Protein 7DN8 (pdb70)

Radius of gyration: 42.55 Å; Cα contacts (8 Å, |Δi|>4): 3584; chains: 8; bounding box: 114×62×106 Å

Sequence (1820 aa):
PSNEERKKVYGRLFGKQVLAHIHSRCQRDADIIREKALRRISRECIDCALLLNKMVDILQNARLTINFNAAKIDFVSLLKNKEYLNSYAPAYNVGRDSVETKAFELEKLADSPYAPYGQTGGFSVAYTPNSRTFSTTSRPIYAALDFLNGENGGASAYGKSFFELNDNVKTNCTFSPFDIYGHRFGLDTSKLSTFWHMENLIASCQNDFFGYNCFKSLVKMAKDEKFLAHSNYGKGYEGNYIEAHIHGDVCLFRDIKHVYLSLQENSYSKSQLYDYAKQINQALNRDCIILYRPEMRILMVGLDAAGKTTILYKLKLGEIVTTIPTIGFNVETVEYKNISFTVWDVGGLDKIRPLWRHYFQNTQGLIFVVDSNDRERVNEAREELMRMLAEDELRDAVLLVFANKQDLPNAMNAAEITDKLGLHSLRHRNWYIQATCATSGDGLYEGLDWLSNQLPSNEERKKVYGRLFGKQVLAHIHSRCQRDADIIREKALRRISRECIDCALLLNKMVDILQNARLTINFNAAKIDFVSLLKNKEYLNSYAPAYNVGRDSVETKAFELEKLADSPYAPYGQTGGFSVAYTPNSRTFSTTSRPIYAALDFLNGENGGASAYGKSFFELNDNVKTNCTFSPFDIYGHRFGLDTSKLSTFWHMENLIASCQNDFFGYNCFKSLVKMAKDEKFLAHSNYGKGYEGNYIEAHIHGDVCLFRDIKHVYLSLQENSYSKSQLYDYAKQINQALNRDCIILYRPEMRILMVGLDAAGKTTILYKLKLGEIVTTIPTIGFNVETVEYKNISFTVWDVGGLDKIRPLWRHYFQNTQGLIFVVDSNDRERVNEAREELMRMLAEDELRDAVLLVFANKQDLPNAMNAAEITDKLGLHSLRHRNWYIQATCATSGDGLYEGLDWLSNQLPSNEERKKVYGRLFGKQVLAHIHSRCQRDADIIREKALRRISRECIDCALLLNKMVDILQNARLTINFNAAKIDFVSLLKNKEYLNSYAPAYNVGRDSVETKAFELEKLADSPYAPYGQTGGFSVAYTPNSRTFSTTSRPIYAALDFLNGENGGASAYGKSFFELNDNVKTNCTFSPFDIYGHRFGLDTSKLSTFWHMENLIASCQNDFFGYNCFKSLVKMAKDEKFLAHSNYGKGYEGNYIEAHIHGDVCLFRDIKHVYLSLQENSYSKSQLYDYAKQINQALNRDCIILYRPEMRILMVGLDAAGKTTILYKLKLGEIVTTIPTIGFNVETVEYKNISFTVWDVGGLDKIRPLWRHYFQNTQGLIFVVDSNDRERVNEAREELMRMLAEDELRDAVLLVFANKQDLPNAMNAAEITDKLGLHSLRHRNWYIQATCATSGDGLYEGLDWLSNQLPSNEERKKVYGRLFGKQVLAHIHSRCQRDADIIREKALRRISRECIDCALLLNKMVDILQNARLTINFNAAKIDFVSLLKNKEYLNSYAPAYNVGRDSVETKAFELEKLADSPYAPYGQTGGFSVAYTPNSRTFSTTSRPIYAALDFLNGENGGASAYGKSFFELNDNVKTNCTFSPFDIYGHRFGLDTSKLSTFWHMENLIASCQNDFFGYNCFKSLVKMAKDEKFLAHSNYGKGYEGNYIEAHIHGDVCLFRDIKHVYLSLQENSYSKSQLYDYAKQINQALNRDCIILYRPEMRILMVGLDAAGKTTILYKLKLGEIVTTIPTIGFNVETVEYKNISFTVWDVGGLDKIRPLWRHYFQNTQGLIFVVDSNDRERVNEAREELMRMLAEDELRDAVLLVFANKQDLPNAMNAAEITDKLGLHSLRHRNWYIQATCATSGDGLYEGLDWLSNQL

Organism: Salmonella typhimurium (strain LT2 / SGSC1412 / ATCC 700720) (NCBI:txid99287)

B-factor: mean 47.01, std 14.09, range [18.87, 121.17]

Nearest PDB structures (foldseek):
  1o3y-assembly1_A  TM=9.569E-01  e=4.507E-31  Mus musculus
  3vhx-assembly1_C  TM=9.544E-01  e=8.644E-28  Mus musculus
  2j5x-assembly1_A  TM=9.531E-01  e=1.449E-27  Homo sapiens
  2a5g-assembly1_A  TM=9.519E-01  e=3.357E-27  Homo sapiens
  1upt-assembly1_A  TM=9.424E-01  e=9.888E-25  Homo sapiens

Solvent-accessible surface area: 78509 Å² total; per-residue (Å²): 107,73,121,99,53,66,48,76,0,22,0,21,2,0,2,15,28,4,1,14,36,1,26,61,44,3,104,162,39,42,117,119,21,108,108,109,0,40,164,49,0,75,183,57,79,144,95,26,52,105,12,0,72,93,0,16,72,31,1,35,101,8,33,1,1,5,12,13,28,0,53,177,76,62,1,17,61,29,11,152,94,151,41,43,80,19,58,33,77,108,37,103,10,26,17,20,18,46,20,0,35,118,0,2,36,9,140,137,23,56,145,17,82,14,2,22,39,0,68,5,54,37,19,48,125,65,52,65,51,87,15,148,9,15,4,33,20,2,9,4,8,50,9,2,2,0,3,22,92,8,152,33,3,1,9,10,46,109,2,70,0,2,1,14,1,1,33,0,5,0,1,6,0,0,0,0,3,12,10,1,88,20,63,33,0,52,70,51,12,60,48,3,0,0,4,43,15,0,35,10,1,0,6,22,4,6,56,15,98,5,9,2,21,4,1,86,14,2,4,100,61,8,109,129,75,203,80,171,26,68,56,8,17,0,102,8,104,24,4,6,11,4,9,0,0,3,2,12,27,1,23,14,37,51,3,0,48,43,0,44,0,8,31,156,40,22,75,48,58,100,78,88,0,130,94,62,10,130,122,32,25,123,86,56,141,70,109,0,6,54,32,90,161,73,119,2,46,0,3,0,4,11,21,89,72,1,14,12,19,35,0,0,2,38,12,32,6,47,52,97,13,68,130,15,75,37,26,4,10,8,12,6,51,10,116,38,132,113,11,14,0,16,2,1,0,3,15,28,8,87,154,9,32,94,20,2,84,84,0,2,117,95,9,69,0,2,2,0,0,5,22,0,53,38,98,176,65,7,88,86,1,74,74,18,4,88,138,1,26,84,25,99,63,1,135,125,5,17,1,0,0,0,0,2,53,42,59,35,42,92,21,3,88,27,70,61,0,7,108,85,6,11,0,132,82,47,166,189,36,74,62,92,28,32,36,1,10,6,71,62,13,96,5,0,97,89,0,2,46,33,0,21,121,55,90,104,72,121,98,52,68,46,75,0,21,0,21,2,0,2,16,26,4,1,14,34,2,27,65,47,4,104,168,38,39,104,122,22,59,109,109,0,39,184,48,0,74,207,65,64,144,90,24,23,107,12,0,75,94,0,17,75,32,1,30,98,9,37,0,0,5,12,12,25,0,52,171,75,62,1,17,60,31,12,158,92,154,40,42,79,18,55,31,73,123,52,85,13,62,24,17,19,50,20,0,34,120,0,2,34,8,137,136,25,56,146,17,80,13,2,24,38,0,66,4,54,38,38,55,142,68,102,65,44,91,15,147,8,13,4,33,18,2,11,4,8,49,9,1,2,0,4,22,93,7,154,29,2,1,8,7,40,110,2,74,0,2,1,14,0,1,32,0,5,0,1,6,0,0,0,0,3,13,10,1,88,21,160,90,0,53,71,53,14,61,48,4,0,0,5,44,16,0,34,9,2,0,4,21,4,7,60,34,188,145,41,6,19,3,2,85,14,1,4,99,64,7,98,130,79,206,80,168,28,77,83,69,16,0,111,22,115,57,4,27,10,4,9,0,0,2,3,13,27,1,24,13,37,52,2,0,45,44,0,43,0,8,31,156,37,23,75,46,58,102,80,90,0,132,96,61,10,131,123,30,25,124,87,57,139,68,110,0,6,54,34,90,179,81,102,3,49,1,1,0,7,10,21,89,73,1,14,11,20,35,0,0,1,39,12,27,5,46,52,100,15,67,128,14,77,37,26,2,9,9,12,5,47,8,109,36,132,123,16,9,0,7,2,1,0,2,15,29,8,101,146,6,30,92,17,0,84,90,1,2,114,98,8,70,0,2,1,0,0,5,23,0,54,41,107,102,62,9,55,38,1,73,17,24,4,82,74,2,29,85,23,102,62,1,133,122,5,20,1,0,0,0,0,2,53,40,60,36,43,92,21,4,89,25,72,57,0,7,106,87,6,10,0,136,82,47,167,186,38,73,58,94,27,33,38,2,11,6,72,62,13,95,4,0,96,89,0,2,43,33,0,18,123,57,105,98,73,120,101,52,66,45,72,0,22,0,20,2,1,2,17,30,3,1,13,34,1,27,63,42,4,111,167,37,41,118,122,23,106,108,112,0,40,185,50,0,72,206,64,63,140,92,28,52,104,12,0,73,93,0,16,75,32,0,37,102,8,34,1,0,4,12,11,22,0,56,174,77,44,0,2,20,25,3,12,26,120,29,45,53,16,58,30,74,112,53,98,14,61,26,18,20,50,19,0,34,120,0,2,31,10,141,136,24,55,145,18,78,14,2,25,34,1,70,5,54,38,38,52,44,7,62,59,45,92,15,146,9,15,4,34,19,2,10,3,7,48,9,1,3,0,4,23,94,8,153,30,3,1,9,6,42,109,2,69,0,3,1,13,0,1,32,0,5,0,1,6,0,0,0,0,3,14,11,0,86,20,158,93,0,51,70,53,13,63,46,4,0,0,4,66,15,0,33,9,1,0,4,21,4,7,60,35,188,146,41,6,21,4,2,84,13,2,4,95,65,8,93,132,79,208,80,169,29,77,82,70,17,0,109,23,118,56,5,26,10,4,9,0,0,3,3,12,26,1,25,14,16,49,3,0,46,44,0,44,0,6,46,175,34,23,79,27,59,114,87,58,1,136,92,11,10,134,69,0,26,132,60,48,141,63,108,0,6,52,33,89,152,74,96,3,33,0,2,0,9,12,21,90,73,1,14,14,23,36,0,0,3,35,13,27,4,47,50,100,13,60,136,14,75,42,27,4,10,9,13,5,52,9,117,38,131,100,14,17,0,13,2,1,1,2,18,31,11,102,174,10,28,92,16,1,86,79,0,2,116,93,9,69,0,2,1,0,0,4,22,0,52,40,109,174,65,8,90,86,1,71,77,29,4,86,142,2,30,85,23,105,63,1,141,123,6,17,1,0,0,0,0,2,52,43,59,35,42,90,22,2,85,28,72,59,0,7,109,93,6,10,0,134,82,46,168,188,37,75,60,91,29,31,37,2,11,7,71,63,12,96,4,0,91,89,0,2,44,32,0,18,121,54,103,101,73,122,101,54,64,46,77,0,23,0,22,2,0,2,16,28,3,1,13,32,2,26,59,44,5,103,166,36,40,118,120,22,108,110,111,0,40,180,46,0,64,201,73,47,161,96,26,54,105,14,0,74,94,0,18,75,31,0,37,99,8,37,0,0,4,12,14,23,0,52,163,77,60,1,16,61,29,11,156,92,151,43,41,82,19,63,30,80,121,49,111,16,59,27,21,19,48,19,0,34,120,0,2,34,10,140,138,25,56,148,17,80,14,2,24,36,0,70,4,53,38,38,54,142,66,104,68,50,92,14,144,9,16,5,34,22,2,10,3,8,50,9,1,3,0,3,23,92,7,155,30,3,1,8,11,42,107,3,68,0,2,1,14,0,1,30,0,4,0,1,5,0,0,0,0,3,14,10,0,79,18,159,91,0,51,70,52,12,60,45,3,0,0,4,59,15,0,34,10,2,0,4,20,4,7,58,37,187,146,39,6,21,4,2,87,14,2,4,103,60,6,111,136,76,208,79,167,19,78,80,71,15,0,105,23,118,56,4,30,10,4,6,0,0,2,3,12,26,1,24,13,36,48,2,0,46,44,0,44,0,9,31,154,38,21,78,48,57,93,77,90,0,128,86,61,10,133,128,30,23,136,89,56,140,68,111,0,6,54,30,92,171,83,97,3,36,1,1,0,6,11,22,90,74,1,13,13,23,36,0,0,1,38,12,29,5,45,52,99,15,71,129,14,74,41,26,4,9,8,11,6,49,10,113,41,130,113,16,20,0,11,3,1,0,2,16,29,8,92,164,12,28,93,18,1,86,80,0,2,116,94,9,71,0,2,1,0,0,5,22,0,54,43,102,172,68,7,88,81,1,76,71,20,4,86,138,2,29,83,24,99,61,1,135,123,6,19,1,0,0,0,0,2,52,42,58,35,43,95,21,4,63,27,32,58,0,8,63,87,6,10,0,39,60,41,89,187,38,75,59,90,28,32,36,1,10,6,72,62,12,95,5,0,93,90,0,3,46,32,0,17,75,57,69

Structure (mmCIF, N/CA/C/O backbone):
data_7DN8
#
_entry.id   7DN8
#
_cell.length_a   104.737
_cell.length_b   104.902
_cell.length_c   105.603
_cell.angle_alpha   90.00
_cell.angle_beta   104.88
_cell.angle_gamma   90.00
#
_symmetry.space_group_name_H-M   'P 1 21 1'
#
loop_
_entity.id
_entity.type
_entity.pdbx_description
1 polymer 'Putative cytoplasmic protein'
2 polymer 'ADP-ribosylation factor 1'
3 non-polymer 'MAGNESIUM ION'
4 non-polymer "GUANOSINE-5'-DIPHOSPHATE"
5 water water
#
loop_
_atom_site.group_PDB
_atom_site.id
_atom_site.type_symbol
_atom_site.label_atom_id
_atom_site.label_alt_id
_atom_site.label_comp_id
_atom_site.label_asym_id
_atom_site.label_entity_id
_atom_site.label_seq_id
_atom_site.pdbx_PDB_ins_code
_atom_site.Cartn_x
_atom_site.Cartn_y
_atom_site.Cartn_z
_atom_site.occupancy
_atom_site.B_iso_or_equiv
_atom_site.auth_seq_id
_atom_site.auth_comp_id
_atom_site.auth_asym_id
_atom_site.auth_atom_id
_atom_site.pdbx_PDB_model_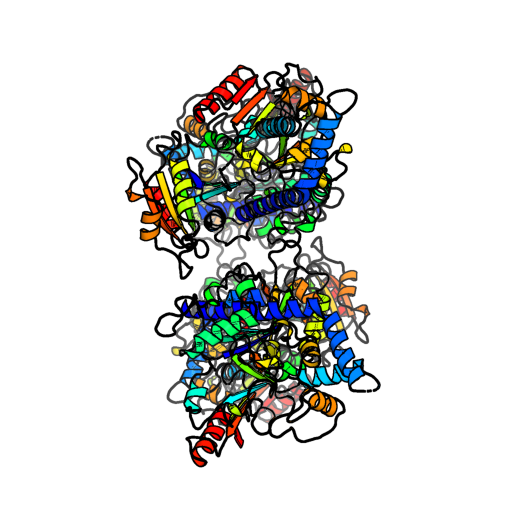num
ATOM 1 N N . PRO A 1 3 ? 48.291 16.267 41.739 1.00 71.83 0 PRO C N 1
ATOM 2 C CA . PRO A 1 3 ? 47.313 16.195 40.648 1.00 77.51 0 PRO C CA 1
ATOM 3 C C . PRO A 1 3 ? 46.249 17.287 40.742 1.00 75.32 0 PRO C C 1
ATOM 4 O O . PRO A 1 3 ? 45.831 17.643 41.845 1.00 70.39 0 PRO C O 1
ATOM 8 N N . SER A 1 4 ? 45.828 17.816 39.594 1.00 62.49 73 SER C N 1
ATOM 9 C CA . SER A 1 4 ? 44.796 18.844 39.581 1.00 65.28 73 SER C CA 1
ATOM 10 C C . SER A 1 4 ? 43.492 18.296 40.147 1.00 66.27 73 SER C C 1
ATOM 11 O O . SER A 1 4 ? 43.148 17.129 39.943 1.00 67.46 73 SER C O 1
ATOM 14 N N . ASN A 1 5 ? 42.755 19.157 40.854 1.00 64.26 74 ASN C N 1
ATOM 15 C CA . ASN A 1 5 ? 41.523 18.719 41.503 1.00 64.41 74 ASN C CA 1
ATOM 16 C C . ASN A 1 5 ? 40.471 18.308 40.479 1.00 64.25 74 ASN C C 1
ATOM 17 O O . ASN A 1 5 ? 39.742 17.330 40.686 1.00 61.05 74 ASN C O 1
ATOM 22 N N . GLU A 1 6 ? 40.384 19.037 39.364 1.00 60.30 75 GLU C N 1
ATOM 23 C CA . GLU A 1 6 ? 39.489 18.633 38.285 1.00 61.20 75 GLU C CA 1
ATOM 24 C C . GLU A 1 6 ? 39.941 17.317 37.665 1.00 60.80 75 GLU C C 1
ATOM 25 O O . GLU A 1 6 ? 39.109 16.481 37.285 1.00 55.00 75 GLU C O 1
ATOM 31 N N . GLU A 1 7 ? 41.257 17.115 37.560 1.00 59.79 76 GLU C N 1
ATOM 32 C CA . GLU A 1 7 ? 41.776 15.846 37.063 1.00 57.01 76 GLU C CA 1
ATOM 33 C C . GLU A 1 7 ? 41.403 14.700 37.995 1.00 52.95 76 GLU C C 1
ATOM 34 O O . GLU A 1 7 ? 40.978 13.631 37.539 1.00 49.61 76 GLU C O 1
ATOM 40 N N . ARG A 1 8 ? 41.556 14.905 39.308 1.00 51.23 77 ARG C N 1
ATOM 41 C CA . ARG A 1 8 ? 41.099 13.909 40.272 1.00 50.59 77 ARG C CA 1
ATOM 42 C C . ARG A 1 8 ? 39.609 13.644 40.117 1.00 48.47 77 ARG C C 1
ATOM 43 O O . ARG A 1 8 ? 39.154 12.503 40.258 1.00 48.25 77 ARG C O 1
ATOM 51 N N . LYS A 1 9 ? 38.833 14.690 39.829 1.00 51.84 78 LYS C N 1
ATOM 52 C CA . LYS A 1 9 ? 37.400 14.522 39.609 1.00 45.80 78 LYS C CA 1
ATOM 53 C C . LYS A 1 9 ? 37.135 13.605 38.419 1.00 44.01 78 LYS C C 1
ATOM 54 O O . LYS A 1 9 ? 36.327 12.669 38.504 1.00 46.06 78 LYS C O 1
ATOM 60 N N . LYS A 1 10 ? 37.826 13.850 37.301 1.00 40.56 79 LYS C N 1
ATOM 61 C CA . LYS A 1 10 ? 37.660 13.001 36.124 1.00 40.08 79 LYS C CA 1
ATOM 62 C C . LYS A 1 10 ? 38.065 11.559 36.412 1.00 42.31 79 LYS C C 1
ATOM 63 O O . LYS A 1 10 ? 37.359 10.619 36.026 1.00 41.68 79 LYS C O 1
ATOM 69 N N . VAL A 1 11 ? 39.199 11.365 37.091 1.00 39.15 80 VAL C N 1
ATOM 70 C CA . VAL A 1 11 ? 39.687 10.012 37.354 1.00 37.51 80 VAL C CA 1
ATOM 71 C C . VAL A 1 11 ? 38.720 9.263 38.263 1.00 39.42 80 VAL C C 1
ATOM 72 O O . VAL A 1 11 ? 38.378 8.101 38.010 1.00 37.00 80 VAL C O 1
ATOM 76 N N . TYR A 1 12 ? 38.272 9.914 39.341 1.00 39.19 81 TYR C N 1
ATOM 77 C CA . TYR A 1 12 ? 37.281 9.298 40.218 1.00 36.97 81 TYR C CA 1
ATOM 78 C C . TYR A 1 12 ? 36.017 8.936 39.449 1.00 35.15 81 TYR C C 1
ATOM 79 O O . TYR A 1 12 ? 35.426 7.871 39.673 1.00 30.17 81 TYR C O 1
ATOM 88 N N . GLY A 1 13 ? 35.590 9.810 38.532 1.00 35.66 82 GLY C N 1
ATOM 89 C CA . GLY A 1 13 ? 34.455 9.476 37.686 1.00 35.22 82 GLY C CA 1
ATOM 90 C C . GLY A 1 13 ? 34.687 8.212 36.880 1.00 34.37 82 GLY C C 1
ATOM 91 O O . GLY A 1 13 ? 33.834 7.319 36.836 1.00 34.02 82 GLY C O 1
ATOM 92 N N . ARG A 1 14 ? 35.855 8.113 36.238 1.00 36.40 83 ARG C N 1
ATOM 93 C CA . ARG A 1 14 ? 36.167 6.920 35.457 1.00 33.11 83 ARG C CA 1
ATOM 94 C C . ARG A 1 14 ? 36.178 5.670 36.331 1.00 36.65 83 ARG C C 1
ATOM 95 O O . ARG A 1 14 ? 35.719 4.603 35.904 1.00 36.44 83 ARG C O 1
ATOM 103 N N . LEU A 1 15 ? 36.706 5.777 37.553 1.00 33.75 84 LEU C N 1
ATOM 104 C CA . LEU A 1 15 ? 36.690 4.634 38.462 1.00 32.73 84 LEU C CA 1
ATOM 105 C C . LEU A 1 15 ? 35.263 4.223 38.804 1.00 32.16 84 LEU C C 1
ATOM 106 O O . LEU A 1 15 ? 34.951 3.026 38.871 1.00 33.55 84 LEU C O 1
ATOM 111 N N . PHE A 1 16 ? 34.380 5.202 39.023 1.00 32.28 85 PHE C N 1
ATOM 112 C CA . PHE A 1 16 ? 32.971 4.888 39.239 1.00 31.10 85 PHE C CA 1
ATOM 113 C C . PHE A 1 16 ? 32.388 4.143 38.043 1.00 28.66 85 PHE C C 1
ATOM 114 O O . PHE A 1 16 ? 31.686 3.137 38.206 1.00 29.05 85 PHE C O 1
ATOM 122 N N . GLY A 1 17 ? 32.660 4.632 36.830 1.00 29.40 86 GLY C N 1
ATOM 123 C CA . GLY A 1 17 ? 32.177 3.944 35.641 1.00 29.08 86 GLY C CA 1
ATOM 124 C C . GLY A 1 17 ? 32.674 2.513 35.549 1.00 29.31 86 GLY C C 1
ATOM 125 O O . GLY A 1 17 ? 31.918 1.600 35.200 1.00 34.27 86 GLY C O 1
ATOM 126 N N . LYS A 1 18 ? 33.954 2.296 35.866 1.00 35.82 87 LYS C N 1
ATOM 127 C CA . LYS A 1 18 ? 34.489 0.939 35.876 1.00 36.11 87 LYS C CA 1
ATOM 128 C C . LYS A 1 18 ? 33.813 0.084 36.937 1.00 32.99 87 LYS C C 1
ATOM 129 O O . LYS A 1 18 ? 33.695 -1.135 36.769 1.00 33.12 87 LYS C O 1
ATOM 135 N N . GLN A 1 19 ? 33.365 0.699 38.035 1.00 34.38 88 GLN C N 1
ATOM 136 C CA . GLN A 1 19 ? 32.583 -0.047 39.015 1.00 32.38 88 GLN C CA 1
ATOM 137 C C . GLN A 1 19 ? 31.193 -0.382 38.485 1.00 34.73 88 GLN C C 1
ATOM 138 O O . GLN A 1 19 ? 30.632 -1.425 38.841 1.00 33.93 88 GLN C O 1
ATOM 144 N N . VAL A 1 20 ? 30.618 0.485 37.647 1.00 33.44 89 VAL C N 1
ATOM 145 C CA . VAL A 1 20 ? 29.360 0.151 36.979 1.00 32.18 89 VAL C CA 1
ATOM 146 C C . VAL A 1 20 ? 29.552 -1.070 36.087 1.00 31.83 89 VAL C C 1
ATOM 147 O O . VAL A 1 20 ? 28.787 -2.045 36.152 1.00 33.07 89 VAL C O 1
ATOM 151 N N . LEU A 1 21 ? 30.588 -1.031 35.241 1.00 32.55 90 LEU C N 1
ATOM 152 C CA . LEU A 1 21 ? 30.892 -2.170 34.380 1.00 36.16 90 LEU C CA 1
ATOM 153 C C . LEU A 1 21 ? 31.116 -3.437 35.196 1.00 37.72 90 LEU C C 1
ATOM 154 O O . LEU A 1 21 ? 30.628 -4.513 34.832 1.00 34.61 90 LEU C O 1
ATOM 159 N N . ALA A 1 22 ? 31.859 -3.330 36.301 1.00 37.87 91 ALA C N 1
ATOM 160 C CA . ALA A 1 22 ? 32.093 -4.493 37.151 1.00 39.15 91 ALA C CA 1
ATOM 161 C C . ALA A 1 22 ? 30.803 -4.999 37.782 1.00 35.68 91 ALA C C 1
ATOM 162 O O . ALA A 1 22 ? 30.667 -6.202 38.033 1.00 34.78 91 ALA C O 1
ATOM 164 N N . HIS A 1 23 ? 29.848 -4.105 38.048 1.00 36.53 92 HIS C N 1
ATOM 165 C CA . HIS A 1 23 ? 28.570 -4.537 38.605 1.00 36.86 92 HIS C CA 1
ATOM 166 C C . HIS A 1 23 ? 27.770 -5.329 37.577 1.00 37.17 92 HIS C C 1
ATOM 167 O O . HIS A 1 23 ? 27.248 -6.410 37.880 1.00 43.75 92 HIS C O 1
ATOM 174 N N . ILE A 1 24 ? 27.662 -4.802 36.353 1.00 38.43 93 ILE C N 1
ATOM 175 C CA . ILE A 1 24 ? 26.955 -5.530 35.300 1.00 38.35 93 ILE C CA 1
ATOM 176 C C . ILE A 1 24 ? 27.628 -6.873 35.036 1.00 38.20 93 ILE C C 1
ATOM 177 O O . ILE A 1 24 ? 26.959 -7.909 34.904 1.00 40.23 93 ILE C O 1
ATOM 182 N N . HIS A 1 25 ? 28.962 -6.879 34.973 1.00 38.27 94 HIS C N 1
ATOM 183 C CA . HIS A 1 25 ? 29.690 -8.126 34.759 1.00 41.49 94 HIS C CA 1
ATOM 184 C C . HIS A 1 25 ? 29.444 -9.111 35.894 1.00 42.94 94 HIS C C 1
ATOM 185 O O . HIS A 1 25 ? 29.351 -10.321 35.663 1.00 45.53 94 HIS C O 1
ATOM 192 N N . SER A 1 26 ? 29.340 -8.613 37.129 1.00 41.49 95 SER C N 1
ATOM 193 C CA . SER A 1 26 ? 29.033 -9.494 38.252 1.00 46.00 95 SER C CA 1
ATOM 194 C C . SER A 1 26 ? 27.644 -10.101 38.102 1.00 47.17 95 SER C C 1
ATOM 195 O O . SER A 1 26 ? 27.454 -11.304 38.331 1.00 45.96 95 SER C O 1
ATOM 198 N N . ARG A 1 27 ? 26.660 -9.281 37.717 1.00 44.68 96 ARG C N 1
ATOM 199 C CA . ARG A 1 27 ? 25.322 -9.800 37.447 1.00 47.19 96 ARG C CA 1
ATOM 200 C C . ARG A 1 27 ? 25.357 -10.902 36.395 1.00 50.47 96 ARG C C 1
ATOM 201 O O . ARG A 1 27 ? 24.691 -11.933 36.544 1.00 49.63 96 ARG C O 1
ATOM 209 N N . CYS A 1 28 ? 26.133 -10.706 35.327 1.00 50.51 97 CYS C N 1
ATOM 210 C CA . CYS A 1 28 ? 26.172 -11.702 34.260 1.00 49.15 97 CYS C CA 1
ATOM 211 C C . CYS A 1 28 ? 26.899 -12.971 34.698 1.00 52.08 97 CYS C C 1
ATOM 212 O O . CYS A 1 28 ? 26.514 -14.078 34.303 1.00 52.79 97 CYS C O 1
ATOM 215 N N . GLN A 1 29 ? 27.954 -12.833 35.507 1.00 52.83 98 GLN C N 1
ATOM 216 C CA . GLN A 1 29 ? 28.634 -14.011 36.039 1.00 50.91 98 GLN C CA 1
ATOM 217 C C . GLN A 1 29 ? 27.716 -14.809 36.955 1.00 53.71 98 GLN C C 1
ATOM 218 O O . GLN A 1 29 ? 27.779 -16.043 36.989 1.00 55.23 98 GLN C O 1
ATOM 224 N N . ARG A 1 30 ? 26.863 -14.118 37.716 1.00 53.45 99 ARG C N 1
ATOM 225 C CA . ARG A 1 30 ? 25.943 -14.814 38.611 1.00 53.14 99 ARG C CA 1
ATOM 226 C C . ARG A 1 30 ? 24.933 -15.655 37.836 1.00 55.84 99 ARG C C 1
ATOM 227 O O . ARG A 1 30 ? 24.588 -16.766 38.256 1.00 52.91 99 ARG C O 1
ATOM 235 N N . ASP A 1 31 ? 24.452 -15.146 36.700 1.00 54.04 100 ASP C N 1
ATOM 236 C CA . ASP A 1 31 ? 23.374 -15.775 35.946 1.00 53.48 100 ASP C CA 1
ATOM 237 C C . ASP A 1 31 ? 23.863 -16.435 34.659 1.00 57.10 100 ASP C C 1
ATOM 238 O O . ASP A 1 31 ? 23.113 -16.529 33.685 1.00 56.56 100 ASP C O 1
ATOM 243 N N . ALA A 1 32 ? 25.116 -16.896 34.637 1.00 57.34 101 ALA C N 1
ATOM 244 C CA . ALA A 1 32 ? 25.677 -17.461 33.412 1.00 55.31 101 ALA C CA 1
ATOM 245 C C . ALA A 1 32 ? 24.905 -18.695 32.956 1.00 60.80 101 ALA C C 1
ATOM 246 O O . ALA A 1 32 ? 24.664 -18.877 31.755 1.00 64.65 101 ALA C O 1
ATOM 248 N N . ASP A 1 33 ? 24.505 -19.553 33.897 1.00 63.93 102 ASP C N 1
ATOM 249 C CA . ASP A 1 33 ? 23.864 -20.812 33.529 1.00 62.47 102 ASP C CA 1
ATOM 250 C C . ASP A 1 33 ? 22.467 -20.582 32.963 1.00 63.32 102 ASP C C 1
ATOM 251 O O . ASP A 1 33 ? 22.116 -21.131 31.912 1.00 64.71 102 ASP C O 1
ATOM 256 N N . ILE A 1 34 ? 21.651 -19.777 33.648 1.00 59.14 103 ILE C N 1
ATOM 257 C CA . ILE A 1 34 ? 20.300 -19.516 33.161 1.00 62.24 103 ILE C CA 1
ATOM 258 C C . ILE A 1 34 ? 20.338 -18.725 31.857 1.00 63.70 103 ILE C C 1
ATOM 259 O O . ILE A 1 34 ? 19.484 -18.915 30.980 1.00 66.43 103 ILE C O 1
ATOM 264 N N . ILE A 1 35 ? 21.331 -17.847 31.695 1.00 63.70 104 ILE C N 1
ATOM 265 C CA . ILE A 1 35 ? 21.470 -17.099 30.449 1.00 65.07 104 ILE C CA 1
ATOM 266 C C . ILE A 1 35 ? 21.821 -18.037 29.300 1.00 62.77 104 ILE C C 1
ATOM 267 O O . ILE A 1 35 ? 21.219 -17.976 28.221 1.00 60.13 104 ILE C O 1
ATOM 272 N N . ARG A 1 36 ? 22.800 -18.921 29.515 1.00 61.22 105 ARG C N 1
ATOM 273 C CA . ARG A 1 36 ? 23.160 -19.884 28.479 1.00 64.60 105 ARG C CA 1
ATOM 274 C C . ARG A 1 36 ? 21.990 -20.801 28.140 1.00 66.58 105 ARG C C 1
ATOM 275 O O . ARG A 1 36 ? 21.763 -21.121 26.968 1.00 68.18 105 ARG C O 1
ATOM 283 N N . GLU A 1 37 ? 21.227 -21.225 29.150 1.00 66.40 106 GLU C N 1
ATOM 284 C CA . GLU A 1 37 ? 20.100 -22.116 28.893 1.00 66.67 106 GLU C CA 1
ATOM 285 C C . GLU A 1 37 ? 18.992 -21.406 28.126 1.00 67.65 106 GLU C C 1
ATOM 286 O O . GLU A 1 37 ? 18.347 -22.010 27.261 1.00 71.54 106 GLU C O 1
ATOM 292 N N . LYS A 1 38 ? 18.747 -20.130 28.430 1.00 67.50 107 LYS C N 1
ATOM 293 C CA . LYS A 1 38 ? 17.749 -19.380 27.674 1.00 62.97 107 LYS C CA 1
ATOM 294 C C . LYS A 1 38 ? 18.206 -19.155 26.236 1.00 67.13 107 LYS C C 1
ATOM 295 O O . LYS A 1 38 ? 17.407 -19.270 25.296 1.00 66.64 107 LYS C O 1
ATOM 301 N N . ALA A 1 39 ? 19.490 -18.842 26.047 1.00 68.79 108 ALA C N 1
ATOM 302 C CA . ALA A 1 39 ? 20.013 -18.629 24.701 1.00 68.11 108 ALA C CA 1
ATOM 303 C C . ALA A 1 39 ? 19.921 -19.904 23.871 1.00 70.07 108 ALA C C 1
ATOM 304 O O . ALA A 1 39 ? 19.433 -19.884 22.736 1.00 72.39 108 ALA C O 1
ATOM 306 N N . LEU A 1 40 ? 20.390 -21.027 24.424 1.00 72.27 109 LEU C N 1
ATOM 307 C CA . LEU A 1 40 ? 20.259 -22.308 23.734 1.00 72.14 109 LEU C CA 1
ATOM 308 C C . LEU A 1 40 ? 18.798 -22.667 23.498 1.00 74.57 109 LEU C C 1
ATOM 309 O O . LEU A 1 40 ? 18.469 -23.313 22.497 1.00 77.63 109 LEU C O 1
ATOM 314 N N . ARG A 1 41 ? 17.912 -22.261 24.411 1.00 72.22 110 ARG C N 1
ATOM 315 C CA . ARG A 1 41 ? 16.482 -22.462 24.209 1.00 72.85 110 ARG C CA 1
ATOM 316 C C . ARG A 1 41 ? 15.997 -21.723 22.968 1.00 77.69 110 ARG C C 1
ATOM 317 O O . ARG A 1 41 ? 15.244 -22.278 22.158 1.00 82.69 110 ARG C O 1
ATOM 325 N N . ARG A 1 42 ? 16.432 -20.472 22.795 1.00 77.37 111 ARG C N 1
ATOM 326 C CA . ARG A 1 42 ? 16.060 -19.725 21.597 1.00 75.51 111 ARG C CA 1
ATOM 327 C C . ARG A 1 42 ? 16.679 -20.335 20.344 1.00 74.10 111 ARG C C 1
ATOM 328 O O . ARG A 1 42 ? 16.032 -20.390 19.291 1.00 78.02 111 ARG C O 1
ATOM 336 N N . ILE A 1 43 ? 17.930 -20.793 20.436 1.00 73.40 112 ILE C N 1
ATOM 337 C CA . ILE A 1 43 ? 18.611 -21.351 19.269 1.00 73.44 112 ILE C CA 1
ATOM 338 C C . ILE A 1 43 ? 17.908 -22.619 18.800 1.00 80.46 112 ILE C C 1
ATOM 339 O O . ILE A 1 43 ? 17.652 -22.803 17.604 1.00 78.63 112 ILE C O 1
ATOM 344 N N . SER A 1 44 ? 17.582 -23.512 19.737 1.00 82.88 113 SER C N 1
ATOM 345 C CA . SER A 1 44 ? 16.856 -24.723 19.369 1.00 84.44 113 SER C CA 1
ATOM 346 C C . SER A 1 44 ? 15.426 -24.410 18.947 1.00 80.19 113 SER C C 1
ATOM 347 O O . SER A 1 44 ? 14.829 -25.170 18.176 1.00 83.60 113 SER C O 1
ATOM 350 N N . ARG A 1 45 ? 14.861 -23.306 19.442 1.00 80.68 114 ARG C N 1
ATOM 351 C CA . ARG A 1 45 ? 13.529 -22.900 19.002 1.00 85.85 114 ARG C CA 1
ATOM 352 C C . ARG A 1 45 ? 13.536 -22.444 17.547 1.00 88.47 114 ARG C C 1
ATOM 353 O O . ARG A 1 45 ? 12.625 -22.780 16.782 1.00 89.07 114 ARG C O 1
ATOM 361 N N . GLU A 1 46 ? 14.483 -21.581 17.184 1.00 87.65 115 GLU C N 1
ATOM 362 C CA . GLU A 1 46 ? 14.529 -21.046 15.800 1.00 89.18 115 GLU C CA 1
ATOM 363 C C . GLU A 1 46 ? 14.973 -22.064 14.750 1.00 89.00 115 GLU C C 1
ATOM 364 O O . GLU A 1 46 ? 14.313 -22.141 13.721 1.00 94.08 115 GLU C O 1
ATOM 370 N N . CYS A 1 47 ? 16.031 -22.827 14.993 1.00 86.74 116 CYS C N 1
ATOM 371 C CA . CYS A 1 47 ? 16.512 -23.627 13.841 1.00 94.13 116 CYS C CA 1
ATOM 372 C C . CYS A 1 47 ? 15.506 -24.692 13.383 1.00 108.31 116 CYS C C 1
ATOM 373 O O . CYS A 1 47 ? 15.204 -24.729 12.167 1.00 103.44 116 CYS C O 1
ATOM 376 N N . ILE A 1 51 ? 20.221 -29.299 14.979 1.00 103.45 120 ILE C N 1
ATOM 377 C CA . ILE A 1 51 ? 21.589 -28.810 14.632 1.00 94.99 120 ILE C CA 1
ATOM 378 C C . ILE A 1 51 ? 22.406 -28.668 15.914 1.00 93.94 120 ILE C C 1
ATOM 379 O O . ILE A 1 51 ? 21.814 -28.758 16.996 1.00 99.37 120 ILE C O 1
ATOM 384 N N . ASP A 1 52 ? 23.715 -28.431 15.805 1.00 89.91 121 ASP C N 1
ATOM 385 C CA . ASP A 1 52 ? 24.506 -28.287 17.055 1.00 82.32 121 ASP C CA 1
ATOM 386 C C . ASP A 1 52 ? 24.350 -26.854 17.542 1.00 78.55 121 ASP C C 1
ATOM 387 O O . ASP A 1 52 ? 24.939 -25.961 16.958 1.00 77.06 121 ASP C O 1
ATOM 392 N N . CYS A 1 53 ? 23.606 -26.680 18.619 1.00 79.38 122 CYS C N 1
ATOM 393 C CA . CYS A 1 53 ? 23.306 -25.327 19.119 1.00 77.56 122 CYS C CA 1
ATOM 394 C C . CYS A 1 53 ? 24.533 -24.714 19.788 1.00 77.40 122 CYS C C 1
ATOM 395 O O . CYS A 1 53 ? 24.784 -23.547 19.560 1.00 81.10 122 CYS C O 1
ATOM 398 N N . ALA A 1 54 ? 25.298 -25.488 20.535 1.00 69.72 123 ALA C N 1
ATOM 399 C CA . ALA A 1 54 ? 26.457 -24.907 21.204 1.00 72.57 123 ALA C CA 1
ATOM 400 C C . ALA A 1 54 ? 27.389 -24.235 20.204 1.00 75.90 123 ALA C C 1
ATOM 401 O O . ALA A 1 54 ? 27.868 -23.118 20.440 1.00 77.93 123 ALA C O 1
ATOM 403 N N . LEU A 1 55 ? 27.650 -24.898 19.074 1.00 73.16 124 LEU C N 1
ATOM 404 C CA . LEU A 1 55 ? 28.543 -24.328 18.071 1.00 75.44 124 LEU C CA 1
ATOM 405 C C . LEU A 1 55 ? 27.932 -23.089 17.429 1.00 70.22 124 LEU C C 1
ATOM 406 O O . LEU A 1 55 ? 28.637 -22.105 17.172 1.00 74.92 124 LEU C O 1
ATOM 411 N N . LEU A 1 56 ? 26.625 -23.119 17.158 1.00 66.53 125 LEU C N 1
ATOM 412 C CA . LEU A 1 56 ? 25.960 -21.944 16.603 1.00 69.08 125 LEU C CA 1
ATOM 413 C C . LEU A 1 56 ? 25.983 -20.785 17.591 1.00 67.11 125 LEU C C 1
ATOM 414 O O . LEU A 1 56 ? 26.214 -19.632 17.205 1.00 62.48 125 LEU C O 1
ATOM 419 N N . LEU A 1 57 ? 25.742 -21.074 18.873 1.00 66.15 126 LEU C N 1
ATOM 420 C CA . LEU A 1 57 ? 25.820 -20.039 19.898 1.00 62.60 126 LEU C CA 1
ATOM 421 C C . LEU A 1 57 ? 27.219 -19.442 19.971 1.00 60.78 126 LEU C C 1
ATOM 422 O O . LEU A 1 57 ? 27.375 -18.226 20.132 1.00 59.62 126 LEU C O 1
ATOM 427 N N . ASN A 1 58 ? 28.251 -20.280 19.848 1.00 61.39 127 ASN C N 1
ATOM 428 C CA . ASN A 1 58 ? 29.617 -19.765 19.863 1.00 60.48 127 ASN C CA 1
ATOM 429 C C . ASN A 1 58 ? 29.907 -18.927 18.624 1.00 61.67 127 ASN C C 1
ATOM 430 O O . ASN A 1 58 ? 30.648 -17.939 18.697 1.00 64.78 127 ASN C O 1
ATOM 435 N N . LYS A 1 59 ? 29.336 -19.303 17.476 1.00 60.33 128 LYS C N 1
ATOM 436 C CA . LYS A 1 59 ? 29.505 -18.494 16.272 1.00 60.25 128 LYS C CA 1
ATOM 437 C C . LYS A 1 59 ? 28.853 -17.126 16.433 1.00 55.80 128 LYS C C 1
ATOM 438 O O . LYS A 1 59 ? 29.444 -16.101 16.069 1.00 56.76 128 LYS C O 1
ATOM 444 N N . MET A 1 60 ? 27.635 -17.091 16.979 1.00 52.85 129 MET C N 1
ATOM 445 C CA . MET A 1 60 ? 26.961 -15.816 17.203 1.00 51.58 129 MET C CA 1
ATOM 446 C C . MET A 1 60 ? 27.719 -14.962 18.213 1.00 50.97 129 MET C C 1
ATOM 447 O O . MET A 1 60 ? 27.842 -13.742 18.040 1.00 50.32 129 MET C O 1
ATOM 452 N N . VAL A 1 61 ? 28.239 -15.589 19.272 1.00 53.50 130 VAL C N 1
ATOM 453 C CA . VAL A 1 61 ? 29.030 -14.859 20.260 1.00 53.48 130 VAL C CA 1
ATOM 454 C C . VAL A 1 61 ? 30.281 -14.275 19.615 1.00 50.22 130 VAL C C 1
ATOM 455 O O . VAL A 1 61 ? 30.652 -13.125 19.879 1.00 53.54 130 VAL C O 1
ATOM 459 N N . ASP A 1 62 ? 30.946 -15.051 18.755 1.00 48.73 131 ASP C N 1
ATOM 460 C CA . ASP A 1 62 ? 32.140 -14.544 18.085 1.00 53.49 131 ASP C CA 1
ATOM 461 C C . ASP A 1 62 ? 31.808 -13.418 17.115 1.00 51.06 131 ASP C C 1
ATOM 462 O O . ASP A 1 62 ? 32.615 -12.498 16.938 1.00 49.38 131 ASP C O 1
ATOM 467 N N . ILE A 1 63 ? 30.635 -13.468 16.483 1.00 48.17 132 ILE C N 1
ATOM 468 C CA . ILE A 1 63 ? 30.239 -12.391 15.580 1.00 48.16 132 ILE C CA 1
ATOM 469 C C . ILE A 1 63 ? 29.966 -11.113 16.362 1.00 47.45 132 ILE C C 1
ATOM 470 O O . ILE A 1 63 ? 30.412 -10.025 15.978 1.00 42.95 132 ILE C O 1
ATOM 475 N N . LEU A 1 64 ? 29.228 -11.222 17.471 1.00 44.83 133 LEU C N 1
ATOM 476 C CA . LEU A 1 64 ? 28.978 -10.043 18.295 1.00 39.98 133 LEU C CA 1
ATOM 477 C C . LEU A 1 64 ? 30.266 -9.492 18.894 1.00 42.26 133 LEU C C 1
ATOM 478 O O . LEU A 1 64 ? 30.404 -8.274 19.056 1.00 40.98 133 LEU C O 1
ATOM 483 N N . GLN A 1 65 ? 31.217 -10.367 19.230 1.00 42.80 134 GLN C N 1
ATOM 484 C CA . GLN A 1 65 ? 32.459 -9.910 19.845 1.00 38.53 134 GLN C CA 1
ATOM 485 C C . GLN A 1 65 ? 33.377 -9.249 18.823 1.00 46.24 134 GLN C C 1
ATOM 486 O O . GLN A 1 65 ? 34.042 -8.253 19.133 1.00 50.34 134 GLN C O 1
ATOM 492 N N . ASN A 1 66 ? 33.432 -9.785 17.605 1.00 44.94 135 ASN C N 1
ATOM 493 C CA . ASN A 1 66 ? 34.280 -9.234 16.556 1.00 42.22 135 ASN C CA 1
ATOM 494 C C . ASN A 1 66 ? 33.604 -8.116 15.774 1.00 44.83 135 ASN C C 1
ATOM 495 O O . ASN A 1 66 ? 34.195 -7.601 14.818 1.00 44.59 135 ASN C O 1
ATOM 500 N N . ALA A 1 67 ? 32.389 -7.732 16.154 1.00 43.02 136 ALA C N 1
ATOM 501 C CA . ALA A 1 67 ? 31.686 -6.655 15.475 1.00 34.65 136 ALA C CA 1
ATOM 502 C C . ALA A 1 67 ? 32.373 -5.319 15.722 1.00 42.43 136 ALA C C 1
ATOM 503 O O . ALA A 1 67 ? 33.063 -5.124 16.726 1.00 46.74 136 ALA C O 1
ATOM 505 N N . ARG A 1 68 ? 32.181 -4.389 14.789 1.00 41.89 137 ARG C N 1
ATOM 506 C CA . ARG A 1 68 ? 32.785 -3.073 14.919 1.00 39.21 137 ARG C CA 1
ATOM 507 C C . ARG A 1 68 ? 31.914 -2.178 15.792 1.00 38.27 137 ARG C C 1
ATOM 508 O O . ARG A 1 68 ? 30.683 -2.253 15.756 1.00 37.77 137 ARG C O 1
ATOM 516 N N . LEU A 1 69 ? 32.567 -1.338 16.589 1.00 34.42 138 LEU C N 1
ATOM 517 C CA . LEU A 1 69 ? 31.893 -0.415 17.493 1.00 30.90 138 LEU C CA 1
ATOM 518 C C . LEU A 1 69 ? 31.866 0.961 16.840 1.00 32.99 138 LEU C C 1
ATOM 519 O O . LEU A 1 69 ? 32.916 1.489 16.460 1.00 35.35 138 LEU C O 1
ATOM 524 N N . THR A 1 70 ? 30.675 1.540 16.703 1.00 29.42 139 THR C N 1
ATOM 525 C CA . THR A 1 70 ? 30.519 2.782 15.957 1.00 32.53 139 THR C CA 1
ATOM 526 C C . THR A 1 70 ? 29.853 3.853 16.810 1.00 31.50 139 THR C C 1
ATOM 527 O O . THR A 1 70 ? 29.050 3.556 17.698 1.00 33.97 139 THR C O 1
ATOM 531 N N . ILE A 1 71 ? 30.194 5.108 16.523 1.00 27.58 140 ILE C N 1
ATOM 532 C CA . ILE A 1 71 ? 29.550 6.270 17.128 1.00 30.30 140 ILE C CA 1
ATOM 533 C C . ILE A 1 71 ? 29.173 7.212 15.993 1.00 30.70 140 ILE C C 1
ATOM 534 O O . ILE A 1 71 ? 30.047 7.850 15.397 1.00 30.74 140 ILE C O 1
ATOM 539 N N . ASN A 1 72 ? 27.881 7.318 15.708 1.00 36.86 141 ASN C N 1
ATOM 540 C CA . ASN A 1 72 ? 27.430 8.122 14.583 1.00 35.61 141 ASN C CA 1
ATOM 541 C C . ASN A 1 72 ? 27.333 9.597 14.955 1.00 38.44 141 ASN C C 1
ATOM 542 O O . ASN A 1 72 ? 26.986 9.959 16.083 1.00 37.54 141 ASN C O 1
ATOM 547 N N . PHE A 1 73 ? 27.652 10.449 13.982 1.00 36.44 142 PHE C N 1
ATOM 548 C CA . PHE A 1 73 ? 27.452 11.883 14.100 1.00 40.46 142 PHE C CA 1
ATOM 549 C C . PHE A 1 73 ? 27.053 12.441 12.740 1.00 41.32 142 PHE C C 1
ATOM 550 O O . PHE A 1 73 ? 27.235 11.802 11.696 1.00 41.94 142 PHE C O 1
ATOM 558 N N . ASN A 1 74 ? 26.504 13.653 12.774 1.00 46.67 143 ASN C N 1
ATOM 559 C CA . ASN A 1 74 ? 25.944 14.331 11.608 1.00 48.11 143 ASN C CA 1
ATOM 560 C C . ASN A 1 74 ? 26.862 15.501 11.269 1.00 51.66 143 ASN C C 1
ATOM 561 O O . ASN A 1 74 ? 26.826 16.542 11.931 1.00 55.51 143 ASN C O 1
ATOM 566 N N . ALA A 1 75 ? 27.684 15.326 10.233 1.00 48.90 144 ALA C N 1
ATOM 567 C CA . ALA A 1 75 ? 28.651 16.345 9.841 1.00 49.45 144 ALA C CA 1
ATOM 568 C C . ALA A 1 75 ? 28.009 17.580 9.224 1.00 53.62 144 ALA C C 1
ATOM 569 O O . ALA A 1 75 ? 28.728 18.544 8.936 1.00 53.63 144 ALA C O 1
ATOM 571 N N . ALA A 1 76 ? 26.693 17.584 9.009 1.00 50.05 145 ALA C N 1
ATOM 572 C CA . ALA A 1 76 ? 26.013 18.766 8.499 1.00 51.71 145 ALA C CA 1
ATOM 573 C C . ALA A 1 76 ? 25.491 19.676 9.602 1.00 60.08 145 ALA C C 1
ATOM 574 O O . ALA A 1 76 ? 25.267 20.865 9.348 1.00 61.35 145 ALA C O 1
ATOM 576 N N . LYS A 1 77 ? 25.294 19.153 10.813 1.00 55.30 146 LYS C N 1
ATOM 577 C CA . LYS A 1 77 ? 24.833 19.962 11.934 1.00 53.87 146 LYS C CA 1
ATOM 578 C C . LYS A 1 77 ? 25.939 20.332 12.911 1.00 62.82 146 LYS C C 1
ATOM 579 O O . LYS A 1 77 ? 25.790 21.318 13.641 1.00 66.14 146 LYS C O 1
ATOM 585 N N . ILE A 1 78 ? 27.035 19.576 12.949 1.00 62.01 147 ILE C N 1
ATOM 586 C CA . ILE A 1 78 ? 28.164 19.893 13.812 1.00 54.83 147 ILE C CA 1
ATOM 587 C C . ILE A 1 78 ? 29.429 19.946 12.970 1.00 53.94 147 ILE C C 1
ATOM 588 O O . ILE A 1 78 ? 29.569 19.233 11.971 1.00 54.61 147 ILE C O 1
ATOM 593 N N . ASP A 1 79 ? 30.353 20.811 13.379 1.00 61.32 148 ASP C N 1
ATOM 594 C CA . ASP A 1 79 ? 31.636 20.958 12.702 1.00 56.42 148 ASP C CA 1
ATOM 595 C C . ASP A 1 79 ? 32.516 19.771 13.075 1.00 62.97 148 ASP C C 1
ATOM 596 O O . ASP A 1 79 ? 32.980 19.669 14.215 1.00 63.68 148 ASP C O 1
ATOM 601 N N . PHE A 1 80 ? 32.739 18.865 12.118 1.00 62.61 149 PHE C N 1
ATOM 602 C CA . PHE A 1 80 ? 33.559 17.692 12.402 1.00 58.43 149 PHE C CA 1
ATOM 603 C C . PHE A 1 80 ? 35.000 18.079 12.706 1.00 57.88 149 PHE C C 1
ATOM 604 O O . PHE A 1 80 ? 35.697 17.357 13.427 1.00 59.84 149 PHE C O 1
ATOM 612 N N . VAL A 1 81 ? 35.464 19.207 12.166 1.00 58.06 150 VAL C N 1
ATOM 613 C CA . VAL A 1 81 ? 36.815 19.671 12.465 1.00 60.97 150 VAL C CA 1
ATOM 614 C C . VAL A 1 81 ? 36.923 20.063 13.933 1.00 57.38 150 VAL C C 1
ATOM 615 O O . VAL A 1 81 ? 37.870 19.678 14.628 1.00 55.53 150 VAL C O 1
ATOM 619 N N . SER A 1 82 ? 35.948 20.830 14.428 1.00 60.77 151 SER C N 1
ATOM 620 C CA . SER A 1 82 ? 35.916 21.159 15.849 1.00 62.38 151 SER C CA 1
ATOM 621 C C . SER A 1 82 ? 35.725 19.912 16.701 1.00 59.65 151 SER C C 1
ATOM 622 O O . SER A 1 82 ? 36.188 19.863 17.846 1.00 60.89 151 SER C O 1
ATOM 625 N N . LEU A 1 83 ? 35.046 18.898 16.160 1.00 55.34 152 LEU C N 1
ATOM 626 C CA . LEU A 1 83 ? 34.869 17.645 16.886 1.00 56.03 152 LEU C CA 1
ATOM 627 C C . LEU A 1 83 ? 36.192 16.906 17.043 1.00 54.94 152 LEU C C 1
ATOM 628 O O . LEU A 1 83 ? 36.501 16.397 18.126 1.00 52.61 152 LEU C O 1
ATOM 633 N N . LEU A 1 84 ? 36.986 16.837 15.972 1.00 52.74 153 LEU C N 1
ATOM 634 C CA . LEU A 1 84 ? 38.260 16.130 16.038 1.00 50.48 153 LEU C CA 1
ATOM 635 C C . LEU A 1 84 ? 39.312 16.922 16.807 1.00 50.03 153 LEU C C 1
ATOM 636 O O . LEU A 1 84 ? 40.177 16.327 17.459 1.00 47.64 153 LEU C O 1
ATOM 641 N N . LYS A 1 85 ? 39.261 18.255 16.744 1.00 49.75 154 LYS C N 1
ATOM 642 C CA . LYS A 1 85 ? 40.262 19.066 17.428 1.00 51.60 154 LYS C CA 1
ATOM 643 C C . LYS A 1 85 ? 40.079 19.071 18.940 1.00 52.22 154 LYS C C 1
ATOM 644 O O . LYS A 1 85 ? 41.000 19.470 19.659 1.00 52.17 154 LYS C O 1
ATOM 650 N N . ASN A 1 86 ? 38.917 18.644 19.437 1.00 51.21 155 ASN C N 1
ATOM 651 C CA . ASN A 1 86 ? 38.715 18.525 20.876 1.00 50.00 155 ASN C CA 1
ATOM 652 C C . ASN A 1 86 ? 39.559 17.423 21.502 1.00 49.97 155 ASN C C 1
ATOM 653 O O . ASN A 1 86 ? 39.655 17.370 22.733 1.00 46.37 155 ASN C O 1
ATOM 658 N N . LYS A 1 87 ? 40.152 16.544 20.694 1.00 51.59 156 LYS C N 1
ATOM 659 C CA . LYS A 1 87 ? 40.981 15.423 21.133 1.00 50.92 156 LYS C CA 1
ATOM 660 C C . LYS A 1 87 ? 40.216 14.414 21.980 1.00 46.27 156 LYS C C 1
ATOM 661 O O . LYS A 1 87 ? 40.829 13.502 22.547 1.00 48.07 156 LYS C O 1
ATOM 667 N N . GLU A 1 88 ? 38.894 14.544 22.079 1.00 45.31 157 GLU C N 1
ATOM 668 C CA . GLU A 1 88 ? 38.107 13.670 22.937 1.00 45.17 157 GLU C CA 1
ATOM 669 C C . GLU A 1 88 ? 36.637 13.788 22.565 1.00 49.23 157 GLU C C 1
ATOM 670 O O . GLU A 1 88 ? 36.157 14.881 22.253 1.00 53.63 157 GLU C O 1
ATOM 676 N N . TYR A 1 89 ? 35.935 12.660 22.601 1.00 39.67 158 TYR C N 1
ATOM 677 C CA . TYR A 1 89 ? 34.495 12.619 22.388 1.00 43.40 158 TYR C CA 1
ATOM 678 C C . TYR A 1 89 ? 33.804 12.630 23.745 1.00 45.37 158 TYR C C 1
ATOM 679 O O . TYR A 1 89 ? 34.188 11.878 24.648 1.00 43.43 158 TYR C O 1
ATOM 688 N N . LEU A 1 90 ? 32.793 13.481 23.887 1.00 46.81 159 LEU C N 1
ATOM 689 C CA . LEU A 1 90 ? 32.142 13.722 25.166 1.00 48.62 159 LEU C CA 1
ATOM 690 C C . LEU A 1 90 ? 30.673 13.327 25.098 1.00 43.52 159 LEU C C 1
ATOM 691 O O . LEU A 1 90 ? 30.033 13.430 24.048 1.00 39.91 159 LEU C O 1
ATOM 696 N N . ASN A 1 91 ? 30.145 12.870 26.232 1.00 42.57 160 ASN C N 1
ATOM 697 C CA . ASN A 1 91 ? 28.738 12.504 26.323 1.00 46.40 160 ASN C CA 1
ATOM 698 C C . ASN A 1 91 ? 27.902 13.768 26.541 1.00 46.75 160 ASN C C 1
ATOM 699 O O . ASN A 1 91 ? 28.411 14.892 26.512 1.00 45.68 160 ASN C O 1
ATOM 704 N N . SER A 1 92 ? 26.599 13.594 26.768 1.00 49.22 161 SER C N 1
ATOM 705 C CA . SER A 1 92 ? 25.681 14.725 26.843 1.00 46.38 161 SER C CA 1
ATOM 706 C C . SER A 1 92 ? 25.849 15.566 28.104 1.00 48.78 161 SER C C 1
ATOM 707 O O . SER A 1 92 ? 25.331 16.687 28.146 1.00 55.89 161 SER C O 1
ATOM 710 N N . TYR A 1 93 ? 26.549 15.067 29.124 1.00 46.97 162 TYR C N 1
ATOM 711 C CA . TYR A 1 93 ? 26.720 15.836 30.352 1.00 47.69 162 TYR C CA 1
ATOM 712 C C . TYR A 1 93 ? 27.775 16.929 30.231 1.00 50.78 162 TYR C C 1
ATOM 713 O O . TYR A 1 93 ? 27.766 17.867 31.035 1.00 53.79 162 TYR C O 1
ATOM 722 N N . ALA A 1 94 ? 28.674 16.834 29.258 1.00 50.28 163 ALA C N 1
ATOM 723 C CA . ALA A 1 94 ? 29.729 17.829 29.096 1.00 52.60 163 ALA C CA 1
ATOM 724 C C . ALA A 1 94 ? 29.340 18.886 28.068 1.00 56.88 163 ALA C C 1
ATOM 725 O O . ALA A 1 94 ? 28.301 18.782 27.417 1.00 60.80 163 ALA C O 1
ATOM 727 N N . PRO A 1 103 ? 19.997 22.044 29.084 1.00 80.52 172 PRO C N 1
ATOM 728 C CA . PRO A 1 103 ? 19.976 20.623 28.723 1.00 83.20 172 PRO C CA 1
ATOM 729 C C . PRO A 1 103 ? 19.027 19.809 29.597 1.00 82.27 172 PRO C C 1
ATOM 730 O O . PRO A 1 103 ? 19.481 19.004 30.411 1.00 79.23 172 PRO C O 1
ATOM 734 N N . ALA A 1 104 ? 17.720 20.017 29.425 1.00 79.97 173 ALA C N 1
ATOM 735 C CA . ALA A 1 104 ? 16.730 19.261 30.182 1.00 72.85 173 ALA C CA 1
ATOM 736 C C . ALA A 1 104 ? 16.693 17.790 29.792 1.00 70.06 173 ALA C C 1
ATOM 737 O O . ALA A 1 104 ? 16.005 17.007 30.458 1.00 65.77 173 ALA C O 1
ATOM 739 N N . TYR A 1 105 ? 17.409 17.399 28.735 1.00 71.55 174 TYR C N 1
ATOM 740 C CA . TYR A 1 105 ? 17.512 15.989 28.378 1.00 71.86 174 TYR C CA 1
ATOM 741 C C . TYR A 1 105 ? 18.340 15.211 29.392 1.00 64.05 174 TYR C C 1
ATOM 742 O O . TYR A 1 105 ? 18.145 14.001 29.551 1.00 59.92 174 TYR C O 1
ATOM 751 N N . ASN A 1 106 ? 19.263 15.884 30.086 1.00 60.91 175 ASN C N 1
ATOM 752 C CA . ASN A 1 106 ? 20.200 15.191 30.963 1.00 63.35 175 ASN C CA 1
ATOM 753 C C . ASN A 1 106 ? 19.536 14.627 32.213 1.00 56.41 175 ASN C C 1
ATOM 754 O O . ASN A 1 106 ? 20.063 13.676 32.799 1.00 53.73 175 ASN C O 1
ATOM 759 N N . VAL A 1 107 ? 18.406 15.190 32.643 1.00 50.59 176 VAL C N 1
ATOM 760 C CA . VAL A 1 107 ? 17.739 14.675 33.835 1.00 53.54 176 VAL C CA 1
ATOM 761 C C . VAL A 1 107 ? 17.142 13.302 33.553 1.00 53.06 176 VAL C C 1
ATOM 762 O O . VAL A 1 107 ? 17.341 12.348 34.317 1.00 55.21 176 VAL C O 1
ATOM 766 N N . GLY A 1 108 ? 16.396 13.183 32.451 1.00 50.03 177 GLY C N 1
ATOM 767 C CA . GLY A 1 108 ? 15.883 11.885 32.054 1.00 46.51 177 GLY C CA 1
ATOM 768 C C . GLY A 1 108 ? 16.982 10.889 31.746 1.00 50.05 177 GLY C C 1
ATOM 769 O O . GLY A 1 108 ? 16.810 9.685 31.953 1.00 47.88 177 GLY C O 1
ATOM 770 N N . ARG A 1 109 ? 18.125 11.372 31.251 1.00 50.24 178 ARG C N 1
ATOM 771 C CA . ARG A 1 109 ? 19.271 10.493 31.046 1.00 49.65 178 ARG C CA 1
ATOM 772 C C . ARG A 1 109 ? 19.826 9.997 32.376 1.00 43.52 178 ARG C C 1
ATOM 773 O O . ARG A 1 109 ? 20.251 8.841 32.485 1.00 40.66 178 ARG C O 1
ATOM 781 N N . ASP A 1 110 ? 19.829 10.856 33.398 1.00 39.88 179 ASP C N 1
ATOM 782 C CA . ASP A 1 110 ? 20.315 10.438 34.709 1.00 41.97 179 ASP C CA 1
ATOM 783 C C . ASP A 1 110 ? 19.363 9.445 35.362 1.00 40.20 179 ASP C C 1
ATOM 784 O O . ASP A 1 110 ? 19.804 8.495 36.018 1.00 41.88 179 ASP C O 1
ATOM 789 N N . SER A 1 111 ? 18.054 9.653 35.205 1.00 39.41 180 SER C N 1
ATOM 790 C CA . SER A 1 111 ? 17.089 8.699 35.744 1.00 38.34 180 SER C CA 1
ATOM 791 C C . SER A 1 111 ? 17.185 7.359 35.022 1.00 40.91 180 SER C C 1
ATOM 792 O O . SER A 1 111 ? 17.243 6.298 35.658 1.00 43.30 180 SER C O 1
ATOM 795 N N . VAL A 1 112 ? 17.211 7.395 33.687 1.00 41.25 181 VAL C N 1
ATOM 796 C CA . VAL A 1 112 ? 17.304 6.170 32.895 1.00 38.86 181 VAL C CA 1
ATOM 797 C C . VAL A 1 112 ? 18.588 5.415 33.215 1.00 36.76 181 VAL C C 1
ATOM 798 O O . VAL A 1 112 ? 18.586 4.185 33.344 1.00 37.04 181 VAL C O 1
ATOM 802 N N . GLU A 1 113 ? 19.705 6.135 33.352 1.00 38.68 182 GLU C N 1
ATOM 803 C CA . GLU A 1 113 ? 20.971 5.473 33.654 1.00 39.12 182 GLU C CA 1
ATOM 804 C C . GLU A 1 113 ? 20.987 4.931 35.077 1.00 36.48 182 GLU C C 1
ATOM 805 O O . GLU A 1 113 ? 21.541 3.855 35.331 1.00 41.00 182 GLU C O 1
ATOM 811 N N . THR A 1 114 ? 20.393 5.666 36.020 1.00 36.39 183 THR C N 1
ATOM 812 C CA . THR A 1 114 ? 20.354 5.205 37.404 1.00 34.91 183 THR C CA 1
ATOM 813 C C . THR A 1 114 ? 19.531 3.930 37.536 1.00 41.40 183 THR C C 1
ATOM 814 O O . THR A 1 114 ? 19.945 2.981 38.213 1.00 38.26 183 THR C O 1
ATOM 818 N N . LYS A 1 115 ? 18.365 3.884 36.890 1.00 37.44 184 LYS C N 1
ATOM 819 C CA . LYS A 1 115 ? 17.521 2.699 36.990 1.00 43.48 184 LYS C CA 1
ATOM 820 C C . LYS A 1 115 ? 18.045 1.544 36.143 1.00 47.49 184 LYS C C 1
ATOM 821 O O . LYS A 1 115 ? 17.860 0.378 36.512 1.00 47.82 184 LYS C O 1
ATOM 827 N N . ALA A 1 116 ? 18.695 1.841 35.017 1.00 46.59 185 ALA C N 1
ATOM 828 C CA . ALA A 1 116 ? 19.147 0.790 34.111 1.00 42.13 185 ALA C CA 1
ATOM 829 C C . ALA A 1 116 ? 20.417 0.111 34.611 1.00 44.20 185 ALA C C 1
ATOM 830 O O . ALA A 1 116 ? 20.543 -1.115 34.517 1.00 44.15 185 ALA C O 1
ATOM 832 N N . PHE A 1 117 ? 21.366 0.881 35.138 1.00 38.68 186 PHE C N 1
ATOM 833 C CA . PHE A 1 117 ? 22.630 0.335 35.612 1.00 40.15 186 PHE C CA 1
ATOM 834 C C . PHE A 1 117 ? 22.635 0.046 37.107 1.00 38.45 186 PHE C C 1
ATOM 835 O O . PHE A 1 117 ? 23.670 -0.372 37.636 1.00 33.04 186 PHE C O 1
ATOM 843 N N . GLU A 1 118 ? 21.511 0.261 37.796 1.00 41.17 187 GLU C N 1
ATOM 844 C CA . GLU A 1 118 ? 21.406 0.033 39.239 1.00 42.86 187 GLU C CA 1
ATOM 845 C C . GLU A 1 118 ? 22.462 0.836 40.000 1.00 44.04 187 GLU C C 1
ATOM 846 O O . GLU A 1 118 ? 23.162 0.318 40.873 1.00 37.85 187 GLU C O 1
ATOM 852 N N . LEU A 1 119 ? 22.578 2.121 39.649 1.00 40.59 188 LEU C N 1
ATOM 853 C CA . LEU A 1 119 ? 23.610 2.967 40.242 1.00 35.94 188 LEU C CA 1
ATOM 854 C C . LEU A 1 119 ? 23.434 3.114 41.748 1.00 40.10 188 LEU C C 1
ATOM 855 O O . LEU A 1 119 ? 24.411 3.368 42.462 1.00 37.86 188 LEU C O 1
ATOM 860 N N . GLU A 1 120 ? 22.206 2.956 42.252 1.00 40.39 189 GLU C N 1
ATOM 861 C CA . GLU A 1 120 ? 21.978 3.051 43.689 1.00 43.26 189 GLU C CA 1
ATOM 862 C C . GLU A 1 120 ? 22.698 1.952 44.457 1.00 43.72 189 GLU C C 1
ATOM 863 O O . GLU A 1 120 ? 22.966 2.118 45.652 1.00 39.85 189 GLU C O 1
ATOM 869 N N . LYS A 1 121 ? 23.018 0.834 43.801 1.00 45.24 190 LYS C N 1
ATOM 870 C CA . LYS A 1 121 ? 23.801 -0.218 44.436 1.00 41.55 190 LYS C CA 1
ATOM 871 C C . LYS A 1 121 ? 25.257 0.181 44.634 1.00 39.15 190 LYS C C 1
ATOM 872 O O . LYS A 1 121 ? 26.006 -0.568 45.272 1.00 42.46 190 LYS C O 1
ATOM 878 N N . LEU A 1 122 ? 25.672 1.333 44.109 1.00 38.52 191 LEU C N 1
ATOM 879 C CA . LEU A 1 122 ? 27.028 1.839 44.270 1.00 39.53 191 LEU C CA 1
ATOM 880 C C . LEU A 1 122 ? 27.100 3.032 45.215 1.00 39.81 191 LEU C C 1
ATOM 881 O O . LEU A 1 122 ? 28.143 3.691 45.284 1.00 42.22 191 LEU C O 1
ATOM 886 N N . ALA A 1 123 ? 26.015 3.331 45.934 1.00 32.99 192 ALA C N 1
ATOM 887 C CA . ALA A 1 123 ? 25.991 4.510 46.795 1.00 40.07 192 ALA C CA 1
ATOM 888 C C . ALA A 1 123 ? 27.036 4.435 47.902 1.00 38.56 192 ALA C C 1
ATOM 889 O O . ALA A 1 123 ? 27.476 5.474 48.409 1.00 37.13 192 ALA C O 1
ATOM 891 N N . ASP A 1 124 ? 27.448 3.230 48.288 1.00 39.13 193 ASP C N 1
ATOM 892 C CA . ASP A 1 124 ? 28.440 3.051 49.339 1.00 45.02 193 ASP C CA 1
ATOM 893 C C . ASP A 1 124 ? 29.871 3.122 48.822 1.00 44.87 193 ASP C C 1
ATOM 894 O O . ASP A 1 124 ? 30.808 3.055 49.624 1.00 42.14 193 ASP C O 1
ATOM 899 N N . SER A 1 125 ? 30.060 3.251 47.514 1.00 41.61 194 SER C N 1
ATOM 900 C CA . SER A 1 125 ? 31.402 3.332 46.963 1.00 39.16 194 SER C CA 1
ATOM 901 C C . SER A 1 125 ? 32.045 4.668 47.332 1.00 33.89 194 SER C C 1
ATOM 902 O O . SER A 1 125 ? 31.357 5.691 47.404 1.00 37.30 194 SER C O 1
ATOM 905 N N . PRO A 1 126 ? 33.359 4.693 47.576 1.00 34.78 195 PRO C N 1
ATOM 906 C CA . PRO A 1 126 ? 34.043 5.976 47.805 1.00 37.16 195 PRO C CA 1
ATOM 907 C C . PRO A 1 126 ? 34.084 6.873 46.578 1.00 35.85 195 PRO C C 1
ATOM 908 O O . PRO A 1 126 ? 34.495 8.035 46.697 1.00 31.09 195 PRO C O 1
ATOM 912 N N . TYR A 1 127 ? 33.677 6.374 45.413 1.00 37.54 196 TYR C N 1
ATOM 913 C CA . TYR A 1 127 ? 33.599 7.166 44.195 1.00 37.49 196 TYR C CA 1
ATOM 914 C C . TYR A 1 127 ? 32.167 7.526 43.828 1.00 34.75 196 TYR C C 1
ATOM 915 O O . TYR A 1 127 ? 31.943 8.150 42.786 1.00 36.93 196 TYR C O 1
ATOM 924 N N . ALA A 1 128 ? 31.197 7.136 44.655 1.00 38.33 197 ALA C N 1
ATOM 925 C CA . ALA A 1 128 ? 29.812 7.531 44.419 1.00 38.03 197 ALA C CA 1
ATOM 926 C C . ALA A 1 128 ? 29.600 9.043 44.376 1.00 37.81 197 ALA C C 1
ATOM 927 O O . ALA A 1 128 ? 28.779 9.491 43.557 1.00 39.46 197 ALA C O 1
ATOM 929 N N . PRO A 1 129 ? 30.259 9.869 45.201 1.00 34.43 198 PRO C N 1
ATOM 930 C CA . PRO A 1 129 ? 30.062 11.324 45.069 1.00 39.29 198 PRO C CA 1
ATOM 931 C C . PRO A 1 129 ? 30.404 11.867 43.694 1.00 40.23 198 PRO C C 1
ATOM 932 O O . PRO A 1 129 ? 29.871 12.914 43.308 1.00 38.38 198 PRO C O 1
ATOM 936 N N . TYR A 1 130 ? 31.273 11.193 42.944 1.00 38.39 199 TYR C N 1
ATOM 937 C CA . TYR A 1 130 ? 31.675 11.638 41.619 1.00 40.46 199 TYR C CA 1
ATOM 938 C C . TYR A 1 130 ? 30.865 10.985 40.507 1.00 35.60 199 TYR C C 1
ATOM 939 O O . TYR A 1 130 ? 31.086 11.294 39.332 1.00 37.74 199 TYR C O 1
ATOM 948 N N . GLY A 1 131 ? 29.935 10.096 40.848 1.00 34.69 200 GLY C N 1
ATOM 949 C CA . GLY A 1 131 ? 29.079 9.471 39.861 1.00 34.31 200 GLY C CA 1
ATOM 950 C C . GLY A 1 131 ? 27.612 9.742 40.114 1.00 32.38 200 GLY C C 1
ATOM 951 O O . GLY A 1 131 ? 26.741 9.211 39.418 1.00 30.15 200 GLY C O 1
ATOM 952 N N . GLN A 1 132 ? 27.328 10.570 41.114 1.00 37.90 201 GLN C N 1
ATOM 953 C CA . GLN A 1 132 ? 25.968 10.938 41.479 1.00 35.73 201 GLN C CA 1
ATOM 954 C C . GLN A 1 132 ? 25.769 12.425 41.226 1.00 36.01 201 GLN C C 1
ATOM 955 O O . GLN A 1 132 ? 26.578 13.247 41.666 1.00 37.39 201 GLN C O 1
ATOM 961 N N . THR A 1 133 ? 24.691 12.765 40.518 1.00 33.52 202 THR C N 1
ATOM 962 C CA . THR A 1 133 ? 24.418 14.164 40.217 1.00 34.45 202 THR C CA 1
ATOM 963 C C . THR A 1 133 ? 23.866 14.910 41.424 1.00 38.95 202 THR C C 1
ATOM 964 O O . THR A 1 133 ? 24.026 16.132 41.517 1.00 40.75 202 THR C O 1
ATOM 968 N N . GLY A 1 134 ? 23.220 14.202 42.347 1.00 35.78 203 GLY C N 1
ATOM 969 C CA . GLY A 1 134 ? 22.549 14.862 43.450 1.00 37.54 203 GLY C CA 1
ATOM 970 C C . GLY A 1 134 ? 21.304 15.603 43.026 1.00 40.62 203 GLY C C 1
ATOM 971 O O . GLY A 1 134 ? 20.918 16.581 43.674 1.00 42.32 203 GLY C O 1
ATOM 972 N N . GLY A 1 135 ? 20.664 15.161 41.947 1.00 37.11 204 GLY C N 1
ATOM 973 C CA . GLY A 1 135 ? 19.558 15.885 41.364 1.00 43.80 204 GLY C CA 1
ATOM 974 C C . GLY A 1 135 ? 20.029 17.058 40.527 1.00 42.11 204 GLY C C 1
ATOM 975 O O . GLY A 1 135 ? 21.198 17.450 40.533 1.00 43.08 204 GLY C O 1
ATOM 976 N N . PHE A 1 136 ? 19.088 17.631 39.787 1.00 37.38 205 PHE C N 1
ATOM 977 C CA . PHE A 1 136 ? 19.369 18.739 38.889 1.00 46.82 205 PHE C CA 1
ATOM 978 C C . PHE A 1 136 ? 18.692 19.997 39.413 1.00 53.00 205 PHE C C 1
ATOM 979 O O . PHE A 1 136 ? 17.584 19.938 39.956 1.00 58.85 205 PHE C O 1
ATOM 987 N N . SER A 1 137 ? 19.362 21.132 39.244 1.00 57.81 206 SER C N 1
ATOM 988 C CA . SER A 1 137 ? 18.832 22.405 39.708 1.00 67.20 206 SER C CA 1
ATOM 989 C C . SER A 1 137 ? 17.835 22.937 38.682 1.00 69.78 206 SER C C 1
ATOM 990 O O . SER A 1 137 ? 17.455 22.248 37.731 1.00 60.45 206 SER C O 1
ATOM 993 N N . VAL A 1 138 ? 17.406 24.187 38.864 1.00 72.63 207 VAL C N 1
ATOM 994 C CA . VAL A 1 138 ? 16.388 24.756 37.993 1.00 72.45 207 VAL C CA 1
ATOM 995 C C . VAL A 1 138 ? 16.908 24.948 36.574 1.00 74.58 207 VAL C C 1
ATOM 996 O O . VAL A 1 138 ? 16.118 24.971 35.623 1.00 75.33 207 VAL C O 1
ATOM 1000 N N . ALA A 1 139 ? 18.223 25.074 36.405 1.00 73.26 208 ALA C N 1
ATOM 1001 C CA . ALA A 1 139 ? 18.845 25.241 35.100 1.00 67.33 208 ALA C CA 1
ATOM 1002 C C . ALA A 1 139 ? 19.209 23.916 34.439 1.00 73.63 208 ALA C C 1
ATOM 1003 O O . ALA A 1 139 ? 20.008 23.909 33.494 1.00 76.72 208 ALA C O 1
ATOM 1005 N N . TYR A 1 140 ? 18.651 22.802 34.917 1.00 75.81 209 TYR C N 1
ATOM 1006 C CA . TYR A 1 140 ? 18.992 21.465 34.426 1.00 73.38 209 TYR C CA 1
ATOM 1007 C C . TYR A 1 140 ? 20.486 21.181 34.575 1.00 69.64 209 TYR C C 1
ATOM 1008 O O . TYR A 1 140 ? 21.102 20.526 33.732 1.00 69.13 209 TYR C O 1
ATOM 1017 N N . THR A 1 141 ? 21.074 21.684 35.660 1.00 61.33 210 THR C N 1
ATOM 1018 C CA . THR A 1 141 ? 22.470 21.456 35.986 1.00 62.76 210 THR C CA 1
ATOM 1019 C C . THR A 1 141 ? 22.576 20.670 37.288 1.00 56.99 210 THR C C 1
ATOM 1020 O O . THR A 1 141 ? 21.807 20.922 38.222 1.00 57.09 210 THR C O 1
ATOM 1024 N N . PRO A 1 142 ? 23.501 19.714 37.379 1.00 50.82 211 PRO C N 1
ATOM 1025 C CA . PRO A 1 142 ? 23.577 18.883 38.587 1.00 47.26 211 PRO C CA 1
ATOM 1026 C C . PRO A 1 142 ? 23.920 19.712 39.816 1.00 45.25 211 PRO C C 1
ATOM 1027 O O . PRO A 1 142 ? 24.739 20.632 39.763 1.00 49.35 211 PRO C O 1
ATOM 1031 N N . ASN A 1 143 ? 23.276 19.372 40.936 1.00 43.45 212 ASN C N 1
ATOM 1032 C CA . ASN A 1 143 ? 23.522 20.084 42.186 1.00 46.51 212 ASN C CA 1
ATOM 1033 C C . ASN A 1 143 ? 24.906 19.791 42.754 1.00 45.01 212 ASN C C 1
ATOM 1034 O O . ASN A 1 143 ? 25.502 20.658 43.403 1.00 53.79 212 ASN C O 1
ATOM 1039 N N . SER A 1 144 ? 25.430 18.590 42.526 1.00 47.07 213 SER C N 1
ATOM 1040 C CA . SER A 1 144 ? 26.693 18.183 43.130 1.00 39.98 213 SER C CA 1
ATOM 1041 C C . SER A 1 144 ? 27.870 18.823 42.404 1.00 44.72 213 SER C C 1
ATOM 1042 O O . SER A 1 144 ? 28.001 18.700 41.182 1.00 38.59 213 SER C O 1
ATOM 1045 N N . ARG A 1 145 ? 28.728 19.510 43.164 1.00 46.34 214 ARG C N 1
ATOM 1046 C CA . ARG A 1 145 ? 29.935 20.093 42.591 1.00 39.18 214 ARG C CA 1
ATOM 1047 C C . ARG A 1 145 ? 30.986 19.044 42.251 1.00 40.21 214 ARG C C 1
ATOM 1048 O O . ARG A 1 145 ? 31.925 19.346 41.508 1.00 45.57 214 ARG C O 1
ATOM 1056 N N . THR A 1 146 ? 30.854 17.824 42.774 1.00 35.87 215 THR C N 1
ATOM 1057 C CA . THR A 1 146 ? 31.838 16.775 42.546 1.00 38.82 215 THR C CA 1
ATOM 1058 C C . THR A 1 146 ? 31.434 15.794 41.455 1.00 37.69 215 THR C C 1
ATOM 1059 O O . THR A 1 146 ? 32.266 14.977 41.045 1.00 41.66 215 THR C O 1
ATOM 1063 N N . PHE A 1 147 ? 30.183 15.831 40.997 1.00 33.88 216 PHE C N 1
ATOM 1064 C CA . PHE A 1 147 ? 29.760 14.949 39.919 1.00 31.65 216 PHE C CA 1
ATOM 1065 C C . PHE A 1 147 ? 30.606 15.187 38.675 1.00 35.79 216 PHE C C 1
ATOM 1066 O O . PHE A 1 147 ? 30.843 16.329 38.273 1.00 34.51 216 PHE C O 1
ATOM 1074 N N . SER A 1 148 ? 31.043 14.097 38.052 1.00 35.65 217 SER C N 1
ATOM 1075 C CA . SER A 1 148 ? 31.932 14.158 36.904 1.00 35.21 217 SER C CA 1
ATOM 1076 C C . SER A 1 148 ? 31.259 13.549 35.684 1.00 31.72 217 SER C C 1
ATOM 1077 O O . SER A 1 148 ? 30.585 12.518 35.779 1.00 36.64 217 SER C O 1
ATOM 1080 N N . THR A 1 149 ? 31.440 14.211 34.540 1.00 38.14 218 THR C N 1
ATOM 1081 C CA . THR A 1 149 ? 30.987 13.665 33.264 1.00 37.87 218 THR C CA 1
ATOM 1082 C C . THR A 1 149 ? 31.566 12.277 33.015 1.00 39.22 218 THR C C 1
ATOM 1083 O O . THR A 1 149 ? 30.881 11.395 32.482 1.00 41.99 218 THR C O 1
ATOM 1087 N N . THR A 1 150 ? 32.818 12.057 33.422 1.00 39.47 219 THR C N 1
ATOM 1088 C CA . THR A 1 150 ? 33.523 10.810 33.149 1.00 36.03 219 THR C CA 1
ATOM 1089 C C . THR A 1 150 ? 32.904 9.598 33.835 1.00 33.41 219 THR C C 1
ATOM 1090 O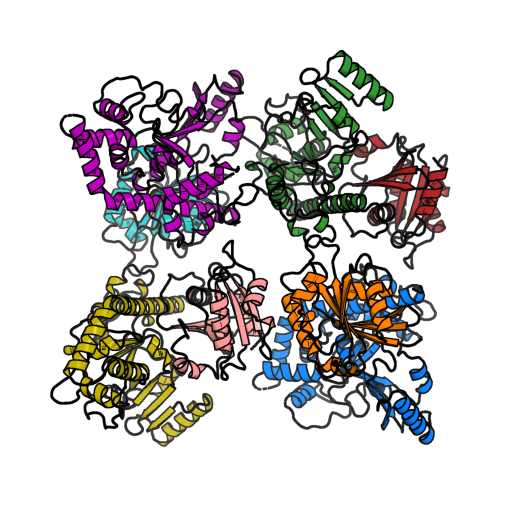 O . THR A 1 150 ? 33.314 8.470 33.540 1.00 33.61 219 THR C O 1
ATOM 1094 N N . SER A 1 151 ? 31.938 9.791 34.732 1.00 34.74 220 SER C N 1
ATOM 1095 C CA . SER A 1 151 ? 31.316 8.668 35.423 1.00 33.66 220 SER C CA 1
ATOM 1096 C C . SER A 1 151 ? 30.201 8.017 34.618 1.00 34.93 220 SER C C 1
ATOM 1097 O O . SER A 1 151 ? 29.767 6.915 34.973 1.00 30.63 220 SER C O 1
ATOM 1100 N N . ARG A 1 152 ? 29.731 8.660 33.554 1.00 34.21 221 ARG C N 1
ATOM 1101 C CA . ARG A 1 152 ? 28.660 8.121 32.737 1.00 38.37 221 ARG C CA 1
ATOM 1102 C C . ARG A 1 152 ? 29.186 7.721 31.361 1.00 36.23 221 ARG C C 1
ATOM 1103 O O . ARG A 1 152 ? 30.125 8.336 30.846 1.00 37.60 221 ARG C O 1
ATOM 1111 N N . PRO A 1 153 ? 28.608 6.697 30.740 1.00 34.30 222 PRO C N 1
ATOM 1112 C CA . PRO A 1 153 ? 29.212 6.123 29.536 1.00 32.51 222 PRO C CA 1
ATOM 1113 C C . PRO A 1 153 ? 28.990 6.984 28.301 1.00 33.82 222 PRO C C 1
ATOM 1114 O O . PRO A 1 153 ? 28.134 7.870 28.261 1.00 42.04 222 PRO C O 1
ATOM 1118 N N . ILE A 1 154 ? 29.796 6.701 27.282 1.00 35.88 223 ILE C N 1
ATOM 1119 C CA . ILE A 1 154 ? 29.635 7.277 25.952 1.00 39.81 223 ILE C CA 1
ATOM 1120 C C . ILE A 1 154 ? 28.839 6.290 25.113 1.00 36.49 223 ILE C C 1
ATOM 1121 O O . ILE A 1 154 ? 29.166 5.099 25.069 1.00 35.60 223 ILE C O 1
ATOM 1126 N N . TYR A 1 155 ? 27.802 6.779 24.440 1.00 34.52 224 TYR C N 1
ATOM 1127 C CA . TYR A 1 155 ? 26.851 5.904 23.771 1.00 35.24 224 TYR C CA 1
ATOM 1128 C C . TYR A 1 155 ? 27.328 5.567 22.364 1.00 35.99 224 TYR C C 1
ATOM 1129 O O . TYR A 1 155 ? 27.708 6.455 21.595 1.00 38.07 224 TYR C O 1
ATOM 1138 N N . ALA A 1 156 ? 27.302 4.277 22.040 1.00 29.53 225 ALA C N 1
ATOM 1139 C CA . ALA A 1 156 ? 27.790 3.756 20.773 1.00 31.72 225 ALA C CA 1
ATOM 1140 C C . ALA A 1 156 ? 26.849 2.642 20.327 1.00 36.13 225 ALA C C 1
ATOM 1141 O O . ALA A 1 156 ? 25.799 2.407 20.935 1.00 36.90 225 ALA C O 1
ATOM 1143 N N . ALA A 1 157 ? 27.230 1.945 19.260 1.00 34.40 226 ALA C N 1
ATOM 1144 C CA . ALA A 1 157 ? 26.432 0.852 18.727 1.00 31.28 226 ALA C CA 1
ATOM 1145 C C . ALA A 1 157 ? 27.346 -0.284 18.295 1.00 32.64 226 ALA C C 1
ATOM 1146 O O . ALA A 1 157 ? 28.453 -0.049 17.797 1.00 31.73 226 ALA C O 1
ATOM 1148 N N . LEU A 1 158 ? 26.870 -1.513 18.486 1.00 34.76 227 LEU C N 1
ATOM 1149 C CA . LEU A 1 158 ? 27.583 -2.713 18.054 1.00 33.75 227 LEU C CA 1
ATOM 1150 C C . LEU A 1 158 ? 27.080 -3.062 16.659 1.00 34.10 227 LEU C C 1
ATOM 1151 O O . LEU A 1 158 ? 26.054 -3.728 16.501 1.00 35.47 227 LEU C O 1
ATOM 1156 N N . ASP A 1 159 ? 27.810 -2.604 15.642 1.00 33.04 228 ASP C N 1
ATOM 1157 C CA . ASP A 1 159 ? 27.369 -2.694 14.249 1.00 39.14 228 ASP C CA 1
ATOM 1158 C C . ASP A 1 159 ? 27.827 -4.030 13.669 1.00 40.86 228 ASP C C 1
ATOM 1159 O O . ASP A 1 159 ? 28.782 -4.120 12.895 1.00 38.18 228 ASP C O 1
ATOM 1164 N N . PHE A 1 160 ? 27.120 -5.094 14.059 1.00 41.28 229 PHE C N 1
ATOM 1165 C CA . PHE A 1 160 ? 27.533 -6.440 13.679 1.00 40.04 229 PHE C CA 1
ATOM 1166 C C . PHE A 1 160 ? 27.136 -6.814 12.257 1.00 43.70 229 PHE C C 1
ATOM 1167 O O . PHE A 1 160 ? 27.660 -7.800 11.729 1.00 44.56 229 PHE C O 1
ATOM 1175 N N . LEU A 1 161 ? 26.236 -6.064 11.625 1.00 45.93 230 LEU C N 1
ATOM 1176 C CA . LEU A 1 161 ? 25.895 -6.280 10.226 1.00 42.30 230 LEU C CA 1
ATOM 1177 C C . LEU A 1 161 ? 26.650 -5.345 9.291 1.00 43.43 230 LEU C C 1
ATOM 1178 O O . LEU A 1 161 ? 26.389 -5.354 8.084 1.00 48.29 230 LEU C O 1
ATOM 1183 N N . ASN A 1 162 ? 27.586 -4.557 9.820 1.00 42.98 231 ASN C N 1
ATOM 1184 C CA . ASN A 1 162 ? 28.350 -3.578 9.048 1.00 43.93 231 ASN C CA 1
ATOM 1185 C C . ASN A 1 162 ? 27.416 -2.685 8.227 1.00 44.91 231 ASN C C 1
ATOM 1186 O O . ASN A 1 162 ? 27.384 -2.718 6.997 1.00 50.99 231 ASN C O 1
ATOM 1191 N N . GLY A 1 163 ? 26.639 -1.892 8.963 1.00 45.82 232 GLY C N 1
ATOM 1192 C CA . GLY A 1 163 ? 25.678 -0.991 8.360 1.00 41.93 232 GLY C CA 1
ATOM 1193 C C . GLY A 1 163 ? 26.289 -0.062 7.334 1.00 48.35 232 GLY C C 1
ATOM 1194 O O . GLY A 1 163 ? 27.462 0.311 7.441 1.00 53.26 232 GLY C O 1
ATOM 1195 N N . GLU A 1 164 ? 25.498 0.309 6.325 1.00 54.04 233 GLU C N 1
ATOM 1196 C CA . GLU A 1 164 ? 25.995 1.195 5.278 1.00 50.62 233 GLU C CA 1
ATOM 1197 C C . GLU A 1 164 ? 26.433 2.537 5.852 1.00 47.28 233 GLU C C 1
ATOM 1198 O O . GLU A 1 164 ? 27.447 3.102 5.426 1.00 49.61 233 GLU C O 1
ATOM 1204 N N . ASN A 1 165 ? 25.685 3.060 6.823 1.00 43.52 234 ASN C N 1
ATOM 1205 C CA . ASN A 1 165 ? 25.975 4.350 7.436 1.00 43.60 234 ASN C CA 1
ATOM 1206 C C . ASN A 1 165 ? 26.275 4.209 8.926 1.00 42.95 234 ASN C C 1
ATOM 1207 O O . ASN A 1 165 ? 25.975 5.108 9.714 1.00 43.53 234 ASN C O 1
ATOM 1212 N N . GLY A 1 166 ? 26.864 3.089 9.324 1.00 43.37 235 GLY C N 1
ATOM 1213 C CA . GLY A 1 166 ? 27.181 2.849 10.717 1.00 41.95 235 GLY C CA 1
ATOM 1214 C C . GLY A 1 166 ? 26.110 2.048 11.429 1.00 43.95 235 GLY C C 1
ATOM 1215 O O . GLY A 1 166 ? 25.219 1.445 10.824 1.00 48.28 235 GLY C O 1
ATOM 1216 N N . GLY A 1 167 ? 26.212 2.049 12.755 1.00 39.66 236 GLY C N 1
ATOM 1217 C CA . GLY A 1 167 ? 25.313 1.264 13.578 1.00 38.34 236 GLY C CA 1
ATOM 1218 C C . GLY A 1 167 ? 24.073 2.002 14.041 1.00 39.82 236 GLY C C 1
ATOM 1219 O O . GLY A 1 167 ? 23.102 1.375 14.473 1.00 40.05 236 GLY C O 1
ATOM 1220 N N . ALA A 1 168 ? 24.088 3.336 13.959 1.00 41.17 237 ALA C N 1
ATOM 1221 C CA . ALA A 1 168 ? 22.973 4.160 14.419 1.00 41.41 237 ALA C CA 1
ATOM 1222 C C . ALA A 1 168 ? 22.893 5.404 13.530 1.00 41.29 237 ALA C C 1
ATOM 1223 O O . ALA A 1 168 ? 23.140 6.532 13.952 1.00 38.11 237 ALA C O 1
ATOM 1225 N N . SER A 1 169 ? 22.518 5.194 12.265 1.00 42.22 238 SER C N 1
ATOM 1226 C CA . SER A 1 169 ? 22.495 6.276 11.285 1.00 43.91 238 SER C CA 1
ATOM 1227 C C . SER A 1 169 ? 21.482 7.367 11.611 1.00 40.73 238 SER C C 1
ATOM 1228 O O . SER A 1 169 ? 21.509 8.419 10.963 1.00 45.76 238 SER C O 1
ATOM 1231 N N . ALA A 1 170 ? 20.589 7.148 12.581 1.00 44.68 239 ALA C N 1
ATOM 1232 C CA . ALA A 1 170 ? 19.660 8.202 12.981 1.00 40.87 239 ALA C CA 1
ATOM 1233 C C . ALA A 1 170 ? 20.392 9.429 13.506 1.00 44.32 239 ALA C C 1
ATOM 1234 O O . ALA A 1 170 ? 19.903 10.554 13.358 1.00 50.30 239 ALA C O 1
ATOM 1236 N N . TYR A 1 171 ? 21.555 9.235 14.122 1.00 43.19 240 TYR C N 1
ATOM 1237 C CA . TYR A 1 171 ? 22.340 10.330 14.675 1.00 42.57 240 TYR C CA 1
ATOM 1238 C C . TYR A 1 171 ? 23.273 10.971 13.656 1.00 41.35 240 TYR C C 1
ATOM 1239 O O . TYR A 1 171 ? 24.056 11.853 14.026 1.00 40.07 240 TYR C O 1
ATOM 1248 N N . GLY A 1 172 ? 23.214 10.560 12.401 1.00 42.61 241 GLY C N 1
ATOM 1249 C CA . GLY A 1 172 ? 24.021 11.153 11.351 1.00 45.04 241 GLY C CA 1
ATOM 1250 C C . GLY A 1 172 ? 24.566 10.102 10.404 1.00 43.57 241 GLY C C 1
ATOM 1251 O O . GLY A 1 172 ? 24.613 8.909 10.705 1.00 42.96 241 GLY C O 1
ATOM 1252 N N . LYS A 1 173 ? 24.992 10.562 9.227 1.00 43.53 242 LYS C N 1
ATOM 1253 C CA . LYS A 1 173 ? 25.547 9.665 8.223 1.00 41.74 242 LYS C CA 1
ATOM 1254 C C . LYS A 1 173 ? 27.028 9.384 8.436 1.00 44.55 242 LYS C C 1
ATOM 1255 O O . LYS A 1 173 ? 27.556 8.442 7.837 1.00 43.09 242 LYS C O 1
ATOM 1261 N N . SER A 1 174 ? 27.708 10.171 9.264 1.00 40.13 243 SER C N 1
ATOM 1262 C CA . SER A 1 174 ? 29.096 9.887 9.590 1.00 38.76 243 SER C CA 1
ATOM 1263 C C . SER A 1 174 ? 29.162 9.056 10.866 1.00 40.66 243 SER C C 1
ATOM 1264 O O . SER A 1 174 ? 28.181 8.941 11.604 1.00 40.91 243 SER C O 1
ATOM 1267 N N . PHE A 1 175 ? 30.327 8.459 11.114 1.00 37.90 244 PHE C N 1
ATOM 1268 C CA . PHE A 1 175 ? 30.494 7.679 12.334 1.00 41.39 244 PHE C CA 1
ATOM 1269 C C . PHE A 1 175 ? 31.961 7.341 12.544 1.00 41.18 244 PHE C C 1
ATOM 1270 O O . PHE A 1 175 ? 32.686 7.065 11.585 1.00 38.27 244 PHE C O 1
ATOM 1278 N N . PHE A 1 176 ? 32.384 7.373 13.805 1.00 36.69 245 PHE C N 1
ATOM 1279 C CA . PHE A 1 176 ? 33.645 6.775 14.209 1.00 33.10 245 PHE C CA 1
ATOM 1280 C C . PHE A 1 176 ? 33.499 5.263 14.277 1.00 31.20 245 PHE C C 1
ATOM 1281 O O . PHE A 1 176 ? 32.467 4.743 14.717 1.00 31.61 245 PHE C O 1
ATOM 1289 N N . GLU A 1 177 ? 34.538 4.557 13.848 1.00 31.74 246 GLU C N 1
ATOM 1290 C CA . GLU A 1 177 ? 34.721 3.151 14.178 1.00 33.87 246 GLU C CA 1
ATOM 1291 C C . GLU A 1 177 ? 35.866 3.070 15.176 1.00 37.75 246 GLU C C 1
ATOM 1292 O O . GLU A 1 177 ? 37.008 3.395 14.839 1.00 42.01 246 GLU C O 1
ATOM 1298 N N . LEU A 1 178 ? 35.559 2.644 16.395 1.00 35.67 247 LEU C N 1
ATOM 1299 C CA . LEU A 1 178 ? 36.544 2.631 17.461 1.00 37.91 247 LEU C CA 1
ATOM 1300 C C . LEU A 1 178 ? 37.427 1.392 17.369 1.00 35.80 247 LEU C C 1
ATOM 1301 O O . LEU A 1 178 ? 37.079 0.389 16.741 1.00 38.78 247 LEU C O 1
ATOM 1306 N N . ASN A 1 179 ? 38.597 1.482 17.997 1.00 39.90 248 ASN C N 1
ATOM 1307 C CA . ASN A 1 179 ? 39.448 0.312 18.153 1.00 41.45 248 ASN C CA 1
ATOM 1308 C C . ASN A 1 179 ? 38.703 -0.769 18.928 1.00 37.87 248 ASN C C 1
ATOM 1309 O O . ASN A 1 179 ? 37.893 -0.483 19.814 1.00 40.77 248 ASN C O 1
ATOM 1314 N N . ASP A 1 180 ? 38.980 -2.027 18.580 1.00 33.63 249 ASP C N 1
ATOM 1315 C CA . ASP A 1 180 ? 38.166 -3.127 19.088 1.00 35.85 249 ASP C CA 1
ATOM 1316 C C . ASP A 1 180 ? 38.331 -3.325 20.592 1.00 44.04 249 ASP C C 1
ATOM 1317 O O . ASP A 1 180 ? 37.392 -3.781 21.257 1.00 49.48 249 ASP C O 1
ATOM 1322 N N . ASN A 1 181 ? 39.499 -2.983 21.147 1.00 32.80 250 ASN C N 1
ATOM 1323 C CA . ASN A 1 181 ? 39.712 -3.149 22.583 1.00 40.81 250 ASN C CA 1
ATOM 1324 C C . ASN A 1 181 ? 38.686 -2.369 23.397 1.00 39.56 250 ASN C C 1
ATOM 1325 O O . ASN A 1 181 ? 38.346 -2.771 24.517 1.00 38.66 250 ASN C O 1
ATOM 1330 N N . VAL A 1 182 ? 38.175 -1.264 22.845 1.00 38.21 251 VAL C N 1
ATOM 1331 C CA . VAL A 1 182 ? 37.177 -0.458 23.543 1.00 35.92 251 VAL C CA 1
ATOM 1332 C C . VAL A 1 182 ? 35.953 -1.292 23.893 1.00 36.59 251 VAL C C 1
ATOM 1333 O O . VAL A 1 182 ? 35.301 -1.054 24.918 1.00 38.11 251 VAL C O 1
ATOM 1337 N N . LYS A 1 183 ? 35.636 -2.298 23.070 1.00 34.07 252 LYS C N 1
ATOM 1338 C CA . LYS A 1 183 ? 34.484 -3.149 23.345 1.00 33.10 252 LYS C CA 1
ATOM 1339 C C . LYS A 1 183 ? 34.593 -3.865 24.684 1.00 37.42 252 LYS C C 1
ATOM 1340 O O . LYS A 1 183 ? 33.564 -4.242 25.255 1.00 34.75 252 LYS C O 1
ATOM 1346 N N . THR A 1 184 ? 35.809 -4.062 25.200 1.00 36.43 253 THR C N 1
ATOM 1347 C CA . THR A 1 184 ? 35.965 -4.717 26.492 1.00 36.42 253 THR C CA 1
ATOM 1348 C C . THR A 1 184 ? 35.542 -3.833 27.658 1.00 36.06 253 THR C C 1
ATOM 1349 O O . THR A 1 184 ? 35.383 -4.345 28.772 1.00 36.39 253 THR C O 1
ATOM 1353 N N . ASN A 1 185 ? 35.355 -2.530 27.437 1.00 31.23 254 ASN C N 1
ATOM 1354 C CA . ASN A 1 185 ? 34.904 -1.615 28.479 1.00 33.65 254 ASN C CA 1
ATOM 1355 C C . ASN A 1 185 ? 33.447 -1.201 28.298 1.00 31.83 254 ASN C C 1
ATOM 1356 O O . ASN A 1 185 ? 33.040 -0.149 28.802 1.00 39.10 254 ASN C O 1
ATOM 1361 N N . CYS A 1 186 ? 32.653 -2.003 27.595 1.00 33.83 255 CYS C N 1
ATOM 1362 C CA . CYS A 1 186 ? 31.294 -1.632 27.237 1.00 37.68 255 CYS C CA 1
ATOM 1363 C C . CYS A 1 186 ? 30.285 -2.559 27.898 1.00 35.75 255 CYS C C 1
ATOM 1364 O O . CYS A 1 186 ? 30.568 -3.732 28.157 1.00 36.81 255 CYS C O 1
ATOM 1367 N N . THR A 1 187 ? 29.103 -2.016 28.168 1.00 33.59 256 THR C N 1
ATOM 1368 C CA . THR A 1 187 ? 27.914 -2.824 28.387 1.00 34.83 256 THR C CA 1
ATOM 1369 C C . THR A 1 187 ? 27.062 -2.797 27.123 1.00 33.96 256 THR C C 1
ATOM 1370 O O . THR A 1 187 ? 27.171 -1.891 26.296 1.00 35.68 256 THR C O 1
ATOM 1374 N N . PHE A 1 188 ? 26.222 -3.812 26.964 1.00 33.91 257 PHE C N 1
ATOM 1375 C CA . PHE A 1 188 ? 25.454 -3.971 25.740 1.00 35.81 257 PHE C CA 1
ATOM 1376 C C . PHE A 1 188 ? 23.992 -4.230 26.064 1.00 37.02 257 PHE C C 1
ATOM 1377 O O . PHE A 1 188 ? 23.671 -4.936 27.027 1.00 32.39 257 PHE C O 1
ATOM 1385 N N . SER A 1 189 ? 23.113 -3.649 25.244 1.00 38.91 258 SER C N 1
ATOM 1386 C CA . SER A 1 189 ? 21.673 -3.767 25.385 1.00 40.07 258 SER C CA 1
ATOM 1387 C C . SER A 1 189 ? 21.044 -3.992 24.017 1.00 42.52 258 SER C C 1
ATOM 1388 O O . SER A 1 189 ? 21.463 -3.369 23.029 1.00 38.55 258 SER C O 1
ATOM 1391 N N . PRO A 1 190 ? 20.041 -4.871 23.927 1.00 44.59 259 PRO C N 1
ATOM 1392 C CA . PRO A 1 190 ? 19.347 -5.069 22.646 1.00 38.69 259 PRO C CA 1
ATOM 1393 C C . PRO A 1 190 ? 18.409 -3.933 22.282 1.00 37.91 259 PRO C C 1
ATOM 1394 O O . PRO A 1 190 ? 17.977 -3.857 21.124 1.00 43.33 259 PRO C O 1
ATOM 1398 N N . PHE A 1 191 ? 18.079 -3.059 23.228 1.00 37.90 260 PHE C N 1
ATOM 1399 C CA . PHE A 1 191 ? 17.281 -1.871 22.971 1.00 38.81 260 PHE C CA 1
ATOM 1400 C C . PHE A 1 191 ? 17.969 -0.679 23.617 1.00 37.09 260 PHE C C 1
ATOM 1401 O O . PHE A 1 191 ? 18.659 -0.822 24.630 1.00 42.69 260 PHE C O 1
ATOM 1409 N N . ASP A 1 192 ? 17.788 0.499 23.025 1.00 34.45 261 ASP C N 1
ATOM 1410 C CA . ASP A 1 192 ? 18.319 1.705 23.644 1.00 42.27 261 ASP C CA 1
ATOM 1411 C C . ASP A 1 192 ? 17.632 1.922 24.988 1.00 43.44 261 ASP C C 1
ATOM 1412 O O . ASP A 1 192 ? 16.402 1.887 25.087 1.00 42.81 261 ASP C O 1
ATOM 1417 N N . ILE A 1 193 ? 18.438 2.108 26.036 1.00 44.79 262 ILE C N 1
ATOM 1418 C CA . ILE A 1 193 ? 17.914 2.105 27.397 1.00 45.31 262 ILE C CA 1
ATOM 1419 C C . ILE A 1 193 ? 16.978 3.269 27.679 1.00 41.00 262 ILE C C 1
ATOM 1420 O O . ILE A 1 193 ? 16.267 3.246 28.690 1.00 45.77 262 ILE C O 1
ATOM 1425 N N . TYR A 1 194 ? 16.946 4.275 26.808 1.00 46.00 263 TYR C N 1
ATOM 1426 C CA . TYR A 1 194 ? 16.033 5.401 26.948 1.00 44.59 263 TYR C CA 1
ATOM 1427 C C . TYR A 1 194 ? 14.657 5.126 26.352 1.00 46.34 263 TYR C C 1
ATOM 1428 O O . TYR A 1 194 ? 13.752 5.952 26.515 1.00 49.30 263 TYR C O 1
ATOM 1437 N N . GLY A 1 195 ? 14.469 3.984 25.687 1.00 41.42 264 GLY C N 1
ATOM 1438 C CA . GLY A 1 195 ? 13.242 3.694 24.982 1.00 44.91 264 GLY C CA 1
ATOM 1439 C C . GLY A 1 195 ? 12.282 2.819 25.778 1.00 48.12 264 GLY C C 1
ATOM 1440 O O . GLY A 1 195 ? 12.537 2.416 26.911 1.00 45.31 264 GLY C O 1
ATOM 1441 N N . HIS A 1 196 ? 11.146 2.526 25.141 1.00 46.10 265 HIS C N 1
ATOM 1442 C CA . HIS A 1 196 ? 10.080 1.781 25.803 1.00 44.38 265 HIS C CA 1
ATOM 1443 C C . HIS A 1 196 ? 10.376 0.286 25.873 1.00 47.01 265 HIS C C 1
ATOM 1444 O O . HIS A 1 196 ? 10.034 -0.367 26.865 1.00 46.82 265 HIS C O 1
ATOM 1451 N N . ARG A 1 197 ? 11.005 -0.274 24.837 1.00 41.05 266 ARG C N 1
ATOM 1452 C CA . ARG A 1 197 ? 11.162 -1.724 24.780 1.00 34.33 266 ARG C CA 1
ATOM 1453 C C . ARG A 1 197 ? 12.194 -2.226 25.781 1.00 38.17 266 ARG C C 1
ATOM 1454 O O . ARG A 1 197 ? 12.103 -3.372 26.236 1.00 41.44 266 ARG C O 1
ATOM 1462 N N . PHE A 1 198 ? 13.180 -1.398 26.131 1.00 40.14 267 PHE C N 1
ATOM 1463 C CA . PHE A 1 198 ? 14.131 -1.791 27.164 1.00 38.62 267 PHE C CA 1
ATOM 1464 C C . PHE A 1 198 ? 13.444 -1.921 28.519 1.00 38.66 267 PHE C C 1
ATOM 1465 O O . PHE A 1 198 ? 13.764 -2.825 29.300 1.00 41.25 267 PHE C O 1
ATOM 1473 N N . GLY A 1 199 ? 12.496 -1.033 28.809 1.00 36.75 268 GLY C N 1
ATOM 1474 C CA . GLY A 1 199 ? 11.715 -1.126 30.028 1.00 39.35 268 GLY C CA 1
ATOM 1475 C C . GLY A 1 199 ? 12.504 -0.984 31.308 1.00 45.01 268 GLY C C 1
ATOM 1476 O O . GLY A 1 199 ? 12.060 -1.469 32.352 1.00 43.57 268 GLY C O 1
ATOM 1477 N N . LEU A 1 200 ? 13.663 -0.323 31.258 1.00 44.54 269 LEU C N 1
ATOM 1478 C CA . LEU A 1 200 ? 14.517 -0.131 32.432 1.00 38.74 269 LEU C CA 1
ATOM 1479 C C . LEU A 1 200 ? 14.857 -1.468 33.089 1.00 43.58 269 LEU C C 1
ATOM 1480 O O . LEU A 1 200 ? 14.919 -1.587 34.314 1.00 50.58 269 LEU C O 1
ATOM 1485 N N . ASP A 1 201 ? 15.078 -2.485 32.260 1.00 37.79 270 ASP C N 1
ATOM 1486 C CA . ASP A 1 201 ? 15.325 -3.850 32.722 1.00 41.25 270 ASP C CA 1
ATOM 1487 C C . ASP A 1 201 ? 16.833 -4.081 32.743 1.00 45.69 270 ASP C C 1
ATOM 1488 O O . ASP A 1 201 ? 17.458 -4.273 31.697 1.00 45.61 270 ASP C O 1
ATOM 1493 N N . THR A 1 202 ? 17.416 -4.061 33.945 1.00 47.08 271 THR C N 1
ATOM 1494 C CA . THR A 1 202 ? 18.854 -4.274 34.082 1.00 41.84 271 THR C CA 1
ATOM 1495 C C . THR A 1 202 ? 19.266 -5.663 33.605 1.00 45.23 271 THR C C 1
ATOM 1496 O O . THR A 1 202 ? 20.397 -5.850 33.139 1.00 42.91 271 THR C O 1
ATOM 1500 N N . SER A 1 203 ? 18.361 -6.641 33.690 1.00 44.12 272 SER C N 1
ATOM 1501 C CA . SER A 1 203 ? 18.677 -8.001 33.269 1.00 46.78 272 SER C CA 1
ATOM 1502 C C . SER A 1 203 ? 18.880 -8.127 31.764 1.00 43.91 272 SER C C 1
ATOM 1503 O O . SER A 1 203 ? 19.303 -9.193 31.305 1.00 48.28 272 SER C O 1
ATOM 1506 N N . LYS A 1 204 ? 18.592 -7.081 30.993 1.00 44.46 273 LYS C N 1
ATOM 1507 C CA . LYS A 1 204 ? 18.831 -7.084 29.556 1.00 45.19 273 LYS C CA 1
ATOM 1508 C C . LYS A 1 204 ? 20.207 -6.546 29.187 1.00 46.24 273 LYS C C 1
ATOM 1509 O O . LYS A 1 204 ? 20.535 -6.485 27.997 1.00 42.95 273 LYS C O 1
ATOM 1515 N N . LEU A 1 205 ? 21.015 -6.158 30.169 1.00 41.02 274 LEU C N 1
ATOM 1516 C CA . LEU A 1 205 ? 22.361 -5.667 29.923 1.00 38.24 274 LEU C CA 1
ATOM 1517 C C . LEU A 1 205 ? 23.365 -6.807 30.036 1.00 41.59 274 LEU C C 1
ATOM 1518 O O . LEU A 1 205 ? 23.187 -7.741 30.823 1.00 48.47 274 LEU C O 1
ATOM 1523 N N . SER A 1 206 ? 24.428 -6.722 29.241 1.00 42.61 275 SER C N 1
ATOM 1524 C CA . SER A 1 206 ? 25.500 -7.706 29.295 1.00 39.55 275 SER C CA 1
ATOM 1525 C C . SER A 1 206 ? 26.837 -6.994 29.145 1.00 39.19 275 SER C C 1
ATOM 1526 O O . SER A 1 206 ? 26.900 -5.786 28.915 1.00 35.38 275 SER C O 1
ATOM 1529 N N . THR A 1 207 ? 27.914 -7.748 29.313 1.00 39.68 276 THR C N 1
ATOM 1530 C CA . THR A 1 207 ? 29.259 -7.239 29.099 1.00 38.04 276 THR C CA 1
ATOM 1531 C C . THR A 1 207 ? 29.863 -7.906 27.868 1.00 40.27 276 THR C C 1
ATOM 1532 O O . THR A 1 207 ? 29.242 -8.757 27.224 1.00 43.77 276 THR C O 1
ATOM 1536 N N . PHE A 1 208 ? 31.092 -7.499 27.539 1.00 40.07 277 PHE C N 1
ATOM 1537 C CA . PHE A 1 208 ? 31.769 -8.060 26.374 1.00 39.90 277 PHE C CA 1
ATOM 1538 C C . PHE A 1 208 ? 31.949 -9.566 26.497 1.00 43.55 277 PHE C C 1
ATOM 1539 O O . PHE A 1 208 ? 32.036 -10.266 25.479 1.00 46.28 277 PHE C O 1
ATOM 1547 N N . TRP A 1 209 ? 31.997 -10.083 27.725 1.00 40.15 278 TRP C N 1
ATOM 1548 C CA . TRP A 1 209 ? 32.244 -11.496 27.970 1.00 44.10 278 TRP C CA 1
ATOM 1549 C C . TRP A 1 209 ? 30.963 -12.293 28.192 1.00 43.35 278 TRP C C 1
ATOM 1550 O O . TRP A 1 209 ? 31.031 -13.447 28.628 1.00 45.45 278 TRP C O 1
ATOM 1561 N N . HIS A 1 210 ? 29.800 -11.713 27.902 1.00 42.48 279 HIS C N 1
ATOM 1562 C CA . HIS A 1 210 ? 28.525 -12.390 28.122 1.00 40.38 279 HIS C CA 1
ATOM 1563 C C . HIS A 1 210 ? 27.544 -12.059 27.008 1.00 39.86 279 HIS C C 1
ATOM 1564 O O . HIS A 1 210 ? 26.350 -11.842 27.249 1.00 46.28 279 HIS C O 1
ATOM 1571 N N . MET A 1 211 ? 28.035 -12.044 25.765 1.00 39.78 280 MET C N 1
ATOM 1572 C CA . MET A 1 211 ? 27.176 -11.808 24.610 1.00 43.15 280 MET C CA 1
ATOM 1573 C C . MET A 1 211 ? 26.012 -12.786 24.541 1.00 46.87 280 MET C C 1
ATOM 1574 O O . MET A 1 211 ? 24.994 -12.474 23.911 1.00 49.87 280 MET C O 1
ATOM 1579 N N . GLU A 1 212 ? 26.143 -13.961 25.169 1.00 44.29 281 GLU C N 1
ATOM 1580 C CA . GLU A 1 212 ? 25.031 -14.903 25.235 1.00 48.05 281 GLU C CA 1
ATOM 1581 C C . GLU A 1 212 ? 23.765 -14.225 25.741 1.00 45.60 281 GLU C C 1
ATOM 1582 O O . GLU A 1 212 ? 22.679 -14.424 25.181 1.00 42.54 281 GLU C O 1
ATOM 1588 N N . ASN A 1 213 ? 23.893 -13.392 26.780 1.00 46.83 282 ASN C N 1
ATOM 1589 C CA . ASN A 1 213 ? 22.729 -12.680 27.298 1.00 47.59 282 ASN C CA 1
ATOM 1590 C C . ASN A 1 213 ? 22.076 -11.844 26.208 1.00 48.74 282 ASN C C 1
ATOM 1591 O O . ASN A 1 213 ? 20.848 -11.862 26.051 1.00 46.88 282 ASN C O 1
ATOM 1596 N N . LEU A 1 214 ? 22.888 -11.126 25.429 1.00 47.65 283 LEU C N 1
ATOM 1597 C CA . LEU A 1 214 ? 22.366 -10.382 24.289 1.00 45.97 283 LEU C CA 1
ATOM 1598 C C . LEU A 1 214 ? 21.585 -11.299 23.355 1.00 46.55 283 LEU C C 1
ATOM 1599 O O . LEU A 1 214 ? 20.468 -10.973 22.935 1.00 45.21 283 LEU C O 1
ATOM 1604 N N . ILE A 1 215 ? 22.153 -12.468 23.041 1.00 43.80 284 ILE C N 1
ATOM 1605 C CA . ILE A 1 215 ? 21.470 -13.419 22.168 1.00 44.92 284 ILE C CA 1
ATOM 1606 C C . ILE A 1 215 ? 20.159 -13.872 22.794 1.00 52.74 284 ILE C C 1
ATOM 1607 O O . ILE A 1 215 ? 19.176 -14.126 22.086 1.00 55.44 284 ILE C O 1
ATOM 1612 N N . ALA A 1 216 ? 20.109 -13.955 24.123 1.00 50.68 285 ALA C N 1
ATOM 1613 C CA . ALA A 1 216 ? 18.884 -14.339 24.807 1.00 49.42 285 ALA C CA 1
ATOM 1614 C C . ALA A 1 216 ? 17.887 -13.195 24.915 1.00 48.55 285 ALA C C 1
ATOM 1615 O O . ALA A 1 216 ? 16.719 -13.443 25.232 1.00 49.07 285 ALA C O 1
ATOM 1617 N N . SER A 1 217 ? 18.313 -11.956 24.659 1.00 47.52 286 SER C N 1
ATOM 1618 C CA . SER A 1 217 ? 17.483 -10.793 24.925 1.00 47.92 286 SER C CA 1
ATOM 1619 C C . SER A 1 217 ? 17.146 -9.969 23.690 1.00 47.13 286 SER C C 1
ATOM 1620 O O . SER A 1 217 ? 16.254 -9.116 23.770 1.00 42.83 286 SER C O 1
ATOM 1623 N N . CYS A 1 218 ? 17.821 -10.185 22.563 1.00 47.26 287 CYS C N 1
ATOM 1624 C CA . CYS A 1 218 ? 17.585 -9.357 21.391 1.00 43.73 287 CYS C CA 1
ATOM 1625 C C . CYS A 1 218 ? 16.204 -9.632 20.800 1.00 45.73 287 CYS C C 1
ATOM 1626 O O . CYS A 1 218 ? 15.582 -10.668 21.049 1.00 48.65 287 CYS C O 1
ATOM 1629 N N . GLN A 1 219 ? 15.727 -8.677 20.006 1.00 45.12 288 GLN C N 1
ATOM 1630 C CA . GLN A 1 219 ? 14.388 -8.770 19.448 1.00 41.06 288 GLN C CA 1
ATOM 1631 C C . GLN A 1 219 ? 14.331 -9.803 18.329 1.00 44.63 288 GLN C C 1
ATOM 1632 O O . GLN A 1 219 ? 15.314 -10.053 17.626 1.00 46.92 288 GLN C O 1
ATOM 1638 N N . ASN A 1 220 ? 13.156 -10.406 18.173 1.00 49.97 289 ASN C N 1
ATOM 1639 C CA . ASN A 1 220 ? 12.854 -11.361 17.111 1.00 43.73 289 ASN C CA 1
ATOM 1640 C C . ASN A 1 220 ? 11.522 -10.997 16.469 1.00 46.64 289 ASN C C 1
ATOM 1641 O O . ASN A 1 220 ? 10.605 -11.813 16.353 1.00 48.99 289 ASN C O 1
ATOM 1646 N N . ASP A 1 221 ? 11.407 -9.737 16.054 1.00 42.40 290 ASP C N 1
ATOM 1647 C CA . ASP A 1 221 ? 10.133 -9.200 15.600 1.00 45.55 290 ASP C CA 1
ATOM 1648 C C . ASP A 1 221 ? 9.664 -9.901 14.330 1.00 48.36 290 ASP C C 1
ATOM 1649 O O . ASP A 1 221 ? 10.464 -10.316 13.487 1.00 48.25 290 ASP C O 1
ATOM 1654 N N . PHE A 1 222 ? 8.346 -10.025 14.201 1.00 45.38 291 PHE C N 1
ATOM 1655 C CA . PHE A 1 222 ? 7.727 -10.702 13.070 1.00 44.47 291 PHE C CA 1
ATOM 1656 C C . PHE A 1 222 ? 7.519 -9.788 11.869 1.00 46.74 291 PHE C C 1
ATOM 1657 O O . PHE A 1 222 ? 6.984 -10.240 10.851 1.00 49.56 291 PHE C O 1
ATOM 1665 N N . PHE A 1 223 ? 7.924 -8.523 11.961 1.00 44.24 292 PHE C N 1
ATOM 1666 C CA . PHE A 1 223 ? 7.898 -7.626 10.815 1.00 45.57 292 PHE C CA 1
ATOM 1667 C C . PHE A 1 223 ? 9.029 -6.620 10.962 1.00 47.84 292 PHE C C 1
ATOM 1668 O O . PHE A 1 223 ? 9.503 -6.346 12.067 1.00 43.73 292 PHE C O 1
ATOM 1676 N N . GLY A 1 224 ? 9.463 -6.076 9.827 1.00 46.86 293 GLY C N 1
ATOM 1677 C CA . GLY A 1 224 ? 10.586 -5.163 9.847 1.00 43.04 293 GLY C CA 1
ATOM 1678 C C . GLY A 1 224 ? 11.903 -5.888 10.088 1.00 41.90 293 GLY C C 1
ATOM 1679 O O . GLY A 1 224 ? 12.052 -7.087 9.835 1.00 45.87 293 GLY C O 1
ATOM 1680 N N . TYR A 1 225 ? 12.875 -5.126 10.586 1.00 34.01 294 TYR C N 1
ATOM 1681 C CA . TYR A 1 225 ? 14.187 -5.682 10.887 1.00 36.20 294 TYR C CA 1
ATOM 1682 C C . TYR A 1 225 ? 14.092 -6.691 12.026 1.00 34.79 294 TYR C C 1
ATOM 1683 O O . TYR A 1 225 ? 13.453 -6.431 13.050 1.00 39.50 294 TYR C O 1
ATOM 1692 N N . ASN A 1 226 ? 14.732 -7.844 11.844 1.00 43.54 295 ASN C N 1
ATOM 1693 C CA . ASN A 1 226 ? 14.761 -8.912 12.838 1.00 39.11 295 ASN C CA 1
ATOM 1694 C C . ASN A 1 226 ? 16.213 -9.141 13.234 1.00 45.16 295 ASN C C 1
ATOM 1695 O O . ASN A 1 226 ? 17.016 -9.611 12.421 1.00 42.64 295 ASN C O 1
ATOM 1700 N N . CYS A 1 227 ? 16.547 -8.810 14.483 1.00 44.36 296 CYS C N 1
ATOM 1701 C CA . CYS A 1 227 ? 17.929 -8.927 14.936 1.00 41.22 296 CYS C CA 1
ATOM 1702 C C . CYS A 1 227 ? 18.337 -10.384 15.115 1.00 46.50 296 CYS C C 1
ATOM 1703 O O . CYS A 1 227 ? 19.433 -10.784 14.699 1.00 44.28 296 CYS C O 1
ATOM 1706 N N . PHE A 1 228 ? 17.468 -11.190 15.729 1.00 46.05 297 PHE C N 1
ATOM 1707 C CA . PHE A 1 228 ? 17.812 -12.580 16.013 1.00 50.05 297 PHE C CA 1
ATOM 1708 C C . PHE A 1 228 ? 18.061 -13.359 14.727 1.00 48.10 297 PHE C C 1
ATOM 1709 O O . PHE A 1 228 ? 19.096 -14.020 14.579 1.00 47.65 297 PHE C O 1
ATOM 1717 N N . LYS A 1 229 ? 17.118 -13.293 13.781 1.00 43.88 298 LYS C N 1
ATOM 1718 C CA . LYS A 1 229 ? 17.283 -14.018 12.524 1.00 49.79 298 LYS C CA 1
ATOM 1719 C C . LYS A 1 229 ? 18.485 -13.512 11.736 1.00 50.87 298 LYS C C 1
ATOM 1720 O O . LYS A 1 229 ? 19.158 -14.299 11.060 1.00 49.51 298 LYS C O 1
ATOM 1726 N N . SER A 1 230 ? 18.768 -12.209 11.802 1.00 46.20 299 SER C N 1
ATOM 1727 C CA . SER A 1 230 ? 19.954 -11.680 11.137 1.00 48.02 299 SER C CA 1
ATOM 1728 C C . SER A 1 230 ? 21.226 -12.263 11.739 1.00 47.73 299 SER C C 1
ATOM 1729 O O . SER A 1 230 ? 22.155 -12.635 11.011 1.00 49.78 299 SER C O 1
ATOM 1732 N N . LEU A 1 231 ? 21.281 -12.366 13.070 1.00 47.26 300 LEU C N 1
ATOM 1733 C CA . LEU A 1 231 ? 22.472 -12.913 13.712 1.00 49.06 300 LEU C CA 1
ATOM 1734 C C . LEU A 1 231 ? 22.612 -14.405 13.435 1.00 50.91 300 LEU C C 1
ATOM 1735 O O . LEU A 1 231 ? 23.731 -14.910 13.277 1.00 54.35 300 LEU C O 1
ATOM 1740 N N . VAL A 1 232 ? 21.491 -15.126 13.365 1.00 49.48 301 VAL C N 1
ATOM 1741 C CA . VAL A 1 232 ? 21.544 -16.554 13.064 1.00 52.88 301 VAL C CA 1
ATOM 1742 C C . VAL A 1 232 ? 22.011 -16.781 11.631 1.00 55.51 301 VAL C C 1
ATOM 1743 O O . VAL A 1 232 ? 22.859 -17.642 11.367 1.00 58.28 301 VAL C O 1
ATOM 1747 N N . LYS A 1 233 ? 21.465 -16.014 10.683 1.00 53.98 302 LYS C N 1
ATOM 1748 C CA . LYS A 1 233 ? 21.870 -16.174 9.289 1.00 59.83 302 LYS C CA 1
ATOM 1749 C C . LYS A 1 233 ? 23.325 -15.772 9.084 1.00 60.61 302 LYS C C 1
ATOM 1750 O O . LYS A 1 233 ? 24.044 -16.407 8.303 1.00 59.83 302 LYS C O 1
ATOM 1756 N N . MET A 1 234 ? 23.780 -14.723 9.773 1.00 57.38 303 MET C N 1
ATOM 1757 C CA . MET A 1 234 ? 25.188 -14.355 9.679 1.00 57.48 303 MET C CA 1
ATOM 1758 C C . MET A 1 234 ? 26.082 -15.407 10.326 1.00 59.02 303 MET C C 1
ATOM 1759 O O . MET A 1 234 ? 27.217 -15.611 9.880 1.00 61.94 303 MET C O 1
ATOM 1764 N N . ALA A 1 235 ? 25.592 -16.086 11.367 1.00 60.14 304 ALA C N 1
ATOM 1765 C CA . ALA A 1 235 ? 26.385 -17.135 11.998 1.00 60.77 304 ALA C CA 1
ATOM 1766 C C . ALA A 1 235 ? 26.571 -18.334 11.079 1.00 63.90 304 ALA C C 1
ATOM 1767 O O . ALA A 1 235 ? 27.628 -18.976 11.107 1.00 68.20 304 ALA C O 1
ATOM 1769 N N . LYS A 1 236 ? 25.569 -18.651 10.263 1.00 62.75 305 LYS C N 1
ATOM 1770 C CA . LYS A 1 236 ? 25.666 -19.737 9.297 1.00 67.64 305 LYS C CA 1
ATOM 1771 C C . LYS A 1 236 ? 26.400 -19.334 8.022 1.00 65.93 305 LYS C C 1
ATOM 1772 O O . LYS A 1 236 ? 26.316 -20.059 7.025 1.00 71.25 305 LYS C O 1
ATOM 1778 N N . ASP A 1 237 ? 27.107 -18.201 8.039 1.00 65.57 306 ASP C N 1
ATOM 1779 C CA . ASP A 1 237 ? 27.903 -17.729 6.905 1.00 72.54 306 ASP C CA 1
ATOM 1780 C C . ASP A 1 237 ? 27.060 -17.560 5.642 1.00 72.06 306 ASP C C 1
ATOM 1781 O O . ASP A 1 237 ? 27.551 -17.736 4.524 1.00 71.57 306 ASP C O 1
ATOM 1786 N N . GLU A 1 238 ? 25.784 -17.223 5.806 1.00 69.85 307 GLU C N 1
ATOM 1787 C CA . GLU A 1 238 ? 24.908 -16.952 4.675 1.00 64.40 307 GLU C CA 1
ATOM 1788 C C . GLU A 1 238 ? 25.052 -15.492 4.264 1.00 73.05 307 GLU C C 1
ATOM 1789 O O . GLU A 1 238 ? 24.947 -14.591 5.102 1.00 71.04 307 GLU C O 1
ATOM 1795 N N . LYS A 1 239 ? 25.299 -15.266 2.977 1.00 74.15 308 LYS C N 1
ATOM 1796 C CA . LYS A 1 239 ? 25.506 -13.919 2.459 1.00 68.62 308 LYS C CA 1
ATOM 1797 C C . LYS A 1 239 ? 24.158 -13.256 2.204 1.00 67.44 308 LYS C C 1
ATOM 1798 O O . LYS A 1 239 ? 23.343 -13.770 1.430 1.00 74.55 308 LYS C O 1
ATOM 1804 N N . PHE A 1 240 ? 23.922 -12.117 2.852 1.00 68.37 309 PHE C N 1
ATOM 1805 C CA . PHE A 1 240 ? 22.660 -11.407 2.705 1.00 64.62 309 PHE C CA 1
ATOM 1806 C C . PHE A 1 240 ? 22.881 -9.927 2.976 1.00 56.98 309 PHE C C 1
ATOM 1807 O O . PHE A 1 240 ? 23.851 -9.531 3.629 1.00 61.05 309 PHE C O 1
ATOM 1815 N N . LEU A 1 241 ? 21.965 -9.110 2.464 1.00 58.38 310 LEU C N 1
ATOM 1816 C CA . LEU A 1 241 ? 21.974 -7.679 2.724 1.00 62.54 310 LEU C CA 1
ATOM 1817 C C . LEU A 1 241 ? 21.117 -7.370 3.946 1.00 64.20 310 LEU C C 1
ATOM 1818 O O . LEU A 1 241 ? 20.027 -7.926 4.112 1.00 57.89 310 LEU C O 1
ATOM 1823 N N . ALA A 1 242 ? 21.620 -6.482 4.800 1.00 61.29 311 ALA C N 1
ATOM 1824 C CA . ALA A 1 242 ? 20.905 -6.114 6.014 1.00 52.77 311 ALA C CA 1
ATOM 1825 C C . ALA A 1 242 ? 19.597 -5.402 5.689 1.00 51.09 311 ALA C C 1
ATOM 1826 O O . ALA A 1 242 ? 19.460 -4.742 4.655 1.00 55.71 311 ALA C O 1
ATOM 1828 N N . HIS A 1 243 ? 18.624 -5.558 6.586 1.00 45.92 312 HIS C N 1
ATOM 1829 C CA . HIS A 1 243 ? 17.341 -4.883 6.445 1.00 41.34 312 HIS C CA 1
ATOM 1830 C C . HIS A 1 243 ? 17.540 -3.373 6.377 1.00 41.81 312 HIS C C 1
ATOM 1831 O O . HIS A 1 243 ? 18.451 -2.815 6.995 1.00 48.35 312 HIS C O 1
ATOM 1838 N N . SER A 1 244 ? 16.675 -2.707 5.609 1.00 41.80 313 SER C N 1
ATOM 1839 C CA . SER A 1 244 ? 16.829 -1.273 5.393 1.00 43.42 313 SER C CA 1
ATOM 1840 C C . SER A 1 244 ? 16.589 -0.458 6.657 1.00 44.60 313 SER C C 1
ATOM 1841 O O . SER A 1 244 ? 16.989 0.709 6.707 1.00 46.97 313 SER C O 1
ATOM 1844 N N . ASN A 1 245 ? 15.961 -1.039 7.676 1.00 45.75 314 ASN C N 1
ATOM 1845 C CA . ASN A 1 245 ? 15.728 -0.350 8.938 1.00 48.28 314 ASN C CA 1
ATOM 1846 C C . ASN A 1 245 ? 16.789 -0.660 9.984 1.00 49.12 314 ASN C C 1
ATOM 1847 O O . ASN A 1 245 ? 16.705 -0.142 11.103 1.00 46.88 314 ASN C O 1
ATOM 1852 N N . TYR A 1 246 ? 17.772 -1.492 9.652 1.00 47.79 315 TYR C N 1
ATOM 1853 C CA . TYR A 1 246 ? 18.853 -1.801 10.579 1.00 44.21 315 TYR C CA 1
ATOM 1854 C C . TYR A 1 246 ? 19.647 -0.543 10.905 1.00 48.09 315 TYR C C 1
ATOM 1855 O O . TYR A 1 246 ? 20.280 0.048 10.024 1.00 44.20 315 TYR C O 1
ATOM 1864 N N . GLY A 1 247 ? 19.610 -0.133 12.172 1.00 49.27 316 GLY C N 1
ATOM 1865 C CA . GLY A 1 247 ? 20.344 1.028 12.622 1.00 40.75 316 GLY C CA 1
ATOM 1866 C C . GLY A 1 247 ? 19.737 2.367 12.263 1.00 51.14 316 GLY C C 1
ATOM 1867 O O . GLY A 1 247 ? 20.347 3.401 12.563 1.00 54.14 316 GLY C O 1
ATOM 1868 N N . LYS A 1 248 ? 18.565 2.391 11.626 1.00 57.31 317 LYS C N 1
ATOM 1869 C CA . LYS A 1 248 ? 17.981 3.652 11.184 1.00 57.22 317 LYS C CA 1
ATOM 1870 C C . LYS A 1 248 ? 17.118 4.307 12.253 1.00 58.06 317 LYS C C 1
ATOM 1871 O O . LYS A 1 248 ? 17.089 5.537 12.353 1.00 67.22 317 LYS C O 1
ATOM 1877 N N . GLY A 1 249 ? 16.399 3.516 13.042 1.00 56.61 318 GLY C N 1
ATOM 1878 C CA . GLY A 1 249 ? 15.559 4.028 14.099 1.00 63.49 318 GLY C CA 1
ATOM 1879 C C . GLY A 1 249 ? 16.198 3.902 15.466 1.00 70.71 318 GLY C C 1
ATOM 1880 O O . GLY A 1 249 ? 17.419 3.765 15.608 1.00 75.39 318 GLY C O 1
ATOM 1881 N N . TYR A 1 250 ? 15.352 3.955 16.492 1.00 68.39 319 TYR C N 1
ATOM 1882 C CA . TYR A 1 250 ? 15.721 3.707 17.871 1.00 62.23 319 TYR C CA 1
ATOM 1883 C C . TYR A 1 250 ? 15.159 2.342 18.281 1.00 60.20 319 TYR C C 1
ATOM 1884 O O . TYR A 1 250 ? 14.926 1.484 17.412 1.00 63.16 319 TYR C O 1
ATOM 1893 N N . GLU A 1 251 ? 14.937 2.146 19.582 1.00 55.25 320 GLU C N 1
ATOM 1894 C CA . GLU A 1 251 ? 14.320 0.931 20.124 1.00 50.72 320 GLU C CA 1
ATOM 1895 C C . GLU A 1 251 ? 15.182 -0.261 19.722 1.00 53.61 320 GLU C C 1
ATOM 1896 O O . GLU A 1 251 ? 16.375 -0.279 20.070 1.00 57.35 320 GLU C O 1
ATOM 1902 N N . GLY A 1 252 ? 14.652 -1.255 19.016 1.00 46.78 321 GLY C N 1
ATOM 1903 C CA . GLY A 1 252 ? 15.366 -2.476 18.710 1.00 43.70 321 GLY C CA 1
ATOM 1904 C C . GLY A 1 252 ? 16.091 -2.515 17.383 1.00 42.92 321 GLY C C 1
ATOM 1905 O O . GLY A 1 252 ? 16.520 -3.595 16.965 1.00 45.24 321 GLY C O 1
ATOM 1906 N N . ASN A 1 253 ? 16.242 -1.380 16.697 1.00 47.18 322 ASN C N 1
ATOM 1907 C CA . ASN A 1 253 ? 16.882 -1.395 15.387 1.00 49.39 322 ASN C CA 1
ATOM 1908 C C . ASN A 1 253 ? 18.392 -1.578 15.467 1.00 46.23 322 ASN C C 1
ATOM 1909 O O . ASN A 1 253 ? 19.007 -1.980 14.473 1.00 46.20 322 ASN C O 1
ATOM 1914 N N . TYR A 1 254 ? 19.006 -1.296 16.614 1.00 45.63 323 TYR C N 1
ATOM 1915 C CA . TYR A 1 254 ? 20.441 -1.476 16.769 1.00 43.66 323 TYR C CA 1
ATOM 1916 C C . TYR A 1 254 ? 20.740 -2.006 18.163 1.00 44.57 323 TYR C C 1
ATOM 1917 O O . TYR A 1 254 ? 19.936 -1.872 19.089 1.00 45.37 323 TYR C O 1
ATOM 1926 N N . ILE A 1 255 ? 21.915 -2.612 18.301 1.00 37.58 324 ILE C N 1
ATOM 1927 C CA . ILE A 1 255 ? 22.418 -3.056 19.595 1.00 38.47 324 ILE C CA 1
ATOM 1928 C C . ILE A 1 255 ? 23.164 -1.885 20.221 1.00 34.21 324 ILE C C 1
ATOM 1929 O O . ILE A 1 255 ? 24.226 -1.485 19.738 1.00 34.51 324 ILE C O 1
ATOM 1934 N N . GLU A 1 256 ? 22.610 -1.331 21.296 1.00 36.01 325 GLU C N 1
ATOM 1935 C CA . GLU A 1 256 ? 23.223 -0.178 21.939 1.00 33.78 325 GLU C CA 1
ATOM 1936 C C . GLU A 1 256 ? 24.395 -0.616 22.807 1.00 34.87 325 GLU C C 1
ATOM 1937 O O . GLU A 1 256 ? 24.313 -1.608 23.539 1.00 34.00 325 GLU C O 1
ATOM 1943 N N . ALA A 1 257 ? 25.487 0.137 22.722 1.00 33.33 326 ALA C N 1
ATOM 1944 C CA . ALA A 1 257 ? 26.672 -0.100 23.527 1.00 36.39 326 ALA C CA 1
ATOM 1945 C C . ALA A 1 257 ? 26.949 1.117 24.396 1.00 40.39 326 ALA C C 1
ATOM 1946 O O . ALA A 1 257 ? 26.695 2.257 23.999 1.00 38.70 326 ALA C O 1
ATOM 1948 N N . HIS A 1 258 ? 27.460 0.862 25.596 1.00 34.85 327 HIS C N 1
ATOM 1949 C CA . HIS A 1 258 ? 27.784 1.902 26.564 1.00 32.41 327 HIS C CA 1
ATOM 1950 C C . HIS A 1 258 ? 29.261 1.771 26.911 1.00 36.11 327 HIS C C 1
ATOM 1951 O O . HIS A 1 258 ? 29.665 0.813 27.582 1.00 37.83 327 HIS C O 1
ATOM 1958 N N . ILE A 1 259 ? 30.057 2.722 26.429 1.00 33.74 328 ILE C N 1
ATOM 1959 C CA . ILE A 1 259 ? 31.499 2.739 26.651 1.00 35.03 328 ILE C CA 1
ATOM 1960 C C . ILE A 1 259 ? 31.755 3.367 28.016 1.00 36.72 328 ILE C C 1
ATOM 1961 O O . ILE A 1 259 ? 31.504 4.557 28.220 1.00 37.54 328 ILE C O 1
ATOM 1966 N N . HIS A 1 260 ? 32.260 2.571 28.954 1.00 31.24 329 HIS C N 1
ATOM 1967 C CA . HIS A 1 260 ? 32.573 3.062 30.293 1.00 34.44 329 HIS C CA 1
ATOM 1968 C C . HIS A 1 260 ? 34.040 3.472 30.306 1.00 33.44 329 HIS C C 1
ATOM 1969 O O . HIS A 1 260 ? 34.935 2.635 30.440 1.00 31.96 329 HIS C O 1
ATOM 1976 N N . GLY A 1 261 ? 34.280 4.773 30.163 1.00 32.97 330 GLY C N 1
ATOM 1977 C CA . GLY A 1 261 ? 35.615 5.308 29.992 1.00 32.43 330 GLY C CA 1
ATOM 1978 C C . GLY A 1 261 ? 35.623 6.406 28.949 1.00 36.87 330 GLY C C 1
ATOM 1979 O O . GLY A 1 261 ? 34.589 6.682 28.334 1.00 43.10 330 GLY C O 1
ATOM 1980 N N . ASP A 1 262 ? 36.771 7.038 28.735 1.00 40.10 331 ASP C N 1
ATOM 1981 C CA . ASP A 1 262 ? 36.872 8.125 27.774 1.00 41.37 331 ASP C CA 1
ATOM 1982 C C . ASP A 1 262 ? 37.166 7.593 26.376 1.00 44.74 331 ASP C C 1
ATOM 1983 O O . ASP A 1 262 ? 37.734 6.510 26.206 1.00 49.47 331 ASP C O 1
ATOM 1988 N N . VAL A 1 263 ? 36.768 8.370 25.372 1.00 44.44 332 VAL C N 1
ATOM 1989 C CA . VAL A 1 263 ? 37.077 8.094 23.974 1.00 41.45 332 VAL C CA 1
ATOM 1990 C C . VAL A 1 263 ? 37.945 9.240 23.475 1.00 43.17 332 VAL C C 1
ATOM 1991 O O . VAL A 1 263 ? 37.463 10.368 23.310 1.00 47.16 332 VAL C O 1
ATOM 1995 N N . CYS A 1 264 ? 39.223 8.958 23.240 1.00 39.48 333 CYS C N 1
ATOM 1996 C CA . CYS A 1 264 ? 40.184 9.970 22.827 1.00 39.30 333 CYS C CA 1
ATOM 1997 C C . CYS A 1 264 ? 40.450 9.882 21.329 1.00 37.31 333 CYS C C 1
ATOM 1998 O O . CYS A 1 264 ? 40.599 8.789 20.774 1.00 35.95 333 CYS C O 1
ATOM 2001 N N . LEU A 1 265 ? 40.507 11.042 20.683 1.00 42.88 334 LEU C N 1
ATOM 2002 C CA . LEU A 1 265 ? 40.795 11.130 19.257 1.00 42.82 334 LEU C CA 1
ATOM 2003 C C . LEU A 1 265 ? 42.237 11.592 19.057 1.00 43.25 334 LEU C C 1
ATOM 2004 O O . LEU A 1 265 ? 42.635 12.623 19.599 1.00 44.25 334 LEU C O 1
ATOM 2009 N N . PHE A 1 266 ? 43.021 10.841 18.287 1.00 42.64 335 PHE C N 1
ATOM 2010 C CA . PHE A 1 266 ? 42.543 9.669 17.560 1.00 41.45 335 PHE C CA 1
ATOM 2011 C C . PHE A 1 266 ? 43.084 8.389 18.185 1.00 39.27 335 PHE C C 1
ATOM 2012 O O . PHE A 1 266 ? 43.208 7.365 17.512 1.00 43.14 335 PHE C O 1
ATOM 2020 N N . ARG A 1 267 ? 43.415 8.465 19.476 1.00 40.01 336 ARG C N 1
ATOM 2021 C CA . ARG A 1 267 ? 44.037 7.335 20.161 1.00 35.08 336 ARG C CA 1
ATOM 2022 C C . ARG A 1 267 ? 43.149 6.095 20.124 1.00 38.14 336 ARG C C 1
ATOM 2023 O O . ARG A 1 267 ? 43.630 4.987 19.856 1.00 37.97 336 ARG C O 1
ATOM 2031 N N . ASP A 1 268 ? 41.853 6.259 20.389 1.00 43.24 337 ASP C N 1
ATOM 2032 C CA . ASP A 1 268 ? 40.915 5.145 20.450 1.00 41.85 337 ASP C CA 1
ATOM 2033 C C . ASP A 1 268 ? 40.112 4.980 19.165 1.00 39.06 337 ASP C C 1
ATOM 2034 O O . ASP A 1 268 ? 39.091 4.284 19.167 1.00 41.02 337 ASP C O 1
ATOM 2039 N N . ILE A 1 269 ? 40.546 5.601 18.072 1.00 36.94 338 ILE C N 1
ATOM 2040 C CA . ILE A 1 269 ? 39.779 5.644 16.833 1.00 37.20 338 ILE C CA 1
ATOM 2041 C C . ILE A 1 269 ? 40.506 4.826 15.776 1.00 38.83 338 ILE C C 1
ATOM 2042 O O . ILE A 1 269 ? 41.668 5.104 15.451 1.00 45.70 338 ILE C O 1
ATOM 2047 N N . LYS A 1 270 ? 39.819 3.817 15.241 1.00 36.04 339 LYS C N 1
ATOM 2048 C CA . LYS A 1 270 ? 40.334 3.067 14.101 1.00 39.87 339 LYS C CA 1
ATOM 2049 C C . LYS A 1 270 ? 40.103 3.827 12.799 1.00 43.34 339 LYS C C 1
ATOM 2050 O O . LYS A 1 270 ? 41.050 4.123 12.062 1.00 45.60 339 LYS C O 1
ATOM 2056 N N . HIS A 1 271 ? 38.845 4.152 12.502 1.00 39.53 340 HIS C N 1
ATOM 2057 C CA . HIS A 1 271 ? 38.502 4.904 11.304 1.00 41.40 340 HIS C CA 1
ATOM 2058 C C . HIS A 1 271 ? 37.464 5.965 11.640 1.00 38.75 340 HIS C C 1
ATOM 2059 O O . HIS A 1 271 ? 36.712 5.847 12.610 1.00 41.65 340 HIS C O 1
ATOM 2066 N N . VAL A 1 272 ? 37.435 7.009 10.816 1.00 36.15 341 VAL C N 1
ATOM 2067 C CA . VAL A 1 272 ? 36.378 8.014 10.829 1.00 36.96 341 VAL C CA 1
ATOM 2068 C C . VAL A 1 272 ? 35.765 8.032 9.437 1.00 38.20 341 VAL C C 1
ATOM 2069 O O . VAL A 1 272 ? 36.386 8.521 8.484 1.00 41.73 341 VAL C O 1
ATOM 2073 N N . TYR A 1 273 ? 34.551 7.501 9.313 1.00 40.52 342 TYR C N 1
ATOM 2074 C CA . TYR A 1 273 ? 33.835 7.483 8.040 1.00 40.02 342 TYR C CA 1
ATOM 2075 C C . TYR A 1 273 ? 33.080 8.799 7.898 1.00 37.95 342 TYR C C 1
ATOM 2076 O O . TYR A 1 273 ? 32.036 9.001 8.520 1.00 41.88 342 TYR C O 1
ATOM 2085 N N . LEU A 1 274 ? 33.612 9.700 7.075 1.00 39.77 343 LEU C N 1
ATOM 2086 C CA . LEU A 1 274 ? 32.986 10.991 6.824 1.00 40.06 343 LEU C CA 1
ATOM 2087 C C . LEU A 1 274 ? 32.064 10.901 5.615 1.00 42.05 343 LEU C C 1
ATOM 2088 O O . LEU A 1 274 ? 32.467 10.417 4.553 1.00 47.47 343 LEU C O 1
ATOM 2093 N N . SER A 1 275 ? 30.830 11.369 5.781 1.00 45.57 344 SER C N 1
ATOM 2094 C CA . SER A 1 275 ? 29.877 11.404 4.681 1.00 48.73 344 SER C CA 1
ATOM 2095 C C . SER A 1 275 ? 30.199 12.567 3.750 1.00 54.47 344 SER C C 1
ATOM 2096 O O . SER A 1 275 ? 30.367 13.705 4.199 1.00 56.13 344 SER C O 1
ATOM 2099 N N . LEU A 1 276 ? 30.290 12.275 2.451 1.00 55.00 345 LEU C N 1
ATOM 2100 C CA . LEU A 1 276 ? 30.510 13.331 1.468 1.00 51.00 345 LEU C CA 1
ATOM 2101 C C . LEU A 1 276 ? 29.239 14.130 1.205 1.00 56.29 345 LEU C C 1
ATOM 2102 O O . LEU A 1 276 ? 29.297 15.350 1.016 1.00 61.89 345 LEU C O 1
ATOM 2107 N N . GLN A 1 277 ? 28.085 13.460 1.188 1.00 53.39 346 GLN C N 1
ATOM 2108 C CA . GLN A 1 277 ? 26.827 14.148 0.912 1.00 58.63 346 GLN C CA 1
ATOM 2109 C C . GLN A 1 277 ? 26.381 14.988 2.102 1.00 57.28 346 GLN C C 1
ATOM 2110 O O . GLN A 1 277 ? 26.076 16.177 1.958 1.00 60.59 346 GLN C O 1
ATOM 2116 N N . GLU A 1 278 ? 26.336 14.384 3.289 1.00 59.71 347 GLU C N 1
ATOM 2117 C CA . GLU A 1 278 ? 25.865 15.062 4.497 1.00 50.92 347 GLU C CA 1
ATOM 2118 C C . GLU A 1 278 ? 27.071 15.662 5.206 1.00 55.62 347 GLU C C 1
ATOM 2119 O O . GLU A 1 278 ? 27.656 15.061 6.108 1.00 59.93 347 GLU C O 1
ATOM 2125 N N . ASN A 1 279 ? 27.448 16.870 4.792 1.00 53.23 348 ASN C N 1
ATOM 2126 C CA . ASN A 1 279 ? 28.623 17.527 5.343 1.00 56.18 348 ASN C CA 1
ATOM 2127 C C . ASN A 1 279 ? 28.524 19.021 5.076 1.00 54.91 348 ASN C C 1
ATOM 2128 O O . ASN A 1 279 ? 27.996 19.448 4.046 1.00 54.21 348 ASN C O 1
ATOM 2133 N N . SER A 1 280 ? 29.039 19.809 6.018 1.00 54.77 349 SER C N 1
ATOM 2134 C CA . SER A 1 280 ? 29.093 21.256 5.873 1.00 53.63 349 SER C CA 1
ATOM 2135 C C . SER A 1 280 ? 30.344 21.727 5.144 1.00 59.34 349 SER C C 1
ATOM 2136 O O . SER A 1 280 ? 30.519 22.936 4.958 1.00 59.93 349 SER C O 1
ATOM 2139 N N . TYR A 1 281 ? 31.213 20.809 4.735 1.00 58.05 350 TYR C N 1
ATOM 2140 C CA . TYR A 1 281 ? 32.417 21.125 3.986 1.00 62.40 350 TYR C CA 1
ATOM 2141 C C . TYR A 1 281 ? 32.292 20.607 2.558 1.00 62.43 350 TYR C C 1
ATOM 2142 O O . TYR A 1 281 ? 31.508 19.699 2.268 1.00 58.78 350 TYR C O 1
ATOM 2151 N N . SER A 1 282 ? 33.084 21.195 1.666 1.00 64.41 351 SER C N 1
ATOM 2152 C CA . SER A 1 282 ? 33.032 20.833 0.260 1.00 66.72 351 SER C CA 1
ATOM 2153 C C . SER A 1 282 ? 33.863 19.578 -0.002 1.00 67.52 351 SER C C 1
ATOM 2154 O O . SER A 1 282 ? 34.590 19.085 0.864 1.00 64.49 351 SER C O 1
ATOM 2157 N N . LYS A 1 283 ? 33.745 19.059 -1.227 1.00 70.21 352 LYS C N 1
ATOM 2158 C CA . LYS A 1 283 ? 34.485 17.857 -1.601 1.00 68.63 352 LYS C CA 1
ATOM 2159 C C . LYS A 1 283 ? 35.989 18.100 -1.540 1.00 69.51 352 LYS C C 1
ATOM 2160 O O . LYS A 1 283 ? 36.738 17.297 -0.970 1.00 66.86 352 LYS C O 1
ATOM 2166 N N . SER A 1 284 ? 36.445 19.213 -2.120 1.00 73.15 353 SER C N 1
ATOM 2167 C CA . SER A 1 284 ? 37.865 19.550 -2.087 1.00 71.60 353 SER C CA 1
ATOM 2168 C C . SER A 1 284 ? 38.366 19.660 -0.652 1.00 64.98 353 SER C C 1
ATOM 2169 O O . SER A 1 284 ? 39.418 19.109 -0.303 1.00 66.10 353 SER C O 1
ATOM 2172 N N . GLN A 1 285 ? 37.613 20.362 0.198 1.00 64.49 354 GLN C N 1
ATOM 2173 C CA . GLN A 1 285 ? 38.031 20.536 1.585 1.00 65.17 354 GLN C CA 1
ATOM 2174 C C . GLN A 1 285 ? 38.064 19.203 2.322 1.00 62.06 354 GLN C C 1
ATOM 2175 O O . GLN A 1 285 ? 38.978 18.951 3.114 1.00 62.01 354 GLN C O 1
ATOM 2181 N N . LEU A 1 286 ? 37.082 18.334 2.071 1.00 58.57 355 LEU C N 1
ATOM 2182 C CA . LEU A 1 286 ? 37.064 17.035 2.738 1.00 59.51 355 LEU C CA 1
ATOM 2183 C C . LEU A 1 286 ? 38.250 16.177 2.314 1.00 60.95 355 LEU C C 1
ATOM 2184 O O . LEU A 1 286 ? 38.885 15.530 3.155 1.00 60.14 355 LEU C O 1
ATOM 2189 N N . TYR A 1 287 ? 38.562 16.154 1.015 1.00 64.29 356 TYR C N 1
ATOM 2190 C CA . TYR A 1 287 ? 39.731 15.409 0.557 1.00 62.28 356 TYR C CA 1
ATOM 2191 C C . TYR A 1 287 ? 41.016 15.977 1.149 1.00 63.80 356 TYR C C 1
ATOM 2192 O O . TYR A 1 287 ? 41.924 15.223 1.518 1.00 61.72 356 TYR C O 1
ATOM 2201 N N . ASP A 1 288 ? 41.110 17.307 1.250 1.00 66.53 357 ASP C N 1
ATOM 2202 C CA . ASP A 1 288 ? 42.297 17.916 1.845 1.00 63.04 357 ASP C CA 1
ATOM 2203 C C . ASP A 1 288 ? 42.427 17.555 3.321 1.00 66.12 357 ASP C C 1
ATOM 2204 O O . ASP A 1 288 ? 43.535 17.290 3.803 1.00 63.14 357 ASP C O 1
ATOM 2209 N N . TYR A 1 289 ? 41.310 17.544 4.055 1.00 65.31 358 TYR C N 1
ATOM 2210 C CA . TYR A 1 289 ? 41.354 17.158 5.463 1.00 57.79 358 TYR C CA 1
ATOM 2211 C C . TYR A 1 289 ? 41.746 15.695 5.624 1.00 53.80 358 TYR C C 1
ATOM 2212 O O . TYR A 1 289 ? 42.551 15.356 6.498 1.00 51.85 358 TYR C O 1
ATOM 2221 N N . ALA A 1 290 ? 41.176 14.812 4.799 1.00 51.66 359 ALA C N 1
ATOM 2222 C CA . ALA A 1 290 ? 41.526 13.397 4.879 1.00 51.44 359 ALA C CA 1
ATOM 2223 C C . ALA A 1 290 ? 43.004 13.181 4.579 1.00 58.31 359 ALA C C 1
ATOM 2224 O O . ALA A 1 290 ? 43.684 12.419 5.277 1.00 57.48 359 ALA C O 1
ATOM 2226 N N . LYS A 1 291 ? 43.518 13.847 3.542 1.00 62.80 360 LYS C N 1
ATOM 2227 C CA . LYS A 1 291 ? 44.931 13.718 3.200 1.00 62.35 360 LYS C CA 1
ATOM 2228 C C . LYS A 1 291 ? 45.820 14.251 4.318 1.00 62.73 360 LYS C C 1
ATOM 2229 O O . LYS A 1 291 ? 46.817 13.618 4.687 1.00 61.85 360 LYS C O 1
ATOM 2235 N N . GLN A 1 292 ? 45.466 15.411 4.876 1.00 61.38 361 GLN C N 1
ATOM 2236 C CA . GLN A 1 292 ? 46.280 16.031 5.917 1.00 57.56 361 GLN C CA 1
ATOM 2237 C C . GLN A 1 292 ? 46.306 15.181 7.183 1.00 62.44 361 GLN C C 1
ATOM 2238 O O . GLN A 1 292 ? 47.380 14.839 7.693 1.00 65.39 361 GLN C O 1
ATOM 2244 N N . ILE A 1 293 ? 45.126 14.834 7.705 1.00 58.19 362 ILE C N 1
ATOM 2245 C CA . ILE A 1 293 ? 45.048 14.045 8.932 1.00 51.84 362 ILE C CA 1
ATOM 2246 C C . ILE A 1 293 ? 45.690 12.678 8.730 1.00 53.61 362 ILE C C 1
ATOM 2247 O O . ILE A 1 293 ? 46.466 12.207 9.570 1.00 57.74 362 ILE C O 1
ATOM 2252 N N . ASN A 1 294 ? 45.369 12.017 7.615 1.00 56.01 363 ASN C N 1
ATOM 2253 C CA . ASN A 1 294 ? 45.888 10.672 7.385 1.00 58.73 363 ASN C CA 1
ATOM 2254 C C . ASN A 1 294 ? 47.404 10.676 7.228 1.00 59.66 363 ASN C C 1
ATOM 2255 O O . ASN A 1 294 ? 48.085 9.768 7.719 1.00 57.70 363 ASN C O 1
ATOM 2260 N N . GLN A 1 295 ? 47.953 11.686 6.547 1.00 61.01 364 GLN C N 1
ATOM 2261 C CA . GLN A 1 295 ? 49.404 11.783 6.431 1.00 65.67 364 GLN C CA 1
ATOM 2262 C C . GLN A 1 295 ? 50.047 12.106 7.775 1.00 64.38 364 GLN C C 1
ATOM 2263 O O . GLN A 1 295 ? 51.151 11.634 8.070 1.00 60.11 364 GLN C O 1
ATOM 2269 N N . ALA A 1 296 ? 49.375 12.913 8.600 1.00 58.16 365 ALA C N 1
ATOM 2270 C CA . ALA A 1 296 ? 49.924 13.246 9.910 1.00 53.13 365 ALA C CA 1
ATOM 2271 C C . ALA A 1 296 ? 49.928 12.036 10.838 1.00 56.64 365 ALA C C 1
ATOM 2272 O O . ALA A 1 296 ? 50.850 11.869 11.644 1.00 59.40 365 ALA C O 1
ATOM 2274 N N . LEU A 1 297 ? 48.910 11.182 10.739 1.00 54.48 366 LEU C N 1
ATOM 2275 C CA . LEU A 1 297 ? 48.812 9.996 11.580 1.00 50.93 366 LEU C CA 1
ATOM 2276 C C . LEU A 1 297 ? 49.525 8.787 10.993 1.00 56.20 366 LEU C C 1
ATOM 2277 O O . LEU A 1 297 ? 49.706 7.792 11.705 1.00 53.72 366 LEU C O 1
ATOM 2282 N N . ASN A 1 298 ? 49.928 8.850 9.722 1.00 59.07 367 ASN C N 1
ATOM 2283 C CA . ASN A 1 298 ? 50.511 7.714 9.007 1.00 56.02 367 ASN C CA 1
ATOM 2284 C C . ASN A 1 298 ? 49.581 6.503 9.026 1.00 54.87 367 ASN C C 1
ATOM 2285 O O . ASN A 1 298 ? 50.032 5.355 9.059 1.00 56.71 367 ASN C O 1
ATOM 2290 N N . ARG A 1 299 ? 48.273 6.755 9.009 1.00 54.13 368 ARG C N 1
ATOM 2291 C CA . ARG A 1 299 ? 47.266 5.708 8.942 1.00 51.71 368 ARG C CA 1
ATOM 2292 C C . ARG A 1 299 ? 46.172 6.151 7.984 1.00 51.66 368 ARG C C 1
ATOM 2293 O O . ARG A 1 299 ? 46.035 7.336 7.673 1.00 56.13 368 ARG C O 1
ATOM 2301 N N . ASP A 1 300 ? 45.388 5.183 7.516 1.00 49.31 369 ASP C N 1
ATOM 2302 C CA . ASP A 1 300 ? 44.191 5.480 6.730 1.00 57.06 369 ASP C CA 1
ATOM 2303 C C . ASP A 1 300 ? 42.973 5.581 7.650 1.00 51.47 369 ASP C C 1
ATOM 2304 O O . ASP A 1 300 ? 42.014 4.815 7.566 1.00 49.33 369 ASP C O 1
ATOM 2309 N N . CYS A 1 301 ? 43.034 6.566 8.548 1.00 48.99 370 CYS C N 1
ATOM 2310 C CA . CYS A 1 301 ? 41.984 6.745 9.544 1.00 45.84 370 CYS C CA 1
ATOM 2311 C C . CYS A 1 301 ? 40.748 7.402 8.938 1.00 42.74 370 CYS C C 1
ATOM 2312 O O . CYS A 1 301 ? 39.644 6.851 9.002 1.00 44.20 370 CYS C O 1
ATOM 2315 N N . ILE A 1 302 ? 40.916 8.577 8.341 1.00 45.36 371 ILE C N 1
ATOM 2316 C CA . ILE A 1 302 ? 39.800 9.288 7.726 1.00 42.74 371 ILE C CA 1
ATOM 2317 C C . ILE A 1 302 ? 39.467 8.620 6.399 1.00 44.85 371 ILE C C 1
ATOM 2318 O O . ILE A 1 302 ? 40.320 8.524 5.509 1.00 48.50 371 ILE C O 1
ATOM 2323 N N . ILE A 1 303 ? 38.229 8.155 6.263 1.00 45.71 372 ILE C N 1
ATOM 2324 C CA . ILE A 1 303 ? 37.750 7.514 5.044 1.00 39.75 372 ILE C CA 1
ATOM 2325 C C . ILE A 1 303 ? 36.507 8.258 4.578 1.00 45.69 372 ILE C C 1
ATOM 2326 O O . ILE A 1 303 ? 35.498 8.302 5.294 1.00 50.57 372 ILE C O 1
ATOM 2331 N N . LEU A 1 304 ? 36.579 8.840 3.385 1.00 43.26 373 LEU C N 1
ATOM 2332 C CA . LEU A 1 304 ? 35.436 9.512 2.787 1.00 43.60 373 LEU C CA 1
ATOM 2333 C C . LEU A 1 304 ? 34.596 8.505 2.014 1.00 45.30 373 LEU C C 1
ATOM 2334 O O . LEU A 1 304 ? 35.130 7.595 1.373 1.00 47.22 373 LEU C O 1
ATOM 2339 N N . TYR A 1 305 ? 33.279 8.673 2.076 1.00 40.25 374 TYR C N 1
ATOM 2340 C CA . TYR A 1 305 ? 32.367 7.760 1.396 1.00 41.04 374 TYR C CA 1
ATOM 2341 C C . TYR A 1 305 ? 31.009 8.414 1.161 1.00 47.10 374 TYR C C 1
ATOM 2342 O O . TYR A 1 305 ? 30.723 9.495 1.677 1.00 46.88 374 TYR C O 1
ATOM 2352 N N . ARG B 2 3 ? 54.639 18.087 24.283 1.00 72.38 -1 ARG D N 1
ATOM 2353 C CA . ARG B 2 3 ? 55.405 17.156 25.105 1.00 68.78 -1 ARG D CA 1
ATOM 2354 C C . ARG B 2 3 ? 55.614 15.840 24.357 1.00 70.22 -1 ARG D C 1
ATOM 2355 O O . ARG B 2 3 ? 54.785 15.457 23.529 1.00 69.39 -1 ARG D O 1
ATOM 2363 N N . PRO B 2 4 ? 56.712 15.142 24.648 1.00 70.09 0 PRO D N 1
ATOM 2364 C CA . PRO B 2 4 ? 56.910 13.811 24.062 1.00 66.08 0 PRO D CA 1
ATOM 2365 C C . PRO B 2 4 ? 56.090 12.756 24.787 1.00 67.00 0 PRO D C 1
ATOM 2366 O O . PRO B 2 4 ? 55.959 12.768 26.014 1.00 63.59 0 PRO D O 1
ATOM 2370 N N . GLU B 2 5 ? 55.530 11.840 24.005 1.00 71.64 17 GLU D N 1
ATOM 2371 C CA . GLU B 2 5 ? 54.644 10.801 24.505 1.00 62.84 17 GLU D CA 1
ATOM 2372 C C . GLU B 2 5 ? 55.316 9.438 24.394 1.00 54.99 17 GLU D C 1
ATOM 2373 O O . GLU B 2 5 ? 56.048 9.174 23.435 1.00 51.01 17 GLU D O 1
ATOM 2379 N N . MET B 2 6 ? 55.068 8.572 25.375 1.00 54.43 18 MET D N 1
ATOM 2380 C CA . MET B 2 6 ? 55.543 7.195 25.329 1.00 52.74 18 MET D CA 1
ATOM 2381 C C . MET B 2 6 ? 54.376 6.264 25.622 1.00 49.43 18 MET D C 1
ATOM 2382 O O . MET B 2 6 ? 53.714 6.404 26.655 1.00 50.75 18 MET D O 1
ATOM 2387 N N . ARG B 2 7 ? 54.129 5.314 24.724 1.0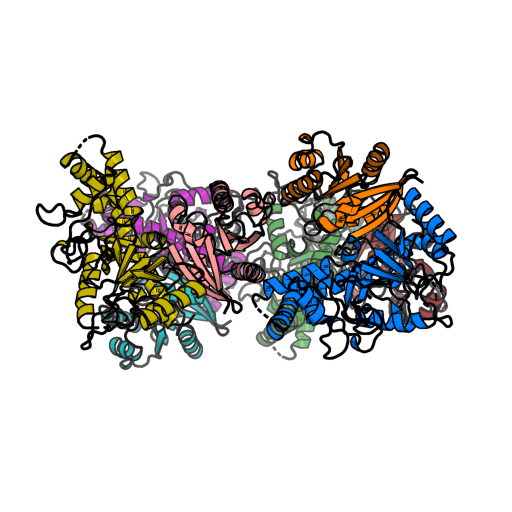0 49.12 19 ARG D N 1
ATOM 2388 C CA . ARG B 2 7 ? 53.010 4.394 24.879 1.00 51.31 19 ARG D CA 1
ATOM 2389 C C . ARG B 2 7 ? 53.461 3.131 25.604 1.00 42.51 19 ARG D C 1
ATOM 2390 O O . ARG B 2 7 ? 54.440 2.488 25.207 1.00 42.66 19 ARG D O 1
ATOM 2398 N N . ILE B 2 8 ? 52.741 2.785 26.668 1.00 43.05 20 ILE D N 1
ATOM 2399 C CA . ILE B 2 8 ? 53.113 1.702 27.569 1.00 41.65 20 ILE D CA 1
ATOM 2400 C C . ILE B 2 8 ? 51.929 0.758 27.714 1.00 38.34 20 ILE D C 1
ATOM 2401 O O . ILE B 2 8 ? 50.820 1.194 28.043 1.00 35.38 20 ILE D O 1
ATOM 2406 N N . LEU B 2 9 ? 52.160 -0.528 27.468 1.00 38.83 21 LEU D N 1
ATOM 2407 C CA . LEU B 2 9 ? 51.200 -1.573 27.799 1.00 36.45 21 LEU D CA 1
ATOM 2408 C C . LEU B 2 9 ? 51.657 -2.259 29.081 1.00 35.80 21 LEU D C 1
ATOM 2409 O O . LEU B 2 9 ? 52.734 -2.865 29.115 1.00 35.45 21 LEU D O 1
ATOM 2414 N N . MET B 2 10 ? 50.844 -2.159 30.129 1.00 34.24 22 MET D N 1
ATOM 2415 C CA . MET B 2 10 ? 51.127 -2.807 31.405 1.00 31.77 22 MET D CA 1
ATOM 2416 C C . MET B 2 10 ? 50.305 -4.088 31.480 1.00 35.33 22 MET D C 1
ATOM 2417 O O . MET B 2 10 ? 49.073 -4.042 31.553 1.00 38.22 22 MET D O 1
ATOM 2422 N N . VAL B 2 11 ? 50.990 -5.228 31.463 1.00 37.12 23 VAL D N 1
ATOM 2423 C CA . VAL B 2 11 ? 50.368 -6.539 31.460 1.00 33.20 23 VAL D CA 1
ATOM 2424 C C . VAL B 2 11 ? 50.922 -7.351 32.627 1.00 37.22 23 VAL D C 1
ATOM 2425 O O . VAL B 2 11 ? 51.768 -6.888 33.395 1.00 36.06 23 VAL D O 1
ATOM 2429 N N . GLY B 2 12 ? 50.437 -8.584 32.739 1.00 38.27 24 GLY D N 1
ATOM 2430 C CA . GLY B 2 12 ? 50.799 -9.456 33.836 1.00 32.37 24 GLY D CA 1
ATOM 2431 C C . GLY B 2 12 ? 49.595 -10.197 34.378 1.00 31.72 24 GLY D C 1
ATOM 2432 O O . GLY B 2 12 ? 48.455 -9.878 34.024 1.00 34.12 24 GLY D O 1
ATOM 2433 N N . LEU B 2 13 ? 49.834 -11.203 35.215 1.00 35.98 25 LEU D N 1
ATOM 2434 C CA . LEU B 2 13 ? 48.745 -11.972 35.799 1.00 31.65 25 LEU D CA 1
ATOM 2435 C C . LEU B 2 13 ? 47.848 -11.074 36.647 1.00 33.79 25 LEU D C 1
ATOM 2436 O O . LEU B 2 13 ? 48.263 -10.023 37.143 1.00 37.77 25 LEU D O 1
ATOM 2441 N N . ASP B 2 14 ? 46.595 -11.496 36.799 1.00 31.31 26 ASP D N 1
ATOM 2442 C CA . ASP B 2 14 ? 45.679 -10.785 37.678 1.00 30.04 26 ASP D CA 1
ATOM 2443 C C . ASP B 2 14 ? 46.186 -10.830 39.115 1.00 32.11 26 ASP D C 1
ATOM 2444 O O . ASP B 2 14 ? 46.904 -11.751 39.514 1.00 35.02 26 ASP D O 1
ATOM 2449 N N . ALA B 2 15 ? 45.823 -9.803 39.885 1.00 29.01 27 ALA D N 1
ATOM 2450 C CA . ALA B 2 15 ? 46.217 -9.607 41.279 1.00 31.06 27 ALA D CA 1
ATOM 2451 C C . ALA B 2 15 ? 47.702 -9.309 41.442 1.00 37.41 27 ALA D C 1
ATOM 2452 O O . ALA B 2 15 ? 48.198 -9.275 42.576 1.00 38.43 27 ALA D O 1
ATOM 2454 N N . ALA B 2 16 ? 48.433 -9.097 40.345 1.00 30.90 28 ALA D N 1
ATOM 2455 C CA . ALA B 2 16 ? 49.839 -8.728 40.453 1.00 29.49 28 ALA D CA 1
ATOM 2456 C C . ALA B 2 16 ? 50.022 -7.310 40.975 1.00 29.58 28 ALA D C 1
ATOM 2457 O O . ALA B 2 16 ? 51.077 -7.000 41.538 1.00 27.18 28 ALA D O 1
ATOM 2459 N N . GLY B 2 17 ? 49.029 -6.450 40.798 1.00 32.34 29 GLY D N 1
ATOM 2460 C CA . GLY B 2 17 ? 49.088 -5.079 41.250 1.00 26.42 29 GLY D CA 1
ATOM 2461 C C . GLY B 2 17 ? 49.106 -4.028 40.155 1.00 27.69 29 GLY D C 1
ATOM 2462 O O . GLY B 2 17 ? 49.563 -2.909 40.412 1.00 30.69 29 GLY D O 1
ATOM 2463 N N . LYS B 2 18 ? 48.616 -4.346 38.955 1.00 31.69 30 LYS D N 1
ATOM 2464 C CA . LYS B 2 18 ? 48.712 -3.418 37.831 1.00 26.91 30 LYS D CA 1
ATOM 2465 C C . LYS B 2 18 ? 47.883 -2.159 38.067 1.00 30.92 30 LYS D C 1
ATOM 2466 O O . LYS B 2 18 ? 48.394 -1.038 37.952 1.00 33.51 30 LYS D O 1
ATOM 2472 N N . THR B 2 19 ? 46.596 -2.322 38.385 1.00 34.29 31 THR D N 1
ATOM 2473 C CA . THR B 2 19 ? 45.727 -1.163 38.576 1.00 32.56 31 THR D CA 1
ATOM 2474 C C . THR B 2 19 ? 46.217 -0.288 39.724 1.00 32.58 31 THR D C 1
ATOM 2475 O O . THR B 2 19 ? 46.225 0.947 39.618 1.00 34.28 31 THR D O 1
ATOM 2479 N N . THR B 2 20 ? 46.643 -0.915 40.825 1.00 34.67 32 THR D N 1
ATOM 2480 C CA . THR B 2 20 ? 47.186 -0.168 41.956 1.00 33.05 32 THR D CA 1
ATOM 2481 C C . THR B 2 20 ? 48.400 0.657 41.543 1.00 30.68 32 THR D C 1
ATOM 2482 O O . THR B 2 20 ? 48.569 1.794 41.996 1.00 37.19 32 THR D O 1
ATOM 2486 N N . ILE B 2 21 ? 49.259 0.098 40.687 1.00 29.36 33 ILE D N 1
ATOM 2487 C CA . ILE B 2 21 ? 50.424 0.838 40.210 1.00 36.25 33 ILE D CA 1
ATOM 2488 C C . ILE B 2 21 ? 49.991 2.012 39.342 1.00 35.49 33 ILE D C 1
ATOM 2489 O O . ILE B 2 21 ? 50.469 3.142 39.511 1.00 36.00 33 ILE D O 1
ATOM 2494 N N . LEU B 2 22 ? 49.076 1.761 38.400 1.00 32.60 34 LEU D N 1
ATOM 2495 C CA . LEU B 2 22 ? 48.625 2.814 37.495 1.00 33.28 34 LEU D CA 1
ATOM 2496 C C . LEU B 2 22 ? 48.048 3.995 38.264 1.00 39.35 34 LEU D C 1
ATOM 2497 O O . LEU B 2 22 ? 48.415 5.150 38.017 1.00 37.54 34 LEU D O 1
ATOM 2502 N N . TYR B 2 23 ? 47.142 3.729 39.204 1.00 35.21 35 TYR D N 1
ATOM 2503 C CA . TYR B 2 23 ? 46.492 4.832 39.899 1.00 35.39 35 TYR D CA 1
ATOM 2504 C C . TYR B 2 23 ? 47.297 5.349 41.084 1.00 38.08 35 TYR D C 1
ATOM 2505 O O . TYR B 2 23 ? 46.973 6.418 41.611 1.00 36.88 35 TYR D O 1
ATOM 2514 N N . LYS B 2 24 ? 48.340 4.631 41.504 1.00 40.27 36 LYS D N 1
ATOM 2515 C CA . LYS B 2 24 ? 49.314 5.225 42.413 1.00 36.75 36 LYS D CA 1
ATOM 2516 C C . LYS B 2 24 ? 50.190 6.232 41.679 1.00 40.09 36 LYS D C 1
ATOM 2517 O O . LYS B 2 24 ? 50.527 7.288 42.228 1.00 42.04 36 LYS D O 1
ATOM 2523 N N . LEU B 2 25 ? 50.570 5.922 40.435 1.00 36.68 37 LEU D N 1
ATOM 2524 C CA . LEU B 2 25 ? 51.304 6.889 39.625 1.00 38.45 37 LEU D CA 1
ATOM 2525 C C . LEU B 2 25 ? 50.420 8.066 39.223 1.00 38.41 37 LEU D C 1
ATOM 2526 O O . LEU B 2 25 ? 50.888 9.209 39.165 1.00 36.47 37 LEU D O 1
ATOM 2531 N N . LYS B 2 26 ? 49.140 7.808 38.946 1.00 41.39 38 LYS D N 1
ATOM 2532 C CA . LYS B 2 26 ? 48.265 8.853 38.424 1.00 41.41 38 LYS D CA 1
ATOM 2533 C C . LYS B 2 26 ? 47.702 9.738 39.532 1.00 40.40 38 LYS D C 1
ATOM 2534 O O . LYS B 2 26 ? 47.646 10.963 39.380 1.00 41.66 38 LYS D O 1
ATOM 2540 N N . LEU B 2 27 ? 47.288 9.144 40.651 1.00 37.39 39 LEU D N 1
ATOM 2541 C CA . LEU B 2 27 ? 46.648 9.887 41.729 1.00 41.31 39 LEU D CA 1
ATOM 2542 C C . LEU B 2 27 ? 47.519 10.068 42.960 1.00 44.42 39 LEU D C 1
ATOM 2543 O O . LEU B 2 27 ? 47.317 11.031 43.703 1.00 50.97 39 LEU D O 1
ATOM 2548 N N . GLY B 2 28 ? 48.479 9.178 43.194 1.00 45.87 40 GLY D N 1
ATOM 2549 C CA . GLY B 2 28 ? 49.180 9.164 44.459 1.00 43.38 40 GLY D CA 1
ATOM 2550 C C . GLY B 2 28 ? 48.430 8.479 45.575 1.00 44.10 40 GLY D C 1
ATOM 2551 O O . GLY B 2 28 ? 48.832 8.598 46.738 1.00 46.81 40 GLY D O 1
ATOM 2552 N N . GLU B 2 29 ? 47.352 7.768 45.258 1.00 40.76 41 GLU D N 1
ATOM 2553 C CA . GLU B 2 29 ? 46.523 7.080 46.233 1.00 43.32 41 GLU D CA 1
ATOM 2554 C C . GLU B 2 29 ? 46.528 5.583 45.956 1.00 42.21 41 GLU D C 1
ATOM 2555 O O . GLU B 2 29 ? 47.021 5.114 44.928 1.00 42.94 41 GLU D O 1
ATOM 2561 N N . ILE B 2 30 ? 45.965 4.836 46.898 1.00 39.16 42 ILE D N 1
ATOM 2562 C CA . ILE B 2 30 ? 45.751 3.402 46.760 1.00 38.35 42 ILE D CA 1
ATOM 2563 C C . ILE B 2 30 ? 44.255 3.212 46.544 1.00 49.06 42 ILE D C 1
ATOM 2564 O O . ILE B 2 30 ? 43.467 3.258 47.495 1.00 49.20 42 ILE D O 1
ATOM 2569 N N . VAL B 2 31 ? 43.856 3.002 45.289 1.00 44.61 43 VAL D N 1
ATOM 2570 C CA . VAL B 2 31 ? 42.435 2.942 44.973 1.00 39.36 43 VAL D CA 1
ATOM 2571 C C . VAL B 2 31 ? 41.844 1.622 45.457 1.00 46.52 43 VAL D C 1
ATOM 2572 O O . VAL B 2 31 ? 42.540 0.615 45.633 1.00 45.70 43 VAL D O 1
ATOM 2576 N N . THR B 2 32 ? 40.533 1.637 45.688 1.00 53.66 44 THR D N 1
ATOM 2577 C CA . THR B 2 32 ? 39.825 0.411 46.027 1.00 55.45 44 THR D CA 1
ATOM 2578 C C . THR B 2 32 ? 39.928 -0.599 44.893 1.00 52.73 44 THR D C 1
ATOM 2579 O O . THR B 2 32 ? 39.987 -0.244 43.712 1.00 57.89 44 THR D O 1
ATOM 2583 N N . THR B 2 33 ? 39.962 -1.876 45.271 1.00 49.17 45 THR D N 1
ATOM 2584 C CA . THR B 2 33 ? 40.073 -2.950 44.296 1.00 48.60 45 THR D CA 1
ATOM 2585 C C . THR B 2 33 ? 38.860 -2.953 43.377 1.00 55.29 45 THR D C 1
ATOM 2586 O O . THR B 2 33 ? 37.756 -3.320 43.792 1.00 57.85 45 THR D O 1
ATOM 2590 N N . ILE B 2 34 ? 39.058 -2.545 42.132 1.00 51.49 46 ILE D N 1
ATOM 2591 C CA . ILE B 2 34 ? 38.019 -2.551 41.110 1.00 51.29 46 ILE D CA 1
ATOM 2592 C C . ILE B 2 34 ? 38.388 -3.625 40.090 1.00 50.73 46 ILE D C 1
ATOM 2593 O O . ILE B 2 34 ? 39.454 -3.532 39.468 1.00 46.23 46 ILE D O 1
ATOM 2598 N N . PRO B 2 35 ? 37.573 -4.664 39.921 1.00 47.75 47 PRO D N 1
ATOM 2599 C CA . PRO B 2 35 ? 37.858 -5.665 38.885 1.00 45.92 47 PRO D CA 1
ATOM 2600 C C . PRO B 2 35 ? 38.052 -5.008 37.527 1.00 45.47 47 PRO D C 1
ATOM 2601 O O . PRO B 2 35 ? 37.231 -4.203 37.080 1.00 49.12 47 PRO D O 1
ATOM 2605 N N . THR B 2 36 ? 39.155 -5.354 36.868 1.00 44.08 48 THR D N 1
ATOM 2606 C CA . THR B 2 36 ? 39.460 -4.816 35.544 1.00 41.31 48 THR D CA 1
ATOM 2607 C C . THR B 2 36 ? 38.785 -5.716 34.517 1.00 41.71 48 THR D C 1
ATOM 2608 O O . THR B 2 36 ? 39.384 -6.652 33.986 1.00 47.35 48 THR D O 1
ATOM 2612 N N . ILE B 2 37 ? 37.512 -5.427 34.241 1.00 40.26 49 ILE D N 1
ATOM 2613 C CA . ILE B 2 37 ? 36.756 -6.232 33.287 1.00 39.97 49 ILE D CA 1
ATOM 2614 C C . ILE B 2 37 ? 37.328 -6.068 31.887 1.00 38.61 49 ILE D C 1
ATOM 2615 O O . ILE B 2 37 ? 37.466 -7.041 31.136 1.00 42.48 49 ILE D O 1
ATOM 2620 N N . GLY B 2 38 ? 37.677 -4.841 31.515 1.00 35.68 50 GLY D N 1
ATOM 2621 C CA . GLY B 2 38 ? 38.324 -4.595 30.246 1.00 36.29 50 GLY D CA 1
ATOM 2622 C C . GLY B 2 38 ? 39.728 -4.067 30.437 1.00 33.91 50 GLY D C 1
ATOM 2623 O O . GLY B 2 38 ? 40.697 -4.832 30.391 1.00 34.60 50 GLY D O 1
ATOM 2624 N N . PHE B 2 39 ? 39.852 -2.765 30.668 1.00 32.86 51 PHE D N 1
ATOM 2625 C CA . PHE B 2 39 ? 41.157 -2.145 30.847 1.00 33.94 51 PHE D CA 1
ATOM 2626 C C . PHE B 2 39 ? 40.962 -0.759 31.442 1.00 31.86 51 PHE D C 1
ATOM 2627 O O . PHE B 2 39 ? 39.857 -0.211 31.451 1.00 34.21 51 PHE D O 1
ATOM 2635 N N . ASN B 2 40 ? 42.058 -0.204 31.939 1.00 32.17 52 ASN D N 1
ATOM 2636 C CA . ASN B 2 40 ? 42.155 1.203 32.282 1.00 26.39 52 ASN D CA 1
ATOM 2637 C C . ASN B 2 40 ? 43.213 1.826 31.384 1.00 31.46 52 ASN D C 1
ATOM 2638 O O . ASN B 2 40 ? 43.992 1.124 30.737 1.00 38.76 52 ASN D O 1
ATOM 2643 N N . VAL B 2 41 ? 43.216 3.151 31.312 1.00 28.68 53 VAL D N 1
ATOM 2644 C CA . VAL B 2 41 ? 44.236 3.862 30.548 1.00 29.00 53 VAL D CA 1
ATOM 2645 C C . VAL B 2 41 ? 44.372 5.259 31.128 1.00 33.17 53 VAL D C 1
ATOM 2646 O O . VAL B 2 41 ? 43.380 5.980 31.274 1.00 41.70 53 VAL D O 1
ATOM 2650 N N . GLU B 2 42 ? 45.598 5.640 31.474 1.00 35.41 54 GLU D N 1
ATOM 2651 C CA . GLU B 2 42 ? 45.826 6.939 32.090 1.00 36.48 54 GLU D CA 1
ATOM 2652 C C . GLU B 2 42 ? 47.114 7.547 31.559 1.00 41.45 54 GLU D C 1
ATOM 2653 O O . GLU B 2 42 ? 48.045 6.836 31.172 1.00 40.10 54 GLU D O 1
ATOM 2659 N N . THR B 2 43 ? 47.152 8.875 31.548 1.00 43.53 55 THR D N 1
ATOM 2660 C CA . THR B 2 43 ? 48.337 9.628 31.167 1.00 41.41 55 THR D CA 1
ATOM 2661 C C . THR B 2 43 ? 49.017 10.144 32.427 1.00 43.08 55 THR D C 1
ATOM 2662 O O . THR B 2 43 ? 48.375 10.779 33.270 1.00 48.34 55 THR D O 1
ATOM 2666 N N . VAL B 2 44 ? 50.311 9.868 32.552 1.00 40.43 56 VAL D N 1
ATOM 2667 C CA . VAL B 2 44 ? 51.107 10.281 33.699 1.00 47.08 56 VAL D CA 1
ATOM 2668 C C . VAL B 2 44 ? 52.214 11.191 33.191 1.00 48.12 56 VAL D C 1
ATOM 2669 O O . VAL B 2 44 ? 53.021 10.784 32.346 1.00 45.59 56 VAL D O 1
ATOM 2673 N N . GLU B 2 45 ? 52.249 12.419 33.699 1.00 49.40 57 GLU D N 1
ATOM 2674 C CA . GLU B 2 45 ? 53.280 13.378 33.329 1.00 51.70 57 GLU D CA 1
ATOM 2675 C C . GLU B 2 45 ? 54.452 13.230 34.290 1.00 51.02 57 GLU D C 1
ATOM 2676 O O . GLU B 2 45 ? 54.305 13.446 35.498 1.00 50.27 57 GLU D O 1
ATOM 2682 N N . TYR B 2 46 ? 55.611 12.859 33.752 1.00 52.74 58 TYR D N 1
ATOM 2683 C CA . TYR B 2 46 ? 56.800 12.619 34.562 1.00 53.66 58 TYR D CA 1
ATOM 2684 C C . TYR B 2 46 ? 58.032 12.977 33.748 1.00 50.30 58 TYR D C 1
ATOM 2685 O O . TYR B 2 46 ? 58.217 12.452 32.645 1.00 49.35 58 TYR D O 1
ATOM 2694 N N . LYS B 2 47 ? 58.864 13.864 34.295 1.00 51.97 59 LYS D N 1
ATOM 2695 C CA . LYS B 2 47 ? 60.127 14.266 33.676 1.00 63.11 59 LYS D CA 1
ATOM 2696 C C . LYS B 2 47 ? 59.926 14.699 32.225 1.00 66.55 59 LYS D C 1
ATOM 2697 O O . LYS B 2 47 ? 60.605 14.230 31.308 1.00 66.77 59 LYS D O 1
ATOM 2703 N N . ASN B 2 48 ? 58.967 15.603 32.024 1.00 59.25 60 ASN D N 1
ATOM 2704 C CA . ASN B 2 48 ? 58.636 16.161 30.714 1.00 70.24 60 ASN D CA 1
ATOM 2705 C C . ASN B 2 48 ? 58.202 15.094 29.712 1.00 64.63 60 ASN D C 1
ATOM 2706 O O . ASN B 2 48 ? 58.294 15.308 28.501 1.00 63.42 60 ASN D O 1
ATOM 2711 N N . ILE B 2 49 ? 57.740 13.939 30.188 1.00 60.97 61 ILE D N 1
ATOM 2712 C CA . ILE B 2 49 ? 57.236 12.876 29.327 1.00 59.09 61 ILE D CA 1
ATOM 2713 C C . ILE B 2 49 ? 55.789 12.588 29.702 1.00 57.56 61 ILE D C 1
ATOM 2714 O O . ILE B 2 49 ? 55.438 12.564 30.886 1.00 52.08 61 ILE D O 1
ATOM 2719 N N . SER B 2 50 ? 54.951 12.371 28.692 1.00 60.59 62 SER D N 1
ATOM 2720 C CA . SER B 2 50 ? 53.533 12.074 28.881 1.00 54.85 62 SER D CA 1
ATOM 2721 C C . SER B 2 50 ? 53.335 10.586 28.599 1.00 51.72 62 SER D C 1
ATOM 2722 O O . SER B 2 50 ? 53.108 10.178 27.458 1.00 56.36 62 SER D O 1
ATOM 2725 N N . PHE B 2 51 ? 53.423 9.777 29.651 1.00 47.75 63 PHE D N 1
ATOM 2726 C CA . PHE B 2 51 ? 53.226 8.341 29.511 1.00 46.23 63 PHE D CA 1
ATOM 2727 C C . PHE B 2 51 ? 51.749 8.022 29.323 1.00 43.38 63 PHE D C 1
ATOM 2728 O O . PHE B 2 51 ? 50.905 8.448 30.117 1.00 43.82 63 PHE D O 1
ATOM 2736 N N . THR B 2 52 ? 51.435 7.273 28.271 1.00 43.82 64 THR D N 1
ATOM 2737 C CA . THR B 2 52 ? 50.095 6.734 28.068 1.00 43.51 64 THR D CA 1
ATOM 2738 C C . THR B 2 52 ? 50.139 5.260 28.450 1.00 40.90 64 THR D C 1
ATOM 2739 O O . THR B 2 52 ? 50.681 4.434 27.707 1.00 40.93 64 THR D O 1
ATOM 2743 N N . VAL B 2 53 ? 49.565 4.931 29.603 1.00 38.78 65 VAL D N 1
ATOM 2744 C CA . VAL B 2 53 ? 49.695 3.609 30.201 1.00 35.96 65 VAL D CA 1
ATOM 2745 C C . VAL B 2 53 ? 48.351 2.903 30.102 1.00 32.74 65 VAL D C 1
ATOM 2746 O O . VAL B 2 53 ? 47.334 3.405 30.603 1.00 36.25 65 VAL D O 1
ATOM 2750 N N . TRP B 2 54 ? 48.348 1.751 29.434 1.00 31.92 66 TRP D N 1
ATOM 2751 C CA . TRP B 2 54 ? 47.190 0.873 29.355 1.00 31.48 66 TRP D CA 1
ATOM 2752 C C . TRP B 2 54 ? 47.337 -0.234 30.392 1.00 37.46 66 TRP D C 1
ATOM 2753 O O . TRP B 2 54 ? 48.281 -1.029 30.330 1.00 36.20 66 TRP D O 1
ATOM 2764 N N . ASP B 2 55 ? 46.405 -0.281 31.339 1.00 38.08 67 ASP D N 1
ATOM 2765 C CA . ASP B 2 55 ? 46.321 -1.363 32.317 1.00 31.24 67 ASP D CA 1
ATOM 2766 C C . ASP B 2 55 ? 45.335 -2.392 31.779 1.00 34.29 67 ASP D C 1
ATOM 2767 O O . ASP B 2 55 ? 44.121 -2.255 31.945 1.00 33.94 67 ASP D O 1
ATOM 2772 N N . VAL B 2 56 ? 45.860 -3.423 31.126 1.00 33.75 68 VAL D N 1
ATOM 2773 C CA . VAL B 2 56 ? 45.037 -4.440 30.482 1.00 35.39 68 VAL D CA 1
ATOM 2774 C C . VAL B 2 56 ? 44.721 -5.519 31.509 1.00 42.55 68 VAL D C 1
ATOM 2775 O O . VAL B 2 56 ? 45.633 -6.107 32.102 1.00 44.39 68 VAL D O 1
ATOM 2779 N N . GLY B 2 57 ? 43.428 -5.775 31.726 1.00 40.20 69 GLY D N 1
ATOM 2780 C CA . GLY B 2 57 ? 43.041 -6.762 32.723 1.00 47.10 69 GLY D CA 1
ATOM 2781 C C . GLY B 2 57 ? 43.534 -8.152 32.373 1.00 51.22 69 GLY D C 1
ATOM 2782 O O . GLY B 2 57 ? 44.099 -8.857 33.212 1.00 55.79 69 GLY D O 1
ATOM 2783 N N . GLY B 2 58 ? 43.320 -8.565 31.128 1.00 49.82 70 GLY D N 1
ATOM 2784 C CA . GLY B 2 58 ? 43.795 -9.853 30.671 1.00 55.46 70 GLY D CA 1
ATOM 2785 C C . GLY B 2 58 ? 43.610 -10.040 29.182 1.00 69.16 70 GLY D C 1
ATOM 2786 O O . GLY B 2 58 ? 42.499 -10.308 28.716 1.00 72.04 70 GLY D O 1
ATOM 2787 N N . LEU B 2 59 ? 44.694 -9.902 28.422 1.00 73.66 71 LEU D N 1
ATOM 2788 C CA . LEU B 2 59 ? 44.657 -10.113 26.982 1.00 83.20 71 LEU D CA 1
ATOM 2789 C C . LEU B 2 59 ? 44.763 -11.583 26.609 1.00 81.31 71 LEU D C 1
ATOM 2790 O O . LEU B 2 59 ? 45.082 -11.901 25.459 1.00 80.94 71 LEU D O 1
ATOM 2795 N N . ASP B 2 60 ? 44.490 -12.476 27.562 1.00 86.71 72 ASP D N 1
ATOM 2796 C CA . ASP B 2 60 ? 44.675 -13.906 27.340 1.00 92.32 72 ASP D CA 1
ATOM 2797 C C . ASP B 2 60 ? 43.761 -14.403 26.231 1.00 91.09 72 ASP D C 1
ATOM 2798 O O . ASP B 2 60 ? 44.191 -15.127 25.326 1.00 93.14 72 ASP D O 1
ATOM 2803 N N . LYS B 2 61 ? 42.487 -14.042 26.300 1.00 86.93 73 LYS D N 1
ATOM 2804 C CA . LYS B 2 61 ? 41.491 -14.511 25.352 1.00 93.07 73 LYS D CA 1
ATOM 2805 C C . LYS B 2 61 ? 41.118 -13.446 24.324 1.00 92.24 73 LYS D C 1
ATOM 2806 O O . LYS B 2 61 ? 40.142 -13.627 23.591 1.00 91.01 73 LYS D O 1
ATOM 2812 N N . ILE B 2 62 ? 41.852 -12.327 24.279 1.00 83.58 74 ILE D N 1
ATOM 2813 C CA . ILE B 2 62 ? 41.580 -11.230 23.352 1.00 80.09 74 ILE D CA 1
ATOM 2814 C C . ILE B 2 62 ? 42.876 -10.672 22.771 1.00 78.22 74 ILE D C 1
ATOM 2815 O O . ILE B 2 62 ? 43.017 -9.455 22.607 1.00 76.07 74 ILE D O 1
ATOM 2820 N N . ARG B 2 63 ? 43.832 -11.547 22.455 1.00 81.42 75 ARG D N 1
ATOM 2821 C CA . ARG B 2 63 ? 45.070 -11.079 21.833 1.00 79.14 75 ARG D CA 1
ATOM 2822 C C . ARG B 2 63 ? 44.861 -10.347 20.509 1.00 72.95 75 ARG D C 1
ATOM 2823 O O . ARG B 2 63 ? 45.538 -9.325 20.295 1.00 65.64 75 ARG D O 1
ATOM 2831 N N . PRO B 2 64 ? 43.987 -10.787 19.593 1.00 72.44 76 PRO D N 1
ATOM 2832 C CA . PRO B 2 64 ? 43.777 -9.993 18.367 1.00 70.88 76 PRO D CA 1
ATOM 2833 C C . PRO B 2 64 ? 43.281 -8.579 18.624 1.00 70.44 76 PRO D C 1
ATOM 2834 O O . PRO B 2 64 ? 43.558 -7.682 17.818 1.00 68.33 76 PRO D O 1
ATOM 2838 N N . LEU B 2 65 ? 42.552 -8.350 19.721 1.00 66.42 77 LEU D N 1
ATOM 2839 C CA . LEU B 2 65 ? 41.954 -7.041 19.960 1.00 59.81 77 LEU D CA 1
ATOM 2840 C C . LEU B 2 65 ? 42.982 -5.963 20.286 1.00 59.17 77 LEU D C 1
ATOM 2841 O O . LEU B 2 65 ? 42.678 -4.775 20.135 1.00 59.57 77 LEU D O 1
ATOM 2846 N N . TRP B 2 66 ? 44.181 -6.339 20.726 1.00 58.18 78 TRP D N 1
ATOM 2847 C CA . TRP B 2 66 ? 45.195 -5.374 21.129 1.00 55.53 78 TRP D CA 1
ATOM 2848 C C . TRP B 2 66 ? 46.366 -5.273 20.161 1.00 59.83 78 TRP D C 1
ATOM 2849 O O . TRP B 2 66 ? 47.283 -4.482 20.407 1.00 62.32 78 TRP D O 1
ATOM 2860 N N . ARG B 2 67 ? 46.367 -6.047 19.074 1.00 61.07 79 ARG D N 1
ATOM 2861 C CA . ARG B 2 67 ? 47.491 -6.000 18.144 1.00 62.87 79 ARG D CA 1
ATOM 2862 C C . ARG B 2 67 ? 47.587 -4.653 17.436 1.00 63.94 79 ARG D C 1
ATOM 2863 O O . ARG B 2 67 ? 48.684 -4.247 17.033 1.00 70.51 79 ARG D O 1
ATOM 2871 N N . HIS B 2 68 ? 46.459 -3.950 17.286 1.00 64.69 80 HIS D N 1
ATOM 2872 C CA . HIS B 2 68 ? 46.463 -2.639 16.641 1.00 59.43 80 HIS D CA 1
ATOM 2873 C C . HIS B 2 68 ? 47.470 -1.697 17.290 1.00 63.78 80 HIS D C 1
ATOM 2874 O O . HIS B 2 68 ? 48.146 -0.925 16.600 1.00 63.96 80 HIS D O 1
ATOM 2881 N N . TYR B 2 69 ? 47.581 -1.744 18.618 1.00 62.94 81 TYR D N 1
ATOM 2882 C CA . TYR B 2 69 ? 48.507 -0.873 19.330 1.00 62.21 81 TYR D CA 1
ATOM 2883 C C . TYR B 2 69 ? 49.935 -1.406 19.334 1.00 57.38 81 TYR D C 1
ATOM 2884 O O . TYR B 2 69 ? 50.868 -0.628 19.564 1.00 55.62 81 TYR D O 1
ATOM 2893 N N . PHE B 2 70 ? 50.122 -2.702 19.057 1.00 58.53 82 PHE D N 1
ATOM 2894 C CA . PHE B 2 70 ? 51.425 -3.335 19.253 1.00 56.41 82 PHE D CA 1
ATOM 2895 C C . PHE B 2 70 ? 52.518 -2.646 18.445 1.00 59.87 82 PHE D C 1
ATOM 2896 O O . PHE B 2 70 ? 53.657 -2.523 18.911 1.00 58.82 82 PHE D O 1
ATOM 2904 N N . GLN B 2 71 ? 52.196 -2.199 17.229 1.00 62.80 83 GLN D N 1
ATOM 2905 C CA . GLN B 2 71 ? 53.205 -1.568 16.384 1.00 61.70 83 GLN D CA 1
ATOM 2906 C C . GLN B 2 71 ? 53.755 -0.293 17.010 1.00 63.08 83 GLN D C 1
ATOM 2907 O O . GLN B 2 71 ? 54.929 0.037 16.808 1.00 64.40 83 GLN D O 1
ATOM 2913 N N . ASN B 2 72 ? 52.935 0.433 17.769 1.00 64.79 84 ASN D N 1
ATOM 2914 C CA . ASN B 2 72 ? 53.362 1.689 18.371 1.00 63.87 84 ASN D CA 1
ATOM 2915 C C . ASN B 2 72 ? 53.563 1.581 19.876 1.00 56.26 84 ASN D C 1
ATOM 2916 O O . ASN B 2 72 ? 53.720 2.607 20.547 1.00 56.75 84 ASN D O 1
ATOM 2921 N N . THR B 2 73 ? 53.566 0.368 20.424 1.00 56.10 85 THR D N 1
ATOM 2922 C CA . THR B 2 73 ? 53.853 0.171 21.840 1.00 51.83 85 THR D CA 1
ATOM 2923 C C . THR B 2 73 ? 55.353 0.326 22.052 1.00 51.54 85 THR D C 1
ATOM 2924 O O . THR B 2 73 ? 56.141 -0.526 21.629 1.00 46.22 85 THR D O 1
ATOM 2928 N N . GLN B 2 74 ? 55.750 1.418 22.704 1.00 50.13 86 GLN D N 1
ATOM 2929 C CA . GLN B 2 74 ? 57.165 1.663 22.943 1.00 48.75 86 GLN D CA 1
ATOM 2930 C C . GLN B 2 74 ? 57.665 0.937 24.184 1.00 47.12 86 GLN D C 1
ATOM 2931 O O . GLN B 2 74 ? 58.835 0.543 24.234 1.00 46.80 86 GLN D O 1
ATOM 2937 N N . GLY B 2 75 ? 56.807 0.751 25.185 1.00 44.71 87 GLY D N 1
ATOM 2938 C CA . GLY B 2 75 ? 57.227 0.063 26.389 1.00 43.23 87 GLY D CA 1
ATOM 2939 C C . GLY B 2 75 ? 56.218 -0.928 26.934 1.00 45.56 87 GLY D C 1
ATOM 2940 O O . GLY B 2 75 ? 55.025 -0.626 27.036 1.00 44.57 87 GLY D O 1
ATOM 2941 N N . LEU B 2 76 ? 56.693 -2.120 27.283 1.00 39.12 88 LEU D N 1
ATOM 2942 C CA . LEU B 2 76 ? 55.898 -3.122 27.979 1.00 41.08 88 LEU D CA 1
ATOM 2943 C C . LEU B 2 76 ? 56.324 -3.166 29.439 1.00 36.54 88 LEU D C 1
ATOM 2944 O O . LEU B 2 76 ? 57.513 -3.312 29.735 1.00 34.53 88 LEU D O 1
ATOM 2949 N N . ILE B 2 77 ? 55.362 -3.038 30.346 1.00 35.88 89 ILE D N 1
ATOM 2950 C CA . ILE B 2 77 ? 55.606 -3.211 31.774 1.00 32.30 89 ILE D CA 1
ATOM 2951 C C . ILE B 2 77 ? 54.922 -4.500 32.200 1.00 33.46 89 ILE D C 1
ATOM 2952 O O . ILE B 2 77 ? 53.690 -4.594 32.177 1.00 37.28 89 ILE D O 1
ATOM 2957 N N . PHE B 2 78 ? 55.711 -5.492 32.600 1.00 31.42 90 PHE D N 1
ATOM 2958 C CA . PHE B 2 78 ? 55.181 -6.765 33.071 1.00 29.50 90 PHE D CA 1
ATOM 2959 C C . PHE B 2 78 ? 55.237 -6.781 34.593 1.00 33.79 90 PHE D C 1
ATOM 2960 O O . PHE B 2 78 ? 56.325 -6.759 35.178 1.00 29.18 90 PHE D O 1
ATOM 2968 N N . VAL B 2 79 ? 54.069 -6.824 35.230 1.00 29.74 91 VAL D N 1
ATOM 2969 C CA . VAL B 2 79 ? 53.968 -6.776 36.685 1.00 34.90 91 VAL D CA 1
ATOM 2970 C C . VAL B 2 79 ? 53.782 -8.192 37.210 1.00 30.38 91 VAL D C 1
ATOM 2971 O O . VAL B 2 79 ? 52.930 -8.940 36.713 1.00 30.98 91 VAL D O 1
ATOM 2975 N N . VAL B 2 80 ? 54.581 -8.566 38.208 1.00 30.16 92 VAL D N 1
ATOM 2976 C CA . VAL B 2 80 ? 54.533 -9.902 38.790 1.00 33.52 92 VAL D CA 1
ATOM 2977 C C . VAL B 2 80 ? 54.345 -9.785 40.297 1.00 28.98 92 VAL D C 1
ATOM 2978 O O . VAL B 2 80 ? 54.887 -8.875 40.935 1.00 27.73 92 VAL D O 1
ATOM 2982 N N . ASP B 2 81 ? 53.555 -10.698 40.861 1.00 32.01 93 ASP D N 1
ATOM 2983 C CA . ASP B 2 81 ? 53.386 -10.813 42.308 1.00 31.43 93 ASP D CA 1
ATOM 2984 C C . ASP B 2 81 ? 54.578 -11.588 42.857 1.00 30.54 93 ASP D C 1
ATOM 2985 O O . ASP B 2 81 ? 54.649 -12.813 42.731 1.00 36.36 93 ASP D O 1
ATOM 2990 N N . SER B 2 82 ? 55.526 -10.873 43.468 1.00 27.02 94 SER D N 1
ATOM 2991 C CA . SER B 2 82 ? 56.728 -11.523 43.982 1.00 33.78 94 SER D CA 1
ATOM 2992 C C . SER B 2 82 ? 56.433 -12.448 45.154 1.00 40.53 94 SER D C 1
ATOM 2993 O O . SER B 2 82 ? 57.273 -13.287 45.491 1.00 40.06 94 SER D O 1
ATOM 2996 N N . ASN B 2 83 ? 55.265 -12.320 45.780 1.00 38.64 95 ASN D N 1
ATOM 2997 C CA . ASN B 2 83 ? 54.879 -13.196 46.877 1.00 37.68 95 ASN D CA 1
ATOM 2998 C C . ASN B 2 83 ? 54.158 -14.451 46.401 1.00 34.21 95 ASN D C 1
ATOM 2999 O O . ASN B 2 83 ? 53.987 -15.387 47.189 1.00 35.78 95 ASN D O 1
ATOM 3004 N N . ASP B 2 84 ? 53.759 -14.504 45.130 1.00 33.40 96 ASP D N 1
ATOM 3005 C CA . ASP B 2 84 ? 52.965 -15.611 44.601 1.00 36.22 96 ASP D CA 1
ATOM 3006 C C . ASP B 2 84 ? 53.912 -16.601 43.928 1.00 38.46 96 ASP D C 1
ATOM 3007 O O . ASP B 2 84 ? 54.100 -16.605 42.711 1.00 38.24 96 ASP D O 1
ATOM 3012 N N . ARG B 2 85 ? 54.524 -17.455 44.754 1.00 38.12 97 ARG D N 1
ATOM 3013 C CA . ARG B 2 85 ? 55.447 -18.458 44.232 1.00 39.52 97 ARG D CA 1
ATOM 3014 C C . ARG B 2 85 ? 54.721 -19.546 43.449 1.00 35.99 97 ARG D C 1
ATOM 3015 O O . ARG B 2 85 ? 55.316 -20.170 42.564 1.00 33.53 97 ARG D O 1
ATOM 3023 N N . GLU B 2 86 ? 53.444 -19.788 43.755 1.00 37.71 98 GLU D N 1
ATOM 3024 C CA . GLU B 2 86 ? 52.687 -20.815 43.048 1.00 37.88 98 GLU D CA 1
ATOM 3025 C C . GLU B 2 86 ? 52.364 -20.426 41.611 1.00 36.44 98 GLU D C 1
ATOM 3026 O O . GLU B 2 86 ? 52.042 -21.305 40.805 1.00 33.37 98 GLU D O 1
ATOM 3032 N N . ARG B 2 87 ? 52.442 -19.138 41.270 1.00 39.43 99 ARG D N 1
ATOM 3033 C CA . ARG B 2 87 ? 52.034 -18.657 39.955 1.00 36.65 99 ARG D CA 1
ATOM 3034 C C . ARG B 2 87 ? 53.147 -17.938 39.202 1.00 31.78 99 ARG D C 1
ATOM 3035 O O . ARG B 2 87 ? 52.874 -17.320 38.165 1.00 34.44 99 ARG D O 1
ATOM 3043 N N . VAL B 2 88 ? 54.389 -17.993 39.688 1.00 31.57 100 VAL D N 1
ATOM 3044 C CA . VAL B 2 88 ? 55.456 -17.237 39.039 1.00 31.30 100 VAL D CA 1
ATOM 3045 C C . VAL B 2 88 ? 55.834 -17.860 37.699 1.00 33.15 100 VAL D C 1
ATOM 3046 O O . VAL B 2 88 ? 56.207 -17.147 36.760 1.00 35.26 100 VAL D O 1
ATOM 3050 N N . ASN B 2 89 ? 55.732 -19.186 37.574 1.00 35.47 101 ASN D N 1
ATOM 3051 C CA . ASN B 2 89 ? 56.023 -19.823 36.293 1.00 40.38 101 ASN D CA 1
ATOM 3052 C C . ASN B 2 89 ? 54.894 -19.607 35.294 1.00 38.32 101 ASN D C 1
ATOM 3053 O O . ASN B 2 89 ? 55.147 -19.514 34.086 1.00 38.84 101 ASN D O 1
ATOM 3058 N N . GLU B 2 90 ? 53.648 -19.538 35.772 1.00 35.13 102 GLU D N 1
ATOM 3059 C CA . GLU B 2 90 ? 52.555 -19.084 34.919 1.00 34.84 102 GLU D CA 1
ATOM 3060 C C . GLU B 2 90 ? 52.844 -17.695 34.366 1.00 37.74 102 GLU D C 1
ATOM 3061 O O . GLU B 2 90 ? 52.639 -17.432 33.172 1.00 39.22 102 GLU D O 1
ATOM 3067 N N . ALA B 2 91 ? 53.337 -16.794 35.222 1.00 35.65 103 ALA D N 1
ATOM 3068 C CA . ALA B 2 91 ? 53.755 -15.476 34.761 1.00 36.30 103 ALA D CA 1
ATOM 3069 C C . ALA B 2 91 ? 54.906 -15.570 33.769 1.00 36.34 103 ALA D C 1
ATOM 3070 O O . ALA B 2 91 ? 54.989 -14.759 32.839 1.00 38.17 103 ALA D O 1
ATOM 3072 N N . ARG B 2 92 ? 55.806 -16.540 33.951 1.00 36.18 104 ARG D N 1
ATOM 3073 C CA . ARG B 2 92 ? 56.880 -16.743 32.983 1.00 38.70 104 ARG D CA 1
ATOM 3074 C C . ARG B 2 92 ? 56.320 -17.114 31.615 1.00 42.99 104 ARG D C 1
ATOM 3075 O O . ARG B 2 92 ? 56.737 -16.563 30.589 1.00 34.76 104 ARG D O 1
ATOM 3083 N N . GLU B 2 93 ? 55.365 -18.049 31.582 1.00 40.63 105 GLU D N 1
ATOM 3084 C CA . GLU B 2 93 ? 54.762 -18.441 30.312 1.00 40.75 105 GLU D CA 1
ATOM 3085 C C . GLU B 2 93 ? 54.023 -17.275 29.668 1.00 41.38 105 GLU D C 1
ATOM 3086 O O . GLU B 2 93 ? 54.103 -17.077 28.448 1.00 39.05 105 GLU D O 1
ATOM 3092 N N . GLU B 2 94 ? 53.305 -16.486 30.472 1.00 42.05 106 GLU D N 1
ATOM 3093 C CA . GLU B 2 94 ? 52.599 -15.332 29.923 1.00 43.20 106 GLU D CA 1
ATOM 3094 C C . GLU B 2 94 ? 53.576 -14.315 29.343 1.00 43.99 106 GLU D C 1
ATOM 3095 O O . GLU B 2 94 ? 53.344 -13.764 28.258 1.00 42.56 106 GLU D O 1
ATOM 3101 N N . LEU B 2 95 ? 54.682 -14.063 30.049 1.00 42.67 107 LEU D N 1
ATOM 3102 C CA . LEU B 2 95 ? 55.692 -13.140 29.544 1.00 37.24 107 LEU D CA 1
ATOM 3103 C C . LEU B 2 95 ? 56.318 -13.655 28.255 1.00 40.24 107 LEU D C 1
ATOM 3104 O O . LEU B 2 95 ? 56.593 -12.874 27.337 1.00 43.01 107 LEU D O 1
ATOM 3109 N N . MET B 2 96 ? 56.555 -14.966 28.167 1.00 39.49 108 MET D N 1
ATOM 3110 C CA . MET B 2 96 ? 57.069 -15.536 26.926 1.00 35.98 108 MET D CA 1
ATOM 3111 C C . MET B 2 96 ? 56.080 -15.346 25.784 1.00 41.96 108 MET D C 1
ATOM 3112 O O . MET B 2 96 ? 56.476 -15.036 24.653 1.00 46.76 108 MET D O 1
ATOM 3117 N N . ARG B 2 97 ? 54.785 -15.527 26.061 1.00 45.15 109 ARG D N 1
ATOM 3118 C CA . ARG B 2 97 ? 53.774 -15.303 25.032 1.00 44.91 109 ARG D CA 1
ATOM 3119 C C . ARG B 2 97 ? 53.768 -13.850 24.574 1.00 46.83 109 ARG D C 1
ATOM 3120 O O . ARG B 2 97 ? 53.618 -13.569 23.379 1.00 49.01 109 ARG D O 1
ATOM 3128 N N . MET B 2 98 ? 53.924 -12.910 25.512 1.00 47.76 110 MET D N 1
ATOM 3129 C CA . MET B 2 98 ? 53.990 -11.501 25.134 1.00 44.75 110 MET D CA 1
ATOM 3130 C C . MET B 2 98 ? 55.228 -11.211 24.292 1.00 47.05 110 MET D C 1
ATOM 3131 O O . MET B 2 98 ? 55.151 -10.496 23.286 1.00 43.92 110 MET D O 1
ATOM 3136 N N . LEU B 2 99 ? 56.377 -11.761 24.685 1.00 50.08 111 LEU D N 1
ATOM 3137 C CA . LEU B 2 99 ? 57.632 -11.501 23.992 1.00 43.45 111 LEU D CA 1
ATOM 3138 C C . LEU B 2 99 ? 57.766 -12.269 22.684 1.00 46.74 111 LEU D C 1
ATOM 3139 O O . LEU B 2 99 ? 58.697 -11.995 21.919 1.00 49.56 111 LEU D O 1
ATOM 3144 N N . ALA B 2 100 ? 56.871 -13.215 22.406 1.00 47.42 112 ALA D N 1
ATOM 3145 C CA . ALA B 2 100 ? 56.870 -13.921 21.133 1.00 45.29 112 ALA D CA 1
ATOM 3146 C C . ALA B 2 100 ? 56.083 -13.192 20.052 1.00 54.08 112 ALA D C 1
ATOM 3147 O O . ALA B 2 100 ? 56.062 -13.650 18.905 1.00 56.72 112 ALA D O 1
ATOM 3149 N N . GLU B 2 101 ? 55.442 -12.074 20.386 1.00 53.02 113 GLU D N 1
ATOM 3150 C CA . GLU B 2 101 ? 54.688 -11.299 19.409 1.00 50.79 113 GLU D CA 1
ATOM 3151 C C . GLU B 2 101 ? 55.658 -10.505 18.541 1.00 49.90 113 GLU D C 1
ATOM 3152 O O . GLU B 2 101 ? 56.429 -9.685 19.053 1.00 52.82 113 GLU D O 1
ATOM 3158 N N . ASP B 2 102 ? 55.622 -10.752 17.228 1.00 50.95 114 ASP D N 1
ATOM 3159 C CA . ASP B 2 102 ? 56.561 -10.098 16.322 1.00 52.32 114 ASP D CA 1
ATOM 3160 C C . ASP B 2 102 ? 56.351 -8.590 16.276 1.00 55.43 114 ASP D C 1
ATOM 3161 O O . ASP B 2 102 ? 57.305 -7.839 16.039 1.00 55.29 114 ASP D O 1
ATOM 3166 N N . GLU B 2 103 ? 55.122 -8.126 16.499 1.00 53.66 115 GLU D N 1
ATOM 3167 C CA . GLU B 2 103 ? 54.833 -6.699 16.452 1.00 54.95 115 GLU D CA 1
ATOM 3168 C C . GLU B 2 103 ? 55.301 -5.956 17.697 1.00 50.98 115 GLU D C 1
ATOM 3169 O O . GLU B 2 103 ? 55.200 -4.725 17.738 1.00 45.93 115 GLU D O 1
ATOM 3175 N N . LEU B 2 104 ? 55.805 -6.667 18.707 1.00 49.05 116 LEU D N 1
ATOM 3176 C CA . LEU B 2 104 ? 56.377 -6.059 19.902 1.00 52.24 116 LEU D CA 1
ATOM 3177 C C . LEU B 2 104 ? 57.888 -6.259 19.982 1.00 53.71 116 LEU D C 1
ATOM 3178 O O . LEU B 2 104 ? 58.477 -6.081 21.053 1.00 54.33 116 LEU D O 1
ATOM 3183 N N . ARG B 2 105 ? 58.525 -6.630 18.868 1.00 50.11 117 ARG D N 1
ATOM 3184 C CA . ARG B 2 105 ? 59.938 -6.995 18.896 1.00 52.31 117 ARG D CA 1
ATOM 3185 C C . ARG B 2 105 ? 60.847 -5.826 19.258 1.00 52.29 117 ARG D C 1
ATOM 3186 O O . ARG B 2 105 ? 61.955 -6.053 19.757 1.00 53.56 117 ARG D O 1
ATOM 3194 N N . ASP B 2 106 ? 60.416 -4.588 19.022 1.00 52.91 118 ASP D N 1
ATOM 3195 C CA . ASP B 2 106 ? 61.244 -3.419 19.284 1.00 53.12 118 ASP D CA 1
ATOM 3196 C C . ASP B 2 106 ? 60.894 -2.715 20.587 1.00 50.16 118 ASP D C 1
ATOM 3197 O O . ASP B 2 106 ? 61.568 -1.747 20.951 1.00 46.46 118 ASP D O 1
ATOM 3202 N N . ALA B 2 107 ? 59.865 -3.171 21.295 1.00 49.78 119 ALA D N 1
ATOM 3203 C CA . ALA B 2 107 ? 59.484 -2.552 22.556 1.00 49.08 119 ALA D CA 1
ATOM 3204 C C . ALA B 2 107 ? 60.451 -2.955 23.662 1.00 44.09 119 ALA D C 1
ATOM 3205 O O . ALA B 2 107 ? 60.947 -4.084 23.694 1.00 44.72 119 ALA D O 1
ATOM 3207 N N . VAL B 2 108 ? 60.717 -2.021 24.570 1.00 38.85 120 VAL D N 1
ATOM 3208 C CA . VAL B 2 108 ? 61.560 -2.298 25.726 1.00 44.22 120 VAL D CA 1
ATOM 3209 C C . VAL B 2 108 ? 60.714 -2.944 26.815 1.00 41.63 120 VAL D C 1
ATOM 3210 O O . VAL B 2 108 ? 59.502 -2.723 26.905 1.00 44.77 120 VAL D O 1
ATOM 3214 N N . LEU B 2 109 ? 61.354 -3.760 27.648 1.00 39.04 121 LEU D N 1
ATOM 3215 C CA . LEU B 2 109 ? 60.670 -4.510 28.693 1.00 37.49 121 LEU D CA 1
ATOM 3216 C C . LEU B 2 109 ? 61.101 -4.012 30.066 1.00 40.26 121 LEU D C 1
ATOM 3217 O O . LEU B 2 109 ? 62.297 -3.960 30.367 1.00 41.10 121 LEU D O 1
ATOM 3222 N N . LEU B 2 110 ? 60.123 -3.642 30.887 1.00 41.23 122 LEU D N 1
ATOM 3223 C CA . LEU B 2 110 ? 60.339 -3.271 32.279 1.00 36.60 122 LEU D CA 1
ATOM 3224 C C . LEU B 2 110 ? 59.516 -4.205 33.153 1.00 34.73 122 LEU D C 1
ATOM 3225 O O . LEU B 2 110 ? 58.284 -4.224 33.055 1.00 38.15 122 LEU D O 1
ATOM 3230 N N . VAL B 2 111 ? 60.192 -4.976 33.998 1.00 31.52 123 VAL D N 1
ATOM 3231 C CA . VAL B 2 111 ? 59.540 -5.925 34.891 1.00 32.43 123 VAL D CA 1
ATOM 3232 C C . VAL B 2 111 ? 59.419 -5.297 36.271 1.00 38.50 123 VAL D C 1
ATOM 3233 O O . VAL B 2 111 ? 60.417 -4.844 36.848 1.00 35.51 123 VAL D O 1
ATOM 3237 N N . PHE B 2 112 ? 58.198 -5.266 36.799 1.00 35.44 124 PHE D N 1
ATOM 3238 C CA . PHE B 2 112 ? 57.935 -4.819 38.161 1.00 26.41 124 PHE D CA 1
ATOM 3239 C C . PHE B 2 112 ? 57.765 -6.047 39.050 1.00 31.49 124 PHE D C 1
ATOM 3240 O O . PHE B 2 112 ? 56.755 -6.755 38.958 1.00 36.00 124 PHE D O 1
ATOM 3248 N N . ALA B 2 113 ? 58.759 -6.303 39.900 1.00 26.93 125 ALA D N 1
ATOM 3249 C CA . ALA B 2 113 ? 58.665 -7.338 40.929 1.00 28.03 125 ALA D CA 1
ATOM 3250 C C . ALA B 2 113 ? 57.917 -6.734 42.109 1.00 29.88 125 ALA D C 1
ATOM 3251 O O . ALA B 2 113 ? 58.511 -6.217 43.057 1.00 32.59 125 ALA D O 1
ATOM 3253 N N . ASN B 2 114 ? 56.591 -6.806 42.049 1.00 28.51 126 ASN D N 1
ATOM 3254 C CA . ASN B 2 114 ? 55.733 -6.059 42.953 1.00 31.33 126 ASN D CA 1
ATOM 3255 C C . ASN B 2 114 ? 55.548 -6.802 44.278 1.00 29.12 126 ASN D C 1
ATOM 3256 O O . ASN B 2 114 ? 55.896 -7.976 44.422 1.00 30.08 126 ASN D O 1
ATOM 3261 N N . LYS B 2 115 ? 54.998 -6.081 45.260 1.00 28.61 127 LYS D N 1
ATOM 3262 C CA . LYS B 2 115 ? 54.653 -6.623 46.577 1.00 31.82 127 LYS D CA 1
ATOM 3263 C C . LYS B 2 115 ? 55.893 -7.047 47.365 1.00 29.03 127 LYS D C 1
ATOM 3264 O O . LYS B 2 115 ? 55.892 -8.075 48.042 1.00 32.75 127 LYS D O 1
ATOM 3270 N N . GLN B 2 116 ? 56.959 -6.249 47.277 1.00 32.59 128 GLN D N 1
ATOM 3271 C CA . GLN B 2 116 ? 58.156 -6.504 48.070 1.00 30.48 128 GLN D CA 1
ATOM 3272 C C . GLN B 2 116 ? 57.948 -6.242 49.556 1.00 35.63 128 GLN D C 1
ATOM 3273 O O . GLN B 2 116 ? 58.801 -6.634 50.361 1.00 34.59 128 GLN D O 1
ATOM 3279 N N . ASP B 2 117 ? 56.846 -5.595 49.940 1.00 34.33 129 ASP D N 1
ATOM 3280 C CA . ASP B 2 117 ? 56.552 -5.357 51.348 1.00 34.97 129 ASP D CA 1
ATOM 3281 C C . ASP B 2 117 ? 56.118 -6.617 52.082 1.00 35.53 129 ASP D C 1
ATOM 3282 O O . ASP B 2 117 ? 56.088 -6.613 53.317 1.00 41.72 129 ASP D O 1
ATOM 3287 N N . LEU B 2 118 ? 55.784 -7.685 51.363 1.00 35.95 130 LEU D N 1
ATOM 3288 C CA . LEU B 2 118 ? 55.334 -8.914 51.999 1.00 38.64 130 LEU D CA 1
ATOM 3289 C C . LEU B 2 118 ? 56.534 -9.736 52.467 1.00 48.02 130 LEU D C 1
ATOM 3290 O O . LEU B 2 118 ? 57.575 -9.751 51.803 1.00 41.56 130 LEU D O 1
ATOM 3295 N N . PRO B 2 119 ? 56.416 -10.421 53.609 1.00 47.30 131 PRO D N 1
ATOM 3296 C CA . PRO B 2 119 ? 57.604 -11.045 54.217 1.00 43.22 131 PRO D CA 1
ATOM 3297 C C . PRO B 2 119 ? 58.221 -12.152 53.382 1.00 43.93 131 PRO D C 1
ATOM 3298 O O . PRO B 2 119 ? 59.447 -12.317 53.404 1.00 43.37 131 PRO D O 1
ATOM 3302 N N . ASN B 2 120 ? 57.416 -12.917 52.646 1.00 45.05 132 ASN D N 1
ATOM 3303 C CA . ASN B 2 120 ? 57.903 -14.078 51.914 1.00 45.52 132 ASN D CA 1
ATOM 3304 C C . ASN B 2 120 ? 58.137 -13.782 50.436 1.00 44.67 132 ASN D C 1
ATOM 3305 O O . ASN B 2 120 ? 58.258 -14.715 49.634 1.00 49.08 132 ASN D O 1
ATOM 3310 N N . ALA B 2 121 ? 58.209 -12.508 50.060 1.00 42.56 133 ALA D N 1
ATOM 3311 C CA . ALA B 2 121 ? 58.397 -12.146 48.664 1.00 40.10 133 ALA D CA 1
ATOM 3312 C C . ALA B 2 121 ? 59.842 -12.375 48.240 1.00 44.84 133 ALA D C 1
ATOM 3313 O O . ALA B 2 121 ? 60.780 -12.018 48.959 1.00 42.67 133 ALA D O 1
ATOM 3315 N N . MET B 2 122 ? 60.016 -12.978 47.068 1.00 37.01 134 MET D N 1
ATOM 3316 C CA . MET B 2 122 ? 61.343 -13.147 46.499 1.00 36.86 134 MET D CA 1
ATOM 3317 C C . MET B 2 122 ? 61.846 -11.828 45.926 1.00 35.99 134 MET D C 1
ATOM 3318 O O . MET B 2 122 ? 61.073 -11.014 45.412 1.00 34.72 134 MET D O 1
ATOM 3323 N N . ASN B 2 123 ? 63.157 -11.624 46.018 1.00 33.65 135 ASN D N 1
ATOM 3324 C CA . ASN B 2 123 ? 63.758 -10.369 45.598 1.00 36.73 135 ASN D CA 1
ATOM 3325 C C . ASN B 2 123 ? 63.807 -10.277 44.073 1.00 38.58 135 ASN D C 1
ATOM 3326 O O . ASN B 2 123 ? 63.360 -11.173 43.350 1.00 34.04 135 ASN D O 1
ATOM 3331 N N . ALA B 2 124 ? 64.357 -9.164 43.580 1.00 31.47 136 ALA D N 1
ATOM 3332 C CA . ALA B 2 124 ? 64.415 -8.932 42.140 1.00 34.16 136 ALA D CA 1
ATOM 3333 C C . ALA B 2 124 ? 65.280 -9.967 41.432 1.00 40.11 136 ALA D C 1
ATOM 3334 O O . ALA B 2 124 ? 65.003 -10.317 40.280 1.00 37.21 136 ALA D O 1
ATOM 3336 N N . ALA B 2 125 ? 66.339 -10.448 42.087 1.00 41.68 137 ALA D N 1
ATOM 3337 C CA . ALA B 2 125 ? 67.222 -11.424 41.453 1.00 42.69 137 ALA D CA 1
ATOM 3338 C C . ALA B 2 125 ? 66.516 -12.760 41.248 1.00 37.93 137 ALA D C 1
ATOM 3339 O O . ALA B 2 125 ? 66.593 -13.357 40.167 1.00 38.09 137 ALA D O 1
ATOM 3341 N N . GLU B 2 126 ? 65.819 -13.246 42.280 1.00 33.18 138 GLU D N 1
ATOM 3342 C CA . GLU B 2 126 ? 65.111 -14.517 42.161 1.00 39.57 138 GLU D CA 1
ATOM 3343 C C . GLU B 2 126 ? 64.011 -14.441 41.109 1.00 43.51 138 GLU D C 1
ATOM 3344 O O . GLU B 2 126 ? 63.822 -15.383 40.329 1.00 44.72 138 GLU D O 1
ATOM 3350 N N . ILE B 2 127 ? 63.269 -13.331 41.077 1.00 38.67 139 ILE D N 1
ATOM 3351 C CA . ILE B 2 127 ? 62.282 -13.125 40.020 1.00 36.98 139 ILE D CA 1
ATOM 3352 C C . ILE B 2 127 ? 62.961 -13.113 38.657 1.00 37.68 139 ILE D C 1
ATOM 3353 O O . ILE B 2 127 ? 62.452 -13.688 37.686 1.00 39.67 139 ILE D O 1
ATOM 3358 N N . THR B 2 128 ? 64.119 -12.453 38.562 1.00 34.85 140 THR D N 1
ATOM 3359 C CA . THR B 2 128 ? 64.873 -12.434 37.312 1.00 35.59 140 THR D CA 1
ATOM 3360 C C . THR B 2 128 ? 65.219 -13.846 36.857 1.00 39.94 140 THR D C 1
ATOM 3361 O O . THR B 2 128 ? 65.191 -14.145 35.658 1.00 37.27 140 THR D O 1
ATOM 3365 N N . ASP B 2 129 ? 65.535 -14.733 37.803 1.00 42.63 141 ASP D N 1
ATOM 3366 C CA . ASP B 2 129 ? 65.863 -16.106 37.434 1.00 41.55 141 ASP D CA 1
ATOM 3367 C C . ASP B 2 129 ? 64.619 -16.893 37.035 1.00 41.63 141 ASP D C 1
ATOM 3368 O O . ASP B 2 129 ? 64.636 -17.628 36.040 1.00 42.86 141 ASP D O 1
ATOM 3373 N N . LYS B 2 130 ? 63.528 -16.753 37.793 1.00 37.19 142 LYS D N 1
ATOM 3374 C CA . LYS B 2 130 ? 62.338 -17.558 37.534 1.00 37.97 142 LYS D CA 1
ATOM 3375 C C . LYS B 2 130 ? 61.571 -17.096 36.301 1.00 42.33 142 LYS D C 1
ATOM 3376 O O . LYS B 2 130 ? 60.822 -17.890 35.723 1.00 41.52 142 LYS D O 1
ATOM 3382 N N . LEU B 2 131 ? 61.734 -15.841 35.884 1.00 39.83 143 LEU D N 1
ATOM 3383 C CA . LEU B 2 131 ? 61.156 -15.381 34.629 1.00 37.95 143 LEU D CA 1
ATOM 3384 C C . LEU B 2 131 ? 62.049 -15.667 33.430 1.00 42.77 143 LEU D C 1
ATOM 3385 O O . LEU B 2 131 ? 61.580 -15.572 32.291 1.00 42.43 143 LEU D O 1
ATOM 3390 N N . GLY B 2 132 ? 63.314 -16.016 33.656 1.00 41.85 144 GLY D N 1
ATOM 3391 C CA . GLY B 2 132 ? 64.215 -16.307 32.559 1.00 40.54 144 GLY D CA 1
ATOM 3392 C C . GLY B 2 132 ? 64.722 -15.092 31.819 1.00 40.20 144 GLY D C 1
ATOM 3393 O O . GLY B 2 132 ? 65.040 -15.190 30.629 1.00 43.22 144 GLY D O 1
ATOM 3394 N N . LEU B 2 133 ? 64.801 -13.939 32.489 1.00 39.22 145 LEU D N 1
ATOM 3395 C CA . LEU B 2 133 ? 65.164 -12.702 31.804 1.00 39.38 145 LEU D CA 1
ATOM 3396 C C . LEU B 2 133 ? 66.577 -12.755 31.236 1.00 41.34 145 LEU D C 1
ATOM 3397 O O . LEU B 2 133 ? 66.836 -12.182 30.171 1.00 45.75 145 LEU D O 1
ATOM 3402 N N . HIS B 2 134 ? 67.502 -13.426 31.926 1.00 38.17 146 HIS D N 1
ATOM 3403 C CA . HIS B 2 134 ? 68.882 -13.479 31.456 1.00 41.78 146 HIS D CA 1
ATOM 3404 C C . HIS B 2 134 ? 69.042 -14.341 30.211 1.00 39.64 146 HIS D C 1
ATOM 3405 O O . HIS B 2 134 ? 70.070 -14.240 29.533 1.00 40.01 146 HIS D O 1
ATOM 3412 N N . SER B 2 135 ? 68.061 -15.184 29.898 1.00 41.23 147 SER D N 1
ATOM 3413 C CA . SER B 2 135 ? 68.088 -15.984 28.681 1.00 45.11 147 SER D CA 1
ATOM 3414 C C . SER B 2 135 ? 67.526 -15.243 27.475 1.00 44.59 147 SER D C 1
ATOM 3415 O O . SER B 2 135 ? 67.436 -15.831 26.392 1.00 52.99 147 SER D O 1
ATOM 3418 N N . LEU B 2 136 ? 67.152 -13.976 27.631 1.00 42.12 148 LEU D N 1
ATOM 3419 C CA . LEU B 2 136 ? 66.620 -13.196 26.524 1.00 46.54 148 LEU D CA 1
ATOM 3420 C C . LEU B 2 136 ? 67.747 -12.652 25.656 1.00 49.84 148 LEU D C 1
ATOM 3421 O O . LEU B 2 136 ? 68.857 -12.393 26.128 1.00 54.12 148 LEU D O 1
ATOM 3426 N N . ARG B 2 137 ? 67.447 -12.477 24.371 1.00 51.07 149 ARG D N 1
ATOM 3427 C CA . ARG B 2 137 ? 68.392 -11.935 23.408 1.00 50.88 149 ARG D CA 1
ATOM 3428 C C . ARG B 2 137 ? 67.705 -10.867 22.570 1.00 51.22 149 ARG D C 1
ATOM 3429 O O . ARG B 2 137 ? 66.506 -10.952 22.290 1.00 53.09 149 ARG D O 1
ATOM 3437 N N . HIS B 2 138 ? 68.485 -9.859 22.173 1.00 55.57 150 HIS D N 1
ATOM 3438 C CA . HIS B 2 138 ? 68.003 -8.759 21.335 1.00 56.17 150 HIS D CA 1
ATOM 3439 C C . HIS B 2 138 ? 66.806 -8.049 21.962 1.00 52.04 150 HIS D C 1
ATOM 3440 O O . HIS B 2 138 ? 65.913 -7.572 21.259 1.00 55.84 150 HIS D O 1
ATOM 3447 N N . ARG B 2 139 ? 66.778 -7.977 23.292 1.00 45.23 151 ARG D N 1
ATOM 3448 C CA . ARG B 2 139 ? 65.694 -7.335 24.026 1.00 44.30 151 ARG D CA 1
ATOM 3449 C C . ARG B 2 139 ? 66.292 -6.439 25.099 1.00 39.07 151 ARG D C 1
ATOM 3450 O O . ARG B 2 139 ? 67.029 -6.917 25.968 1.00 40.21 151 ARG D O 1
ATOM 3458 N N . ASN B 2 140 ? 65.977 -5.148 25.038 1.00 35.49 152 ASN D N 1
ATOM 3459 C CA . ASN B 2 140 ? 66.404 -4.199 26.060 1.00 39.29 152 ASN D CA 1
ATOM 3460 C C . ASN B 2 140 ? 65.447 -4.303 27.242 1.00 41.56 152 ASN D C 1
ATOM 3461 O O . ASN B 2 140 ? 64.295 -3.867 27.154 1.00 44.73 152 ASN D O 1
ATOM 3466 N N . TRP B 2 141 ? 65.914 -4.880 28.348 1.00 41.85 153 TRP D N 1
ATOM 3467 C CA . TRP B 2 141 ? 65.054 -5.146 29.491 1.00 40.45 153 TRP D CA 1
ATOM 3468 C C . TRP B 2 141 ? 65.710 -4.684 30.785 1.00 43.20 153 TRP D C 1
ATOM 3469 O O . TRP B 2 141 ? 66.919 -4.448 30.853 1.00 47.17 153 TRP D O 1
ATOM 3480 N N . TYR B 2 142 ? 64.876 -4.555 31.816 1.00 44.07 154 TYR D N 1
ATOM 3481 C CA . TYR B 2 142 ? 65.286 -4.097 33.136 1.00 41.74 154 TYR D CA 1
ATOM 3482 C C . TYR B 2 142 ? 64.217 -4.528 34.129 1.00 42.13 154 TYR D C 1
ATOM 3483 O O . TYR B 2 142 ? 63.028 -4.549 33.802 1.00 44.31 154 TYR D O 1
ATOM 3492 N N . ILE B 2 143 ? 64.646 -4.871 35.341 1.00 38.41 155 ILE D N 1
ATOM 3493 C CA . ILE B 2 143 ? 63.741 -5.308 36.396 1.00 37.44 155 ILE D CA 1
ATOM 3494 C C . ILE B 2 143 ? 63.901 -4.382 37.594 1.00 40.40 155 ILE D C 1
ATOM 3495 O O . ILE B 2 143 ? 65.013 -3.945 37.912 1.00 41.45 155 ILE D O 1
ATOM 3500 N N . GLN B 2 144 ? 62.782 -4.068 38.246 1.00 38.90 156 GLN D N 1
ATOM 3501 C CA . GLN B 2 144 ? 62.763 -3.132 39.365 1.00 33.96 156 GLN D CA 1
ATOM 3502 C C . GLN B 2 144 ? 61.864 -3.681 40.461 1.00 35.73 156 GLN D C 1
ATOM 3503 O O . GLN B 2 144 ? 60.684 -3.953 40.217 1.00 37.65 156 GLN D O 1
ATOM 3509 N N . ALA B 2 145 ? 62.419 -3.848 41.660 1.00 32.52 157 ALA D N 1
ATOM 3510 C CA . ALA B 2 145 ? 61.613 -4.232 42.811 1.00 32.19 157 ALA D CA 1
ATOM 3511 C C . ALA B 2 145 ? 60.742 -3.060 43.245 1.00 29.98 157 ALA D C 1
ATOM 3512 O O . ALA B 2 145 ? 61.233 -1.939 43.410 1.00 35.52 157 ALA D O 1
ATOM 3514 N N . THR B 2 146 ? 59.447 -3.313 43.428 1.00 26.86 158 THR D N 1
ATOM 3515 C CA . THR B 2 146 ? 58.503 -2.249 43.738 1.00 31.13 158 THR D CA 1
ATOM 3516 C C . THR B 2 146 ? 57.567 -2.672 44.860 1.00 31.47 158 THR D C 1
ATOM 3517 O O . THR B 2 146 ? 57.409 -3.858 45.161 1.00 31.62 158 THR D O 1
ATOM 3521 N N . CYS B 2 147 ? 56.952 -1.666 45.480 1.00 35.51 159 CYS D N 1
ATOM 3522 C CA . CYS B 2 147 ? 55.813 -1.844 46.374 1.00 34.39 159 CYS D CA 1
ATOM 3523 C C . CYS B 2 147 ? 54.757 -0.828 45.962 1.00 37.91 159 CYS D C 1
ATOM 3524 O O . CYS B 2 147 ? 54.908 0.370 46.226 1.00 39.89 159 CYS D O 1
ATOM 3527 N N . ALA B 2 148 ? 53.696 -1.303 45.303 1.00 37.31 160 ALA D N 1
ATOM 3528 C CA . ALA B 2 148 ? 52.683 -0.399 44.766 1.00 36.76 160 ALA D CA 1
ATOM 3529 C C . ALA B 2 148 ? 52.000 0.405 45.865 1.00 36.80 160 ALA D C 1
ATOM 3530 O O . ALA B 2 148 ? 51.630 1.564 45.646 1.00 36.62 160 ALA D O 1
ATOM 3532 N N . THR B 2 149 ? 51.815 -0.194 47.042 1.00 38.53 161 THR D N 1
ATOM 3533 C CA . THR B 2 149 ? 51.139 0.496 48.137 1.00 37.30 161 THR D CA 1
ATOM 3534 C C . THR B 2 149 ? 51.895 1.754 48.548 1.00 38.04 161 THR D C 1
ATOM 3535 O O . THR B 2 149 ? 51.320 2.846 48.610 1.00 40.31 161 THR D O 1
ATOM 3539 N N . SER B 2 150 ? 53.192 1.619 48.830 1.00 41.78 162 SER D N 1
ATOM 3540 C CA . SER B 2 150 ? 53.972 2.761 49.291 1.00 36.58 162 SER D CA 1
ATOM 3541 C C . SER B 2 150 ? 54.484 3.613 48.137 1.00 37.93 162 SER D C 1
ATOM 3542 O O . SER B 2 150 ? 54.644 4.828 48.295 1.00 38.01 162 SER D O 1
ATOM 3545 N N . GLY B 2 151 ? 54.743 3.007 46.980 1.00 40.57 163 GLY D N 1
ATOM 3546 C CA . GLY B 2 151 ? 55.257 3.721 45.829 1.00 37.68 163 GLY D CA 1
ATOM 3547 C C . GLY B 2 151 ? 56.718 3.468 45.530 1.00 40.12 163 GLY D C 1
ATOM 3548 O O . GLY B 2 151 ? 57.214 3.953 44.504 1.00 38.98 163 GLY D O 1
ATOM 3549 N N . ASP B 2 152 ? 57.425 2.743 46.395 1.00 36.51 164 ASP D N 1
ATOM 3550 C CA . ASP B 2 152 ? 58.837 2.465 46.172 1.00 38.86 164 ASP D CA 1
ATOM 3551 C C . ASP B 2 152 ? 59.045 1.739 44.847 1.00 40.52 164 ASP D C 1
ATOM 3552 O O . ASP B 2 152 ? 58.304 0.816 44.502 1.00 41.49 164 ASP D O 1
ATOM 3557 N N . GLY B 2 153 ? 60.058 2.174 44.096 1.00 35.50 165 GLY D N 1
ATOM 3558 C CA . GLY B 2 153 ? 60.451 1.518 42.869 1.00 37.38 165 GLY D CA 1
ATOM 3559 C C . GLY B 2 153 ? 59.726 1.975 41.618 1.00 38.75 165 GLY D C 1
ATOM 3560 O O . GLY B 2 153 ? 60.259 1.800 40.517 1.00 40.07 165 GLY D O 1
ATOM 3561 N N . LEU B 2 154 ? 58.530 2.551 41.750 1.00 38.65 166 LEU D N 1
ATOM 3562 C CA . LEU B 2 154 ? 57.738 2.912 40.578 1.00 39.97 166 LEU D CA 1
ATOM 3563 C C . LEU B 2 154 ? 58.443 3.972 39.735 1.00 37.62 166 LEU D C 1
ATOM 3564 O O . LEU B 2 154 ? 58.680 3.781 38.534 1.00 42.29 166 LEU D O 1
ATOM 3569 N N . TYR B 2 155 ? 58.792 5.100 40.355 1.00 39.28 167 TYR D N 1
ATOM 3570 C CA . TYR B 2 155 ? 59.423 6.189 39.621 1.00 40.33 167 TYR D CA 1
ATOM 3571 C C . TYR B 2 155 ? 60.827 5.836 39.146 1.00 42.20 167 TYR D C 1
ATOM 3572 O O . TYR B 2 155 ? 61.342 6.494 38.238 1.00 42.78 167 TYR D O 1
ATOM 3581 N N . GLU B 2 156 ? 61.460 4.826 39.745 1.00 37.51 168 GLU D N 1
ATOM 3582 C CA . GLU B 2 156 ? 62.723 4.325 39.211 1.00 42.29 168 GLU D CA 1
ATOM 3583 C C . GLU B 2 156 ? 62.504 3.622 37.875 1.00 44.22 168 GLU D C 1
ATOM 3584 O O . GLU B 2 156 ? 63.247 3.846 36.909 1.00 44.45 168 GLU D O 1
ATOM 3590 N N . GLY B 2 157 ? 61.482 2.765 37.804 1.00 37.59 169 GLY D N 1
ATOM 3591 C CA . GLY B 2 157 ? 61.121 2.166 36.530 1.00 40.23 169 GLY D CA 1
ATOM 3592 C C . GLY B 2 157 ? 60.727 3.206 35.501 1.00 44.76 169 GLY D C 1
ATOM 3593 O O . GLY B 2 157 ? 61.081 3.095 34.322 1.00 44.06 169 GLY D O 1
ATOM 3594 N N . LEU B 2 158 ? 59.995 4.236 35.933 1.00 37.54 170 LEU D N 1
ATOM 3595 C CA . LEU B 2 158 ? 59.688 5.339 35.029 1.00 44.19 170 LEU D CA 1
ATOM 3596 C C . LEU B 2 158 ? 60.952 6.065 34.588 1.00 44.43 170 LEU D C 1
ATOM 3597 O O . LEU B 2 158 ? 61.002 6.601 33.475 1.00 42.35 170 LEU D O 1
ATOM 3602 N N . ASP B 2 159 ? 61.974 6.108 35.445 1.00 43.89 171 ASP D N 1
ATOM 3603 C CA . ASP B 2 159 ? 63.251 6.690 35.045 1.00 43.07 171 ASP D CA 1
ATOM 3604 C C . ASP B 2 159 ? 63.904 5.865 33.944 1.00 46.77 171 ASP D C 1
ATOM 3605 O O . ASP B 2 159 ? 64.356 6.411 32.929 1.00 47.07 171 ASP D O 1
ATOM 3610 N N . TRP B 2 160 ? 63.968 4.542 34.129 1.00 44.01 172 TRP D N 1
ATOM 3611 C CA . TRP B 2 160 ? 64.564 3.688 33.105 1.00 42.77 172 TRP D CA 1
ATOM 3612 C C . TRP B 2 160 ? 63.813 3.802 31.783 1.00 48.25 172 TRP D C 1
ATOM 3613 O O . TRP B 2 160 ? 64.425 3.982 30.723 1.00 49.87 172 TRP D O 1
ATOM 3624 N N . LEU B 2 161 ? 62.480 3.704 31.827 1.00 43.60 173 LEU D N 1
ATOM 3625 C CA . LEU B 2 161 ? 61.692 3.875 30.609 1.00 43.16 173 LEU D CA 1
ATOM 3626 C C . LEU B 2 161 ? 61.942 5.239 29.979 1.00 46.01 173 LEU D C 1
ATOM 3627 O O . LEU B 2 161 ? 62.014 5.361 28.751 1.00 45.90 173 LEU D O 1
ATOM 3632 N N . SER B 2 162 ? 62.066 6.278 30.809 1.00 47.83 174 SER D N 1
ATOM 3633 C CA . SER B 2 162 ? 62.390 7.605 30.298 1.00 48.49 174 SER D CA 1
ATOM 3634 C C . SER B 2 162 ? 63.713 7.599 29.543 1.00 52.14 174 SER D C 1
ATOM 3635 O O . SER B 2 162 ? 63.836 8.230 28.486 1.00 52.10 174 SER D O 1
ATOM 3638 N N . ASN B 2 163 ? 64.716 6.893 30.070 1.00 55.13 175 ASN D N 1
ATOM 3639 C CA . ASN B 2 163 ? 66.001 6.827 29.381 1.00 50.77 175 ASN D CA 1
ATOM 3640 C C . ASN B 2 163 ? 65.922 5.989 28.112 1.00 52.87 175 ASN D C 1
ATOM 3641 O O . ASN B 2 163 ? 66.705 6.209 27.180 1.00 53.25 175 ASN D O 1
ATOM 3646 N N . GLN B 2 164 ? 64.992 5.035 28.046 1.00 54.58 176 GLN D N 1
ATOM 3647 C CA . GLN B 2 164 ? 64.871 4.213 26.848 1.00 49.90 176 GLN D CA 1
ATOM 3648 C C . GLN B 2 164 ? 64.105 4.906 25.727 1.00 54.70 176 GLN D C 1
ATOM 3649 O O . GLN B 2 164 ? 64.036 4.360 24.620 1.00 53.81 176 GLN D O 1
ATOM 3655 N N . LEU B 2 165 ? 63.536 6.080 25.982 1.00 56.42 177 LEU D N 1
ATOM 3656 C CA . LEU B 2 165 ? 62.775 6.811 24.973 1.00 56.54 177 LEU D CA 1
ATOM 3657 C C . LEU B 2 165 ? 63.671 7.278 23.829 1.00 60.60 177 LEU D C 1
ATOM 3658 O O . LEU B 2 165 ? 63.226 7.403 22.687 1.00 61.81 177 LEU D O 1
ATOM 3663 N N . PRO C 1 3 ? 56.004 8.200 60.925 1.00 68.90 0 PRO A N 1
ATOM 3664 C CA . PRO C 1 3 ? 55.999 7.168 61.967 1.00 72.54 0 PRO A CA 1
ATOM 3665 C C . PRO C 1 3 ? 57.093 6.118 61.769 1.00 67.03 0 PRO A C 1
ATOM 3666 O O . PRO C 1 3 ? 57.403 5.752 60.634 1.00 62.65 0 PRO A O 1
ATOM 3670 N N . SER C 1 4 ? 57.674 5.654 62.874 1.00 59.44 73 SER A N 1
ATOM 3671 C CA . SER C 1 4 ? 58.713 4.635 62.812 1.00 55.84 73 SER A CA 1
ATOM 3672 C C . SER C 1 4 ? 58.170 3.342 62.214 1.00 62.33 73 SER A C 1
ATOM 3673 O O . SER C 1 4 ? 57.007 2.981 62.408 1.00 65.22 73 SER A O 1
ATOM 3676 N N . ASN C 1 5 ? 59.035 2.637 61.479 1.00 62.73 74 ASN A N 1
ATOM 3677 C CA . ASN C 1 5 ? 58.610 1.413 60.806 1.00 62.93 74 ASN A CA 1
ATOM 3678 C C . ASN C 1 5 ? 58.209 0.341 61.812 1.00 62.83 74 ASN A C 1
ATOM 3679 O O . ASN C 1 5 ? 57.240 -0.398 61.592 1.00 63.67 74 ASN A O 1
ATOM 3684 N N . GLU C 1 6 ? 58.936 0.246 62.927 1.00 56.41 75 GLU A N 1
ATOM 3685 C CA . GLU C 1 6 ? 58.529 -0.661 63.994 1.00 55.64 75 GLU A CA 1
ATOM 3686 C C . GLU C 1 6 ? 57.206 -0.218 64.607 1.00 56.31 75 GLU A C 1
ATOM 3687 O O . GLU C 1 6 ? 56.370 -1.054 64.973 1.00 54.58 75 GLU A O 1
ATOM 3693 N N . GLU C 1 7 ? 57.000 1.097 64.718 1.00 55.22 76 GLU A N 1
ATOM 3694 C CA . GLU C 1 7 ? 55.723 1.611 65.199 1.00 55.96 76 GLU A CA 1
ATOM 3695 C C . GLU C 1 7 ? 54.592 1.237 64.251 1.00 51.99 76 GLU A C 1
ATOM 3696 O O . GLU C 1 7 ? 53.519 0.809 64.692 1.00 52.90 76 GLU A O 1
ATOM 3702 N N . ARG C 1 8 ? 54.814 1.390 62.942 1.00 53.28 77 ARG A N 1
ATOM 3703 C CA . ARG C 1 8 ? 53.826 0.939 61.966 1.00 54.07 77 ARG A CA 1
ATOM 3704 C C . ARG C 1 8 ? 53.554 -0.552 62.113 1.00 45.06 77 ARG A C 1
ATOM 3705 O O . ARG C 1 8 ? 52.410 -0.997 61.975 1.00 47.08 77 ARG A O 1
ATOM 3713 N N . LYS C 1 9 ? 54.594 -1.338 62.395 1.00 48.90 78 LYS A N 1
ATOM 3714 C CA . LYS C 1 9 ? 54.412 -2.773 62.597 1.00 45.89 78 LYS A CA 1
ATOM 3715 C C . LYS C 1 9 ? 53.500 -3.050 63.788 1.00 43.47 78 LYS A C 1
ATOM 3716 O O . LYS C 1 9 ? 52.556 -3.847 63.694 1.00 42.28 78 LYS A O 1
ATOM 3722 N N . LYS C 1 10 ? 53.758 -2.382 64.917 1.00 40.30 79 LYS A N 1
ATOM 3723 C CA . LYS C 1 10 ? 52.917 -2.564 66.097 1.00 40.69 79 LYS A CA 1
ATOM 3724 C C . LYS C 1 10 ? 51.476 -2.145 65.824 1.00 39.44 79 LYS A C 1
ATOM 3725 O O . LYS C 1 10 ? 50.532 -2.854 66.199 1.00 37.77 79 LYS A O 1
ATOM 3731 N N . VAL C 1 11 ? 51.287 -0.999 65.164 1.00 40.71 80 VAL A N 1
ATOM 3732 C CA . VAL C 1 11 ? 49.938 -0.497 64.908 1.00 38.86 80 VAL A CA 1
ATOM 3733 C C . VAL C 1 11 ? 49.181 -1.448 63.988 1.00 39.11 80 VAL A C 1
ATOM 3734 O O . VAL C 1 11 ? 48.015 -1.781 64.235 1.00 41.40 80 VAL A O 1
ATOM 3738 N N . TYR C 1 12 ? 49.830 -1.891 62.906 1.00 37.62 81 TYR A N 1
ATOM 3739 C CA . TYR C 1 12 ? 49.207 -2.868 62.018 1.00 37.59 81 TYR A CA 1
ATOM 3740 C C . TYR C 1 12 ? 48.829 -4.135 62.775 1.00 35.15 81 TYR A C 1
ATOM 3741 O O . TYR C 1 12 ? 47.756 -4.710 62.546 1.00 33.92 81 TYR A O 1
ATOM 3750 N N . GLY C 1 13 ? 49.696 -4.580 63.689 1.00 35.79 82 GLY A N 1
ATOM 3751 C CA . GLY C 1 13 ? 49.349 -5.721 64.521 1.00 34.11 82 GLY A CA 1
ATOM 3752 C C . GLY C 1 13 ? 48.084 -5.487 65.324 1.00 34.47 82 GLY A C 1
ATOM 3753 O O . GLY C 1 13 ? 47.181 -6.332 65.350 1.00 34.92 82 GLY A O 1
ATOM 3754 N N . ARG C 1 14 ? 47.993 -4.326 65.981 1.00 40.03 83 ARG A N 1
ATOM 3755 C CA . ARG C 1 14 ? 46.797 -4.016 66.760 1.00 40.89 83 ARG A CA 1
ATOM 3756 C C . ARG C 1 14 ? 45.552 -3.980 65.880 1.00 39.55 83 ARG A C 1
ATOM 3757 O O . ARG C 1 14 ? 44.479 -4.432 66.297 1.00 33.22 83 ARG A O 1
ATOM 3765 N N . LEU C 1 15 ? 45.670 -3.440 64.663 1.00 35.97 84 LEU A N 1
ATOM 3766 C CA . LEU C 1 15 ? 44.530 -3.437 63.751 1.00 34.15 84 LEU A CA 1
ATOM 3767 C C . LEU C 1 15 ? 44.105 -4.857 63.398 1.00 37.78 84 LEU A C 1
ATOM 3768 O O . LEU C 1 15 ? 42.905 -5.157 63.329 1.00 40.64 84 LEU A O 1
ATOM 3773 N N . PHE C 1 16 ? 45.076 -5.749 63.180 1.00 31.39 85 PHE A N 1
ATOM 3774 C CA . PHE C 1 16 ? 44.751 -7.156 62.961 1.00 31.67 85 PHE A CA 1
ATOM 3775 C C . PHE C 1 16 ? 43.988 -7.733 64.149 1.00 33.72 85 PHE A C 1
ATOM 3776 O O . PHE C 1 16 ? 42.974 -8.421 63.977 1.00 32.39 85 PHE A O 1
ATOM 3784 N N . GLY C 1 17 ? 44.471 -7.467 65.367 1.00 34.08 86 GLY A N 1
ATOM 3785 C CA . GLY C 1 17 ? 43.769 -7.945 66.550 1.00 33.84 86 GLY A CA 1
ATOM 3786 C C . GLY C 1 17 ? 42.343 -7.431 66.635 1.00 35.16 86 GLY A C 1
ATOM 3787 O O . GLY C 1 17 ? 41.420 -8.179 66.976 1.00 37.80 86 GLY A O 1
ATOM 3788 N N . LYS C 1 18 ? 42.143 -6.148 66.321 1.00 40.27 87 LYS A N 1
ATOM 3789 C CA . LYS C 1 18 ? 40.794 -5.594 66.312 1.00 38.54 87 LYS A CA 1
ATOM 3790 C C . LYS C 1 18 ? 39.930 -6.256 65.248 1.00 38.56 87 LYS A C 1
ATOM 3791 O O . LYS C 1 18 ? 38.710 -6.368 65.421 1.00 41.03 87 LYS A O 1
ATOM 3797 N N . GLN C 1 19 ? 40.538 -6.706 64.147 1.00 37.98 88 GLN A N 1
ATOM 3798 C CA . GLN C 1 19 ? 39.778 -7.478 63.169 1.00 35.20 88 GLN A CA 1
ATOM 3799 C C . GLN C 1 19 ? 39.426 -8.865 63.697 1.00 38.82 88 GLN A C 1
ATOM 3800 O O . GLN C 1 19 ? 38.374 -9.409 63.344 1.00 39.90 88 GLN A O 1
ATOM 3806 N N . VAL C 1 20 ? 40.290 -9.456 64.527 1.00 37.83 89 VAL A N 1
ATOM 3807 C CA . VAL C 1 20 ? 39.947 -10.718 65.183 1.00 38.33 89 VAL A CA 1
ATOM 3808 C C . VAL C 1 20 ? 38.734 -10.527 66.086 1.00 38.11 89 VAL A C 1
ATOM 3809 O O . VAL C 1 20 ? 37.748 -11.279 66.013 1.00 42.06 89 VAL A O 1
ATOM 3813 N N . LEU C 1 21 ? 38.790 -9.508 66.950 1.00 38.35 90 LEU A N 1
ATOM 3814 C CA . LEU C 1 21 ? 37.661 -9.204 67.824 1.00 40.64 90 LEU A CA 1
ATOM 3815 C C . LEU C 1 21 ? 36.394 -8.951 67.018 1.00 37.59 90 LEU A C 1
ATOM 3816 O O . LEU C 1 21 ? 35.312 -9.430 67.379 1.00 35.60 90 LEU A O 1
ATOM 3821 N N . ALA C 1 22 ? 36.510 -8.197 65.921 1.00 43.45 91 ALA A N 1
ATOM 3822 C CA . ALA C 1 22 ? 35.352 -7.941 65.072 1.00 44.56 91 ALA A CA 1
ATOM 3823 C C . ALA C 1 22 ? 34.828 -9.222 64.433 1.00 41.19 91 ALA A C 1
ATOM 3824 O O . ALA C 1 22 ? 33.626 -9.336 64.171 1.00 43.78 91 ALA A O 1
ATOM 3826 N N . HIS C 1 23 ? 35.709 -10.191 64.171 1.00 39.57 92 HIS A N 1
ATOM 3827 C CA . HIS C 1 23 ? 35.261 -11.462 63.608 1.00 39.09 92 HIS A CA 1
ATOM 3828 C C . HIS C 1 23 ? 34.453 -12.259 64.624 1.00 42.10 92 HIS A C 1
ATOM 3829 O O . HIS C 1 23 ? 33.356 -12.746 64.316 1.00 45.61 92 HIS A O 1
ATOM 3836 N N . ILE C 1 24 ? 34.978 -12.401 65.845 1.00 43.07 93 ILE A N 1
ATOM 3837 C CA . ILE C 1 24 ? 34.229 -13.112 66.880 1.00 42.02 93 ILE A CA 1
ATOM 3838 C C . ILE C 1 24 ? 32.902 -12.414 67.150 1.00 43.11 93 ILE A C 1
ATOM 3839 O O . ILE C 1 24 ? 31.852 -13.061 67.277 1.00 45.56 93 ILE A O 1
ATOM 3844 N N . HIS C 1 25 ? 32.923 -11.080 67.226 1.00 44.16 94 HIS A N 1
ATOM 3845 C CA . HIS C 1 25 ? 31.689 -10.332 67.439 1.00 46.69 94 HIS A CA 1
ATOM 3846 C C . HIS C 1 25 ? 30.709 -10.553 66.295 1.00 43.71 94 HIS A C 1
ATOM 3847 O O . HIS C 1 25 ? 29.495 -10.622 66.514 1.00 44.49 94 HIS A O 1
ATOM 3854 N N . SER C 1 26 ? 31.216 -10.664 65.065 1.00 45.59 95 SER A N 1
ATOM 3855 C CA . SER C 1 26 ? 30.342 -10.929 63.927 1.00 49.56 95 SER A CA 1
ATOM 3856 C C . SER C 1 26 ? 29.682 -12.298 64.050 1.00 47.49 95 SER A C 1
ATOM 3857 O O . SER C 1 26 ? 28.472 -12.440 63.828 1.00 46.27 95 SER A O 1
ATOM 3860 N N . ARG C 1 27 ? 30.466 -13.321 64.408 1.00 47.70 96 ARG A N 1
ATOM 3861 C CA . ARG C 1 27 ? 29.883 -14.639 64.645 1.00 50.66 96 ARG A CA 1
ATOM 3862 C C . ARG C 1 27 ? 28.809 -14.591 65.724 1.00 51.33 96 ARG A C 1
ATOM 3863 O O . ARG C 1 27 ? 27.751 -15.215 65.584 1.00 51.88 96 ARG A O 1
ATOM 3871 N N . CYS C 1 28 ? 29.061 -13.855 66.810 1.00 51.92 97 CYS A N 1
ATOM 3872 C CA . CYS C 1 28 ? 28.090 -13.816 67.899 1.00 53.52 97 CYS A CA 1
ATOM 3873 C C . CYS C 1 28 ? 26.828 -13.063 67.494 1.00 51.34 97 CYS A C 1
ATOM 3874 O O . CYS C 1 28 ? 25.722 -13.427 67.910 1.00 51.11 97 CYS A O 1
ATOM 3877 N N . GLN C 1 29 ? 26.972 -12.006 66.690 1.00 50.44 98 GLN A N 1
ATOM 3878 C CA . GLN C 1 29 ? 25.798 -11.309 66.173 1.00 49.88 98 GLN A CA 1
ATOM 3879 C C . GLN C 1 29 ? 24.989 -12.213 65.253 1.00 54.11 98 GLN A C 1
ATOM 3880 O O . GLN C 1 29 ? 23.754 -12.151 65.236 1.00 53.09 98 GLN A O 1
ATOM 3886 N N . ARG C 1 30 ? 25.670 -13.055 64.471 1.00 57.49 99 ARG A N 1
ATOM 3887 C CA . ARG C 1 30 ? 24.965 -13.961 63.570 1.00 57.90 99 ARG A CA 1
ATOM 3888 C C . ARG C 1 30 ? 24.140 -14.988 64.339 1.00 58.02 99 ARG A C 1
ATOM 3889 O O . ARG C 1 30 ? 23.025 -15.330 63.927 1.00 61.49 99 ARG A O 1
ATOM 3897 N N . ASP C 1 31 ? 24.665 -15.487 65.459 1.00 56.57 100 ASP A N 1
ATOM 3898 C CA . ASP C 1 31 ? 24.045 -16.571 66.212 1.00 54.64 100 ASP A CA 1
ATOM 3899 C C . ASP C 1 31 ? 23.415 -16.090 67.517 1.00 58.03 100 ASP A C 1
ATOM 3900 O O . ASP C 1 31 ? 23.333 -16.849 68.485 1.00 58.38 100 ASP A O 1
ATOM 3905 N N . ALA C 1 32 ? 22.971 -14.831 67.560 1.00 58.27 101 ALA A N 1
ATOM 3906 C CA . ALA C 1 32 ? 22.435 -14.276 68.800 1.00 56.22 101 ALA A CA 1
ATOM 3907 C C . ALA C 1 32 ? 21.192 -15.028 69.264 1.00 63.58 101 ALA A C 1
ATOM 3908 O O . ALA C 1 32 ? 21.024 -15.286 70.463 1.00 67.55 101 ALA A O 1
ATOM 3910 N N . ASP C 1 33 ? 20.312 -15.395 68.329 1.00 66.73 102 ASP A N 1
ATOM 3911 C CA . ASP C 1 33 ? 19.041 -16.007 68.704 1.00 62.83 102 ASP A CA 1
ATOM 3912 C C . ASP C 1 33 ? 19.241 -17.414 69.256 1.00 63.70 102 ASP A C 1
ATOM 3913 O O . ASP C 1 33 ? 18.691 -17.761 70.308 1.00 71.56 102 ASP A O 1
ATOM 3918 N N . ILE C 1 34 ? 20.020 -18.244 68.557 1.00 61.86 103 ILE A N 1
ATOM 3919 C CA . ILE C 1 34 ? 20.248 -19.607 69.029 1.00 68.46 103 ILE A CA 1
ATOM 3920 C C . ILE C 1 34 ? 21.045 -19.604 70.330 1.00 67.33 103 ILE A C 1
ATOM 3921 O O . ILE C 1 34 ? 20.836 -20.463 71.197 1.00 68.79 103 ILE A O 1
ATOM 3926 N N . ILE C 1 35 ? 21.949 -18.637 70.501 1.00 62.41 104 ILE A N 1
ATOM 3927 C CA . ILE C 1 35 ? 22.700 -18.529 71.748 1.00 65.69 104 ILE A CA 1
ATOM 3928 C C . ILE C 1 35 ? 21.768 -18.169 72.898 1.00 68.24 104 ILE A C 1
ATOM 3929 O O . ILE C 1 35 ? 21.819 -18.778 73.975 1.00 61.29 104 ILE A O 1
ATOM 3934 N N . ARG C 1 36 ? 20.898 -17.177 72.686 1.00 67.43 105 ARG A N 1
ATOM 3935 C CA . ARG C 1 36 ? 19.933 -16.810 73.719 1.00 69.15 105 ARG A CA 1
ATOM 3936 C C . ARG C 1 36 ? 19.015 -17.978 74.056 1.00 71.07 105 ARG A C 1
ATOM 3937 O O . ARG C 1 36 ? 18.691 -18.206 75.228 1.00 71.73 105 ARG A O 1
ATOM 3945 N N . GLU C 1 37 ? 18.597 -18.741 73.043 1.00 70.30 106 GLU A N 1
ATOM 3946 C CA . GLU C 1 37 ? 17.707 -19.870 73.291 1.00 71.42 106 GLU A CA 1
ATOM 3947 C C . GLU C 1 37 ? 18.412 -20.977 74.064 1.00 68.77 106 GLU A C 1
ATOM 3948 O O . GLU C 1 37 ? 17.800 -21.627 74.919 1.00 74.69 106 GLU A O 1
ATOM 3954 N N . LYS C 1 38 ? 19.694 -21.217 73.775 1.00 67.63 107 LYS A N 1
ATOM 3955 C CA . LYS C 1 38 ? 20.434 -22.214 74.542 1.00 68.79 107 LYS A CA 1
ATOM 3956 C C . LYS C 1 38 ? 20.640 -21.760 75.982 1.00 71.16 107 LYS A C 1
ATOM 3957 O O . LYS C 1 38 ? 20.512 -22.560 76.918 1.00 69.09 107 LYS A O 1
ATOM 3963 N N . ALA C 1 39 ? 20.954 -20.477 76.180 1.00 71.97 108 ALA A N 1
ATOM 3964 C CA . ALA C 1 39 ? 21.156 -19.961 77.530 1.00 68.97 108 ALA A CA 1
ATOM 3965 C C . ALA C 1 39 ? 19.873 -20.052 78.349 1.00 72.61 108 ALA A C 1
ATOM 3966 O O . ALA C 1 39 ? 19.879 -20.553 79.479 1.00 71.49 108 ALA A O 1
ATOM 3968 N N . LEU C 1 40 ? 18.759 -19.570 77.790 1.00 76.18 109 LEU A N 1
ATOM 3969 C CA . LEU C 1 40 ? 17.474 -19.699 78.471 1.00 72.39 109 LEU A CA 1
ATOM 3970 C C . LEU C 1 40 ? 17.101 -21.160 78.687 1.00 74.15 109 LEU A C 1
ATOM 3971 O O . LEU C 1 40 ? 16.444 -21.493 79.680 1.00 80.82 109 LEU A O 1
ATOM 3976 N N . ARG C 1 41 ? 17.504 -22.039 77.767 1.00 71.47 110 ARG A N 1
ATOM 3977 C CA . ARG C 1 41 ? 17.284 -23.469 77.955 1.00 73.37 110 ARG A CA 1
ATOM 3978 C C . ARG C 1 41 ? 18.018 -23.978 79.189 1.00 76.06 110 ARG A C 1
ATOM 3979 O O . ARG C 1 41 ? 17.462 -24.753 79.977 1.00 81.36 110 ARG A O 1
ATOM 3987 N N . ARG C 1 42 ? 19.270 -23.550 79.377 1.00 70.79 111 ARG A N 1
ATOM 3988 C CA . ARG C 1 42 ? 20.009 -23.942 80.574 1.00 71.84 111 ARG A CA 1
ATOM 3989 C C . ARG C 1 42 ? 19.386 -23.347 81.831 1.00 75.55 111 ARG A C 1
ATOM 3990 O O . ARG C 1 42 ? 19.314 -24.016 82.870 1.00 73.91 111 ARG A O 1
ATOM 3998 N N . ILE C 1 43 ? 18.933 -22.093 81.756 1.00 80.28 112 ILE A N 1
ATOM 3999 C CA . ILE C 1 43 ? 18.359 -21.435 82.928 1.00 76.98 112 ILE A CA 1
ATOM 4000 C C . ILE C 1 43 ? 17.084 -22.146 83.365 1.00 82.05 112 ILE A C 1
ATOM 4001 O O . ILE C 1 43 ? 16.883 -22.427 84.553 1.00 79.67 112 ILE A O 1
ATOM 4006 N N . SER C 1 44 ? 16.203 -22.451 82.409 1.00 85.56 113 SER A N 1
ATOM 4007 C CA . SER C 1 44 ? 14.983 -23.178 82.741 1.00 88.79 113 SER A CA 1
ATOM 4008 C C . SER C 1 44 ? 15.279 -24.618 83.139 1.00 89.40 113 SER A C 1
ATOM 4009 O O . SER C 1 44 ? 14.507 -25.223 83.891 1.00 92.92 113 SER A O 1
ATOM 4012 N N . ARG C 1 45 ? 16.385 -25.183 82.648 1.00 87.02 114 ARG A N 1
ATOM 4013 C CA . ARG C 1 45 ? 16.770 -26.526 83.067 1.00 92.29 114 ARG A CA 1
ATOM 4014 C C . ARG C 1 45 ? 17.197 -26.546 84.530 1.00 95.72 114 ARG A C 1
ATOM 4015 O O . ARG C 1 45 ? 16.832 -27.462 85.277 1.00 91.61 114 ARG A O 1
ATOM 4023 N N . GLU C 1 46 ? 18.133 -25.673 84.899 1.00 95.89 115 GLU A N 1
ATOM 4024 C CA . GLU C 1 46 ? 18.594 -25.651 86.309 1.00 93.59 115 GLU A CA 1
ATOM 4025 C C . GLU C 1 46 ? 17.557 -25.044 87.246 1.00 94.56 115 GLU A C 1
ATOM 4026 O O . GLU C 1 46 ? 17.254 -25.687 88.238 1.00 101.08 115 GLU A O 1
ATOM 4032 N N . CYS C 1 47 ? 16.999 -23.881 86.919 1.00 90.02 116 CYS A N 1
ATOM 4033 C CA . CYS C 1 47 ? 16.129 -23.273 87.949 1.00 93.22 116 CYS A CA 1
ATOM 4034 C C . CYS C 1 47 ? 14.797 -23.999 88.070 1.00 109.16 116 CYS A C 1
ATOM 4035 O O . CYS C 1 47 ? 14.465 -24.380 89.198 1.00 106.03 116 CYS A O 1
ATOM 4038 N N . ILE C 1 51 ? 10.896 -19.673 87.634 1.00 106.12 120 ILE A N 1
ATOM 4039 C CA . ILE C 1 51 ? 11.271 -18.236 87.808 1.00 97.34 120 ILE A CA 1
ATOM 4040 C C . ILE C 1 51 ? 11.325 -17.561 86.443 1.00 93.21 120 ILE A C 1
ATOM 4041 O O . ILE C 1 51 ? 11.326 -18.279 85.444 1.00 92.58 120 ILE A O 1
ATOM 4046 N N . ASP C 1 52 ? 11.403 -16.229 86.414 1.00 90.17 121 ASP A N 1
ATOM 4047 C CA . ASP C 1 52 ? 11.492 -15.554 85.096 1.00 83.51 121 ASP A CA 1
ATOM 4048 C C . ASP C 1 52 ? 12.945 -15.603 84.643 1.00 81.97 121 ASP A C 1
ATOM 4049 O O . ASP C 1 52 ? 13.763 -14.828 85.144 1.00 77.27 121 ASP A O 1
ATOM 4054 N N . CYS C 1 53 ? 13.216 -16.464 83.680 1.00 79.64 122 CYS A N 1
ATOM 4055 C CA . CYS C 1 53 ? 14.592 -16.655 83.193 1.00 75.53 122 CYS A CA 1
ATOM 4056 C C . CYS C 1 53 ? 15.137 -15.359 82.599 1.00 74.47 122 CYS A C 1
ATOM 4057 O O . CYS C 1 53 ? 16.140 -14.856 83.094 1.00 81.06 122 CYS A O 1
ATOM 4060 N N . ALA C 1 54 ? 14.440 -14.781 81.644 1.00 70.50 123 ALA A N 1
ATOM 4061 C CA . ALA C 1 54 ? 15.038 -13.616 80.968 1.00 75.12 123 ALA A CA 1
ATOM 4062 C C . ALA C 1 54 ? 15.575 -12.635 82.010 1.00 76.22 123 ALA A C 1
ATOM 4063 O O . ALA C 1 54 ? 16.632 -12.067 81.748 1.00 81.52 123 ALA A O 1
ATOM 4065 N N . LEU C 1 55 ? 14.867 -12.414 83.119 1.00 76.80 124 LEU A N 1
ATOM 4066 C CA . LEU C 1 55 ? 15.393 -11.486 84.153 1.00 78.41 124 LEU A CA 1
ATOM 4067 C C . LEU C 1 55 ? 16.674 -12.044 84.768 1.00 72.65 124 LEU A C 1
ATOM 4068 O O . LEU C 1 55 ? 17.588 -11.259 85.005 1.00 76.13 124 LEU A O 1
ATOM 4073 N N . LEU C 1 56 ? 16.706 -13.346 85.026 1.00 67.26 125 LEU A N 1
ATOM 4074 C CA . LEU C 1 56 ? 17.864 -14.025 85.599 1.00 71.01 125 LEU A CA 1
ATOM 4075 C C . LEU C 1 56 ? 19.038 -14.012 84.627 1.00 72.37 125 LEU A C 1
ATOM 4076 O O . LEU C 1 56 ? 20.188 -13.787 85.028 1.00 65.53 125 LEU A O 1
ATOM 4081 N N . LEU C 1 57 ? 18.763 -14.247 83.341 1.00 65.16 126 LEU A N 1
ATOM 4082 C CA . LEU C 1 57 ? 19.808 -14.169 82.327 1.00 63.79 126 LEU A CA 1
ATOM 4083 C C . LEU C 1 57 ? 20.412 -12.773 82.268 1.00 64.22 126 LEU A C 1
ATOM 4084 O O . LEU C 1 57 ? 21.628 -12.621 82.109 1.00 68.00 126 LEU A O 1
ATOM 4089 N N . ASN C 1 58 ? 19.578 -11.738 82.398 1.00 65.89 127 ASN A N 1
ATOM 4090 C CA . ASN C 1 58 ? 20.095 -10.373 82.396 1.00 67.90 127 ASN A CA 1
ATOM 4091 C C . ASN C 1 58 ? 20.937 -10.100 83.637 1.00 67.36 127 ASN A C 1
ATOM 4092 O O . ASN C 1 58 ? 21.929 -9.364 83.571 1.00 67.26 127 ASN A O 1
ATOM 4097 N N . LYS C 1 59 ? 20.558 -10.683 84.778 1.00 67.54 128 LYS A N 1
ATOM 4098 C CA . LYS C 1 59 ? 21.364 -10.533 85.985 1.00 68.23 128 LYS A CA 1
ATOM 4099 C C . LYS C 1 59 ? 22.728 -11.189 85.819 1.00 63.28 128 LYS A C 1
ATOM 4100 O O . LYS C 1 59 ? 23.757 -10.607 86.185 1.00 63.59 128 LYS A O 1
ATOM 4106 N N . MET C 1 60 ? 22.758 -12.403 85.260 1.00 64.06 129 MET A N 1
ATOM 4107 C CA . MET C 1 60 ? 24.030 -13.081 85.034 1.00 61.47 129 MET A CA 1
ATOM 4108 C C . MET C 1 60 ? 24.889 -12.321 84.030 1.00 57.25 129 MET A C 1
ATOM 4109 O O . MET C 1 60 ? 26.109 -12.206 84.205 1.00 57.29 129 MET A O 1
ATOM 4114 N N . VAL C 1 61 ? 24.268 -11.791 82.973 1.00 57.01 130 VAL A N 1
ATOM 4115 C CA . VAL C 1 61 ? 25.004 -10.999 81.990 1.00 57.47 130 VAL A CA 1
ATOM 4116 C C . VAL C 1 61 ? 25.594 -9.754 82.640 1.00 59.04 130 VAL A C 1
ATOM 4117 O O . VAL C 1 61 ? 26.747 -9.389 82.380 1.00 59.91 130 VAL A O 1
ATOM 4121 N N . ASP C 1 62 ? 24.821 -9.086 83.499 1.00 58.82 131 ASP A N 1
ATOM 4122 C CA . ASP C 1 62 ? 25.335 -7.899 84.174 1.00 61.89 131 ASP A CA 1
ATOM 4123 C C . ASP C 1 62 ? 26.455 -8.243 85.147 1.00 57.62 131 ASP A C 1
ATOM 4124 O O . ASP C 1 62 ? 27.383 -7.445 85.329 1.00 52.72 131 ASP A O 1
ATOM 4129 N N . ILE C 1 63 ? 26.393 -9.419 85.774 1.00 51.97 132 ILE A N 1
ATOM 4130 C CA . ILE C 1 63 ? 27.457 -9.828 86.685 1.00 50.78 132 ILE A CA 1
ATOM 4131 C C . ILE C 1 63 ? 28.741 -10.114 85.914 1.00 54.68 132 ILE A C 1
ATOM 4132 O O . ILE C 1 63 ? 29.829 -9.674 86.306 1.00 50.33 132 ILE A O 1
ATOM 4137 N N . LEU C 1 64 ? 28.635 -10.854 84.808 1.00 51.52 133 LEU A N 1
ATOM 4138 C CA . LEU C 1 64 ? 29.817 -11.130 83.996 1.00 47.31 133 LEU A CA 1
ATOM 4139 C C . LEU C 1 64 ? 30.386 -9.853 83.385 1.00 51.34 133 LEU A C 1
ATOM 4140 O O . LEU C 1 64 ? 31.606 -9.716 83.239 1.00 48.78 133 LEU A O 1
ATOM 4145 N N . GLN C 1 65 ? 29.517 -8.906 83.023 1.00 51.40 134 GLN A N 1
ATOM 4146 C CA . GLN C 1 65 ? 29.986 -7.679 82.386 1.00 49.03 134 GLN A CA 1
ATOM 4147 C C . GLN C 1 65 ? 30.641 -6.741 83.393 1.00 51.54 134 GLN A C 1
ATOM 4148 O O . GLN C 1 65 ? 31.648 -6.094 83.080 1.00 54.56 134 GLN A O 1
ATOM 4154 N N . ASN C 1 66 ? 30.090 -6.652 84.601 1.00 51.28 135 ASN A N 1
ATOM 4155 C CA . ASN C 1 66 ? 30.637 -5.784 85.634 1.00 50.60 135 ASN A CA 1
ATOM 4156 C C . ASN C 1 66 ? 31.738 -6.453 86.445 1.00 48.48 135 ASN A C 1
ATOM 4157 O O . ASN C 1 66 ? 32.247 -5.846 87.394 1.00 46.61 135 ASN A O 1
ATOM 4162 N N . ALA C 1 67 ? 32.111 -7.681 86.100 1.00 49.51 136 ALA A N 1
ATOM 4163 C CA . ALA C 1 67 ? 33.184 -8.373 86.796 1.00 43.45 136 ALA A CA 1
ATOM 4164 C C . ALA C 1 67 ? 34.524 -7.704 86.516 1.00 46.01 136 ALA A C 1
ATOM 4165 O O . ALA C 1 67 ? 34.714 -7.048 85.489 1.00 49.91 136 ALA A O 1
ATOM 4167 N N . ARG C 1 68 ? 35.462 -7.873 87.444 1.00 45.39 137 ARG A N 1
ATOM 4168 C CA . ARG C 1 68 ? 36.782 -7.284 87.281 1.00 40.80 137 ARG A CA 1
ATOM 4169 C C . ARG C 1 68 ? 37.670 -8.187 86.432 1.00 45.36 137 ARG A C 1
ATOM 4170 O O . ARG C 1 68 ? 37.589 -9.417 86.505 1.00 46.46 137 ARG A O 1
ATOM 4178 N N . LEU C 1 69 ? 38.514 -7.561 85.615 1.00 40.45 138 LEU A N 1
ATOM 4179 C CA . LEU C 1 69 ? 39.429 -8.257 84.721 1.00 38.87 138 LEU A CA 1
ATOM 4180 C C . LEU C 1 69 ? 40.808 -8.291 85.368 1.00 36.21 138 LEU A C 1
ATOM 4181 O O . LEU C 1 69 ? 41.347 -7.242 85.736 1.00 38.58 138 LEU A O 1
ATOM 4186 N N . THR C 1 70 ? 41.377 -9.487 85.511 1.00 34.87 139 THR A N 1
ATOM 4187 C CA . THR C 1 70 ? 42.621 -9.655 86.249 1.00 43.30 139 THR A CA 1
ATOM 4188 C C . THR C 1 70 ? 43.680 -10.340 85.395 1.00 40.05 139 THR A C 1
ATOM 4189 O O . THR C 1 70 ? 43.368 -11.146 84.514 1.00 40.25 139 THR A O 1
ATOM 4193 N N . ILE C 1 71 ? 44.942 -10.014 85.674 1.00 34.06 140 ILE A N 1
ATOM 4194 C CA . ILE C 1 71 ? 46.095 -10.676 85.069 1.00 33.04 140 ILE A CA 1
ATOM 4195 C C . ILE C 1 71 ? 47.036 -11.060 86.202 1.00 38.12 140 ILE A C 1
ATOM 4196 O O . ILE C 1 71 ? 47.691 -10.191 86.789 1.00 36.74 140 ILE A O 1
ATOM 4201 N N . ASN C 1 72 ? 47.126 -12.353 86.495 1.00 39.83 141 ASN A N 1
ATOM 4202 C CA . ASN C 1 72 ? 47.926 -12.810 87.622 1.00 40.47 141 ASN A CA 1
ATOM 4203 C C . ASN C 1 72 ? 49.398 -12.930 87.246 1.00 44.42 141 ASN A C 1
ATOM 4204 O O . ASN C 1 72 ? 49.741 -13.292 86.117 1.00 41.59 141 ASN A O 1
ATOM 4209 N N . PHE C 1 73 ? 50.265 -12.617 88.207 1.00 39.56 142 PHE A N 1
ATOM 4210 C CA . PHE C 1 73 ? 51.697 -12.829 88.073 1.00 44.32 142 PHE A CA 1
ATOM 4211 C C . PHE C 1 73 ? 52.275 -13.229 89.424 1.00 48.93 142 PHE A C 1
ATOM 4212 O O . PHE C 1 73 ? 51.654 -13.042 90.478 1.00 50.96 142 PHE A O 1
ATOM 4220 N N . ASN C 1 74 ? 53.483 -13.787 89.372 1.00 49.69 143 ASN A N 1
ATOM 4221 C CA . ASN C 1 74 ? 54.181 -14.336 90.533 1.00 52.39 143 ASN A CA 1
ATOM 4222 C C . ASN C 1 74 ? 55.371 -13.426 90.825 1.00 53.33 143 ASN A C 1
ATOM 4223 O O . ASN C 1 74 ? 56.397 -13.495 90.144 1.00 57.44 143 ASN A O 1
ATOM 4228 N N . ALA C 1 75 ? 55.231 -12.576 91.845 1.00 52.74 144 ALA A N 1
ATOM 4229 C CA . ALA C 1 75 ? 56.280 -11.620 92.183 1.00 53.10 144 ALA A CA 1
ATOM 4230 C C . ALA C 1 75 ? 57.514 -12.274 92.792 1.00 55.38 144 ALA A C 1
ATOM 4231 O O . ALA C 1 75 ? 58.510 -11.579 93.020 1.00 55.12 144 ALA A O 1
ATOM 4233 N N . ALA C 1 76 ? 57.478 -13.579 93.058 1.00 51.34 145 ALA A N 1
ATOM 4234 C CA . ALA C 1 76 ? 58.648 -14.289 93.556 1.00 53.51 145 ALA A CA 1
ATOM 4235 C C . ALA C 1 76 ? 59.494 -14.882 92.439 1.00 61.28 145 ALA A C 1
ATOM 4236 O O . ALA C 1 76 ? 60.677 -15.165 92.658 1.00 60.73 145 ALA A O 1
ATOM 4238 N N . LYS C 1 77 ? 58.916 -15.075 91.252 1.00 58.26 146 LYS A N 1
ATOM 4239 C CA . LYS C 1 77 ? 59.648 -15.605 90.111 1.00 52.08 146 LYS A CA 1
ATOM 4240 C C . LYS C 1 77 ? 60.053 -14.534 89.109 1.00 55.77 146 LYS A C 1
ATOM 4241 O O . LYS C 1 77 ? 61.013 -14.744 88.360 1.00 63.17 146 LYS A O 1
ATOM 4247 N N . ILE C 1 78 ? 59.353 -13.402 89.075 1.00 54.81 147 ILE A N 1
ATOM 4248 C CA . ILE C 1 78 ? 59.695 -12.293 88.196 1.00 53.78 147 ILE A CA 1
ATOM 4249 C C . ILE C 1 78 ? 59.799 -11.021 89.024 1.00 53.60 147 ILE A C 1
ATOM 4250 O O . ILE C 1 78 ? 59.115 -10.857 90.040 1.00 54.56 147 ILE A O 1
ATOM 4255 N N . ASP C 1 79 ? 60.675 -10.121 88.586 1.00 59.83 148 ASP A N 1
ATOM 4256 C CA . ASP C 1 79 ? 60.860 -8.832 89.242 1.00 57.14 148 ASP A CA 1
ATOM 4257 C C . ASP C 1 79 ? 59.681 -7.936 88.883 1.00 60.99 148 ASP A C 1
ATOM 4258 O O . ASP C 1 79 ? 59.565 -7.482 87.740 1.00 62.18 148 ASP A O 1
ATOM 4263 N N . PHE C 1 80 ? 58.795 -7.687 89.853 1.00 55.95 149 PHE A N 1
ATOM 4264 C CA . PHE C 1 80 ? 57.632 -6.850 89.576 1.00 55.04 149 PHE A CA 1
ATOM 4265 C C . PHE C 1 80 ? 58.039 -5.417 89.258 1.00 52.88 149 PHE A C 1
ATOM 4266 O O . PHE C 1 80 ? 57.328 -4.721 88.523 1.00 55.65 149 PHE A O 1
ATOM 4274 N N . VAL C 1 81 ? 59.174 -4.963 89.793 1.00 52.34 150 VAL A N 1
ATOM 4275 C CA . VAL C 1 81 ? 59.653 -3.619 89.489 1.00 55.16 150 VAL A CA 1
ATOM 4276 C C . VAL C 1 81 ? 60.049 -3.518 88.021 1.00 52.43 150 VAL A C 1
ATOM 4277 O O . VAL C 1 81 ? 59.679 -2.566 87.325 1.00 51.24 150 VAL A O 1
ATOM 4281 N N . SER C 1 82 ? 60.806 -4.502 87.528 1.00 56.83 151 SER A N 1
ATOM 4282 C CA . SER C 1 82 ? 61.149 -4.529 86.110 1.00 59.03 151 SER A CA 1
ATOM 4283 C C . SER C 1 82 ? 59.911 -4.700 85.240 1.00 55.50 151 SER A C 1
ATOM 4284 O O . SER C 1 82 ? 59.881 -4.221 84.101 1.00 53.79 151 SER A O 1
ATOM 4287 N N . LEU C 1 83 ? 58.885 -5.381 85.755 1.00 49.29 152 LEU A N 1
ATOM 4288 C CA . LEU C 1 83 ? 57.642 -5.530 85.006 1.00 44.99 152 LEU A CA 1
ATOM 4289 C C . LEU C 1 83 ? 56.913 -4.198 84.876 1.00 51.51 152 LEU A C 1
ATOM 4290 O O . LEU C 1 83 ? 56.410 -3.862 83.797 1.00 53.66 152 LEU A O 1
ATOM 4295 N N . LEU C 1 84 ? 56.844 -3.427 85.965 1.00 50.39 153 LEU A N 1
ATOM 4296 C CA . LEU C 1 84 ? 56.146 -2.147 85.920 1.00 47.11 153 LEU A CA 1
ATOM 4297 C C . LEU C 1 84 ? 56.944 -1.089 85.167 1.00 44.20 153 LEU A C 1
ATOM 4298 O O . LEU C 1 84 ? 56.353 -0.212 84.526 1.00 45.36 153 LEU A O 1
ATOM 4303 N N . LYS C 1 85 ? 58.276 -1.149 85.230 1.00 47.98 154 LYS A N 1
ATOM 4304 C CA . LYS C 1 85 ? 59.096 -0.147 84.558 1.00 47.85 154 LYS A CA 1
ATOM 4305 C C . LYS C 1 85 ? 59.098 -0.314 83.045 1.00 48.45 154 LYS A C 1
ATOM 4306 O O . LYS C 1 85 ? 59.496 0.615 82.333 1.00 47.94 154 LYS A O 1
ATOM 4312 N N . ASN C 1 86 ? 58.668 -1.470 82.537 1.00 48.43 155 ASN A N 1
ATOM 4313 C CA . ASN C 1 86 ? 58.540 -1.659 81.098 1.00 49.41 155 ASN A CA 1
ATOM 4314 C C . ASN C 1 86 ? 57.434 -0.807 80.492 1.00 50.33 155 ASN A C 1
ATOM 4315 O O . ASN C 1 86 ? 57.371 -0.694 79.262 1.00 44.69 155 ASN A O 1
ATOM 4320 N N . LYS C 1 87 ? 56.564 -0.224 81.317 1.00 52.54 156 LYS A N 1
ATOM 4321 C CA . LYS C 1 87 ? 55.447 0.620 80.902 1.00 49.83 156 LYS A CA 1
ATOM 4322 C C . LYS C 1 87 ? 54.426 -0.121 80.049 1.00 49.21 156 LYS A C 1
ATOM 4323 O O . LYS C 1 87 ? 53.527 0.511 79.482 1.00 52.68 156 LYS A O 1
ATOM 4329 N N . GLU C 1 88 ? 54.533 -1.444 79.944 1.00 46.27 157 GLU A N 1
ATOM 4330 C CA . GLU C 1 88 ? 53.650 -2.211 79.078 1.00 47.94 157 GLU A CA 1
ATOM 4331 C C . GLU C 1 88 ? 53.732 -3.682 79.458 1.00 46.84 157 GLU A C 1
ATOM 4332 O O . GLU C 1 88 ? 54.810 -4.185 79.786 1.00 51.31 157 GLU A O 1
ATOM 4338 N N . TYR C 1 89 ? 52.589 -4.360 79.412 1.00 40.28 158 TYR A N 1
ATOM 4339 C CA . TYR C 1 89 ? 52.512 -5.795 79.651 1.00 44.02 158 TYR A CA 1
ATOM 4340 C C . TYR C 1 89 ? 52.539 -6.517 78.310 1.00 46.25 158 TYR A C 1
ATOM 4341 O O . TYR C 1 89 ? 51.821 -6.135 77.380 1.00 42.80 158 TYR A O 1
ATOM 4350 N N . LEU C 1 90 ? 53.363 -7.557 78.215 1.00 47.38 159 LEU A N 1
ATOM 4351 C CA . LEU C 1 90 ? 53.629 -8.238 76.958 1.00 49.41 159 LEU A CA 1
ATOM 4352 C C . LEU C 1 90 ? 53.169 -9.688 77.028 1.00 46.27 159 LEU A C 1
ATOM 4353 O O . LEU C 1 90 ? 53.215 -10.323 78.087 1.00 43.23 159 LEU A O 1
ATOM 4358 N N . ASN C 1 91 ? 52.722 -10.206 75.886 1.00 42.37 160 ASN A N 1
ATOM 4359 C CA . ASN C 1 91 ? 52.310 -11.599 75.785 1.00 44.60 160 ASN A CA 1
ATOM 4360 C C . ASN C 1 91 ? 53.549 -12.472 75.578 1.00 44.52 160 ASN A C 1
ATOM 4361 O O . ASN C 1 91 ? 54.687 -11.998 75.618 1.00 47.44 160 ASN A O 1
ATOM 4366 N N . SER C 1 92 ? 53.338 -13.769 75.346 1.00 49.68 161 SER A N 1
ATOM 4367 C CA . SER C 1 92 ? 54.452 -14.706 75.256 1.00 46.71 161 SER A CA 1
ATOM 4368 C C . SER C 1 92 ? 55.273 -14.538 73.982 1.00 54.42 161 SER A C 1
ATOM 4369 O O . SER C 1 92 ? 56.387 -15.068 73.914 1.00 59.74 161 SER A O 1
ATOM 4372 N N . TYR C 1 93 ? 54.759 -13.826 72.978 1.00 48.75 162 TYR A N 1
ATOM 4373 C CA . TYR C 1 93 ? 55.504 -13.631 71.739 1.00 48.05 162 TYR A CA 1
ATOM 4374 C C . TYR C 1 93 ? 56.587 -12.568 71.860 1.00 50.84 162 TYR A C 1
ATOM 4375 O O . TYR C 1 93 ? 57.512 -12.552 71.040 1.00 59.36 162 TYR A O 1
ATOM 4384 N N . ALA C 1 94 ? 56.498 -11.687 72.851 1.00 51.12 163 ALA A N 1
ATOM 4385 C CA . ALA C 1 94 ? 57.480 -10.622 73.019 1.00 52.07 163 ALA A CA 1
ATOM 4386 C C . ALA C 1 94 ? 58.555 -11.019 74.023 1.00 52.06 163 ALA A C 1
ATOM 4387 O O . ALA C 1 94 ? 58.278 -11.713 75.001 1.00 62.64 163 ALA A O 1
ATOM 4389 N N . PRO C 1 103 ? 59.318 -19.505 74.997 1.00 82.73 172 PRO A N 1
ATOM 4390 C CA . PRO C 1 103 ? 60.208 -20.152 74.026 1.00 86.88 172 PRO A CA 1
ATOM 4391 C C . PRO C 1 103 ? 59.453 -21.072 73.066 1.00 87.27 172 PRO A C 1
ATOM 4392 O O . PRO C 1 103 ? 58.707 -20.591 72.212 1.00 79.17 172 PRO A O 1
ATOM 4396 N N . ALA C 1 104 ? 59.644 -22.385 73.217 1.00 90.48 173 ALA A N 1
ATOM 4397 C CA . ALA C 1 104 ? 58.949 -23.367 72.391 1.00 81.21 173 ALA A CA 1
ATOM 4398 C C . ALA C 1 104 ? 57.452 -23.415 72.668 1.00 74.36 173 ALA A C 1
ATOM 4399 O O . ALA C 1 104 ? 56.725 -24.114 71.954 1.00 66.89 173 ALA A O 1
ATOM 4401 N N . TYR C 1 105 ? 56.983 -22.690 73.686 1.00 72.12 174 TYR A N 1
ATOM 4402 C CA . TYR C 1 105 ? 55.556 -22.595 73.968 1.00 69.74 174 TYR A CA 1
ATOM 4403 C C . TYR C 1 105 ? 54.807 -21.822 72.889 1.00 65.15 174 TYR A C 1
ATOM 4404 O O . TYR C 1 105 ? 53.605 -22.038 72.699 1.00 65.55 174 TYR A O 1
ATOM 4413 N N . ASN C 1 106 ? 55.493 -20.926 72.174 1.00 62.79 175 ASN A N 1
ATOM 4414 C CA . ASN C 1 106 ? 54.813 -20.017 71.256 1.00 63.43 175 ASN A CA 1
ATOM 4415 C C . ASN C 1 106 ? 54.250 -20.710 70.021 1.00 59.60 175 ASN A C 1
ATOM 4416 O O . ASN C 1 106 ? 53.309 -20.187 69.416 1.00 59.27 175 ASN A O 1
ATOM 4421 N N . VAL C 1 107 ? 54.799 -21.857 69.618 1.00 56.00 176 VAL A N 1
ATOM 4422 C CA . VAL C 1 107 ? 54.286 -22.531 68.428 1.00 53.14 176 VAL A CA 1
ATOM 4423 C C . VAL C 1 107 ? 52.904 -23.114 68.697 1.00 55.99 176 VAL A C 1
ATOM 4424 O O . VAL C 1 107 ? 51.961 -22.902 67.924 1.00 52.98 176 VAL A O 1
ATOM 4428 N N . GLY C 1 108 ? 52.765 -23.862 69.795 1.00 53.34 177 GLY A N 1
ATOM 4429 C CA . GLY C 1 108 ? 51.456 -24.365 70.170 1.00 49.85 177 GLY A CA 1
ATOM 4430 C C . GLY C 1 108 ? 50.467 -23.254 70.460 1.00 51.50 177 GLY A C 1
ATOM 4431 O O . GLY C 1 108 ? 49.265 -23.411 70.231 1.00 50.17 177 GLY A O 1
ATOM 4432 N N . ARG C 1 109 ? 50.957 -22.117 70.960 1.00 51.52 178 ARG A N 1
ATOM 4433 C CA . ARG C 1 109 ? 50.094 -20.957 71.149 1.00 52.25 178 ARG A CA 1
ATOM 4434 C C . ARG C 1 109 ? 49.625 -20.399 69.810 1.00 45.36 178 ARG A C 1
ATOM 4435 O O . ARG C 1 109 ? 48.480 -19.951 69.685 1.00 41.00 178 ARG A O 1
ATOM 4443 N N . ASP C 1 110 ? 50.497 -20.416 68.799 1.00 43.39 179 ASP A N 1
ATOM 4444 C CA . ASP C 1 110 ? 50.108 -19.924 67.481 1.00 43.33 179 ASP A CA 1
ATOM 4445 C C . ASP C 1 110 ? 49.108 -20.860 66.812 1.00 45.02 179 ASP A C 1
ATOM 4446 O O . ASP C 1 110 ? 48.176 -20.402 66.142 1.00 43.99 179 ASP A O 1
ATOM 4451 N N . SER C 1 111 ? 49.291 -22.172 66.969 1.00 41.77 180 SER A N 1
ATOM 4452 C CA . SER C 1 111 ? 48.326 -23.119 66.417 1.00 39.21 180 SER A CA 1
ATOM 4453 C C . SER C 1 111 ? 46.981 -23.001 67.124 1.00 45.57 180 SER A C 1
ATOM 4454 O O . SER C 1 111 ? 45.928 -22.922 66.475 1.00 47.11 180 SER A O 1
ATOM 4457 N N . VAL C 1 112 ? 47.002 -22.980 68.459 1.00 41.19 181 VAL A N 1
ATOM 4458 C CA . VAL C 1 112 ? 45.772 -22.865 69.238 1.00 37.90 181 VAL A CA 1
ATOM 4459 C C . VAL C 1 112 ? 45.046 -21.566 68.910 1.00 41.21 181 VAL A C 1
ATOM 4460 O O . VAL C 1 112 ? 43.817 -21.541 68.780 1.00 39.72 181 VAL A O 1
ATOM 4464 N N . GLU C 1 113 ? 45.790 -20.467 68.774 1.00 40.67 182 GLU A N 1
ATOM 4465 C CA . GLU C 1 113 ? 45.160 -19.186 68.468 1.00 42.15 182 GLU A CA 1
ATOM 4466 C C . GLU C 1 113 ? 44.632 -19.154 67.039 1.00 43.16 182 GLU A C 1
ATOM 4467 O O . GLU C 1 113 ? 43.571 -18.574 66.777 1.00 45.73 182 GLU A O 1
ATOM 4473 N N . THR C 1 114 ? 45.361 -19.761 66.100 1.00 41.51 183 THR A N 1
ATOM 4474 C CA . THR C 1 114 ? 44.915 -19.781 64.710 1.00 43.04 183 THR A CA 1
ATOM 4475 C C . THR C 1 114 ? 43.626 -20.578 64.558 1.00 44.23 183 THR A C 1
ATOM 4476 O O . THR C 1 114 ? 42.688 -20.139 63.881 1.00 41.62 183 THR A O 1
ATOM 4480 N N . LYS C 1 115 ? 43.557 -21.754 65.186 1.00 40.69 184 LYS A N 1
ATOM 4481 C CA . LYS C 1 115 ? 42.357 -22.574 65.069 1.00 46.01 184 LYS A CA 1
ATOM 4482 C C . LYS C 1 115 ? 41.211 -22.047 65.925 1.00 45.75 184 LYS A C 1
ATOM 4483 O O . LYS C 1 115 ? 40.042 -22.200 65.552 1.00 48.09 184 LYS A O 1
ATOM 4489 N N . ALA C 1 116 ? 41.520 -21.430 67.066 1.00 47.49 185 ALA A N 1
ATOM 4490 C CA . ALA C 1 116 ? 40.480 -20.979 67.985 1.00 41.53 185 ALA A CA 1
ATOM 4491 C C . ALA C 1 116 ? 39.826 -19.687 67.512 1.00 44.63 185 ALA A C 1
ATOM 4492 O O . ALA C 1 116 ? 38.605 -19.533 67.624 1.00 47.74 185 ALA A O 1
ATOM 4494 N N . PHE C 1 117 ? 40.614 -18.746 66.996 1.00 44.45 186 PHE A N 1
ATOM 4495 C CA . PHE C 1 117 ? 40.093 -17.467 66.534 1.00 46.04 186 PHE A CA 1
ATOM 4496 C C . PHE C 1 117 ? 39.811 -17.446 65.039 1.00 40.71 186 PHE A C 1
ATOM 4497 O O . PHE C 1 117 ? 39.398 -16.406 64.517 1.00 38.05 186 PHE A O 1
ATOM 4505 N N . GLU C 1 118 ? 40.020 -18.566 64.343 1.00 43.55 187 GLU A N 1
ATOM 4506 C CA . GLU C 1 118 ? 39.807 -18.656 62.897 1.00 42.06 187 GLU A CA 1
ATOM 4507 C C . GLU C 1 118 ? 40.624 -17.598 62.157 1.00 42.55 187 GLU A C 1
ATOM 4508 O O . GLU C 1 118 ? 40.123 -16.893 61.278 1.00 44.03 187 GLU A O 1
ATOM 4514 N N . LEU C 1 119 ? 41.902 -17.487 62.532 1.00 41.50 188 LEU A N 1
ATOM 4515 C CA . LEU C 1 119 ? 42.762 -16.458 61.954 1.00 38.04 188 LEU A CA 1
ATOM 4516 C C . LEU C 1 119 ? 42.939 -16.642 60.453 1.00 42.30 188 LEU A C 1
ATOM 4517 O O . LEU C 1 119 ? 43.197 -15.668 59.735 1.00 41.44 188 LEU A O 1
ATOM 4522 N N . GLU C 1 120 ? 42.795 -17.874 59.957 1.00 44.50 189 GLU A N 1
ATOM 4523 C CA . GLU C 1 120 ? 42.929 -18.120 58.526 1.00 47.45 189 GLU A CA 1
ATOM 4524 C C . GLU C 1 120 ? 41.851 -17.413 57.716 1.00 44.81 189 GLU A C 1
ATOM 4525 O O . GLU C 1 120 ? 42.060 -17.146 56.528 1.00 46.69 189 GLU A O 1
ATOM 4531 N N . LYS C 1 121 ? 40.705 -17.104 58.328 1.00 45.15 190 LYS A N 1
ATOM 4532 C CA . LYS C 1 121 ? 39.671 -16.330 57.651 1.00 46.86 190 LYS A CA 1
ATOM 4533 C C . LYS C 1 121 ? 40.043 -14.862 57.489 1.00 42.06 190 LYS A C 1
ATOM 4534 O O . LYS C 1 121 ? 39.294 -14.120 56.845 1.00 45.42 190 LYS A O 1
ATOM 4540 N N . LEU C 1 122 ? 41.168 -14.426 58.055 1.00 46.63 191 LEU A N 1
ATOM 4541 C CA . LEU C 1 122 ? 41.648 -13.060 57.901 1.00 43.95 191 LEU A CA 1
ATOM 4542 C C . LEU C 1 122 ? 42.855 -12.973 56.976 1.00 40.59 191 LEU A C 1
ATOM 4543 O O . LEU C 1 122 ? 43.508 -11.926 56.921 1.00 42.20 191 LEU A O 1
ATOM 4548 N N . ALA C 1 123 ? 43.170 -14.053 56.255 1.00 35.51 192 ALA A N 1
ATOM 4549 C CA . ALA C 1 123 ? 44.353 -14.073 55.401 1.00 43.91 192 ALA A CA 1
ATOM 4550 C C . ALA C 1 123 ? 44.292 -13.025 54.296 1.00 41.16 192 ALA A C 1
ATOM 4551 O O . ALA C 1 123 ? 45.343 -12.602 53.801 1.00 37.56 192 ALA A O 1
ATOM 4553 N N . ASP C 1 124 ? 43.096 -12.597 53.899 1.00 37.67 193 ASP A N 1
ATOM 4554 C CA . ASP C 1 124 ? 42.937 -11.593 52.855 1.00 47.19 193 ASP A CA 1
ATOM 4555 C C . ASP C 1 124 ? 43.013 -10.169 53.386 1.00 43.92 193 ASP A C 1
ATOM 4556 O O . ASP C 1 124 ? 42.962 -9.223 52.593 1.00 43.44 193 ASP A O 1
ATOM 4561 N N . SER C 1 125 ? 43.131 -9.993 54.699 1.00 43.08 194 SER A N 1
ATOM 4562 C CA . SER C 1 125 ? 43.223 -8.661 55.269 1.00 39.12 194 SER A CA 1
ATOM 4563 C C . SER C 1 125 ? 44.566 -8.023 54.916 1.00 36.31 194 SER A C 1
ATOM 4564 O O . SER C 1 125 ? 45.588 -8.710 54.835 1.00 36.92 194 SER A O 1
ATOM 4567 N N . PRO C 1 126 ? 44.592 -6.704 54.698 1.00 38.99 195 PRO A N 1
ATOM 4568 C CA . PRO C 1 126 ? 45.877 -6.020 54.477 1.00 35.29 195 PRO A CA 1
ATOM 4569 C C . PRO C 1 126 ? 46.779 -6.009 55.700 1.00 36.77 195 PRO A C 1
ATOM 4570 O O . PRO C 1 126 ? 47.944 -5.606 55.583 1.00 36.31 195 PRO A O 1
ATOM 4574 N N . TYR C 1 127 ? 46.283 -6.432 56.861 1.00 35.43 196 TYR A N 1
ATOM 4575 C CA . TYR C 1 127 ? 47.081 -6.535 58.074 1.00 40.74 196 TYR A CA 1
ATOM 4576 C C . TYR C 1 127 ? 47.420 -7.974 58.434 1.00 37.19 196 TYR A C 1
ATOM 4577 O O . TYR C 1 127 ? 48.044 -8.209 59.474 1.00 40.87 196 TYR A O 1
ATOM 4586 N N . ALA C 1 128 ? 47.013 -8.938 57.609 1.00 39.13 197 ALA A N 1
ATOM 4587 C CA . ALA C 1 128 ? 47.379 -10.331 57.848 1.00 39.71 197 ALA A CA 1
ATOM 4588 C C . ALA C 1 128 ? 48.885 -10.578 57.894 1.00 40.84 197 ALA A C 1
ATOM 4589 O O . ALA C 1 128 ? 49.313 -11.408 58.715 1.00 37.05 197 ALA A O 1
ATOM 4591 N N . PRO C 1 129 ? 49.729 -9.942 57.067 1.00 36.87 198 PRO A N 1
ATOM 4592 C CA . PRO C 1 129 ? 51.178 -10.176 57.203 1.00 38.95 198 PRO A CA 1
ATOM 4593 C C . PRO C 1 129 ? 51.727 -9.839 58.578 1.00 39.72 198 PRO A C 1
ATOM 4594 O O . PRO C 1 129 ? 52.760 -10.393 58.976 1.00 37.88 198 PRO A O 1
ATOM 4598 N N . TYR C 1 130 ? 51.070 -8.950 59.317 1.00 38.66 199 TYR A N 1
ATOM 4599 C CA . TYR C 1 130 ? 51.525 -8.548 60.640 1.00 40.60 199 TYR A CA 1
ATOM 4600 C C . TYR C 1 130 ? 50.867 -9.346 61.758 1.00 36.04 199 TYR A C 1
ATOM 4601 O O . TYR C 1 130 ? 51.176 -9.113 62.931 1.00 37.00 199 TYR A O 1
ATOM 4610 N N . GLY C 1 131 ? 49.972 -10.274 61.424 1.00 33.52 200 GLY A N 1
ATOM 4611 C CA . GLY C 1 131 ? 49.345 -11.126 62.414 1.00 33.57 200 GLY A CA 1
ATOM 4612 C C . GLY C 1 131 ? 49.601 -12.599 62.170 1.00 33.57 200 GLY A C 1
ATOM 4613 O O . GLY C 1 131 ? 49.060 -13.458 62.873 1.00 33.46 200 GLY A O 1
ATOM 4614 N N . GLN C 1 132 ? 50.426 -12.901 61.172 1.00 36.80 201 GLN A N 1
ATOM 4615 C CA . GLN C 1 132 ? 50.772 -14.269 60.811 1.00 36.24 201 GLN A CA 1
ATOM 4616 C C . GLN C 1 132 ? 52.257 -14.492 61.055 1.00 39.24 201 GLN A C 1
ATOM 4617 O O . GLN C 1 132 ? 53.089 -13.691 60.616 1.00 36.78 201 GLN A O 1
ATOM 4623 N N . THR C 1 133 ? 52.586 -15.580 61.756 1.00 37.63 202 THR A N 1
ATOM 4624 C CA . THR C 1 133 ? 53.982 -15.869 62.065 1.00 35.64 202 THR A CA 1
ATOM 4625 C C . THR C 1 133 ? 54.741 -16.420 60.865 1.00 41.17 202 THR A C 1
ATOM 4626 O O . THR C 1 133 ? 55.961 -16.242 60.779 1.00 39.54 202 THR A O 1
ATOM 4630 N N . GLY C 1 134 ? 54.052 -17.082 59.938 1.00 43.73 203 GLY A N 1
ATOM 4631 C CA . GLY C 1 134 ? 54.742 -17.730 58.838 1.00 44.49 203 GLY A CA 1
ATOM 4632 C C . GLY C 1 134 ? 55.527 -18.956 59.245 1.00 41.34 203 GLY A C 1
ATOM 4633 O O . GLY C 1 134 ? 56.528 -19.284 58.602 1.00 48.26 203 GLY A O 1
ATOM 4634 N N . GLY C 1 135 ? 55.099 -19.643 60.300 1.00 35.12 204 GLY A N 1
ATOM 4635 C CA . GLY C 1 135 ? 55.868 -20.725 60.873 1.00 42.94 204 GLY A CA 1
ATOM 4636 C C . GLY C 1 135 ? 56.982 -20.211 61.766 1.00 46.40 204 GLY A C 1
ATOM 4637 O O . GLY C 1 135 ? 57.305 -19.023 61.800 1.00 48.52 204 GLY A O 1
ATOM 4638 N N . PHE C 1 136 ? 57.581 -21.134 62.511 1.00 45.63 205 PHE A N 1
ATOM 4639 C CA . PHE C 1 136 ? 58.611 -20.794 63.482 1.00 51.09 205 PHE A CA 1
ATOM 4640 C C . PHE C 1 136 ? 59.962 -21.366 63.074 1.00 55.74 205 PHE A C 1
ATOM 4641 O O . PHE C 1 136 ? 60.044 -22.470 62.526 1.00 55.04 205 PHE A O 1
ATOM 4649 N N . SER C 1 137 ? 61.015 -20.600 63.351 1.00 57.22 206 SER A N 1
ATOM 4650 C CA . SER C 1 137 ? 62.383 -21.000 63.049 1.00 63.50 206 SER A CA 1
ATOM 4651 C C . SER C 1 137 ? 62.910 -21.899 64.167 1.00 64.44 206 SER A C 1
ATOM 4652 O O . SER C 1 137 ? 62.163 -22.353 65.038 1.00 61.12 206 SER A O 1
ATOM 4655 N N . VAL C 1 138 ? 64.219 -22.168 64.149 1.00 70.07 207 VAL A N 1
ATOM 4656 C CA . VAL C 1 138 ? 64.805 -23.092 65.116 1.00 67.65 207 VAL A CA 1
ATOM 4657 C C . VAL C 1 138 ? 64.770 -22.525 66.530 1.00 70.18 207 VAL A C 1
ATOM 4658 O O . VAL C 1 138 ? 64.755 -23.283 67.508 1.00 73.96 207 VAL A O 1
ATOM 4662 N N . ALA C 1 139 ? 64.740 -21.202 66.673 1.00 65.68 208 ALA A N 1
ATOM 4663 C CA . ALA C 1 139 ? 64.689 -20.568 67.982 1.00 73.86 208 ALA A CA 1
ATOM 4664 C C . ALA C 1 139 ? 63.266 -20.366 68.479 1.00 78.94 208 ALA A C 1
ATOM 4665 O O . ALA C 1 139 ? 63.054 -19.587 69.415 1.00 71.74 208 ALA A O 1
ATOM 4667 N N . TYR C 1 140 ? 62.293 -21.048 67.872 1.00 79.67 209 TYR A N 1
ATOM 4668 C CA . TYR C 1 140 ? 60.879 -20.850 68.188 1.00 72.29 209 TYR A CA 1
ATOM 4669 C C . TYR C 1 140 ? 60.492 -19.389 67.983 1.00 68.19 209 TYR A C 1
ATOM 4670 O O . TYR C 1 140 ? 59.686 -18.824 68.725 1.00 68.76 209 TYR A O 1
ATOM 4679 N N . THR C 1 141 ? 61.085 -18.774 66.957 1.00 62.62 210 THR A N 1
ATOM 4680 C CA . THR C 1 141 ? 60.872 -17.406 66.528 1.00 64.90 210 THR A CA 1
ATOM 4681 C C . THR C 1 141 ? 60.238 -17.388 65.144 1.00 57.85 210 THR A C 1
ATOM 4682 O O . THR C 1 141 ? 60.606 -18.196 64.284 1.00 55.07 210 THR A O 1
ATOM 4686 N N . PRO C 1 142 ? 59.281 -16.493 64.907 1.00 53.22 211 PRO A N 1
ATOM 4687 C CA . PRO C 1 142 ? 58.567 -16.498 63.624 1.00 49.06 211 PRO A CA 1
ATOM 4688 C C . PRO C 1 142 ? 59.491 -16.197 62.453 1.00 44.20 211 PRO A C 1
ATOM 4689 O O . PRO C 1 142 ? 60.405 -15.375 62.549 1.00 47.50 211 PRO A O 1
ATOM 4693 N N . ASN C 1 143 ? 59.240 -16.883 61.335 1.00 46.67 212 ASN A N 1
ATOM 4694 C CA . ASN C 1 143 ? 60.022 -16.645 60.127 1.00 45.66 212 ASN A CA 1
ATOM 4695 C C . ASN C 1 143 ? 59.737 -15.269 59.541 1.00 40.29 212 ASN A C 1
ATOM 4696 O O . ASN C 1 143 ? 60.619 -14.666 58.920 1.00 50.11 212 ASN A O 1
ATOM 4701 N N . SER C 1 144 ? 58.522 -14.763 59.725 1.00 42.47 213 SER A N 1
ATOM 4702 C CA . SER C 1 144 ? 58.115 -13.503 59.119 1.00 37.95 213 SER A CA 1
ATOM 4703 C C . SER C 1 144 ? 58.716 -12.325 59.876 1.00 41.94 213 SER A C 1
ATOM 4704 O O . SER C 1 144 ? 58.557 -12.209 61.095 1.00 40.55 213 SER A O 1
ATOM 4707 N N . ARG C 1 145 ? 59.412 -11.452 59.146 1.00 47.06 214 ARG A N 1
ATOM 4708 C CA . ARG C 1 145 ? 59.959 -10.235 59.731 1.00 41.61 214 ARG A CA 1
ATOM 4709 C C . ARG C 1 145 ? 58.889 -9.200 60.052 1.00 40.73 214 ARG A C 1
ATOM 4710 O O . ARG C 1 145 ? 59.175 -8.249 60.787 1.00 49.61 214 ARG A O 1
ATOM 4718 N N . THR C 1 146 ? 57.675 -9.356 59.523 1.00 37.73 215 THR A N 1
ATOM 4719 C CA . THR C 1 146 ? 56.608 -8.389 59.743 1.00 42.18 215 THR A CA 1
ATOM 4720 C C . THR C 1 146 ? 55.629 -8.806 60.832 1.00 42.64 215 THR A C 1
ATOM 4721 O O . THR C 1 146 ? 54.805 -7.982 61.243 1.00 44.35 215 THR A O 1
ATOM 4725 N N . PHE C 1 147 ? 55.675 -10.058 61.288 1.00 40.21 216 PHE A N 1
ATOM 4726 C CA . PHE C 1 147 ? 54.792 -10.485 62.365 1.00 36.13 216 PHE A CA 1
ATOM 4727 C C . PHE C 1 147 ? 55.038 -9.648 63.613 1.00 38.23 216 PHE A C 1
ATOM 4728 O O . PHE C 1 147 ? 56.182 -9.428 64.019 1.00 37.51 216 PHE A O 1
ATOM 4736 N N . SER C 1 148 ? 53.953 -9.202 64.238 1.00 39.04 217 SER A N 1
ATOM 4737 C CA . SER C 1 148 ? 54.021 -8.319 65.392 1.00 38.66 217 SER A CA 1
ATOM 4738 C C . SER C 1 148 ? 53.395 -8.983 66.608 1.00 37.56 217 SER A C 1
ATOM 4739 O O . SER C 1 148 ? 52.357 -9.644 66.506 1.00 37.98 217 SER A O 1
ATOM 4742 N N . THR C 1 149 ? 54.050 -8.808 67.758 1.00 44.71 218 THR A N 1
ATOM 4743 C CA . THR C 1 149 ? 53.483 -9.248 69.029 1.00 39.45 218 THR A CA 1
ATOM 4744 C C . THR C 1 149 ? 52.101 -8.647 69.261 1.00 40.18 218 THR A C 1
ATOM 4745 O O . THR C 1 149 ? 51.202 -9.318 69.784 1.00 42.80 218 THR A O 1
ATOM 4749 N N . THR C 1 150 ? 51.905 -7.392 68.852 1.00 40.32 219 THR A N 1
ATOM 4750 C CA . THR C 1 150 ? 50.664 -6.671 69.115 1.00 34.90 219 THR A CA 1
ATOM 4751 C C . THR C 1 150 ? 49.451 -7.271 68.414 1.00 33.36 219 THR A C 1
ATOM 4752 O O . THR C 1 150 ? 48.326 -6.853 68.708 1.00 35.60 219 THR A O 1
ATOM 4756 N N . SER C 1 151 ? 49.641 -8.228 67.507 1.00 35.17 220 SER A N 1
ATOM 4757 C CA . SER C 1 151 ? 48.517 -8.829 66.800 1.00 35.82 220 SER A CA 1
ATOM 4758 C C . SER C 1 151 ? 47.851 -9.955 67.578 1.00 34.13 220 SER A C 1
ATOM 4759 O O . SER C 1 151 ? 46.748 -10.371 67.207 1.00 31.26 220 SER A O 1
ATOM 4762 N N . ARG C 1 152 ? 48.483 -10.454 68.635 1.00 34.86 221 ARG A N 1
ATOM 4763 C CA . ARG C 1 152 ? 47.920 -11.536 69.421 1.00 36.73 221 ARG A CA 1
ATOM 4764 C C . ARG C 1 152 ? 47.519 -11.033 70.806 1.00 34.29 221 ARG A C 1
ATOM 4765 O O . ARG C 1 152 ? 48.147 -10.116 71.345 1.00 38.78 221 ARG A O 1
ATOM 4773 N N . PRO C 1 153 ? 46.482 -11.606 71.410 1.00 34.16 222 PRO A N 1
ATOM 4774 C CA . PRO C 1 153 ? 45.907 -11.010 72.618 1.00 34.69 222 PRO A CA 1
ATOM 4775 C C . PRO C 1 153 ? 46.759 -11.251 73.856 1.00 38.99 222 PRO A C 1
ATOM 4776 O O . PRO C 1 153 ? 47.633 -12.119 73.895 1.00 41.20 222 PRO A O 1
ATOM 4780 N N . ILE C 1 154 ? 46.481 -10.447 74.879 1.00 36.42 223 ILE A N 1
ATOM 4781 C CA . ILE C 1 154 ? 47.057 -10.614 76.208 1.00 36.09 223 ILE A CA 1
ATOM 4782 C C . ILE C 1 154 ? 46.068 -11.398 77.057 1.00 35.30 223 ILE A C 1
ATOM 4783 O O . ILE C 1 154 ? 44.884 -11.051 77.122 1.00 41.62 223 ILE A O 1
ATOM 4788 N N . TYR C 1 155 ? 46.550 -12.442 77.723 1.00 36.33 224 TYR A N 1
ATOM 4789 C CA . TYR C 1 155 ? 45.670 -13.384 78.399 1.00 37.98 224 TYR A CA 1
ATOM 4790 C C . TYR C 1 155 ? 45.357 -12.918 79.816 1.00 39.84 224 TYR A C 1
ATOM 4791 O O . TYR C 1 155 ? 46.260 -12.554 80.577 1.00 37.68 224 TYR A O 1
ATOM 4800 N N . ALA C 1 156 ? 44.071 -12.932 80.156 1.00 35.70 225 ALA A N 1
ATOM 4801 C CA . ALA C 1 156 ? 43.569 -12.446 81.432 1.00 39.67 225 ALA A CA 1
ATOM 4802 C C . ALA C 1 156 ? 42.451 -13.376 81.888 1.00 40.13 225 ALA A C 1
ATOM 4803 O O . ALA C 1 156 ? 42.197 -14.422 81.281 1.00 38.84 225 ALA A O 1
ATOM 4805 N N . ALA C 1 157 ? 41.769 -12.987 82.962 1.00 34.24 226 ALA A N 1
ATOM 4806 C CA . ALA C 1 157 ? 40.673 -13.768 83.512 1.00 38.10 226 ALA A CA 1
ATOM 4807 C C . ALA C 1 157 ? 39.552 -12.839 83.950 1.00 38.30 226 ALA A C 1
ATOM 4808 O O . ALA C 1 157 ? 39.805 -11.730 84.435 1.00 37.43 226 ALA A O 1
ATOM 4810 N N . LEU C 1 158 ? 38.316 -13.304 83.777 1.00 39.99 227 LEU A N 1
ATOM 4811 C CA . LEU C 1 158 ? 37.124 -12.577 84.209 1.00 41.71 227 LEU A CA 1
ATOM 4812 C C . LEU C 1 158 ? 36.782 -13.052 85.615 1.00 41.85 227 LEU A C 1
ATOM 4813 O O . LEU C 1 158 ? 36.113 -14.073 85.795 1.00 40.45 227 LEU A O 1
ATOM 4818 N N . ASP C 1 159 ? 37.247 -12.307 86.618 1.00 44.50 228 ASP A N 1
ATOM 4819 C CA . ASP C 1 159 ? 37.161 -12.735 88.014 1.00 47.58 228 ASP A CA 1
ATOM 4820 C C . ASP C 1 159 ? 35.825 -12.274 88.591 1.00 48.63 228 ASP A C 1
ATOM 4821 O O . ASP C 1 159 ? 35.735 -11.313 89.359 1.00 44.61 228 ASP A O 1
ATOM 4826 N N . PHE C 1 160 ? 34.760 -12.982 88.204 1.00 47.99 229 PHE A N 1
ATOM 4827 C CA . PHE C 1 160 ? 33.412 -12.567 88.578 1.00 46.22 229 PHE A CA 1
ATOM 4828 C C . PHE C 1 160 ? 33.035 -12.969 89.999 1.00 50.58 229 PHE A C 1
ATOM 4829 O O . PHE C 1 160 ? 32.051 -12.446 90.531 1.00 55.25 229 PHE A O 1
ATOM 4837 N N . LEU C 1 161 ? 33.785 -13.875 90.623 1.00 45.84 230 LEU A N 1
ATOM 4838 C CA . LEU C 1 161 ? 33.577 -14.221 92.022 1.00 49.36 230 LEU A CA 1
ATOM 4839 C C . LEU C 1 161 ? 34.523 -13.475 92.951 1.00 51.41 230 LEU A C 1
ATOM 4840 O O . LEU C 1 161 ? 34.518 -13.734 94.159 1.00 58.14 230 LEU A O 1
ATOM 4845 N N . ASN C 1 162 ? 35.315 -12.546 92.417 1.00 50.08 231 ASN A N 1
ATOM 4846 C CA . ASN C 1 162 ? 36.307 -11.793 93.183 1.00 51.20 231 ASN A CA 1
ATOM 4847 C C . ASN C 1 162 ? 37.193 -12.741 93.996 1.00 53.30 231 ASN A C 1
ATOM 4848 O O . ASN C 1 162 ? 37.169 -12.775 95.226 1.00 60.12 231 ASN A O 1
ATOM 4853 N N . GLY C 1 163 ? 37.972 -13.524 93.252 1.00 52.49 232 GLY A N 1
ATOM 4854 C CA . GLY C 1 163 ? 38.863 -14.505 93.837 1.00 52.55 232 GLY A CA 1
ATOM 4855 C C . GLY C 1 163 ? 39.810 -13.932 94.869 1.00 49.22 232 GLY A C 1
ATOM 4856 O O . GLY C 1 163 ? 40.193 -12.761 94.790 1.00 50.36 232 GLY A O 1
ATOM 4857 N N . GLU C 1 164 ? 40.183 -14.755 95.851 1.00 57.34 233 GLU A N 1
ATOM 4858 C CA . GLU C 1 164 ? 41.084 -14.298 96.905 1.00 55.58 233 GLU A CA 1
ATOM 4859 C C . GLU C 1 164 ? 42.421 -13.845 96.332 1.00 54.61 233 GLU A C 1
ATOM 4860 O O . GLU C 1 164 ? 42.989 -12.842 96.780 1.00 55.30 233 GLU A O 1
ATOM 4866 N N . ASN C 1 165 ? 42.936 -14.568 95.339 1.00 53.47 234 ASN A N 1
ATOM 4867 C CA . ASN C 1 165 ? 44.220 -14.262 94.720 1.00 50.36 234 ASN A CA 1
ATOM 4868 C C . ASN C 1 165 ? 44.061 -13.942 93.237 1.00 51.18 234 ASN A C 1
ATOM 4869 O O . ASN C 1 165 ? 44.953 -14.223 92.433 1.00 51.14 234 ASN A O 1
ATOM 4874 N N . GLY C 1 166 ? 42.931 -13.354 92.865 1.00 47.24 235 GLY A N 1
ATOM 4875 C CA . GLY C 1 166 ? 42.673 -13.031 91.478 1.00 45.30 235 GLY A CA 1
ATOM 4876 C C . GLY C 1 166 ? 41.865 -14.097 90.769 1.00 49.43 235 GLY A C 1
ATOM 4877 O O . GLY C 1 166 ? 41.273 -14.997 91.373 1.00 47.55 235 GLY A O 1
ATOM 4878 N N . GLY C 1 167 ? 41.848 -13.987 89.444 1.00 42.67 236 GLY A N 1
ATOM 4879 C CA . GLY C 1 167 ? 41.054 -14.882 88.627 1.00 46.13 236 GLY A CA 1
ATOM 4880 C C . GLY C 1 167 ? 41.791 -16.117 88.150 1.00 49.34 236 GLY A C 1
ATOM 4881 O O . GLY C 1 167 ? 41.162 -17.089 87.721 1.00 47.15 236 GLY A O 1
ATOM 4882 N N . ALA C 1 168 ? 43.125 -16.101 88.223 1.00 44.39 237 ALA A N 1
ATOM 4883 C CA . ALA C 1 168 ? 43.944 -17.207 87.739 1.00 44.97 237 ALA A CA 1
ATOM 4884 C C . ALA C 1 168 ? 45.187 -17.307 88.626 1.00 52.11 237 ALA A C 1
ATOM 4885 O O . ALA C 1 168 ? 46.316 -17.058 88.207 1.00 45.93 237 ALA A O 1
ATOM 4887 N N . SER C 1 169 ? 44.973 -17.703 89.883 1.00 50.72 238 SER A N 1
ATOM 4888 C CA . SER C 1 169 ? 46.054 -17.756 90.863 1.00 51.83 238 SER A CA 1
ATOM 4889 C C . SER C 1 169 ? 47.131 -18.775 90.512 1.00 51.88 238 SER A C 1
ATOM 4890 O O . SER C 1 169 ? 48.183 -18.781 91.160 1.00 51.97 238 SER A O 1
ATOM 4893 N N . ALA C 1 170 ? 46.895 -19.640 89.521 1.00 54.03 239 ALA A N 1
ATOM 4894 C CA . ALA C 1 170 ? 47.928 -20.578 89.093 1.00 53.67 239 ALA A CA 1
ATOM 4895 C C . ALA C 1 170 ? 49.170 -19.858 88.584 1.00 52.46 239 ALA A C 1
ATOM 4896 O O . ALA C 1 170 ? 50.286 -20.369 88.726 1.00 53.29 239 ALA A O 1
ATOM 4898 N N . TYR C 1 171 ? 48.999 -18.679 87.992 1.00 52.49 240 TYR A N 1
ATOM 4899 C CA . TYR C 1 171 ? 50.110 -17.904 87.459 1.00 49.01 240 TYR A CA 1
ATOM 4900 C C . TYR C 1 171 ? 50.760 -16.996 88.494 1.00 46.05 240 TYR A C 1
ATOM 4901 O O . TYR C 1 171 ? 51.658 -16.224 88.141 1.00 45.88 240 TYR A O 1
ATOM 4910 N N . GLY C 1 172 ? 50.339 -17.061 89.745 1.00 45.86 241 GLY A N 1
ATOM 4911 C CA . GLY C 1 172 ? 50.943 -16.277 90.806 1.00 50.25 241 GLY A CA 1
ATOM 4912 C C . GLY C 1 172 ? 49.901 -15.713 91.754 1.00 47.70 241 GLY A C 1
ATOM 4913 O O . GLY C 1 172 ? 48.710 -15.639 91.450 1.00 50.66 241 GLY A O 1
ATOM 4914 N N . LYS C 1 173 ? 50.368 -15.304 92.934 1.00 50.16 242 LYS A N 1
ATOM 4915 C CA . LYS C 1 173 ? 49.495 -14.728 93.948 1.00 47.01 242 LYS A CA 1
ATOM 4916 C C . LYS C 1 173 ? 49.247 -13.240 93.745 1.00 47.50 242 LYS A C 1
ATOM 4917 O O . LYS C 1 173 ? 48.327 -12.695 94.364 1.00 49.06 242 LYS A O 1
ATOM 4923 N N . SER C 1 174 ? 50.034 -12.573 92.906 1.00 45.27 243 SER A N 1
ATOM 4924 C CA . SER C 1 174 ? 49.772 -11.180 92.582 1.00 43.13 243 SER A CA 1
ATOM 4925 C C . SER C 1 174 ? 48.921 -11.102 91.318 1.00 42.44 243 SER A C 1
ATOM 4926 O O . SER C 1 174 ? 48.765 -12.083 90.589 1.00 41.58 243 SER A O 1
ATOM 4929 N N . PHE C 1 175 ? 48.347 -9.924 91.070 1.00 39.22 244 PHE A N 1
ATOM 4930 C CA . PHE C 1 175 ? 47.555 -9.744 89.860 1.00 44.32 244 PHE A CA 1
ATOM 4931 C C . PHE C 1 175 ? 47.245 -8.271 89.649 1.00 43.21 244 PHE A C 1
ATOM 4932 O O . PHE C 1 175 ? 46.987 -7.539 90.608 1.00 41.33 244 PHE A O 1
ATOM 4940 N N . PHE C 1 176 ? 47.277 -7.850 88.385 1.00 35.95 245 PHE A N 1
ATOM 4941 C CA . PHE C 1 176 ? 46.696 -6.580 87.982 1.00 31.54 245 PHE A CA 1
ATOM 4942 C C . PHE C 1 176 ? 45.181 -6.703 87.917 1.00 36.94 245 PHE A C 1
ATOM 4943 O O . PHE C 1 176 ? 44.643 -7.726 87.479 1.00 38.07 245 PHE A O 1
ATOM 4951 N N . GLU C 1 177 ? 44.495 -5.651 88.346 1.00 40.34 246 GLU A N 1
ATOM 4952 C CA . GLU C 1 177 ? 43.089 -5.448 88.028 1.00 41.29 246 GLU A CA 1
ATOM 4953 C C . GLU C 1 177 ? 43.010 -4.312 87.021 1.00 38.43 246 GLU A C 1
ATOM 4954 O O . GLU C 1 177 ? 43.350 -3.170 87.344 1.00 41.82 246 GLU A O 1
ATOM 4960 N N . LEU C 1 178 ? 42.569 -4.625 85.809 1.00 37.07 247 LEU A N 1
ATOM 4961 C CA . LEU C 1 178 ? 42.549 -3.633 84.750 1.00 39.64 247 LEU A CA 1
ATOM 4962 C C . LEU C 1 178 ? 41.314 -2.748 84.868 1.00 42.82 247 LEU A C 1
ATOM 4963 O O . LEU C 1 178 ? 40.315 -3.106 85.499 1.00 43.59 247 LEU A O 1
ATOM 4968 N N . ASN C 1 179 ? 41.401 -1.568 84.260 1.00 46.62 248 ASN A N 1
ATOM 4969 C CA . ASN C 1 179 ? 40.231 -0.713 84.136 1.00 40.10 248 ASN A CA 1
ATOM 4970 C C . ASN C 1 179 ? 39.142 -1.443 83.358 1.00 44.21 248 ASN A C 1
ATOM 4971 O O . ASN C 1 179 ? 39.419 -2.233 82.452 1.00 47.88 248 ASN A O 1
ATOM 4976 N N . ASP C 1 180 ? 37.888 -1.176 83.728 1.00 47.66 249 ASP A N 1
ATOM 4977 C CA . ASP C 1 180 ? 36.785 -1.989 83.226 1.00 50.22 249 ASP A CA 1
ATOM 4978 C C . ASP C 1 180 ? 36.566 -1.812 81.727 1.00 47.66 249 ASP A C 1
ATOM 4979 O O . ASP C 1 180 ? 36.110 -2.749 81.060 1.00 52.29 249 ASP A O 1
ATOM 4984 N N . ASN C 1 181 ? 36.893 -0.637 81.178 1.00 44.75 250 ASN A N 1
ATOM 4985 C CA . ASN C 1 181 ? 36.700 -0.413 79.747 1.00 47.49 250 ASN A CA 1
ATOM 4986 C C . ASN C 1 181 ? 37.470 -1.426 78.909 1.00 46.22 250 ASN A C 1
ATOM 4987 O O . ASN C 1 181 ? 37.042 -1.766 77.799 1.00 46.05 250 ASN A O 1
ATOM 4992 N N . VAL C 1 182 ? 38.593 -1.932 79.430 1.00 45.36 251 VAL A N 1
ATOM 4993 C CA . VAL C 1 182 ? 39.392 -2.916 78.704 1.00 40.90 251 VAL A CA 1
ATOM 4994 C C . VAL C 1 182 ? 38.563 -4.148 78.365 1.00 40.70 251 VAL A C 1
ATOM 4995 O O . VAL C 1 182 ? 38.786 -4.791 77.331 1.00 44.47 251 VAL A O 1
ATOM 4999 N N . LYS C 1 183 ? 37.580 -4.482 79.207 1.00 41.46 252 LYS A N 1
ATOM 5000 C CA . LYS C 1 183 ? 36.739 -5.643 78.941 1.00 36.48 252 LYS A CA 1
ATOM 5001 C C . LYS C 1 183 ? 36.004 -5.537 77.612 1.00 43.42 252 LYS A C 1
ATOM 5002 O O . LYS C 1 183 ? 35.626 -6.567 77.043 1.00 43.42 252 LYS A O 1
ATOM 5008 N N . THR C 1 184 ? 35.791 -4.321 77.104 1.00 44.14 253 THR A N 1
ATOM 5009 C CA . THR C 1 184 ? 35.111 -4.163 75.824 1.00 42.37 253 THR A CA 1
ATOM 5010 C C . THR C 1 184 ? 35.972 -4.578 74.638 1.00 40.83 253 THR A C 1
ATOM 5011 O O . THR C 1 184 ? 35.437 -4.735 73.535 1.00 42.99 253 THR A O 1
ATOM 5015 N N . ASN C 1 185 ? 37.281 -4.760 74.829 1.00 37.76 254 ASN A N 1
ATOM 5016 C CA . ASN C 1 185 ? 38.175 -5.202 73.765 1.00 38.27 254 ASN A CA 1
ATOM 5017 C C . ASN C 1 185 ? 38.597 -6.658 73.926 1.00 38.12 254 ASN A C 1
ATOM 5018 O O . ASN C 1 185 ? 39.638 -7.060 73.397 1.00 42.23 254 ASN A O 1
ATOM 5023 N N . CYS C 1 186 ? 37.811 -7.457 74.640 1.00 40.36 255 CYS A N 1
ATOM 5024 C CA . CYS C 1 186 ? 38.187 -8.819 74.984 1.00 40.47 255 CYS A CA 1
ATOM 5025 C C . CYS C 1 186 ? 37.246 -9.821 74.334 1.00 37.65 255 CYS A C 1
ATOM 5026 O O . CYS C 1 186 ? 36.072 -9.530 74.085 1.00 40.62 255 CYS A O 1
ATOM 5029 N N . THR C 1 187 ? 37.777 -11.006 74.056 1.00 32.97 256 THR A N 1
ATOM 5030 C CA . THR C 1 187 ? 36.958 -12.189 73.844 1.00 38.82 256 THR A CA 1
ATOM 5031 C C . THR C 1 187 ? 36.982 -13.035 75.111 1.00 36.17 256 THR A C 1
ATOM 5032 O O . THR C 1 187 ? 37.881 -12.918 75.942 1.00 38.84 256 THR A O 1
ATOM 5036 N N . PHE C 1 188 ? 35.966 -13.873 75.271 1.00 36.64 257 PHE A N 1
ATOM 5037 C CA . PHE C 1 188 ? 35.807 -14.644 76.493 1.00 34.73 257 PHE A CA 1
ATOM 5038 C C . PHE C 1 188 ? 35.546 -16.103 76.158 1.00 37.87 257 PHE A C 1
ATOM 5039 O O . PHE C 1 188 ? 34.837 -16.415 75.195 1.00 44.86 257 PHE A O 1
ATOM 5047 N N . SER C 1 189 ? 36.128 -16.991 76.967 1.00 40.41 258 SER A N 1
ATOM 5048 C CA . SER C 1 189 ? 36.010 -18.430 76.812 1.00 45.02 258 SER A CA 1
ATOM 5049 C C . SER C 1 189 ? 35.785 -19.070 78.176 1.00 44.83 258 SER A C 1
ATOM 5050 O O . SER C 1 189 ? 36.411 -18.660 79.167 1.00 41.44 258 SER A O 1
ATOM 5053 N N . PRO C 1 190 ? 34.906 -20.074 78.257 1.00 46.24 259 PRO A N 1
ATOM 5054 C CA . PRO C 1 190 ? 34.697 -20.770 79.536 1.00 44.29 259 PRO A CA 1
ATOM 5055 C C . PRO C 1 190 ? 35.830 -21.709 79.911 1.00 46.09 259 PRO A C 1
ATOM 5056 O O . PRO C 1 190 ? 35.900 -22.131 81.073 1.00 50.82 259 PRO A O 1
ATOM 5060 N N . PHE C 1 191 ? 36.711 -22.047 78.974 1.00 46.30 260 PHE A N 1
ATOM 5061 C CA . PHE C 1 191 ? 37.894 -22.847 79.243 1.00 50.73 260 PHE A CA 1
ATOM 5062 C C . PHE C 1 191 ? 39.092 -22.165 78.601 1.00 47.97 260 PHE A C 1
ATOM 5063 O O . PHE C 1 191 ? 38.954 -21.468 77.591 1.00 44.65 260 PHE A O 1
ATOM 5071 N N . ASP C 1 192 ? 40.268 -22.355 79.195 1.00 45.85 261 ASP A N 1
ATOM 5072 C CA . ASP C 1 192 ? 41.479 -21.831 78.577 1.00 47.50 261 ASP A CA 1
ATOM 5073 C C . ASP C 1 192 ? 41.689 -22.514 77.231 1.00 48.75 261 ASP A C 1
ATOM 5074 O O . ASP C 1 192 ? 41.647 -23.744 77.128 1.00 52.25 261 ASP A O 1
ATOM 5079 N N . ILE C 1 193 ? 41.875 -21.705 76.185 1.00 48.32 262 ILE A N 1
ATOM 5080 C CA . ILE C 1 193 ? 41.867 -22.224 74.821 1.00 45.04 262 ILE A CA 1
ATOM 5081 C C . ILE C 1 193 ? 43.028 -23.159 74.529 1.00 45.30 262 ILE A C 1
ATOM 5082 O O . ILE C 1 193 ? 42.991 -23.882 73.527 1.00 49.82 262 ILE A O 1
ATOM 5087 N N . TYR C 1 194 ? 44.045 -23.185 75.389 1.00 48.03 263 TYR A N 1
ATOM 5088 C CA . TYR C 1 194 ? 45.173 -24.093 75.230 1.00 46.83 263 TYR A CA 1
ATOM 5089 C C . TYR C 1 194 ? 44.904 -25.473 75.819 1.00 51.89 263 TYR A C 1
ATOM 5090 O O . TYR C 1 194 ? 45.729 -26.376 75.643 1.00 52.42 263 TYR A O 1
ATOM 5099 N N . GLY C 1 195 ? 43.767 -25.666 76.490 1.00 49.08 264 GLY A N 1
ATOM 5100 C CA . GLY C 1 195 ? 43.484 -26.894 77.196 1.00 47.90 264 GLY A CA 1
ATOM 5101 C C . GLY C 1 195 ? 42.610 -27.860 76.407 1.00 50.90 264 GLY A C 1
ATOM 5102 O O . GLY C 1 195 ? 42.205 -27.614 75.273 1.00 44.72 264 GLY A O 1
ATOM 5103 N N . HIS C 1 196 ? 42.322 -28.992 77.053 1.00 53.32 265 HIS A N 1
ATOM 5104 C CA . HIS C 1 196 ? 41.583 -30.073 76.410 1.00 50.40 265 HIS A CA 1
ATOM 5105 C C . HIS C 1 196 ? 40.087 -29.786 76.333 1.00 50.82 265 HIS A C 1
ATOM 5106 O O . HIS C 1 196 ? 39.435 -30.149 75.347 1.00 51.24 265 HIS A O 1
ATOM 5113 N N . ARG C 1 197 ? 39.525 -29.140 77.358 1.00 46.37 266 ARG A N 1
ATOM 5114 C CA . ARG C 1 197 ? 38.075 -28.985 77.419 1.00 43.53 266 ARG A CA 1
ATOM 5115 C C . ARG C 1 197 ? 37.564 -27.964 76.409 1.00 46.29 266 ARG A C 1
ATOM 5116 O O . ARG C 1 197 ? 36.418 -28.067 75.956 1.00 49.50 266 ARG A O 1
ATOM 5124 N N . PHE C 1 198 ? 38.386 -26.977 76.048 1.00 44.57 267 PHE A N 1
ATOM 5125 C CA . PHE C 1 198 ? 37.982 -26.027 75.017 1.00 43.51 267 PHE A CA 1
ATOM 5126 C C . PHE C 1 198 ? 37.846 -26.714 73.663 1.00 49.80 267 PHE A C 1
ATOM 5127 O O . PHE C 1 198 ? 36.937 -26.395 72.887 1.00 50.43 267 PHE A O 1
ATOM 5135 N N . GLY C 1 199 ? 38.736 -27.660 73.367 1.00 43.87 268 GLY A N 1
ATOM 5136 C CA . GLY C 1 199 ? 38.638 -28.442 72.149 1.00 44.67 268 GLY A CA 1
ATOM 5137 C C . GLY C 1 199 ? 38.768 -27.651 70.870 1.00 48.94 268 GLY A C 1
ATOM 5138 O O . GLY C 1 199 ? 38.278 -28.094 69.828 1.00 51.49 268 GLY A O 1
ATOM 5139 N N . LEU C 1 200 ? 39.425 -26.489 70.918 1.00 50.00 269 LEU A N 1
ATOM 5140 C CA . LEU C 1 200 ? 39.600 -25.629 69.746 1.00 47.18 269 LEU A CA 1
ATOM 5141 C C . LEU C 1 200 ? 38.254 -25.295 69.106 1.00 49.92 269 LEU A C 1
ATOM 5142 O O . LEU C 1 200 ? 38.119 -25.227 67.883 1.00 54.38 269 LEU A O 1
ATOM 5147 N N . ASP C 1 201 ? 37.245 -25.084 69.949 1.00 44.34 270 ASP A N 1
ATOM 5148 C CA . ASP C 1 201 ? 35.873 -24.842 69.508 1.00 51.74 270 ASP A CA 1
ATOM 5149 C C . ASP C 1 201 ? 35.641 -23.334 69.498 1.00 49.94 270 ASP A C 1
ATOM 5150 O O . ASP C 1 201 ? 35.454 -22.716 70.548 1.00 49.27 270 ASP A O 1
ATOM 5155 N N . THR C 1 202 ? 35.654 -22.743 68.299 1.00 50.97 271 THR A N 1
ATOM 5156 C CA . THR C 1 202 ? 35.445 -21.304 68.175 1.00 50.18 271 THR A CA 1
ATOM 5157 C C . THR C 1 202 ? 34.057 -20.891 68.652 1.00 51.16 271 THR A C 1
ATOM 5158 O O . THR C 1 202 ? 33.872 -19.761 69.120 1.00 54.09 271 THR A O 1
ATOM 5162 N N . SER C 1 203 ? 33.075 -21.793 68.565 1.00 47.95 272 SER A N 1
ATOM 5163 C CA . SER C 1 203 ? 31.717 -21.468 68.985 1.00 53.59 272 SER A CA 1
ATOM 5164 C C . SER C 1 203 ? 31.595 -21.253 70.488 1.00 51.30 272 SER A C 1
ATOM 5165 O O . SER C 1 203 ? 30.533 -20.820 70.947 1.00 53.14 272 SER A O 1
ATOM 5168 N N . LYS C 1 204 ? 32.643 -21.538 71.257 1.00 45.51 273 LYS A N 1
ATOM 5169 C CA . LYS C 1 204 ? 32.650 -21.290 72.691 1.00 52.65 273 LYS A CA 1
ATOM 5170 C C . LYS C 1 204 ? 33.194 -19.912 73.049 1.00 50.26 273 LYS A C 1
ATOM 5171 O O . LYS C 1 204 ? 33.265 -19.579 74.236 1.00 51.55 273 LYS A O 1
ATOM 5177 N N . LEU C 1 205 ? 33.572 -19.108 72.061 1.00 45.28 274 LEU A N 1
ATOM 5178 C CA . LEU C 1 205 ? 34.065 -17.762 72.302 1.00 44.23 274 LEU A CA 1
ATOM 5179 C C . LEU C 1 205 ? 32.923 -16.759 72.207 1.00 48.69 274 LEU A C 1
ATOM 5180 O O . LEU C 1 205 ? 31.976 -16.935 71.436 1.00 53.32 274 LEU A O 1
ATOM 5185 N N . SER C 1 206 ? 33.021 -15.698 73.005 1.00 46.71 275 SER A N 1
ATOM 5186 C CA . SER C 1 206 ? 32.039 -14.624 72.974 1.00 44.89 275 SER A CA 1
ATOM 5187 C C . SER C 1 206 ? 32.758 -13.291 73.116 1.00 42.94 275 SER A C 1
ATOM 5188 O O . SER C 1 206 ? 33.970 -13.235 73.327 1.00 40.83 275 SER A O 1
ATOM 5191 N N . THR C 1 207 ? 32.006 -12.211 72.965 1.00 42.93 276 THR A N 1
ATOM 5192 C CA . THR C 1 207 ? 32.522 -10.868 73.178 1.00 42.85 276 THR A CA 1
ATOM 5193 C C . THR C 1 207 ? 31.871 -10.269 74.419 1.00 40.82 276 THR A C 1
ATOM 5194 O O . THR C 1 207 ? 31.023 -10.890 75.066 1.00 44.65 276 THR A O 1
ATOM 5198 N N . PHE C 1 208 ? 32.288 -9.045 74.754 1.00 40.89 277 PHE A N 1
ATOM 5199 C CA . PHE C 1 208 ? 31.734 -8.373 75.925 1.00 45.47 277 PHE A CA 1
ATOM 5200 C C . PHE C 1 208 ? 30.229 -8.180 75.802 1.00 49.70 277 PHE A C 1
ATOM 5201 O O . PHE C 1 208 ? 29.529 -8.090 76.818 1.00 50.70 277 PHE A O 1
ATOM 5209 N N . TRP C 1 209 ? 29.714 -8.123 74.574 1.00 50.60 278 TRP A N 1
ATOM 5210 C CA . TRP C 1 209 ? 28.304 -7.862 74.331 1.00 51.71 278 TRP A CA 1
ATOM 5211 C C . TRP C 1 209 ? 27.501 -9.139 74.111 1.00 49.28 278 TRP A C 1
ATOM 5212 O O . TRP C 1 209 ? 26.345 -9.064 73.683 1.00 50.25 278 TRP A O 1
ATOM 5223 N N . HIS C 1 210 ? 28.081 -10.305 74.391 1.00 44.91 279 HIS A N 1
ATOM 5224 C CA . HIS C 1 210 ? 27.404 -11.581 74.178 1.00 49.01 279 HIS A CA 1
ATOM 5225 C C . HIS C 1 210 ? 27.751 -12.560 75.290 1.00 47.93 279 HIS A C 1
ATOM 5226 O O . HIS C 1 210 ? 27.968 -13.754 75.049 1.00 51.38 279 HIS A O 1
ATOM 5233 N N . MET C 1 211 ? 27.783 -12.064 76.530 1.00 51.19 280 MET A N 1
ATOM 5234 C CA . MET C 1 211 ? 28.030 -12.919 77.685 1.00 50.63 280 MET A CA 1
ATOM 5235 C C . MET C 1 211 ? 27.044 -14.077 77.770 1.00 51.63 280 MET A C 1
ATOM 5236 O O . MET C 1 211 ? 27.355 -15.091 78.405 1.00 53.44 280 MET A O 1
ATOM 5241 N N . GLU C 1 212 ? 25.866 -13.942 77.150 1.00 51.26 281 GLU A N 1
ATOM 5242 C CA . GLU C 1 212 ? 24.915 -15.048 77.096 1.00 54.33 281 GLU A CA 1
ATOM 5243 C C . GLU C 1 212 ? 25.583 -16.323 76.599 1.00 52.31 281 GLU A C 1
ATOM 5244 O O . GLU C 1 212 ? 25.353 -17.408 77.148 1.00 49.63 281 GLU A O 1
ATOM 5250 N N . ASN C 1 213 ? 26.431 -16.207 75.570 1.00 53.89 282 ASN A N 1
ATOM 5251 C CA . ASN C 1 213 ? 27.131 -17.382 75.061 1.00 53.26 282 ASN A CA 1
ATOM 5252 C C . ASN C 1 213 ? 27.938 -18.056 76.162 1.00 49.04 282 ASN A C 1
ATOM 5253 O O . ASN C 1 213 ? 27.889 -19.283 76.316 1.00 45.60 282 ASN A O 1
ATOM 5258 N N . LEU C 1 214 ? 28.664 -17.264 76.956 1.00 50.93 283 LEU A N 1
ATOM 5259 C CA . LEU C 1 214 ? 29.373 -17.808 78.109 1.00 46.65 283 LEU A CA 1
ATOM 5260 C C . LEU C 1 214 ? 28.418 -18.565 79.022 1.00 50.73 283 LEU A C 1
ATOM 5261 O O . LEU C 1 214 ? 28.704 -19.690 79.449 1.00 53.43 283 LEU A O 1
ATOM 5266 N N . ILE C 1 215 ? 27.259 -17.965 79.310 1.00 50.96 284 ILE A N 1
ATOM 5267 C CA . ILE C 1 215 ? 26.271 -18.617 80.163 1.00 48.94 284 ILE A CA 1
ATOM 5268 C C . ILE C 1 215 ? 25.804 -19.922 79.536 1.00 52.17 284 ILE A C 1
ATOM 5269 O O . ILE C 1 215 ? 25.513 -20.895 80.244 1.00 56.83 284 ILE A O 1
ATOM 5274 N N . ALA C 1 216 ? 25.745 -19.978 78.204 1.00 51.17 285 ALA A N 1
ATOM 5275 C CA . ALA C 1 216 ? 25.349 -21.204 77.526 1.00 54.82 285 ALA A CA 1
ATOM 5276 C C . ALA C 1 216 ? 26.484 -22.214 77.424 1.00 51.27 285 ALA A C 1
ATOM 5277 O O . ALA C 1 216 ? 26.225 -23.385 77.127 1.00 48.88 285 ALA A O 1
ATOM 5279 N N . SER C 1 217 ? 27.728 -21.795 77.665 1.00 52.38 286 SER A N 1
ATOM 5280 C CA . SER C 1 217 ? 28.881 -22.637 77.389 1.00 52.52 286 SER A CA 1
ATOM 5281 C C . SER C 1 217 ? 29.724 -22.977 78.610 1.00 52.44 286 SER A C 1
ATOM 5282 O O . SER C 1 217 ? 30.565 -23.879 78.519 1.00 56.88 286 SER A O 1
ATOM 5285 N N . CYS C 1 218 ? 29.536 -22.296 79.738 1.00 52.33 287 CYS A N 1
ATOM 5286 C CA . CYS C 1 218 ? 30.387 -22.540 80.893 1.00 58.84 287 CYS A CA 1
ATOM 5287 C C . CYS C 1 218 ? 30.113 -23.921 81.484 1.00 57.79 287 CYS A C 1
ATOM 5288 O O . CYS C 1 218 ? 29.069 -24.536 81.249 1.00 58.70 287 CYS A O 1
ATOM 5291 N N . GLN C 1 219 ? 31.075 -24.406 82.263 1.00 56.07 288 GLN A N 1
ATOM 5292 C CA . GLN C 1 219 ? 30.986 -25.751 82.811 1.00 53.93 288 GLN A CA 1
ATOM 5293 C C . GLN C 1 219 ? 29.950 -25.822 83.927 1.00 57.79 288 GLN A C 1
ATOM 5294 O O . GLN C 1 219 ? 29.688 -24.843 84.632 1.00 60.49 288 GLN A O 1
ATOM 5300 N N . ASN C 1 220 ? 29.360 -27.004 84.078 1.00 58.88 289 ASN A N 1
ATOM 5301 C CA . ASN C 1 220 ? 28.398 -27.316 85.130 1.00 55.78 289 ASN A CA 1
ATOM 5302 C C . ASN C 1 220 ? 28.774 -28.639 85.785 1.00 60.53 289 ASN A C 1
ATOM 5303 O O . ASN C 1 220 ? 27.970 -29.567 85.897 1.00 63.82 289 ASN A O 1
ATOM 5308 N N . ASP C 1 221 ? 30.030 -28.733 86.215 1.00 58.57 290 ASP A N 1
ATOM 5309 C CA . ASP C 1 221 ? 30.586 -29.991 86.692 1.00 56.94 290 ASP A CA 1
ATOM 5310 C C . ASP C 1 221 ? 29.886 -30.457 87.964 1.00 57.80 290 ASP A C 1
ATOM 5311 O O . ASP C 1 221 ? 29.446 -29.654 88.791 1.00 60.28 290 ASP A O 1
ATOM 5316 N N . PHE C 1 222 ? 29.786 -31.776 88.113 1.00 59.09 291 PHE A N 1
ATOM 5317 C CA . PHE C 1 222 ? 29.110 -32.381 89.253 1.00 60.71 291 PHE A CA 1
ATOM 5318 C C . PHE C 1 222 ? 30.023 -32.559 90.460 1.00 61.97 291 PHE A C 1
ATOM 5319 O O . PHE C 1 222 ? 29.568 -33.068 91.490 1.00 61.73 291 PHE A O 1
ATOM 5327 N N . PHE C 1 223 ? 31.288 -32.157 90.362 1.00 57.58 292 PHE A N 1
ATOM 5328 C CA . PHE C 1 223 ? 32.185 -32.171 91.508 1.00 58.19 292 PHE A CA 1
ATOM 5329 C C . PHE C 1 223 ? 33.197 -31.046 91.351 1.00 55.73 292 PHE A C 1
ATOM 5330 O O . PHE C 1 223 ? 33.474 -30.584 90.242 1.00 51.96 292 PHE A O 1
ATOM 5338 N N . GLY C 1 224 ? 33.744 -30.608 92.482 1.00 53.47 293 GLY A N 1
ATOM 5339 C CA . GLY C 1 224 ? 34.665 -29.492 92.463 1.00 48.50 293 GLY A CA 1
ATOM 5340 C C . GLY C 1 224 ? 33.948 -28.174 92.213 1.00 49.27 293 GLY A C 1
ATOM 5341 O O . GLY C 1 224 ? 32.747 -28.021 92.456 1.00 49.10 293 GLY A O 1
ATOM 5342 N N . TYR C 1 225 ? 34.716 -27.205 91.720 1.00 47.76 294 TYR A N 1
ATOM 5343 C CA . TYR C 1 225 ? 34.163 -25.892 91.415 1.00 45.86 294 TYR A CA 1
ATOM 5344 C C . TYR C 1 225 ? 33.166 -25.989 90.267 1.00 45.47 294 TYR A C 1
ATOM 5345 O O . TYR C 1 225 ? 33.439 -26.624 89.244 1.00 51.95 294 TYR A O 1
ATOM 5354 N N . ASN C 1 226 ? 32.008 -25.355 90.438 1.00 50.87 295 ASN A N 1
ATOM 5355 C CA . ASN C 1 226 ? 30.952 -25.330 89.430 1.00 46.34 295 ASN A CA 1
ATOM 5356 C C . ASN C 1 226 ? 30.721 -23.878 89.036 1.00 50.61 295 ASN A C 1
ATOM 5357 O O . ASN C 1 226 ? 30.237 -23.080 89.846 1.00 50.88 295 ASN A O 1
ATOM 5362 N N . CYS C 1 227 ? 31.065 -23.538 87.792 1.00 56.00 296 CYS A N 1
ATOM 5363 C CA . CYS C 1 227 ? 30.944 -22.155 87.341 1.00 53.76 296 CYS A CA 1
ATOM 5364 C C . CYS C 1 227 ? 29.485 -21.758 87.152 1.00 54.40 296 CYS A C 1
ATOM 5365 O O . CYS C 1 227 ? 29.075 -20.664 87.560 1.00 53.57 296 CYS A O 1
ATOM 5368 N N . PHE C 1 228 ? 28.690 -22.635 86.534 1.00 55.73 297 PHE A N 1
ATOM 5369 C CA . PHE C 1 228 ? 27.297 -22.311 86.245 1.00 61.74 297 PHE A CA 1
ATOM 5370 C C . PHE C 1 228 ? 26.505 -22.073 87.525 1.00 56.79 297 PHE A C 1
ATOM 5371 O O . PHE C 1 228 ? 25.838 -21.042 87.673 1.00 51.63 297 PHE A O 1
ATOM 5379 N N . LYS C 1 229 ? 26.568 -23.019 88.466 1.00 52.54 298 LYS A N 1
ATOM 5380 C CA . LYS C 1 229 ? 25.821 -22.873 89.713 1.00 56.86 298 LYS A CA 1
ATOM 5381 C C . LYS C 1 229 ? 26.306 -21.673 90.518 1.00 58.35 298 LYS A C 1
ATOM 5382 O O . LYS C 1 229 ? 25.508 -21.004 91.186 1.00 58.22 298 LYS A O 1
ATOM 5388 N N . SER C 1 230 ? 27.609 -21.388 90.474 1.00 60.29 299 SER A N 1
ATOM 5389 C CA . SER C 1 230 ? 28.125 -20.206 91.158 1.00 59.26 299 SER A CA 1
ATOM 5390 C C . SER C 1 230 ? 27.555 -18.928 90.555 1.00 58.70 299 SER A C 1
ATOM 5391 O O . SER C 1 230 ? 27.169 -18.005 91.283 1.00 58.08 299 SER A O 1
ATOM 5394 N N . LEU C 1 231 ? 27.478 -18.863 89.223 1.00 55.67 300 LEU A N 1
ATOM 5395 C CA . LEU C 1 231 ? 26.945 -17.668 88.578 1.00 54.75 300 LEU A CA 1
ATOM 5396 C C . LEU C 1 231 ? 25.449 -17.525 88.836 1.00 60.64 300 LEU A C 1
ATOM 5397 O O . LEU C 1 231 ? 24.944 -16.406 88.992 1.00 64.47 300 LEU A O 1
ATOM 5402 N N . VAL C 1 232 ? 24.726 -18.646 88.890 1.00 59.17 301 VAL A N 1
ATOM 5403 C CA . VAL C 1 232 ? 23.296 -18.591 89.178 1.00 60.19 301 VAL A CA 1
ATOM 5404 C C . VAL C 1 232 ? 23.056 -18.132 90.611 1.00 60.52 301 VAL A C 1
ATOM 5405 O O . VAL C 1 232 ? 22.193 -17.283 90.868 1.00 62.32 301 VAL A O 1
ATOM 5409 N N . LYS C 1 233 ? 23.813 -18.679 91.566 1.00 61.73 302 LYS A N 1
ATOM 5410 C CA . LYS C 1 233 ? 23.637 -18.283 92.960 1.00 66.86 302 LYS A CA 1
ATOM 5411 C C . LYS C 1 233 ? 24.028 -16.826 93.176 1.00 67.83 302 LYS A C 1
ATOM 5412 O O . LYS C 1 233 ? 23.387 -16.118 93.961 1.00 69.56 302 LYS A O 1
ATOM 5418 N N . MET C 1 234 ? 25.077 -16.359 92.494 1.00 64.09 303 MET A N 1
ATOM 5419 C CA . MET C 1 234 ? 25.425 -14.946 92.586 1.00 65.04 303 MET A CA 1
ATOM 5420 C C . MET C 1 234 ? 24.366 -14.068 91.930 1.00 70.83 303 MET A C 1
ATOM 5421 O O . MET C 1 234 ? 24.139 -12.936 92.373 1.00 70.20 303 MET A O 1
ATOM 5426 N N . ALA C 1 235 ? 23.703 -14.572 90.885 1.00 72.43 304 ALA A N 1
ATOM 5427 C CA . ALA C 1 235 ? 22.648 -13.797 90.241 1.00 70.40 304 ALA A CA 1
ATOM 5428 C C . ALA C 1 235 ? 21.439 -13.623 91.149 1.00 74.57 304 ALA A C 1
ATOM 5429 O O . ALA C 1 235 ? 20.779 -12.578 91.105 1.00 76.59 304 ALA A O 1
ATOM 5431 N N . LYS C 1 236 ? 21.131 -14.624 91.972 1.00 75.18 305 LYS A N 1
ATOM 5432 C CA . LYS C 1 236 ? 20.034 -14.523 92.925 1.00 77.42 305 LYS A CA 1
ATOM 5433 C C . LYS C 1 236 ? 20.419 -13.761 94.188 1.00 81.56 305 LYS A C 1
ATOM 5434 O O . LYS C 1 236 ? 19.678 -13.820 95.176 1.00 77.57 305 LYS A O 1
ATOM 5440 N N . ASP C 1 237 ? 21.553 -13.057 94.171 1.00 85.15 306 ASP A N 1
ATOM 5441 C CA . ASP C 1 237 ? 22.010 -12.235 95.293 1.00 84.18 306 ASP A CA 1
ATOM 5442 C C . ASP C 1 237 ? 22.141 -13.049 96.579 1.00 80.76 306 ASP A C 1
ATOM 5443 O O . ASP C 1 237 ? 21.957 -12.526 97.681 1.00 84.56 306 ASP A O 1
ATOM 5448 N N . GLU C 1 238 ? 22.460 -14.333 96.451 1.00 76.70 307 GLU A N 1
ATOM 5449 C CA . GLU C 1 238 ? 22.673 -15.191 97.607 1.00 75.13 307 GLU A CA 1
ATOM 5450 C C . GLU C 1 238 ? 24.113 -15.090 98.094 1.00 81.78 307 GLU A C 1
ATOM 5451 O O . GLU C 1 238 ? 25.048 -14.919 97.307 1.00 81.04 307 GLU A O 1
ATOM 5457 N N . LYS C 1 239 ? 24.280 -15.199 99.409 1.00 85.29 308 LYS A N 1
ATOM 5458 C CA . LYS C 1 239 ? 25.590 -15.112 100.039 1.00 82.12 308 LYS A CA 1
ATOM 5459 C C . LYS C 1 239 ? 26.232 -16.492 100.082 1.00 78.71 308 LYS A C 1
ATOM 5460 O O . LYS C 1 239 ? 25.611 -17.457 100.540 1.00 75.25 308 LYS A O 1
ATOM 5466 N N . PHE C 1 240 ? 27.472 -16.582 99.607 1.00 76.96 309 PHE A N 1
ATOM 5467 C CA . PHE C 1 240 ? 28.220 -17.830 99.666 1.00 70.66 309 PHE A CA 1
ATOM 5468 C C . PHE C 1 240 ? 29.691 -17.535 99.422 1.00 66.09 309 PHE A C 1
ATOM 5469 O O . PHE C 1 240 ? 30.051 -16.513 98.830 1.00 65.80 309 PHE A O 1
ATOM 5477 N N . LEU C 1 241 ? 30.538 -18.449 99.888 1.00 68.69 310 LEU A N 1
ATOM 5478 C CA . LEU C 1 241 ? 31.969 -18.376 99.639 1.00 66.13 310 LEU A CA 1
ATOM 5479 C C . LEU C 1 241 ? 32.313 -19.165 98.383 1.00 64.66 310 LEU A C 1
ATOM 5480 O O . LEU C 1 241 ? 31.789 -20.261 98.162 1.00 59.36 310 LEU A O 1
ATOM 5485 N N . ALA C 1 242 ? 33.191 -18.598 97.559 1.00 66.07 311 ALA A N 1
ATOM 5486 C CA . ALA C 1 242 ? 33.593 -19.263 96.328 1.00 58.17 311 ALA A CA 1
ATOM 5487 C C . ALA C 1 242 ? 34.339 -20.556 96.634 1.00 55.87 311 ALA A C 1
ATOM 5488 O O . ALA C 1 242 ? 34.997 -20.691 97.670 1.00 56.81 311 ALA A O 1
ATOM 5490 N N . HIS C 1 243 ? 34.215 -21.520 95.723 1.00 49.59 312 HIS A N 1
ATOM 5491 C CA . HIS C 1 243 ? 34.915 -22.789 95.866 1.00 46.38 312 HIS A CA 1
ATOM 5492 C C . HIS C 1 243 ? 36.421 -22.558 95.948 1.00 49.30 312 HIS A C 1
ATOM 5493 O O . HIS C 1 243 ? 36.966 -21.640 95.329 1.00 51.40 312 HIS A O 1
ATOM 5500 N N . SER C 1 244 ? 37.096 -23.406 96.726 1.00 52.25 313 SER A N 1
ATOM 5501 C CA . SER C 1 244 ? 38.526 -23.229 96.957 1.00 52.50 313 SER A CA 1
ATOM 5502 C C . SER C 1 244 ? 39.360 -23.469 95.704 1.00 53.44 313 SER A C 1
ATOM 5503 O O . SER C 1 244 ? 40.528 -23.069 95.670 1.00 56.89 313 SER A O 1
ATOM 5506 N N . ASN C 1 245 ? 38.795 -24.105 94.679 1.00 54.40 314 ASN A N 1
ATOM 5507 C CA . ASN C 1 245 ? 39.494 -24.344 93.423 1.00 57.22 314 ASN A CA 1
ATOM 5508 C C . ASN C 1 245 ? 39.190 -23.296 92.363 1.00 54.35 314 ASN A C 1
ATOM 5509 O O . ASN C 1 245 ? 39.708 -23.397 91.246 1.00 60.08 314 ASN A O 1
ATOM 5514 N N . TYR C 1 246 ? 38.362 -22.303 92.678 1.00 51.62 315 TYR A N 1
ATOM 5515 C CA . TYR C 1 246 ? 38.053 -21.243 91.729 1.00 52.30 315 TYR A CA 1
ATOM 5516 C C . TYR C 1 246 ? 39.311 -20.466 91.359 1.00 56.17 315 TYR A C 1
ATOM 5517 O O . TYR C 1 246 ? 39.922 -19.813 92.210 1.00 53.52 315 TYR A O 1
ATOM 5526 N N . GLY C 1 247 ? 39.695 -20.542 90.085 1.00 56.10 316 GLY A N 1
ATOM 5527 C CA . GLY C 1 247 ? 40.849 -19.829 89.580 1.00 50.92 316 GLY A CA 1
ATOM 5528 C C . GLY C 1 247 ? 42.193 -20.430 89.926 1.00 61.90 316 GLY A C 1
ATOM 5529 O O . GLY C 1 247 ? 43.222 -19.840 89.572 1.00 62.59 316 GLY A O 1
ATOM 5530 N N . LYS C 1 248 ? 42.228 -21.580 90.600 1.00 67.37 317 LYS A N 1
ATOM 5531 C CA . LYS C 1 248 ? 43.494 -22.151 91.045 1.00 61.13 317 LYS A CA 1
ATOM 5532 C C . LYS C 1 248 ? 44.136 -23.051 89.997 1.00 70.72 317 LYS A C 1
ATOM 5533 O O . LYS C 1 248 ? 45.366 -23.089 89.887 1.00 80.56 317 LYS A O 1
ATOM 5539 N N . GLY C 1 249 ? 43.337 -23.789 89.233 1.00 68.53 318 GLY A N 1
ATOM 5540 C CA . GLY C 1 249 ? 43.839 -24.662 88.197 1.00 77.01 318 GLY A CA 1
ATOM 5541 C C . GLY C 1 249 ? 43.715 -24.057 86.815 1.00 80.21 318 GLY A C 1
ATOM 5542 O O . GLY C 1 249 ? 43.579 -22.840 86.644 1.00 81.15 318 GLY A O 1
ATOM 5543 N N . TYR C 1 250 ? 43.763 -24.928 85.809 1.00 75.73 319 TYR A N 1
ATOM 5544 C CA . TYR C 1 250 ? 43.517 -24.559 84.428 1.00 69.03 319 TYR A CA 1
ATOM 5545 C C . TYR C 1 250 ? 42.149 -25.098 84.003 1.00 71.97 319 TYR A C 1
ATOM 5546 O O . TYR C 1 250 ? 41.274 -25.338 84.850 1.00 74.77 319 TYR A O 1
ATOM 5555 N N . GLU C 1 251 ? 41.969 -25.296 82.696 1.00 62.00 320 GLU A N 1
ATOM 5556 C CA . GLU C 1 251 ? 40.753 -25.882 82.123 1.00 57.16 320 GLU A CA 1
ATOM 5557 C C . GLU C 1 251 ? 39.570 -25.008 82.526 1.00 58.67 320 GLU A C 1
ATOM 5558 O O . GLU C 1 251 ? 39.573 -23.810 82.193 1.00 62.41 320 GLU A O 1
ATOM 5564 N N . GLY C 1 252 ? 38.563 -25.531 83.218 1.00 55.34 321 GLY A N 1
ATOM 5565 C CA . GLY C 1 252 ? 37.350 -24.800 83.514 1.00 53.10 321 GLY A CA 1
ATOM 5566 C C . GLY C 1 252 ? 37.307 -24.069 84.838 1.00 51.21 321 GLY A C 1
ATOM 5567 O O . GLY C 1 252 ? 36.228 -23.626 85.244 1.00 50.28 321 GLY A O 1
ATOM 5568 N N . ASN C 1 253 ? 38.438 -23.923 85.531 1.00 53.40 322 ASN A N 1
ATOM 5569 C CA . ASN C 1 253 ? 38.416 -23.275 86.838 1.00 50.42 322 ASN A CA 1
ATOM 5570 C C . ASN C 1 253 ? 38.240 -21.764 86.745 1.00 50.28 322 ASN A C 1
ATOM 5571 O O . ASN C 1 253 ? 37.844 -21.140 87.736 1.00 57.97 322 ASN A O 1
ATOM 5576 N N . TYR C 1 254 ? 38.521 -21.159 85.593 1.00 49.58 323 TYR A N 1
ATOM 5577 C CA . TYR C 1 254 ? 38.347 -19.723 85.428 1.00 41.88 323 TYR A CA 1
ATOM 5578 C C . TYR C 1 254 ? 37.801 -19.431 84.039 1.00 42.75 323 TYR A C 1
ATOM 5579 O O . TYR C 1 254 ? 37.923 -20.239 83.115 1.00 50.09 323 TYR A O 1
ATOM 5588 N N . ILE C 1 255 ? 37.194 -18.256 83.905 1.00 41.77 324 ILE A N 1
ATOM 5589 C CA . ILE C 1 255 ? 36.741 -17.751 82.614 1.00 44.21 324 ILE A CA 1
ATOM 5590 C C . ILE C 1 255 ? 37.907 -16.995 81.989 1.00 40.89 324 ILE A C 1
ATOM 5591 O O . ILE C 1 255 ? 38.297 -15.930 82.474 1.00 39.48 324 ILE A O 1
ATOM 5596 N N . GLU C 1 256 ? 38.466 -17.543 80.914 1.00 41.21 325 GLU A N 1
ATOM 5597 C CA . GLU C 1 256 ? 39.617 -16.922 80.278 1.00 39.61 325 GLU A CA 1
ATOM 5598 C C . GLU C 1 256 ? 39.178 -15.756 79.402 1.00 35.67 325 GLU A C 1
ATOM 5599 O O . GLU C 1 256 ? 38.188 -15.846 78.670 1.00 37.69 325 GLU A O 1
ATOM 5605 N N . ALA C 1 257 ? 39.924 -14.659 79.484 1.00 38.40 326 ALA A N 1
ATOM 5606 C CA . ALA C 1 257 ? 39.682 -13.475 78.678 1.00 37.53 326 ALA A CA 1
ATOM 5607 C C . ALA C 1 257 ? 40.897 -13.197 77.805 1.00 43.15 326 ALA A C 1
ATOM 5608 O O . ALA C 1 257 ? 42.037 -13.459 78.195 1.00 40.65 326 ALA A O 1
ATOM 5610 N N . HIS C 1 258 ? 40.639 -12.678 76.610 1.00 40.88 327 HIS A N 1
ATOM 5611 C CA . HIS C 1 258 ? 41.675 -12.363 75.635 1.00 36.92 327 HIS A CA 1
ATOM 5612 C C . HIS C 1 258 ? 41.567 -10.882 75.301 1.00 35.19 327 HIS A C 1
ATOM 5613 O O . HIS C 1 258 ? 40.610 -10.455 74.642 1.00 40.36 327 HIS A O 1
ATOM 5620 N N . ILE C 1 259 ? 42.538 -10.108 75.776 1.00 34.51 328 ILE A N 1
ATOM 5621 C CA . ILE C 1 259 ? 42.579 -8.665 75.569 1.00 36.90 328 ILE A CA 1
ATOM 5622 C C . ILE C 1 259 ? 43.185 -8.408 74.194 1.00 37.32 328 ILE A C 1
ATOM 5623 O O . ILE C 1 259 ? 44.368 -8.674 73.968 1.00 41.80 328 ILE A O 1
ATOM 5628 N N . HIS C 1 260 ? 42.376 -7.892 73.274 1.00 32.27 329 HIS A N 1
ATOM 5629 C CA . HIS C 1 260 ? 42.840 -7.572 71.926 1.00 37.52 329 HIS A CA 1
ATOM 5630 C C . HIS C 1 260 ? 43.246 -6.104 71.907 1.00 38.73 329 HIS A C 1
ATOM 5631 O O . HIS C 1 260 ? 42.402 -5.211 71.803 1.00 39.64 329 HIS A O 1
ATOM 5638 N N . GLY C 1 261 ? 44.548 -5.862 72.016 1.00 30.56 330 GLY A N 1
ATOM 5639 C CA . GLY C 1 261 ? 45.085 -4.527 72.179 1.00 33.16 330 GLY A CA 1
ATOM 5640 C C . GLY C 1 261 ? 46.205 -4.542 73.196 1.00 41.46 330 GLY A C 1
ATOM 5641 O O . GLY C 1 261 ? 46.490 -5.589 73.785 1.00 46.84 330 GLY A O 1
ATOM 5642 N N . ASP C 1 262 ? 46.849 -3.403 73.418 1.00 40.07 331 ASP A N 1
ATOM 5643 C CA . ASP C 1 262 ? 47.951 -3.337 74.364 1.00 47.75 331 ASP A CA 1
ATOM 5644 C C . ASP C 1 262 ? 47.434 -3.073 75.773 1.00 49.47 331 ASP A C 1
ATOM 5645 O O . ASP C 1 262 ? 46.360 -2.497 75.968 1.00 48.39 331 ASP A O 1
ATOM 5650 N N . VAL C 1 263 ? 48.213 -3.508 76.758 1.00 46.51 332 VAL A N 1
ATOM 5651 C CA . VAL C 1 263 ? 47.953 -3.225 78.164 1.00 42.00 332 VAL A CA 1
ATOM 5652 C C . VAL C 1 263 ? 49.115 -2.378 78.658 1.00 45.76 332 VAL A C 1
ATOM 5653 O O . VAL C 1 263 ? 50.238 -2.877 78.809 1.00 42.62 332 VAL A O 1
ATOM 5657 N N . CYS C 1 264 ? 48.852 -1.100 78.905 1.00 43.75 333 CYS A N 1
ATOM 5658 C CA . CYS C 1 264 ? 49.882 -0.156 79.308 1.00 43.41 333 CYS A CA 1
ATOM 5659 C C . CYS C 1 264 ? 49.817 0.098 80.807 1.00 40.96 333 CYS A C 1
ATOM 5660 O O . CYS C 1 264 ? 48.734 0.270 81.376 1.00 40.70 333 CYS A O 1
ATOM 5663 N N . LEU C 1 265 ? 50.985 0.123 81.439 1.00 42.45 334 LEU A N 1
ATOM 5664 C CA . LEU C 1 265 ? 51.093 0.399 82.865 1.00 43.43 334 LEU A CA 1
ATOM 5665 C C . LEU C 1 265 ? 51.604 1.826 83.058 1.00 43.45 334 LEU A C 1
ATOM 5666 O O . LEU C 1 265 ? 52.648 2.186 82.515 1.00 48.01 334 LEU A O 1
ATOM 5671 N N . PHE C 1 266 ? 50.880 2.639 83.824 1.00 43.22 335 PHE A N 1
ATOM 5672 C CA . PHE C 1 266 ? 49.691 2.208 84.551 1.00 44.23 335 PHE A CA 1
ATOM 5673 C C . PHE C 1 266 ? 48.423 2.785 83.929 1.00 43.55 335 PHE A C 1
ATOM 5674 O O . PHE C 1 266 ? 47.412 2.949 84.611 1.00 46.53 335 PHE A O 1
ATOM 5682 N N . ARG C 1 267 ? 48.494 3.106 82.634 1.00 42.95 336 ARG A N 1
ATOM 5683 C CA . ARG C 1 267 ? 47.372 3.756 81.961 1.00 38.14 336 ARG A CA 1
ATOM 5684 C C . ARG C 1 267 ? 46.109 2.905 82.027 1.00 40.51 336 ARG A C 1
ATOM 5685 O O . ARG C 1 267 ? 45.018 3.418 82.304 1.00 41.50 336 ARG A O 1
ATOM 5693 N N . ASP C 1 268 ? 46.235 1.602 81.775 1.00 43.71 337 ASP A N 1
ATOM 5694 C CA . ASP C 1 268 ? 45.101 0.689 81.741 1.00 38.74 337 ASP A CA 1
ATOM 5695 C C . ASP C 1 268 ? 44.937 -0.097 83.038 1.00 38.74 337 ASP A C 1
ATOM 5696 O O . ASP C 1 268 ? 44.225 -1.107 83.055 1.00 43.33 337 ASP A O 1
ATOM 5701 N N . ILE C 1 269 ? 45.577 0.340 84.119 1.00 38.30 338 ILE A N 1
ATOM 5702 C CA . ILE C 1 269 ? 45.624 -0.419 85.365 1.00 40.66 338 ILE A CA 1
ATOM 5703 C C . ILE C 1 269 ? 44.822 0.322 86.426 1.00 38.75 338 ILE A C 1
ATOM 5704 O O . ILE C 1 269 ? 45.113 1.482 86.743 1.00 47.30 338 ILE A O 1
ATOM 5709 N N . LYS C 1 270 ? 43.812 -0.354 86.973 1.00 41.13 339 LYS A N 1
ATOM 5710 C CA . LYS C 1 270 ? 43.070 0.168 88.115 1.00 46.31 339 LYS A CA 1
ATOM 5711 C C . LYS C 1 270 ? 43.830 -0.069 89.416 1.00 44.54 339 LYS A C 1
ATOM 5712 O O . LYS C 1 270 ? 44.126 0.874 90.158 1.00 48.19 339 LYS A O 1
ATOM 5718 N N . HIS C 1 271 ? 44.154 -1.329 89.707 1.00 42.60 340 HIS A N 1
ATOM 5719 C CA . HIS C 1 271 ? 44.909 -1.686 90.899 1.00 47.26 340 HIS A CA 1
ATOM 5720 C C . HIS C 1 271 ? 45.976 -2.712 90.545 1.00 43.87 340 HIS A C 1
ATOM 5721 O O . HIS C 1 271 ? 45.859 -3.452 89.565 1.00 44.29 340 HIS A O 1
ATOM 5728 N N . VAL C 1 272 ? 47.024 -2.745 91.363 1.00 43.33 341 VAL A N 1
ATOM 5729 C CA . VAL C 1 272 ? 48.032 -3.799 91.334 1.00 42.38 341 VAL A CA 1
ATOM 5730 C C . VAL C 1 272 ? 48.061 -4.420 92.722 1.00 41.25 341 VAL A C 1
ATOM 5731 O O . VAL C 1 272 ? 48.564 -3.807 93.673 1.00 39.20 341 VAL A O 1
ATOM 5735 N N . TYR C 1 273 ? 47.526 -5.631 92.845 1.00 41.40 342 TYR A N 1
ATOM 5736 C CA . TYR C 1 273 ? 47.522 -6.354 94.115 1.00 43.45 342 TYR A CA 1
ATOM 5737 C C . TYR C 1 273 ? 48.833 -7.120 94.241 1.00 42.26 342 TYR A C 1
ATOM 5738 O O . TYR C 1 273 ? 49.019 -8.164 93.612 1.00 43.48 342 TYR A O 1
ATOM 5747 N N . LEU C 1 274 ? 49.746 -6.598 95.055 1.00 44.78 343 LEU A N 1
ATOM 5748 C CA . LEU C 1 274 ? 51.026 -7.244 95.304 1.00 45.20 343 LEU A CA 1
ATOM 5749 C C . LEU C 1 274 ? 50.913 -8.152 96.521 1.00 43.82 343 LEU A C 1
ATOM 5750 O O . LEU C 1 274 ? 50.454 -7.722 97.584 1.00 52.93 343 LEU A O 1
ATOM 5755 N N . SER C 1 275 ? 51.331 -9.404 96.363 1.00 43.94 344 SER A N 1
ATOM 5756 C CA . SER C 1 275 ? 51.337 -10.348 97.471 1.00 52.81 344 SER A CA 1
ATOM 5757 C C . SER C 1 275 ? 52.528 -10.078 98.383 1.00 53.65 344 SER A C 1
ATOM 5758 O O . SER C 1 275 ? 53.666 -9.968 97.916 1.00 55.79 344 SER A O 1
ATOM 5761 N N . LEU C 1 276 ? 52.263 -9.971 99.687 1.00 56.37 345 LEU A N 1
ATOM 5762 C CA . LEU C 1 276 ? 53.345 -9.812 100.653 1.00 54.86 345 LEU A CA 1
ATOM 5763 C C . LEU C 1 276 ? 54.080 -11.126 100.892 1.00 55.04 345 LEU A C 1
ATOM 5764 O O . LEU C 1 276 ? 55.301 -11.131 101.084 1.00 58.57 345 LEU A O 1
ATOM 5769 N N . GLN C 1 277 ? 53.354 -12.246 100.885 1.00 55.20 346 GLN A N 1
ATOM 5770 C CA . GLN C 1 277 ? 53.978 -13.540 101.144 1.00 58.34 346 GLN A CA 1
ATOM 5771 C C . GLN C 1 277 ? 54.822 -13.995 99.958 1.00 60.25 346 GLN A C 1
ATOM 5772 O O . GLN C 1 277 ? 55.996 -14.350 100.117 1.00 66.04 346 GLN A O 1
ATOM 5778 N N . GLU C 1 278 ? 54.238 -13.991 98.761 1.00 58.59 347 GLU A N 1
ATOM 5779 C CA . GLU C 1 278 ? 54.905 -14.467 97.549 1.00 53.21 347 GLU A CA 1
ATOM 5780 C C . GLU C 1 278 ? 55.552 -13.278 96.850 1.00 53.82 347 GLU A C 1
ATOM 5781 O O . GLU C 1 278 ? 54.965 -12.656 95.963 1.00 54.71 347 GLU A O 1
ATOM 5787 N N . ASN C 1 279 ? 56.780 -12.957 97.251 1.00 49.41 348 ASN A N 1
ATOM 5788 C CA . ASN C 1 279 ? 57.466 -11.798 96.699 1.00 51.86 348 ASN A CA 1
ATOM 5789 C C . ASN C 1 279 ? 58.965 -11.946 96.915 1.00 54.85 348 ASN A C 1
ATOM 5790 O O . ASN C 1 279 ? 59.409 -12.497 97.925 1.00 57.76 348 ASN A O 1
ATOM 5795 N N . SER C 1 280 ? 59.735 -11.447 95.949 1.00 53.83 349 SER A N 1
ATOM 5796 C CA . SER C 1 280 ? 61.189 -11.425 96.039 1.00 54.53 349 SER A CA 1
ATOM 5797 C C . SER C 1 280 ? 61.716 -10.179 96.738 1.00 62.24 349 SER A C 1
ATOM 5798 O O . SER C 1 280 ? 62.934 -10.035 96.884 1.00 61.94 349 SER A O 1
ATOM 5801 N N . TYR C 1 281 ? 60.833 -9.286 97.171 1.00 61.58 350 TYR A N 1
ATOM 5802 C CA . TYR C 1 281 ? 61.197 -8.078 97.893 1.00 58.67 350 TYR A CA 1
ATOM 5803 C C . TYR C 1 281 ? 60.743 -8.184 99.342 1.00 62.01 350 TYR A C 1
ATOM 5804 O O . TYR C 1 281 ? 59.847 -8.961 99.682 1.00 54.16 350 TYR A O 1
ATOM 5813 N N . SER C 1 282 ? 61.377 -7.389 100.196 1.00 69.79 351 SER A N 1
ATOM 5814 C CA . SER C 1 282 ? 61.059 -7.431 101.611 1.00 73.47 351 SER A CA 1
ATOM 5815 C C . SER C 1 282 ? 59.820 -6.590 101.902 1.00 71.25 351 SER A C 1
ATOM 5816 O O . SER C 1 282 ? 59.318 -5.855 101.049 1.00 66.50 351 SER A O 1
ATOM 5819 N N . LYS C 1 283 ? 59.327 -6.707 103.135 1.00 70.98 352 LYS A N 1
ATOM 5820 C CA . LYS C 1 283 ? 58.145 -5.952 103.535 1.00 68.24 352 LYS A CA 1
ATOM 5821 C C . LYS C 1 283 ? 58.420 -4.454 103.483 1.00 68.04 352 LYS A C 1
ATOM 5822 O O . LYS C 1 283 ? 57.611 -3.676 102.965 1.00 62.34 352 LYS A O 1
ATOM 5828 N N . SER C 1 284 ? 59.567 -4.036 104.017 1.00 69.93 353 SER A N 1
ATOM 5829 C CA . SER C 1 284 ? 59.938 -2.625 103.988 1.00 70.66 353 SER A CA 1
ATOM 5830 C C . SER C 1 284 ? 59.963 -2.102 102.562 1.00 65.93 353 SER A C 1
ATOM 5831 O O . SER C 1 284 ? 59.377 -1.053 102.256 1.00 61.71 353 SER A O 1
ATOM 5834 N N . GLN C 1 285 ? 60.619 -2.844 101.666 1.00 67.12 354 GLN A N 1
ATOM 5835 C CA . GLN C 1 285 ? 60.734 -2.407 100.282 1.00 67.16 354 GLN A CA 1
ATOM 5836 C C . GLN C 1 285 ? 59.370 -2.363 99.610 1.00 60.54 354 GLN A C 1
ATOM 5837 O O . GLN C 1 285 ? 59.084 -1.444 98.837 1.00 58.15 354 GLN A O 1
ATOM 5843 N N . LEU C 1 286 ? 58.511 -3.344 99.896 1.00 57.47 355 LEU A N 1
ATOM 5844 C CA . LEU C 1 286 ? 57.189 -3.353 99.277 1.00 58.04 355 LEU A CA 1
ATOM 5845 C C . LEU C 1 286 ? 56.361 -2.156 99.726 1.00 58.78 355 LEU A C 1
ATOM 5846 O O . LEU C 1 286 ? 55.706 -1.505 98.903 1.00 59.14 355 LEU A O 1
ATOM 5851 N N . TYR C 1 287 ? 56.382 -1.841 101.024 1.00 62.95 356 TYR A N 1
ATOM 5852 C CA . TYR C 1 287 ? 55.666 -0.659 101.498 1.00 58.88 356 TYR A CA 1
ATOM 5853 C C . TYR C 1 287 ? 56.234 0.617 100.885 1.00 57.13 356 TYR A C 1
ATOM 5854 O O . TYR C 1 287 ? 55.480 1.520 100.502 1.00 56.46 356 TYR A O 1
ATOM 5863 N N . ASP C 1 288 ? 57.560 0.697 100.749 1.00 61.24 357 ASP A N 1
ATOM 5864 C CA . ASP C 1 288 ? 58.166 1.878 100.141 1.00 61.37 357 ASP A CA 1
ATOM 5865 C C . ASP C 1 288 ? 57.759 2.022 98.677 1.00 58.15 357 ASP A C 1
ATOM 5866 O O . ASP C 1 288 ? 57.466 3.131 98.216 1.00 53.16 357 ASP A O 1
ATOM 5871 N N . TYR C 1 289 ? 57.717 0.911 97.935 1.00 59.43 358 TYR A N 1
ATOM 5872 C CA . TYR C 1 289 ? 57.288 0.968 96.541 1.00 55.06 358 TYR A CA 1
ATOM 5873 C C . TYR C 1 289 ? 55.825 1.373 96.425 1.00 54.16 358 TYR A C 1
ATOM 5874 O O . TYR C 1 289 ? 55.469 2.186 95.564 1.00 49.13 358 TYR A O 1
ATOM 5883 N N . ALA C 1 290 ? 54.958 0.812 97.274 1.00 55.36 359 ALA A N 1
ATOM 5884 C CA . ALA C 1 290 ? 53.547 1.181 97.219 1.00 54.75 359 ALA A CA 1
ATOM 5885 C C . ALA C 1 290 ? 53.356 2.665 97.507 1.00 57.07 359 ALA A C 1
ATOM 5886 O O . ALA C 1 290 ? 52.606 3.352 96.801 1.00 55.49 359 ALA A O 1
ATOM 5888 N N . LYS C 1 291 ? 54.041 3.182 98.532 1.00 57.04 360 LYS A N 1
ATOM 5889 C CA . LYS C 1 291 ? 53.926 4.601 98.853 1.00 59.90 360 LYS A CA 1
ATOM 5890 C C . LYS C 1 291 ? 54.460 5.471 97.719 1.00 61.25 360 LYS A C 1
ATOM 5891 O O . LYS C 1 291 ? 53.836 6.473 97.347 1.00 56.58 360 LYS A O 1
ATOM 5897 N N . GLN C 1 292 ? 55.609 5.096 97.151 1.00 60.43 361 GLN A N 1
ATOM 5898 C CA . GLN C 1 292 ? 56.226 5.898 96.098 1.00 53.80 361 GLN A CA 1
ATOM 5899 C C . GLN C 1 292 ? 55.353 5.941 94.849 1.00 56.13 361 GLN A C 1
ATOM 5900 O O . GLN C 1 292 ? 55.018 7.022 94.346 1.00 60.61 361 GLN A O 1
ATOM 5906 N N . ILE C 1 293 ? 54.975 4.769 94.334 1.00 55.52 362 ILE A N 1
ATOM 5907 C CA . ILE C 1 293 ? 54.163 4.705 93.121 1.00 52.90 362 ILE A CA 1
ATOM 5908 C C . ILE C 1 293 ? 52.815 5.377 93.344 1.00 51.38 362 ILE A C 1
ATOM 5909 O O . ILE C 1 293 ? 52.345 6.159 92.508 1.00 52.99 362 ILE A O 1
ATOM 5914 N N . ASN C 1 294 ? 52.169 5.079 94.475 1.00 54.46 363 ASN A N 1
ATOM 5915 C CA . ASN C 1 294 ? 50.840 5.627 94.724 1.00 56.33 363 ASN A CA 1
ATOM 5916 C C . ASN C 1 294 ? 50.879 7.145 94.859 1.00 57.46 363 ASN A C 1
ATOM 5917 O O . ASN C 1 294 ? 49.976 7.840 94.377 1.00 53.47 363 ASN A O 1
ATOM 5922 N N . GLN C 1 295 ? 51.915 7.681 95.511 1.00 60.42 364 GLN A N 1
ATOM 5923 C CA . GLN C 1 295 ? 52.044 9.132 95.592 1.00 62.19 364 GLN A CA 1
ATOM 5924 C C . GLN C 1 295 ? 52.352 9.746 94.233 1.00 61.36 364 GLN A C 1
ATOM 5925 O O . GLN C 1 295 ? 51.893 10.855 93.937 1.00 59.46 364 GLN A O 1
ATOM 5931 N N . ALA C 1 296 ? 53.128 9.049 93.399 1.00 58.43 365 ALA A N 1
ATOM 5932 C CA . ALA C 1 296 ? 53.444 9.579 92.077 1.00 51.15 365 ALA A CA 1
ATOM 5933 C C . ALA C 1 296 ? 52.216 9.601 91.174 1.00 52.89 365 ALA A C 1
ATOM 5934 O O . ALA C 1 296 ? 52.050 10.522 90.365 1.00 53.87 365 ALA A O 1
ATOM 5936 N N . LEU C 1 297 ? 51.345 8.600 91.295 1.00 54.86 366 LEU A N 1
ATOM 5937 C CA . LEU C 1 297 ? 50.141 8.520 90.478 1.00 51.98 366 LEU A CA 1
ATOM 5938 C C . LEU C 1 297 ? 48.951 9.249 91.086 1.00 52.92 366 LEU A C 1
ATOM 5939 O O . LEU C 1 297 ? 47.946 9.438 90.392 1.00 50.21 366 LEU A O 1
ATOM 5944 N N . ASN C 1 298 ? 49.041 9.657 92.354 1.00 59.48 367 ASN A N 1
ATOM 5945 C CA . ASN C 1 298 ? 47.923 10.256 93.084 1.00 58.25 367 ASN A CA 1
ATOM 5946 C C . ASN C 1 298 ? 46.703 9.337 93.097 1.00 57.81 367 ASN A C 1
ATOM 5947 O O . ASN C 1 298 ? 45.559 9.800 93.076 1.00 56.62 367 ASN A O 1
ATOM 5952 N N . ARG C 1 299 ? 46.942 8.027 93.129 1.00 54.45 368 ARG A N 1
ATOM 5953 C CA . ARG C 1 299 ? 45.884 7.032 93.223 1.00 48.08 368 ARG A CA 1
ATOM 5954 C C . ARG C 1 299 ? 46.321 5.940 94.186 1.00 53.69 368 ARG A C 1
ATOM 5955 O O . ARG C 1 299 ? 47.507 5.792 94.492 1.00 54.00 368 ARG A O 1
ATOM 5963 N N . ASP C 1 300 ? 45.346 5.170 94.663 1.00 55.00 369 ASP A N 1
ATOM 5964 C CA . ASP C 1 300 ? 45.628 3.970 95.449 1.00 54.80 369 ASP A CA 1
ATOM 5965 C C . ASP C 1 300 ? 45.710 2.751 94.528 1.00 54.21 369 ASP A C 1
ATOM 5966 O O . ASP C 1 300 ? 44.929 1.803 94.611 1.00 54.33 369 ASP A O 1
ATOM 5971 N N . CYS C 1 301 ? 46.694 2.798 93.630 1.00 46.55 370 CYS A N 1
ATOM 5972 C CA . CYS C 1 301 ? 46.856 1.745 92.633 1.00 46.06 370 CYS A CA 1
ATOM 5973 C C . CYS C 1 301 ? 47.485 0.499 93.245 1.00 41.72 370 CYS A C 1
ATOM 5974 O O . CYS C 1 301 ? 46.919 -0.597 93.172 1.00 44.32 370 CYS A O 1
ATOM 5977 N N . ILE C 1 302 ? 48.655 0.648 93.855 1.00 41.80 371 ILE A N 1
ATOM 5978 C CA . ILE C 1 302 ? 49.341 -0.476 94.481 1.00 44.09 371 ILE A CA 1
ATOM 5979 C C . ILE C 1 302 ? 48.659 -0.788 95.807 1.00 41.39 371 ILE A C 1
ATOM 5980 O O . ILE C 1 302 ? 48.572 0.072 96.690 1.00 41.61 371 ILE A O 1
ATOM 5985 N N . ILE C 1 303 ? 48.172 -2.017 95.950 1.00 43.43 372 ILE A N 1
ATOM 5986 C CA . ILE C 1 303 ? 47.533 -2.480 97.177 1.00 43.26 372 ILE A CA 1
ATOM 5987 C C . ILE C 1 303 ? 48.266 -3.731 97.637 1.00 47.27 372 ILE A C 1
ATOM 5988 O O . ILE C 1 303 ? 48.283 -4.745 96.927 1.00 51.00 372 ILE A O 1
ATOM 5993 N N . LEU C 1 304 ? 48.872 -3.661 98.819 1.00 50.47 373 LEU A N 1
ATOM 5994 C CA . LEU C 1 304 ? 49.550 -4.807 99.405 1.00 46.40 373 LEU A CA 1
ATOM 5995 C C . LEU C 1 304 ? 48.562 -5.643 100.207 1.00 48.36 373 LEU A C 1
ATOM 5996 O O . LEU C 1 304 ? 47.674 -5.107 100.876 1.00 52.64 373 LEU A O 1
ATOM 6001 N N . TYR C 1 305 ? 48.724 -6.961 100.137 1.00 48.76 374 TYR A N 1
ATOM 6002 C CA . TYR C 1 305 ? 47.834 -7.876 100.841 1.00 48.50 374 TYR A CA 1
ATOM 6003 C C . TYR C 1 305 ? 48.490 -9.238 101.038 1.00 53.34 374 TYR A C 1
ATOM 6004 O O . TYR C 1 305 ? 49.551 -9.517 100.480 1.00 55.11 374 TYR A O 1
ATOM 6014 N N . ARG D 2 3 ? 58.204 14.375 76.942 1.00 75.48 -1 ARG B N 1
ATOM 6015 C CA . ARG D 2 3 ? 57.119 15.265 76.540 1.00 69.71 -1 ARG B CA 1
ATOM 6016 C C . ARG D 2 3 ? 55.899 15.204 77.458 1.00 67.70 -1 ARG B C 1
ATOM 6017 O O . ARG D 2 3 ? 55.633 14.180 78.089 1.00 71.15 -1 ARG B O 1
ATOM 6025 N N . PRO D 2 4 ? 55.166 16.314 77.531 1.00 66.66 0 PRO B N 1
ATOM 6026 C CA . PRO D 2 4 ? 53.899 16.326 78.272 1.00 66.05 0 PRO B CA 1
ATOM 6027 C C . PRO D 2 4 ? 52.775 15.709 77.455 1.00 64.14 0 PRO B C 1
ATOM 6028 O O . PRO D 2 4 ? 52.701 15.876 76.235 1.00 61.15 0 PRO B O 1
ATOM 6032 N N . GLU D 2 5 ? 51.895 14.984 78.138 1.00 62.73 17 GLU B N 1
ATOM 6033 C CA . GLU D 2 5 ? 50.789 14.301 77.486 1.00 65.50 17 GLU B CA 1
ATOM 6034 C C . GLU D 2 5 ? 49.458 14.971 77.799 1.00 56.42 17 GLU B C 1
ATOM 6035 O O . GLU D 2 5 ? 49.260 15.547 78.873 1.00 53.27 17 GLU B O 1
ATOM 6041 N N . MET D 2 6 ? 48.549 14.883 76.832 1.00 52.38 18 MET B N 1
ATOM 6042 C CA . MET D 2 6 ? 47.178 15.354 76.964 1.00 54.46 18 MET B CA 1
ATOM 6043 C C . MET D 2 6 ? 46.245 14.196 76.653 1.00 46.24 18 MET B C 1
ATOM 6044 O O . MET D 2 6 ? 46.369 13.561 75.600 1.00 46.17 18 MET B O 1
ATOM 6049 N N . ARG D 2 7 ? 45.316 13.921 77.563 1.00 47.23 19 ARG B N 1
ATOM 6050 C CA . ARG D 2 7 ? 44.396 12.804 77.402 1.00 49.23 19 ARG B CA 1
ATOM 6051 C C . ARG D 2 7 ? 43.141 13.264 76.671 1.00 44.94 19 ARG B C 1
ATOM 6052 O O . ARG D 2 7 ? 42.505 14.249 77.063 1.00 42.81 19 ARG B O 1
ATOM 6060 N N . ILE D 2 8 ? 42.797 12.546 75.605 1.00 41.56 20 ILE B N 1
ATOM 6061 C CA . ILE D 2 8 ? 41.723 12.926 74.697 1.00 38.36 20 ILE B CA 1
ATOM 6062 C C . ILE D 2 8 ? 40.771 11.748 74.549 1.00 37.56 20 ILE B C 1
ATOM 6063 O O . ILE D 2 8 ? 41.200 10.635 74.227 1.00 39.84 20 ILE B O 1
ATOM 6068 N N . LEU D 2 9 ? 39.486 11.991 74.785 1.00 39.55 21 LEU B N 1
ATOM 6069 C CA . LEU D 2 9 ? 38.433 11.045 74.445 1.00 36.76 21 LEU B CA 1
ATOM 6070 C C . LEU D 2 9 ? 37.771 11.515 73.156 1.00 38.31 21 LEU B C 1
ATOM 6071 O O . LEU D 2 9 ? 37.181 12.600 73.117 1.00 38.43 21 LEU B O 1
ATOM 6076 N N . MET D 2 10 ? 37.876 10.706 72.105 1.00 38.65 22 MET B N 1
ATOM 6077 C CA . MET D 2 10 ? 37.245 11.004 70.825 1.00 35.88 22 MET B CA 1
ATOM 6078 C C . MET D 2 10 ? 35.956 10.196 70.737 1.00 33.29 22 MET B C 1
ATOM 6079 O O . MET D 2 10 ? 35.990 8.964 70.654 1.00 38.45 22 MET B O 1
ATOM 6084 N N . VAL D 2 11 ? 34.824 10.894 70.755 1.00 34.15 23 VAL B N 1
ATOM 6085 C CA . VAL D 2 11 ? 33.505 10.290 70.755 1.00 35.74 23 VAL B CA 1
ATOM 6086 C C . VAL D 2 11 ? 32.700 10.861 69.591 1.00 35.52 23 VAL B C 1
ATOM 6087 O O . VAL D 2 11 ? 33.176 11.698 68.821 1.00 38.15 23 VAL B O 1
ATOM 6091 N N . GLY D 2 12 ? 31.459 10.397 69.481 1.00 34.68 24 GLY B N 1
ATOM 6092 C CA . GLY D 2 12 ? 30.590 10.778 68.389 1.00 32.38 24 GLY B CA 1
ATOM 6093 C C . GLY D 2 12 ? 29.834 9.584 67.846 1.00 31.86 24 GLY B C 1
ATOM 6094 O O . GLY D 2 12 ? 30.143 8.441 68.196 1.00 34.56 24 GLY B O 1
ATOM 6095 N N . LEU D 2 13 ? 28.827 9.836 67.013 1.00 33.45 25 LEU B N 1
ATOM 6096 C CA . LEU D 2 13 ? 28.050 8.751 66.431 1.00 30.70 25 LEU B CA 1
ATOM 6097 C C . LEU D 2 13 ? 28.942 7.855 65.580 1.00 32.12 25 LEU B C 1
ATOM 6098 O O . LEU D 2 13 ? 29.985 8.277 65.074 1.00 38.02 25 LEU B O 1
ATOM 6103 N N . ASP D 2 14 ? 28.526 6.600 65.432 1.00 29.54 26 ASP B N 1
ATOM 6104 C CA . ASP D 2 14 ? 29.240 5.687 64.552 1.00 32.25 26 ASP B CA 1
ATOM 6105 C C . ASP D 2 14 ? 29.182 6.190 63.113 1.00 32.39 26 ASP B C 1
ATOM 6106 O O . ASP D 2 14 ? 28.257 6.907 62.720 1.00 31.80 26 ASP B O 1
ATOM 6111 N N . ALA D 2 15 ? 30.204 5.824 62.337 1.00 27.66 27 ALA B N 1
ATOM 6112 C CA . ALA D 2 15 ? 30.393 6.207 60.938 1.00 28.45 27 ALA B CA 1
ATOM 6113 C C . ALA D 2 15 ? 30.701 7.687 60.759 1.00 33.40 27 ALA B C 1
ATOM 6114 O O . ALA D 2 15 ? 30.727 8.172 59.620 1.00 31.67 27 ALA B O 1
ATOM 6116 N N . ALA D 2 16 ? 30.926 8.427 61.846 1.00 31.43 28 ALA B N 1
ATOM 6117 C CA . ALA D 2 16 ? 31.308 9.829 61.722 1.00 29.14 28 ALA B CA 1
ATOM 6118 C C . ALA D 2 16 ? 32.730 9.994 61.201 1.00 29.63 28 ALA B C 1
ATOM 6119 O O . ALA D 2 16 ? 33.048 11.037 60.618 1.00 24.96 28 ALA B O 1
ATOM 6121 N N . GLY D 2 17 ? 33.583 8.998 61.394 1.00 33.73 29 GLY B N 1
ATOM 6122 C CA . GLY D 2 17 ? 34.956 9.042 60.948 1.00 27.79 29 GLY B CA 1
ATOM 6123 C C . GLY D 2 17 ? 36.004 9.061 62.046 1.00 28.69 29 GLY B C 1
ATOM 6124 O O . GLY D 2 17 ? 37.126 9.514 61.791 1.00 30.97 29 GLY B O 1
ATOM 6125 N N . LYS D 2 18 ? 35.678 8.579 63.248 1.00 30.33 30 LYS B N 1
ATOM 6126 C CA . LYS D 2 18 ? 36.603 8.671 64.375 1.00 30.54 30 LYS B CA 1
ATOM 6127 C C . LYS D 2 18 ? 37.858 7.835 64.143 1.00 33.72 30 LYS B C 1
ATOM 6128 O O . LYS D 2 18 ? 38.982 8.336 64.265 1.00 34.05 30 LYS B O 1
ATOM 6134 N N . THR D 2 19 ? 37.684 6.549 63.820 1.00 33.35 31 THR B N 1
ATOM 6135 C CA . THR D 2 19 ? 38.834 5.665 63.640 1.00 35.51 31 THR B CA 1
ATOM 6136 C C . THR D 2 19 ? 39.733 6.147 62.506 1.00 34.77 31 THR B C 1
ATOM 6137 O O . THR D 2 19 ? 40.967 6.142 62.633 1.00 40.18 31 THR B O 1
ATOM 6141 N N . THR D 2 20 ? 39.130 6.582 61.395 1.00 34.41 32 THR B N 1
ATOM 6142 C CA . THR D 2 20 ? 39.904 7.114 60.277 1.00 34.57 32 THR B CA 1
ATOM 6143 C C . THR D 2 20 ? 40.737 8.316 60.705 1.00 35.07 32 THR B C 1
ATOM 6144 O O . THR D 2 20 ? 41.879 8.477 60.262 1.00 37.29 32 THR B O 1
ATOM 6148 N N . ILE D 2 21 ? 40.178 9.178 61.557 1.00 32.85 33 ILE B N 1
ATOM 6149 C CA . ILE D 2 21 ? 40.931 10.328 62.049 1.00 35.92 33 ILE B CA 1
ATOM 6150 C C . ILE D 2 21 ? 42.085 9.868 62.931 1.00 38.49 33 ILE B C 1
ATOM 6151 O O . ILE D 2 21 ? 43.224 10.331 62.786 1.00 38.12 33 ILE B O 1
ATOM 6156 N N . LEU D 2 22 ? 41.805 8.944 63.857 1.00 32.77 34 LEU B N 1
ATOM 6157 C CA . LEU D 2 22 ? 42.837 8.467 64.774 1.00 32.32 34 LEU B CA 1
ATOM 6158 C C . LEU D 2 22 ? 44.025 7.885 64.020 1.00 38.10 34 LEU B C 1
ATOM 6159 O O . LEU D 2 22 ? 45.179 8.249 64.279 1.00 39.77 34 LEU B O 1
ATOM 6164 N N . TYR D 2 23 ? 43.767 6.984 63.074 1.00 36.25 35 TYR B N 1
ATOM 6165 C CA . TYR D 2 23 ? 44.862 6.317 62.383 1.00 37.88 35 TYR B CA 1
ATOM 6166 C C . TYR D 2 23 ? 45.392 7.108 61.195 1.00 41.02 35 TYR B C 1
ATOM 6167 O O . TYR D 2 23 ? 46.447 6.754 60.657 1.00 40.04 35 TYR B O 1
ATOM 6176 N N . LYS D 2 24 ? 44.693 8.162 60.774 1.00 37.88 36 LYS B N 1
ATOM 6177 C CA . LYS D 2 24 ? 45.299 9.133 59.870 1.00 39.18 36 LYS B CA 1
ATOM 6178 C C . LYS D 2 24 ? 46.314 9.993 60.612 1.00 43.55 36 LYS B C 1
ATOM 6179 O O . LYS D 2 24 ? 47.377 10.319 60.070 1.00 39.30 36 LYS B O 1
ATOM 6185 N N . LEU D 2 25 ? 46.001 10.370 61.854 1.00 43.03 37 LEU B N 1
ATOM 6186 C CA . LEU D 2 25 ? 46.972 11.083 62.677 1.00 43.35 37 LEU B CA 1
ATOM 6187 C C . LEU D 2 25 ? 48.130 10.175 63.076 1.00 42.67 37 LEU B C 1
ATOM 6188 O O . LEU D 2 25 ? 49.278 10.626 63.163 1.00 41.41 37 LEU B O 1
ATOM 6193 N N . LYS D 2 26 ? 47.849 8.894 63.325 1.00 45.00 38 LYS B N 1
ATOM 6194 C CA . LYS D 2 26 ? 48.876 7.993 63.839 1.00 43.88 38 LYS B CA 1
ATOM 6195 C C . LYS D 2 26 ? 49.764 7.443 62.728 1.00 43.12 38 LYS B C 1
ATOM 6196 O O . LYS D 2 26 ? 50.988 7.372 62.888 1.00 41.56 38 LYS B O 1
ATOM 6202 N N . LEU D 2 27 ? 49.174 7.055 61.597 1.00 44.49 39 LEU B N 1
ATOM 6203 C CA . LEU D 2 27 ? 49.915 6.425 60.512 1.00 43.85 39 LEU B CA 1
ATOM 6204 C C . LEU D 2 27 ? 50.102 7.308 59.290 1.00 46.59 39 LEU B C 1
ATOM 6205 O O . LEU D 2 27 ? 51.066 7.112 58.548 1.00 52.58 39 LEU B O 1
ATOM 6210 N N . GLY D 2 28 ? 49.213 8.271 59.062 1.00 48.69 40 GLY B N 1
ATOM 6211 C CA . GLY D 2 28 ? 49.204 8.989 57.805 1.00 43.44 40 GLY B CA 1
ATOM 6212 C C . GLY D 2 28 ? 48.522 8.260 56.672 1.00 46.09 40 GLY B C 1
ATOM 6213 O O . GLY D 2 28 ? 48.650 8.682 55.517 1.00 52.22 40 GLY B O 1
ATOM 6214 N N . GLU D 2 29 ? 47.803 7.179 56.963 1.00 43.97 41 GLU B N 1
ATOM 6215 C CA . GLU D 2 29 ? 47.119 6.372 55.965 1.00 46.03 41 GLU B CA 1
ATOM 6216 C C . GLU D 2 29 ? 45.618 6.380 56.223 1.00 42.90 41 GLU B C 1
ATOM 6217 O O . GLU D 2 29 ? 45.138 6.865 57.251 1.00 42.07 41 GLU B O 1
ATOM 6223 N N . ILE D 2 30 ? 44.880 5.831 55.266 1.00 40.96 42 ILE B N 1
ATOM 6224 C CA . ILE D 2 30 ? 43.439 5.637 55.374 1.00 40.40 42 ILE B CA 1
ATOM 6225 C C . ILE D 2 30 ? 43.219 4.145 55.592 1.00 48.38 42 ILE B C 1
ATOM 6226 O O . ILE D 2 30 ? 43.268 3.351 54.646 1.00 50.15 42 ILE B O 1
ATOM 6231 N N . VAL D 2 31 ? 42.976 3.758 56.843 1.00 39.16 43 VAL B N 1
ATOM 6232 C CA . VAL D 2 31 ? 42.886 2.346 57.190 1.00 43.21 43 VAL B CA 1
ATOM 6233 C C . VAL D 2 31 ? 41.561 1.766 56.705 1.00 51.86 43 VAL B C 1
ATOM 6234 O O . VAL D 2 31 ? 40.571 2.474 56.503 1.00 51.02 43 VAL B O 1
ATOM 6238 N N . THR D 2 32 ? 41.558 0.449 56.505 1.00 48.02 44 THR B N 1
ATOM 6239 C CA . THR D 2 32 ? 40.338 -0.260 56.147 1.00 56.84 44 THR B CA 1
ATOM 6240 C C . THR D 2 32 ? 39.310 -0.140 57.267 1.00 56.62 44 THR B C 1
ATOM 6241 O O . THR D 2 32 ? 39.654 -0.067 58.450 1.00 63.40 44 THR B O 1
ATOM 6245 N N . THR D 2 33 ? 38.035 -0.107 56.882 1.00 54.89 45 THR B N 1
ATOM 6246 C CA . THR D 2 33 ? 36.954 0.007 57.853 1.00 54.89 45 THR B CA 1
ATOM 6247 C C . THR D 2 33 ? 36.934 -1.202 58.781 1.00 60.23 45 THR B C 1
ATOM 6248 O O . THR D 2 33 ? 36.566 -2.306 58.367 1.00 61.67 45 THR B O 1
ATOM 6252 N N . ILE D 2 34 ? 37.331 -1.004 60.030 1.00 54.15 46 ILE B N 1
ATOM 6253 C CA . ILE D 2 34 ? 37.309 -2.043 61.054 1.00 52.18 46 ILE B CA 1
ATOM 6254 C C . ILE D 2 34 ? 36.244 -1.665 62.076 1.00 52.28 46 ILE B C 1
ATOM 6255 O O . ILE D 2 34 ? 36.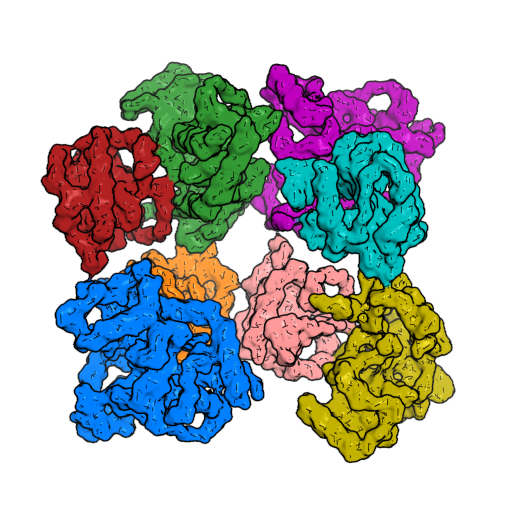348 -0.600 62.701 1.00 48.60 46 ILE B O 1
ATOM 6260 N N . PRO D 2 35 ? 35.197 -2.471 62.253 1.00 46.57 47 PRO B N 1
ATOM 6261 C CA . PRO D 2 35 ? 34.204 -2.181 63.294 1.00 44.35 47 PRO B CA 1
ATOM 6262 C C . PRO D 2 35 ? 34.863 -1.992 64.652 1.00 47.64 47 PRO B C 1
ATOM 6263 O O . PRO D 2 35 ? 35.664 -2.819 65.096 1.00 47.60 47 PRO B O 1
ATOM 6267 N N . THR D 2 36 ? 34.522 -0.890 65.317 1.00 43.10 48 THR B N 1
ATOM 6268 C CA . THR D 2 36 ? 35.060 -0.593 66.643 1.00 44.21 48 THR B CA 1
ATOM 6269 C C . THR D 2 36 ? 34.157 -1.270 67.665 1.00 43.96 48 THR B C 1
ATOM 6270 O O . THR D 2 36 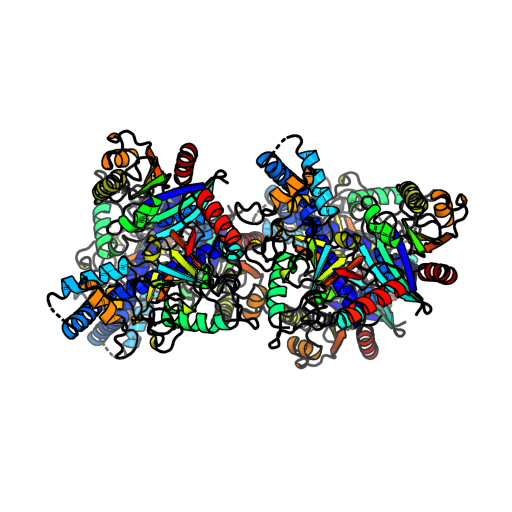? 33.220 -0.672 68.196 1.00 46.99 48 THR B O 1
ATOM 6274 N N . ILE D 2 37 ? 34.444 -2.545 67.937 1.00 42.38 49 ILE B N 1
ATOM 6275 C CA . ILE D 2 37 ? 33.629 -3.308 68.877 1.00 43.19 49 ILE B CA 1
ATOM 6276 C C . ILE D 2 37 ? 33.777 -2.750 70.286 1.00 43.31 49 ILE B C 1
ATOM 6277 O O . ILE D 2 37 ? 32.793 -2.614 71.023 1.00 55.00 49 ILE B O 1
ATOM 6282 N N . GLY D 2 38 ? 35.001 -2.414 70.681 1.00 42.48 50 GLY B N 1
ATOM 6283 C CA . GLY D 2 38 ? 35.235 -1.787 71.965 1.00 40.21 50 GLY B CA 1
ATOM 6284 C C . GLY D 2 38 ? 35.785 -0.386 71.818 1.00 39.48 50 GLY B C 1
ATOM 6285 O O . GLY D 2 38 ? 35.034 0.592 71.882 1.00 40.03 50 GLY B O 1
ATOM 6286 N N . PHE D 2 39 ? 37.094 -0.275 71.608 1.00 33.34 51 PHE B N 1
ATOM 6287 C CA . PHE D 2 39 ? 37.731 1.027 71.472 1.00 35.21 51 PHE B CA 1
ATOM 6288 C C . PHE D 2 39 ? 39.118 0.847 70.876 1.00 35.28 51 PHE B C 1
ATOM 6289 O O . PHE D 2 39 ? 39.668 -0.257 70.848 1.00 39.33 51 PHE B O 1
ATOM 6297 N N . ASN D 2 40 ? 39.671 1.957 70.401 1.00 36.20 52 ASN B N 1
ATOM 6298 C CA . ASN D 2 40 ? 41.072 2.058 70.035 1.00 33.70 52 ASN B CA 1
ATOM 6299 C C . ASN D 2 40 ? 41.732 3.096 70.931 1.00 35.56 52 ASN B C 1
ATOM 6300 O O . ASN D 2 40 ? 41.059 3.884 71.599 1.00 37.79 52 ASN B O 1
ATOM 6305 N N . VAL D 2 41 ? 43.061 3.075 70.966 1.00 35.87 53 VAL B N 1
ATOM 6306 C CA . VAL D 2 41 ? 43.813 4.072 71.721 1.00 37.75 53 VAL B CA 1
ATOM 6307 C C . VAL D 2 41 ? 45.204 4.195 71.120 1.00 35.46 53 VAL B C 1
ATOM 6308 O O . VAL D 2 41 ? 45.913 3.195 70.955 1.00 42.64 53 VAL B O 1
ATOM 6312 N N . GLU D 2 42 ? 45.606 5.416 70.776 1.00 38.30 54 GLU B N 1
ATOM 6313 C CA . GLU D 2 42 ? 46.903 5.625 70.149 1.00 38.71 54 GLU B CA 1
ATOM 6314 C C . GLU D 2 42 ? 47.535 6.904 70.674 1.00 43.31 54 GLU B C 1
ATOM 6315 O O . GLU D 2 42 ? 46.843 7.840 71.080 1.00 44.51 54 GLU B O 1
ATOM 6321 N N . THR D 2 43 ? 48.864 6.926 70.659 1.00 44.50 55 THR B N 1
ATOM 6322 C CA . THR D 2 43 ? 49.641 8.097 71.038 1.00 42.18 55 THR B CA 1
ATOM 6323 C C . THR D 2 43 ? 50.138 8.797 69.780 1.00 46.76 55 THR B C 1
ATOM 6324 O O . THR D 2 43 ? 50.761 8.168 68.919 1.00 52.26 55 THR B O 1
ATOM 6328 N N . VAL D 2 44 ? 49.864 10.095 69.682 1.00 44.35 56 VAL B N 1
ATOM 6329 C CA . VAL D 2 44 ? 50.260 10.912 68.541 1.00 51.82 56 VAL B CA 1
ATOM 6330 C C . VAL D 2 44 ? 51.165 12.024 69.052 1.00 56.61 56 VAL B C 1
ATOM 6331 O O . VAL D 2 44 ? 50.752 12.827 69.898 1.00 51.44 56 VAL B O 1
ATOM 6335 N N . GLU D 2 45 ? 52.390 12.076 68.537 1.00 56.80 57 GLU B N 1
ATOM 6336 C CA . GLU D 2 45 ? 53.348 13.108 68.914 1.00 58.98 57 GLU B CA 1
ATOM 6337 C C . GLU D 2 45 ? 53.208 14.296 67.970 1.00 54.97 57 GLU B C 1
ATOM 6338 O O . GLU D 2 45 ? 53.414 14.163 66.759 1.00 56.03 57 GLU B O 1
ATOM 6344 N N . TYR D 2 46 ? 52.856 15.454 68.526 1.00 54.99 58 TYR B N 1
ATOM 6345 C CA . TYR D 2 46 ? 52.628 16.657 67.737 1.00 51.34 58 TYR B CA 1
ATOM 6346 C C . TYR D 2 46 ? 53.002 17.882 68.559 1.00 52.17 58 TYR B C 1
ATOM 6347 O O . TYR D 2 46 ? 52.492 18.062 69.669 1.00 51.94 58 TYR B O 1
ATOM 6356 N N . LYS D 2 47 ? 53.889 18.714 68.008 1.00 51.35 59 LYS B N 1
ATOM 6357 C CA . LYS D 2 47 ? 54.317 19.968 68.634 1.00 62.16 59 LYS B CA 1
ATOM 6358 C C . LYS D 2 47 ? 54.780 19.753 70.074 1.00 62.95 59 LYS B C 1
ATOM 6359 O O . LYS D 2 47 ? 54.340 20.434 71.004 1.00 66.86 59 LYS B O 1
ATOM 6365 N N . ASN D 2 48 ? 55.678 18.784 70.252 1.00 58.87 60 ASN B N 1
ATOM 6366 C CA . ASN D 2 48 ? 56.256 18.444 71.551 1.00 66.95 60 ASN B CA 1
ATOM 6367 C C . ASN D 2 48 ? 55.198 18.040 72.572 1.00 66.75 60 ASN B C 1
ATOM 6368 O O . ASN D 2 48 ? 55.443 18.105 73.781 1.00 70.06 60 ASN B O 1
ATOM 6373 N N . ILE D 2 49 ? 54.020 17.627 72.111 1.00 64.44 61 ILE B N 1
ATOM 6374 C CA . ILE D 2 49 ? 52.951 17.148 72.976 1.00 57.75 61 ILE B CA 1
ATOM 6375 C C . ILE D 2 49 ? 52.624 15.717 72.575 1.00 60.81 61 ILE B C 1
ATOM 6376 O O . ILE D 2 49 ? 52.574 15.394 71.385 1.00 59.88 61 ILE B O 1
ATOM 6381 N N . SER D 2 50 ? 52.402 14.863 73.567 1.00 60.79 62 SER B N 1
ATOM 6382 C CA . SER D 2 50 ? 52.098 13.452 73.343 1.00 57.82 62 SER B CA 1
ATOM 6383 C C . SER D 2 50 ? 50.612 13.229 73.623 1.00 55.95 62 SER B C 1
ATOM 6384 O O . SER D 2 50 ? 50.211 12.950 74.752 1.00 61.18 62 SER B O 1
ATOM 6387 N N . PHE D 2 51 ? 49.799 13.334 72.577 1.00 49.85 63 PHE B N 1
ATOM 6388 C CA . PHE D 2 51 ? 48.365 13.129 72.721 1.00 48.37 63 PHE B CA 1
ATOM 6389 C C . PHE D 2 51 ? 48.053 11.649 72.906 1.00 44.97 63 PHE B C 1
ATOM 6390 O O . PHE D 2 51 ? 48.483 10.809 72.111 1.00 48.47 63 PHE B O 1
ATOM 6398 N N . THR D 2 52 ? 47.307 11.330 73.959 1.00 38.31 64 THR B N 1
ATOM 6399 C CA . THR D 2 52 ? 46.777 9.988 74.170 1.00 39.96 64 THR B CA 1
ATOM 6400 C C . THR D 2 52 ? 45.304 10.017 73.785 1.00 41.89 64 THR B C 1
ATOM 6401 O O . THR D 2 52 ? 44.475 10.567 74.517 1.00 41.22 64 THR B O 1
ATOM 6405 N N . VAL D 2 53 ? 44.979 9.423 72.640 1.00 38.67 65 VAL B N 1
ATOM 6406 C CA . VAL D 2 53 ? 43.661 9.554 72.030 1.00 33.98 65 VAL B CA 1
ATOM 6407 C C . VAL D 2 53 ? 42.929 8.224 72.147 1.00 35.48 65 VAL B C 1
ATOM 6408 O O . VAL D 2 53 ? 43.419 7.188 71.675 1.00 41.20 65 VAL B O 1
ATOM 6412 N N . TRP D 2 54 ? 41.766 8.259 72.796 1.00 37.62 66 TRP B N 1
ATOM 6413 C CA . TRP D 2 54 ? 40.856 7.125 72.883 1.00 37.99 66 TRP B CA 1
ATOM 6414 C C . TRP D 2 54 ? 39.769 7.275 71.825 1.00 38.27 66 TRP B C 1
ATOM 6415 O O . TRP D 2 54 ? 38.998 8.241 71.853 1.00 37.42 66 TRP B O 1
ATOM 6426 N N . ASP D 2 55 ? 39.711 6.322 70.900 1.00 38.89 67 ASP B N 1
ATOM 6427 C CA . ASP D 2 55 ? 38.644 6.239 69.904 1.00 32.86 67 ASP B CA 1
ATOM 6428 C C . ASP D 2 55 ? 37.580 5.292 70.449 1.00 34.97 67 ASP B C 1
ATOM 6429 O O . ASP D 2 55 ? 37.692 4.071 70.320 1.00 33.30 67 ASP B O 1
ATOM 6434 N N . VAL D 2 56 ? 36.544 5.857 71.060 1.00 38.04 68 VAL B N 1
ATOM 6435 C CA . VAL D 2 56 ? 35.509 5.074 71.727 1.00 40.59 68 VAL B CA 1
ATOM 6436 C C . VAL D 2 56 ? 34.443 4.695 70.707 1.00 43.57 68 VAL B C 1
ATOM 6437 O O . VAL D 2 56 ? 33.863 5.565 70.048 1.00 41.67 68 VAL B O 1
ATOM 6441 N N . GLY D 2 57 ? 34.189 3.391 70.577 1.00 44.24 69 GLY B N 1
ATOM 6442 C CA . GLY D 2 57 ? 33.220 2.925 69.596 1.00 50.64 69 GLY B CA 1
ATOM 6443 C C . GLY D 2 57 ? 31.813 3.416 69.878 1.00 57.05 69 GLY B C 1
ATOM 6444 O O . GLY D 2 57 ? 31.111 3.882 68.977 1.00 57.27 69 GLY B O 1
ATOM 6445 N N . GLY D 2 58 ? 31.381 3.311 71.131 1.00 58.25 70 GLY B N 1
ATOM 6446 C CA . GLY D 2 58 ? 30.048 3.741 71.504 1.00 63.11 70 GLY B CA 1
ATOM 6447 C C . GLY D 2 58 ? 29.813 3.757 73.001 1.00 72.42 70 GLY B C 1
ATOM 6448 O O . GLY D 2 58 ? 29.680 2.702 73.630 1.00 77.01 70 GLY B O 1
ATOM 6449 N N . LEU D 2 59 ? 29.761 4.958 73.581 1.00 75.07 71 LEU B N 1
ATOM 6450 C CA . LEU D 2 59 ? 29.514 5.145 75.004 1.00 77.84 71 LEU B CA 1
ATOM 6451 C C . LEU D 2 59 ? 28.039 5.037 75.368 1.00 83.41 71 LEU B C 1
ATOM 6452 O O . LEU D 2 59 ? 27.655 5.489 76.454 1.00 86.69 71 LEU B O 1
ATOM 6457 N N . ASP D 2 60 ? 27.209 4.466 74.494 1.00 89.12 72 ASP B N 1
ATOM 6458 C CA . ASP D 2 60 ? 25.771 4.460 74.738 1.00 98.55 72 ASP B CA 1
ATOM 6459 C C . ASP D 2 60 ? 25.413 3.614 75.959 1.00 96.12 72 ASP B C 1
ATOM 6460 O O . ASP D 2 60 ? 24.769 4.099 76.898 1.00 95.95 72 ASP B O 1
ATOM 6465 N N . LYS D 2 61 ? 25.848 2.352 75.978 1.00 92.59 73 LYS B N 1
ATOM 6466 C CA . LYS D 2 61 ? 25.488 1.398 77.022 1.00 92.65 73 LYS B CA 1
ATOM 6467 C C . LYS D 2 61 ? 26.612 1.119 78.015 1.00 87.92 73 LYS B C 1
ATOM 6468 O O . LYS D 2 61 ? 26.477 0.212 78.847 1.00 82.08 73 LYS B O 1
ATOM 6474 N N . ILE D 2 62 ? 27.711 1.871 77.959 1.00 77.94 74 ILE B N 1
ATOM 6475 C CA . ILE D 2 62 ? 28.857 1.606 78.825 1.00 77.24 74 ILE B CA 1
ATOM 6476 C C . ILE D 2 62 ? 29.400 2.893 79.433 1.00 76.05 74 ILE B C 1
ATOM 6477 O O . ILE D 2 62 ? 30.618 3.057 79.565 1.00 77.64 74 ILE B O 1
ATOM 6482 N N . ARG D 2 63 ? 28.512 3.816 79.800 1.00 75.89 75 ARG B N 1
ATOM 6483 C CA . ARG D 2 63 ? 28.965 5.038 80.462 1.00 74.22 75 ARG B CA 1
ATOM 6484 C C . ARG D 2 63 ? 29.684 4.788 81.786 1.00 69.08 75 ARG B C 1
ATOM 6485 O O . ARG D 2 63 ? 30.719 5.438 82.019 1.00 62.81 75 ARG B O 1
ATOM 6493 N N . PRO D 2 64 ? 29.225 3.896 82.675 1.00 69.98 76 PRO B N 1
ATOM 6494 C CA . PRO D 2 64 ? 30.001 3.632 83.900 1.00 69.63 76 PRO B CA 1
ATOM 6495 C C . PRO D 2 64 ? 31.403 3.108 83.644 1.00 66.97 76 PRO B C 1
ATOM 6496 O O . PRO D 2 64 ? 32.295 3.336 84.471 1.00 68.04 76 PRO B O 1
ATOM 6500 N N . LEU D 2 65 ? 31.628 2.394 82.537 1.00 66.18 77 LEU B N 1
ATOM 6501 C CA . LEU D 2 65 ? 32.940 1.802 82.298 1.00 56.61 77 LEU B CA 1
ATOM 6502 C C . LEU D 2 65 ? 34.003 2.841 81.962 1.00 62.23 77 LEU B C 1
ATOM 6503 O O . LEU D 2 65 ? 35.196 2.555 82.109 1.00 60.00 77 LEU B O 1
ATOM 6508 N N . TRP D 2 66 ? 33.605 4.032 81.517 1.00 62.34 78 TRP B N 1
ATOM 6509 C CA . TRP D 2 66 ? 34.547 5.060 81.097 1.00 54.21 78 TRP B CA 1
ATOM 6510 C C . TRP D 2 66 ? 34.630 6.240 82.055 1.00 62.53 78 TRP B C 1
ATOM 6511 O O . TRP D 2 66 ? 35.409 7.166 81.803 1.00 65.71 78 TRP B O 1
ATOM 6522 N N . ARG D 2 67 ? 33.849 6.242 83.139 1.00 61.73 79 ARG B N 1
ATOM 6523 C CA . ARG D 2 67 ? 33.878 7.372 84.063 1.00 62.49 79 ARG B CA 1
ATOM 6524 C C . ARG D 2 67 ? 35.215 7.477 84.786 1.00 63.71 79 ARG B C 1
ATOM 6525 O O . ARG D 2 67 ? 35.610 8.576 85.194 1.00 63.33 79 ARG B O 1
ATOM 6533 N N . HIS D 2 68 ? 35.919 6.352 84.945 1.00 67.40 80 HIS B N 1
ATOM 6534 C CA . HIS D 2 68 ? 37.220 6.354 85.608 1.00 62.61 80 HIS B CA 1
ATOM 6535 C C . HIS D 2 68 ? 38.172 7.364 84.979 1.00 64.86 80 HIS B C 1
ATOM 6536 O O . HIS D 2 68 ? 38.929 8.040 85.684 1.00 64.81 80 HIS B O 1
ATOM 6543 N N . TYR D 2 69 ? 38.147 7.482 83.650 1.00 63.42 81 TYR B N 1
ATOM 6544 C CA . TYR D 2 69 ? 39.028 8.414 82.960 1.00 62.61 81 TYR B CA 1
ATOM 6545 C C . TYR D 2 69 ? 38.494 9.840 82.952 1.00 61.33 81 TYR B C 1
ATOM 6546 O O . TYR D 2 69 ? 39.273 10.774 82.723 1.00 60.69 81 TYR B O 1
ATOM 6555 N N . PHE D 2 70 ? 37.195 10.027 83.214 1.00 62.27 82 PHE B N 1
ATOM 6556 C CA . PHE D 2 70 ? 36.566 11.330 83.007 1.00 57.00 82 PHE B CA 1
ATOM 6557 C C . PHE D 2 70 ? 37.247 12.425 83.819 1.00 60.02 82 PHE B C 1
ATOM 6558 O O . PHE D 2 70 ? 37.385 13.560 83.348 1.00 58.64 82 PHE B O 1
ATOM 6566 N N . GLN D 2 71 ? 37.673 12.109 85.044 1.00 66.13 83 GLN B N 1
ATOM 6567 C CA . GLN D 2 71 ? 38.297 13.122 85.889 1.00 68.54 83 GLN B CA 1
ATOM 6568 C C . GLN D 2 71 ? 39.593 13.646 85.285 1.00 63.72 83 GLN B C 1
ATOM 6569 O O . GLN D 2 71 ? 39.936 14.818 85.479 1.00 62.14 83 GLN B O 1
ATOM 6575 N N . ASN D 2 72 ? 40.326 12.806 84.555 1.00 66.37 84 ASN B N 1
ATOM 6576 C CA . ASN D 2 72 ? 41.600 13.208 83.974 1.00 64.02 84 ASN B CA 1
ATOM 6577 C C . ASN D 2 72 ? 41.528 13.387 82.464 1.00 58.63 84 ASN B C 1
ATOM 6578 O O . ASN D 2 72 ? 42.571 13.531 81.816 1.00 59.81 84 ASN B O 1
ATOM 6583 N N . THR D 2 73 ? 40.329 13.387 81.887 1.00 56.26 85 THR B N 1
ATOM 6584 C CA . THR D 2 73 ? 40.165 13.656 80.463 1.00 50.65 85 THR B CA 1
ATOM 6585 C C . THR D 2 73 ? 40.322 15.153 80.231 1.00 50.06 85 THR B C 1
ATOM 6586 O O . THR D 2 73 ? 39.464 15.946 80.632 1.00 53.93 85 THR B O 1
ATOM 6590 N N . GLN D 2 74 ? 41.420 15.541 79.584 1.00 49.00 86 GLN B N 1
ATOM 6591 C CA . GLN D 2 74 ? 41.672 16.955 79.338 1.00 46.34 86 GLN B CA 1
ATOM 6592 C C . GLN D 2 74 ? 40.948 17.458 78.097 1.00 48.15 86 GLN B C 1
ATOM 6593 O O . GLN D 2 74 ? 40.556 18.629 78.049 1.00 42.49 86 GLN B O 1
ATOM 6599 N N . GLY D 2 75 ? 40.758 16.603 77.094 1.00 46.82 87 GLY B N 1
ATOM 6600 C CA . GLY D 2 75 ? 40.075 17.033 75.890 1.00 40.47 87 GLY B CA 1
ATOM 6601 C C . GLY D 2 75 ? 39.077 16.037 75.335 1.00 46.87 87 GLY B C 1
ATOM 6602 O O . GLY D 2 75 ? 39.369 14.843 75.224 1.00 45.98 87 GLY B O 1
ATOM 6603 N N . LEU D 2 76 ? 37.891 16.526 74.984 1.00 43.33 88 LEU B N 1
ATOM 6604 C CA . LEU D 2 76 ? 36.884 15.749 74.275 1.00 40.66 88 LEU B CA 1
ATOM 6605 C C . LEU D 2 76 ? 36.854 16.192 72.820 1.00 35.92 88 LEU B C 1
ATOM 6606 O O . LEU D 2 76 ? 36.721 17.386 72.538 1.00 37.23 88 LEU B O 1
ATOM 6611 N N . ILE D 2 77 ? 36.979 15.241 71.901 1.00 36.30 89 ILE B N 1
ATOM 6612 C CA . ILE D 2 77 ? 36.815 15.504 70.476 1.00 33.20 89 ILE B CA 1
ATOM 6613 C C . ILE D 2 77 ? 35.526 14.828 70.035 1.00 34.81 89 ILE B C 1
ATOM 6614 O O . ILE D 2 77 ? 35.430 13.596 70.043 1.00 36.61 89 ILE B O 1
ATOM 6619 N N . PHE D 2 78 ? 34.537 15.623 69.636 1.00 32.99 90 PHE B N 1
ATOM 6620 C CA . PHE D 2 78 ? 33.261 15.102 69.158 1.00 29.68 90 PHE B CA 1
ATOM 6621 C C . PHE D 2 78 ? 33.264 15.166 67.634 1.00 36.13 90 PHE B C 1
ATOM 6622 O O . PHE D 2 78 ? 33.294 16.256 67.054 1.00 31.08 90 PHE B O 1
ATOM 6630 N N . VAL D 2 79 ? 33.225 14.002 66.989 1.00 30.51 91 VAL B N 1
ATOM 6631 C CA . VAL D 2 79 ? 33.288 13.911 65.533 1.00 31.82 91 VAL B CA 1
ATOM 6632 C C . VAL D 2 79 ? 31.876 13.729 64.996 1.00 31.10 91 VAL B C 1
ATOM 6633 O O . VAL D 2 79 ? 31.128 12.868 65.476 1.00 34.12 91 VAL B O 1
ATOM 6637 N N . VAL D 2 80 ? 31.508 14.536 64.003 1.00 31.23 92 VAL B N 1
ATOM 6638 C CA . VAL D 2 80 ? 30.174 14.492 63.415 1.00 34.10 92 VAL B CA 1
ATOM 6639 C C . VAL D 2 80 ? 30.295 14.319 61.906 1.00 32.78 92 VAL B C 1
ATOM 6640 O O . VAL D 2 80 ? 31.205 14.870 61.276 1.00 29.34 92 VAL B O 1
ATOM 6644 N N . ASP D 2 81 ? 29.385 13.534 61.333 1.00 32.93 93 ASP B N 1
ATOM 6645 C CA . ASP D 2 81 ? 29.276 13.378 59.884 1.00 32.44 93 ASP B CA 1
ATOM 6646 C C . ASP D 2 81 ? 28.504 14.575 59.343 1.00 30.78 93 ASP B C 1
ATOM 6647 O O . ASP D 2 81 ? 27.278 14.643 59.459 1.00 35.49 93 ASP B O 1
ATOM 6652 N N . SER D 2 82 ? 29.223 15.531 58.747 1.00 27.97 94 SER B N 1
ATOM 6653 C CA . SER D 2 82 ? 28.584 16.743 58.246 1.00 32.56 94 SER B CA 1
ATOM 6654 C C . SER D 2 82 ? 27.664 16.470 57.062 1.00 38.58 94 SER B C 1
ATOM 6655 O O . SER D 2 82 ? 26.840 17.324 56.725 1.00 39.60 94 SER B O 1
ATOM 6658 N N . ASN D 2 83 ? 27.786 15.309 56.425 1.00 35.72 95 ASN B N 1
ATOM 6659 C CA . ASN D 2 83 ? 26.917 14.941 55.317 1.00 37.45 95 ASN B CA 1
ATOM 6660 C C . ASN D 2 83 ? 25.653 14.221 55.773 1.00 37.46 95 ASN B C 1
ATOM 6661 O O . ASN D 2 83 ? 24.722 14.067 54.975 1.00 34.29 95 ASN B O 1
ATOM 6666 N N . ASP D 2 84 ? 25.588 13.802 57.038 1.00 31.14 96 ASP B N 1
ATOM 6667 C CA . ASP D 2 84 ? 24.475 13.002 57.547 1.00 36.33 96 ASP B CA 1
ATOM 6668 C C . ASP D 2 84 ? 23.481 13.931 58.239 1.00 38.45 96 ASP B C 1
ATOM 6669 O O . ASP D 2 84 ? 23.474 14.092 59.460 1.00 36.86 96 ASP B O 1
ATOM 6674 N N . ARG D 2 85 ? 22.624 14.557 57.427 1.00 36.35 97 ARG B N 1
ATOM 6675 C CA . ARG D 2 85 ? 21.613 15.459 57.970 1.00 38.49 97 ARG B CA 1
ATOM 6676 C C . ARG D 2 85 ? 20.533 14.705 58.738 1.00 36.85 97 ARG B C 1
ATOM 6677 O O . ARG D 2 85 ? 19.894 15.279 59.627 1.00 36.73 97 ARG B O 1
ATOM 6685 N N . GLU D 2 86 ? 20.311 13.430 58.412 1.00 33.24 98 GLU B N 1
ATOM 6686 C CA . GLU D 2 86 ? 19.288 12.650 59.101 1.00 36.35 98 GLU B CA 1
ATOM 6687 C C . GLU D 2 86 ? 19.667 12.318 60.540 1.00 33.48 98 GLU B C 1
ATOM 6688 O O . GLU D 2 86 ? 18.784 11.976 61.333 1.00 35.56 98 GLU B O 1
ATOM 6694 N N . ARG D 2 87 ? 20.950 12.405 60.895 1.00 40.22 99 ARG B N 1
ATOM 6695 C CA . ARG D 2 87 ? 21.418 12.001 62.216 1.00 34.07 99 ARG B CA 1
ATOM 6696 C C . ARG D 2 87 ? 22.133 13.118 62.967 1.00 31.94 99 ARG B C 1
ATOM 6697 O O . ARG D 2 87 ? 22.745 12.852 64.009 1.00 39.37 99 ARG B O 1
ATOM 6705 N N . VAL D 2 88 ? 22.079 14.358 62.474 1.00 29.29 100 VAL B N 1
ATOM 6706 C CA . VAL D 2 88 ? 22.831 15.429 63.121 1.00 33.35 100 VAL B CA 1
ATOM 6707 C C . VAL D 2 88 ? 22.203 15.812 64.459 1.00 37.33 100 VAL B C 1
ATOM 6708 O O . VAL D 2 88 ? 22.914 16.181 65.403 1.00 41.04 100 VAL B O 1
ATOM 6712 N N . ASN D 2 89 ? 20.876 15.715 64.580 1.00 32.64 101 ASN B N 1
ATOM 6713 C CA . ASN D 2 89 ? 20.237 16.002 65.860 1.00 41.68 101 ASN B CA 1
ATOM 6714 C C . ASN D 2 89 ? 20.444 14.869 66.857 1.00 40.61 101 ASN B C 1
ATOM 6715 O O . ASN D 2 89 ? 20.546 15.121 68.064 1.00 45.95 101 ASN B O 1
ATOM 6720 N N . GLU D 2 90 ? 20.505 13.625 66.374 1.00 38.84 102 GLU B N 1
ATOM 6721 C CA . GLU D 2 90 ? 20.954 12.522 67.218 1.00 37.41 102 GLU B CA 1
ATOM 6722 C C . GLU D 2 90 ? 22.344 12.799 67.774 1.00 42.24 102 GLU B C 1
ATOM 6723 O O . GLU D 2 90 ? 22.604 12.592 68.968 1.00 43.34 102 GLU B O 1
ATOM 6729 N N . ALA D 2 91 ? 23.248 13.290 66.920 1.00 39.24 103 ALA B N 1
ATOM 6730 C CA . ALA D 2 91 ? 24.569 13.693 67.385 1.00 42.58 103 ALA B CA 1
ATOM 6731 C C . ALA D 2 91 ? 24.478 14.829 68.393 1.00 40.16 103 ALA B C 1
ATOM 6732 O O . ALA D 2 91 ? 25.284 14.893 69.329 1.00 42.35 103 ALA B O 1
ATOM 6734 N N . ARG D 2 92 ? 23.510 15.734 68.223 1.00 39.12 104 ARG B N 1
ATOM 6735 C CA . ARG D 2 92 ? 23.309 16.788 69.213 1.00 41.26 104 ARG B CA 1
ATOM 6736 C C . ARG D 2 92 ? 22.940 16.198 70.568 1.00 46.27 104 ARG B C 1
ATOM 6737 O O . ARG D 2 92 ? 23.477 16.610 71.603 1.00 38.58 104 ARG B O 1
ATOM 6745 N N . GLU D 2 93 ? 22.016 15.232 70.583 1.00 44.94 105 GLU B N 1
ATOM 6746 C CA . GLU D 2 93 ? 21.630 14.606 71.845 1.00 44.30 105 GLU B CA 1
ATOM 6747 C C . GLU D 2 93 ? 22.806 13.877 72.485 1.00 46.59 105 GLU B C 1
ATOM 6748 O O . GLU D 2 93 ? 22.997 13.945 73.707 1.00 47.87 105 GLU B O 1
ATOM 6754 N N . GLU D 2 94 ? 23.613 13.183 71.676 1.00 45.01 106 GLU B N 1
ATOM 6755 C CA . GLU D 2 94 ? 24.782 12.501 72.225 1.00 45.91 106 GLU B CA 1
ATOM 6756 C C . GLU D 2 94 ? 25.772 13.495 72.821 1.00 46.95 106 GLU B C 1
ATOM 6757 O O . GLU D 2 94 ? 26.322 13.265 73.907 1.00 45.69 106 GLU B O 1
ATOM 6763 N N . LEU D 2 95 ? 26.005 14.613 72.128 1.00 46.89 107 LEU B N 1
ATOM 6764 C CA . LEU D 2 95 ? 26.903 15.636 72.653 1.00 40.73 107 LEU B CA 1
ATOM 6765 C C . LEU D 2 95 ? 26.361 16.234 73.945 1.00 42.07 107 LEU B C 1
ATOM 6766 O O . LEU D 2 95 ? 27.126 16.530 74.869 1.00 41.45 107 LEU B O 1
ATOM 6771 N N . MET D 2 96 ? 25.042 16.427 74.024 1.00 46.10 108 MET B N 1
ATOM 6772 C CA . MET D 2 96 ? 24.439 16.914 75.261 1.00 43.08 108 MET B CA 1
ATOM 6773 C C . MET D 2 96 ? 24.657 15.928 76.402 1.00 44.94 108 MET B C 1
ATOM 6774 O O . MET D 2 96 ? 24.957 16.331 77.533 1.00 46.01 108 MET B O 1
ATOM 6779 N N . ARG D 2 97 ? 24.514 14.629 76.123 1.00 45.34 109 ARG B N 1
ATOM 6780 C CA . ARG D 2 97 ? 24.769 13.628 77.154 1.00 46.32 109 ARG B CA 1
ATOM 6781 C C . ARG D 2 97 ? 26.224 13.654 77.604 1.00 49.54 109 ARG B C 1
ATOM 6782 O O . ARG D 2 97 ? 26.514 13.505 78.797 1.00 52.55 109 ARG B O 1
ATOM 6790 N N . MET D 2 98 ? 27.158 13.835 76.665 1.00 47.89 110 MET B N 1
ATOM 6791 C CA . MET D 2 98 ? 28.565 13.928 77.047 1.00 46.14 110 MET B CA 1
ATOM 6792 C C . MET D 2 98 ? 28.827 15.162 77.903 1.00 46.55 110 MET B C 1
ATOM 6793 O O . MET D 2 98 ? 29.539 15.087 78.912 1.00 46.53 110 MET B O 1
ATOM 6798 N N . LEU D 2 99 ? 28.259 16.307 77.521 1.00 44.41 111 LEU B N 1
ATOM 6799 C CA . LEU D 2 99 ? 28.491 17.551 78.245 1.00 40.23 111 LEU B CA 1
ATOM 6800 C C . LEU D 2 99 ? 27.700 17.647 79.543 1.00 45.51 111 LEU B C 1
ATOM 6801 O O . LEU D 2 99 ? 27.943 18.572 80.326 1.00 47.55 111 LEU B O 1
ATOM 6806 N N . ALA D 2 100 ? 26.768 16.730 79.791 1.00 46.21 112 ALA B N 1
ATOM 6807 C CA . ALA D 2 100 ? 26.044 16.697 81.054 1.00 47.49 112 ALA B CA 1
ATOM 6808 C C . ALA D 2 100 ? 26.778 15.914 82.136 1.00 53.36 112 ALA B C 1
ATOM 6809 O O . ALA D 2 100 ? 26.304 15.866 83.275 1.00 59.49 112 ALA B O 1
ATOM 6811 N N . GLU D 2 101 ? 27.918 15.308 81.811 1.00 56.13 113 GLU B N 1
ATOM 6812 C CA . GLU D 2 101 ? 28.701 14.563 82.788 1.00 52.62 113 GLU B CA 1
ATOM 6813 C C . GLU D 2 101 ? 29.457 15.539 83.682 1.00 53.45 113 GLU B C 1
ATOM 6814 O O . GLU D 2 101 ? 30.261 16.341 83.195 1.00 51.23 113 GLU B O 1
ATOM 6820 N N . ASP D 2 102 ? 29.194 15.474 84.991 1.00 58.90 114 ASP B N 1
ATOM 6821 C CA . ASP D 2 102 ? 29.817 16.411 85.921 1.00 58.71 114 ASP B CA 1
ATOM 6822 C C . ASP D 2 102 ? 31.328 16.227 85.985 1.00 59.17 114 ASP B C 1
ATOM 6823 O O . ASP D 2 102 ? 32.060 17.192 86.235 1.00 61.64 114 ASP B O 1
ATOM 6828 N N . GLU D 2 103 ? 31.814 15.008 85.760 1.00 58.04 115 GLU B N 1
ATOM 6829 C CA . GLU D 2 103 ? 33.243 14.735 85.825 1.00 55.33 115 GLU B CA 1
ATOM 6830 C C . GLU D 2 103 ? 33.995 15.213 84.590 1.00 56.95 115 GLU B C 1
ATOM 6831 O O . GLU D 2 103 ? 35.228 15.127 84.562 1.00 52.41 115 GLU B O 1
ATOM 6837 N N . LEU D 2 104 ? 33.288 15.714 83.575 1.00 56.03 116 LEU B N 1
ATOM 6838 C CA . LEU D 2 104 ? 33.898 16.292 82.383 1.00 51.92 116 LEU B CA 1
ATOM 6839 C C . LEU D 2 104 ? 33.698 17.803 82.310 1.00 53.40 116 LEU B C 1
ATOM 6840 O O . LEU D 2 104 ? 33.865 18.395 81.239 1.00 53.09 116 LEU B O 1
ATOM 6845 N N . ARG D 2 105 ? 33.335 18.435 83.428 1.00 53.49 117 ARG B N 1
ATOM 6846 C CA . ARG D 2 105 ? 32.977 19.849 83.413 1.00 54.16 117 ARG B CA 1
ATOM 6847 C C . ARG D 2 105 ? 34.146 20.752 83.041 1.00 53.41 117 ARG B C 1
ATOM 6848 O O . ARG D 2 105 ? 33.921 21.862 82.545 1.00 59.49 117 ARG B O 1
ATOM 6856 N N . ASP D 2 106 ? 35.383 20.312 83.265 1.00 57.20 118 ASP B N 1
ATOM 6857 C CA . ASP D 2 106 ? 36.558 21.128 82.994 1.00 58.26 118 ASP B CA 1
ATOM 6858 C C . ASP D 2 106 ? 37.261 20.760 81.695 1.00 54.56 118 ASP B C 1
ATOM 6859 O O . ASP D 2 106 ? 38.237 21.421 81.327 1.00 54.07 118 ASP B O 1
ATOM 6864 N N . ALA D 2 107 ? 36.799 19.727 80.995 1.00 49.92 119 ALA B N 1
ATOM 6865 C CA . ALA D 2 107 ? 37.420 19.329 79.741 1.00 47.88 119 ALA B CA 1
ATOM 6866 C C . ALA D 2 107 ? 37.034 20.290 78.624 1.00 42.88 119 ALA B C 1
ATOM 6867 O O . ALA D 2 107 ? 35.909 20.798 78.582 1.00 44.12 119 ALA B O 1
ATOM 6869 N N . VAL D 2 108 ? 37.975 20.537 77.717 1.00 37.68 120 VAL B N 1
ATOM 6870 C CA . VAL D 2 108 ? 37.712 21.376 76.555 1.00 41.01 120 VAL B CA 1
ATOM 6871 C C . VAL D 2 108 ? 37.060 20.532 75.468 1.00 42.36 120 VAL B C 1
ATOM 6872 O O . VAL D 2 108 ? 37.273 19.318 75.380 1.00 44.04 120 VAL B O 1
ATOM 6876 N N . LEU D 2 109 ? 36.245 21.175 74.636 1.00 43.82 121 LEU B N 1
ATOM 6877 C CA . LEU D 2 109 ? 35.504 20.492 73.585 1.00 37.88 121 LEU B CA 1
ATOM 6878 C C . LEU D 2 109 ? 36.000 20.949 72.221 1.00 37.16 121 LEU B C 1
ATOM 6879 O O . LEU D 2 109 ? 36.030 22.150 71.935 1.00 36.14 121 LEU B O 1
ATOM 6884 N N . LEU D 2 110 ? 36.393 19.991 71.388 1.00 35.74 122 LEU B N 1
ATOM 6885 C CA . LEU D 2 110 ? 36.768 20.241 70.003 1.00 33.62 122 LEU B CA 1
ATOM 6886 C C . LEU D 2 110 ? 35.856 19.412 69.112 1.00 36.41 122 LEU B C 1
ATOM 6887 O O . LEU D 2 110 ? 35.860 18.178 69.192 1.00 37.36 122 LEU B O 1
ATOM 6892 N N . VAL D 2 111 ? 35.074 20.086 68.274 1.00 36.15 123 VAL B N 1
ATOM 6893 C CA . VAL D 2 111 ? 34.138 19.429 67.371 1.00 32.66 123 VAL B CA 1
ATOM 6894 C C . VAL D 2 111 ? 34.772 19.331 65.992 1.00 32.08 123 VAL B C 1
ATOM 6895 O O . VAL D 2 111 ? 35.218 20.339 65.430 1.00 34.04 123 VAL B O 1
ATOM 6899 N N . PHE D 2 112 ? 34.816 18.116 65.450 1.00 33.70 124 PHE B N 1
ATOM 6900 C CA . PHE D 2 112 ? 35.271 17.872 64.087 1.00 29.49 124 PHE B CA 1
ATOM 6901 C C . PHE D 2 112 ? 34.048 17.716 63.191 1.00 31.26 124 PHE B C 1
ATOM 6902 O O . PHE D 2 112 ? 33.334 16.708 63.269 1.00 31.76 124 PHE B O 1
ATOM 6910 N N . ALA D 2 113 ? 33.803 18.718 62.349 1.00 25.49 125 ALA B N 1
ATOM 6911 C CA . ALA D 2 113 ? 32.774 18.636 61.315 1.00 32.40 125 ALA B CA 1
ATOM 6912 C C . ALA D 2 113 ? 33.384 17.884 60.141 1.00 32.34 125 ALA B C 1
ATOM 6913 O O . ALA D 2 113 ? 33.914 18.474 59.198 1.00 32.32 125 ALA B O 1
ATOM 6915 N N . ASN D 2 114 ? 33.306 16.559 60.203 1.00 29.12 126 ASN B N 1
ATOM 6916 C CA . ASN D 2 114 ? 34.055 15.703 59.299 1.00 29.04 126 ASN B CA 1
ATOM 6917 C C . ASN D 2 114 ? 33.313 15.527 57.974 1.00 27.54 126 ASN B C 1
ATOM 6918 O O . ASN D 2 114 ? 32.140 15.881 57.831 1.00 30.81 126 ASN B O 1
ATOM 6923 N N . LYS D 2 115 ? 34.033 14.981 56.991 1.00 30.36 127 LYS B N 1
ATOM 6924 C CA . LYS D 2 115 ? 33.489 14.645 55.673 1.00 30.36 127 LYS B CA 1
ATOM 6925 C C . LYS D 2 115 ? 33.071 15.895 54.899 1.00 33.23 127 LYS B C 1
ATOM 6926 O O . LYS D 2 115 ? 32.045 15.905 54.217 1.00 33.71 127 LYS B O 1
ATOM 6932 N N . GLN D 2 116 ? 33.872 16.957 55.005 1.00 32.54 128 GLN B N 1
ATOM 6933 C CA . GLN D 2 116 ? 33.632 18.166 54.227 1.00 28.70 128 GLN B CA 1
ATOM 6934 C C . GLN D 2 116 ? 33.905 17.970 52.742 1.00 35.19 128 GLN B C 1
ATOM 6935 O O . GLN D 2 116 ? 33.531 18.834 51.941 1.00 37.08 128 GLN B O 1
ATOM 6941 N N . ASP D 2 117 ? 34.545 16.863 52.358 1.00 37.37 129 ASP B N 1
ATOM 6942 C CA . ASP D 2 117 ? 34.795 16.566 50.953 1.00 37.02 129 ASP B CA 1
ATOM 6943 C C . ASP D 2 117 ? 33.537 16.146 50.207 1.00 39.17 129 ASP B C 1
ATOM 6944 O O . ASP D 2 117 ? 33.553 16.115 48.972 1.00 44.69 129 ASP B O 1
ATOM 6949 N N . LEU D 2 118 ? 32.460 15.827 50.917 1.00 40.07 130 LEU B N 1
ATOM 6950 C CA . LEU D 2 118 ? 31.235 15.388 50.266 1.00 39.67 130 LEU B CA 1
ATOM 6951 C C . LEU D 2 118 ? 30.432 16.597 49.783 1.00 42.31 130 LEU B C 1
ATOM 6952 O O . LEU D 2 118 ? 30.419 17.639 50.445 1.00 35.93 130 LEU B O 1
ATOM 6957 N N . PRO D 2 119 ? 29.762 16.483 48.633 1.00 46.65 131 PRO B N 1
ATOM 6958 C CA . PRO D 2 119 ? 29.159 17.677 48.014 1.00 45.76 131 PRO B CA 1
ATOM 6959 C C . PRO D 2 119 ? 28.048 18.305 48.834 1.00 46.68 131 PRO B C 1
ATOM 6960 O O . PRO D 2 119 ? 27.899 19.534 48.813 1.00 46.23 131 PRO B O 1
ATOM 6964 N N . ASN D 2 120 ? 27.259 17.507 49.554 1.00 43.02 132 ASN B N 1
ATOM 6965 C CA . ASN D 2 120 ? 26.097 18.008 50.273 1.00 43.23 132 ASN B CA 1
ATOM 6966 C C . ASN D 2 120 ? 26.373 18.216 51.759 1.00 44.45 132 ASN B C 1
ATOM 6967 O O . ASN D 2 120 ? 25.431 18.353 52.547 1.00 47.28 132 ASN B O 1
ATOM 6972 N N . ALA D 2 121 ? 27.641 18.252 52.156 1.00 44.93 133 ALA B N 1
ATOM 6973 C CA . ALA D 2 121 ? 27.982 18.413 53.561 1.00 44.10 133 ALA B CA 1
ATOM 6974 C C . ALA D 2 121 ? 27.776 19.856 53.998 1.00 43.55 133 ALA B C 1
ATOM 6975 O O . ALA D 2 121 ? 28.167 20.795 53.298 1.00 43.56 133 ALA B O 1
ATOM 6977 N N . MET D 2 122 ? 27.158 20.030 55.162 1.00 35.93 134 MET B N 1
ATOM 6978 C CA . MET D 2 122 ? 27.010 21.358 55.735 1.00 40.26 134 MET B CA 1
ATOM 6979 C C . MET D 2 122 ? 28.333 21.830 56.324 1.00 36.33 134 MET B C 1
ATOM 6980 O O . MET D 2 122 ? 29.119 21.041 56.858 1.00 32.75 134 MET B O 1
ATOM 6985 N N . ASN D 2 123 ? 28.573 23.135 56.224 1.00 37.99 135 ASN B N 1
ATOM 6986 C CA . ASN D 2 123 ? 29.841 23.701 56.657 1.00 39.75 135 ASN B CA 1
ATOM 6987 C C . ASN D 2 123 ? 29.907 23.764 58.184 1.00 34.27 135 ASN B C 1
ATOM 6988 O O . ASN D 2 123 ? 28.990 23.345 58.897 1.00 34.30 135 ASN B O 1
ATOM 6993 N N . ALA D 2 124 ? 31.026 24.293 58.686 1.00 34.59 136 ALA B N 1
ATOM 6994 C CA . ALA D 2 124 ? 31.249 24.346 60.127 1.00 34.76 136 ALA B CA 1
ATOM 6995 C C . ALA D 2 124 ? 30.222 25.221 60.835 1.00 37.84 136 ALA B C 1
ATOM 6996 O O . ALA D 2 124 ? 29.852 24.934 61.979 1.00 36.09 136 ALA B O 1
ATOM 6998 N N . ALA D 2 125 ? 29.760 26.292 60.186 1.00 39.59 137 ALA B N 1
ATOM 6999 C CA . ALA D 2 125 ? 28.795 27.184 60.825 1.00 38.49 137 ALA B CA 1
ATOM 7000 C C . ALA D 2 125 ? 27.451 26.493 61.026 1.00 38.08 137 ALA B C 1
ATOM 7001 O O . ALA D 2 125 ? 26.856 26.571 62.109 1.00 40.51 137 ALA B O 1
ATOM 7003 N N . GLU D 2 126 ? 26.957 25.808 59.991 1.00 36.59 138 GLU B N 1
ATOM 7004 C CA . GLU D 2 126 ? 25.677 25.116 60.107 1.00 42.39 138 GLU B CA 1
ATOM 7005 C C . GLU D 2 126 ? 25.740 24.013 61.157 1.00 42.63 138 GLU B C 1
ATOM 7006 O O . GLU D 2 126 ? 24.793 23.830 61.931 1.00 40.52 138 GLU B O 1
ATOM 7012 N N . ILE D 2 127 ? 26.844 23.261 61.193 1.00 36.92 139 ILE B N 1
ATOM 7013 C CA . ILE D 2 127 ? 27.032 22.264 62.244 1.00 33.55 139 ILE B CA 1
ATOM 7014 C C . ILE D 2 127 ? 27.038 22.933 63.613 1.00 39.80 139 ILE B C 1
ATOM 7015 O O . ILE D 2 127 ? 26.441 22.426 64.572 1.00 39.47 139 ILE B O 1
ATOM 7020 N N . THR D 2 128 ? 27.712 24.082 63.723 1.00 35.22 140 THR B N 1
ATOM 7021 C CA . THR D 2 128 ? 27.720 24.830 64.977 1.00 34.67 140 THR B CA 1
ATOM 7022 C C . THR D 2 128 ? 26.304 25.187 65.408 1.00 38.36 140 THR B C 1
ATOM 7023 O O . THR D 2 128 ? 25.984 25.165 66.603 1.00 34.29 140 THR B O 1
ATOM 7027 N N . ASP D 2 129 ? 25.436 25.503 64.446 1.00 41.13 141 ASP B N 1
ATOM 7028 C CA . ASP D 2 129 ? 24.060 25.845 64.787 1.00 38.82 141 ASP B CA 1
ATOM 7029 C C . ASP D 2 129 ? 23.261 24.611 65.193 1.00 40.20 141 ASP B C 1
ATOM 7030 O O . ASP D 2 129 ? 22.511 24.647 66.176 1.00 45.63 141 ASP B O 1
ATOM 7035 N N . LYS D 2 130 ? 23.409 23.509 64.454 1.00 36.89 142 LYS B N 1
ATOM 7036 C CA . LYS D 2 130 ? 22.596 22.326 64.713 1.00 36.51 142 LYS B CA 1
ATOM 7037 C C . LYS D 2 130 ? 23.035 21.572 65.962 1.00 40.57 142 LYS B C 1
ATOM 7038 O O . LYS D 2 130 ? 22.228 20.835 66.539 1.00 40.81 142 LYS B O 1
ATOM 7044 N N . LEU D 2 131 ? 24.284 21.735 66.394 1.00 41.61 143 LEU B N 1
ATOM 7045 C CA . LEU D 2 131 ? 24.730 21.161 67.656 1.00 35.02 143 LEU B CA 1
ATOM 7046 C C . LEU D 2 131 ? 24.432 22.056 68.850 1.00 40.71 143 LEU B C 1
ATOM 7047 O O . LEU D 2 131 ? 24.523 21.590 69.991 1.00 40.15 143 LEU B O 1
ATOM 7052 N N . GLY D 2 132 ? 24.081 23.320 68.620 1.00 37.72 144 GLY B N 1
ATOM 7053 C CA . GLY D 2 132 ? 23.786 24.225 69.713 1.00 36.44 144 GLY B CA 1
ATOM 7054 C C . GLY D 2 132 ? 25.005 24.730 70.447 1.00 37.83 144 GLY B C 1
ATOM 7055 O O . GLY D 2 132 ? 24.913 25.052 71.636 1.00 40.75 144 GLY B O 1
ATOM 7056 N N . LEU D 2 133 ? 26.155 24.799 69.772 1.00 39.71 145 LEU B N 1
ATOM 7057 C CA . LEU D 2 133 ? 27.399 25.158 70.447 1.00 37.30 145 LEU B CA 1
ATOM 7058 C C . LEU D 2 133 ? 27.360 26.576 71.001 1.00 40.77 145 LEU B C 1
ATOM 7059 O O . LEU D 2 133 ? 27.940 26.841 72.060 1.00 43.49 145 LEU B O 1
ATOM 7064 N N . HIS D 2 134 ? 26.693 27.501 70.307 1.00 39.45 146 HIS B N 1
ATOM 7065 C CA . HIS D 2 134 ? 26.652 28.883 70.770 1.00 37.63 146 HIS B CA 1
ATOM 7066 C C . HIS D 2 134 ? 25.792 29.057 72.015 1.00 40.84 146 HIS B C 1
ATOM 7067 O O . HIS D 2 134 ? 25.906 30.085 72.691 1.00 47.46 146 HIS B O 1
ATOM 7074 N N . SER D 2 135 ? 24.937 28.087 72.331 1.00 41.64 147 SER B N 1
ATOM 7075 C CA . SER D 2 135 ? 24.139 28.121 73.549 1.00 45.01 147 SER B CA 1
ATOM 7076 C C . SER D 2 135 ? 24.874 27.543 74.751 1.00 50.19 147 SER B C 1
ATOM 7077 O O . SER D 2 135 ? 24.285 27.454 75.834 1.00 54.40 147 SER B O 1
ATOM 7080 N N . LEU D 2 136 ? 26.136 27.156 74.591 1.00 48.50 148 LEU B N 1
ATOM 7081 C CA . LEU D 2 136 ? 26.911 26.599 75.689 1.00 48.65 148 LEU B CA 1
ATOM 7082 C C . LEU D 2 136 ? 27.464 27.705 76.579 1.00 53.08 148 LEU B C 1
ATOM 7083 O O . LEU D 2 136 ? 27.728 28.824 76.130 1.00 51.64 148 LEU B O 1
ATOM 7088 N N . ARG D 2 137 ? 27.637 27.377 77.857 1.00 58.32 149 ARG B N 1
ATOM 7089 C CA . ARG D 2 137 ? 28.187 28.296 78.840 1.00 52.98 149 ARG B CA 1
ATOM 7090 C C . ARG D 2 137 ? 29.251 27.581 79.660 1.00 57.13 149 ARG B C 1
ATOM 7091 O O . ARG D 2 137 ? 29.157 26.376 79.911 1.00 58.35 149 ARG B O 1
ATOM 7099 N N . HIS D 2 138 ? 30.265 28.344 80.075 1.00 57.82 150 HIS B N 1
ATOM 7100 C CA . HIS D 2 138 ? 31.356 27.839 80.911 1.00 55.08 150 HIS B CA 1
ATOM 7101 C C . HIS D 2 138 ? 32.058 26.645 80.272 1.00 55.68 150 HIS B C 1
ATOM 7102 O O . HIS D 2 138 ? 32.531 25.743 80.967 1.00 57.13 150 HIS B O 1
ATOM 7109 N N . ARG D 2 139 ? 32.132 26.628 78.943 1.00 50.57 151 ARG B N 1
ATOM 7110 C CA . ARG D 2 139 ? 32.770 25.546 78.205 1.00 43.55 151 ARG B CA 1
ATOM 7111 C C . ARG D 2 139 ? 33.664 26.152 77.135 1.00 37.58 151 ARG B C 1
ATOM 7112 O O . ARG D 2 139 ? 33.184 26.890 76.269 1.00 41.56 151 ARG B O 1
ATOM 7120 N N . ASN D 2 140 ? 34.957 25.844 77.196 1.00 34.60 152 ASN B N 1
ATOM 7121 C CA . ASN D 2 140 ? 35.897 26.284 76.172 1.00 38.70 152 ASN B CA 1
ATOM 7122 C C . ASN D 2 140 ? 35.796 25.328 74.990 1.00 42.33 152 ASN B C 1
ATOM 7123 O O . ASN D 2 140 ? 36.238 24.178 75.075 1.00 43.48 152 ASN B O 1
ATOM 7128 N N . TRP D 2 141 ? 35.215 25.794 73.886 1.00 40.52 153 TRP B N 1
ATOM 7129 C CA . TRP D 2 141 ? 34.950 24.934 72.744 1.00 36.66 153 TRP B CA 1
ATOM 7130 C C . TRP D 2 141 ? 35.419 25.596 71.455 1.00 39.20 153 TRP B C 1
ATOM 7131 O O . TRP D 2 141 ? 35.651 26.806 71.393 1.00 41.71 153 TRP B O 1
ATOM 7142 N N . TYR D 2 142 ? 35.556 24.767 70.422 1.00 42.74 154 TYR B N 1
ATOM 7143 C CA . TYR D 2 142 ? 36.019 25.194 69.111 1.00 39.75 154 TYR B CA 1
ATOM 7144 C C . TYR D 2 142 ? 35.596 24.137 68.101 1.00 40.05 154 TYR B C 1
ATOM 7145 O O . TYR D 2 142 ? 35.582 22.946 68.420 1.00 41.12 154 TYR B O 1
ATOM 7154 N N . ILE D 2 143 ? 35.256 24.574 66.891 1.00 36.95 155 ILE B N 1
ATOM 7155 C CA . ILE D 2 143 ? 34.824 23.676 65.828 1.00 36.98 155 ILE B CA 1
ATOM 7156 C C . ILE D 2 143 ? 35.758 23.842 64.636 1.00 38.45 155 ILE B C 1
ATOM 7157 O O . ILE D 2 143 ? 36.196 24.955 64.326 1.00 38.62 155 ILE B O 1
ATOM 7162 N N . GLN D 2 144 ? 36.072 22.726 63.980 1.00 34.64 156 GLN B N 1
ATOM 7163 C CA . GLN D 2 144 ? 37.016 22.707 62.869 1.00 36.59 156 GLN B CA 1
ATOM 7164 C C . GLN D 2 144 ? 36.461 21.822 61.765 1.00 33.90 156 GLN B C 1
ATOM 7165 O O . GLN D 2 144 ? 36.176 20.644 62.000 1.00 36.08 156 GLN B O 1
ATOM 7171 N N . ALA D 2 145 ? 36.304 22.386 60.569 1.00 33.05 157 ALA B N 1
ATOM 7172 C CA . ALA D 2 145 ? 35.914 21.587 59.415 1.00 34.38 157 ALA B CA 1
ATOM 7173 C C . ALA D 2 145 ? 37.080 20.703 58.989 1.00 36.83 157 ALA B C 1
ATOM 7174 O O . ALA D 2 145 ? 38.207 21.183 58.828 1.00 37.68 157 ALA B O 1
ATOM 7176 N N . THR D 2 146 ? 36.815 19.410 58.808 1.00 34.33 158 THR B N 1
ATOM 7177 C CA . THR D 2 146 ? 37.875 18.456 58.515 1.00 35.65 158 THR B CA 1
ATOM 7178 C C . THR D 2 146 ? 37.462 17.521 57.389 1.00 34.97 158 THR B C 1
ATOM 7179 O O . THR D 2 146 ? 36.280 17.372 57.068 1.00 33.99 158 THR B O 1
ATOM 7183 N N . CYS D 2 147 ? 38.473 16.896 56.788 1.00 36.29 159 CYS B N 1
ATOM 7184 C CA . CYS D 2 147 ? 38.305 15.757 55.892 1.00 32.38 159 CYS B CA 1
ATOM 7185 C C . CYS D 2 147 ? 39.306 14.697 56.329 1.00 37.94 159 CYS B C 1
ATOM 7186 O O . CYS D 2 147 ? 40.511 14.847 56.100 1.00 40.55 159 CYS B O 1
ATOM 7189 N N . ALA D 2 148 ? 38.811 13.637 56.973 1.00 32.53 160 ALA B N 1
ATOM 7190 C CA . ALA D 2 148 ? 39.699 12.624 57.536 1.00 36.59 160 ALA B CA 1
ATOM 7191 C C . ALA D 2 148 ? 40.534 11.948 56.456 1.00 38.09 160 ALA B C 1
ATOM 7192 O O . ALA D 2 148 ? 41.690 11.577 56.696 1.00 42.16 160 ALA B O 1
ATOM 7194 N N . THR D 2 149 ? 39.961 11.769 55.265 1.00 38.23 161 THR B N 1
ATOM 7195 C CA . THR D 2 149 ? 40.674 11.097 54.183 1.00 38.02 161 THR B CA 1
ATOM 7196 C C . THR D 2 149 ? 41.937 11.855 53.792 1.00 43.04 161 THR B C 1
ATOM 7197 O O . THR D 2 149 ? 43.032 11.281 53.750 1.00 42.00 161 THR B O 1
ATOM 7201 N N . SER D 2 150 ? 41.805 13.151 53.504 1.00 41.55 162 SER B N 1
ATOM 7202 C CA . SER D 2 150 ? 42.952 13.928 53.051 1.00 37.43 162 SER B CA 1
ATOM 7203 C C . SER D 2 150 ? 43.801 14.430 54.210 1.00 40.59 162 SER B C 1
ATOM 7204 O O . SER D 2 150 ? 45.018 14.588 54.057 1.00 42.46 162 SER B O 1
ATOM 7207 N N . GLY D 2 151 ? 43.190 14.683 55.364 1.00 40.63 163 GLY B N 1
ATOM 7208 C CA . GLY D 2 151 ? 43.898 15.189 56.521 1.00 36.61 163 GLY B CA 1
ATOM 7209 C C . GLY D 2 151 ? 43.644 16.648 56.820 1.00 42.07 163 GLY B C 1
ATOM 7210 O O . GLY D 2 151 ? 44.119 17.141 57.852 1.00 43.64 163 GLY B O 1
ATOM 7211 N N . ASP D 2 152 ? 42.930 17.358 55.948 1.00 42.40 164 ASP B N 1
ATOM 7212 C CA . ASP D 2 152 ? 42.648 18.769 56.175 1.00 40.47 164 ASP B CA 1
ATOM 7213 C C . ASP D 2 152 ? 41.902 18.967 57.489 1.00 34.07 164 ASP B C 1
ATOM 7214 O O . ASP D 2 152 ? 40.968 18.228 57.810 1.00 38.47 164 ASP B O 1
ATOM 7219 N N . GLY D 2 153 ? 42.327 19.970 58.255 1.00 34.18 165 GLY B N 1
ATOM 7220 C CA . GLY D 2 153 ? 41.663 20.346 59.481 1.00 36.73 165 GLY B CA 1
ATOM 7221 C C . GLY D 2 153 ? 42.112 19.600 60.721 1.00 36.38 165 GLY B C 1
ATOM 7222 O O . GLY D 2 153 ? 41.937 20.116 61.830 1.00 40.62 165 GLY B O 1
ATOM 7223 N N . LEU D 2 154 ? 42.685 18.405 60.569 1.00 37.37 166 LEU B N 1
ATOM 7224 C CA . LEU D 2 154 ? 43.048 17.595 61.730 1.00 42.69 166 LEU B CA 1
ATOM 7225 C C . LEU D 2 154 ? 44.116 18.285 62.573 1.00 39.72 166 LEU B C 1
ATOM 7226 O O . LEU D 2 154 ? 43.931 18.517 63.776 1.00 38.15 166 LEU B O 1
ATOM 7231 N N . TYR D 2 155 ? 45.246 18.630 61.951 1.00 37.51 167 TYR B N 1
ATOM 7232 C CA . TYR D 2 155 ? 46.336 19.256 62.688 1.00 44.00 167 TYR B CA 1
ATOM 7233 C C . TYR D 2 155 ? 45.988 20.662 63.158 1.00 43.70 167 TYR B C 1
ATOM 7234 O O . TYR D 2 155 ? 46.642 21.172 64.072 1.00 44.12 167 TYR B O 1
ATOM 7243 N N . GLU D 2 156 ? 44.988 21.302 62.550 1.00 38.72 168 GLU B N 1
ATOM 7244 C CA . GLU D 2 156 ? 44.494 22.570 63.077 1.00 40.37 168 GLU B CA 1
ATOM 7245 C C . GLU D 2 156 ? 43.776 22.363 64.407 1.00 44.27 168 GLU B C 1
ATOM 7246 O O . GLU D 2 156 ? 44.000 23.106 65.373 1.00 46.80 168 GLU B O 1
ATOM 7252 N N . GLY D 2 157 ? 42.910 21.348 64.475 1.00 35.86 169 GLY B N 1
ATOM 7253 C CA . GLY D 2 157 ? 42.297 20.999 65.746 1.00 39.01 169 GLY B CA 1
ATOM 7254 C C . GLY D 2 157 ? 43.325 20.602 66.787 1.00 41.50 169 GLY B C 1
ATOM 7255 O O . GLY D 2 157 ? 43.210 20.968 67.962 1.00 44.09 169 GLY B O 1
ATOM 7256 N N . LEU D 2 158 ? 44.352 19.857 66.369 1.00 38.09 170 LEU B N 1
ATOM 7257 C CA . LEU D 2 158 ? 45.442 19.543 67.285 1.00 43.04 170 LEU B CA 1
ATOM 7258 C C . LEU D 2 158 ? 46.182 20.802 67.723 1.00 45.56 170 LEU B C 1
ATOM 7259 O O . LEU D 2 158 ? 46.700 20.857 68.844 1.00 41.34 170 LEU B O 1
ATOM 7264 N N . ASP D 2 159 ? 46.247 21.817 66.857 1.00 45.67 171 ASP B N 1
ATOM 7265 C CA . ASP D 2 159 ? 46.848 23.089 67.246 1.00 48.97 171 ASP B CA 1
ATOM 7266 C C . ASP D 2 159 ? 46.031 23.766 68.338 1.00 51.68 171 ASP B C 1
ATOM 7267 O O . ASP D 2 159 ? 46.580 24.214 69.354 1.00 48.48 171 ASP B O 1
ATOM 7272 N N . TRP D 2 160 ? 44.711 23.850 68.144 1.00 45.72 172 TRP B N 1
ATOM 7273 C CA . TRP D 2 160 ? 43.860 24.464 69.159 1.00 42.04 172 TRP B CA 1
ATOM 7274 C C . TRP D 2 160 ? 43.968 23.718 70.484 1.00 45.63 172 TRP B C 1
ATOM 7275 O O . TRP D 2 160 ? 44.126 24.333 71.546 1.00 51.53 172 TRP B O 1
ATOM 7286 N N . LEU D 2 161 ? 43.889 22.383 70.439 1.00 41.91 173 LEU B N 1
ATOM 7287 C CA . LEU D 2 161 ? 44.063 21.597 71.657 1.00 43.09 173 LEU B CA 1
ATOM 7288 C C . LEU D 2 161 ? 45.413 21.879 72.304 1.00 48.14 173 LEU B C 1
ATOM 7289 O O . LEU D 2 161 ? 45.514 21.971 73.533 1.00 48.93 173 LEU B O 1
ATOM 7294 N N . SER D 2 162 ? 46.462 22.019 71.490 1.00 49.35 174 SER B N 1
ATOM 7295 C CA . SER D 2 162 ? 47.775 22.369 72.022 1.00 48.13 174 SER B CA 1
ATOM 7296 C C . SER D 2 162 ? 47.733 23.697 72.766 1.00 54.05 174 SER B C 1
ATOM 7297 O O . SER D 2 162 ? 48.338 23.839 73.835 1.00 56.71 174 SER B O 1
ATOM 7300 N N . ASN D 2 163 ? 47.020 24.684 72.217 1.00 58.66 175 ASN B N 1
ATOM 7301 C CA . ASN D 2 163 ? 46.928 25.980 72.882 1.00 58.13 175 ASN B CA 1
ATOM 7302 C C . ASN D 2 163 ? 46.077 25.919 74.145 1.00 57.95 175 ASN B C 1
ATOM 7303 O O . ASN D 2 163 ? 46.270 26.733 75.055 1.00 61.25 175 ASN B O 1
ATOM 7308 N N . GLN D 2 164 ? 45.138 24.974 74.229 1.00 56.04 176 GLN B N 1
ATOM 7309 C CA . GLN D 2 164 ? 44.301 24.878 75.419 1.00 51.22 176 GLN B CA 1
ATOM 7310 C C . GLN D 2 164 ? 44.980 24.164 76.582 1.00 57.82 176 GLN B C 1
ATOM 7311 O O . GLN D 2 164 ? 44.403 24.117 77.674 1.00 57.70 176 GLN B O 1
ATOM 7317 N N . LEU D 2 165 ? 46.173 23.612 76.385 1.00 64.21 177 LEU B N 1
ATOM 7318 C CA . LEU D 2 165 ? 46.871 22.904 77.455 1.00 67.18 177 LEU B CA 1
ATOM 7319 C C . LEU D 2 165 ? 47.270 23.852 78.583 1.00 68.86 177 LEU B C 1
ATOM 7320 O O . LEU D 2 165 ? 47.225 23.487 79.758 1.00 69.53 177 LEU B O 1
ATOM 7325 N N . PRO E 1 3 ? 3.400 -10.899 41.252 1.00 64.12 0 PRO E N 1
ATOM 7326 C CA . PRO E 1 3 ? 3.491 -9.863 40.217 1.00 61.06 0 PRO E CA 1
ATOM 7327 C C . PRO E 1 3 ? 4.612 -8.858 40.479 1.00 56.25 0 PRO E C 1
ATOM 7328 O O . PRO E 1 3 ? 4.875 -8.510 41.630 1.00 60.29 0 PRO E O 1
ATOM 7332 N N . SER E 1 4 ? 5.266 -8.409 39.409 1.00 52.47 73 SER E N 1
ATOM 7333 C CA . SER E 1 4 ? 6.332 -7.425 39.533 1.00 49.73 73 SER E CA 1
ATOM 7334 C C . SER E 1 4 ? 5.795 -6.121 40.114 1.00 53.21 73 SER E C 1
ATOM 7335 O O . SER E 1 4 ? 4.654 -5.727 39.865 1.00 58.12 73 SER E O 1
ATOM 7338 N N . ASN E 1 5 ? 6.642 -5.443 40.893 1.00 51.25 74 ASN E N 1
ATOM 7339 C CA . ASN E 1 5 ? 6.213 -4.220 41.565 1.00 53.74 74 ASN E CA 1
ATOM 7340 C C . ASN E 1 5 ? 5.855 -3.131 40.560 1.00 57.24 74 ASN E C 1
ATOM 7341 O O . ASN E 1 5 ? 4.894 -2.379 40.764 1.00 55.53 74 ASN E O 1
ATOM 7346 N N . GLU E 1 6 ? 6.612 -3.035 39.464 1.00 51.66 75 GLU E N 1
ATOM 7347 C CA . GLU E 1 6 ? 6.244 -2.108 38.400 1.00 50.34 75 GLU E CA 1
ATOM 7348 C C . GLU E 1 6 ? 4.930 -2.525 37.750 1.00 51.65 75 GLU E C 1
ATOM 7349 O O . GLU E 1 6 ? 4.105 -1.674 37.390 1.00 47.85 75 GLU E O 1
ATOM 7355 N N . GLU E 1 7 ? 4.716 -3.836 37.606 1.00 49.59 76 GLU E N 1
ATOM 7356 C CA . GLU E 1 7 ? 3.446 -4.332 37.088 1.00 49.89 76 GLU E CA 1
ATOM 7357 C C . GLU E 1 7 ? 2.298 -3.982 38.026 1.00 46.57 76 GLU E C 1
ATOM 7358 O O . GLU E 1 7 ? 1.230 -3.549 37.576 1.00 41.39 76 GLU E O 1
ATOM 7364 N N . ARG E 1 8 ? 2.498 -4.166 39.335 1.00 46.83 77 ARG E N 1
ATOM 7365 C CA . ARG E 1 8 ? 1.491 -3.736 40.301 1.00 45.90 77 ARG E CA 1
ATOM 7366 C C . ARG E 1 8 ? 1.219 -2.244 40.172 1.00 37.77 77 ARG E C 1
ATOM 7367 O O . ARG E 1 8 ? 0.075 -1.800 40.309 1.00 42.04 77 ARG E O 1
ATOM 7375 N N . LYS E 1 9 ? 2.263 -1.455 39.908 1.00 40.28 78 LYS E N 1
ATOM 7376 C CA . LYS E 1 9 ? 2.085 -0.020 39.708 1.00 41.90 78 LYS E CA 1
ATOM 7377 C C . LYS E 1 9 ? 1.181 0.257 38.511 1.00 41.66 78 LYS E C 1
ATOM 7378 O O . LYS E 1 9 ? 0.238 1.058 38.596 1.00 38.05 78 LYS E O 1
ATOM 7384 N N . LYS E 1 10 ? 1.443 -0.416 37.386 1.00 37.11 79 LYS E N 1
ATOM 7385 C CA . LYS E 1 10 ? 0.611 -0.236 36.200 1.00 36.31 79 LYS E CA 1
ATOM 7386 C C . LYS E 1 10 ? -0.836 -0.642 36.467 1.00 39.68 79 LYS E C 1
ATOM 7387 O O . LYS E 1 10 ? -1.773 0.076 36.088 1.00 40.08 79 LYS E O 1
ATOM 7393 N N . VAL E 1 11 ? -1.037 -1.783 37.131 1.00 40.02 80 VAL E N 1
ATOM 7394 C CA . VAL E 1 11 ? -2.389 -2.274 37.385 1.00 34.69 80 VAL E CA 1
ATOM 7395 C C . VAL E 1 11 ? -3.142 -1.318 38.304 1.00 32.51 80 VAL E C 1
ATOM 7396 O O . VAL E 1 11 ? -4.304 -0.976 38.051 1.00 34.98 80 VAL E O 1
ATOM 7400 N N . TYR E 1 12 ? -2.494 -0.877 39.387 1.00 34.68 81 TYR E N 1
ATOM 7401 C CA . TYR E 1 12 ? -3.115 0.102 40.274 1.00 34.01 81 TYR E CA 1
ATOM 7402 C C . TYR E 1 12 ? -3.488 1.370 39.516 1.00 29.27 81 TYR E C 1
ATOM 7403 O O . TYR E 1 12 ? -4.556 1.953 39.750 1.00 29.21 81 TYR E O 1
ATOM 7412 N N . GLY E 1 13 ? -2.622 1.809 38.599 1.00 30.55 82 GLY E N 1
ATOM 7413 C CA . GLY E 1 13 ? -2.970 2.946 37.761 1.00 31.03 82 GLY E CA 1
ATOM 7414 C C . GLY E 1 13 ? -4.236 2.707 36.962 1.00 30.13 82 GLY E C 1
ATOM 7415 O O . GLY E 1 13 ? -5.137 3.553 36.928 1.00 31.02 82 GLY E O 1
ATOM 7416 N N . ARG E 1 14 ? -4.329 1.541 36.316 1.00 32.77 83 ARG E N 1
ATOM 7417 C CA . ARG E 1 14 ? -5.527 1.227 35.540 1.00 35.16 83 ARG E CA 1
ATOM 7418 C C . ARG E 1 14 ? -6.773 1.205 36.420 1.00 32.93 83 AR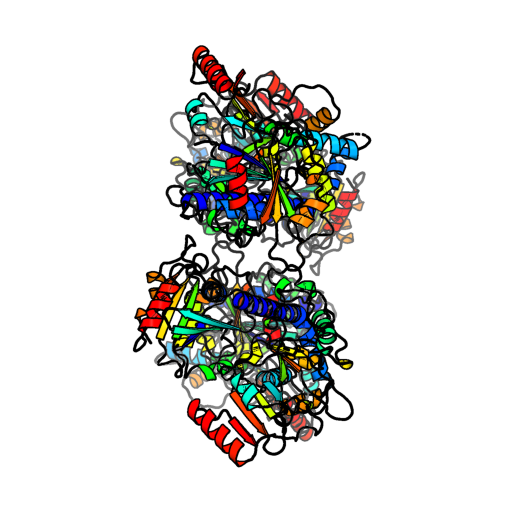G E C 1
ATOM 7419 O O . ARG E 1 14 ? -7.842 1.670 36.005 1.00 32.09 83 ARG E O 1
ATOM 7427 N N . LEU E 1 15 ? -6.659 0.669 37.639 1.00 30.31 84 LEU E N 1
ATOM 7428 C CA . LEU E 1 15 ? -7.797 0.677 38.554 1.00 33.96 84 LEU E CA 1
ATOM 7429 C C . LEU E 1 15 ? -8.210 2.102 38.905 1.00 32.03 84 LEU E C 1
ATOM 7430 O O . LEU E 1 15 ? -9.407 2.410 38.988 1.00 33.31 84 LEU E O 1
ATOM 7435 N N . PHE E 1 16 ? -7.230 2.987 39.112 1.00 26.57 85 PHE E N 1
ATOM 7436 C CA . PHE E 1 16 ? -7.541 4.397 39.329 1.00 29.70 85 PHE E CA 1
ATOM 7437 C C . PHE E 1 16 ? -8.314 4.971 38.146 1.00 32.28 85 PHE E C 1
ATOM 7438 O O . PHE E 1 16 ? -9.322 5.668 38.325 1.00 30.85 85 PHE E O 1
ATOM 7446 N N . GLY E 1 17 ? -7.849 4.692 36.925 1.00 28.20 86 GLY E N 1
ATOM 7447 C CA . GLY E 1 17 ? -8.563 5.165 35.748 1.00 29.26 86 GLY E CA 1
ATOM 7448 C C . GLY E 1 17 ? -9.994 4.663 35.689 1.00 30.52 86 GLY E C 1
ATOM 7449 O O . GLY E 1 17 ? -10.915 5.416 35.354 1.00 32.02 86 GLY E O 1
ATOM 7450 N N . LYS E 1 18 ? -10.202 3.385 36.018 1.00 36.36 87 LYS E N 1
ATOM 7451 C CA . LYS E 1 18 ? -11.559 2.849 36.049 1.00 36.87 87 LYS E CA 1
ATOM 7452 C C . LYS E 1 18 ? -12.402 3.528 37.119 1.00 32.63 87 LYS E C 1
ATOM 7453 O O . LYS E 1 18 ? -13.622 3.656 36.958 1.00 36.93 87 LYS E O 1
ATOM 7459 N N . GLN E 1 19 ? -11.776 3.979 38.210 1.00 32.39 88 GLN E N 1
ATOM 7460 C CA . GLN E 1 19 ? -12.519 4.761 39.194 1.00 32.46 88 GLN E CA 1
ATOM 7461 C C . GLN E 1 19 ? -12.873 6.145 38.661 1.00 35.15 88 GLN E C 1
ATOM 7462 O O . GLN E 1 19 ? -13.931 6.687 39.004 1.00 32.45 88 GLN E O 1
ATOM 7468 N N . VAL E 1 20 ? -12.010 6.730 37.825 1.00 34.65 89 VAL E N 1
ATOM 7469 C CA . VAL E 1 20 ? -12.351 7.990 37.165 1.00 32.48 89 VAL E CA 1
ATOM 7470 C C . VAL E 1 20 ? -13.570 7.802 36.268 1.00 33.86 89 VAL E C 1
ATOM 7471 O O . VAL E 1 20 ? -14.551 8.560 36.342 1.00 38.71 89 VAL E O 1
ATOM 7475 N N . LEU E 1 21 ? -13.526 6.776 35.411 1.00 33.08 90 LEU E N 1
ATOM 7476 C CA . LEU E 1 21 ? -14.659 6.479 34.539 1.00 34.21 90 LEU E CA 1
ATOM 7477 C C . LEU E 1 21 ? -15.931 6.245 35.344 1.00 36.23 90 LEU E C 1
ATOM 7478 O O . LEU E 1 21 ? -17.004 6.745 34.984 1.00 38.51 90 LEU E O 1
ATOM 7483 N N . ALA E 1 22 ? -15.831 5.488 36.440 1.00 38.89 91 ALA E N 1
ATOM 7484 C CA . ALA E 1 22 ? -16.999 5.248 37.280 1.00 40.33 91 ALA E CA 1
ATOM 7485 C C . ALA E 1 22 ? -17.507 6.535 37.915 1.00 35.84 91 ALA E C 1
ATOM 7486 O O . ALA E 1 22 ? -18.712 6.674 38.156 1.00 38.80 91 ALA E O 1
ATOM 7488 N N . HIS E 1 23 ? -16.613 7.488 38.188 1.00 39.77 92 HIS E N 1
ATOM 7489 C CA . HIS E 1 23 ? -17.045 8.763 38.750 1.00 34.95 92 HIS E CA 1
ATOM 7490 C C . HIS E 1 23 ? -17.841 9.568 37.731 1.00 38.59 92 HIS E C 1
ATOM 7491 O O . HIS E 1 23 ? -18.927 10.080 38.039 1.00 44.79 92 HIS E O 1
ATOM 7498 N N . ILE E 1 24 ? -17.318 9.691 36.506 1.00 38.83 93 ILE E N 1
ATOM 7499 C CA . ILE E 1 24 ? -18.055 10.409 35.467 1.00 39.92 93 ILE E CA 1
ATOM 7500 C C . ILE E 1 24 ? -19.396 9.734 35.199 1.00 40.49 93 ILE E C 1
ATOM 7501 O O . ILE E 1 24 ? -20.433 10.402 35.072 1.00 43.37 93 ILE E O 1
ATOM 7506 N N . HIS E 1 25 ? -19.399 8.400 35.122 1.00 37.60 94 HIS E N 1
ATOM 7507 C CA . HIS E 1 25 ? -20.648 7.676 34.902 1.00 39.28 94 HIS E CA 1
ATOM 7508 C C . HIS E 1 25 ? -21.633 7.912 36.038 1.00 41.95 94 HIS E C 1
ATOM 7509 O O . HIS E 1 25 ? -22.843 8.008 35.806 1.00 38.85 94 HIS E O 1
ATOM 7516 N N . SER E 1 26 ? -21.138 8.006 37.275 1.00 42.81 95 SER E N 1
ATOM 7517 C CA . SER E 1 26 ? -22.022 8.311 38.396 1.00 43.96 95 SER E CA 1
ATOM 7518 C C . SER E 1 26 ? -22.624 9.703 38.247 1.00 44.19 95 SER E C 1
ATOM 7519 O O . SER E 1 26 ? -23.827 9.899 38.474 1.00 45.44 95 SER E O 1
ATOM 7522 N N . ARG E 1 27 ? -21.799 10.682 37.861 1.00 41.25 96 ARG E N 1
ATOM 7523 C CA . ARG E 1 27 ? -22.309 12.022 37.589 1.00 43.73 96 ARG E CA 1
ATOM 7524 C C . ARG E 1 27 ? -23.420 11.989 36.546 1.00 46.44 96 ARG E C 1
ATOM 7525 O O . ARG E 1 27 ? -24.443 12.667 36.697 1.00 46.73 96 ARG E O 1
ATOM 7533 N N . CYS E 1 28 ? -23.239 11.202 35.482 1.00 50.10 97 CYS E N 1
ATOM 7534 C CA . CYS E 1 28 ? -24.246 11.156 34.425 1.00 49.93 97 CYS E CA 1
ATOM 7535 C C . CYS E 1 28 ? -25.511 10.438 34.883 1.00 44.47 97 CYS E C 1
ATOM 7536 O O . CYS E 1 28 ? -26.620 10.817 34.490 1.00 46.37 97 CYS E O 1
ATOM 7539 N N . GLN E 1 29 ? -25.368 9.395 35.705 1.00 45.43 98 GLN E N 1
ATOM 7540 C CA . GLN E 1 29 ? -26.543 8.719 36.249 1.00 45.87 98 GLN E CA 1
ATOM 7541 C C . GLN E 1 29 ? -27.343 9.650 37.149 1.00 49.51 98 GLN E C 1
ATOM 7542 O O . GLN E 1 29 ? -28.579 9.595 37.172 1.00 45.96 98 GLN E O 1
ATOM 7548 N N . ARG E 1 30 ? -26.654 10.508 37.906 1.00 48.94 99 ARG E N 1
ATOM 7549 C CA . ARG E 1 30 ? -27.353 11.442 38.783 1.00 48.54 99 ARG E CA 1
ATOM 7550 C C . ARG E 1 30 ? -28.168 12.457 37.986 1.00 50.90 99 ARG E C 1
ATOM 7551 O O . ARG E 1 30 ? -29.278 12.823 38.390 1.00 45.83 99 ARG E O 1
ATOM 7559 N N . ASP E 1 31 ? -27.640 12.918 36.850 1.00 51.78 100 ASP E N 1
ATOM 7560 C CA . ASP E 1 31 ? -28.247 13.993 36.073 1.00 49.40 100 ASP E CA 1
ATOM 7561 C C . ASP E 1 31 ? -28.893 13.494 34.781 1.00 51.13 100 ASP E C 1
ATOM 7562 O O . ASP E 1 31 ? -28.978 14.239 33.803 1.00 55.11 100 ASP E O 1
ATOM 7567 N N . ALA E 1 32 ? -29.352 12.240 34.760 1.00 50.72 101 ALA E N 1
ATOM 7568 C CA . ALA E 1 32 ? -29.900 11.677 33.527 1.00 50.84 101 ALA E CA 1
ATOM 7569 C C . ALA E 1 32 ? -31.141 12.433 33.062 1.00 56.13 101 ALA E C 1
ATOM 7570 O O . ALA E 1 32 ? -31.305 12.693 31.862 1.00 55.83 101 ALA E O 1
ATOM 7572 N N . ASP E 1 33 ? -32.019 12.805 33.996 1.00 56.82 102 ASP E N 1
ATOM 7573 C CA . ASP E 1 33 ? -33.287 13.422 33.620 1.00 51.61 102 ASP E CA 1
ATOM 7574 C C . ASP E 1 33 ? -33.080 14.827 33.067 1.00 54.84 102 ASP E C 1
ATOM 7575 O O . ASP E 1 33 ? -33.628 15.178 32.016 1.00 62.60 102 ASP E O 1
ATOM 7580 N N . ILE E 1 34 ? -32.295 15.651 33.767 1.00 52.19 103 ILE E N 1
ATOM 7581 C CA . ILE E 1 34 ? -32.058 17.013 33.297 1.00 56.87 103 ILE E CA 1
ATOM 7582 C C . ILE E 1 34 ? -31.260 17.007 31.997 1.00 59.58 103 ILE E C 1
ATOM 7583 O O . ILE E 1 34 ? -31.463 17.870 31.132 1.00 61.25 103 ILE E O 1
ATOM 7588 N N . ILE E 1 35 ? -30.362 16.035 31.824 1.00 58.25 104 ILE E N 1
ATOM 7589 C CA . ILE E 1 35 ? -29.608 15.930 30.579 1.00 61.10 104 ILE E CA 1
ATOM 7590 C C . ILE E 1 35 ? -30.537 15.577 29.423 1.00 58.21 104 ILE E C 1
ATOM 7591 O O . ILE E 1 35 ? -30.482 16.194 28.351 1.00 54.38 104 ILE E O 1
ATOM 7596 N N . ARG E 1 36 ? -31.406 14.582 29.623 1.00 57.58 105 ARG E N 1
ATOM 7597 C CA . ARG E 1 36 ? -32.363 14.227 28.579 1.00 60.90 105 ARG E CA 1
ATOM 7598 C C . ARG E 1 36 ? -33.287 15.396 28.258 1.00 62.82 105 ARG E C 1
ATOM 7599 O O . ARG E 1 36 ? -33.618 15.633 27.091 1.00 62.10 105 ARG E O 1
ATOM 7607 N N . GLU E 1 37 ? -33.702 16.148 29.281 1.00 64.99 106 GLU E N 1
ATOM 7608 C CA . GLU E 1 37 ? -34.597 17.277 29.048 1.00 64.57 106 GLU E CA 1
ATOM 7609 C C . GLU E 1 37 ? -33.900 18.390 28.275 1.00 61.10 106 GLU E C 1
ATOM 7610 O O . GLU E 1 37 ? -34.512 19.027 27.409 1.00 68.35 106 GLU E O 1
ATOM 7616 N N . LYS E 1 38 ? -32.621 18.641 28.567 1.00 58.53 107 LYS E N 1
ATOM 7617 C CA . LYS E 1 38 ? -31.888 19.648 27.806 1.00 61.83 107 LYS E CA 1
ATOM 7618 C C . LYS E 1 38 ? -31.671 19.201 26.365 1.00 62.68 107 LYS E C 1
ATOM 7619 O O . LYS E 1 38 ? -31.805 20.003 25.432 1.00 62.71 107 LYS E O 1
ATOM 7625 N N . ALA E 1 39 ? -31.341 17.923 26.165 1.00 60.41 108 ALA E N 1
ATOM 7626 C CA . ALA E 1 39 ? -31.123 17.416 24.814 1.00 60.58 108 ALA E CA 1
ATOM 7627 C C . ALA E 1 39 ? -32.401 17.492 23.985 1.00 66.03 108 ALA E C 1
ATOM 7628 O O . ALA E 1 39 ? -32.393 18.001 22.857 1.00 62.16 108 ALA E O 1
ATOM 7630 N N . LEU E 1 40 ? -33.513 16.991 24.532 1.00 70.60 109 LEU E N 1
ATOM 7631 C CA . LEU E 1 40 ? -34.792 17.099 23.836 1.00 67.98 109 LEU E CA 1
ATOM 7632 C C . LEU E 1 40 ? -35.192 18.552 23.618 1.00 68.24 109 LEU E C 1
ATOM 7633 O O . LEU E 1 40 ? -35.829 18.875 22.609 1.00 72.73 109 LEU E O 1
ATOM 7638 N N . ARG E 1 41 ? -34.834 19.438 24.551 1.00 68.04 110 ARG E N 1
ATOM 7639 C CA . ARG E 1 41 ? -35.092 20.861 24.358 1.00 70.45 110 ARG E CA 1
ATOM 7640 C C . ARG E 1 41 ? -34.333 21.393 23.147 1.00 70.91 110 ARG E C 1
ATOM 7641 O O . ARG E 1 41 ? -34.879 22.171 22.355 1.00 79.31 110 ARG E O 1
ATOM 7649 N N . ARG E 1 42 ? -33.070 20.985 22.987 1.00 68.25 111 ARG E N 1
ATOM 7650 C CA . ARG E 1 42 ? -32.307 21.388 21.809 1.00 66.55 111 ARG E CA 1
ATOM 7651 C C . ARG E 1 42 ? -32.906 20.806 20.534 1.00 67.96 111 ARG E C 1
ATOM 7652 O O . ARG E 1 42 ? -32.973 21.490 19.504 1.00 65.38 111 ARG E O 1
ATOM 7660 N N . ILE E 1 43 ? -33.350 19.548 20.586 1.00 73.99 112 ILE E N 1
ATOM 7661 C CA . ILE E 1 43 ? -33.902 18.899 19.399 1.00 68.68 112 ILE E CA 1
ATOM 7662 C C . ILE E 1 43 ? -35.175 19.607 18.954 1.00 74.54 112 ILE E C 1
ATOM 7663 O O . ILE E 1 43 ? -35.368 19.891 17.766 1.00 76.24 112 ILE E O 1
ATOM 7668 N N . SER E 1 44 ? -36.063 19.908 19.906 1.00 74.82 113 SER E N 1
ATOM 7669 C CA . SER E 1 44 ? -37.280 20.637 19.568 1.00 82.14 113 SER E CA 1
ATOM 7670 C C . SER E 1 44 ? -36.977 22.075 19.168 1.00 83.90 113 SER E C 1
ATOM 7671 O O . SER E 1 44 ? -37.748 22.682 18.416 1.00 91.16 113 SER E O 1
ATOM 7674 N N . ARG E 1 45 ? -35.868 22.636 19.657 1.00 78.56 114 ARG E N 1
ATOM 7675 C CA . ARG E 1 45 ? -35.471 23.972 19.225 1.00 81.07 114 ARG E CA 1
ATOM 7676 C C . ARG E 1 45 ? -35.048 23.972 17.762 1.00 89.05 114 ARG E C 1
ATOM 7677 O O . ARG E 1 45 ? -35.397 24.888 17.008 1.00 87.62 114 ARG E O 1
ATOM 7685 N N . GLU E 1 46 ? -34.294 22.953 17.341 1.00 91.84 115 GLU E N 1
ATOM 7686 C CA . GLU E 1 46 ? -33.846 22.893 15.954 1.00 88.22 115 GLU E CA 1
ATOM 7687 C C . GLU E 1 46 ? -34.988 22.507 15.021 1.00 90.76 115 GLU E C 1
ATOM 7688 O O . GLU E 1 46 ? -35.244 23.189 14.021 1.00 98.96 115 GLU E O 1
ATOM 7694 N N . CYS E 1 47 ? -35.439 21.272 15.163 1.00 85.95 116 CYS E N 1
ATOM 7695 C CA . CYS E 1 47 ? -36.425 20.794 14.176 1.00 94.16 116 CYS E CA 1
ATOM 7696 C C . CYS E 1 47 ? -37.765 21.518 14.312 1.00 107.80 116 CYS E C 1
ATOM 7697 O O . CYS E 1 47 ? -38.277 21.981 13.282 1.00 103.97 116 CYS E O 1
ATOM 7700 N N . ILE E 1 51 ? -41.348 17.268 14.766 1.00 109.82 120 ILE E N 1
ATOM 7701 C CA . ILE E 1 51 ? -40.911 15.866 14.492 1.00 98.91 120 ILE E CA 1
ATOM 7702 C C . ILE E 1 51 ? -40.882 15.095 15.811 1.00 86.50 120 ILE E C 1
ATOM 7703 O O . ILE E 1 51 ? -40.895 15.736 16.856 1.00 89.13 120 ILE E O 1
ATOM 7708 N N . ASP E 1 52 ? -40.827 13.766 15.762 1.00 83.96 121 ASP E N 1
ATOM 7709 C CA . ASP E 1 52 ? -40.766 13.025 17.046 1.00 81.86 121 ASP E CA 1
ATOM 7710 C C . ASP E 1 52 ? -39.347 13.148 17.580 1.00 76.96 121 ASP E C 1
ATOM 7711 O O . ASP E 1 52 ? -38.438 12.567 17.000 1.00 73.25 121 ASP E O 1
ATOM 7716 N N . CYS E 1 53 ? -39.205 13.807 18.714 1.00 74.65 122 CYS E N 1
ATOM 7717 C CA . CYS E 1 53 ? -37.863 14.070 19.267 1.00 70.83 122 CYS E CA 1
ATOM 7718 C C . CYS E 1 53 ? -37.265 12.800 19.856 1.00 70.60 122 CYS E C 1
ATOM 7719 O O . CYS E 1 53 ? -36.167 12.455 19.486 1.00 73.89 122 CYS E O 1
ATOM 7722 N N . ALA E 1 54 ? -38.006 12.093 20.686 1.00 70.06 123 ALA E N 1
ATOM 7723 C CA . ALA E 1 54 ? -37.440 10.910 21.326 1.00 70.79 123 ALA E CA 1
ATOM 7724 C C . ALA E 1 54 ? -36.765 10.004 20.304 1.00 69.36 123 ALA E C 1
ATOM 7725 O O . ALA E 1 54 ? -35.649 9.523 20.532 1.00 71.92 123 ALA E O 1
ATOM 7727 N N . LEU E 1 55 ? -37.424 9.769 19.166 1.00 68.21 124 LEU E N 1
ATOM 7728 C CA . LEU E 1 55 ? -36.853 8.901 18.142 1.00 70.76 124 LEU E CA 1
ATOM 7729 C C . LEU E 1 55 ? -35.622 9.531 17.503 1.00 63.91 124 LEU E C 1
ATOM 7730 O O . LEU E 1 55 ? -34.634 8.839 17.235 1.00 67.25 124 LEU E O 1
ATOM 7735 N N . LEU E 1 56 ? -35.664 10.842 17.249 1.00 57.26 125 LEU E N 1
ATOM 7736 C CA . LEU E 1 56 ? -34.500 11.519 16.689 1.00 62.04 125 LEU E CA 1
ATOM 7737 C C . LEU E 1 56 ? -33.331 11.496 17.667 1.00 63.04 125 LEU E C 1
ATOM 7738 O O . LEU E 1 56 ? -32.182 11.259 17.272 1.00 58.59 125 LEU E O 1
ATOM 7743 N N . LEU E 1 57 ? -33.609 11.735 18.952 1.00 59.97 126 LEU E N 1
ATOM 7744 C CA . LEU E 1 57 ? -32.563 11.653 19.966 1.00 55.41 126 LEU E CA 1
ATOM 7745 C C . LEU E 1 57 ? -31.971 10.251 20.032 1.00 55.03 126 LEU E C 1
ATOM 7746 O O . LEU E 1 57 ? -30.756 10.091 20.193 1.00 59.50 126 LEU E O 1
ATOM 7751 N N . ASN E 1 58 ? -32.813 9.223 19.908 1.00 61.46 127 ASN E N 1
ATOM 7752 C CA . ASN E 1 58 ? -32.305 7.854 19.921 1.00 61.92 127 ASN E CA 1
ATOM 7753 C C . ASN E 1 58 ? -31.461 7.564 18.686 1.00 53.69 127 ASN E C 1
ATOM 7754 O O . ASN E 1 58 ? -30.472 6.826 18.763 1.00 55.74 127 ASN E O 1
ATOM 7759 N N . LYS E 1 59 ? -31.833 8.136 17.538 1.00 55.81 128 LYS E N 1
ATOM 7760 C CA . LYS E 1 59 ? -31.021 7.970 16.336 1.00 56.04 128 LYS E CA 1
ATOM 7761 C C . LYS E 1 59 ? -29.655 8.624 16.502 1.00 52.83 128 LYS E C 1
ATOM 7762 O O . LYS E 1 59 ? -28.628 8.036 16.141 1.00 49.97 128 LYS E O 1
ATOM 7768 N N . MET E 1 60 ? -29.624 9.841 17.051 1.00 55.26 129 MET E N 1
ATOM 7769 C CA . MET E 1 60 ? -28.349 10.516 17.277 1.00 46.18 129 MET E CA 1
ATOM 7770 C C . MET E 1 60 ? -27.494 9.756 18.285 1.00 47.07 129 MET E C 1
ATOM 7771 O O . MET E 1 60 ? -26.275 9.633 18.111 1.00 45.17 129 MET E O 1
ATOM 7776 N N . VAL E 1 61 ? -28.119 9.234 19.345 1.00 47.32 130 VAL E N 1
ATOM 7777 C CA . VAL E 1 61 ? -27.388 8.443 20.332 1.00 45.39 130 VAL E CA 1
ATOM 7778 C C . VAL E 1 61 ? -26.804 7.192 19.688 1.00 45.77 130 VAL E C 1
ATOM 7779 O O . VAL E 1 61 ? -25.654 6.821 19.952 1.00 53.87 130 VAL E O 1
ATOM 7783 N N . ASP E 1 62 ? -27.579 6.525 18.829 1.00 42.28 131 ASP E N 1
ATOM 7784 C CA . ASP E 1 62 ? -27.069 5.334 18.158 1.00 51.03 131 ASP E CA 1
ATOM 7785 C C . ASP E 1 62 ? -25.944 5.672 17.189 1.00 45.92 131 ASP E C 1
ATOM 7786 O O . ASP E 1 62 ? -25.021 4.869 17.007 1.00 44.20 131 ASP E O 1
ATOM 7791 N N . ILE E 1 63 ? -25.997 6.851 16.565 1.00 39.98 132 ILE E N 1
ATOM 7792 C CA . ILE E 1 63 ? -24.925 7.258 15.663 1.00 40.24 132 ILE E CA 1
ATOM 7793 C C . ILE E 1 63 ? -23.644 7.523 16.446 1.00 41.64 132 ILE E C 1
ATOM 7794 O O . ILE E 1 63 ? -22.557 7.081 16.056 1.00 40.88 132 ILE E O 1
ATOM 7799 N N . LEU E 1 64 ? -23.752 8.247 17.564 1.00 39.26 133 LEU E N 1
ATOM 7800 C CA . LEU E 1 64 ? -22.575 8.490 18.393 1.00 38.07 133 LEU E CA 1
ATOM 7801 C C . LEU E 1 64 ? -22.023 7.199 18.986 1.00 39.76 133 LEU E C 1
ATOM 7802 O O . LEU E 1 64 ? -20.805 7.061 19.144 1.00 43.19 133 LEU E O 1
ATOM 7807 N N . GLN E 1 65 ? -22.896 6.247 19.323 1.00 39.28 134 GLN E N 1
ATOM 7808 C CA . GLN E 1 65 ? -22.442 5.004 19.938 1.00 41.86 134 GLN E CA 1
ATOM 7809 C C . GLN E 1 65 ? -21.787 4.075 18.922 1.00 44.02 134 GLN E C 1
ATOM 7810 O O . GLN E 1 65 ? -20.795 3.408 19.238 1.00 48.21 134 GLN E O 1
ATOM 7816 N N . ASN E 1 66 ? -22.323 4.010 17.705 1.00 38.81 135 ASN E N 1
ATOM 7817 C CA . ASN E 1 66 ? -21.767 3.151 16.668 1.00 42.42 135 ASN E CA 1
ATOM 7818 C C . ASN E 1 66 ? -20.648 3.820 15.881 1.00 45.96 135 ASN E C 1
ATOM 7819 O O . ASN E 1 66 ? -20.130 3.218 14.935 1.00 44.71 135 ASN E O 1
ATOM 7824 N N . ALA E 1 67 ? -20.268 5.041 16.246 1.00 45.70 136 ALA E N 1
ATOM 7825 C CA . ALA E 1 67 ? -19.184 5.736 15.569 1.00 38.44 136 ALA E CA 1
ATOM 7826 C C . ALA E 1 67 ? -17.847 5.059 15.850 1.00 39.94 136 ALA E C 1
ATOM 7827 O O . ALA E 1 67 ? -17.667 4.387 16.868 1.00 37.94 136 ALA E O 1
ATOM 7829 N N . ARG E 1 68 ? -16.902 5.242 14.930 1.00 36.77 137 ARG E N 1
ATOM 7830 C CA . ARG E 1 68 ? -15.584 4.645 15.088 1.00 36.70 137 ARG E CA 1
ATOM 7831 C C . ARG E 1 68 ? -14.695 5.525 15.959 1.00 37.40 137 ARG E C 1
ATOM 7832 O O . ARG E 1 68 ? -14.774 6.758 15.914 1.00 35.20 137 ARG E O 1
ATOM 7840 N N . LEU E 1 69 ? -13.855 4.878 16.762 1.00 31.98 138 LEU E N 1
ATOM 7841 C CA . LEU E 1 69 ? -12.934 5.555 17.666 1.00 30.52 138 LEU E CA 1
ATOM 7842 C C . LEU E 1 69 ? -11.554 5.580 17.021 1.00 27.35 138 LEU E C 1
ATOM 7843 O O . LEU E 1 69 ? -11.022 4.527 16.653 1.00 28.71 138 LEU E O 1
ATOM 7848 N N . THR E 1 70 ? -10.974 6.772 16.881 1.00 27.47 139 THR E N 1
ATOM 7849 C CA . THR E 1 70 ? -9.726 6.927 16.143 1.00 32.98 139 THR E CA 1
ATOM 7850 C C . THR E 1 70 ? -8.667 7.609 16.998 1.00 30.18 139 THR E C 1
ATOM 7851 O O . THR E 1 70 ? -8.977 8.418 17.874 1.00 28.59 139 THR E O 1
ATOM 7855 N N . ILE E 1 71 ? -7.405 7.279 16.723 1.00 27.72 140 ILE E N 1
ATOM 7856 C CA . ILE E 1 71 ? -6.251 7.937 17.333 1.00 22.05 140 ILE E CA 1
ATOM 7857 C C . ILE E 1 71 ? -5.308 8.323 16.202 1.00 27.85 140 ILE E C 1
ATOM 7858 O O . ILE E 1 71 ? -4.657 7.455 15.609 1.00 25.39 140 ILE E O 1
ATOM 7863 N N . ASN E 1 72 ? -5.212 9.618 15.917 1.00 25.23 141 ASN E N 1
ATOM 7864 C CA . ASN E 1 72 ? -4.407 10.082 14.797 1.00 29.62 141 ASN E CA 1
ATOM 7865 C C . ASN E 1 72 ? -2.937 10.199 15.177 1.00 33.78 141 ASN E C 1
ATOM 7866 O O . ASN E 1 72 ? -2.595 10.555 16.309 1.00 33.57 141 ASN E O 1
ATOM 7871 N N . PHE E 1 73 ? -2.068 9.892 14.216 1.00 31.62 142 PHE E N 1
ATOM 7872 C CA . PHE E 1 73 ? -0.637 10.111 14.348 1.00 36.79 142 PHE E CA 1
ATOM 7873 C C . PHE E 1 73 ? -0.069 10.511 12.993 1.00 38.95 142 PHE E C 1
ATOM 7874 O O . PHE E 1 73 ? -0.695 10.318 11.944 1.00 42.43 142 PHE E O 1
ATOM 7882 N N . ASN E 1 74 ? 1.137 11.074 13.034 1.00 35.84 143 ASN E N 1
ATOM 7883 C CA . ASN E 1 74 ? 1.816 11.631 11.867 1.00 38.83 143 ASN E CA 1
ATOM 7884 C C . ASN E 1 74 ? 3.000 10.725 11.542 1.00 42.71 143 ASN E C 1
ATOM 7885 O O . ASN E 1 74 ? 4.039 10.784 12.206 1.00 41.20 143 ASN E O 1
ATOM 7890 N N . ALA E 1 75 ? 2.840 9.886 10.516 1.00 41.84 144 ALA E N 1
ATOM 7891 C CA . ALA E 1 75 ? 3.885 8.939 10.144 1.00 39.27 144 ALA E CA 1
ATOM 7892 C C . ALA E 1 75 ? 5.099 9.609 9.513 1.00 43.93 144 ALA E C 1
ATOM 7893 O O . ALA E 1 75 ? 6.094 8.924 9.252 1.00 43.86 144 ALA E O 1
ATOM 7895 N N . ALA E 1 76 ? 5.045 10.916 9.261 1.00 43.72 145 ALA E N 1
ATOM 7896 C CA . ALA E 1 76 ? 6.195 11.646 8.748 1.00 47.40 145 ALA E CA 1
ATOM 7897 C C . ALA E 1 76 ? 7.053 12.246 9.852 1.00 49.92 145 ALA E C 1
ATOM 7898 O O . ALA E 1 76 ? 8.228 12.547 9.611 1.00 49.88 145 ALA E O 1
ATOM 7900 N N . LYS E 1 77 ? 6.498 12.424 11.052 1.00 47.24 146 LYS E N 1
ATOM 7901 C CA . LYS E 1 77 ? 7.250 12.966 12.174 1.00 42.91 146 LYS E CA 1
ATOM 7902 C C . LYS E 1 77 ? 7.704 11.902 13.163 1.00 48.09 146 LYS E C 1
ATOM 7903 O O . LYS E 1 77 ? 8.686 12.126 13.880 1.00 55.12 146 LYS E O 1
ATOM 7909 N N . ILE E 1 78 ? 7.021 10.760 13.221 1.00 45.94 147 ILE E N 1
ATOM 7910 C CA . ILE E 1 78 ? 7.415 9.650 14.078 1.00 44.09 147 ILE E CA 1
ATOM 7911 C C . ILE E 1 78 ? 7.476 8.381 13.239 1.00 45.10 147 ILE E C 1
ATOM 7912 O O . ILE E 1 78 ? 6.740 8.224 12.259 1.00 46.06 147 ILE E O 1
ATOM 7917 N N . ASP E 1 79 ? 8.369 7.476 13.627 1.00 47.13 148 ASP E N 1
ATOM 7918 C CA . ASP E 1 79 ? 8.510 6.194 12.945 1.00 39.72 148 ASP E CA 1
ATOM 7919 C C . ASP E 1 79 ? 7.343 5.296 13.341 1.00 48.25 148 ASP E C 1
ATOM 7920 O O . ASP E 1 79 ? 7.273 4.825 14.481 1.00 47.87 148 ASP E O 1
ATOM 7925 N N . PHE E 1 80 ? 6.419 5.060 12.404 1.00 47.01 149 PHE E N 1
ATOM 7926 C CA . PHE E 1 80 ? 5.256 4.234 12.717 1.00 46.00 149 PHE E CA 1
ATOM 7927 C C . PHE E 1 80 ? 5.652 2.796 13.024 1.00 43.14 149 PHE E C 1
ATOM 7928 O O . PHE E 1 80 ? 4.949 2.106 13.772 1.00 44.43 149 PHE E O 1
ATOM 7936 N N . VAL E 1 81 ? 6.768 2.327 12.461 1.00 42.99 150 VAL E N 1
ATOM 7937 C CA . VAL E 1 81 ? 7.230 0.973 12.750 1.00 47.07 150 VAL E CA 1
ATOM 7938 C C . VAL E 1 81 ? 7.645 0.855 14.211 1.00 45.56 150 VAL E C 1
ATOM 7939 O O . VAL E 1 81 ? 7.277 -0.101 14.903 1.00 43.07 150 VAL E O 1
ATOM 7943 N N . SER E 1 82 ? 8.416 1.829 14.703 1.00 46.97 151 SER E N 1
ATOM 7944 C CA . SER E 1 82 ? 8.772 1.841 16.118 1.00 48.57 151 SER E CA 1
ATOM 7945 C C . SER E 1 82 ? 7.543 2.011 17.000 1.00 48.89 151 SER E C 1
ATOM 7946 O O . SER E 1 82 ? 7.523 1.526 18.138 1.00 48.33 151 SER E O 1
ATOM 7949 N N . LEU E 1 83 ? 6.514 2.667 16.454 1.00 44.24 152 LEU E N 1
ATOM 7950 C CA . LEU E 1 83 ? 5.244 2.906 17.191 1.00 44.67 152 LEU E CA 1
ATOM 7951 C C . LEU E 1 83 ? 4.487 1.582 17.349 1.00 47.01 152 LEU E C 1
ATOM 7952 O O . LEU E 1 83 ? 3.923 1.353 18.437 1.00 47.40 152 LEU E O 1
ATOM 7957 N N . LEU E 1 84 ? 4.479 0.749 16.302 1.00 44.01 153 LEU E N 1
ATOM 7958 C CA . LEU E 1 84 ? 3.783 -0.533 16.344 1.00 42.49 153 LEU E CA 1
ATOM 7959 C C . LEU E 1 84 ? 4.586 -1.594 17.085 1.00 41.35 153 LEU E C 1
ATOM 7960 O O . LEU E 1 84 ? 4.000 -2.479 17.720 1.00 43.43 153 LEU E O 1
ATOM 7965 N N . LYS E 1 85 ? 5.918 -1.531 17.019 1.00 44.51 154 LYS E N 1
ATOM 7966 C CA . LYS E 1 85 ? 6.742 -2.536 17.681 1.00 43.82 154 LYS E CA 1
ATOM 7967 C C . LYS E 1 85 ? 6.755 -2.379 19.196 1.00 40.52 154 LYS E C 1
ATOM 7968 O O . LYS E 1 85 ? 7.167 -3.309 19.897 1.00 41.62 154 LYS E O 1
ATOM 7974 N N . ASN E 1 86 ? 6.321 -1.230 19.717 1.00 42.93 155 ASN E N 1
ATOM 7975 C CA . ASN E 1 86 ? 6.204 -1.058 21.159 1.00 43.77 155 ASN E CA 1
ATOM 7976 C C . ASN E 1 86 ? 5.113 -1.927 21.770 1.00 43.62 155 ASN E C 1
ATOM 7977 O O . ASN E 1 86 ? 5.067 -2.053 22.999 1.00 35.42 155 ASN E O 1
ATOM 7982 N N . LYS E 1 87 ? 4.237 -2.511 20.952 1.00 44.74 156 LYS E N 1
ATOM 7983 C CA . LYS E 1 87 ? 3.133 -3.367 21.378 1.00 43.39 156 LYS E CA 1
ATOM 7984 C C . LYS E 1 87 ? 2.117 -2.639 22.249 1.00 42.13 156 LYS E C 1
ATOM 7985 O O . LYS E 1 87 ? 1.230 -3.281 22.825 1.00 44.18 156 LYS E O 1
ATOM 7991 N N . GLU E 1 88 ? 2.214 -1.315 22.360 1.00 40.17 157 GLU E N 1
ATOM 7992 C CA . GLU E 1 88 ? 1.332 -0.558 23.235 1.00 45.63 157 GLU E CA 1
ATOM 7993 C C . GLU E 1 88 ? 1.404 0.914 22.856 1.00 42.13 157 GLU E C 1
ATOM 7994 O O . GLU E 1 88 ? 2.479 1.424 22.534 1.00 43.45 157 GLU E O 1
ATOM 8000 N N . TYR E 1 89 ? 0.257 1.585 22.899 1.00 32.64 158 TYR E N 1
ATOM 8001 C CA . TYR E 1 89 ? 0.175 3.018 22.656 1.00 35.79 158 TYR E CA 1
ATOM 8002 C C . TYR E 1 89 ? 0.192 3.743 23.995 1.00 36.75 158 TYR E C 1
ATOM 8003 O O . TYR E 1 89 ? -0.534 3.365 24.920 1.00 35.85 158 TYR E O 1
ATOM 8012 N N . LEU E 1 90 ? 1.018 4.781 24.094 1.00 43.38 159 LEU E N 1
ATOM 8013 C CA . LEU E 1 90 ? 1.273 5.463 25.353 1.00 45.97 159 LEU E CA 1
ATOM 8014 C C . LEU E 1 90 ? 0.827 6.917 25.274 1.00 41.79 159 LEU E C 1
ATOM 8015 O O . LEU E 1 90 ? 0.892 7.549 24.215 1.00 39.76 159 LEU E O 1
ATOM 8020 N N . ASN E 1 91 ? 0.373 7.441 26.410 1.00 38.04 160 ASN E N 1
ATOM 8021 C CA . ASN E 1 91 ? -0.032 8.837 26.503 1.00 40.80 160 ASN E CA 1
ATOM 8022 C C . ASN E 1 91 ? 1.208 9.708 26.711 1.00 37.79 160 ASN E C 1
ATOM 8023 O O . ASN E 1 91 ? 2.346 9.231 26.674 1.00 40.07 160 ASN E O 1
ATOM 8028 N N . SER E 1 92 ? 0.998 11.006 26.941 1.00 42.98 161 SER E N 1
ATOM 8029 C CA . SER E 1 92 ? 2.108 11.949 27.031 1.00 38.73 161 SER E CA 1
ATOM 8030 C C . SER E 1 92 ? 2.935 11.783 28.300 1.00 47.51 161 SER E C 1
ATOM 8031 O O . SER E 1 92 ? 4.046 12.320 28.365 1.00 52.23 161 SER E O 1
ATOM 8034 N N . TYR E 1 93 ? 2.433 11.062 29.304 1.00 40.45 162 TYR E N 1
ATOM 8035 C CA . TYR E 1 93 ? 3.184 10.872 30.539 1.00 42.31 162 TYR E CA 1
ATOM 8036 C C . TYR E 1 93 ? 4.284 9.827 30.411 1.00 45.40 162 TYR E C 1
ATOM 8037 O O . TYR E 1 93 ? 5.206 9.816 31.234 1.00 48.66 162 TYR E O 1
ATOM 8046 N N . ALA E 1 94 ? 4.213 8.957 29.409 1.00 41.77 163 ALA E N 1
ATOM 8047 C CA . ALA E 1 94 ? 5.216 7.913 29.233 1.00 45.44 163 ALA E CA 1
ATOM 8048 C C . ALA E 1 94 ? 6.288 8.345 28.239 1.00 48.21 163 ALA E C 1
ATOM 8049 O O . ALA E 1 94 ? 5.981 8.782 27.130 1.00 54.98 163 ALA E O 1
ATOM 8051 N N . PRO E 1 103 ? 8.181 17.781 27.216 1.00 82.06 172 PRO E N 1
ATOM 8052 C CA . PRO E 1 103 ? 7.832 17.254 28.540 1.00 77.06 172 PRO E CA 1
ATOM 8053 C C . PRO E 1 103 ? 7.070 18.260 29.406 1.00 80.06 172 PRO E C 1
ATOM 8054 O O . PRO E 1 103 ? 6.250 17.852 30.228 1.00 77.90 172 PRO E O 1
ATOM 8058 N N . ALA E 1 104 ? 7.328 19.558 29.215 1.00 78.39 173 ALA E N 1
ATOM 8059 C CA . ALA E 1 104 ? 6.635 20.590 29.982 1.00 74.03 173 ALA E CA 1
ATOM 8060 C C . ALA E 1 104 ? 5.149 20.669 29.660 1.00 73.73 173 ALA E C 1
ATOM 8061 O O . ALA E 1 104 ? 4.421 21.400 30.341 1.00 67.30 173 ALA E O 1
ATOM 8063 N N . TYR E 1 105 ? 4.686 19.937 28.645 1.00 70.26 174 TYR E N 1
ATOM 8064 C CA . TYR E 1 105 ? 3.260 19.859 28.353 1.00 66.30 174 TYR E CA 1
ATOM 8065 C C . TYR E 1 105 ? 2.502 19.091 29.430 1.00 62.58 174 TYR E C 1
ATOM 8066 O O . TYR E 1 105 ? 1.301 19.314 29.618 1.00 58.05 174 TYR E O 1
ATOM 8075 N N . ASN E 1 106 ? 3.184 18.192 30.145 1.00 57.90 175 ASN E N 1
ATOM 8076 C CA . ASN E 1 106 ? 2.510 17.285 31.069 1.00 58.13 175 ASN E CA 1
ATOM 8077 C C . ASN E 1 106 ? 1.959 17.979 32.309 1.00 56.98 175 ASN E C 1
ATOM 8078 O O . ASN E 1 106 ? 1.025 17.457 32.925 1.00 56.05 175 ASN E O 1
ATOM 8083 N N . VAL E 1 107 ? 2.513 19.126 32.704 1.00 53.44 176 VAL E N 1
ATOM 8084 C CA . VAL E 1 107 ? 2.014 19.809 33.894 1.00 52.37 176 VAL E CA 1
ATOM 8085 C C . VAL E 1 107 ? 0.631 20.392 33.634 1.00 49.07 176 VAL E C 1
ATOM 8086 O O . VAL E 1 107 ? -0.307 20.185 34.415 1.00 49.81 176 VAL E O 1
ATOM 8090 N N . GLY E 1 108 ? 0.485 21.130 32.531 1.00 47.54 177 GLY E N 1
ATOM 8091 C CA . GLY E 1 108 ? -0.826 21.629 32.158 1.00 44.57 177 GLY E CA 1
ATOM 8092 C C . GLY E 1 108 ? -1.815 20.517 31.878 1.00 42.66 177 GLY E C 1
ATOM 8093 O O . GLY E 1 108 ? -3.017 20.675 32.110 1.00 44.00 177 GLY E O 1
ATOM 8094 N N . ARG E 1 109 ? -1.328 19.378 31.381 1.00 46.12 178 ARG E N 1
ATOM 8095 C CA . ARG E 1 109 ? -2.196 18.220 31.196 1.00 45.66 178 ARG E CA 1
ATOM 8096 C C . ARG E 1 109 ? -2.660 17.663 32.537 1.00 42.80 178 ARG E C 1
ATOM 8097 O O . ARG E 1 109 ? -3.805 17.214 32.665 1.00 40.26 178 ARG E O 1
ATOM 8105 N N . ASP E 1 110 ? -1.786 17.677 33.546 1.00 42.05 179 ASP E N 1
ATOM 8106 C CA . ASP E 1 110 ? -2.175 17.189 34.865 1.00 42.32 179 ASP E CA 1
ATOM 8107 C C . ASP E 1 110 ? -3.170 18.131 35.532 1.00 42.46 179 ASP E C 1
ATOM 8108 O O . ASP E 1 110 ? -4.106 17.679 36.202 1.00 43.48 179 ASP E O 1
ATOM 8113 N N . SER E 1 111 ? -2.982 19.442 35.369 1.00 38.25 180 SER E N 1
ATOM 8114 C CA . SER E 1 111 ? -3.941 20.396 35.920 1.00 38.28 180 SER E CA 1
ATOM 8115 C C . SER E 1 111 ? -5.290 20.278 35.219 1.00 41.63 180 SER E C 1
ATOM 8116 O O . SER E 1 111 ? -6.341 20.201 35.872 1.00 40.55 180 SER E O 1
ATOM 8119 N N . VAL E 1 112 ? -5.272 20.252 33.884 1.00 39.60 181 VAL E N 1
ATOM 8120 C CA . VAL E 1 112 ? -6.503 20.136 33.107 1.00 38.78 181 VAL E CA 1
ATOM 8121 C C . VAL E 1 112 ? -7.232 18.840 33.439 1.00 37.17 181 VAL E C 1
ATOM 8122 O O . VAL E 1 112 ? -8.461 18.818 33.570 1.00 32.16 181 VAL E O 1
ATOM 8126 N N . GLU E 1 113 ? -6.490 17.740 33.580 1.00 37.46 182 GLU E N 1
ATOM 8127 C CA . GLU E 1 113 ? -7.121 16.462 33.891 1.00 37.05 182 GLU E CA 1
ATOM 8128 C C . GLU E 1 113 ? -7.656 16.442 35.318 1.00 35.51 182 GLU E C 1
ATOM 8129 O O . GLU E 1 113 ? -8.718 15.865 35.580 1.00 39.25 182 GLU E O 1
ATOM 8135 N N . THR E 1 114 ? -6.931 17.059 36.253 1.00 33.88 183 THR E N 1
ATOM 8136 C CA . THR E 1 114 ? -7.383 17.092 37.641 1.00 38.18 183 THR E CA 1
ATOM 8137 C C . THR E 1 114 ? -8.676 17.887 37.778 1.00 39.50 183 THR E C 1
ATOM 8138 O O . THR E 1 114 ? -9.616 17.453 38.455 1.00 38.35 183 THR E O 1
ATOM 8142 N N . LYS E 1 115 ? -8.746 19.056 37.138 1.00 35.64 184 LYS E N 1
ATOM 8143 C CA . LYS E 1 115 ? -9.952 19.869 37.244 1.00 38.55 184 LYS E CA 1
ATOM 8144 C C . LYS E 1 115 ? -11.094 19.330 36.390 1.00 42.38 184 LYS E C 1
ATOM 8145 O O . LYS E 1 115 ? -12.264 19.482 36.759 1.00 42.88 184 LYS E O 1
ATOM 8151 N N . ALA E 1 116 ? -10.781 18.703 35.255 1.00 41.16 185 ALA E N 1
ATOM 8152 C CA . ALA E 1 116 ? -11.820 18.243 34.341 1.00 38.71 185 ALA E CA 1
ATOM 8153 C C . ALA E 1 116 ? -12.475 16.956 34.826 1.00 38.73 185 ALA E C 1
ATOM 8154 O O . ALA E 1 116 ? -13.697 16.803 34.719 1.00 39.19 185 ALA E O 1
ATOM 8156 N N . PHE E 1 117 ? -11.688 16.019 35.350 1.00 36.84 186 PHE E N 1
ATOM 8157 C CA . PHE E 1 117 ? -12.211 14.744 35.819 1.00 37.63 186 PHE E CA 1
ATOM 8158 C C . PHE E 1 117 ? -12.499 14.738 37.314 1.00 35.55 186 PHE E C 1
ATOM 8159 O O . PHE E 1 117 ? -12.913 13.701 37.843 1.00 34.48 186 PHE E O 1
ATOM 8167 N N . GLU E 1 118 ? -12.292 15.864 38.001 1.00 42.15 187 GLU E N 1
ATOM 8168 C CA . GLU E 1 118 ? -12.508 15.966 39.446 1.00 38.57 187 GLU E CA 1
ATOM 8169 C C . GLU E 1 118 ? -11.689 14.914 40.194 1.00 37.05 187 GLU E C 1
ATOM 8170 O O . GLU E 1 118 ? -12.187 14.215 41.079 1.00 37.66 187 GLU E O 1
ATOM 8176 N N . LEU E 1 119 ? -10.411 14.803 39.819 1.00 37.66 188 LEU E N 1
ATOM 8177 C CA . LEU E 1 119 ? -9.549 13.774 40.395 1.00 37.17 188 LEU E CA 1
ATOM 8178 C C . LEU E 1 119 ? -9.367 13.954 41.897 1.00 38.29 188 LEU E C 1
ATOM 8179 O O . LEU E 1 119 ? -9.101 12.977 42.608 1.00 34.51 188 LEU E O 1
ATOM 8184 N N . GLU E 1 120 ? -9.511 15.182 42.401 1.00 36.82 189 GLU E N 1
ATOM 8185 C CA . GLU E 1 120 ? -9.368 15.413 43.834 1.00 43.67 189 GLU E CA 1
ATOM 8186 C C . GLU E 1 120 ? -10.441 14.697 44.643 1.00 44.79 189 GLU E C 1
ATOM 8187 O O . GLU E 1 120 ? -10.227 14.423 45.829 1.00 39.63 189 GLU E O 1
ATOM 8193 N N . LYS E 1 121 ? -11.588 14.388 44.033 1.00 39.09 190 LYS E N 1
ATOM 8194 C CA . LYS E 1 121 ? -12.614 13.607 44.714 1.00 39.90 190 LYS E CA 1
ATOM 8195 C C . LYS E 1 121 ? -12.233 12.141 44.873 1.00 39.82 190 LYS E C 1
ATOM 8196 O O . LYS E 1 121 ? -12.969 11.398 45.532 1.00 42.00 190 LYS E O 1
ATOM 8202 N N . LEU E 1 122 ? -11.115 11.708 44.290 1.00 36.83 191 LEU E N 1
ATOM 8203 C CA . LEU E 1 122 ? -10.626 10.342 44.438 1.00 36.90 191 LEU E CA 1
ATOM 8204 C C . LEU E 1 122 ? -9.392 10.258 45.328 1.00 36.13 191 LEU E C 1
ATOM 8205 O O . LEU E 1 122 ? -8.740 9.209 45.370 1.00 36.62 191 LEU E O 1
ATOM 8210 N N . ALA E 1 123 ? -9.052 11.342 46.033 1.00 30.56 192 ALA E N 1
ATOM 8211 C CA . ALA E 1 123 ? -7.835 11.363 46.839 1.00 36.70 192 ALA E CA 1
ATOM 8212 C C . ALA E 1 123 ? -7.856 10.318 47.948 1.00 35.73 192 ALA E C 1
ATOM 8213 O O . ALA E 1 123 ? -6.793 9.886 48.409 1.00 36.92 192 ALA E O 1
ATOM 8215 N N . ASP E 1 124 ? -9.040 9.900 48.391 1.00 28.38 193 ASP E N 1
ATOM 8216 C CA . ASP E 1 124 ? -9.164 8.911 49.454 1.00 39.07 193 ASP E CA 1
ATOM 8217 C C . ASP E 1 124 ? -9.107 7.476 48.948 1.00 39.76 193 ASP E C 1
ATOM 8218 O O . ASP E 1 124 ? -9.142 6.546 49.761 1.00 39.27 193 ASP E O 1
ATOM 8223 N N . SER E 1 125 ? -9.023 7.273 47.637 1.00 38.68 194 SER E N 1
ATOM 8224 C CA . SER E 1 125 ? -8.959 5.929 47.093 1.00 35.15 194 SER E CA 1
ATOM 8225 C C . SER E 1 125 ? -7.617 5.278 47.428 1.00 31.29 194 SER E C 1
ATOM 8226 O O . SER E 1 125 ? -6.585 5.952 47.482 1.00 32.57 194 SER E O 1
ATOM 8229 N N . PRO E 1 126 ? -7.606 3.962 47.666 1.00 33.67 195 PRO E N 1
ATOM 8230 C CA . PRO E 1 126 ? -6.327 3.260 47.863 1.00 36.21 195 PRO E CA 1
ATOM 8231 C C . PRO E 1 126 ? -5.456 3.219 46.619 1.00 36.79 195 PRO E C 1
ATOM 8232 O O . PRO E 1 126 ? -4.300 2.784 46.709 1.00 35.25 195 PRO E O 1
ATOM 8236 N N . TYR E 1 127 ? -5.972 3.645 45.467 1.00 35.46 196 TYR E N 1
ATOM 8237 C CA . TYR E 1 127 ? -5.200 3.734 44.236 1.00 36.82 196 TYR E CA 1
ATOM 8238 C C . TYR E 1 127 ? -4.848 5.169 43.872 1.00 34.75 196 TYR E C 1
ATOM 8239 O O . TYR E 1 127 ? -4.227 5.397 42.828 1.00 38.44 196 TYR E O 1
ATOM 8248 N N . ALA E 1 128 ? -5.235 6.138 44.701 1.00 38.69 197 ALA E N 1
ATOM 8249 C CA . ALA E 1 128 ? -4.855 7.528 44.458 1.00 37.79 197 ALA E CA 1
ATOM 8250 C C . ALA E 1 128 ? -3.347 7.760 44.408 1.00 36.35 197 ALA E C 1
ATOM 8251 O O . ALA E 1 128 ? -2.913 8.582 43.582 1.00 33.03 197 ALA E O 1
ATOM 8253 N N . PRO E 1 129 ? -2.508 7.118 45.233 1.00 31.88 198 PRO E N 1
ATOM 8254 C CA . PRO E 1 129 ? -1.056 7.333 45.098 1.00 32.56 198 PRO E CA 1
ATOM 8255 C C . PRO E 1 129 ? -0.512 6.997 43.721 1.00 35.76 198 PRO E C 1
ATOM 8256 O O . PRO E 1 129 ? 0.531 7.539 43.334 1.00 33.67 198 PRO E O 1
ATOM 8260 N N . TYR E 1 130 ? -1.179 6.124 42.973 1.00 31.95 199 TYR E N 1
ATOM 8261 C CA . TYR E 1 130 ? -0.733 5.723 41.648 1.00 35.76 199 TYR E CA 1
ATOM 8262 C C . TYR E 1 130 ? -1.387 6.535 40.538 1.00 31.93 199 TYR E C 1
ATOM 8263 O O . TYR E 1 130 ? -1.087 6.307 39.362 1.00 32.74 199 TYR E O 1
ATOM 8272 N N . GLY E 1 131 ? -2.268 7.471 40.884 1.00 29.69 200 GLY E N 1
ATOM 8273 C CA . GLY E 1 131 ? -2.898 8.339 39.910 1.00 27.68 200 GLY E CA 1
ATOM 8274 C C . GLY E 1 131 ? -2.620 9.806 40.166 1.00 29.41 200 GLY E C 1
ATOM 8275 O O . GLY E 1 131 ? -3.163 10.678 39.481 1.00 31.24 200 GLY E O 1
ATOM 8276 N N . GLN E 1 132 ? -1.774 10.089 41.151 1.00 35.34 201 GLN E N 1
ATOM 8277 C CA . GLN E 1 132 ? -1.409 11.450 41.520 1.00 34.62 201 GLN E CA 1
ATOM 8278 C C . GLN E 1 132 ? 0.068 11.674 41.234 1.00 34.40 201 GLN E C 1
ATOM 8279 O O . GLN E 1 132 ? 0.913 10.868 41.640 1.00 33.06 201 GLN E O 1
ATOM 8285 N N . THR E 1 133 ? 0.377 12.769 40.538 1.00 32.20 202 THR E N 1
ATOM 8286 C CA . THR E 1 133 ? 1.762 13.062 40.189 1.00 32.62 202 THR E CA 1
ATOM 8287 C C . THR E 1 133 ? 2.558 13.594 41.374 1.00 34.06 202 THR E C 1
ATOM 8288 O O . THR E 1 133 ? 3.781 13.419 41.418 1.00 36.16 202 THR E O 1
ATOM 8292 N N . GLY E 1 134 ? 1.897 14.238 42.333 1.00 33.56 203 GLY E N 1
ATOM 8293 C CA . GLY E 1 134 ? 2.616 14.864 43.426 1.00 36.33 203 GLY E CA 1
ATOM 8294 C C . GLY E 1 134 ? 3.397 16.093 43.020 1.00 37.78 203 GLY E C 1
ATOM 8295 O O . GLY E 1 134 ? 4.413 16.410 43.647 1.00 43.06 203 GLY E O 1
ATOM 8296 N N . GLY E 1 135 ? 2.950 16.796 41.983 1.00 32.20 204 GLY E N 1
ATOM 8297 C CA . GLY E 1 135 ? 3.712 17.884 41.410 1.00 40.96 204 GLY E CA 1
ATOM 8298 C C . GLY E 1 135 ? 4.807 17.378 40.489 1.00 39.43 204 GLY E C 1
ATOM 8299 O O . GLY E 1 135 ? 5.129 16.190 40.437 1.00 40.70 204 GLY E O 1
ATOM 8300 N N . PHE E 1 136 ? 5.394 18.309 39.744 1.00 36.91 205 PHE E N 1
ATOM 8301 C CA . PHE E 1 136 ? 6.406 17.985 38.750 1.00 43.01 205 PHE E CA 1
ATOM 8302 C C . PHE E 1 136 ? 7.763 18.551 39.146 1.00 45.75 205 PHE E C 1
ATOM 8303 O O . PHE E 1 136 ? 7.852 19.644 39.715 1.00 48.11 205 PHE E O 1
ATOM 8311 N N . SER E 1 137 ? 8.815 17.795 38.838 1.00 52.12 206 SER E N 1
ATOM 8312 C CA . SER E 1 137 ? 10.185 18.195 39.131 1.00 62.74 206 SER E CA 1
ATOM 8313 C C . SER E 1 137 ? 10.693 19.124 38.028 1.00 61.10 206 SER E C 1
ATOM 8314 O O . SER E 1 137 ? 9.935 19.587 37.171 1.00 56.53 206 SER E O 1
ATOM 8317 N N . VAL E 1 138 ? 11.998 19.408 38.042 1.00 67.31 207 VAL E N 1
ATOM 8318 C CA . VAL E 1 138 ? 12.562 20.358 37.087 1.00 65.35 207 VAL E CA 1
ATOM 8319 C C . VAL E 1 138 ? 12.532 19.808 35.666 1.00 69.13 207 VAL E C 1
ATOM 8320 O O . VAL E 1 138 ? 12.491 20.577 34.697 1.00 74.43 207 VAL E O 1
ATOM 8324 N N . ALA E 1 139 ? 12.533 18.487 35.508 1.00 63.09 208 ALA E N 1
ATOM 8325 C CA . ALA E 1 139 ? 12.487 17.868 34.192 1.00 73.48 208 ALA E CA 1
ATOM 8326 C C . ALA E 1 139 ? 11.066 17.642 33.704 1.00 73.54 208 ALA E C 1
ATOM 8327 O O . ALA E 1 139 ? 10.864 16.869 32.759 1.00 64.82 208 ALA E O 1
ATOM 8329 N N . TYR E 1 140 ? 10.084 18.298 34.325 1.00 69.46 209 TYR E N 1
ATOM 8330 C CA . TYR E 1 140 ? 8.674 18.080 34.013 1.00 67.75 209 TYR E CA 1
ATOM 8331 C C . TYR E 1 140 ? 8.305 16.612 34.206 1.00 63.41 209 TYR E C 1
ATOM 8332 O O . TYR E 1 140 ? 7.511 16.041 33.456 1.00 62.77 209 TYR E O 1
ATOM 8341 N N . THR E 1 141 ? 8.901 15.999 35.229 1.00 56.02 210 THR E N 1
ATOM 8342 C CA . THR E 1 141 ? 8.679 14.627 35.638 1.00 62.53 210 THR E CA 1
ATOM 8343 C C . THR E 1 141 ? 8.042 14.599 37.022 1.00 52.92 210 THR E C 1
ATOM 8344 O O . THR E 1 141 ? 8.414 15.397 37.890 1.00 49.15 210 THR E O 1
ATOM 8348 N N . PRO E 1 142 ? 7.079 13.709 37.254 1.00 45.27 211 PRO E N 1
ATOM 8349 C CA . PRO E 1 142 ? 6.366 13.710 38.538 1.00 43.57 211 PRO E CA 1
ATOM 8350 C C . PRO E 1 142 ? 7.289 13.397 39.707 1.00 43.34 211 PRO E C 1
ATOM 8351 O O . PRO E 1 142 ? 8.197 12.570 39.607 1.00 43.33 211 PRO E O 1
ATOM 8355 N N . ASN E 1 143 ? 7.043 14.079 40.830 1.00 40.81 212 ASN E N 1
ATOM 8356 C CA . ASN E 1 143 ? 7.826 13.834 42.036 1.00 43.46 212 ASN E CA 1
ATOM 8357 C C . ASN E 1 143 ? 7.534 12.459 42.623 1.00 43.12 212 ASN E C 1
ATOM 8358 O O . ASN E 1 143 ? 8.416 11.848 43.238 1.00 46.87 212 ASN E O 1
ATOM 8363 N N . SER E 1 144 ? 6.313 11.963 42.448 1.00 42.21 213 SER E N 1
ATOM 8364 C CA . SER E 1 144 ? 5.902 10.705 43.057 1.00 37.31 213 SER E CA 1
ATOM 8365 C C . SER E 1 144 ? 6.481 9.523 42.290 1.00 40.36 213 SER E C 1
ATOM 8366 O O . SER E 1 144 ? 6.294 9.405 41.075 1.00 38.36 213 SER E O 1
ATOM 8369 N N . ARG E 1 145 ? 7.186 8.645 43.007 1.00 41.59 214 ARG E N 1
ATOM 8370 C CA . ARG E 1 145 ? 7.723 7.429 42.408 1.00 35.45 214 ARG E CA 1
ATOM 8371 C C . ARG E 1 145 ? 6.651 6.389 42.109 1.00 36.08 214 ARG E C 1
ATOM 8372 O O . ARG E 1 145 ? 6.925 5.444 41.361 1.00 42.69 214 ARG E O 1
ATOM 8380 N N . THR E 1 146 ? 5.449 6.529 42.671 1.00 31.53 215 THR E N 1
ATOM 8381 C CA . THR E 1 146 ? 4.387 5.552 42.473 1.00 37.28 215 THR E CA 1
ATOM 8382 C C . THR E 1 146 ? 3.381 5.967 41.409 1.00 36.01 215 THR E C 1
ATOM 8383 O O . THR E 1 146 ? 2.547 5.143 41.020 1.00 36.43 215 THR E O 1
ATOM 8387 N N . PHE E 1 147 ? 3.418 7.219 40.955 1.00 34.91 216 PHE E N 1
ATOM 8388 C CA . PHE E 1 147 ? 2.515 7.653 39.898 1.00 33.11 216 PHE E CA 1
ATOM 8389 C C . PHE E 1 147 ? 2.728 6.814 38.646 1.00 33.15 216 PHE E C 1
ATOM 8390 O O . PHE E 1 147 ? 3.861 6.573 38.224 1.00 32.34 216 PHE E O 1
ATOM 8398 N N . SER E 1 148 ? 1.627 6.383 38.039 1.00 34.86 217 SER E N 1
ATOM 8399 C CA . SER E 1 148 ? 1.668 5.500 36.885 1.00 31.04 217 SER E CA 1
ATOM 8400 C C . SER E 1 148 ? 1.038 6.176 35.677 1.00 34.36 217 SER E C 1
ATOM 8401 O O . SER E 1 148 ? 0.008 6.849 35.792 1.00 32.12 217 SER E O 1
ATOM 8404 N N . THR E 1 149 ? 1.681 5.999 34.521 1.00 36.02 218 THR E N 1
ATOM 8405 C CA . THR E 1 149 ? 1.109 6.447 33.256 1.00 36.25 218 THR E CA 1
ATOM 8406 C C . THR E 1 149 ? -0.278 5.856 33.031 1.00 38.70 218 THR E C 1
ATOM 8407 O O . THR E 1 149 ? -1.177 6.532 32.515 1.00 42.61 218 THR E O 1
ATOM 8411 N N . THR E 1 150 ? -0.478 4.602 33.442 1.00 38.17 219 THR E N 1
ATOM 8412 C CA . THR E 1 150 ? -1.727 3.892 33.188 1.00 30.22 219 THR E CA 1
ATOM 8413 C C . THR E 1 150 ? -2.927 4.502 33.901 1.00 33.21 219 THR E C 1
ATOM 8414 O O . THR E 1 150 ? -4.060 4.090 33.626 1.00 34.33 219 THR E O 1
ATOM 8418 N N . SER E 1 151 ? -2.719 5.461 34.804 1.00 36.76 220 SER E N 1
ATOM 8419 C CA . SER E 1 151 ? -3.830 6.076 35.518 1.00 31.39 220 SER E CA 1
ATOM 8420 C C . SER E 1 151 ? -4.488 7.206 34.739 1.00 30.57 220 SER E C 1
ATOM 8421 O O . SER E 1 151 ? -5.587 7.632 35.109 1.00 27.98 220 SER E O 1
ATOM 8424 N N . ARG E 1 152 ? -3.852 7.696 33.679 1.00 31.48 221 ARG E N 1
ATOM 8425 C CA . ARG E 1 152 ? -4.400 8.781 32.886 1.00 33.22 221 ARG E CA 1
ATOM 8426 C C . ARG E 1 152 ? -4.807 8.279 31.503 1.00 30.69 221 ARG E C 1
ATOM 8427 O O . ARG E 1 152 ? -4.190 7.353 30.967 1.00 33.71 221 ARG E O 1
ATOM 8435 N N . PRO E 1 153 ? -5.837 8.865 30.899 1.00 28.76 222 PRO E N 1
ATOM 8436 C CA . PRO E 1 153 ? -6.420 8.276 29.691 1.00 30.91 222 PRO E CA 1
ATOM 8437 C C . PRO E 1 153 ? -5.570 8.509 28.451 1.00 33.39 222 PRO E C 1
ATOM 8438 O O . PRO E 1 153 ? -4.686 9.367 28.410 1.00 38.34 222 PRO E O 1
ATOM 8442 N N . ILE E 1 154 ? -5.860 7.710 27.426 1.00 38.68 223 ILE E N 1
ATOM 8443 C CA . ILE E 1 154 ? -5.289 7.875 26.095 1.00 35.46 223 ILE E CA 1
ATOM 8444 C C . ILE E 1 154 ? -6.276 8.670 25.253 1.00 31.38 223 ILE E C 1
ATOM 8445 O O . ILE E 1 154 ? -7.467 8.340 25.204 1.00 36.52 223 ILE E O 1
ATOM 8450 N N . TYR E 1 155 ? -5.788 9.707 24.581 1.00 28.80 224 TYR E N 1
ATOM 8451 C CA . TYR E 1 155 ? -6.659 10.660 23.908 1.00 30.51 224 TYR E CA 1
ATOM 8452 C C . TYR E 1 155 ? -6.987 10.193 22.496 1.00 33.55 224 TYR E C 1
ATOM 8453 O O . TYR E 1 155 ? -6.094 9.815 21.731 1.00 34.78 224 TYR E O 1
ATOM 8462 N N . ALA E 1 156 ? -8.275 10.222 22.163 1.00 28.29 225 ALA E N 1
ATOM 8463 C CA . ALA E 1 156 ? -8.789 9.733 20.893 1.00 29.62 225 ALA E CA 1
ATOM 8464 C C . ALA E 1 156 ? -9.902 10.671 20.436 1.00 30.71 225 ALA E C 1
ATOM 8465 O O . ALA E 1 156 ? -10.144 11.722 21.037 1.00 32.29 225 ALA E O 1
ATOM 8467 N N . ALA E 1 157 ? -10.592 10.281 19.367 1.00 26.34 226 ALA E N 1
ATOM 8468 C CA . ALA E 1 157 ? -11.685 11.066 18.817 1.00 30.67 226 ALA E CA 1
ATOM 8469 C C . ALA E 1 157 ? -12.813 10.141 18.388 1.00 33.58 226 ALA E C 1
ATOM 8470 O O . ALA E 1 157 ? -12.568 9.029 17.904 1.00 29.57 226 ALA E O 1
ATOM 8472 N N . LEU E 1 158 ? -14.047 10.614 18.569 1.00 34.56 227 LEU E N 1
ATOM 8473 C CA . LEU E 1 158 ? -15.245 9.892 18.141 1.00 33.60 227 LEU E CA 1
ATOM 8474 C C . LEU E 1 158 ? -15.591 10.383 16.742 1.00 34.29 227 LEU E C 1
ATOM 8475 O O . LEU E 1 158 ? -16.260 11.403 16.562 1.00 34.93 227 LEU E O 1
ATOM 8480 N N . ASP E 1 159 ? -15.125 9.641 15.735 1.00 32.69 228 ASP E N 1
ATOM 8481 C CA . ASP E 1 159 ? -15.204 10.070 14.340 1.00 37.99 228 ASP E CA 1
ATOM 8482 C C . ASP E 1 159 ? -16.535 9.606 13.750 1.00 38.43 228 ASP E C 1
ATOM 8483 O O . ASP E 1 159 ? -16.615 8.642 12.986 1.00 38.77 228 ASP E O 1
ATOM 8488 N N . PHE E 1 160 ? -17.604 10.316 14.120 1.00 37.71 229 PHE E N 1
ATOM 8489 C CA . PHE E 1 160 ? -18.946 9.895 13.733 1.00 36.46 229 PHE E CA 1
ATOM 8490 C C . PHE E 1 160 ? -19.310 10.272 12.302 1.00 39.90 229 PHE E C 1
ATOM 8491 O O . PHE E 1 160 ? -20.291 9.739 11.773 1.00 41.63 229 PHE E O 1
ATOM 8499 N N . LEU E 1 161 ? -18.559 11.167 11.664 1.00 39.06 230 LEU E N 1
ATOM 8500 C CA . LEU E 1 161 ? -18.763 11.482 10.258 1.00 40.46 230 LEU E CA 1
ATOM 8501 C C . LEU E 1 161 ? -17.812 10.716 9.349 1.00 43.54 230 LEU E C 1
ATOM 8502 O O . LEU E 1 161 ? -17.819 10.941 8.134 1.00 46.91 230 LEU E O 1
ATOM 8507 N N . ASN E 1 162 ? -17.015 9.805 9.907 1.00 40.08 231 ASN E N 1
ATOM 8508 C CA . ASN E 1 162 ? -16.012 9.042 9.165 1.00 39.61 231 ASN E CA 1
ATOM 8509 C C . ASN E 1 162 ? -15.133 9.976 8.328 1.00 40.98 231 ASN E C 1
ATOM 8510 O O . ASN E 1 162 ? -15.148 9.970 7.097 1.00 48.85 231 ASN E O 1
ATOM 8515 N N . GLY E 1 163 ? -14.372 10.794 9.051 1.00 40.05 232 GLY E N 1
ATOM 8516 C CA . GLY E 1 163 ? -13.482 11.760 8.441 1.00 38.86 232 GLY E CA 1
ATOM 8517 C C . GLY E 1 163 ? -12.510 11.147 7.456 1.00 45.35 232 GLY E C 1
ATOM 8518 O O . GLY E 1 163 ? -12.120 9.984 7.599 1.00 51.35 232 GLY E O 1
ATOM 8519 N N . GLU E 1 164 ? -12.125 11.922 6.440 1.00 52.78 233 GLU E N 1
ATOM 8520 C CA . GLU E 1 164 ? -11.195 11.421 5.434 1.00 48.34 233 GLU E CA 1
ATOM 8521 C C . GLU E 1 164 ? -9.865 11.019 6.060 1.00 50.78 233 GLU E C 1
ATOM 8522 O O . GLU E 1 164 ? -9.266 10.009 5.670 1.00 53.69 233 GLU E O 1
ATOM 8528 N N . ASN E 1 165 ? -9.389 11.793 7.035 1.00 41.60 234 ASN E N 1
ATOM 8529 C CA . ASN E 1 165 ? -8.112 11.538 7.690 1.00 41.26 234 ASN E CA 1
ATOM 8530 C C . ASN E 1 165 ? -8.292 11.248 9.177 1.00 45.15 234 ASN E C 1
ATOM 8531 O O . ASN E 1 165 ? -7.421 11.566 9.989 1.00 46.92 234 ASN E O 1
ATOM 8536 N N . GLY E 1 166 ? -9.415 10.645 9.546 1.00 37.75 235 GLY E N 1
ATOM 8537 C CA . GLY E 1 166 ? -9.678 10.338 10.935 1.00 38.54 235 GLY E CA 1
ATOM 8538 C C . GLY E 1 166 ? -10.495 11.409 11.627 1.00 44.70 235 GLY E C 1
ATOM 8539 O O . GLY E 1 166 ? -11.088 12.300 11.011 1.00 39.95 235 GLY E O 1
ATOM 8540 N N . GLY E 1 167 ? -10.518 11.311 12.954 1.00 33.65 236 GLY E N 1
ATOM 8541 C CA . GLY E 1 167 ? -11.313 12.216 13.759 1.00 33.08 236 GLY E CA 1
ATOM 8542 C C . GLY E 1 167 ? -10.565 13.446 14.230 1.00 34.02 236 GLY E C 1
ATOM 8543 O O . GLY E 1 167 ? -11.186 14.428 14.645 1.00 35.36 236 GLY E O 1
ATOM 8544 N N . ALA E 1 168 ? -9.231 13.412 14.169 1.00 33.72 237 ALA E N 1
ATOM 8545 C CA . ALA E 1 168 ? -8.407 14.518 14.644 1.00 37.65 237 ALA E CA 1
ATOM 8546 C C . ALA E 1 168 ? -7.149 14.591 13.775 1.00 42.70 237 ALA E C 1
ATOM 8547 O O . ALA E 1 168 ? -6.028 14.344 14.216 1.00 37.48 237 ALA E O 1
ATOM 8549 N N . SER E 1 169 ? -7.341 14.960 12.506 1.00 43.02 238 SER E N 1
ATOM 8550 C CA . SER E 1 169 ? -6.246 14.990 11.542 1.00 41.38 238 SER E CA 1
ATOM 8551 C C . SER E 1 169 ? -5.177 16.021 11.884 1.00 45.32 238 SER E C 1
ATOM 8552 O O . SER E 1 169 ? -4.114 16.014 11.252 1.00 42.50 238 SER E O 1
ATOM 8555 N N . ALA E 1 170 ? -5.429 16.908 12.853 1.00 47.00 239 ALA E N 1
ATOM 8556 C CA . ALA E 1 170 ? -4.403 17.858 13.270 1.00 42.85 239 ALA E CA 1
ATOM 8557 C C . ALA E 1 170 ? -3.162 17.150 13.792 1.00 43.50 239 ALA E C 1
ATOM 8558 O O . ALA E 1 170 ? -2.047 17.667 13.654 1.00 46.71 239 ALA E O 1
ATOM 8560 N N . TYR E 1 171 ? -3.331 15.975 14.394 1.00 39.05 240 TYR E N 1
ATOM 8561 C CA . TYR E 1 171 ? -2.221 15.203 14.932 1.00 38.15 240 TYR E CA 1
ATOM 8562 C C . TYR E 1 171 ? -1.577 14.288 13.898 1.00 35.64 240 TYR E C 1
ATOM 8563 O O . TYR E 1 171 ? -0.677 13.519 14.252 1.00 34.89 240 TYR E O 1
ATOM 8572 N N . GLY E 1 172 ? -2.007 14.345 12.650 1.00 34.18 241 GLY E N 1
ATOM 8573 C CA . GLY E 1 172 ? -1.409 13.557 11.588 1.00 40.15 241 GLY E CA 1
ATOM 8574 C C . GLY E 1 172 ? -2.455 12.983 10.652 1.00 36.44 241 GLY E C 1
ATOM 8575 O O . GLY E 1 172 ? -3.643 12.902 10.966 1.00 35.83 241 GLY E O 1
ATOM 8576 N N . LYS E 1 173 ? -1.997 12.573 9.469 1.00 38.34 242 LYS E N 1
ATOM 8577 C CA . LYS E 1 173 ? -2.870 11.981 8.465 1.00 37.56 242 LYS E CA 1
ATOM 8578 C C . LYS E 1 173 ? -3.092 10.489 8.669 1.00 39.00 242 LYS E C 1
ATOM 8579 O O . LYS E 1 173 ? -4.005 9.929 8.052 1.00 36.29 242 LYS E O 1
ATOM 8585 N N . SER E 1 174 ? -2.291 9.832 9.502 1.00 33.06 243 SER E N 1
ATOM 8586 C CA . SER E 1 174 ? -2.540 8.436 9.821 1.00 34.44 243 SER E CA 1
ATOM 8587 C C . SER E 1 174 ? -3.389 8.350 11.084 1.00 33.47 243 SER E C 1
ATOM 8588 O O . SER E 1 174 ? -3.535 9.326 11.821 1.00 31.39 243 SER E O 1
ATOM 8591 N N . PHE E 1 175 ? -3.966 7.172 11.322 1.00 31.62 244 PHE E N 1
ATOM 8592 C CA . PHE E 1 175 ? -4.760 6.997 12.532 1.00 34.11 244 PHE E CA 1
ATOM 8593 C C . PHE E 1 175 ? -5.085 5.527 12.747 1.00 33.21 244 PHE E C 1
ATOM 8594 O O . PHE E 1 175 ? -5.344 4.794 11.789 1.00 33.19 244 PHE E O 1
ATOM 8602 N N . PHE E 1 176 ? -5.063 5.112 14.012 1.00 29.82 245 PHE E N 1
ATOM 8603 C CA . PHE E 1 176 ? -5.658 3.851 14.420 1.00 24.22 245 PHE E CA 1
ATOM 8604 C C . PHE E 1 176 ? -7.172 3.992 14.477 1.00 24.77 245 PHE E C 1
ATOM 8605 O O . PHE E 1 176 ? -7.699 5.027 14.898 1.00 28.71 245 PHE E O 1
ATOM 8613 N N . GLU E 1 177 ? -7.870 2.947 14.054 1.00 30.21 246 GLU E N 1
ATOM 8614 C CA . GLU E 1 177 ? -9.278 2.764 14.384 1.00 31.54 246 GLU E CA 1
ATOM 8615 C C . GLU E 1 177 ? -9.342 1.619 15.385 1.00 33.54 246 GLU E C 1
ATOM 8616 O O . GLU E 1 177 ? -9.013 0.479 15.047 1.00 34.94 246 GLU E O 1
ATOM 8622 N N . LEU E 1 178 ? -9.760 1.922 16.608 1.00 28.99 247 LEU E N 1
ATOM 8623 C CA . LEU E 1 178 ? -9.767 0.922 17.661 1.00 29.23 247 LEU E CA 1
ATOM 8624 C C . LEU E 1 178 ? -11.008 0.044 17.557 1.00 33.70 247 LEU E C 1
ATOM 8625 O O . LEU E 1 178 ? -12.010 0.408 16.935 1.00 36.09 247 LEU E O 1
ATOM 8630 N N . ASN E 1 179 ? -10.922 -1.136 18.167 1.00 34.98 248 ASN E N 1
ATOM 8631 C CA . ASN E 1 179 ? -12.091 -1.993 18.293 1.00 33.79 248 ASN E CA 1
ATOM 8632 C C . ASN E 1 179 ? -13.191 -1.262 19.055 1.00 33.72 248 ASN E C 1
ATOM 8633 O O . ASN E 1 179 ? -12.928 -0.454 19.949 1.00 38.25 248 ASN E O 1
ATOM 8638 N N . ASP E 1 180 ? -14.441 -1.547 18.681 1.00 35.63 249 ASP E N 1
ATOM 8639 C CA . ASP E 1 180 ? -15.558 -0.742 19.166 1.00 38.44 249 ASP E CA 1
ATOM 8640 C C . ASP E 1 180 ? -15.783 -0.907 20.665 1.00 39.52 249 ASP E C 1
ATOM 8641 O O . ASP E 1 180 ? -16.256 0.030 21.321 1.00 45.36 249 ASP E O 1
ATOM 8646 N N . ASN E 1 181 ? -15.443 -2.072 21.225 1.00 32.88 250 ASN E N 1
ATOM 8647 C CA . ASN E 1 181 ? -15.630 -2.287 22.658 1.00 37.91 250 ASN E CA 1
ATOM 8648 C C . ASN E 1 181 ? -14.871 -1.256 23.483 1.00 37.91 250 ASN E C 1
ATOM 8649 O O . ASN E 1 181 ? -15.294 -0.919 24.596 1.00 35.60 250 ASN E O 1
ATOM 8654 N N . VAL E 1 182 ? -13.763 -0.734 22.948 1.00 35.36 251 VAL E N 1
ATOM 8655 C CA . VAL E 1 182 ? -12.973 0.269 23.656 1.00 29.78 251 VAL E CA 1
ATOM 8656 C C . VAL E 1 182 ? -13.820 1.488 23.998 1.00 34.06 251 VAL E C 1
ATOM 8657 O O . VAL E 1 182 ? -13.596 2.141 25.027 1.00 34.59 251 VAL E O 1
ATOM 8661 N N . LYS E 1 183 ? -14.821 1.799 23.168 1.00 32.41 252 LYS E N 1
ATOM 8662 C CA . LYS E 1 183 ? -15.678 2.947 23.445 1.00 32.92 252 LYS E CA 1
ATOM 8663 C C . LYS E 1 183 ? -16.394 2.830 24.784 1.00 36.51 252 LYS E C 1
ATOM 8664 O O . LYS E 1 183 ? -16.777 3.855 25.359 1.00 33.47 252 LYS E O 1
ATOM 8670 N N . THR E 1 184 ? -16.583 1.612 25.295 1.00 36.20 253 THR E N 1
ATOM 8671 C CA . THR E 1 184 ? -17.243 1.447 26.584 1.00 35.32 253 THR E CA 1
ATOM 8672 C C . THR E 1 184 ? -16.369 1.873 27.757 1.00 33.05 253 THR E C 1
ATOM 8673 O O . THR E 1 184 ? -16.891 2.031 28.866 1.00 31.04 253 THR E O 1
ATOM 8677 N N . ASN E 1 185 ? -15.065 2.063 27.546 1.00 32.11 254 ASN E N 1
ATOM 8678 C CA . ASN E 1 185 ? -14.159 2.509 28.597 1.00 32.17 254 ASN E CA 1
ATOM 8679 C C . ASN E 1 185 ? -13.744 3.966 28.430 1.00 29.49 254 ASN E C 1
ATOM 8680 O O . ASN E 1 185 ? -12.701 4.373 28.950 1.00 33.31 254 ASN E O 1
ATOM 8685 N N . CYS E 1 186 ? -14.540 4.762 27.723 1.00 30.59 255 CYS E N 1
ATOM 8686 C CA . CYS E 1 186 ? -14.165 6.123 27.377 1.00 33.31 255 CYS E CA 1
ATOM 8687 C C . CYS E 1 186 ? -15.098 7.126 28.039 1.00 30.67 255 CYS E C 1
ATOM 8688 O O . CYS E 1 186 ? -16.272 6.839 28.290 1.00 32.84 255 CYS E O 1
ATOM 8691 N N . THR E 1 187 ? -14.557 8.305 28.321 1.00 26.24 256 THR E N 1
ATOM 8692 C CA . THR E 1 187 ? -15.370 9.491 28.537 1.00 32.89 256 THR E CA 1
ATOM 8693 C C . THR E 1 187 ? -15.335 10.339 27.271 1.00 31.69 256 THR E C 1
ATOM 8694 O O . THR E 1 187 ? -14.426 10.224 26.449 1.00 32.81 256 THR E O 1
ATOM 8698 N N . PHE E 1 188 ? -16.349 11.177 27.102 1.00 32.68 257 PHE E N 1
ATOM 8699 C CA . PHE E 1 188 ? -16.499 11.944 25.877 1.00 29.98 257 PHE E CA 1
ATOM 8700 C C . PHE E 1 188 ? -16.758 13.404 26.207 1.00 38.28 257 PHE E C 1
ATOM 8701 O O . PHE E 1 188 ? -17.469 13.720 27.168 1.00 40.54 257 PHE E O 1
ATOM 8709 N N . SER E 1 189 ? -16.175 14.286 25.393 1.00 35.89 258 SER E N 1
ATOM 8710 C CA . SER E 1 189 ? -16.284 15.725 25.541 1.00 36.76 258 SER E CA 1
ATOM 8711 C C . SER E 1 189 ? -16.521 16.358 24.176 1.00 41.52 258 SER E C 1
ATOM 8712 O O . SER E 1 189 ? -15.909 15.940 23.181 1.00 36.55 258 SER E O 1
ATOM 8715 N N . PRO E 1 190 ? -17.400 17.362 24.099 1.00 40.59 259 PRO E N 1
ATOM 8716 C CA . PRO E 1 190 ? -17.615 18.058 22.821 1.00 35.05 259 PRO E CA 1
ATOM 8717 C C . PRO E 1 190 ? -16.482 18.995 22.443 1.00 35.46 259 PRO E C 1
ATOM 8718 O O . PRO E 1 190 ? -16.415 19.419 21.282 1.00 42.30 259 PRO E O 1
ATOM 8722 N N . PHE E 1 191 ? -15.601 19.331 23.381 1.00 38.89 260 PHE E N 1
ATOM 8723 C CA . PHE E 1 191 ? -14.412 20.122 23.111 1.00 39.58 260 PHE E CA 1
ATOM 8724 C C . PHE E 1 191 ? -13.222 19.435 23.762 1.00 39.91 260 PHE E C 1
ATOM 8725 O O . PHE E 1 191 ? -13.367 18.754 24.781 1.00 40.84 260 PHE E O 1
ATOM 8733 N N . ASP E 1 192 ? -12.044 19.608 23.167 1.00 39.19 261 ASP E N 1
ATOM 8734 C CA . ASP E 1 192 ? -10.837 19.079 23.788 1.00 37.17 261 ASP E CA 1
ATOM 8735 C C . ASP E 1 192 ? -10.613 19.771 25.128 1.00 37.18 261 ASP E C 1
ATOM 8736 O O . ASP E 1 192 ? -10.645 21.002 25.221 1.00 41.44 261 ASP E O 1
ATOM 8741 N N . ILE E 1 193 ? -10.426 18.969 26.178 1.00 37.92 262 ILE E N 1
ATOM 8742 C CA . ILE E 1 193 ? -10.420 19.500 27.537 1.00 39.88 262 ILE E CA 1
ATOM 8743 C C . ILE E 1 193 ? -9.248 20.427 27.813 1.00 37.49 262 ILE E C 1
ATOM 8744 O O . ILE E 1 193 ? -9.272 21.157 28.810 1.00 40.33 262 ILE E O 1
ATOM 8749 N N . TYR E 1 194 ? -8.238 20.441 26.946 1.00 40.00 263 TYR E N 1
ATOM 8750 C CA . TYR E 1 194 ? -7.103 21.339 27.097 1.00 40.26 263 TYR E CA 1
ATOM 8751 C C . TYR E 1 194 ? -7.361 22.721 26.508 1.00 45.19 263 TYR E C 1
ATOM 8752 O O . TYR E 1 194 ? -6.526 23.615 26.676 1.00 48.35 263 TYR E O 1
ATOM 8761 N N . GLY E 1 195 ? -8.500 22.923 25.842 1.00 40.72 264 GLY E N 1
ATOM 8762 C CA . GLY E 1 195 ? -8.778 24.157 25.144 1.00 41.82 264 GLY E CA 1
ATOM 8763 C C . GLY E 1 195 ? -9.649 25.119 25.943 1.00 43.44 264 GLY E C 1
ATOM 8764 O O . GLY E 1 195 ? -10.056 24.863 27.074 1.00 43.17 264 GLY E O 1
ATOM 8765 N N . HIS E 1 196 ? -9.932 26.260 25.309 1.00 46.01 265 HIS E N 1
ATOM 8766 C CA . HIS E 1 196 ? -10.673 27.333 25.965 1.00 41.45 265 HIS E CA 1
ATOM 8767 C C . HIS E 1 196 ? -12.170 27.048 26.025 1.00 41.14 265 HIS E C 1
ATOM 8768 O O . HIS E 1 196 ? -12.830 27.398 27.009 1.00 42.52 265 HIS E O 1
ATOM 8775 N N . ARG E 1 197 ? -12.723 26.418 24.985 1.00 37.20 266 ARG E N 1
ATOM 8776 C CA . ARG E 1 197 ? -14.172 26.263 24.905 1.00 34.47 266 ARG E CA 1
ATOM 8777 C C . ARG E 1 197 ? -14.691 25.235 25.902 1.00 35.41 266 ARG E C 1
ATOM 8778 O O . ARG E 1 197 ? -15.844 25.326 26.338 1.00 39.58 266 ARG E O 1
ATOM 8786 N N . PHE E 1 198 ? -13.866 24.252 26.270 1.00 34.45 267 PHE E N 1
ATOM 8787 C CA . PHE E 1 198 ? -14.273 23.297 27.296 1.00 33.63 267 PHE E CA 1
ATOM 8788 C C . PHE E 1 198 ? -14.435 23.981 28.649 1.00 41.20 267 PHE E C 1
ATOM 8789 O O . PHE E 1 198 ? -15.350 23.652 29.412 1.00 39.73 267 PHE E O 1
ATOM 8797 N N . GLY E 1 199 ? -13.559 24.936 28.957 1.00 29.45 268 GLY E N 1
ATOM 8798 C CA . GLY E 1 199 ? -13.673 25.716 30.175 1.00 34.53 268 GLY E CA 1
ATOM 8799 C C . GLY E 1 199 ? -13.542 24.928 31.457 1.00 42.39 268 GLY E C 1
ATOM 8800 O O . GLY E 1 199 ? -14.042 25.369 32.495 1.00 45.26 268 GLY E O 1
ATOM 8801 N N . LEU E 1 200 ? -12.877 23.771 31.414 1.00 38.07 269 LEU E N 1
ATOM 8802 C CA . LEU E 1 200 ? -12.690 22.920 32.591 1.00 37.68 269 LEU E CA 1
ATOM 8803 C C . LEU E 1 200 ? -14.027 22.582 33.247 1.00 41.06 269 LEU E C 1
ATOM 8804 O O . LEU E 1 200 ? -14.148 22.524 34.473 1.00 47.87 269 LEU E O 1
ATOM 8809 N N . ASP E 1 201 ? -15.043 22.356 32.417 1.00 35.51 270 ASP E N 1
ATOM 8810 C CA . ASP E 1 201 ? -16.409 22.112 32.875 1.00 41.00 270 ASP E CA 1
ATOM 8811 C C . ASP E 1 201 ? -16.639 20.604 32.906 1.00 44.18 270 ASP E C 1
ATOM 8812 O O . ASP E 1 201 ? -16.816 19.969 31.863 1.00 44.69 270 ASP E O 1
ATOM 8817 N N . THR E 1 202 ? -16.630 20.030 34.113 1.00 42.96 271 THR E N 1
ATOM 8818 C CA . THR E 1 202 ? -16.845 18.594 34.260 1.00 38.25 271 THR E CA 1
ATOM 8819 C C . THR E 1 202 ? -18.229 18.177 33.777 1.00 42.79 271 THR E C 1
ATOM 8820 O O . THR E 1 202 ? -18.413 17.041 33.322 1.00 45.59 271 THR E O 1
ATOM 8824 N N . SER E 1 203 ? -19.208 19.081 33.845 1.00 42.08 272 SER E N 1
ATOM 8825 C CA . SER E 1 203 ? -20.567 18.763 33.421 1.00 43.23 272 SER E CA 1
ATOM 8826 C C . SER E 1 203 ? -20.688 18.544 31.918 1.00 44.04 272 SER E C 1
ATOM 8827 O O . SER E 1 203 ? -21.754 18.120 31.459 1.00 50.84 272 SER E O 1
ATOM 8830 N N . LYS E 1 204 ? -19.638 18.820 31.147 1.00 42.11 273 LYS E N 1
ATOM 8831 C CA . LYS E 1 204 ? -19.638 18.575 29.711 1.00 46.39 273 LYS E CA 1
ATOM 8832 C C . LYS E 1 204 ? -19.113 17.193 29.343 1.00 43.88 273 LYS E C 1
ATOM 8833 O O . LYS E 1 204 ? -19.063 16.863 28.154 1.00 43.02 273 LYS E O 1
ATOM 8839 N N . LEU E 1 205 ? -18.732 16.381 30.323 1.00 38.94 274 LEU E N 1
ATOM 8840 C CA . LEU E 1 205 ? -18.242 15.035 30.068 1.00 40.29 274 LEU E CA 1
ATOM 8841 C C . LEU E 1 205 ? -19.381 14.029 30.164 1.00 43.37 274 LEU E C 1
ATOM 8842 O O . LEU E 1 205 ? -20.324 14.200 30.941 1.00 49.17 274 LEU E O 1
ATOM 8847 N N . SER E 1 206 ? -19.285 12.970 29.363 1.00 40.77 275 SER E N 1
ATOM 8848 C CA . SER E 1 206 ? -20.266 11.896 29.401 1.00 41.94 275 SER E CA 1
ATOM 8849 C C . SER E 1 206 ? -19.549 10.562 29.259 1.00 40.16 275 SER E C 1
ATOM 8850 O O . SER E 1 206 ? -18.339 10.502 29.037 1.00 36.22 275 SER E O 1
ATOM 8853 N N . THR E 1 207 ? -20.302 9.484 29.422 1.00 36.20 276 THR E N 1
ATOM 8854 C CA . THR E 1 207 ? -19.797 8.136 29.215 1.00 40.87 276 THR E CA 1
ATOM 8855 C C . THR E 1 207 ? -20.462 7.529 27.984 1.00 36.78 276 THR E C 1
ATOM 8856 O O . THR E 1 207 ? -21.309 8.151 27.335 1.00 38.03 276 THR E O 1
ATOM 8860 N N . PHE E 1 208 ? -20.061 6.297 27.660 1.00 34.63 277 PHE E N 1
ATOM 8861 C CA . PHE E 1 208 ? -20.611 5.624 26.488 1.00 40.62 277 PHE E CA 1
ATOM 8862 C C . PHE E 1 208 ? -22.121 5.451 26.591 1.00 42.65 277 PHE E C 1
ATOM 8863 O O . PHE E 1 208 ? -22.807 5.359 25.566 1.00 42.80 277 PHE E O 1
ATOM 8871 N N . TRP E 1 209 ? -22.655 5.405 27.810 1.00 38.88 278 TRP E N 1
ATOM 8872 C CA . TRP E 1 209 ? -24.073 5.172 28.040 1.00 41.62 278 TRP E CA 1
ATOM 8873 C C . TRP E 1 209 ? -24.860 6.458 28.258 1.00 40.55 278 TRP E C 1
ATOM 8874 O O . TRP E 1 209 ? -26.014 6.398 28.695 1.00 47.40 278 TRP E O 1
ATOM 8885 N N . HIS E 1 210 ? -24.269 7.617 27.971 1.00 39.80 279 HIS E N 1
ATOM 8886 C CA . HIS E 1 210 ? -24.941 8.899 28.165 1.00 42.77 279 HIS E CA 1
ATOM 8887 C C . HIS E 1 210 ? -24.581 9.872 27.050 1.00 41.23 279 HIS E C 1
ATOM 8888 O O . HIS E 1 210 ? -24.351 11.064 27.288 1.00 47.79 279 HIS E O 1
ATOM 8895 N N . MET E 1 211 ? -24.555 9.374 25.810 1.00 41.27 280 MET E N 1
ATOM 8896 C CA . MET E 1 211 ? -24.307 10.229 24.653 1.00 43.53 280 MET E CA 1
ATOM 8897 C C . MET E 1 211 ? -25.279 11.398 24.580 1.00 41.29 280 MET E C 1
ATOM 8898 O O . MET E 1 211 ? -24.962 12.409 23.941 1.00 43.75 280 MET E O 1
ATOM 8903 N N . GLU E 1 212 ? -26.453 11.279 25.212 1.00 42.45 281 GLU E N 1
ATOM 8904 C CA . GLU E 1 212 ? -27.392 12.395 25.274 1.00 45.51 281 GLU E CA 1
ATOM 8905 C C . GLU E 1 212 ? -26.709 13.666 25.757 1.00 43.66 281 GLU E C 1
ATOM 8906 O O . GLU E 1 212 ? -26.937 14.750 25.206 1.00 40.87 281 GLU E O 1
ATOM 8912 N N . ASN E 1 213 ? -25.850 13.549 26.776 1.00 42.10 282 ASN E N 1
ATOM 8913 C CA . ASN E 1 213 ? -25.142 14.723 27.274 1.00 42.65 282 ASN E CA 1
ATOM 8914 C C . ASN E 1 213 ? -24.347 15.392 26.160 1.00 44.28 282 ASN E C 1
ATOM 8915 O O . ASN E 1 213 ? -24.393 16.620 26.006 1.00 43.86 282 ASN E O 1
ATOM 8920 N N . LEU E 1 214 ? -23.638 14.595 25.356 1.00 44.98 283 LEU E N 1
ATOM 8921 C CA . LEU E 1 214 ? -22.939 15.132 24.194 1.00 40.26 283 LEU E CA 1
ATOM 8922 C C . LEU E 1 214 ? -23.895 15.903 23.293 1.00 44.00 283 LEU E C 1
ATOM 8923 O O . LEU E 1 214 ? -23.599 17.026 22.866 1.00 43.32 283 LEU E O 1
ATOM 8928 N N . ILE E 1 215 ? -25.064 15.318 23.015 1.00 44.76 284 ILE E N 1
ATOM 8929 C CA . ILE E 1 215 ? -26.049 15.985 22.169 1.00 44.94 284 ILE E CA 1
ATOM 8930 C C . ILE E 1 215 ? -26.494 17.296 22.800 1.00 47.97 284 ILE E C 1
ATOM 8931 O O . ILE E 1 215 ? -26.775 18.273 22.093 1.00 53.17 284 ILE E O 1
ATOM 8936 N N . ALA E 1 216 ? -26.542 17.353 24.131 1.00 45.23 285 ALA E N 1
ATOM 8937 C CA . ALA E 1 216 ? -26.912 18.583 24.815 1.00 47.13 285 ALA E CA 1
ATOM 8938 C C . ALA E 1 216 ? -25.763 19.577 24.913 1.00 44.99 285 ALA E C 1
ATOM 8939 O O . ALA E 1 216 ? -26.007 20.749 25.216 1.00 46.74 285 ALA E O 1
ATOM 8941 N N . SER E 1 217 ? -24.524 19.147 24.662 1.00 45.17 286 SER E N 1
ATOM 8942 C CA . SER E 1 217 ? -23.361 19.977 24.936 1.00 42.72 286 SER E CA 1
ATOM 8943 C C . SER E 1 217 ? -22.517 20.312 23.713 1.00 42.84 286 SER E C 1
ATOM 8944 O O . SER E 1 217 ? -21.667 21.205 23.805 1.00 44.37 286 SER E O 1
ATOM 8947 N N . CYS E 1 218 ? -22.711 19.633 22.584 1.00 42.87 287 CYS E N 1
ATOM 8948 C CA . CYS E 1 218 ? -21.860 19.865 21.426 1.00 42.75 287 CYS E CA 1
ATOM 8949 C C . CYS E 1 218 ? -22.121 21.244 20.825 1.00 42.09 287 CYS E C 1
ATOM 8950 O O . CYS E 1 218 ? -23.157 21.873 21.058 1.00 48.00 287 CYS E O 1
ATOM 8953 N N . GLN E 1 219 ? -21.156 21.712 20.038 1.00 38.72 288 GLN E N 1
ATOM 8954 C CA . GLN E 1 219 ? -21.236 23.052 19.478 1.00 39.80 288 GLN E CA 1
ATOM 8955 C C . GLN E 1 219 ? -22.270 23.123 18.359 1.00 41.53 288 GLN E C 1
ATOM 8956 O O . GLN E 1 219 ? -22.534 22.144 17.655 1.00 46.09 288 GLN E O 1
ATOM 8962 N N . ASN E 1 220 ? -22.857 24.307 18.206 1.00 45.17 289 ASN E N 1
ATOM 8963 C CA . ASN E 1 220 ? -23.817 24.627 17.155 1.00 44.95 289 ASN E CA 1
ATOM 8964 C C . ASN E 1 220 ? -23.434 25.952 16.507 1.00 46.48 289 ASN E C 1
ATOM 8965 O O . ASN E 1 220 ? -24.233 26.884 16.392 1.00 40.85 289 ASN E O 1
ATOM 8970 N N . ASP E 1 221 ? -22.175 26.041 16.084 1.00 43.81 290 ASP E N 1
ATOM 8971 C CA . ASP E 1 221 ? -21.606 27.298 15.621 1.00 43.65 290 ASP E CA 1
ATOM 8972 C C . ASP E 1 221 ? -22.294 27.782 14.350 1.00 45.27 290 ASP E C 1
ATOM 8973 O O . ASP E 1 221 ? -22.736 26.991 13.513 1.00 47.28 290 ASP E O 1
ATOM 8978 N N . PHE E 1 222 ? -22.379 29.104 14.213 1.00 43.74 291 PHE E N 1
ATOM 8979 C CA . PHE E 1 222 ? -23.040 29.730 13.077 1.00 44.06 291 PHE E CA 1
ATOM 8980 C C . PHE E 1 222 ? -22.124 29.906 11.873 1.00 48.13 291 PHE E C 1
ATOM 8981 O O . PHE E 1 222 ? -22.567 30.440 10.851 1.00 51.43 291 PHE E O 1
ATOM 8989 N N . PHE E 1 223 ? -20.867 29.475 11.963 1.00 45.01 292 PHE E N 1
ATOM 8990 C CA . PHE E 1 223 ? -19.978 29.480 10.811 1.00 45.25 292 PHE E CA 1
ATOM 8991 C C . PHE E 1 223 ? -18.991 28.332 10.949 1.00 46.17 292 PHE E C 1
ATOM 8992 O O . PHE E 1 223 ? -18.708 27.858 12.052 1.00 42.12 292 PHE E O 1
ATOM 9000 N N . GLY E 1 224 ? -18.469 27.886 9.808 1.00 46.67 293 GLY E N 1
ATOM 9001 C CA . GLY E 1 224 ? -17.574 26.748 9.822 1.00 40.65 293 GLY E CA 1
ATOM 9002 C C . GLY E 1 224 ? -18.318 25.446 10.082 1.00 41.50 293 GLY E C 1
ATOM 9003 O O . GLY E 1 224 ? -19.522 25.314 9.847 1.00 36.25 293 GLY E O 1
ATOM 9004 N N . TYR E 1 225 ? -17.565 24.467 10.580 1.00 36.82 294 TYR E N 1
ATOM 9005 C CA . TYR E 1 225 ? -18.136 23.165 10.898 1.00 38.20 294 TYR E CA 1
ATOM 9006 C C . TYR E 1 225 ? -19.134 23.282 12.044 1.00 39.69 294 TYR E C 1
ATOM 9007 O O . TYR E 1 225 ? -18.857 23.923 13.063 1.00 36.32 294 TYR E O 1
ATOM 9016 N N . ASN E 1 226 ? -20.298 22.658 11.874 1.00 41.01 295 ASN E N 1
ATOM 9017 C CA . ASN E 1 226 ? -21.361 22.651 12.874 1.00 37.76 295 ASN E CA 1
ATOM 9018 C C . ASN E 1 226 ? -21.609 21.203 13.277 1.00 44.12 295 ASN E C 1
ATOM 9019 O O . ASN E 1 226 ? -22.092 20.403 12.468 1.00 42.68 295 ASN E O 1
ATOM 9024 N N . CYS E 1 227 ? -21.277 20.868 14.525 1.00 44.98 296 CYS E N 1
ATOM 9025 C CA . CYS E 1 227 ? -21.410 19.488 14.982 1.00 39.64 296 CYS E CA 1
ATOM 9026 C C . CYS E 1 227 ? -22.872 19.097 15.163 1.00 42.47 296 CYS E C 1
ATOM 9027 O O . CYS E 1 227 ? -23.285 18.006 14.750 1.00 42.14 296 CYS E O 1
ATOM 9030 N N . PHE E 1 228 ? -23.667 19.977 15.777 1.00 43.05 297 PHE E N 1
ATOM 9031 C CA . PHE E 1 228 ? -25.062 19.655 16.064 1.00 47.91 297 PHE E CA 1
ATOM 9032 C C . PHE E 1 228 ? -25.850 19.419 14.780 1.00 50.79 297 PHE E C 1
ATOM 9033 O O . PHE E 1 228 ? -26.521 18.391 14.630 1.00 48.33 297 PHE E O 1
ATOM 9041 N N . LYS E 1 229 ? -25.778 20.366 13.839 1.00 46.65 298 LYS E N 1
ATOM 9042 C CA . LYS E 1 229 ? -26.519 20.224 12.589 1.00 46.43 298 LYS E CA 1
ATOM 9043 C C . LYS E 1 229 ? -26.039 19.018 11.791 1.00 51.48 298 LYS E C 1
ATOM 9044 O O . LYS E 1 229 ? -26.833 18.356 11.111 1.00 49.72 298 LYS E O 1
ATOM 9050 N N . SER E 1 230 ? -24.740 18.722 11.850 1.00 52.18 299 SER E N 1
ATOM 9051 C CA . SER E 1 230 ? -24.236 17.528 11.180 1.00 46.00 299 SER E CA 1
ATOM 9052 C C . SER E 1 230 ? -24.833 16.266 11.791 1.00 47.67 299 SER E C 1
ATOM 9053 O O . SER E 1 230 ? -25.217 15.337 11.068 1.00 51.80 299 SER E O 1
ATOM 9056 N N . LEU E 1 231 ? -24.932 16.218 13.122 1.00 50.64 300 LEU E N 1
ATOM 9057 C CA . LEU E 1 231 ? -25.475 15.028 13.770 1.00 48.79 300 LEU E CA 1
ATOM 9058 C C . LEU E 1 231 ? -26.973 14.881 13.515 1.00 50.39 300 LEU E C 1
ATOM 9059 O O . LEU E 1 231 ? -27.465 13.760 13.336 1.00 54.81 300 LEU E O 1
ATOM 9064 N N . VAL E 1 232 ? -27.717 15.992 13.487 1.00 47.78 301 VAL E N 1
ATOM 9065 C CA . VAL E 1 232 ? -29.148 15.895 13.203 1.00 55.09 301 VAL E CA 1
ATOM 9066 C C . VAL E 1 232 ? -29.379 15.489 11.750 1.00 57.17 301 VAL E C 1
ATOM 9067 O O . VAL E 1 232 ? -30.246 14.656 11.458 1.00 53.90 301 VAL E O 1
ATOM 9071 N N . LYS E 1 233 ? -28.619 16.070 10.815 1.00 57.31 302 LYS E N 1
ATOM 9072 C CA . LYS E 1 233 ? -28.787 15.712 9.409 1.00 58.33 302 LYS E CA 1
ATOM 9073 C C . LYS E 1 233 ? -28.400 14.260 9.163 1.00 61.63 302 LYS E C 1
ATOM 9074 O O . LYS E 1 233 ? -29.038 13.570 8.359 1.00 62.16 302 LYS E O 1
ATOM 9080 N N . MET E 1 234 ? -27.356 13.777 9.843 1.00 56.66 303 MET E N 1
ATOM 9081 C CA . MET E 1 234 ? -27.007 12.366 9.731 1.00 55.71 303 MET E CA 1
ATOM 9082 C C . MET E 1 234 ? -28.072 11.480 10.364 1.00 56.09 303 MET E C 1
ATOM 9083 O O . MET E 1 234 ? -28.304 10.359 9.896 1.00 57.81 303 MET E O 1
ATOM 9088 N N . ALA E 1 235 ? -28.734 11.964 11.419 1.00 59.97 304 ALA E N 1
ATOM 9089 C CA . ALA E 1 235 ? -29.798 11.186 12.044 1.00 59.68 304 ALA E CA 1
ATOM 9090 C C . ALA E 1 235 ? -31.016 11.058 11.138 1.00 64.38 304 ALA E C 1
ATOM 9091 O O . ALA E 1 235 ? -31.693 10.024 11.156 1.00 66.23 304 ALA E O 1
ATOM 9093 N N . LYS E 1 236 ? -31.312 12.087 10.346 1.00 63.51 305 LYS E N 1
ATOM 9094 C CA . LYS E 1 236 ? -32.422 12.044 9.402 1.00 66.31 305 LYS E CA 1
ATOM 9095 C C . LYS E 1 236 ? -32.080 11.305 8.114 1.00 67.88 305 LYS E C 1
ATOM 9096 O O . LYS E 1 236 ? -32.831 11.420 7.139 1.00 67.47 305 LYS E O 1
ATOM 9102 N N . ASP E 1 237 ? -30.972 10.560 8.092 1.00 68.89 306 ASP E N 1
ATOM 9103 C CA . ASP E 1 237 ? -30.561 9.763 6.935 1.00 73.39 306 ASP E CA 1
ATOM 9104 C C . ASP E 1 237 ? -30.415 10.618 5.677 1.00 71.70 306 ASP E C 1
ATOM 9105 O O . ASP E 1 237 ? -30.613 10.139 4.558 1.00 67.65 306 ASP E O 1
ATOM 9110 N N . GLU E 1 238 ? -30.068 11.891 5.848 1.00 67.35 307 GLU E N 1
ATOM 9111 C CA . GLU E 1 238 ? -29.827 12.781 4.722 1.00 63.39 307 GLU E CA 1
ATOM 9112 C C . GLU E 1 238 ? -28.378 12.669 4.268 1.00 70.07 307 GLU E C 1
ATOM 9113 O O . GLU E 1 238 ? -27.469 12.494 5.084 1.00 69.73 307 GLU E O 1
ATOM 9119 N N . LYS E 1 239 ? -28.171 12.769 2.958 1.00 77.43 308 LYS E N 1
ATOM 9120 C CA . LYS E 1 239 ? -26.842 12.655 2.374 1.00 74.11 308 LYS E CA 1
ATOM 9121 C C . LYS E 1 239 ? -26.180 14.025 2.315 1.00 67.90 308 LYS E C 1
ATOM 9122 O O . LYS E 1 239 ? -26.776 14.990 1.826 1.00 66.29 308 LYS E O 1
ATOM 9128 N N . PHE E 1 240 ? -24.948 14.103 2.814 1.00 66.22 309 PHE E N 1
ATOM 9129 C CA . PHE E 1 240 ? -24.174 15.334 2.747 1.00 58.72 309 PHE E CA 1
ATOM 9130 C C . PHE E 1 240 ? -22.706 15.001 2.957 1.00 56.94 309 PHE E C 1
ATOM 9131 O O . PHE E 1 240 ? -22.360 13.966 3.532 1.00 60.63 309 PHE E O 1
ATOM 9139 N N . LEU E 1 241 ? -21.846 15.896 2.480 1.00 53.76 310 LEU E N 1
ATOM 9140 C CA . LEU E 1 241 ? -20.412 15.784 2.697 1.00 58.92 310 LEU E CA 1
ATOM 9141 C C . LEU E 1 241 ? -20.024 16.548 3.955 1.00 57.36 310 LEU E C 1
ATOM 9142 O O . LEU E 1 241 ? -20.519 17.652 4.202 1.00 55.70 310 LEU E O 1
ATOM 9147 N N . ALA E 1 242 ? -19.141 15.952 4.753 1.00 52.17 311 ALA E N 1
ATOM 9148 C CA . ALA E 1 242 ? -18.705 16.592 5.985 1.00 48.40 311 ALA E CA 1
ATOM 9149 C C . ALA E 1 242 ? -17.945 17.879 5.684 1.00 48.26 311 ALA E C 1
ATOM 9150 O O . ALA E 1 242 ? -17.297 18.017 4.643 1.00 49.56 311 ALA E O 1
ATOM 9152 N N . HIS E 1 243 ? -18.048 18.834 6.607 1.00 42.78 312 HIS E N 1
ATOM 9153 C CA . HIS E 1 243 ? -17.334 20.095 6.473 1.00 36.11 312 HIS E CA 1
ATOM 9154 C C . HIS E 1 243 ? -15.830 19.850 6.390 1.00 38.83 312 HIS E C 1
ATOM 9155 O O . HIS E 1 243 ? -15.295 18.920 6.999 1.00 43.57 312 HIS E O 1
ATOM 9162 N N . SER E 1 244 ? -15.144 20.700 5.620 1.00 39.74 313 SER E N 1
ATOM 9163 C CA . SER E 1 244 ? -13.715 20.512 5.395 1.00 37.60 313 SER E CA 1
ATOM 9164 C C . SER E 1 244 ? -12.883 20.744 6.651 1.00 38.09 313 SER E C 1
ATOM 9165 O O . SER E 1 244 ? -11.723 20.324 6.693 1.00 44.13 313 SER E O 1
ATOM 9168 N N . ASN E 1 245 ? -13.443 21.394 7.670 1.00 38.59 314 ASN E N 1
ATOM 9169 C CA . ASN E 1 245 ? -12.750 21.623 8.931 1.00 45.65 314 ASN E CA 1
ATOM 9170 C C . ASN E 1 245 ? -13.084 20.583 9.991 1.00 42.41 314 ASN E C 1
ATOM 9171 O O . ASN E 1 245 ? -12.586 20.686 11.116 1.00 43.33 314 ASN E O 1
ATOM 9176 N N . TYR E 1 246 ? -13.918 19.600 9.665 1.00 41.70 315 TYR E N 1
ATOM 9177 C CA . TYR E 1 246 ? -14.256 18.546 10.613 1.00 42.85 315 TYR E CA 1
ATOM 9178 C C . TYR E 1 246 ? -13.009 17.768 11.011 1.00 48.07 315 TYR E C 1
ATOM 9179 O O . TYR E 1 246 ? -12.390 17.098 10.178 1.00 49.66 315 TYR E O 1
ATOM 9188 N N . GLY E 1 247 ? -12.640 17.861 12.288 1.00 45.13 316 GLY E N 1
ATOM 9189 C CA . GLY E 1 247 ? -11.496 17.147 12.813 1.00 40.86 316 GLY E CA 1
ATOM 9190 C C . GLY E 1 247 ? -10.144 17.729 12.463 1.00 52.91 316 GLY E C 1
ATOM 9191 O O . GLY E 1 247 ? -9.122 17.135 12.832 1.00 56.85 316 GLY E O 1
ATOM 9192 N N . LYS E 1 248 ? -10.094 18.864 11.766 1.00 57.43 317 LYS E N 1
ATOM 9193 C CA . LYS E 1 248 ? -8.821 19.415 11.313 1.00 50.85 317 LYS E CA 1
ATOM 9194 C C . LYS E 1 248 ? -8.174 20.331 12.343 1.00 62.14 317 LYS E C 1
ATOM 9195 O O . LYS E 1 248 ? -6.943 20.372 12.443 1.00 73.93 317 LYS E O 1
ATOM 9201 N N . GLY E 1 249 ? -8.968 21.082 13.098 1.00 61.49 318 GLY E N 1
ATOM 9202 C CA . GLY E 1 249 ? -8.460 21.968 14.120 1.00 67.69 318 GLY E CA 1
ATOM 9203 C C . GLY E 1 249 ? -8.569 21.371 15.506 1.00 71.01 318 GLY E C 1
ATOM 9204 O O . GLY E 1 249 ? -8.690 20.153 15.686 1.00 71.81 318 GLY E O 1
ATOM 9205 N N . TYR E 1 250 ? -8.521 22.246 16.507 1.00 65.12 319 TYR E N 1
ATOM 9206 C CA . TYR E 1 250 ? -8.754 21.866 17.887 1.00 62.07 319 TYR E CA 1
ATOM 9207 C C . TYR E 1 250 ? -10.127 22.384 18.320 1.00 59.96 319 TYR E C 1
ATOM 9208 O O . TYR E 1 250 ? -11.007 22.623 17.480 1.00 66.43 319 TYR E O 1
ATOM 9217 N N . GLU E 1 251 ? -10.305 22.566 19.628 1.00 54.30 320 GLU E N 1
ATOM 9218 C CA . GLU E 1 251 ? -11.526 23.136 20.207 1.00 52.69 320 GLU E CA 1
ATOM 9219 C C . GLU E 1 251 ? -12.708 22.267 19.793 1.00 52.13 320 GLU E C 1
ATOM 9220 O O . GLU E 1 251 ? -12.702 21.065 20.110 1.00 57.43 320 GLU E O 1
ATOM 9226 N N . GLY E 1 252 ? -13.719 22.797 19.109 1.00 47.64 321 GLY E N 1
ATOM 9227 C CA . GLY E 1 252 ? -14.942 22.078 18.822 1.00 46.75 321 GLY E CA 1
ATOM 9228 C C . GLY E 1 252 ? -15.022 21.351 17.499 1.00 44.15 321 GLY E C 1
ATOM 9229 O O . GLY E 1 252 ? -16.116 20.911 17.126 1.00 45.14 321 GLY E O 1
ATOM 9230 N N . ASN E 1 253 ? -13.910 21.200 16.776 1.00 45.51 322 ASN E N 1
ATOM 9231 C CA . ASN E 1 253 ? -13.976 20.553 15.472 1.00 45.27 322 ASN E CA 1
ATOM 9232 C C . ASN E 1 253 ? -14.155 19.045 15.578 1.00 43.11 322 ASN E C 1
ATOM 9233 O O . ASN E 1 253 ? -14.588 18.419 14.606 1.00 46.18 322 ASN E O 1
ATOM 9238 N N . TYR E 1 254 ? -13.845 18.448 16.728 1.00 42.03 323 TYR E N 1
ATOM 9239 C CA . TYR E 1 254 ? -14.017 17.016 16.910 1.00 38.96 323 TYR E CA 1
ATOM 9240 C C . TYR E 1 254 ? -14.533 16.731 18.313 1.00 38.76 323 TYR E C 1
ATOM 9241 O O . TYR E 1 254 ? -14.382 17.538 19.233 1.00 45.30 323 TYR E O 1
ATOM 9250 N N . ILE E 1 255 ? -15.145 15.560 18.461 1.00 38.05 324 ILE E N 1
ATOM 9251 C CA . ILE E 1 255 ? -15.582 15.058 19.759 1.00 36.53 324 ILE E CA 1
ATOM 9252 C C . ILE E 1 255 ? -14.420 14.286 20.372 1.00 35.02 324 ILE E C 1
ATOM 9253 O O . ILE E 1 255 ? -14.040 13.221 19.878 1.00 32.99 324 ILE E O 1
ATOM 9258 N N . GLU E 1 256 ? -13.852 14.822 21.449 1.00 31.88 325 GLU E N 1
ATOM 9259 C CA . GLU E 1 256 ? -12.704 14.193 22.086 1.00 31.24 325 GLU E CA 1
ATOM 9260 C C . GLU E 1 256 ? -13.143 13.022 22.955 1.00 31.39 325 GLU E C 1
ATOM 9261 O O . GLU E 1 256 ? -14.138 13.103 23.682 1.00 32.43 325 GLU E O 1
ATOM 9267 N N . ALA E 1 257 ? -12.390 11.928 22.874 1.00 34.28 326 ALA E N 1
ATOM 9268 C CA . ALA E 1 257 ? -12.628 10.744 23.683 1.00 34.38 326 ALA E CA 1
ATOM 9269 C C . ALA E 1 257 ? -11.414 10.471 24.561 1.00 36.13 326 ALA E C 1
ATOM 9270 O O . ALA E 1 257 ? -10.273 10.727 24.169 1.00 35.24 326 ALA E O 1
ATOM 9272 N N . HIS E 1 258 ? -11.674 9.960 25.760 1.00 33.59 327 HIS E N 1
ATOM 9273 C CA . HIS E 1 258 ? -10.640 9.649 26.739 1.00 26.09 327 HIS E CA 1
ATOM 9274 C C . HIS E 1 258 ? -10.757 8.172 27.086 1.00 29.35 327 HIS E C 1
ATOM 9275 O O . HIS E 1 258 ? -11.717 7.757 27.747 1.00 32.61 327 HIS E O 1
ATOM 9282 N N . ILE E 1 259 ? -9.792 7.386 26.614 1.00 30.04 328 ILE E N 1
ATOM 9283 C CA . ILE E 1 259 ? -9.764 5.945 26.836 1.00 31.65 328 ILE E CA 1
ATOM 9284 C C . ILE E 1 259 ? -9.144 5.690 28.206 1.00 31.35 328 ILE E C 1
ATOM 9285 O O . ILE E 1 259 ? -7.959 5.958 28.421 1.00 33.28 328 ILE E O 1
ATOM 9290 N N . HIS E 1 260 ? -9.943 5.174 29.134 1.00 28.34 329 HIS E N 1
ATOM 9291 C CA . HIS E 1 260 ? -9.465 4.850 30.476 1.00 31.62 329 HIS E CA 1
ATOM 9292 C C . HIS E 1 260 ? -9.047 3.385 30.479 1.00 30.70 329 HIS E C 1
ATOM 9293 O O . HIS E 1 260 ? -9.882 2.485 30.590 1.00 29.04 329 HIS E O 1
ATOM 9300 N N . GLY E 1 261 ? -7.744 3.152 30.353 1.00 25.95 330 GLY E N 1
ATOM 9301 C CA . GLY E 1 261 ? -7.203 1.821 30.178 1.00 26.43 330 GLY E CA 1
ATOM 9302 C C . GLY E 1 261 ? -6.091 1.828 29.151 1.00 35.10 330 GLY E C 1
ATOM 9303 O O . GLY E 1 261 ? -5.809 2.868 28.549 1.00 40.38 330 GLY E O 1
ATOM 9304 N N . ASP E 1 262 ? -5.452 0.685 28.940 1.00 38.47 331 ASP E N 1
ATOM 9305 C CA . ASP E 1 262 ? -4.350 0.599 27.994 1.00 39.56 331 ASP E CA 1
ATOM 9306 C C . ASP E 1 262 ? -4.861 0.309 26.586 1.00 40.91 331 ASP E C 1
ATOM 9307 O O . ASP E 1 262 ? -5.937 -0.262 26.389 1.00 45.15 331 ASP E O 1
ATOM 9312 N N . VAL E 1 263 ? -4.067 0.718 25.600 1.00 38.18 332 VAL E N 1
ATOM 9313 C CA . VAL E 1 263 ? -4.313 0.408 24.197 1.00 35.68 332 VAL E CA 1
ATOM 9314 C C . VAL E 1 263 ? -3.150 -0.448 23.721 1.00 37.43 332 VAL E C 1
ATOM 9315 O O . VAL E 1 263 ? -2.023 0.045 23.578 1.00 36.40 332 VAL E O 1
ATOM 9319 N N . CYS E 1 264 ? -3.415 -1.728 23.486 1.00 33.28 333 CYS E N 1
ATOM 9320 C CA . CYS E 1 264 ? -2.390 -2.676 23.077 1.00 37.66 333 CYS E CA 1
ATOM 9321 C C . CYS E 1 264 ? -2.481 -2.930 21.579 1.00 36.15 333 CYS E C 1
ATOM 9322 O O . CYS E 1 264 ? -3.573 -3.096 21.028 1.00 33.87 333 CYS E O 1
ATOM 9325 N N . LEU E 1 265 ? -1.324 -2.962 20.929 1.00 39.69 334 LEU E N 1
ATOM 9326 C CA . LEU E 1 265 ? -1.251 -3.226 19.499 1.00 41.23 334 LEU E CA 1
ATOM 9327 C C . LEU E 1 265 ? -0.773 -4.659 19.287 1.00 37.61 334 LEU E C 1
ATOM 9328 O O . LEU E 1 265 ? 0.276 -5.043 19.804 1.00 39.26 334 LEU E O 1
ATOM 9333 N N . PHE E 1 266 ? -1.529 -5.452 18.531 1.00 37.92 335 PHE E N 1
ATOM 9334 C CA . PHE E 1 266 ? -2.721 -4.990 17.824 1.00 36.98 335 PHE E CA 1
ATOM 9335 C C . PHE E 1 266 ? -4.002 -5.535 18.455 1.00 37.61 335 PHE E C 1
ATOM 9336 O O . PHE E 1 266 ? -5.021 -5.674 17.777 1.00 42.00 335 PHE E O 1
ATOM 9344 N N . ARG E 1 267 ? -3.935 -5.856 19.750 1.00 36.35 336 ARG E N 1
ATOM 9345 C CA . ARG E 1 267 ? -5.068 -6.482 20.428 1.00 31.22 336 ARG E CA 1
ATOM 9346 C C . ARG E 1 267 ? -6.316 -5.606 20.372 1.00 38.93 336 ARG E C 1
ATOM 9347 O O . ARG E 1 267 ? -7.415 -6.098 20.091 1.00 36.33 336 ARG E O 1
ATOM 9355 N N . ASP E 1 268 ? -6.167 -4.307 20.632 1.00 39.00 337 ASP E N 1
ATOM 9356 C CA . ASP E 1 268 ? -7.289 -3.379 20.676 1.00 33.24 337 ASP E CA 1
ATOM 9357 C C . ASP E 1 268 ? -7.452 -2.592 19.382 1.00 34.02 337 ASP E C 1
ATOM 9358 O O . ASP E 1 268 ? -8.152 -1.573 19.369 1.00 34.55 337 ASP E O 1
ATOM 9363 N N . ILE E 1 269 ? -6.824 -3.036 18.298 1.00 34.60 338 ILE E N 1
ATOM 9364 C CA . ILE E 1 269 ? -6.775 -2.282 17.051 1.00 33.56 338 ILE E CA 1
ATOM 9365 C C . ILE E 1 269 ? -7.591 -3.015 15.997 1.00 29.53 338 ILE E C 1
ATOM 9366 O O . ILE E 1 269 ? -7.319 -4.181 15.685 1.00 37.45 338 ILE E O 1
ATOM 9371 N N . LYS E 1 270 ? -8.592 -2.327 15.451 1.00 29.64 339 LYS E N 1
ATOM 9372 C CA . LYS E 1 270 ? -9.339 -2.837 14.308 1.00 34.91 339 LYS E CA 1
ATOM 9373 C C . LYS E 1 270 ? -8.565 -2.613 13.013 1.00 34.20 339 LYS E C 1
ATOM 9374 O O . LYS E 1 270 ? -8.274 -3.561 12.276 1.00 36.47 339 LYS E O 1
ATOM 9380 N N . HIS E 1 271 ? -8.222 -1.358 12.724 1.00 29.62 340 HIS E N 1
ATOM 9381 C CA . HIS E 1 271 ? -7.455 -1.011 11.538 1.00 33.70 340 HIS E CA 1
ATOM 9382 C C . HIS E 1 271 ? -6.387 0.012 11.896 1.00 33.36 340 HIS E C 1
ATOM 9383 O O . HIS E 1 271 ? -6.502 0.748 12.880 1.00 34.07 340 HIS E O 1
ATOM 9390 N N . VAL E 1 272 ? -5.338 0.046 11.080 1.00 32.54 341 VAL E N 1
ATOM 9391 C CA . VAL E 1 272 ? -4.335 1.105 11.108 1.00 33.68 341 VAL E CA 1
ATOM 9392 C C . VAL E 1 272 ? -4.314 1.723 9.718 1.00 33.76 341 VAL E C 1
ATOM 9393 O O . VAL E 1 272 ? -3.807 1.113 8.769 1.00 32.44 341 VAL E O 1
ATOM 9397 N N . TYR E 1 273 ? -4.863 2.930 9.594 1.00 31.14 342 TYR E N 1
ATOM 9398 C CA . TYR E 1 273 ? -4.877 3.649 8.321 1.00 32.40 342 TYR E CA 1
ATOM 9399 C C . TYR E 1 273 ? -3.574 4.428 8.196 1.00 34.63 342 TYR E C 1
ATOM 9400 O O . TYR E 1 273 ? -3.396 5.473 8.825 1.00 35.04 342 TYR E O 1
ATOM 9409 N N . LEU E 1 274 ? -2.659 3.915 7.379 1.00 34.51 343 LEU E N 1
ATOM 9410 C CA . LEU E 1 274 ? -1.379 4.564 7.141 1.00 30.94 343 LEU E CA 1
ATOM 9411 C C . LEU E 1 274 ? -1.487 5.487 5.935 1.00 32.72 343 LEU E C 1
ATOM 9412 O O . LEU E 1 274 ? -1.938 5.069 4.864 1.00 35.53 343 LEU E O 1
ATOM 9417 N N . SER E 1 275 ? -1.073 6.737 6.112 1.00 35.77 344 SER E N 1
ATOM 9418 C CA . SER E 1 275 ? -1.064 7.691 5.013 1.00 40.69 344 SER E CA 1
ATOM 9419 C C . SER E 1 275 ? 0.134 7.436 4.108 1.00 44.69 344 SER E C 1
ATOM 9420 O O . SER E 1 275 ? 1.270 7.337 4.581 1.00 44.08 344 SER E O 1
ATOM 9423 N N . LEU E 1 276 ? -0.123 7.322 2.803 1.00 45.38 345 LEU E N 1
ATOM 9424 C CA . LEU E 1 276 ? 0.968 7.197 1.843 1.00 39.98 345 LEU E CA 1
ATOM 9425 C C . LEU E 1 276 ? 1.646 8.538 1.598 1.00 42.87 345 LEU E C 1
ATOM 9426 O O . LEU E 1 276 ? 2.863 8.594 1.390 1.00 48.85 345 LEU E O 1
ATOM 9431 N N . GLN E 1 277 ? 0.872 9.626 1.617 1.00 45.72 346 GLN E N 1
ATOM 9432 C CA . GLN E 1 277 ? 1.440 10.946 1.364 1.00 46.14 346 GLN E CA 1
ATOM 9433 C C . GLN E 1 277 ? 2.296 11.403 2.536 1.00 48.87 346 GLN E C 1
ATOM 9434 O O . GLN E 1 277 ? 3.455 11.795 2.358 1.00 46.87 346 GLN E O 1
ATOM 9440 N N . GLU E 1 278 ? 1.739 11.363 3.746 1.00 47.70 347 GLU E N 1
ATOM 9441 C CA . GLU E 1 278 ? 2.450 11.807 4.942 1.00 37.62 347 GLU E CA 1
ATOM 9442 C C . GLU E 1 278 ? 3.095 10.585 5.589 1.00 39.26 347 GLU E C 1
ATOM 9443 O O . GLU E 1 278 ? 2.562 9.972 6.517 1.00 40.99 347 GLU E O 1
ATOM 9449 N N . ASN E 1 279 ? 4.273 10.229 5.082 1.00 39.43 348 ASN E N 1
ATOM 9450 C CA . ASN E 1 279 ? 4.974 9.044 5.557 1.00 43.31 348 ASN E CA 1
ATOM 9451 C C . ASN E 1 279 ? 6.442 9.137 5.172 1.00 46.31 348 ASN E C 1
ATOM 9452 O O . ASN E 1 279 ? 6.790 9.672 4.116 1.00 47.90 348 ASN E O 1
ATOM 9457 N N . SER E 1 280 ? 7.296 8.609 6.044 1.00 42.82 349 SER E N 1
ATOM 9458 C CA . SER E 1 280 ? 8.725 8.528 5.785 1.00 37.81 349 SER E CA 1
ATOM 9459 C C . SER E 1 280 ? 9.123 7.257 5.045 1.00 44.45 349 SER E C 1
ATOM 9460 O O . SER E 1 280 ? 10.314 7.055 4.788 1.00 43.71 349 SER E O 1
ATOM 9463 N N . TYR E 1 281 ? 8.166 6.395 4.709 1.00 47.93 350 TYR E N 1
ATOM 9464 C CA . TYR E 1 281 ? 8.435 5.165 3.982 1.00 46.18 350 TYR E CA 1
ATOM 9465 C C . TYR E 1 281 ? 7.850 5.229 2.574 1.00 43.57 350 TYR E C 1
ATOM 9466 O O . TYR E 1 281 ? 6.912 5.981 2.296 1.00 45.22 350 TYR E O 1
ATOM 9475 N N . SER E 1 282 ? 8.425 4.422 1.685 1.00 49.07 351 SER E N 1
ATOM 9476 C CA . SER E 1 282 ? 8.050 4.342 0.279 1.00 49.22 351 SER E CA 1
ATOM 9477 C C . SER E 1 282 ? 6.884 3.375 0.062 1.00 50.38 351 SER E C 1
ATOM 9478 O O . SER E 1 282 ? 6.431 2.688 0.980 1.00 51.52 351 SER E O 1
ATOM 9481 N N . LYS E 1 283 ? 6.396 3.332 -1.184 1.00 54.91 352 LYS E N 1
ATOM 9482 C CA . LYS E 1 283 ? 5.312 2.414 -1.534 1.00 47.46 352 LYS E CA 1
ATOM 9483 C C . LYS E 1 283 ? 5.715 0.962 -1.320 1.00 52.11 352 LYS E C 1
ATOM 9484 O O . LYS E 1 283 ? 4.947 0.172 -0.761 1.00 54.24 352 LYS E O 1
ATOM 9490 N N . SER E 1 284 ? 6.901 0.582 -1.797 1.00 53.29 353 SER E N 1
ATOM 9491 C CA . SER E 1 284 ? 7.359 -0.795 -1.635 1.00 53.07 353 SER E CA 1
ATOM 9492 C C . SER E 1 284 ? 7.426 -1.184 -0.164 1.00 45.30 353 SER E C 1
ATOM 9493 O O . SER E 1 284 ? 6.930 -2.245 0.238 1.00 44.42 353 SER E O 1
ATOM 9496 N N . GLN E 1 285 ? 8.029 -0.322 0.658 1.00 45.55 354 GLN E N 1
ATOM 9497 C CA . GLN E 1 285 ? 8.177 -0.626 2.077 1.00 46.11 354 GLN E CA 1
ATOM 9498 C C . GLN E 1 285 ? 6.826 -0.679 2.780 1.00 43.47 354 GLN E C 1
ATOM 9499 O O . GLN E 1 285 ? 6.583 -1.574 3.595 1.00 40.49 354 GLN E O 1
ATOM 9505 N N . LEU E 1 286 ? 5.927 0.256 2.463 1.00 41.82 355 LEU E N 1
ATOM 9506 C CA . LEU E 1 286 ? 4.611 0.263 3.096 1.00 41.52 355 LEU E CA 1
ATOM 9507 C C . LEU E 1 286 ? 3.791 -0.959 2.693 1.00 42.99 355 LEU E C 1
ATOM 9508 O O . LEU E 1 286 ? 3.110 -1.559 3.533 1.00 44.93 355 LEU E O 1
ATOM 9513 N N . TYR E 1 287 ? 3.836 -1.336 1.412 1.00 42.99 356 TYR E N 1
ATOM 9514 C CA . TYR E 1 287 ? 3.152 -2.549 0.973 1.00 43.62 356 TYR E CA 1
ATOM 9515 C C . TYR E 1 287 ? 3.714 -3.775 1.678 1.00 43.11 356 TYR E C 1
ATOM 9516 O O . TYR E 1 287 ? 2.961 -4.665 2.096 1.00 44.76 356 TYR E O 1
ATOM 9525 N N . ASP E 1 288 ? 5.040 -3.831 1.830 1.00 39.68 357 ASP E N 1
ATOM 9526 C CA . ASP E 1 288 ? 5.666 -4.969 2.493 1.00 45.32 357 ASP E CA 1
ATOM 9527 C C . ASP E 1 288 ? 5.275 -5.042 3.965 1.00 49.13 357 ASP E C 1
ATOM 9528 O O . ASP E 1 288 ? 5.016 -6.131 4.491 1.00 47.04 357 ASP E O 1
ATOM 9533 N N . TYR E 1 289 ? 5.230 -3.894 4.646 1.00 42.22 358 TYR E N 1
ATOM 9534 C CA . TYR E 1 289 ? 4.827 -3.878 6.049 1.00 41.51 358 TYR E CA 1
ATOM 9535 C C . TYR E 1 289 ? 3.362 -4.265 6.211 1.00 41.50 358 TYR E C 1
ATOM 9536 O O . TYR E 1 289 ? 3.017 -5.046 7.105 1.00 37.13 358 TYR E O 1
ATOM 9545 N N . ALA E 1 290 ? 2.485 -3.724 5.361 1.00 40.61 359 ALA E N 1
ATOM 9546 C CA . ALA E 1 290 ? 1.065 -4.051 5.450 1.00 38.56 359 ALA E CA 1
ATOM 9547 C C . ALA E 1 290 ? 0.824 -5.534 5.201 1.00 40.89 359 ALA E C 1
ATOM 9548 O O . ALA E 1 290 ? 0.077 -6.187 5.939 1.00 40.20 359 ALA E O 1
ATOM 9550 N N . LYS E 1 291 ? 1.452 -6.083 4.159 1.00 42.19 360 LYS E N 1
ATOM 9551 C CA . LYS E 1 291 ? 1.288 -7.503 3.866 1.00 41.32 360 LYS E CA 1
ATOM 9552 C C . LYS E 1 291 ? 1.868 -8.370 4.979 1.00 44.34 360 LYS E C 1
ATOM 9553 O O . LYS E 1 291 ? 1.276 -9.388 5.354 1.00 44.75 360 LYS E O 1
ATOM 9559 N N . GLN E 1 292 ? 3.034 -7.991 5.503 1.00 40.10 361 GLN E N 1
ATOM 9560 C CA . GLN E 1 292 ? 3.687 -8.777 6.546 1.00 44.10 361 GLN E CA 1
ATOM 9561 C C . GLN E 1 292 ? 2.847 -8.802 7.821 1.00 45.20 361 GLN E C 1
ATOM 9562 O O . GLN E 1 292 ? 2.524 -9.876 8.349 1.00 44.53 361 GLN E O 1
ATOM 9568 N N . ILE E 1 293 ? 2.472 -7.620 8.320 1.00 42.12 362 ILE E N 1
ATOM 9569 C CA . ILE E 1 293 ? 1.673 -7.532 9.542 1.00 41.20 362 ILE E CA 1
ATOM 9570 C C . ILE E 1 293 ? 0.324 -8.214 9.345 1.00 42.92 362 ILE E C 1
ATOM 9571 O O . ILE E 1 293 ? -0.137 -8.977 10.202 1.00 45.85 362 ILE E O 1
ATOM 9576 N N . ASN E 1 294 ? -0.331 -7.944 8.213 1.00 37.30 363 ASN E N 1
ATOM 9577 C CA . ASN E 1 294 ? -1.654 -8.511 7.975 1.00 40.78 363 ASN E CA 1
ATOM 9578 C C . ASN E 1 294 ? -1.599 -10.032 7.876 1.00 42.54 363 ASN E C 1
ATOM 9579 O O . ASN E 1 294 ? -2.506 -10.722 8.356 1.00 44.11 363 ASN E O 1
ATOM 9584 N N . GLN E 1 295 ? -0.546 -10.575 7.256 1.00 40.91 364 GLN E N 1
ATOM 9585 C CA . GLN E 1 295 ? -0.398 -12.027 7.217 1.00 49.75 364 GLN E CA 1
ATOM 9586 C C . GLN E 1 295 ? -0.128 -12.593 8.603 1.00 48.91 364 GLN E C 1
ATOM 9587 O O . GLN E 1 295 ? -0.576 -13.701 8.923 1.00 46.24 364 GLN E O 1
ATOM 9593 N N . ALA E 1 296 ? 0.613 -11.861 9.435 1.00 46.36 365 ALA E N 1
ATOM 9594 C CA . ALA E 1 296 ? 0.874 -12.354 10.782 1.00 38.74 365 ALA E CA 1
ATOM 9595 C C . ALA E 1 296 ? -0.391 -12.344 11.632 1.00 44.26 365 ALA E C 1
ATOM 9596 O O . ALA E 1 296 ? -0.601 -13.243 12.454 1.00 46.14 365 ALA E O 1
ATOM 9598 N N . LEU E 1 297 ? -1.248 -11.340 11.445 1.00 46.80 366 LEU E N 1
ATOM 9599 C CA . LEU E 1 297 ? -2.483 -11.223 12.209 1.00 39.52 366 LEU E CA 1
ATOM 9600 C C . LEU E 1 297 ? -3.659 -11.956 11.577 1.00 42.61 366 LEU E C 1
ATOM 9601 O O . LEU E 1 297 ? -4.688 -12.123 12.241 1.00 42.24 366 LEU E O 1
ATOM 9606 N N . ASN E 1 298 ? -3.531 -12.393 10.322 1.00 45.97 367 ASN E N 1
ATOM 9607 C CA . ASN E 1 298 ? -4.630 -13.000 9.568 1.00 39.07 367 ASN E CA 1
ATOM 9608 C C . ASN E 1 298 ? -5.844 -12.075 9.506 1.00 39.60 367 ASN E C 1
ATOM 9609 O O . ASN E 1 298 ? -6.990 -12.529 9.493 1.00 38.39 367 ASN E O 1
ATOM 9614 N N . ARG E 1 299 ? -5.593 -10.767 9.470 1.00 41.14 368 ARG E N 1
ATOM 9615 C CA . ARG E 1 299 ? -6.635 -9.760 9.341 1.00 41.58 368 ARG E CA 1
ATOM 9616 C C . ARG E 1 299 ? -6.155 -8.682 8.384 1.00 39.75 368 ARG E C 1
ATOM 9617 O O . ARG E 1 299 ? -4.960 -8.560 8.106 1.00 39.12 368 ARG E O 1
ATOM 9625 N N . ASP E 1 300 ? -7.101 -7.891 7.883 1.00 37.27 369 ASP E N 1
ATOM 9626 C CA . ASP E 1 300 ? -6.768 -6.700 7.103 1.00 38.37 369 ASP E CA 1
ATOM 9627 C C . ASP E 1 300 ? -6.663 -5.486 8.028 1.00 35.52 369 ASP E C 1
ATOM 9628 O O . ASP E 1 300 ? -7.418 -4.519 7.940 1.00 35.35 369 ASP E O 1
ATOM 9633 N N . CYS E 1 301 ? -5.687 -5.562 8.934 1.00 34.52 370 CYS E N 1
ATOM 9634 C CA . CYS E 1 301 ? -5.505 -4.521 9.939 1.00 37.01 370 CYS E CA 1
ATOM 9635 C C . CYS E 1 301 ? -4.842 -3.284 9.343 1.00 33.95 370 CYS E C 1
ATOM 9636 O O . CYS E 1 301 ? -5.387 -2.178 9.416 1.00 34.39 370 CYS E O 1
ATOM 9639 N N . ILE E 1 302 ? -3.667 -3.450 8.745 1.00 34.49 371 ILE E N 1
ATOM 9640 C CA . ILE E 1 302 ? -2.966 -2.330 8.128 1.00 37.02 371 ILE E CA 1
ATOM 9641 C C . ILE E 1 302 ? -3.638 -2.014 6.798 1.00 36.32 371 ILE E C 1
ATOM 9642 O O . ILE E 1 302 ? -3.719 -2.872 5.912 1.00 35.83 371 ILE E O 1
ATOM 9647 N N . ILE E 1 303 ? -4.122 -0.784 6.655 1.00 36.84 372 ILE E N 1
ATOM 9648 C CA . ILE E 1 303 ? -4.769 -0.323 5.432 1.00 37.24 372 ILE E CA 1
ATOM 9649 C C . ILE E 1 303 ? -4.049 0.931 4.959 1.00 38.01 372 ILE E C 1
ATOM 9650 O O . ILE E 1 303 ? -4.018 1.943 5.670 1.00 41.34 372 ILE E O 1
ATOM 9655 N N . LEU E 1 304 ? -3.472 0.863 3.764 1.00 34.36 373 LEU E N 1
ATOM 9656 C CA . LEU E 1 304 ? -2.821 2.011 3.151 1.00 37.39 373 LEU E CA 1
ATOM 9657 C C . LEU E 1 304 ? -3.845 2.835 2.384 1.00 38.55 373 LEU E C 1
ATOM 9658 O O . LEU E 1 304 ? -4.787 2.290 1.803 1.00 39.89 373 LEU E O 1
ATOM 9663 N N . TYR E 1 305 ? -3.674 4.152 2.412 1.00 36.69 374 TYR E N 1
ATOM 9664 C CA . TYR E 1 305 ? -4.587 5.053 1.717 1.00 37.08 374 TYR E CA 1
ATOM 9665 C C . TYR E 1 305 ? -3.923 6.400 1.454 1.00 37.15 374 TYR E C 1
ATOM 9666 O O . TYR E 1 305 ? -2.836 6.679 1.958 1.00 43.22 374 TYR E O 1
ATOM 9676 N N . ARG F 2 3 ? 5.813 -17.290 24.148 1.00 66.33 -1 ARG F N 1
ATOM 9677 C CA . ARG F 2 3 ? 4.829 -17.990 24.967 1.00 71.06 -1 ARG F CA 1
ATOM 9678 C C . ARG F 2 3 ? 3.511 -18.150 24.217 1.00 66.35 -1 ARG F C 1
ATOM 9679 O O . ARG F 2 3 ? 3.156 -17.307 23.392 1.00 68.99 -1 ARG F O 1
ATOM 9687 N N . PRO F 2 4 ? 2.783 -19.230 24.496 1.00 61.65 0 PRO F N 1
ATOM 9688 C CA . PRO F 2 4 ? 1.435 -19.370 23.933 1.00 60.90 0 PRO F CA 1
ATOM 9689 C C . PRO F 2 4 ? 0.411 -18.602 24.753 1.00 58.94 0 PRO F C 1
ATOM 9690 O O . PRO F 2 4 ? 0.444 -18.601 25.986 1.00 55.21 0 PRO F O 1
ATOM 9694 N N . GLU F 2 5 ? -0.505 -17.937 24.056 1.00 56.82 17 GLU F N 1
ATOM 9695 C CA . GLU F 2 5 ? -1.554 -17.163 24.699 1.00 58.73 17 GLU F CA 1
ATOM 9696 C C . GLU F 2 5 ? -2.910 -17.810 24.445 1.00 54.16 17 GLU F C 1
ATOM 9697 O O . GLU F 2 5 ? -3.139 -18.425 23.399 1.00 51.31 17 GLU F O 1
ATOM 9703 N N . MET F 2 6 ? -3.805 -17.676 25.420 1.00 52.41 18 MET F N 1
ATOM 9704 C CA . MET F 2 6 ? -5.182 -18.130 25.287 1.00 48.25 18 MET F CA 1
ATOM 9705 C C . MET F 2 6 ? -6.106 -16.967 25.602 1.00 42.61 18 MET F C 1
ATOM 9706 O O . MET F 2 6 ? -5.985 -16.345 26.662 1.00 43.32 18 MET F O 1
ATOM 9711 N N . ARG F 2 7 ? -7.028 -16.678 24.689 1.00 41.94 19 ARG F N 1
ATOM 9712 C CA . ARG F 2 7 ? -7.940 -15.557 24.853 1.00 43.32 19 ARG F CA 1
ATOM 9713 C C . ARG F 2 7 ? -9.202 -16.019 25.568 1.00 37.81 19 ARG F C 1
ATOM 9714 O O . ARG F 2 7 ? -9.842 -16.996 25.157 1.00 37.77 19 ARG F O 1
ATOM 9722 N N . ILE F 2 8 ? -9.550 -15.315 26.642 1.00 36.46 20 ILE F N 1
ATOM 9723 C CA . ILE F 2 8 ? -10.628 -15.706 27.539 1.00 34.34 20 ILE F CA 1
ATOM 9724 C C . ILE F 2 8 ? -11.578 -14.529 27.699 1.00 32.61 20 ILE F C 1
ATOM 9725 O O . ILE F 2 8 ? -11.148 -13.420 28.036 1.00 33.41 20 ILE F O 1
ATOM 9730 N N . LEU F 2 9 ? -12.862 -14.767 27.455 1.00 34.03 21 LEU F N 1
ATOM 9731 C CA . LEU F 2 9 ? -13.916 -13.822 27.798 1.00 28.81 21 LEU F CA 1
ATOM 9732 C C . LEU F 2 9 ? -14.582 -14.296 29.083 1.00 32.90 21 LEU F C 1
ATOM 9733 O O . LEU F 2 9 ? -15.175 -15.381 29.116 1.00 35.01 21 LEU F O 1
ATOM 9738 N N . MET F 2 10 ? -14.481 -13.490 30.137 1.00 31.96 22 MET F N 1
ATOM 9739 C CA . MET F 2 10 ? -15.116 -13.788 31.415 1.00 26.88 22 MET F CA 1
ATOM 9740 C C . MET F 2 10 ? -16.405 -12.980 31.496 1.00 28.97 22 MET F C 1
ATOM 9741 O O . MET F 2 10 ? -16.373 -11.748 31.576 1.00 33.95 22 MET F O 1
ATOM 9746 N N . VAL F 2 11 ? -17.537 -13.678 31.476 1.00 28.24 23 VAL F N 1
ATOM 9747 C CA . VAL F 2 11 ? -18.853 -13.072 31.465 1.00 34.00 23 VAL F CA 1
ATOM 9748 C C . VAL F 2 11 ? -19.665 -13.634 32.627 1.00 33.28 23 VAL F C 1
ATOM 9749 O O . VAL F 2 11 ? -19.202 -14.484 33.391 1.00 37.00 23 VAL F O 1
ATOM 9753 N N . GLY F 2 12 ? -20.901 -13.157 32.736 1.00 34.66 24 GLY F N 1
ATOM 9754 C CA . GLY F 2 12 ? -21.778 -13.532 33.825 1.00 32.08 24 GLY F CA 1
ATOM 9755 C C . GLY F 2 12 ? -22.529 -12.343 34.382 1.00 28.28 24 GLY F C 1
ATOM 9756 O O . GLY F 2 12 ? -22.204 -11.193 34.069 1.00 30.49 24 GLY F O 1
ATOM 9757 N N . LEU F 2 13 ? -23.542 -12.609 35.204 1.00 30.28 25 LEU F N 1
ATOM 9758 C CA . LEU F 2 13 ? -24.332 -11.538 35.796 1.00 31.24 25 LEU F CA 1
ATOM 9759 C C . LEU F 2 13 ? -23.457 -10.641 36.664 1.00 34.31 25 LEU F C 1
ATOM 9760 O O . LEU F 2 13 ? -22.410 -11.054 37.169 1.00 34.30 25 LEU F O 1
ATOM 9765 N N . ASP F 2 14 ? -23.893 -9.394 36.826 1.00 31.24 26 ASP F N 1
ATOM 9766 C CA . ASP F 2 14 ? -23.198 -8.479 37.720 1.00 29.03 26 ASP F CA 1
ATOM 9767 C C . ASP F 2 14 ? -23.252 -8.999 39.152 1.00 28.82 26 ASP F C 1
ATOM 9768 O O . ASP F 2 14 ? -24.171 -9.726 39.539 1.00 33.71 26 ASP F O 1
ATOM 9773 N N . ALA F 2 15 ? -22.233 -8.631 39.933 1.00 20.06 27 ALA F N 1
ATOM 9774 C CA . ALA F 2 15 ? -22.034 -9.034 41.323 1.00 29.76 27 ALA F CA 1
ATOM 9775 C C . ALA F 2 15 ? -21.707 -10.514 41.473 1.00 27.68 27 ALA F C 1
ATOM 9776 O O . ALA F 2 15 ? -21.664 -11.020 42.602 1.00 29.68 27 ALA F O 1
ATOM 9778 N N . ALA F 2 16 ? -21.482 -11.232 40.370 1.00 25.09 28 ALA F N 1
ATOM 9779 C CA . ALA F 2 16 ? -21.085 -12.631 40.466 1.00 22.47 28 ALA F CA 1
ATOM 9780 C C . ALA F 2 16 ? -19.659 -12.791 40.976 1.00 21.70 28 ALA F C 1
ATOM 9781 O O . ALA F 2 16 ? -19.327 -13.841 41.538 1.00 20.92 28 ALA F O 1
ATOM 9783 N N . GLY F 2 17 ? -18.815 -11.786 40.792 1.00 28.37 29 GLY F N 1
ATOM 9784 C CA . GLY F 2 17 ? -17.442 -11.827 41.236 1.00 22.61 29 GLY F CA 1
ATOM 9785 C C . GLY F 2 17 ? -16.389 -11.838 40.141 1.00 26.04 29 GLY F C 1
ATOM 9786 O O . GLY F 2 17 ? -15.268 -12.293 40.399 1.00 25.68 29 GLY F O 1
ATOM 9787 N N . LYS F 2 18 ? -16.708 -11.347 38.941 1.00 28.94 30 LYS F N 1
ATOM 9788 C CA . LYS F 2 18 ? -15.772 -11.442 37.823 1.00 26.77 30 LYS F CA 1
ATOM 9789 C C . LYS F 2 18 ? -14.513 -10.622 38.081 1.00 30.44 30 LYS F C 1
ATOM 9790 O O . LYS F 2 18 ? -13.392 -11.134 37.975 1.00 27.58 30 LYS F O 1
ATOM 9796 N N . THR F 2 19 ? -14.681 -9.338 38.410 1.00 31.13 31 THR F N 1
ATOM 9797 C CA . THR F 2 19 ? -13.531 -8.459 38.615 1.00 31.19 31 THR F CA 1
ATOM 9798 C C . THR F 2 19 ? -12.652 -8.951 39.760 1.00 30.90 31 THR F C 1
ATOM 9799 O O . THR F 2 19 ? -11.417 -8.944 39.656 1.00 34.96 31 THR F O 1
ATOM 9803 N N . THR F 2 20 ? -13.275 -9.394 40.857 1.00 32.35 32 THR F N 1
ATOM 9804 C CA . THR F 2 20 ? -12.519 -9.939 41.980 1.00 31.15 32 THR F CA 1
ATOM 9805 C C . THR F 2 20 ? -11.677 -11.134 41.547 1.00 30.83 32 THR F C 1
ATOM 9806 O O . THR F 2 20 ? -10.537 -11.295 41.997 1.00 35.49 32 THR F O 1
ATOM 9810 N N . ILE F 2 21 ? -12.225 -11.985 40.678 1.00 28.27 33 ILE F N 1
ATOM 9811 C CA . ILE F 2 21 ? -11.469 -13.129 40.176 1.00 30.56 33 ILE F CA 1
ATOM 9812 C C . ILE F 2 21 ? -10.306 -12.658 39.311 1.00 33.66 33 ILE F C 1
ATOM 9813 O O . ILE F 2 21 ? -9.166 -13.117 39.467 1.00 35.17 33 ILE F O 1
ATOM 9818 N N . LEU F 2 22 ? -10.578 -11.725 38.392 1.00 29.41 34 LEU F N 1
ATOM 9819 C CA . LEU F 2 22 ? -9.543 -11.237 37.485 1.00 26.49 34 LEU F CA 1
ATOM 9820 C C . LEU F 2 22 ? -8.358 -10.662 38.249 1.00 34.74 34 LEU F C 1
ATOM 9821 O O . LEU F 2 22 ? -7.204 -11.018 37.984 1.00 34.51 34 LEU F O 1
ATOM 9826 N N . TYR F 2 23 ? -8.620 -9.769 39.201 1.00 32.29 35 TYR F N 1
ATOM 9827 C CA . TYR F 2 23 ? -7.527 -9.109 39.900 1.00 31.38 35 TYR F CA 1
ATOM 9828 C C . TYR F 2 23 ? -7.003 -9.904 41.087 1.00 37.00 35 TYR F C 1
ATOM 9829 O O . TYR F 2 23 ? -5.943 -9.559 41.622 1.00 37.49 35 TYR F O 1
ATOM 9838 N N . LYS F 2 24 ? -7.707 -10.957 41.507 1.00 36.04 36 LYS F N 1
ATOM 9839 C CA . LYS F 2 24 ? -7.099 -11.919 42.418 1.00 32.48 36 LYS F CA 1
ATOM 9840 C C . LYS F 2 24 ? -6.083 -12.782 41.679 1.00 37.53 36 LYS F C 1
ATOM 9841 O O . LYS F 2 24 ? -5.020 -13.104 42.220 1.00 39.58 36 LYS F O 1
ATOM 9847 N N . LEU F 2 25 ? -6.398 -13.166 40.438 1.00 36.21 37 LEU F N 1
ATOM 9848 C CA . LEU F 2 25 ? -5.427 -13.881 39.615 1.00 35.30 37 LEU F CA 1
ATOM 9849 C C . LEU F 2 25 ? -4.272 -12.975 39.204 1.00 32.94 37 LEU F C 1
ATOM 9850 O O . LEU F 2 25 ? -3.123 -13.424 39.121 1.00 29.59 37 LEU F O 1
ATOM 9855 N N . LYS F 2 26 ? -4.557 -11.697 38.943 1.00 37.45 38 LYS F N 1
ATOM 9856 C CA . LYS F 2 26 ? -3.537 -10.799 38.411 1.00 37.85 38 LYS F CA 1
ATOM 9857 C C . LYS F 2 26 ? -2.642 -10.231 39.507 1.00 40.36 38 LYS F C 1
ATOM 9858 O O . LYS F 2 26 ? -1.421 -10.153 39.333 1.00 39.86 38 LYS F O 1
ATOM 9864 N N . LEU F 2 27 ? -3.224 -9.833 40.638 1.00 37.81 39 LEU F N 1
ATOM 9865 C CA . LEU F 2 27 ? -2.474 -9.190 41.708 1.00 34.99 39 LEU F CA 1
ATOM 9866 C C . LEU F 2 27 ? -2.267 -10.065 42.932 1.00 40.57 39 LEU F C 1
ATOM 9867 O O . LEU F 2 27 ? -1.297 -9.857 43.663 1.00 46.78 39 LEU F O 1
ATOM 9872 N N . GLY F 2 28 ? -3.145 -11.035 43.173 1.00 41.62 40 GLY F N 1
ATOM 9873 C CA . GLY F 2 28 ? -3.141 -11.740 44.435 1.00 41.07 40 GLY F CA 1
ATOM 9874 C C . GLY F 2 28 ? -3.828 -11.001 45.557 1.00 43.49 40 GLY F C 1
ATOM 9875 O O . GLY F 2 28 ? -3.693 -11.400 46.720 1.00 41.95 40 GLY F O 1
ATOM 9876 N N . GLU F 2 29 ? -4.557 -9.933 45.246 1.00 41.53 41 GLU F N 1
ATOM 9877 C CA . GLU F 2 29 ? -5.249 -9.111 46.224 1.00 42.24 41 GLU F CA 1
ATOM 9878 C C . GLU F 2 29 ? -6.748 -9.134 45.961 1.00 40.37 41 GLU F C 1
ATOM 9879 O O . GLU F 2 29 ? -7.222 -9.641 44.941 1.00 38.00 41 GLU F O 1
ATOM 9885 N N . ILE F 2 30 ? -7.492 -8.575 46.908 1.00 38.75 42 ILE F N 1
ATOM 9886 C CA . ILE F 2 30 ? -8.928 -8.370 46.785 1.00 38.23 42 ILE F CA 1
ATOM 9887 C C . ILE F 2 30 ? -9.129 -6.875 46.571 1.00 45.70 42 ILE F C 1
ATOM 9888 O O . ILE F 2 30 ? -9.078 -6.088 47.524 1.00 46.30 42 ILE F O 1
ATOM 9893 N N . VAL F 2 31 ? -9.355 -6.473 45.321 1.00 35.80 43 VAL F N 1
ATOM 9894 C CA . VAL F 2 31 ? -9.434 -5.052 45.012 1.00 33.23 43 VAL F CA 1
ATOM 9895 C C . VAL F 2 31 ? -10.757 -4.490 45.517 1.00 44.37 43 VAL F C 1
ATOM 9896 O O . VAL F 2 31 ? -11.751 -5.213 45.677 1.00 41.40 43 VAL F O 1
ATOM 9900 N N . THR F 2 32 ? -10.766 -3.186 45.785 1.00 44.64 44 THR F N 1
ATOM 9901 C CA . THR F 2 32 ? -11.995 -2.511 46.173 1.00 48.04 44 THR F CA 1
ATOM 9902 C C . THR F 2 32 ? -13.010 -2.581 45.039 1.00 46.45 44 THR F C 1
ATOM 9903 O O . THR F 2 32 ? -12.654 -2.593 43.857 1.00 54.79 44 THR F O 1
ATOM 9907 N N . THR F 2 33 ? -14.288 -2.636 45.409 1.00 45.60 45 THR F N 1
ATOM 9908 C CA . THR F 2 33 ? -15.355 -2.730 44.422 1.00 48.72 45 THR F CA 1
ATOM 9909 C C . THR F 2 33 ? -15.370 -1.507 43.513 1.00 53.04 45 THR F C 1
ATOM 9910 O O . THR F 2 33 ? -15.743 -0.410 43.938 1.00 58.06 45 THR F O 1
ATOM 9914 N N . ILE F 2 34 ? -14.963 -1.692 42.265 1.00 48.38 46 ILE F N 1
ATOM 9915 C CA . ILE F 2 34 ? -14.978 -0.649 41.246 1.00 46.51 46 ILE F CA 1
ATOM 9916 C C . ILE F 2 34 ? -16.043 -1.027 40.220 1.00 46.11 46 ILE F C 1
ATOM 9917 O O . ILE F 2 34 ? -15.939 -2.093 39.601 1.00 44.47 46 ILE F O 1
ATOM 9922 N N . PRO F 2 35 ? -17.086 -0.219 40.041 1.00 42.87 47 PRO F N 1
ATOM 9923 C CA . PRO F 2 35 ? -18.086 -0.516 39.006 1.00 43.09 47 PRO F CA 1
ATOM 9924 C C . PRO F 2 35 ? -17.440 -0.728 37.645 1.00 44.73 47 PRO F C 1
ATOM 9925 O O . PRO F 2 35 ? -16.628 0.080 37.187 1.00 40.78 47 PRO F O 1
ATOM 9929 N N . THR F 2 36 ? -17.804 -1.832 36.996 1.00 41.88 48 THR F N 1
ATOM 9930 C CA . THR F 2 36 ? -17.287 -2.152 35.667 1.00 40.11 48 THR F CA 1
ATOM 9931 C C . THR F 2 36 ? -18.189 -1.464 34.652 1.00 40.49 48 THR F C 1
ATOM 9932 O O . THR F 2 36 ? -19.140 -2.050 34.131 1.00 41.32 48 THR F O 1
ATOM 9936 N N . ILE F 2 37 ? -17.886 -0.194 34.376 1.00 42.31 49 ILE F N 1
ATOM 9937 C CA . ILE F 2 37 ? -18.693 0.577 33.437 1.00 39.84 49 ILE F CA 1
ATOM 9938 C C . ILE F 2 37 ? -18.553 0.016 32.029 1.00 35.34 49 ILE F C 1
ATOM 9939 O O . ILE F 2 37 ? -19.540 -0.112 31.294 1.00 44.53 49 ILE F O 1
ATOM 9944 N N . GLY F 2 38 ? -17.334 -0.333 31.634 1.00 36.20 50 GLY F N 1
ATOM 9945 C CA . GLY F 2 38 ? -17.106 -0.969 30.354 1.00 35.20 50 GLY F CA 1
ATOM 9946 C C . GLY F 2 38 ? -16.565 -2.372 30.515 1.00 32.32 50 GLY F C 1
ATOM 9947 O O . GLY F 2 38 ? -17.319 -3.348 30.458 1.00 33.96 50 GLY F O 1
ATOM 9948 N N . PHE F 2 39 ? -15.257 -2.485 30.727 1.00 30.66 51 PHE F N 1
ATOM 9949 C CA . PHE F 2 39 ? -14.621 -3.785 30.877 1.00 34.06 51 PHE F CA 1
ATOM 9950 C C . PHE F 2 39 ? -13.235 -3.594 31.471 1.00 32.41 51 PHE F C 1
ATOM 9951 O O . PHE F 2 39 ? -12.692 -2.486 31.494 1.00 34.32 51 PHE F O 1
ATOM 9959 N N . ASN F 2 40 ? -12.674 -4.697 31.952 1.00 31.85 52 ASN F N 1
ATOM 9960 C CA . ASN F 2 40 ? -11.269 -4.783 32.307 1.00 30.12 52 ASN F CA 1
ATOM 9961 C C . ASN F 2 40 ? -10.612 -5.822 31.410 1.00 32.64 52 ASN F C 1
ATOM 9962 O O . ASN F 2 40 ? -11.287 -6.613 30.748 1.00 32.89 52 ASN F O 1
ATOM 9967 N N . VAL F 2 41 ? -9.283 -5.796 31.362 1.00 28.66 53 VAL F N 1
ATOM 9968 C CA . VAL F 2 41 ? -8.543 -6.797 30.604 1.00 29.03 53 VAL F CA 1
ATOM 9969 C C . VAL F 2 41 ? -7.144 -6.917 31.187 1.00 30.15 53 VAL F C 1
ATOM 9970 O O . VAL F 2 41 ? -6.432 -5.917 31.338 1.00 39.19 53 VAL F O 1
ATOM 9974 N N . GLU F 2 42 ? -6.741 -8.138 31.531 1.00 34.62 54 GLU F N 1
ATOM 9975 C CA . GLU F 2 42 ? -5.436 -8.352 32.140 1.00 33.02 54 GLU F CA 1
ATOM 9976 C C . GLU F 2 42 ? -4.821 -9.635 31.606 1.00 36.86 54 GLU F C 1
ATOM 9977 O O . GLU F 2 42 ? -5.527 -10.567 31.213 1.00 34.65 54 GLU F O 1
ATOM 9983 N N . THR F 2 43 ? -3.492 -9.668 31.595 1.00 39.02 55 THR F N 1
ATOM 9984 C CA . THR F 2 43 ? -2.735 -10.845 31.197 1.00 36.29 55 THR F CA 1
ATOM 9985 C C . THR F 2 43 ? -2.222 -11.553 32.443 1.00 42.04 55 THR F C 1
ATOM 9986 O O . THR F 2 43 ? -1.584 -10.932 33.299 1.00 47.07 55 THR F O 1
ATOM 9990 N N . VAL F 2 44 ? -2.501 -12.849 32.538 1.00 40.31 56 VAL F N 1
ATOM 9991 C CA . VAL F 2 44 ? -2.089 -13.675 33.666 1.00 48.74 56 VAL F CA 1
ATOM 9992 C C . VAL F 2 44 ? -1.193 -14.781 33.131 1.00 49.48 56 VAL F C 1
ATOM 9993 O O . VAL F 2 44 ? -1.617 -15.573 32.281 1.00 46.98 56 VAL F O 1
ATOM 9997 N N . GLU F 2 45 ? 0.040 -14.837 33.626 1.00 51.75 57 GLU F N 1
ATOM 9998 C CA . GLU F 2 45 ? 0.986 -15.872 33.229 1.00 55.25 57 GLU F CA 1
ATOM 9999 C C . GLU F 2 45 ? 0.851 -17.060 34.174 1.00 50.00 57 GLU F C 1
ATOM 10000 O O . GLU F 2 45 ? 1.074 -16.928 35.383 1.00 48.12 57 GLU F O 1
ATOM 10006 N N . TYR F 2 46 ? 0.483 -18.213 33.622 1.00 49.12 58 TYR F N 1
ATOM 10007 C CA . TYR F 2 46 ? 0.262 -19.416 34.412 1.00 48.55 58 TYR F CA 1
ATOM 10008 C C . TYR F 2 46 ? 0.628 -20.630 33.571 1.00 53.64 58 TYR F C 1
ATOM 10009 O O . TYR F 2 46 ? 0.116 -20.790 32.458 1.00 52.97 58 TYR F O 1
ATOM 10018 N N . LYS F 2 47 ? 1.516 -21.470 34.106 1.00 52.10 59 LYS F N 1
ATOM 10019 C CA . LYS F 2 47 ? 1.951 -22.704 33.448 1.00 61.70 59 LYS F CA 1
ATOM 10020 C C . LYS F 2 47 ? 2.423 -22.435 32.020 1.00 61.18 59 LYS F C 1
ATOM 10021 O O . LYS F 2 47 ? 2.005 -23.094 31.065 1.00 62.72 59 LYS F O 1
ATOM 10027 N N . ASN F 2 48 ? 3.305 -21.444 31.883 1.00 58.91 60 ASN F N 1
ATOM 10028 C CA . ASN F 2 48 ? 3.890 -21.052 30.601 1.00 68.32 60 ASN F CA 1
ATOM 10029 C C . ASN F 2 48 ? 2.835 -20.638 29.579 1.00 64.55 60 ASN F C 1
ATOM 10030 O O . ASN F 2 48 ? 3.090 -20.676 28.372 1.00 65.88 60 ASN F O 1
ATOM 10035 N N . ILE F 2 49 ? 1.649 -20.244 30.036 1.00 62.17 61 ILE F N 1
ATOM 10036 C CA . ILE F 2 49 ? 0.583 -19.764 29.166 1.00 56.67 61 ILE F CA 1
ATOM 10037 C C . ILE F 2 49 ? 0.241 -18.337 29.568 1.00 55.11 61 ILE F C 1
ATOM 10038 O O . ILE F 2 49 ? 0.190 -18.015 30.760 1.00 54.48 61 ILE F O 1
ATOM 10043 N N . SER F 2 50 ? 0.008 -17.484 28.577 1.00 53.62 62 SER F N 1
ATOM 10044 C CA . SER F 2 50 ? -0.316 -16.078 28.800 1.00 51.68 62 SER F CA 1
ATOM 10045 C C . SER F 2 50 ? -1.808 -15.890 28.538 1.00 50.83 62 SER F C 1
ATOM 10046 O O . SER F 2 50 ? -2.229 -15.632 27.410 1.00 52.52 62 SER F O 1
ATOM 10049 N N . PHE F 2 51 ? -2.606 -16.013 29.595 1.00 43.21 63 PHE F N 1
ATOM 10050 C CA . PHE F 2 51 ? -4.042 -15.813 29.463 1.00 42.37 63 PHE F CA 1
ATOM 10051 C C . PHE F 2 51 ? -4.347 -14.331 29.301 1.00 38.78 63 PHE F C 1
ATOM 10052 O O . PHE F 2 51 ? -3.917 -13.505 30.111 1.00 43.96 63 PHE F O 1
ATOM 10060 N N . THR F 2 52 ? -5.087 -13.992 28.252 1.00 33.60 64 THR F N 1
ATOM 10061 C CA . THR F 2 52 ? -5.606 -12.643 28.064 1.00 36.39 64 THR F CA 1
ATOM 10062 C C . THR F 2 52 ? -7.078 -12.677 28.454 1.00 34.90 64 THR F C 1
ATOM 10063 O O . THR F 2 52 ? -7.911 -13.210 27.715 1.00 36.57 64 THR F O 1
ATOM 10067 N N . VAL F 2 53 ? -7.395 -12.104 29.611 1.00 33.75 65 VAL F N 1
ATOM 10068 C CA . VAL F 2 53 ? -8.708 -12.246 30.228 1.00 34.42 65 VAL F CA 1
ATOM 10069 C C . VAL F 2 53 ? -9.442 -10.916 30.130 1.00 30.22 65 VAL F C 1
ATOM 10070 O O . VAL F 2 53 ? -8.951 -9.884 30.610 1.00 36.60 65 VAL F O 1
ATOM 10074 N N . TRP F 2 54 ? -10.607 -10.948 29.486 1.00 29.70 66 TRP F N 1
ATOM 10075 C CA . TRP F 2 54 ? -11.521 -9.816 29.412 1.00 31.52 66 TRP F CA 1
ATOM 10076 C C . TRP F 2 54 ? -12.606 -9.980 30.470 1.00 33.27 66 TRP F C 1
ATOM 10077 O O . TRP F 2 54 ? -13.371 -10.949 30.436 1.00 32.45 66 TRP F O 1
ATOM 10088 N N . ASP F 2 55 ? -12.666 -9.034 31.402 1.00 36.12 67 ASP F N 1
ATOM 10089 C CA . ASP F 2 55 ? -13.736 -8.960 32.393 1.00 29.46 67 ASP F CA 1
ATOM 10090 C C . ASP F 2 55 ? -14.793 -8.009 31.844 1.00 29.82 67 ASP F C 1
ATOM 10091 O O . ASP F 2 55 ? -14.688 -6.789 31.995 1.00 29.51 67 ASP F O 1
ATOM 10096 N N . VAL F 2 56 ? -15.813 -8.568 31.199 1.00 29.25 68 VAL F N 1
ATOM 10097 C CA . VAL F 2 56 ? -16.839 -7.782 30.522 1.00 35.08 68 VAL F CA 1
ATOM 10098 C C . VAL F 2 56 ? -17.951 -7.454 31.510 1.00 37.92 68 VAL F C 1
ATOM 10099 O O . VAL F 2 56 ? -18.534 -8.353 32.125 1.00 37.37 68 VAL F O 1
ATOM 10103 N N . GLY F 2 57 ? -18.240 -6.160 31.665 1.00 36.14 69 GLY F N 1
ATOM 10104 C CA . GLY F 2 57 ? -19.254 -5.743 32.621 1.00 44.81 69 GLY F CA 1
ATOM 10105 C C . GLY F 2 57 ? -20.647 -6.233 32.269 1.00 51.44 69 GLY F C 1
ATOM 10106 O O . GLY F 2 57 ? -21.367 -6.759 33.122 1.00 53.84 69 GLY F O 1
ATOM 10107 N N . GLY F 2 58 ? -21.049 -6.065 31.010 1.00 50.39 70 GLY F N 1
ATOM 10108 C CA . GLY F 2 58 ? -22.377 -6.477 30.598 1.00 57.84 70 GLY F CA 1
ATOM 10109 C C . GLY F 2 58 ? -22.643 -6.422 29.107 1.00 70.88 70 GLY F C 1
ATOM 10110 O O . GLY F 2 58 ? -22.780 -5.338 28.532 1.00 76.93 70 GLY F O 1
ATOM 10111 N N . LEU F 2 59 ? -22.716 -7.592 28.469 1.00 73.89 71 LEU F N 1
ATOM 10112 C CA . LEU F 2 59 ? -23.000 -7.722 27.044 1.00 77.42 71 LEU F CA 1
ATOM 10113 C C . LEU F 2 59 ? -24.484 -7.611 26.709 1.00 81.44 71 LEU F C 1
ATOM 10114 O O . LEU F 2 59 ? -24.884 -8.068 25.634 1.00 85.17 71 LEU F O 1
ATOM 10119 N N . ASP F 2 60 ? -25.310 -7.035 27.586 1.00 89.44 72 ASP F N 1
ATOM 10120 C CA . ASP F 2 60 ? -26.753 -7.049 27.366 1.00 92.84 72 ASP F CA 1
ATOM 10121 C C . ASP F 2 60 ? -27.132 -6.270 26.110 1.00 89.48 72 ASP F C 1
ATOM 10122 O O . ASP F 2 60 ? -27.810 -6.796 25.219 1.00 96.59 72 ASP F O 1
ATOM 10127 N N . LYS F 2 61 ? -26.708 -5.009 26.026 1.00 86.97 73 LYS F N 1
ATOM 10128 C CA . LYS F 2 61 ? -27.077 -4.135 24.919 1.00 88.89 73 LYS F CA 1
ATOM 10129 C C . LYS F 2 61 ? -25.926 -3.872 23.955 1.00 84.23 73 LYS F C 1
ATOM 10130 O O . LYS F 2 61 ? -26.061 -3.024 23.066 1.00 75.42 73 LYS F O 1
ATOM 10136 N N . ILE F 2 62 ? -24.805 -4.578 24.095 1.00 75.54 74 ILE F N 1
ATOM 10137 C CA . ILE F 2 62 ? -23.632 -4.295 23.274 1.00 71.07 74 ILE F CA 1
ATOM 10138 C C . ILE F 2 62 ? -23.013 -5.580 22.738 1.00 69.59 74 ILE F C 1
ATOM 10139 O O . ILE F 2 62 ? -21.785 -5.707 22.672 1.00 69.38 74 ILE F O 1
ATOM 10144 N N . ARG F 2 63 ? -23.851 -6.543 22.362 1.00 71.61 75 ARG F N 1
ATOM 10145 C CA . ARG F 2 63 ? -23.329 -7.751 21.730 1.00 73.13 75 ARG F CA 1
ATOM 10146 C C . ARG F 2 63 ? -22.583 -7.468 20.428 1.00 67.03 75 ARG F C 1
ATOM 10147 O O . ARG F 2 63 ? -21.537 -8.102 20.205 1.00 60.63 75 ARG F O 1
ATOM 10155 N N . PRO F 2 64 ? -23.042 -6.574 19.539 1.00 62.64 76 PRO F N 1
ATOM 10156 C CA . PRO F 2 64 ? -22.243 -6.283 18.334 1.00 63.81 76 PRO F CA 1
ATOM 10157 C C . PRO F 2 64 ? -20.850 -5.754 18.633 1.00 63.41 76 PRO F C 1
ATOM 10158 O O . PRO F 2 64 ? -19.934 -5.971 17.830 1.00 62.99 76 PRO F O 1
ATOM 10162 N N . LEU F 2 65 ? -20.660 -5.063 19.760 1.00 61.53 77 LEU F N 1
ATOM 10163 C CA . LEU F 2 65 ? -19.367 -4.450 20.045 1.00 53.42 77 LEU F CA 1
ATOM 10164 C C . LEU F 2 65 ? -18.284 -5.474 20.363 1.00 51.23 77 LEU F C 1
ATOM 10165 O O . LEU F 2 65 ? -17.097 -5.155 20.241 1.00 50.13 77 LEU F O 1
ATOM 10170 N N . TRP F 2 66 ? -18.658 -6.687 20.766 1.00 48.58 78 TRP F N 1
ATOM 10171 C CA . TRP F 2 66 ? -17.697 -7.704 21.171 1.00 50.80 78 TRP F CA 1
ATOM 10172 C C . TRP F 2 66 ? -17.578 -8.862 20.189 1.00 57.35 78 TRP F C 1
ATOM 10173 O O . TRP F 2 66 ? -16.792 -9.784 20.438 1.00 62.19 78 TRP F O 1
ATOM 10184 N N . ARG F 2 67 ? -18.334 -8.852 19.088 1.00 59.35 79 ARG F N 1
ATOM 10185 C CA . ARG F 2 67 ? -18.278 -9.966 18.147 1.00 58.24 79 ARG F CA 1
ATOM 10186 C C . ARG F 2 67 ? -16.922 -10.066 17.460 1.00 60.28 79 ARG F C 1
ATOM 10187 O O . ARG F 2 67 ? -16.523 -11.160 17.041 1.00 62.12 79 ARG F O 1
ATOM 10195 N N . HIS F 2 68 ? -16.203 -8.944 17.343 1.00 64.03 80 HIS F N 1
ATOM 10196 C CA . HIS F 2 68 ? -14.884 -8.947 16.715 1.00 57.77 80 HIS F CA 1
ATOM 10197 C C . HIS F 2 68 ? -13.964 -9.988 17.342 1.00 60.92 80 HIS F C 1
ATOM 10198 O O . HIS F 2 68 ? -13.197 -10.656 16.639 1.00 57.15 80 HIS F O 1
ATOM 10205 N N . TYR F 2 69 ? -14.026 -10.139 18.665 1.00 60.82 81 TYR F N 1
ATOM 10206 C CA . TYR F 2 69 ? -13.172 -11.096 19.356 1.00 57.70 81 TYR F CA 1
ATOM 10207 C C . TYR F 2 69 ? -13.722 -12.517 19.322 1.00 52.94 81 TYR F C 1
ATOM 10208 O O . TYR F 2 69 ? -12.957 -13.464 19.545 1.00 49.02 81 TYR F O 1
ATOM 10217 N N . PHE F 2 70 ? -15.016 -12.684 19.029 1.00 54.18 82 PHE F N 1
ATOM 10218 C CA . PHE F 2 70 ? -15.664 -13.984 19.197 1.00 50.19 82 PHE F CA 1
ATOM 10219 C C . PHE F 2 70 ? -14.977 -15.074 18.384 1.00 52.59 82 PHE F C 1
ATOM 10220 O O . PHE F 2 70 ? -14.855 -16.215 18.845 1.00 51.23 82 PHE F O 1
ATOM 10228 N N . GLN F 2 71 ? -14.526 -14.747 17.170 1.00 59.29 83 GLN F N 1
ATOM 10229 C CA . GLN F 2 71 ? -13.896 -15.757 16.325 1.00 63.46 83 GLN F CA 1
ATOM 10230 C C . GLN F 2 71 ? -12.616 -16.302 16.946 1.00 58.85 83 GLN F C 1
ATOM 10231 O O . GLN F 2 71 ? -12.284 -17.476 16.748 1.00 57.48 83 GLN F O 1
ATOM 10237 N N . ASN F 2 72 ? -11.887 -15.478 17.697 1.00 58.89 84 ASN F N 1
ATOM 10238 C CA . ASN F 2 72 ? -10.625 -15.898 18.292 1.00 54.76 84 ASN F CA 1
ATOM 10239 C C . ASN F 2 72 ? -10.725 -16.100 19.797 1.00 51.77 84 ASN F C 1
ATOM 10240 O O . ASN F 2 72 ? -9.695 -16.253 20.462 1.00 56.26 84 ASN F O 1
ATOM 10245 N N . THR F 2 73 ? -11.935 -16.108 20.350 1.00 46.60 85 THR F N 1
ATOM 10246 C CA . THR F 2 73 ? -12.129 -16.397 21.765 1.00 43.84 85 THR F CA 1
ATOM 10247 C C . THR F 2 73 ? -11.968 -17.896 21.979 1.00 46.61 85 THR F C 1
ATOM 10248 O O . THR F 2 73 ? -12.810 -18.689 21.546 1.00 46.34 85 THR F O 1
ATOM 10252 N N . GLN F 2 74 ? -10.880 -18.287 22.644 1.00 42.41 86 GLN F N 1
ATOM 10253 C CA . GLN F 2 74 ? -10.629 -19.701 22.885 1.00 41.39 86 GLN F CA 1
ATOM 10254 C C . GLN F 2 74 ? -11.375 -20.211 24.108 1.00 41.99 86 GLN F C 1
ATOM 10255 O O . GLN F 2 74 ? -11.768 -21.383 24.143 1.00 36.03 86 GLN F O 1
ATOM 10261 N N . GLY F 2 75 ? -11.581 -19.361 25.111 1.00 40.12 87 GLY F N 1
ATOM 10262 C CA . GLY F 2 75 ? -12.277 -19.793 26.306 1.00 32.33 87 GLY F CA 1
ATOM 10263 C C . GLY F 2 75 ? -13.283 -18.806 26.860 1.00 39.33 87 GLY F C 1
ATOM 10264 O O . GLY F 2 75 ? -13.002 -17.609 26.966 1.00 39.51 87 GLY F O 1
ATOM 10265 N N . LEU F 2 76 ? -14.466 -19.303 27.209 1.00 36.23 88 LEU F N 1
ATOM 10266 C CA . LEU F 2 76 ? -15.476 -18.535 27.924 1.00 36.90 88 LEU F CA 1
ATOM 10267 C C . LEU F 2 76 ? -15.501 -18.984 29.378 1.00 35.08 88 LEU F C 1
ATOM 10268 O O . LEU F 2 76 ? -15.628 -20.179 29.657 1.00 33.27 88 LEU F O 1
ATOM 10273 N N . ILE F 2 77 ? -15.378 -18.033 30.298 1.00 30.35 89 ILE F N 1
ATOM 10274 C CA . ILE F 2 77 ? -15.540 -18.295 31.724 1.00 26.45 89 ILE F CA 1
ATOM 10275 C C . ILE F 2 77 ? -16.832 -17.623 32.161 1.00 30.67 89 ILE F C 1
ATOM 10276 O O . ILE F 2 77 ? -16.932 -16.392 32.153 1.00 31.08 89 ILE F O 1
ATOM 10281 N N . PHE F 2 78 ? -17.821 -18.421 32.554 1.00 27.01 90 PHE F N 1
ATOM 10282 C CA . PHE F 2 78 ? -19.096 -17.899 33.028 1.00 24.20 90 PHE F CA 1
ATOM 10283 C C . PHE F 2 78 ? -19.116 -17.967 34.550 1.00 29.82 90 PHE F C 1
ATOM 10284 O O . PHE F 2 78 ? -19.095 -19.059 35.127 1.00 26.98 90 PHE F O 1
ATOM 10292 N N . VAL F 2 79 ? -19.164 -16.804 35.196 1.00 28.94 91 VAL F N 1
ATOM 10293 C CA . VAL F 2 79 ? -19.117 -16.713 36.652 1.00 30.58 91 VAL F CA 1
ATOM 10294 C C . VAL F 2 79 ? -20.534 -16.539 37.177 1.00 31.03 91 VAL F C 1
ATOM 10295 O O . VAL F 2 79 ? -21.284 -15.683 36.689 1.00 29.59 91 VAL F O 1
ATOM 10299 N N . VAL F 2 80 ? -20.905 -17.347 38.168 1.00 27.01 92 VAL F N 1
ATOM 10300 C CA . VAL F 2 80 ? -22.241 -17.304 38.751 1.00 27.73 92 VAL F CA 1
ATOM 10301 C C . VAL F 2 80 ? -22.122 -17.130 40.259 1.00 26.64 92 VAL F C 1
ATOM 10302 O O . VAL F 2 80 ? -21.215 -17.682 40.892 1.00 28.11 92 VAL F O 1
ATOM 10306 N N . ASP F 2 81 ? -23.029 -16.339 40.830 1.00 32.58 93 ASP F N 1
ATOM 10307 C CA . ASP F 2 81 ? -23.140 -16.186 42.279 1.00 27.35 93 ASP F CA 1
ATOM 10308 C C . ASP F 2 81 ? -23.924 -17.380 42.811 1.00 31.05 93 ASP F C 1
ATOM 10309 O O . ASP F 2 81 ? -25.151 -17.434 42.695 1.00 36.69 93 ASP F O 1
ATOM 10314 N N . SER F 2 82 ? -23.214 -18.346 43.400 1.00 26.21 94 SER F N 1
ATOM 10315 C CA . SER F 2 82 ? -23.862 -19.559 43.888 1.00 28.79 94 SER F CA 1
ATOM 10316 C C . SER F 2 82 ? -24.785 -19.294 45.069 1.00 37.60 94 SER F C 1
ATOM 10317 O O . SER F 2 82 ? -25.613 -20.151 45.396 1.00 37.10 94 SER F O 1
ATOM 10320 N N . ASN F 2 83 ? -24.661 -18.138 45.715 1.00 38.38 95 ASN F N 1
ATOM 10321 C CA . ASN F 2 83 ? -25.525 -17.771 46.827 1.00 34.07 95 ASN F CA 1
ATOM 10322 C C . ASN F 2 83 ? -26.790 -17.049 46.379 1.00 35.48 95 ASN F C 1
ATOM 10323 O O . ASN F 2 83 ? -27.719 -16.899 47.181 1.00 35.88 95 ASN F O 1
ATOM 10328 N N . ASP F 2 84 ? -26.859 -16.623 45.118 1.00 30.19 96 ASP F N 1
ATOM 10329 C CA . ASP F 2 84 ? -27.976 -15.823 44.617 1.00 30.29 96 ASP F CA 1
ATOM 10330 C C . ASP F 2 84 ? -28.965 -16.751 43.914 1.00 36.94 96 ASP F C 1
ATOM 10331 O O . ASP F 2 84 ? -28.969 -16.898 42.692 1.00 33.02 96 ASP F O 1
ATOM 10336 N N . ARG F 2 85 ? -29.819 -17.392 44.718 1.00 38.15 97 ARG F N 1
ATOM 10337 C CA . ARG F 2 85 ? -30.817 -18.299 44.160 1.00 38.58 97 ARG F CA 1
ATOM 10338 C C . ARG F 2 85 ? -31.900 -17.551 43.391 1.00 36.70 97 ARG F C 1
ATOM 10339 O O . ARG F 2 85 ? -32.525 -18.124 42.491 1.00 34.24 97 ARG F O 1
ATOM 10347 N N . GLU F 2 86 ? -32.140 -16.281 43.727 1.00 33.77 98 GLU F N 1
ATOM 10348 C CA . GLU F 2 86 ? -33.162 -15.506 43.033 1.00 37.11 98 GLU F CA 1
ATOM 10349 C C . GLU F 2 86 ? -32.765 -15.158 41.603 1.00 31.96 98 GLU F C 1
ATOM 10350 O O . GLU F 2 86 ? -33.638 -14.809 40.801 1.00 32.64 98 GLU F O 1
ATOM 10356 N N . ARG F 2 87 ? -31.477 -15.240 41.266 1.00 35.05 99 ARG F N 1
ATOM 10357 C CA . ARG F 2 87 ? -30.987 -14.819 39.958 1.00 32.84 99 ARG F CA 1
ATOM 10358 C C . ARG F 2 87 ? -30.266 -15.928 39.201 1.00 28.15 99 ARG F C 1
ATOM 10359 O O . ARG F 2 87 ? -29.646 -15.651 38.168 1.00 34.60 99 ARG F O 1
ATOM 10367 N N . VAL F 2 88 ? -30.326 -17.174 39.679 1.00 25.40 100 VAL F N 1
ATOM 10368 C CA . VAL F 2 88 ? -29.567 -18.238 39.028 1.00 32.47 100 VAL F CA 1
ATOM 10369 C C . VAL F 2 88 ? -30.183 -18.613 37.683 1.00 32.80 100 VAL F C 1
ATOM 10370 O O . VAL F 2 88 ? -29.463 -18.972 36.742 1.00 34.79 100 VAL F O 1
ATOM 10374 N N . ASN F 2 89 ? -31.509 -18.524 37.552 1.00 32.69 101 ASN F N 1
ATOM 10375 C CA . ASN F 2 89 ? -32.134 -18.814 36.267 1.00 33.81 101 ASN F CA 1
ATOM 10376 C C . ASN F 2 89 ? -31.923 -17.679 35.273 1.00 37.39 101 ASN F C 1
ATOM 10377 O O . ASN F 2 89 ? -31.821 -17.928 34.066 1.00 43.12 101 ASN F O 1
ATOM 10382 N N . GLU F 2 90 ? -31.864 -16.435 35.757 1.00 33.02 102 GLU F N 1
ATOM 10383 C CA . GLU F 2 90 ? -31.412 -15.334 34.914 1.00 34.01 102 GLU F CA 1
ATOM 10384 C C . GLU F 2 90 ? -30.017 -15.610 34.367 1.00 32.34 102 GLU F C 1
ATOM 10385 O O . GLU F 2 90 ? -29.751 -15.397 33.176 1.00 39.93 102 GLU F O 1
ATOM 10391 N N . ALA F 2 91 ? -29.116 -16.099 35.225 1.00 29.04 103 ALA F N 1
ATOM 10392 C CA . ALA F 2 91 ? -27.791 -16.496 34.765 1.00 32.85 103 ALA F CA 1
ATOM 10393 C C . ALA F 2 91 ? -27.870 -17.635 33.760 1.00 34.43 103 ALA F C 1
ATOM 10394 O O . ALA F 2 91 ? -27.062 -17.695 32.826 1.00 33.06 103 ALA F O 1
ATOM 10396 N N . ARG F 2 92 ? -28.829 -18.548 33.932 1.00 35.44 104 ARG F N 1
ATOM 10397 C CA . ARG F 2 92 ? -29.020 -19.608 32.948 1.00 35.97 104 ARG F CA 1
ATOM 10398 C C . ARG F 2 92 ? -29.397 -19.029 31.590 1.00 40.05 104 ARG F C 1
ATOM 10399 O O . ARG F 2 92 ? -28.855 -19.437 30.557 1.00 37.92 104 ARG F O 1
ATOM 10407 N N . GLU F 2 93 ? -30.335 -18.078 31.573 1.00 36.29 105 GLU F N 1
ATOM 10408 C CA . GLU F 2 93 ? -30.740 -17.464 30.312 1.00 39.73 105 GLU F CA 1
ATOM 10409 C C . GLU F 2 93 ? -29.580 -16.718 29.663 1.00 39.58 105 GLU F C 1
ATOM 10410 O O . GLU F 2 93 ? -29.392 -16.789 28.440 1.00 41.43 105 GLU F O 1
ATOM 10416 N N . GLU F 2 94 ? -28.786 -16.005 30.466 1.00 38.79 106 GLU F N 1
ATOM 10417 C CA . GLU F 2 94 ? -27.635 -15.295 29.917 1.00 40.04 106 GLU F CA 1
ATOM 10418 C C . GLU F 2 94 ? -26.621 -16.267 29.325 1.00 37.81 106 GLU F C 1
ATOM 10419 O O . GLU F 2 94 ? -26.077 -16.029 28.237 1.00 40.18 106 GLU F O 1
ATOM 10425 N N . LEU F 2 95 ? -26.364 -17.376 30.023 1.00 38.82 107 LEU F N 1
ATOM 10426 C CA . LEU F 2 95 ? -25.449 -18.386 29.503 1.00 34.43 107 LEU F CA 1
ATOM 10427 C C . LEU F 2 95 ? -25.982 -18.997 28.214 1.00 37.58 107 LEU F C 1
ATOM 10428 O O . LEU F 2 95 ? -25.212 -19.287 27.291 1.00 37.55 107 LEU F O 1
ATOM 10433 N N . MET F 2 96 ? -27.299 -19.206 28.134 1.00 39.92 108 MET F N 1
ATOM 10434 C CA . MET F 2 96 ? -27.894 -19.700 26.896 1.00 36.93 108 MET F CA 1
ATOM 10435 C C . MET F 2 96 ? -27.683 -18.714 25.755 1.00 41.32 108 MET F C 1
ATOM 10436 O O . MET F 2 96 ? -27.372 -19.116 24.626 1.00 40.67 108 MET F O 1
ATOM 10441 N N . ARG F 2 97 ? -27.839 -17.416 26.032 1.00 42.49 109 ARG F N 1
ATOM 10442 C CA . ARG F 2 97 ? -27.588 -16.414 25.001 1.00 43.51 109 ARG F CA 1
ATOM 10443 C C . ARG F 2 97 ? -26.133 -16.436 24.551 1.00 44.55 109 ARG F C 1
ATOM 10444 O O . ARG F 2 97 ? -25.844 -16.288 23.358 1.00 47.53 109 ARG F O 1
ATOM 10452 N N . MET F 2 98 ? -25.201 -16.613 25.492 1.00 41.19 110 MET F N 1
ATOM 10453 C CA . MET F 2 98 ? -23.794 -16.704 25.114 1.00 39.45 110 MET F CA 1
ATOM 10454 C C . MET F 2 98 ? -23.530 -17.936 24.256 1.00 44.06 110 MET F C 1
ATOM 10455 O O . MET F 2 98 ? -22.809 -17.862 23.253 1.00 41.44 110 MET F O 1
ATOM 10460 N N . LEU F 2 99 ? -24.107 -19.079 24.630 1.00 41.67 111 LEU F N 1
ATOM 10461 C CA . LEU F 2 99 ? -23.871 -20.322 23.906 1.00 35.84 111 LEU F CA 1
ATOM 10462 C C . LEU F 2 99 ? -24.643 -20.407 22.597 1.00 43.80 111 LEU F C 1
ATOM 10463 O O . LEU F 2 99 ? -24.388 -21.323 21.807 1.00 42.82 111 LEU F O 1
ATOM 10468 N N . ALA F 2 100 ? -25.572 -19.488 22.346 1.00 45.33 112 ALA F N 1
ATOM 10469 C CA . ALA F 2 100 ? -26.271 -19.434 21.069 1.00 41.23 112 ALA F CA 1
ATOM 10470 C C . ALA F 2 100 ? -25.521 -18.621 20.022 1.00 46.78 112 ALA F C 1
ATOM 10471 O O . ALA F 2 100 ? -25.969 -18.554 18.872 1.00 53.81 112 ALA F O 1
ATOM 10473 N N . GLU F 2 101 ? -24.395 -18.012 20.385 1.00 47.41 113 GLU F N 1
ATOM 10474 C CA . GLU F 2 101 ? -23.599 -17.234 19.444 1.00 42.24 113 GLU F CA 1
ATOM 10475 C C . GLU F 2 101 ? -22.820 -18.178 18.534 1.00 44.51 113 GLU F C 1
ATOM 10476 O O . GLU F 2 101 ? -22.019 -18.989 19.011 1.00 44.65 113 GLU F O 1
ATOM 10482 N N . ASP F 2 102 ? -23.061 -18.072 17.225 1.00 47.68 114 ASP F N 1
ATOM 10483 C CA . ASP F 2 102 ? -22.423 -18.976 16.274 1.00 47.65 114 ASP F CA 1
ATOM 10484 C C . ASP F 2 102 ? -20.912 -18.790 16.237 1.00 49.33 114 ASP F C 1
ATOM 10485 O O . ASP F 2 102 ? -20.176 -19.747 15.972 1.00 47.17 114 ASP F O 1
ATOM 10490 N N . GLU F 2 103 ? -20.430 -17.575 16.496 1.00 52.11 115 GLU F N 1
ATOM 10491 C CA . GLU F 2 103 ? -18.999 -17.304 16.458 1.00 49.47 115 GLU F CA 1
ATOM 10492 C C . GLU F 2 103 ? -18.264 -17.790 17.702 1.00 48.66 115 GLU F C 1
ATOM 10493 O O . GLU F 2 103 ? -17.031 -17.711 17.742 1.00 47.39 115 GLU F O 1
ATOM 10499 N N . LEU F 2 104 ? -18.983 -18.285 18.711 1.00 43.44 116 LEU F N 1
ATOM 10500 C CA . LEU F 2 104 ? -18.382 -18.872 19.902 1.00 42.93 116 LEU F CA 1
ATOM 10501 C C . LEU F 2 104 ? -18.608 -20.378 19.979 1.00 47.10 116 LEU F C 1
ATOM 10502 O O . LEU F 2 104 ? -18.439 -20.974 21.047 1.00 49.56 116 LEU F O 1
ATOM 10507 N N . ARG F 2 105 ? -18.995 -21.005 18.865 1.00 45.93 117 ARG F N 1
ATOM 10508 C CA . ARG F 2 105 ? -19.386 -22.410 18.886 1.00 47.02 117 ARG F CA 1
ATOM 10509 C C . ARG F 2 105 ? -18.236 -23.347 19.238 1.00 47.51 117 ARG F C 1
ATOM 10510 O O . ARG F 2 105 ? -18.488 -24.450 19.733 1.00 52.77 117 ARG F O 1
ATOM 10518 N N . ASP F 2 106 ? -16.990 -22.945 18.995 1.00 47.45 118 ASP F N 1
ATOM 10519 C CA . ASP F 2 106 ? -15.838 -23.803 19.242 1.00 50.44 118 ASP F CA 1
ATOM 10520 C C . ASP F 2 106 ? -15.105 -23.469 20.535 1.00 48.70 118 ASP F C 1
ATOM 10521 O O . ASP F 2 106 ? -14.145 -24.164 20.883 1.00 48.47 118 ASP F O 1
ATOM 10526 N N . ALA F 2 107 ? -15.525 -22.430 21.249 1.00 43.03 119 ALA F N 1
ATOM 10527 C CA . ALA F 2 107 ? -14.874 -22.068 22.499 1.00 38.29 119 ALA F CA 1
ATOM 10528 C C . ALA F 2 107 ? -15.270 -23.031 23.612 1.00 38.43 119 ALA F C 1
ATOM 10529 O O . ALA F 2 107 ? -16.399 -23.528 23.664 1.00 36.09 119 ALA F O 1
ATOM 10531 N N . VAL F 2 108 ? -14.325 -23.292 24.509 1.00 32.59 120 VAL F N 1
ATOM 10532 C CA . VAL F 2 108 ? -14.586 -24.143 25.664 1.00 34.49 120 VAL F CA 1
ATOM 10533 C C . VAL F 2 108 ? -15.258 -23.318 26.752 1.00 35.92 120 VAL F C 1
ATOM 10534 O O . VAL F 2 108 ? -15.069 -22.100 26.847 1.00 35.33 120 VAL F O 1
ATOM 10538 N N . LEU F 2 109 ? -16.061 -23.982 27.577 1.00 34.72 121 LEU F N 1
ATOM 10539 C CA . LEU F 2 109 ? -16.831 -23.323 28.625 1.00 31.40 121 LEU F CA 1
ATOM 10540 C C . LEU F 2 109 ? -16.320 -23.762 29.991 1.00 31.20 121 LEU F C 1
ATOM 10541 O O . LEU F 2 109 ? -16.255 -24.961 30.279 1.00 29.70 121 LEU F O 1
ATOM 10546 N N . LEU F 2 110 ? -15.953 -22.791 30.822 1.00 29.50 122 LEU F N 1
ATOM 10547 C CA . LEU F 2 110 ? -15.581 -23.026 32.210 1.00 25.92 122 LEU F CA 1
ATOM 10548 C C . LEU F 2 110 ? -16.508 -22.204 33.092 1.00 28.77 122 LEU F C 1
ATOM 10549 O O . LEU F 2 110 ? -16.512 -20.971 33.011 1.00 35.29 122 LEU F O 1
ATOM 10554 N N . VAL F 2 111 ? -17.287 -22.882 33.927 1.00 28.30 123 VAL F N 1
ATOM 10555 C CA . VAL F 2 111 ? -18.235 -22.231 34.823 1.00 26.47 123 VAL F CA 1
ATOM 10556 C C . VAL F 2 111 ? -17.613 -22.127 36.207 1.00 30.88 123 VAL F C 1
ATOM 10557 O O . VAL F 2 111 ? -17.163 -23.132 36.774 1.00 31.24 123 VAL F O 1
ATOM 10561 N N . PHE F 2 112 ? -17.586 -20.913 36.751 1.00 32.10 124 PHE F N 1
ATOM 10562 C CA . PHE F 2 112 ? -17.144 -20.669 38.118 1.00 23.01 124 PHE F CA 1
ATOM 10563 C C . PHE F 2 112 ? -18.377 -20.526 39.004 1.00 27.27 124 PHE F C 1
ATOM 10564 O O . PHE F 2 112 ? -19.095 -19.522 38.925 1.00 29.34 124 PHE F O 1
ATOM 10572 N N . ALA F 2 113 ? -18.625 -21.535 39.837 1.00 22.17 125 ALA F N 1
ATOM 10573 C CA . ALA F 2 113 ? -19.663 -21.463 40.864 1.00 25.96 125 ALA F CA 1
ATOM 10574 C C . ALA F 2 113 ? -19.060 -20.720 42.047 1.00 25.40 125 ALA F C 1
ATOM 10575 O O . ALA F 2 113 ? -18.535 -21.316 42.988 1.00 27.57 125 ALA F O 1
ATOM 10577 N N . ASN F 2 114 ? -19.142 -19.394 41.995 1.00 22.86 126 ASN F N 1
ATOM 10578 C CA . ASN F 2 114 ? -18.395 -18.537 42.899 1.00 28.07 126 ASN F CA 1
ATOM 10579 C C . ASN F 2 114 ? -19.125 -18.373 44.232 1.00 25.65 126 ASN F C 1
ATOM 10580 O O . ASN F 2 114 ? -20.293 -18.738 44.386 1.00 27.86 126 ASN F O 1
ATOM 10585 N N . LYS F 2 115 ? -18.399 -17.824 45.211 1.00 22.76 127 LYS F N 1
ATOM 10586 C CA . LYS F 2 115 ? -18.934 -17.495 46.534 1.00 27.13 127 LYS F CA 1
ATOM 10587 C C . LYS F 2 115 ? -19.339 -18.749 47.307 1.00 28.85 127 LYS F C 1
ATOM 10588 O O . LYS F 2 115 ? -20.357 -18.765 48.001 1.00 27.83 127 LYS F O 1
ATOM 10594 N N . GLN F 2 116 ? -18.534 -19.807 47.190 1.00 29.19 128 GLN F N 1
ATOM 10595 C CA . GLN F 2 116 ? -18.770 -21.021 47.962 1.00 29.39 128 GLN F CA 1
ATOM 10596 C C . GLN F 2 116 ? -18.508 -20.830 49.450 1.00 33.73 128 GLN F C 1
ATOM 10597 O O . GLN F 2 116 ? -18.878 -21.702 50.243 1.00 37.51 128 GLN F O 1
ATOM 10603 N N . ASP F 2 117 ? -17.883 -19.719 49.844 1.00 33.11 129 ASP F N 1
ATOM 10604 C CA . ASP F 2 117 ? -17.655 -19.424 51.252 1.00 31.13 129 ASP F CA 1
ATOM 10605 C C . ASP F 2 117 ? -18.925 -19.014 51.982 1.00 33.75 129 ASP F C 1
ATOM 10606 O O . ASP F 2 117 ? -18.928 -18.991 53.217 1.00 43.07 129 ASP F O 1
ATOM 10611 N N . LEU F 2 118 ? -19.992 -18.692 51.261 1.00 34.90 130 LEU F N 1
ATOM 10612 C CA . LEU F 2 118 ? -21.212 -18.264 51.929 1.00 34.61 130 LEU F CA 1
ATOM 10613 C C . LEU F 2 118 ? -22.009 -19.482 52.395 1.00 37.19 130 LEU F C 1
ATOM 10614 O O . LEU F 2 118 ? -22.041 -20.505 51.705 1.00 35.94 130 LEU F O 1
ATOM 10619 N N . PRO F 2 119 ? -22.657 -19.397 53.560 1.00 42.54 131 PRO F N 1
ATOM 10620 C CA . PRO F 2 119 ? -23.262 -20.602 54.154 1.00 40.22 131 PRO F CA 1
ATOM 10621 C C . PRO F 2 119 ? -24.384 -21.205 53.326 1.00 36.56 131 PRO F C 1
ATOM 10622 O O . PRO F 2 119 ? -24.561 -22.430 53.343 1.00 37.89 131 PRO F O 1
ATOM 10626 N N . ASN F 2 120 ? -25.152 -20.387 52.608 1.00 33.63 132 ASN F N 1
ATOM 10627 C CA . ASN F 2 120 ? -26.316 -20.846 51.862 1.00 38.11 132 ASN F CA 1
ATOM 10628 C C . ASN F 2 120 ? -26.011 -21.049 50.379 1.00 39.77 132 ASN F C 1
ATOM 10629 O O . ASN F 2 120 ? -26.935 -21.116 49.561 1.00 42.99 132 ASN F O 1
ATOM 10634 N N . ALA F 2 121 ? -24.734 -21.156 50.022 1.00 36.08 133 ALA F N 1
ATOM 10635 C CA . ALA F 2 121 ? -24.339 -21.281 48.626 1.00 40.05 133 ALA F CA 1
ATOM 10636 C C . ALA F 2 121 ? -24.639 -22.673 48.082 1.00 40.47 133 ALA F C 1
ATOM 10637 O O . ALA F 2 121 ? -24.420 -23.684 48.755 1.00 36.55 133 ALA F O 1
ATOM 10639 N N . MET F 2 122 ? -25.152 -22.716 46.855 1.00 37.14 134 MET F N 1
ATOM 10640 C CA . MET F 2 122 ? -25.373 -23.987 46.181 1.00 36.43 134 MET F CA 1
ATOM 10641 C C . MET F 2 122 ? -24.042 -24.573 45.727 1.00 30.15 134 MET F C 1
ATOM 10642 O O . MET F 2 122 ? -23.133 -23.843 45.323 1.00 29.56 134 MET F O 1
ATOM 10647 N N . ASN F 2 123 ? -23.925 -25.898 45.795 1.00 31.46 135 ASN F N 1
ATOM 10648 C CA . ASN F 2 123 ? -22.669 -26.540 45.440 1.00 34.05 135 ASN F CA 1
ATOM 10649 C C . ASN F 2 123 ? -22.511 -26.582 43.920 1.00 33.69 135 ASN F C 1
ATOM 10650 O O . ASN F 2 123 ? -23.367 -26.112 43.164 1.00 31.87 135 ASN F O 1
ATOM 10655 N N . ALA F 2 124 ? -21.391 -27.150 43.464 1.00 33.20 136 ALA F N 1
ATOM 10656 C CA . ALA F 2 124 ? -21.115 -27.194 42.030 1.00 34.75 136 ALA F CA 1
ATOM 10657 C C . ALA F 2 124 ? -22.139 -28.047 41.290 1.00 32.28 136 ALA F C 1
ATOM 10658 O O . ALA F 2 124 ? -22.504 -27.741 40.149 1.00 35.32 136 ALA F O 1
ATOM 10660 N N . ALA F 2 125 ? -22.613 -29.123 41.922 1.00 33.58 137 ALA F N 1
ATOM 10661 C CA . ALA F 2 125 ? -23.582 -30.000 41.271 1.00 35.73 137 ALA F CA 1
ATOM 10662 C C . ALA F 2 125 ? -24.922 -29.297 41.086 1.00 34.30 137 ALA F C 1
ATOM 10663 O O . ALA F 2 125 ? -25.525 -29.358 40.006 1.00 36.92 137 ALA F O 1
ATOM 10665 N N . GLU F 2 126 ? -25.403 -28.621 42.133 1.00 30.46 138 GLU F N 1
ATOM 10666 C CA . GLU F 2 126 ? -26.674 -27.910 42.036 1.00 34.81 138 GLU F CA 1
ATOM 10667 C C . GLU F 2 126 ? -26.603 -26.799 40.996 1.00 40.65 138 GLU F C 1
ATOM 10668 O O . GLU F 2 126 ? -27.555 -26.591 40.237 1.00 38.12 138 GLU F O 1
ATOM 10674 N N . ILE F 2 127 ? -25.486 -26.067 40.956 1.00 34.14 139 ILE F N 1
ATOM 10675 C CA . ILE F 2 127 ? -25.289 -25.066 39.910 1.00 33.73 139 ILE F CA 1
ATOM 10676 C C . ILE F 2 127 ? -25.313 -25.724 38.537 1.00 39.65 139 ILE F C 1
ATOM 10677 O O . ILE F 2 127 ? -25.912 -25.198 37.589 1.00 40.06 139 ILE F O 1
ATOM 10682 N N . THR F 2 128 ? -24.662 -26.885 38.409 1.00 33.21 140 THR F N 1
ATOM 10683 C CA . THR F 2 128 ? -24.684 -27.620 37.148 1.00 33.46 140 THR F CA 1
ATOM 10684 C C . THR F 2 128 ? -26.112 -27.948 36.732 1.00 40.17 140 THR F C 1
ATOM 10685 O O . THR F 2 128 ? -26.448 -27.909 35.542 1.00 38.54 140 THR F O 1
ATOM 10689 N N . ASP F 2 129 ? -26.974 -28.258 37.703 1.00 42.60 141 ASP F N 1
ATOM 10690 C CA . ASP F 2 129 ? -28.363 -28.564 37.381 1.00 38.63 141 ASP F CA 1
ATOM 10691 C C . ASP F 2 129 ? -29.136 -27.306 37.000 1.00 39.65 141 ASP F C 1
ATOM 10692 O O . ASP F 2 129 ? -29.919 -27.318 36.042 1.00 42.54 141 ASP F O 1
ATOM 10697 N N . LYS F 2 130 ? -28.930 -26.209 37.734 1.00 36.86 142 LYS F N 1
ATOM 10698 C CA . LYS F 2 130 ? -29.707 -24.997 37.505 1.00 34.79 142 LYS F CA 1
ATOM 10699 C C . LYS F 2 130 ? -29.294 -24.270 36.233 1.00 37.88 142 LYS F C 1
ATOM 10700 O O . LYS F 2 130 ? -30.107 -23.533 35.666 1.00 35.83 142 LYS F O 1
ATOM 10706 N N . LEU F 2 131 ? -28.059 -24.460 35.771 1.00 38.68 143 LEU F N 1
ATOM 10707 C CA . LEU F 2 131 ? -27.624 -23.902 34.498 1.00 35.30 143 LEU F CA 1
ATOM 10708 C C . LEU F 2 131 ? -27.936 -24.805 33.313 1.00 39.17 143 LEU F C 1
ATOM 10709 O O . LEU F 2 131 ? -27.866 -24.344 32.169 1.00 38.60 143 LEU F O 1
ATOM 10714 N N . GLY F 2 132 ? -28.273 -26.070 33.553 1.00 37.20 144 GLY F N 1
ATOM 10715 C CA . GLY F 2 132 ? -28.575 -26.978 32.465 1.00 37.36 144 GLY F CA 1
ATOM 10716 C C . GLY F 2 132 ? -27.364 -27.473 31.710 1.00 38.26 144 GLY F C 1
ATOM 10717 O O . GLY F 2 132 ? -27.475 -27.797 30.523 1.00 42.46 144 GLY F O 1
ATOM 10718 N N . LEU F 2 133 ? -26.201 -27.534 32.366 1.00 36.26 145 LEU F N 1
ATOM 10719 C CA . LEU F 2 133 ? -24.966 -27.881 31.669 1.00 32.33 145 LEU F CA 1
ATOM 10720 C C . LEU F 2 133 ? -25.004 -29.296 31.106 1.00 39.51 145 LEU F C 1
ATOM 10721 O O . LEU F 2 133 ? -24.437 -29.551 30.037 1.00 38.84 145 LEU F O 1
ATOM 10726 N N . HIS F 2 134 ? -25.657 -30.227 31.805 1.00 34.43 146 HIS F N 1
ATOM 10727 C CA . HIS F 2 134 ? -25.696 -31.608 31.339 1.00 32.32 146 HIS F CA 1
ATOM 10728 C C . HIS F 2 134 ? -26.560 -31.780 30.097 1.00 37.07 146 HIS F C 1
ATOM 10729 O O . HIS F 2 134 ? -26.451 -32.808 29.420 1.00 38.21 146 HIS F O 1
ATOM 10736 N N . SER F 2 135 ? -27.410 -30.805 29.783 1.00 38.14 147 SER F N 1
ATOM 10737 C CA . SER F 2 135 ? -28.211 -30.836 28.568 1.00 42.35 147 SER F CA 1
ATOM 10738 C C . SER F 2 135 ? -27.474 -30.268 27.362 1.00 46.49 147 SER F C 1
ATOM 10739 O O . SER F 2 135 ? -28.065 -30.176 26.280 1.00 50.28 147 SER F O 1
ATOM 10742 N N . LEU F 2 136 ? -26.209 -29.886 27.518 1.00 40.25 148 LEU F N 1
ATOM 10743 C CA . LEU F 2 136 ? -25.434 -29.349 26.410 1.00 41.72 148 LEU F CA 1
ATOM 10744 C C . LEU F 2 136 ? -24.880 -30.474 25.544 1.00 47.65 148 LEU F C 1
ATOM 10745 O O . LEU F 2 136 ? -24.601 -31.577 26.021 1.00 49.54 148 LEU F O 1
ATOM 10750 N N . ARG F 2 137 ? -24.718 -30.178 24.257 1.00 48.89 149 ARG F N 1
ATOM 10751 C CA . ARG F 2 137 ? -24.163 -31.118 23.295 1.00 48.46 149 ARG F CA 1
ATOM 10752 C C . ARG F 2 137 ? -23.123 -30.405 22.442 1.00 48.89 149 ARG F C 1
ATOM 10753 O O . ARG F 2 137 ? -23.245 -29.209 22.160 1.00 48.18 149 ARG F O 1
ATOM 10761 N N . HIS F 2 138 ? -22.098 -31.157 22.033 1.00 45.50 150 HIS F N 1
ATOM 10762 C CA . HIS F 2 138 ? -21.016 -30.642 21.189 1.00 51.12 150 HIS F CA 1
ATOM 10763 C C . HIS F 2 138 ? -20.330 -29.430 21.815 1.00 48.76 150 HIS F C 1
ATOM 10764 O O . HIS F 2 138 ? -19.875 -28.526 21.110 1.00 51.14 150 HIS F O 1
ATOM 10771 N N . ARG F 2 139 ? -20.251 -29.402 23.144 1.00 44.66 151 ARG F N 1
ATOM 10772 C CA . ARG F 2 139 ? -19.617 -28.311 23.875 1.00 39.18 151 ARG F CA 1
ATOM 10773 C C . ARG F 2 139 ? -18.717 -28.902 24.947 1.00 38.76 151 ARG F C 1
ATOM 10774 O O . ARG F 2 139 ? -19.189 -29.644 25.816 1.00 36.56 151 ARG F O 1
ATOM 10782 N N . ASN F 2 140 ? -17.428 -28.578 24.886 1.00 34.68 152 ASN F N 1
ATOM 10783 C CA . ASN F 2 140 ? -16.479 -29.002 25.908 1.00 30.73 152 ASN F CA 1
ATOM 10784 C C . ASN F 2 140 ? -16.588 -28.050 27.093 1.00 37.07 152 ASN F C 1
ATOM 10785 O O . ASN F 2 140 ? -16.159 -26.895 27.009 1.00 36.83 152 ASN F O 1
ATOM 10790 N N . TRP F 2 141 ? -17.157 -28.525 28.198 1.00 35.53 153 TRP F N 1
ATOM 10791 C CA . TRP F 2 141 ? -17.420 -27.674 29.348 1.00 30.93 153 TRP F CA 1
ATOM 10792 C C . TRP F 2 141 ? -16.944 -28.338 30.633 1.00 34.96 153 TRP F C 1
ATOM 10793 O O . TRP F 2 141 ? -16.698 -29.546 30.687 1.00 38.88 153 TRP F O 1
ATOM 10804 N N . TYR F 2 142 ? -16.815 -27.514 31.670 1.00 38.77 154 TYR F N 1
ATOM 10805 C CA . TYR F 2 142 ? -16.342 -27.937 32.980 1.00 33.57 154 TYR F CA 1
ATOM 10806 C C . TYR F 2 142 ? -16.783 -26.890 33.992 1.00 34.57 154 TYR F C 1
ATOM 10807 O O . TYR F 2 142 ? -16.827 -25.697 33.684 1.00 37.87 154 TYR F O 1
ATOM 10816 N N . ILE F 2 143 ? -17.110 -27.344 35.199 1.00 31.72 155 ILE F N 1
ATOM 10817 C CA . ILE F 2 143 ? -17.556 -26.462 36.270 1.00 30.74 155 ILE F CA 1
ATOM 10818 C C . ILE F 2 143 ? -16.614 -26.617 37.456 1.00 31.41 155 ILE F C 1
ATOM 10819 O O . ILE F 2 143 ? -16.148 -27.723 37.752 1.00 33.39 155 ILE F O 1
ATOM 10824 N N . GLN F 2 144 ? -16.321 -25.501 38.121 1.00 27.20 156 GLN F N 1
ATOM 10825 C CA . GLN F 2 144 ? -15.374 -25.477 39.230 1.00 30.58 156 GLN F CA 1
ATOM 10826 C C . GLN F 2 144 ? -15.934 -24.614 40.348 1.00 29.10 156 GLN F C 1
ATOM 10827 O O . GLN F 2 144 ? -16.241 -23.438 40.130 1.00 28.91 156 GLN F O 1
ATOM 10833 N N . ALA F 2 145 ? -16.072 -25.196 41.538 1.00 28.88 157 ALA F N 1
ATOM 10834 C CA . ALA F 2 145 ? -16.461 -24.420 42.708 1.00 30.14 157 ALA F CA 1
ATOM 10835 C C . ALA F 2 145 ? -15.302 -23.530 43.138 1.00 30.09 157 ALA F C 1
ATOM 10836 O O . ALA F 2 145 ? -14.168 -23.998 43.281 1.00 33.24 157 ALA F O 1
ATOM 10838 N N . THR F 2 146 ? -15.581 -22.244 43.341 1.00 27.13 158 THR F N 1
ATOM 10839 C CA . THR F 2 146 ? -14.534 -21.282 43.651 1.00 28.96 158 THR F CA 1
ATOM 10840 C C . THR F 2 146 ? -14.965 -20.367 44.786 1.00 29.94 158 THR F C 1
ATOM 10841 O O . THR F 2 146 ? -16.151 -20.234 45.099 1.00 30.11 158 THR F O 1
ATOM 10845 N N . CYS F 2 147 ? -13.966 -19.739 45.401 1.00 32.47 159 CYS F N 1
ATOM 10846 C CA . CYS F 2 147 ? -14.153 -18.608 46.302 1.00 27.11 159 CYS F CA 1
ATOM 10847 C C . CYS F 2 147 ? -13.156 -17.542 45.869 1.00 34.81 159 CYS F C 1
ATOM 10848 O O . CYS F 2 147 ? -11.952 -17.682 46.112 1.00 38.49 159 CYS F O 1
ATOM 10851 N N . ALA F 2 148 ? -13.655 -16.489 45.216 1.00 30.76 160 ALA F N 1
ATOM 10852 C CA . ALA F 2 148 ? -12.771 -15.478 44.642 1.00 28.93 160 ALA F CA 1
ATOM 10853 C C . ALA F 2 148 ? -11.933 -14.789 45.711 1.00 31.91 160 ALA F C 1
ATOM 10854 O O . ALA F 2 148 ? -10.779 -14.422 45.463 1.00 33.83 160 ALA F O 1
ATOM 10856 N N . THR F 2 149 ? -12.502 -14.596 46.903 1.00 36.86 161 THR F N 1
ATOM 10857 C CA . THR F 2 149 ? -11.785 -13.908 47.972 1.00 34.12 161 THR F CA 1
ATOM 10858 C C . THR F 2 149 ? -10.518 -14.660 48.365 1.00 39.53 161 THR F C 1
ATOM 10859 O O . THR F 2 149 ? -9.423 -14.084 48.391 1.00 39.69 161 THR F O 1
ATOM 10863 N N . SER F 2 150 ? -10.645 -15.954 48.665 1.00 38.28 162 SER F N 1
ATOM 10864 C CA . SER F 2 150 ? -9.494 -16.724 49.120 1.00 36.25 162 SER F CA 1
ATOM 10865 C C . SER F 2 150 ? -8.649 -17.237 47.962 1.00 42.01 162 SER F C 1
ATOM 10866 O O . SER F 2 150 ? -7.431 -17.391 48.111 1.00 41.32 162 SER F O 1
ATOM 10869 N N . GLY F 2 151 ? -9.263 -17.503 46.811 1.00 40.48 163 GLY F N 1
ATOM 10870 C CA . GLY F 2 151 ? -8.553 -18.014 45.656 1.00 37.06 163 GLY F CA 1
ATOM 10871 C C . GLY F 2 151 ? -8.797 -19.476 45.357 1.00 40.46 163 GLY F C 1
ATOM 10872 O O . GLY F 2 151 ? -8.313 -19.965 44.328 1.00 37.62 163 GLY F O 1
ATOM 10873 N N . ASP F 2 152 ? -9.508 -20.193 46.226 1.00 43.83 164 ASP F N 1
ATOM 10874 C CA . ASP F 2 152 ? -9.779 -21.605 45.990 1.00 35.59 164 ASP F CA 1
ATOM 10875 C C . ASP F 2 152 ? -10.519 -21.796 44.671 1.00 33.44 164 ASP F C 1
ATOM 10876 O O . ASP F 2 152 ? -11.456 -21.060 44.353 1.00 38.36 164 ASP F O 1
ATOM 10881 N N . GLY F 2 153 ? -10.085 -22.790 43.897 1.00 31.88 165 GLY F N 1
ATOM 10882 C CA . GLY F 2 153 ? -10.743 -23.157 42.665 1.00 29.34 165 GLY F CA 1
ATOM 10883 C C . GLY F 2 153 ? -10.290 -22.398 41.434 1.00 31.34 165 GLY F C 1
ATOM 10884 O O . GLY F 2 153 ? -10.457 -22.904 40.319 1.00 30.96 165 GLY F O 1
ATOM 10885 N N . LEU F 2 154 ? -9.723 -21.200 41.599 1.00 33.54 166 LEU F N 1
ATOM 10886 C CA . LEU F 2 154 ? -9.353 -20.380 40.448 1.00 38.54 166 LEU F CA 1
ATOM 10887 C C . LEU F 2 154 ? -8.274 -21.059 39.609 1.00 34.92 166 LEU F C 1
ATOM 10888 O O . LEU F 2 154 ? -8.449 -21.285 38.403 1.00 35.82 166 LEU F O 1
ATOM 10893 N N . TYR F 2 155 ? -7.147 -21.401 40.239 1.00 31.20 167 TYR F N 1
ATOM 10894 C CA . TYR F 2 155 ? -6.052 -22.026 39.508 1.00 34.18 167 TYR F CA 1
ATOM 10895 C C . TYR F 2 155 ? -6.399 -23.430 39.034 1.00 38.08 167 TYR F C 1
ATOM 10896 O O . TYR F 2 155 ? -5.745 -23.937 38.118 1.00 37.12 167 TYR F O 1
ATOM 10905 N N . GLU F 2 156 ? -7.403 -24.071 39.636 1.00 33.70 168 GLU F N 1
ATOM 10906 C CA . GLU F 2 156 ? -7.896 -25.332 39.095 1.00 33.77 168 GLU F CA 1
ATOM 10907 C C . GLU F 2 156 ? -8.601 -25.112 37.760 1.00 38.93 168 GLU F C 1
ATOM 10908 O O . GLU F 2 156 ? -8.369 -25.854 36.795 1.00 44.12 168 GLU F O 1
ATOM 10914 N N . GLY F 2 157 ? -9.459 -24.092 37.687 1.00 31.90 169 GLY F N 1
ATOM 10915 C CA . GLY F 2 157 ? -10.058 -23.733 36.413 1.00 29.98 169 GLY F CA 1
ATOM 10916 C C . GLY F 2 157 ? -9.021 -23.341 35.379 1.00 36.04 169 GLY F C 1
ATOM 10917 O O . GLY F 2 157 ? -9.136 -23.696 34.202 1.00 39.01 169 GLY F O 1
ATOM 10918 N N . LEU F 2 158 ? -7.989 -22.606 35.805 1.00 33.29 170 LEU F N 1
ATOM 10919 C CA . LEU F 2 158 ? -6.892 -22.301 34.893 1.00 37.95 170 LEU F CA 1
ATOM 10920 C C . LEU F 2 158 ? -6.158 -23.564 34.458 1.00 40.56 170 LEU F C 1
ATOM 10921 O O . LEU F 2 158 ? -5.630 -23.619 33.342 1.00 38.42 170 LEU F O 1
ATOM 10926 N N . ASP F 2 159 ? -6.104 -24.581 35.323 1.00 38.91 171 ASP F N 1
ATOM 10927 C CA . ASP F 2 159 ? -5.511 -25.857 34.932 1.00 42.06 171 ASP F CA 1
ATOM 10928 C C . ASP F 2 159 ? -6.332 -26.526 33.839 1.00 46.42 171 ASP F C 1
ATOM 10929 O O . ASP F 2 159 ? -5.786 -26.974 32.821 1.00 47.37 171 ASP F O 1
ATOM 10934 N N . TRP F 2 160 ? -7.652 -26.602 34.032 1.00 41.34 172 TRP F N 1
ATOM 10935 C CA . TRP F 2 160 ? -8.508 -27.206 33.016 1.00 40.72 172 TRP F CA 1
ATOM 10936 C C . TRP F 2 160 ? -8.392 -26.459 31.692 1.00 42.62 172 TRP F C 1
ATOM 10937 O O . TRP F 2 160 ? -8.228 -27.075 30.630 1.00 44.62 172 TRP F O 1
ATOM 10948 N N . LEU F 2 161 ? -8.466 -25.125 31.739 1.00 41.26 173 LEU F N 1
ATOM 10949 C CA . LEU F 2 161 ? -8.289 -24.337 30.523 1.00 42.43 173 LEU F CA 1
ATOM 10950 C C . LEU F 2 161 ? -6.938 -24.619 29.878 1.00 43.26 173 LEU F C 1
ATOM 10951 O O . LEU F 2 161 ? -6.838 -24.720 28.650 1.00 44.36 173 LEU F O 1
ATOM 10956 N N . SER F 2 162 ? -5.890 -24.760 30.694 1.00 45.09 174 SER F N 1
ATOM 10957 C CA . SER F 2 162 ? -4.577 -25.112 30.161 1.00 47.01 174 SER F CA 1
ATOM 10958 C C . SER F 2 162 ? -4.626 -26.436 29.411 1.00 48.46 174 SER F C 1
ATOM 10959 O O . SER F 2 162 ? -4.009 -26.579 28.349 1.00 53.67 174 SER F O 1
ATOM 10962 N N . ASN F 2 163 ? -5.355 -27.418 29.947 1.00 51.91 175 ASN F N 1
ATOM 10963 C CA . ASN F 2 163 ? -5.467 -28.701 29.260 1.00 51.74 175 ASN F CA 1
ATOM 10964 C C . ASN F 2 163 ? -6.306 -28.594 27.992 1.00 49.88 175 ASN F C 1
ATOM 10965 O O . ASN F 2 163 ? -6.128 -29.395 27.067 1.00 57.11 175 ASN F O 1
ATOM 10970 N N . GLN F 2 164 ? -7.217 -27.623 27.924 1.00 50.82 176 GLN F N 1
ATOM 10971 C CA . GLN F 2 164 ? -8.052 -27.451 26.739 1.00 49.21 176 GLN F CA 1
ATOM 10972 C C . GLN F 2 164 ? -7.351 -26.714 25.601 1.00 56.49 176 GLN F C 1
ATOM 10973 O O . GLN F 2 164 ? -7.945 -26.570 24.527 1.00 57.20 176 GLN F O 1
ATOM 10979 N N . LEU F 2 165 ? -6.123 -26.245 25.801 1.00 59.66 177 LEU F N 1
ATOM 10980 C CA . LEU F 2 165 ? -5.405 -25.514 24.758 1.00 58.79 177 LEU F CA 1
ATOM 10981 C C . LEU F 2 165 ? -5.128 -26.396 23.542 1.00 61.45 177 LEU F C 1
ATOM 10982 O O . LEU F 2 165 ? -4.162 -27.159 23.520 1.00 69.65 177 LEU F O 1
ATOM 10987 N N . PRO G 1 3 ? -4.082 -18.752 60.747 1.00 71.08 0 PRO G N 1
ATOM 10988 C CA . PRO G 1 3 ? -5.108 -18.817 61.793 1.00 71.61 0 PRO G CA 1
ATOM 10989 C C . PRO G 1 3 ? -6.140 -19.917 61.549 1.00 71.62 0 PRO G C 1
ATOM 10990 O O . PRO G 1 3 ? -6.503 -20.180 60.401 1.00 67.83 0 PRO G O 1
ATOM 10994 N N . SER G 1 4 ? -6.593 -20.556 62.626 1.00 61.82 73 SER G N 1
ATOM 10995 C CA . SER G 1 4 ? -7.601 -21.602 62.516 1.00 57.94 73 SER G CA 1
ATOM 10996 C C . SER G 1 4 ? -8.898 -21.039 61.944 1.00 58.97 73 SER G C 1
ATOM 10997 O O . SER G 1 4 ? -9.267 -19.889 62.197 1.00 60.10 73 SER G O 1
ATOM 11000 N N . ASN G 1 5 ? -9.599 -21.873 61.172 1.00 55.80 74 ASN G N 1
ATOM 11001 C CA . ASN G 1 5 ? -10.817 -21.419 60.507 1.00 58.53 74 ASN G CA 1
ATOM 11002 C C . ASN G 1 5 ? -11.895 -21.042 61.517 1.00 58.88 74 ASN G C 1
ATOM 11003 O O . ASN G 1 5 ? -12.632 -20.068 61.317 1.00 58.26 74 ASN G O 1
ATOM 11008 N N . GLU G 1 6 ? -11.999 -21.796 62.615 1.00 51.88 75 GLU G N 1
ATOM 11009 C CA . GLU G 1 6 ? -12.919 -21.417 63.682 1.00 55.87 75 GLU G CA 1
ATOM 11010 C C . GLU G 1 6 ? -12.491 -20.107 64.333 1.00 54.67 75 GLU G C 1
ATOM 11011 O O . GLU G 1 6 ? -13.336 -19.277 64.695 1.00 50.37 75 GLU G O 1
ATOM 11017 N N . GLU G 1 7 ? -11.178 -19.902 64.477 1.00 50.04 76 GLU G N 1
ATOM 11018 C CA . GLU G 1 7 ? -10.678 -18.637 65.004 1.00 48.86 76 GLU G CA 1
ATOM 11019 C C . GLU G 1 7 ? -11.027 -17.482 64.075 1.00 45.22 76 GLU G C 1
ATOM 11020 O O . GLU G 1 7 ? -11.466 -16.419 64.531 1.00 44.98 76 GLU G O 1
ATOM 11026 N N . ARG G 1 8 ? -10.840 -17.673 62.765 1.00 46.45 77 ARG G N 1
ATOM 11027 C CA . ARG G 1 8 ? -11.266 -16.664 61.800 1.00 47.52 77 ARG G CA 1
ATOM 11028 C C . ARG G 1 8 ? -12.759 -16.393 61.918 1.00 41.34 77 ARG G C 1
ATOM 11029 O O . ARG G 1 8 ? -13.204 -15.249 61.772 1.00 41.63 77 ARG G O 1
ATOM 11037 N N . LYS G 1 9 ? -13.548 -17.437 62.175 1.00 43.75 78 LYS G N 1
ATOM 11038 C CA . LYS G 1 9 ? -14.984 -17.260 62.364 1.00 40.73 78 LYS G CA 1
ATOM 11039 C C . LYS G 1 9 ? -15.269 -16.358 63.561 1.00 41.50 78 LYS G C 1
ATOM 11040 O O . LYS G 1 9 ? -16.071 -15.418 63.472 1.00 41.64 78 LYS G O 1
ATOM 11046 N N . LYS G 1 10 ? -14.599 -16.620 64.688 1.00 34.97 79 LYS G N 1
ATOM 11047 C CA . LYS G 1 10 ? -14.784 -15.784 65.872 1.00 36.74 79 LYS G CA 1
ATOM 11048 C C . LYS G 1 10 ? -14.377 -14.338 65.604 1.00 38.39 79 LYS G C 1
ATOM 11049 O O . LYS G 1 10 ? -15.096 -13.401 65.978 1.00 38.78 79 LYS G O 1
ATOM 11055 N N . VAL G 1 11 ? -13.232 -14.138 64.946 1.00 37.17 80 VAL G N 1
ATOM 11056 C CA . VAL G 1 11 ? -12.739 -12.785 64.697 1.00 36.22 80 VAL G CA 1
ATOM 11057 C C . VAL G 1 11 ? -13.689 -12.029 63.774 1.00 36.84 80 VAL G C 1
ATOM 11058 O O . VAL G 1 11 ? -14.034 -10.869 64.029 1.00 34.78 80 VAL G O 1
ATOM 11062 N N . TYR G 1 12 ? -14.120 -12.673 62.684 1.00 34.57 81 TYR G N 1
ATOM 11063 C CA . TYR G 1 12 ? -15.096 -12.048 61.795 1.00 35.81 81 TYR G CA 1
ATOM 11064 C C . TYR G 1 12 ? -16.368 -11.682 62.551 1.00 32.08 81 TYR G C 1
ATOM 11065 O O . TYR G 1 12 ? -16.951 -10.613 62.322 1.00 28.41 81 TYR G O 1
ATOM 11074 N N . GLY G 1 13 ? -16.808 -12.556 63.461 1.00 34.11 82 GLY G N 1
ATOM 11075 C CA . GLY G 1 13 ? -17.951 -12.219 64.295 1.00 30.10 82 GLY G CA 1
ATOM 11076 C C . GLY G 1 13 ? -17.723 -10.953 65.099 1.00 33.46 82 GLY G C 1
ATOM 11077 O O . GLY G 1 13 ? -18.576 -10.058 65.134 1.00 29.83 82 GLY G O 1
ATOM 11078 N N . ARG G 1 14 ? -16.558 -10.854 65.747 1.00 34.29 83 ARG G N 1
ATOM 11079 C CA . ARG G 1 14 ? -16.251 -9.657 66.525 1.00 33.10 83 ARG G CA 1
ATOM 11080 C C . ARG G 1 14 ? -16.241 -8.410 65.647 1.00 35.13 83 ARG G C 1
ATOM 11081 O O . ARG G 1 14 ? -16.705 -7.344 66.068 1.00 31.47 83 ARG G O 1
ATOM 11089 N N . LEU G 1 15 ? -15.711 -8.521 64.426 1.00 31.97 84 LEU G N 1
ATOM 11090 C CA . LEU G 1 15 ? -15.731 -7.380 63.516 1.00 32.26 84 LEU G CA 1
ATOM 11091 C C . LEU G 1 15 ? -17.160 -6.974 63.172 1.00 32.48 84 LEU G C 1
ATOM 11092 O O . LEU G 1 15 ? -17.473 -5.778 63.096 1.00 31.81 84 LEU G O 1
ATOM 11097 N N . PHE G 1 16 ? -18.043 -7.956 62.964 1.00 29.24 85 PHE G N 1
ATOM 11098 C CA . PHE G 1 16 ? -19.454 -7.640 62.755 1.00 28.19 85 PHE G CA 1
ATOM 11099 C C . PHE G 1 16 ? -20.024 -6.879 63.947 1.00 27.49 85 PHE G C 1
ATOM 11100 O O . PHE G 1 16 ? -20.723 -5.871 63.780 1.00 26.87 85 PHE G O 1
ATOM 11108 N N . GLY G 1 17 ? -19.742 -7.355 65.164 1.00 28.81 86 GLY G N 1
ATOM 11109 C CA . GLY G 1 17 ? -20.214 -6.652 66.348 1.00 28.18 86 GLY G CA 1
ATOM 11110 C C . GLY G 1 17 ? -19.715 -5.221 66.420 1.00 25.79 86 GLY G C 1
ATOM 11111 O O . GLY G 1 17 ? -20.471 -4.302 66.757 1.00 31.65 86 GLY G O 1
ATOM 11112 N N . LYS G 1 18 ? -18.437 -5.009 66.094 1.00 32.12 87 LYS G N 1
ATOM 11113 C CA . LYS G 1 18 ? -17.899 -3.653 66.070 1.00 32.17 87 LYS G CA 1
ATOM 11114 C C . LYS G 1 18 ? -18.579 -2.803 65.006 1.00 31.98 87 LYS G C 1
ATOM 11115 O O . LYS G 1 18 ? -18.704 -1.584 65.173 1.00 35.68 87 LYS G O 1
ATOM 11121 N N . GLN G 1 19 ? -19.029 -3.422 63.911 1.00 30.30 88 GLN G N 1
ATOM 11122 C CA . GLN G 1 19 ? -19.809 -2.674 62.930 1.00 29.44 88 GLN G CA 1
ATOM 11123 C C . GLN G 1 19 ? -21.197 -2.328 63.458 1.00 36.10 88 GLN G C 1
ATOM 11124 O O . GLN G 1 19 ? -21.744 -1.275 63.109 1.00 35.65 88 GLN G O 1
ATOM 11130 N N . VAL G 1 20 ? -21.782 -3.194 64.291 1.00 31.74 89 VAL G N 1
ATOM 11131 C CA . VAL G 1 20 ? -23.046 -2.857 64.947 1.00 31.53 89 VAL G CA 1
ATOM 11132 C C . VAL G 1 20 ? -22.861 -1.639 65.845 1.00 33.08 89 VAL G C 1
ATOM 11133 O O . VAL G 1 20 ? -23.618 -0.657 65.768 1.00 35.87 89 VAL G O 1
ATOM 11137 N N . LEU G 1 21 ? -21.841 -1.686 66.708 1.00 34.39 90 LEU G N 1
ATOM 11138 C CA . LEU G 1 21 ? -21.547 -0.551 67.577 1.00 34.29 90 LEU G CA 1
ATOM 11139 C C . LEU G 1 21 ? -21.308 0.715 66.764 1.00 34.97 90 LEU G C 1
ATOM 11140 O O . LEU G 1 21 ? -21.796 1.793 67.123 1.00 35.74 90 LEU G O 1
ATOM 11145 N N . ALA G 1 22 ? -20.557 0.602 65.666 1.00 37.29 91 ALA G N 1
ATOM 11146 C CA . ALA G 1 22 ? -20.310 1.760 64.814 1.00 38.85 91 ALA G CA 1
ATOM 11147 C C . ALA G 1 22 ? -21.595 2.276 64.177 1.00 35.11 91 ALA G C 1
ATOM 11148 O O . ALA G 1 22 ? -21.716 3.478 63.913 1.00 34.56 91 ALA G O 1
ATOM 11150 N N . HIS G 1 23 ? -22.561 1.391 63.918 1.00 38.86 92 HIS G N 1
ATOM 11151 C CA . HIS G 1 23 ? -23.835 1.833 63.360 1.00 39.31 92 HIS G CA 1
ATOM 11152 C C . HIS G 1 23 ? -24.627 2.641 64.381 1.00 40.96 92 HIS G C 1
ATOM 11153 O O . HIS G 1 23 ? -25.115 3.740 64.078 1.00 44.45 92 HIS G O 1
ATOM 11160 N N . ILE G 1 24 ? -24.755 2.117 65.605 1.00 39.94 93 ILE G N 1
ATOM 11161 C CA . ILE G 1 24 ? -25.461 2.863 66.645 1.00 37.57 93 ILE G CA 1
ATOM 11162 C C . ILE G 1 24 ? -24.770 4.198 66.903 1.00 39.47 93 ILE G C 1
ATOM 11163 O O . ILE G 1 24 ? -25.424 5.244 67.024 1.00 41.35 93 ILE G O 1
ATOM 11168 N N . HIS G 1 25 ? -23.437 4.185 66.972 1.00 35.43 94 HIS G N 1
ATOM 11169 C CA . HIS G 1 25 ? -22.693 5.423 67.183 1.00 37.46 94 HIS G CA 1
ATOM 11170 C C . HIS G 1 25 ? -22.914 6.406 66.041 1.00 41.46 94 HIS G C 1
ATOM 11171 O O . HIS G 1 25 ? -22.985 7.618 66.265 1.00 43.34 94 HIS G O 1
ATOM 11178 N N . SER G 1 26 ? -23.018 5.904 64.808 1.00 42.08 95 SER G N 1
ATOM 11179 C CA . SER G 1 26 ? -23.284 6.789 63.678 1.00 44.58 95 SER G CA 1
ATOM 11180 C C . SER G 1 26 ? -24.654 7.441 63.806 1.00 41.21 95 SER G C 1
ATOM 11181 O O . SER G 1 26 ? -24.795 8.653 63.591 1.00 41.50 95 SER G O 1
ATOM 11184 N N . ARG G 1 27 ? -25.677 6.653 64.158 1.00 40.19 96 ARG G N 1
ATOM 11185 C CA . ARG G 1 27 ? -26.994 7.237 64.402 1.00 45.62 96 ARG G CA 1
ATOM 11186 C C . ARG G 1 27 ? -26.938 8.306 65.486 1.00 51.55 96 ARG G C 1
ATOM 11187 O O . ARG G 1 27 ? -27.559 9.367 65.352 1.00 51.25 96 ARG G O 1
ATOM 11195 N N . CYS G 1 28 ? -26.196 8.050 66.566 1.00 48.01 97 CYS G N 1
ATOM 11196 C CA . CYS G 1 28 ? -26.153 9.016 67.660 1.00 48.80 97 CYS G CA 1
ATOM 11197 C C . CYS G 1 28 ? -25.407 10.283 67.258 1.00 49.54 97 CYS G C 1
ATOM 11198 O O . CYS G 1 28 ? -25.773 11.385 67.684 1.00 54.98 97 CYS G O 1
ATOM 11201 N N . GLN G 1 29 ? -24.353 10.149 66.449 1.00 45.73 98 GLN G N 1
ATOM 11202 C CA . GLN G 1 29 ? -23.670 11.331 65.932 1.00 47.99 98 GLN G CA 1
ATOM 11203 C C . GLN G 1 29 ? -24.589 12.134 65.021 1.00 56.28 98 GLN G C 1
ATOM 11204 O O . GLN G 1 29 ? -24.533 13.370 65.001 1.00 54.97 98 GLN G O 1
ATOM 11210 N N . ARG G 1 30 ? -25.437 11.446 64.252 1.00 57.13 99 ARG G N 1
ATOM 11211 C CA . ARG G 1 30 ? -26.358 12.142 63.358 1.00 53.62 99 ARG G CA 1
ATOM 11212 C C . ARG G 1 30 ? -27.380 12.967 64.135 1.00 58.08 99 ARG G C 1
ATOM 11213 O O . ARG G 1 30 ? -27.732 14.078 63.720 1.00 61.70 99 ARG G O 1
ATOM 11221 N N . ASP G 1 31 ? -27.861 12.449 65.266 1.00 56.16 100 ASP G N 1
ATOM 11222 C CA . ASP G 1 31 ? -28.946 13.067 66.020 1.00 50.38 100 ASP G CA 1
ATOM 11223 C C . ASP G 1 31 ? -28.465 13.725 67.311 1.00 55.11 100 ASP G C 1
ATOM 11224 O O . ASP G 1 31 ? -29.221 13.818 68.279 1.00 57.72 100 ASP G O 1
ATOM 11229 N N . ALA G 1 32 ? -27.211 14.184 67.341 1.00 52.72 101 ALA G N 1
ATOM 11230 C CA . ALA G 1 32 ? -26.657 14.742 68.573 1.00 56.22 101 ALA G CA 1
ATOM 11231 C C . ALA G 1 32 ? -27.421 15.983 69.026 1.00 61.18 101 ALA G C 1
ATOM 11232 O O . ALA G 1 32 ? -27.683 16.158 70.223 1.00 65.34 101 ALA G O 1
ATOM 11234 N N . ASP G 1 33 ? -27.796 16.850 68.083 1.00 60.91 102 ASP G N 1
ATOM 11235 C CA . ASP G 1 33 ? -28.421 18.118 68.448 1.00 58.99 102 ASP G CA 1
ATOM 11236 C C . ASP G 1 33 ? -29.827 17.909 69.000 1.00 59.92 102 ASP G C 1
ATOM 11237 O O . ASP G 1 33 ? -30.181 18.462 70.049 1.00 65.32 102 ASP G O 1
ATOM 11242 N N . ILE G 1 34 ? -30.646 17.115 68.306 1.00 54.88 103 ILE G N 1
ATOM 11243 C CA . ILE G 1 34 ? -32.008 16.876 68.776 1.00 60.63 103 ILE G CA 1
ATOM 11244 C C . ILE G 1 34 ? -31.999 16.089 70.083 1.00 62.84 103 ILE G C 1
ATOM 11245 O O . ILE G 1 34 ? -32.860 16.300 70.949 1.00 68.27 103 ILE G O 1
ATOM 11250 N N . ILE G 1 35 ? -31.024 15.195 70.262 1.00 59.37 104 ILE G N 1
ATOM 11251 C CA . ILE G 1 35 ? -30.914 14.454 71.515 1.00 60.35 104 ILE G CA 1
ATOM 11252 C C . ILE G 1 35 ? -30.568 15.399 72.659 1.00 64.48 104 ILE G C 1
ATOM 11253 O O . ILE G 1 35 ? -31.177 15.346 73.735 1.00 61.84 104 ILE G O 1
ATOM 11258 N N . ARG G 1 36 ? -29.586 16.279 72.443 1.00 62.31 105 ARG G N 1
ATOM 11259 C CA . ARG G 1 36 ? -29.238 17.255 73.472 1.00 62.76 105 ARG G CA 1
ATOM 11260 C C . ARG G 1 36 ? -30.419 18.163 73.794 1.00 67.41 105 ARG G C 1
ATOM 11261 O O . ARG G 1 36 ? -30.651 18.500 74.961 1.00 67.60 105 ARG G O 1
ATOM 11269 N N . GLU G 1 37 ? -31.187 18.558 72.776 1.00 67.39 106 GLU G N 1
ATOM 11270 C CA . GLU G 1 37 ? -32.330 19.435 73.014 1.00 70.18 106 GLU G CA 1
ATOM 11271 C C . GLU G 1 37 ? -33.428 18.725 73.796 1.00 66.16 106 GLU G C 1
ATOM 11272 O O . GLU G 1 37 ? -34.074 19.335 74.656 1.00 69.98 106 GLU G O 1
ATOM 11278 N N . LYS G 1 38 ? -33.661 17.440 73.515 1.00 63.89 107 LYS G N 1
ATOM 11279 C CA . LYS G 1 38 ? -34.656 16.699 74.286 1.00 69.70 107 LYS G CA 1
ATOM 11280 C C . LYS G 1 38 ? -34.198 16.497 75.726 1.00 66.63 107 LYS G C 1
ATOM 11281 O O . LYS G 1 38 ? -34.995 16.634 76.665 1.00 67.64 107 LYS G O 1
ATOM 11287 N N . ALA G 1 39 ? -32.914 16.186 75.920 1.00 68.16 108 ALA G N 1
ATOM 11288 C CA . ALA G 1 39 ? -32.391 15.991 77.268 1.00 70.56 108 ALA G CA 1
ATOM 11289 C C . ALA G 1 39 ? -32.482 17.277 78.081 1.00 73.19 108 ALA G C 1
ATOM 11290 O O . ALA G 1 39 ? -32.968 17.273 79.218 1.00 69.90 108 ALA G O 1
ATOM 11292 N N . LEU G 1 40 ? -32.014 18.392 77.512 1.00 75.47 109 LEU G N 1
ATOM 11293 C CA . LEU G 1 40 ? -32.148 19.681 78.184 1.00 71.75 109 LEU G CA 1
ATOM 11294 C C . LEU G 1 40 ? -33.610 20.041 78.413 1.00 74.57 109 LEU G C 1
ATOM 11295 O O . LEU G 1 40 ? -33.937 20.710 79.399 1.00 81.61 109 LEU G O 1
ATOM 11300 N N . ARG G 1 41 ? -34.498 19.617 77.509 1.00 73.63 110 ARG G N 1
ATOM 11301 C CA . ARG G 1 41 ? -35.927 19.818 77.727 1.00 74.68 110 ARG G CA 1
ATOM 11302 C C . ARG G 1 41 ? -36.396 19.096 78.982 1.00 74.89 110 ARG G C 1
ATOM 11303 O O . ARG G 1 41 ? -37.153 19.657 79.784 1.00 83.21 110 ARG G O 1
ATOM 11311 N N . ARG G 1 42 ? -35.955 17.850 79.173 1.00 75.17 111 ARG G N 1
ATOM 11312 C CA . ARG G 1 42 ? -36.322 17.124 80.386 1.00 73.22 111 ARG G CA 1
ATOM 11313 C C . ARG G 1 42 ? -35.701 17.755 81.628 1.00 73.45 111 ARG G C 1
ATOM 11314 O O . ARG G 1 42 ? -36.350 17.838 82.677 1.00 73.48 111 ARG G O 1
ATOM 11322 N N . ILE G 1 43 ? -34.446 18.200 81.530 1.00 72.08 112 ILE G N 1
ATOM 11323 C CA . ILE G 1 43 ? -33.764 18.774 82.689 1.00 74.70 112 ILE G CA 1
ATOM 11324 C C . ILE G 1 43 ? -34.453 20.060 83.128 1.00 82.43 112 ILE G C 1
ATOM 11325 O O . ILE G 1 43 ? -34.713 20.272 84.318 1.00 83.27 112 ILE G O 1
ATOM 11330 N N . SER G 1 44 ? -34.760 20.939 82.171 1.00 87.50 113 SER G N 1
ATOM 11331 C CA . SER G 1 44 ? -35.473 22.166 82.504 1.00 89.97 113 SER G CA 1
ATOM 11332 C C . SER G 1 44 ? -36.909 21.879 82.923 1.00 87.64 113 SER G C 1
ATOM 11333 O O . SER G 1 44 ? -37.506 22.665 83.668 1.00 89.23 113 SER G O 1
ATOM 11336 N N . ARG G 1 45 ? -37.479 20.767 82.453 1.00 83.36 114 ARG G N 1
ATOM 11337 C CA . ARG G 1 45 ? -38.816 20.380 82.889 1.00 89.76 114 ARG G CA 1
ATOM 11338 C C . ARG G 1 45 ? -38.821 19.971 84.357 1.00 92.51 114 ARG G C 1
ATOM 11339 O O . ARG G 1 45 ? -39.731 20.342 85.108 1.00 90.82 114 ARG G O 1
ATOM 11347 N N . GLU G 1 46 ? -37.813 19.208 84.786 1.00 93.04 115 GLU G N 1
ATOM 11348 C CA . GLU G 1 46 ? -37.752 18.780 86.180 1.00 92.56 115 GLU G CA 1
ATOM 11349 C C . GLU G 1 46 ? -37.333 19.928 87.091 1.00 93.69 115 GLU G C 1
ATOM 11350 O O . GLU G 1 46 ? -38.007 20.225 88.083 1.00 99.99 115 GLU G O 1
ATOM 11356 N N . CYS G 1 47 ? -36.222 20.585 86.768 1.00 89.81 116 CYS G N 1
ATOM 11357 C CA . CYS G 1 47 ? -35.695 21.678 87.577 1.00 96.10 116 CYS G CA 1
ATOM 11358 C C . CYS G 1 47 ? -36.241 22.991 87.027 1.00 108.29 116 CYS G C 1
ATOM 11359 O O . CYS G 1 47 ? -35.873 23.410 85.924 1.00 105.45 116 CYS G O 1
ATOM 11362 N N . ILE G 1 51 ? -31.468 27.732 87.711 1.00 107.42 120 ILE G N 1
ATOM 11363 C CA . ILE G 1 51 ? -31.084 26.288 87.675 1.00 102.76 120 ILE G CA 1
ATOM 11364 C C . ILE G 1 51 ? -30.262 26.041 86.410 1.00 98.14 120 ILE G C 1
ATOM 11365 O O . ILE G 1 51 ? -30.857 26.049 85.337 1.00 96.34 120 ILE G O 1
ATOM 11370 N N . ASP G 1 52 ? -28.944 25.894 86.533 1.00 89.71 121 ASP G N 1
ATOM 11371 C CA . ASP G 1 52 ? -28.111 25.642 85.329 1.00 85.42 121 ASP G CA 1
ATOM 11372 C C . ASP G 1 52 ? -28.387 24.219 84.853 1.00 80.96 121 ASP G C 1
ATOM 11373 O O . ASP G 1 52 ? -28.456 23.319 85.694 1.00 78.36 121 ASP G O 1
ATOM 11378 N N . CYS G 1 53 ? -28.526 24.037 83.548 1.00 81.29 122 CYS G N 1
ATOM 11379 C CA . CYS G 1 53 ? -28.820 22.695 83.010 1.00 76.84 122 CYS G CA 1
ATOM 11380 C C . CYS G 1 53 ? -27.550 22.154 82.382 1.00 74.11 122 CYS G C 1
ATOM 11381 O O . CYS G 1 53 ? -26.974 21.205 82.887 1.00 76.29 122 CYS G O 1
ATOM 11384 N N . ALA G 1 54 ? -27.097 22.812 81.339 1.00 72.42 123 ALA G N 1
ATOM 11385 C CA . ALA G 1 54 ? -25.919 22.240 80.696 1.00 76.16 123 ALA G CA 1
ATOM 11386 C C . ALA G 1 54 ? -24.997 21.578 81.713 1.00 77.29 123 ALA G C 1
ATOM 11387 O O . ALA G 1 54 ? -24.514 20.461 81.490 1.00 77.84 123 ALA G O 1
ATOM 11389 N N . LEU G 1 55 ? -24.748 22.247 82.842 1.00 73.90 124 LEU G N 1
ATOM 11390 C CA . LEU G 1 55 ? -23.856 21.687 83.853 1.00 73.76 124 LEU G CA 1
ATOM 11391 C C . LEU G 1 55 ? -24.462 20.452 84.505 1.00 66.25 124 LEU G C 1
ATOM 11392 O O . LEU G 1 55 ? -23.757 19.467 84.758 1.00 64.52 124 LEU G O 1
ATOM 11397 N N . LEU G 1 56 ? -25.767 20.484 84.784 1.00 63.73 125 LEU G N 1
ATOM 11398 C CA . LEU G 1 56 ? -26.428 19.314 85.352 1.00 66.26 125 LEU G CA 1
ATOM 11399 C C . LEU G 1 56 ? -26.410 18.149 84.371 1.00 68.31 125 LEU G C 1
ATOM 11400 O O . LEU G 1 56 ? -26.173 16.999 84.762 1.00 68.27 125 LEU G O 1
ATOM 11405 N N . LEU G 1 57 ? -26.656 18.432 83.089 1.00 68.85 126 LEU G N 1
ATOM 11406 C CA . LEU G 1 57 ? -26.577 17.393 82.069 1.00 65.15 126 LEU G CA 1
ATOM 11407 C C . LEU G 1 57 ? -25.175 16.799 82.001 1.00 62.84 126 LEU G C 1
ATOM 11408 O O . LEU G 1 57 ? -25.015 15.586 81.828 1.00 62.62 126 LEU G O 1
ATOM 11413 N N . ASN G 1 58 ? -24.146 17.639 82.137 1.00 62.64 127 ASN G N 1
ATOM 11414 C CA . ASN G 1 58 ? -22.779 17.128 82.133 1.00 66.33 127 ASN G CA 1
ATOM 11415 C C . ASN G 1 58 ? -22.504 16.276 83.367 1.00 60.57 127 ASN G C 1
ATOM 11416 O O . ASN G 1 58 ? -21.770 15.284 83.291 1.00 64.70 127 ASN G O 1
ATOM 11421 N N . LYS G 1 59 ? -23.089 16.642 84.511 1.00 58.35 128 LYS G N 1
ATOM 11422 C CA . LYS G 1 59 ? -22.935 15.821 85.709 1.00 63.05 128 LYS G CA 1
ATOM 11423 C C . LYS G 1 59 ? -23.584 14.455 85.525 1.00 56.49 128 LYS G C 1
ATOM 11424 O O . LYS G 1 59 ? -22.997 13.425 85.881 1.00 51.85 128 LYS G O 1
ATOM 11430 N N . MET G 1 60 ? -24.797 14.426 84.965 1.00 56.37 129 MET G N 1
ATOM 11431 C CA . MET G 1 60 ? -25.472 13.154 84.729 1.00 53.14 129 MET G CA 1
ATOM 11432 C C . MET G 1 60 ? -24.711 12.304 83.717 1.00 50.35 129 MET G C 1
ATOM 11433 O O . MET G 1 60 ? -24.591 11.083 83.886 1.00 47.19 129 MET G O 1
ATOM 11438 N N . VAL G 1 61 ? -24.185 12.932 82.662 1.00 53.26 130 VAL G N 1
ATOM 11439 C CA . VAL G 1 61 ? -23.394 12.202 81.673 1.00 49.99 130 VAL G CA 1
ATOM 11440 C C . VAL G 1 61 ? -22.146 11.611 82.317 1.00 50.68 130 VAL G C 1
ATOM 11441 O O . VAL G 1 61 ? -21.782 10.458 82.056 1.00 50.91 130 VAL G O 1
ATOM 11445 N N . ASP G 1 62 ? -21.473 12.385 83.174 1.00 49.51 131 ASP G N 1
ATOM 11446 C CA . ASP G 1 62 ? -20.281 11.869 83.841 1.00 52.46 131 ASP G CA 1
ATOM 11447 C C . ASP G 1 62 ? -20.619 10.746 84.813 1.00 48.75 131 ASP G C 1
ATOM 11448 O O . ASP G 1 62 ? -19.820 9.817 84.986 1.00 41.77 131 ASP G O 1
ATOM 11453 N N . ILE G 1 63 ? -21.791 10.805 85.447 1.00 43.59 132 ILE G N 1
ATOM 11454 C CA . ILE G 1 63 ? -22.195 9.735 86.354 1.00 43.99 132 ILE G CA 1
ATOM 11455 C C . ILE G 1 63 ? -22.474 8.455 85.575 1.00 46.99 132 ILE G C 1
ATOM 11456 O O . ILE G 1 63 ? -22.033 7.366 85.962 1.00 44.45 132 ILE G O 1
ATOM 11461 N N . LEU G 1 64 ? -23.210 8.565 84.465 1.00 42.04 133 LEU G N 1
ATOM 11462 C CA . LEU G 1 64 ? -23.470 7.388 83.643 1.00 37.64 133 LEU G CA 1
ATOM 11463 C C . LEU G 1 64 ? -22.187 6.827 83.041 1.00 44.73 133 LEU G C 1
ATOM 11464 O O . LEU G 1 64 ? -22.058 5.607 82.882 1.00 47.57 133 LEU G O 1
ATOM 11469 N N . GLN G 1 65 ? -21.231 7.694 82.698 1.00 42.30 134 GLN G N 1
ATOM 11470 C CA . GLN G 1 65 ? -19.996 7.225 82.077 1.00 38.99 134 GLN G CA 1
ATOM 11471 C C . GLN G 1 65 ? -19.076 6.558 83.093 1.00 42.96 134 GLN G C 1
ATOM 11472 O O . GLN G 1 65 ? -18.425 5.554 82.781 1.00 46.95 134 GLN G O 1
ATOM 11478 N N . ASN G 1 66 ? -19.006 7.097 84.309 1.00 44.18 135 ASN G N 1
ATOM 11479 C CA . ASN G 1 66 ? -18.153 6.537 85.349 1.00 42.13 135 ASN G CA 1
ATOM 11480 C C . ASN G 1 66 ? -18.830 5.424 86.138 1.00 36.49 135 ASN G C 1
ATOM 11481 O O . ASN G 1 66 ? -18.232 4.905 87.086 1.00 37.41 135 ASN G O 1
ATOM 11486 N N . ALA G 1 67 ? -20.052 5.049 85.773 1.00 39.67 136 ALA G N 1
ATOM 11487 C CA . ALA G 1 67 ? -20.747 3.971 86.459 1.00 36.71 136 ALA G CA 1
ATOM 11488 C C . ALA G 1 67 ? -20.066 2.634 86.193 1.00 37.76 136 ALA G C 1
ATOM 11489 O O . ALA G 1 67 ? -19.395 2.444 85.175 1.00 37.67 136 ALA G O 1
ATOM 11491 N N . ARG G 1 68 ? -20.242 1.701 87.123 1.00 35.90 137 ARG G N 1
ATOM 11492 C CA . ARG G 1 68 ? -19.639 0.384 86.986 1.00 33.84 137 ARG G CA 1
ATOM 11493 C C . ARG G 1 68 ? -20.515 -0.523 86.129 1.00 34.40 137 ARG G C 1
ATOM 11494 O O . ARG G 1 68 ? -21.747 -0.453 86.176 1.00 35.39 137 ARG G O 1
ATOM 11502 N N . LEU G 1 69 ? -19.865 -1.369 85.334 1.00 26.86 138 LEU G N 1
ATOM 11503 C CA . LEU G 1 69 ? -20.540 -2.302 84.441 1.00 26.73 138 LEU G CA 1
ATOM 11504 C C . LEU G 1 69 ? -20.565 -3.673 85.104 1.00 28.47 138 LEU G C 1
ATOM 11505 O O . LEU G 1 69 ? -19.513 -4.201 85.479 1.00 30.35 138 LEU G O 1
ATOM 11510 N N . THR G 1 70 ? -21.758 -4.248 85.253 1.00 25.57 139 THR G N 1
ATOM 11511 C CA . THR G 1 70 ? -21.919 -5.483 86.009 1.00 29.20 139 THR G CA 1
ATOM 11512 C C . THR G 1 70 ? -22.607 -6.549 85.167 1.00 29.62 139 THR G C 1
ATOM 11513 O O . THR G 1 70 ? -23.408 -6.243 84.281 1.00 30.90 139 THR G O 1
ATOM 11517 N N . ILE G 1 71 ? -22.285 -7.809 85.456 1.00 29.72 140 ILE G N 1
ATOM 11518 C CA . ILE G 1 71 ? -22.951 -8.965 84.859 1.00 27.80 140 ILE G CA 1
ATOM 11519 C C . ILE G 1 71 ? -23.335 -9.905 85.993 1.00 30.01 140 ILE G C 1
ATOM 11520 O O . ILE G 1 71 ? -22.465 -10.550 86.588 1.00 28.26 140 ILE G O 1
ATOM 11525 N N . ASN G 1 72 ? -24.628 -10.003 86.281 1.00 28.38 141 ASN G N 1
ATOM 11526 C CA . ASN G 1 72 ? -25.082 -10.816 87.399 1.00 32.27 141 ASN G CA 1
ATOM 11527 C C . ASN G 1 72 ? -25.188 -12.284 87.007 1.00 37.95 141 ASN G C 1
ATOM 11528 O O . ASN G 1 72 ? -25.548 -12.619 85.874 1.00 37.08 141 ASN G O 1
ATOM 11533 N N . PHE G 1 73 ? -24.866 -13.158 87.958 1.00 34.35 142 PHE G N 1
ATOM 11534 C CA . PHE G 1 73 ? -25.069 -14.589 87.814 1.00 34.41 142 PHE G CA 1
ATOM 11535 C C . PHE G 1 73 ? -25.457 -15.177 89.165 1.00 39.16 142 PHE G C 1
ATOM 11536 O O . PHE G 1 73 ? -25.261 -14.563 90.221 1.00 36.75 142 PHE G O 1
ATOM 11544 N N . ASN G 1 74 ? -26.014 -16.385 89.109 1.00 37.53 143 ASN G N 1
ATOM 11545 C CA . ASN G 1 74 ? -26.555 -17.086 90.270 1.00 38.16 143 ASN G CA 1
ATOM 11546 C C . ASN G 1 74 ? -25.648 -18.278 90.556 1.00 41.53 143 ASN G C 1
ATOM 11547 O O . ASN G 1 74 ? -25.718 -19.303 89.871 1.00 44.20 143 ASN G O 1
ATOM 11552 N N . ALA G 1 75 ? -24.797 -18.141 91.574 1.00 38.28 144 ALA G N 1
ATOM 11553 C CA . ALA G 1 75 ? -23.838 -19.183 91.926 1.00 33.79 144 ALA G CA 1
ATOM 11554 C C . ALA G 1 75 ? -24.486 -20.416 92.543 1.00 43.96 144 ALA G C 1
ATOM 11555 O O . ALA G 1 75 ? -23.779 -21.398 92.794 1.00 46.10 144 ALA G O 1
ATOM 11557 N N . ALA G 1 76 ? -25.795 -20.398 92.793 1.00 40.65 145 ALA G N 1
ATOM 11558 C CA . ALA G 1 76 ? -26.484 -21.574 93.307 1.00 42.44 145 ALA G CA 1
ATOM 11559 C C . ALA G 1 76 ? -27.045 -22.462 92.207 1.00 46.09 145 ALA G C 1
ATOM 11560 O O . ALA G 1 76 ? -27.288 -23.650 92.453 1.00 51.89 145 ALA G O 1
ATOM 11562 N N . LYS G 1 77 ? -27.257 -21.922 91.006 1.00 47.29 146 LYS G N 1
ATOM 11563 C CA . LYS G 1 77 ? -27.754 -22.710 89.886 1.00 45.13 146 LYS G CA 1
ATOM 11564 C C . LYS G 1 77 ? -26.672 -23.080 88.880 1.00 43.10 146 LYS G C 1
ATOM 11565 O O . LYS G 1 77 ? -26.846 -24.056 88.143 1.00 49.89 146 LYS G O 1
ATOM 11571 N N . ILE G 1 78 ? -25.570 -22.332 88.825 1.00 43.76 147 ILE G N 1
ATOM 11572 C CA . ILE G 1 78 ? -24.454 -22.653 87.946 1.00 40.91 147 ILE G CA 1
ATOM 11573 C C . ILE G 1 78 ? -23.174 -22.698 88.769 1.00 43.08 147 ILE G C 1
ATOM 11574 O O . ILE G 1 78 ? -23.024 -21.983 89.765 1.00 44.04 147 ILE G O 1
ATOM 11579 N N . ASP G 1 79 ? -22.250 -23.557 88.345 1.00 43.35 148 ASP G N 1
ATOM 11580 C CA . ASP G 1 79 ? -20.957 -23.709 89.003 1.00 43.45 148 ASP G CA 1
ATOM 11581 C C . ASP G 1 79 ? -20.072 -22.523 88.637 1.00 47.49 148 ASP G C 1
ATOM 11582 O O . ASP G 1 79 ? -19.624 -22.406 87.491 1.00 49.80 148 ASP G O 1
ATOM 11587 N N . PHE G 1 80 ? -19.823 -21.633 89.604 1.00 48.13 149 PHE G N 1
ATOM 11588 C CA . PHE G 1 80 ? -18.987 -20.471 89.323 1.00 46.71 149 PHE G CA 1
ATOM 11589 C C . PHE G 1 80 ? -17.553 -20.877 89.006 1.00 42.46 149 PHE G C 1
ATOM 11590 O O . PHE G 1 80 ? -16.854 -20.160 88.283 1.00 43.33 149 PHE G O 1
ATOM 11598 N N . VAL G 1 81 ? -17.098 -22.012 89.540 1.00 44.93 150 VAL G N 1
ATOM 11599 C CA . VAL G 1 81 ? -15.752 -22.488 89.235 1.00 45.15 150 VAL G CA 1
ATOM 11600 C C . VAL G 1 81 ? -15.650 -22.880 87.767 1.00 40.43 150 VAL G C 1
ATOM 11601 O O . VAL G 1 81 ? -14.695 -22.512 87.075 1.00 42.17 150 VAL G O 1
ATOM 11605 N N . SER G 1 82 ? -16.632 -23.635 87.270 1.00 43.90 151 SER G N 1
ATOM 11606 C CA . SER G 1 82 ? -16.664 -23.959 85.848 1.00 43.75 151 SER G CA 1
ATOM 11607 C C . SER G 1 82 ? -16.842 -22.706 85.002 1.00 44.45 151 SER G C 1
ATOM 11608 O O . SER G 1 82 ? -16.379 -22.656 83.857 1.00 46.11 151 SER G O 1
ATOM 11611 N N . LEU G 1 83 ? -17.511 -21.688 85.549 1.00 41.67 152 LEU G N 1
ATOM 11612 C CA . LEU G 1 83 ? -17.678 -20.430 84.830 1.00 42.45 152 LEU G CA 1
ATOM 11613 C C . LEU G 1 83 ? -16.349 -19.701 84.676 1.00 40.13 152 LEU G C 1
ATOM 11614 O O . LEU G 1 83 ? -16.036 -19.191 83.594 1.00 40.83 152 LEU G O 1
ATOM 11619 N N . LEU G 1 84 ? -15.555 -19.642 85.748 1.00 38.29 153 LEU G N 1
ATOM 11620 C CA . LEU G 1 84 ? -14.271 -18.952 85.696 1.00 34.26 153 LEU G CA 1
ATOM 11621 C C . LEU G 1 84 ? -13.213 -19.751 84.944 1.00 36.76 153 LEU G C 1
ATOM 11622 O O . LEU G 1 84 ? -12.342 -19.158 84.296 1.00 38.48 153 LEU G O 1
ATOM 11627 N N . LYS G 1 85 ? -13.267 -21.084 85.012 1.00 38.55 154 LYS G N 1
ATOM 11628 C CA . LYS G 1 85 ? -12.261 -21.903 84.345 1.00 42.31 154 LYS G CA 1
ATOM 11629 C C . LYS G 1 85 ? -12.430 -21.914 82.832 1.00 41.90 154 LYS G C 1
ATOM 11630 O O . LYS G 1 85 ? -11.502 -22.317 82.122 1.00 45.16 154 LYS G O 1
ATOM 11636 N N . ASN G 1 86 ? -13.587 -21.489 82.323 1.00 42.14 155 ASN G N 1
ATOM 11637 C CA . ASN G 1 86 ? -13.758 -21.353 80.883 1.00 43.20 155 ASN G CA 1
ATOM 11638 C C . ASN G 1 86 ? -12.904 -20.235 80.302 1.00 42.88 155 ASN G C 1
ATOM 11639 O O . ASN G 1 86 ? -12.767 -20.160 79.076 1.00 37.83 155 ASN G O 1
ATOM 11644 N N . LYS G 1 87 ? -12.345 -19.369 81.147 1.00 47.16 156 LYS G N 1
ATOM 11645 C CA . LYS G 1 87 ? -11.502 -18.239 80.764 1.00 45.35 156 LYS G CA 1
ATOM 11646 C C . LYS G 1 87 ? -12.237 -17.215 79.909 1.00 42.48 156 LYS G C 1
ATOM 11647 O O . LYS G 1 87 ? -11.604 -16.299 79.371 1.00 46.36 156 LYS G O 1
ATOM 11653 N N . GLU G 1 88 ? -13.556 -17.337 79.775 1.00 39.29 157 GLU G N 1
ATOM 11654 C CA . GLU G 1 88 ? -14.324 -16.452 78.912 1.00 42.57 157 GLU G CA 1
ATOM 11655 C C . GLU G 1 88 ? -15.798 -16.569 79.269 1.00 44.09 157 GLU G C 1
ATOM 11656 O O . GLU G 1 88 ? -16.283 -17.662 79.573 1.00 42.56 157 GLU G O 1
ATOM 11662 N N . TYR G 1 89 ? -16.500 -15.440 79.230 1.00 37.43 158 TYR G N 1
ATOM 11663 C CA . TYR G 1 89 ? -17.936 -15.390 79.467 1.00 39.23 158 TYR G CA 1
ATOM 11664 C C . TYR G 1 89 ? -18.665 -15.429 78.130 1.00 40.52 158 TYR G C 1
ATOM 11665 O O . TYR G 1 89 ? -18.296 -14.708 77.196 1.00 38.94 158 TYR G O 1
ATOM 11674 N N . LEU G 1 90 ? -19.695 -16.267 78.043 1.00 40.24 159 LEU G N 1
ATOM 11675 C CA . LEU G 1 90 ? -20.386 -16.540 76.793 1.00 43.17 159 LEU G CA 1
ATOM 11676 C C . LEU G 1 90 ? -21.841 -16.099 76.885 1.00 43.56 159 LEU G C 1
ATOM 11677 O O . LEU G 1 90 ? -22.461 -16.164 77.951 1.00 35.74 159 LEU G O 1
ATOM 11682 N N . ASN G 1 91 ? -22.382 -15.648 75.755 1.00 42.67 160 ASN G N 1
ATOM 11683 C CA . ASN G 1 91 ? -23.782 -15.254 75.684 1.00 37.90 160 ASN G CA 1
ATOM 11684 C C . ASN G 1 91 ? -24.644 -16.501 75.476 1.00 39.25 160 ASN G C 1
ATOM 11685 O O . ASN G 1 91 ? -24.157 -17.635 75.503 1.00 43.64 160 ASN G O 1
ATOM 11690 N N . SER G 1 92 ? -25.946 -16.302 75.258 1.00 43.54 161 SER G N 1
ATOM 11691 C CA . SER G 1 92 ? -26.877 -17.420 75.167 1.00 40.96 161 SER G CA 1
ATOM 11692 C C . SER G 1 92 ? -26.713 -18.238 73.891 1.00 47.81 161 SER G C 1
ATOM 11693 O O . SER G 1 92 ? -27.238 -19.354 73.826 1.00 52.22 161 SER G O 1
ATOM 11696 N N . TYR G 1 93 ? -26.003 -17.724 72.885 1.00 40.84 162 TYR G N 1
ATOM 11697 C CA . TYR G 1 93 ? -25.819 -18.474 71.648 1.00 41.29 162 TYR G CA 1
ATOM 11698 C C . TYR G 1 93 ? -24.774 -19.574 71.777 1.00 48.02 162 TYR G C 1
ATOM 11699 O O . TYR G 1 93 ? -24.767 -20.502 70.960 1.00 49.16 162 TYR G O 1
ATOM 11708 N N . ALA G 1 94 ? -23.899 -19.495 72.774 1.00 46.64 163 ALA G N 1
ATOM 11709 C CA . ALA G 1 94 ? -22.858 -20.498 72.960 1.00 49.16 163 ALA G CA 1
ATOM 11710 C C . ALA G 1 94 ? -23.291 -21.550 73.977 1.00 56.01 163 ALA G C 1
ATOM 11711 O O . ALA G 1 94 ? -24.239 -22.302 73.744 1.00 60.96 163 ALA G O 1
ATOM 11713 N N . PRO G 1 103 ? -32.399 -22.900 74.747 1.00 81.72 172 PRO G N 1
ATOM 11714 C CA . PRO G 1 103 ? -32.154 -23.068 73.310 1.00 79.79 172 PRO G CA 1
ATOM 11715 C C . PRO G 1 103 ? -33.221 -22.398 72.444 1.00 85.86 172 PRO G C 1
ATOM 11716 O O . PRO G 1 103 ? -32.880 -21.611 71.559 1.00 81.56 172 PRO G O 1
ATOM 11720 N N . ALA G 1 104 ? -34.498 -22.693 72.705 1.00 84.27 173 ALA G N 1
ATOM 11721 C CA . ALA G 1 104 ? -35.576 -22.048 71.966 1.00 77.32 173 ALA G CA 1
ATOM 11722 C C . ALA G 1 104 ? -35.738 -20.581 72.334 1.00 71.77 173 ALA G C 1
ATOM 11723 O O . ALA G 1 104 ? -36.482 -19.866 71.654 1.00 64.64 173 ALA G O 1
ATOM 11725 N N . TYR G 1 105 ? -35.065 -20.122 73.390 1.00 72.78 174 TYR G N 1
ATOM 11726 C CA . TYR G 1 105 ? -35.098 -18.708 73.736 1.00 67.03 174 TYR G CA 1
ATOM 11727 C C . TYR G 1 105 ? -34.299 -17.880 72.738 1.00 60.98 174 TYR G C 1
ATOM 11728 O O . TYR G 1 105 ? -34.567 -16.685 72.568 1.00 57.80 174 TYR G O 1
ATOM 11737 N N . ASN G 1 106 ? -33.316 -18.498 72.073 1.00 57.29 175 ASN G N 1
ATOM 11738 C CA . ASN G 1 106 ? -32.393 -17.772 71.207 1.00 58.63 175 ASN G CA 1
ATOM 11739 C C . ASN G 1 106 ? -33.048 -17.247 69.936 1.00 55.74 175 ASN G C 1
ATOM 11740 O O . ASN G 1 106 ? -32.521 -16.308 69.333 1.00 53.94 175 ASN G O 1
ATOM 11745 N N . VAL G 1 107 ? -34.159 -17.838 69.495 1.00 52.08 176 VAL G N 1
ATOM 11746 C CA . VAL G 1 107 ? -34.809 -17.352 68.282 1.00 51.05 176 VAL G CA 1
ATOM 11747 C C . VAL G 1 107 ? -35.407 -15.971 68.524 1.00 49.72 176 VAL G C 1
ATOM 11748 O O . VAL G 1 107 ? -35.194 -15.034 67.743 1.00 47.33 176 VAL G O 1
ATOM 11752 N N . GLY G 1 108 ? -36.164 -15.827 69.615 1.00 51.75 177 GLY G N 1
ATOM 11753 C CA . GLY G 1 108 ? -36.671 -14.518 69.984 1.00 43.06 177 GLY G CA 1
ATOM 11754 C C . GLY G 1 108 ? -35.564 -13.528 70.284 1.00 44.52 177 GLY G C 1
ATOM 11755 O O . GLY G 1 108 ? -35.726 -12.325 70.065 1.00 45.26 177 GLY G O 1
ATOM 11756 N N . ARG G 1 109 ? -34.427 -14.016 70.788 1.00 48.19 178 ARG G N 1
ATOM 11757 C CA . ARG G 1 109 ? -33.274 -13.145 70.990 1.00 47.69 178 ARG G CA 1
ATOM 11758 C C . ARG G 1 109 ? -32.709 -12.660 69.659 1.00 41.75 178 ARG G C 1
ATOM 11759 O O . ARG G 1 109 ? -32.273 -11.509 69.546 1.00 36.62 178 ARG G O 1
ATOM 11767 N N . ASP G 1 110 ? -32.707 -13.524 68.641 1.00 42.32 179 ASP G N 1
ATOM 11768 C CA . ASP G 1 110 ? -32.214 -13.118 67.330 1.00 40.38 179 ASP G CA 1
ATOM 11769 C C . ASP G 1 110 ? -33.163 -12.126 66.671 1.00 39.06 179 ASP G C 1
ATOM 11770 O O . ASP G 1 110 ? -32.720 -11.183 66.005 1.00 36.62 179 ASP G O 1
ATOM 11775 N N . SER G 1 111 ? -34.473 -12.325 66.838 1.00 35.84 180 SER G N 1
ATOM 11776 C CA . SER G 1 111 ? -35.434 -11.366 66.301 1.00 37.01 180 SER G CA 1
ATOM 11777 C C . SER G 1 111 ? -35.316 -10.020 67.009 1.00 39.75 180 SER G C 1
ATOM 11778 O O . SER G 1 111 ? -35.253 -8.966 66.361 1.00 41.18 180 SER G O 1
ATOM 11781 N N . VAL G 1 112 ? -35.273 -10.044 68.344 1.00 35.61 181 VAL G N 1
ATOM 11782 C CA . VAL G 1 112 ? -35.155 -8.815 69.126 1.00 30.90 181 VAL G CA 1
ATOM 11783 C C . VAL G 1 112 ? -33.866 -8.079 68.781 1.00 32.83 181 VAL G C 1
ATOM 11784 O O . VAL G 1 112 ? -33.854 -6.849 68.649 1.00 39.42 181 VAL G O 1
ATOM 11788 N N . GLU G 1 113 ? -32.763 -8.814 68.627 1.00 35.67 182 GLU G N 1
ATOM 11789 C CA . GLU G 1 113 ? -31.493 -8.170 68.306 1.00 34.47 182 GLU G CA 1
ATOM 11790 C C . GLU G 1 113 ? -31.492 -7.627 66.883 1.00 34.42 182 GLU G C 1
ATOM 11791 O O . GLU G 1 113 ? -30.937 -6.553 66.624 1.00 39.04 182 GLU G O 1
ATOM 11797 N N . THR G 1 114 ? -32.104 -8.356 65.947 1.00 35.40 183 THR G N 1
ATOM 11798 C CA . THR G 1 114 ? -32.153 -7.893 64.564 1.00 38.02 183 THR G CA 1
ATOM 11799 C C . THR G 1 114 ? -32.971 -6.614 64.437 1.00 40.82 183 THR G C 1
ATOM 11800 O O . THR G 1 114 ? -32.553 -5.668 63.758 1.00 35.57 183 THR G O 1
ATOM 11804 N N . LYS G 1 115 ? -34.136 -6.560 65.086 1.00 36.14 184 LYS G N 1
ATOM 11805 C CA . LYS G 1 115 ? -34.967 -5.366 64.987 1.00 38.59 184 LYS G CA 1
ATOM 11806 C C . LYS G 1 115 ? -34.429 -4.217 65.833 1.00 43.07 184 LYS G C 1
ATOM 11807 O O . LYS G 1 115 ? -34.600 -3.049 65.465 1.00 36.84 184 LYS G O 1
ATOM 11813 N N . ALA G 1 116 ? -33.784 -4.521 66.960 1.00 42.28 185 ALA G N 1
ATOM 11814 C CA . ALA G 1 116 ? -33.322 -3.474 67.864 1.00 35.29 185 ALA G CA 1
ATOM 11815 C C . ALA G 1 116 ? -32.044 -2.811 67.365 1.00 40.88 185 ALA G C 1
ATOM 11816 O O . ALA G 1 116 ? -31.897 -1.589 67.469 1.00 42.81 185 ALA G O 1
ATOM 11818 N N . PHE G 1 117 ? -31.106 -3.594 66.835 1.00 37.81 186 PHE G N 1
ATOM 11819 C CA . PHE G 1 117 ? -29.833 -3.066 66.360 1.00 41.61 186 PHE G CA 1
ATOM 11820 C C . PHE G 1 117 ? -29.821 -2.778 64.865 1.00 36.71 186 PHE G C 1
ATOM 11821 O O . PHE G 1 117 ? -28.781 -2.364 64.342 1.00 33.13 186 PHE G O 1
ATOM 11829 N N . GLU G 1 118 ? -30.941 -2.986 64.171 1.00 39.61 187 GLU G N 1
ATOM 11830 C CA . GLU G 1 118 ? -31.031 -2.766 62.726 1.00 42.13 187 GLU G CA 1
ATOM 11831 C C . GLU G 1 118 ? -29.972 -3.579 61.981 1.00 41.04 187 GLU G C 1
ATOM 11832 O O . GLU G 1 118 ? -29.267 -3.073 61.106 1.00 37.20 187 GLU G O 1
ATOM 11838 N N . LEU G 1 119 ? -29.861 -4.861 62.346 1.00 37.90 188 LEU G N 1
ATOM 11839 C CA . LEU G 1 119 ? -28.825 -5.713 61.768 1.00 36.99 188 LEU G CA 1
ATOM 11840 C C . LEU G 1 119 ? -28.989 -5.871 60.261 1.00 36.40 188 LEU G C 1
ATOM 11841 O O . LEU G 1 119 ? -28.002 -6.112 59.554 1.00 35.56 188 LEU G O 1
ATOM 11846 N N . GLU G 1 120 ? -30.214 -5.732 59.749 1.00 35.19 189 GLU G N 1
ATOM 11847 C CA . GLU G 1 120 ? -30.437 -5.858 58.313 1.00 42.18 189 GLU G CA 1
ATOM 11848 C C . GLU G 1 120 ? -29.734 -4.765 57.518 1.00 41.37 189 GLU G C 1
ATOM 11849 O O . GLU G 1 120 ? -29.460 -4.960 56.329 1.00 42.40 189 GLU G O 1
ATOM 11855 N N . LYS G 1 121 ? -29.436 -3.622 58.141 1.00 40.49 190 LYS G N 1
ATOM 11856 C CA . LYS G 1 121 ? -28.661 -2.585 57.468 1.00 39.57 190 LYS G CA 1
ATOM 11857 C C . LYS G 1 121 ? -27.195 -2.962 57.301 1.00 38.18 190 LYS G C 1
ATOM 11858 O O . LYS G 1 121 ? -26.451 -2.211 56.660 1.00 40.26 190 LYS G O 1
ATOM 11864 N N . LEU G 1 122 ? -26.763 -4.091 57.861 1.00 40.54 191 LEU G N 1
ATOM 11865 C CA . LEU G 1 122 ? -25.398 -4.573 57.704 1.00 38.34 191 LEU G CA 1
ATOM 11866 C C . LEU G 1 122 ? -25.311 -5.785 56.784 1.00 36.71 191 LEU G C 1
ATOM 11867 O O . LEU G 1 122 ? -24.261 -6.433 56.727 1.00 39.70 191 LEU G O 1
ATOM 11872 N N . ALA G 1 123 ? -26.392 -6.108 56.069 1.00 34.00 192 ALA G N 1
ATOM 11873 C CA . ALA G 1 123 ? -26.417 -7.298 55.226 1.00 36.90 192 ALA G CA 1
ATOM 11874 C C . ALA G 1 123 ? -25.375 -7.258 54.115 1.00 36.23 192 ALA G C 1
ATOM 11875 O O . ALA G 1 123 ? -24.960 -8.318 53.634 1.00 38.34 192 ALA G O 1
ATOM 11877 N N . ASP G 1 124 ? -24.945 -6.070 53.696 1.00 33.91 193 ASP G N 1
ATOM 11878 C CA . ASP G 1 124 ? -23.948 -5.933 52.643 1.00 42.59 193 ASP G CA 1
ATOM 11879 C C . ASP G 1 124 ? -22.521 -6.007 53.166 1.00 39.88 193 ASP G C 1
ATOM 11880 O O . ASP G 1 124 ? -21.580 -5.966 52.367 1.00 37.26 193 ASP G O 1
ATOM 11885 N N . SER G 1 125 ? -22.340 -6.113 54.477 1.00 38.01 194 SER G N 1
ATOM 11886 C CA . SER G 1 125 ? -21.002 -6.186 55.040 1.00 33.25 194 SER G CA 1
ATOM 11887 C C . SER G 1 125 ? -20.350 -7.524 54.694 1.00 31.30 194 SER G C 1
ATOM 11888 O O . SER G 1 125 ? -21.032 -8.551 54.628 1.00 33.18 194 SER G O 1
ATOM 11891 N N . PRO G 1 126 ? -19.034 -7.543 54.463 1.00 35.07 195 PRO G N 1
ATOM 11892 C CA . PRO G 1 126 ? -18.338 -8.826 54.269 1.00 34.76 195 PRO G CA 1
ATOM 11893 C C . PRO G 1 126 ? -18.308 -9.692 55.518 1.00 34.73 195 PRO G C 1
ATOM 11894 O O . PRO G 1 126 ? -17.883 -10.852 55.436 1.00 31.68 195 PRO G O 1
ATOM 11898 N N . TYR G 1 127 ? -18.736 -9.166 56.664 1.00 34.53 196 TYR G N 1
ATOM 11899 C CA . TYR G 1 127 ? -18.827 -9.928 57.900 1.00 37.64 196 TYR G CA 1
ATOM 11900 C C . TYR G 1 127 ? -20.263 -10.287 58.254 1.00 34.28 196 TYR G C 1
ATOM 11901 O O . TYR G 1 127 ? -20.498 -10.897 59.303 1.00 35.79 196 TYR G O 1
ATOM 11910 N N . ALA G 1 128 ? -21.225 -9.911 57.412 1.00 33.59 197 ALA G N 1
ATOM 11911 C CA . ALA G 1 128 ? -22.613 -10.305 57.637 1.00 33.27 197 ALA G CA 1
ATOM 11912 C C . ALA G 1 128 ? -22.828 -11.816 57.681 1.00 34.57 197 ALA G C 1
ATOM 11913 O O . ALA G 1 128 ? -23.656 -12.262 58.494 1.00 32.04 197 ALA G O 1
ATOM 11915 N N . PRO G 1 129 ? -22.165 -12.645 56.861 1.00 34.54 198 PRO G N 1
ATOM 11916 C CA . PRO G 1 129 ? -22.368 -14.099 56.995 1.00 35.34 198 PRO G CA 1
ATOM 11917 C C . PRO G 1 129 ? -22.038 -14.633 58.377 1.00 36.90 198 PRO G C 1
ATOM 11918 O O . PRO G 1 129 ? -22.578 -15.673 58.776 1.00 31.93 198 PRO G O 1
ATOM 11922 N N . TYR G 1 130 ? -21.169 -13.954 59.119 1.00 35.93 199 TYR G N 1
ATOM 11923 C CA . TYR G 1 130 ? -20.770 -14.378 60.451 1.00 37.03 199 TYR G CA 1
ATOM 11924 C C . TYR G 1 130 ? -21.584 -13.706 61.548 1.00 30.05 199 TYR G C 1
ATOM 11925 O O . TYR G 1 130 ? -21.363 -13.989 62.729 1.00 32.67 199 TYR G O 1
ATOM 11934 N N . GLY G 1 131 ? -22.515 -12.827 61.185 1.00 29.08 200 GLY G N 1
ATOM 11935 C CA . GLY G 1 131 ? -23.382 -12.180 62.149 1.00 30.06 200 GLY G CA 1
ATOM 11936 C C . GLY G 1 131 ? -24.850 -12.452 61.894 1.00 30.70 200 GLY G C 1
ATOM 11937 O O . GLY G 1 131 ? -25.721 -11.900 62.574 1.00 30.25 200 GLY G O 1
ATOM 11938 N N . GLN G 1 132 ? -25.135 -13.303 60.912 1.00 33.60 201 GLN G N 1
ATOM 11939 C CA . GLN G 1 132 ? -26.497 -13.671 60.553 1.00 32.95 201 GLN G CA 1
ATOM 11940 C C . GLN G 1 132 ? -26.703 -15.151 60.835 1.00 36.39 201 GLN G C 1
ATOM 11941 O O . GLN G 1 132 ? -25.895 -15.986 60.414 1.00 36.15 201 GLN G O 1
ATOM 11947 N N . THR G 1 133 ? -27.787 -15.473 61.544 1.00 28.64 202 THR G N 1
ATOM 11948 C CA . THR G 1 133 ? -28.068 -16.865 61.875 1.00 32.27 202 THR G CA 1
ATOM 11949 C C . THR G 1 133 ? -28.611 -17.637 60.680 1.00 37.24 202 THR G C 1
ATOM 11950 O O . THR G 1 133 ? -28.452 -18.861 60.616 1.00 37.05 202 THR G O 1
ATOM 11954 N N . GLY G 1 134 ? -29.247 -16.951 59.734 1.00 31.92 203 GLY G N 1
ATOM 11955 C CA . GLY G 1 134 ? -29.900 -17.636 58.637 1.00 39.87 203 GLY G CA 1
ATOM 11956 C C . GLY G 1 134 ? -31.148 -18.377 59.054 1.00 42.67 203 GLY G C 1
ATOM 11957 O O . GLY G 1 134 ? -31.517 -19.369 58.418 1.00 40.05 203 GLY G O 1
ATOM 11958 N N . GLY G 1 135 ? -31.809 -17.919 60.113 1.00 37.97 204 GLY G N 1
ATOM 11959 C CA . GLY G 1 135 ? -32.920 -18.641 60.691 1.00 38.26 204 GLY G CA 1
ATOM 11960 C C . GLY G 1 135 ? -32.451 -19.793 61.558 1.00 42.28 204 GLY G C 1
ATOM 11961 O O . GLY G 1 135 ? -31.279 -20.174 61.575 1.00 43.67 204 GLY G O 1
ATOM 11962 N N . PHE G 1 136 ? -33.396 -20.359 62.299 1.00 40.52 205 PHE G N 1
ATOM 11963 C CA . PHE G 1 136 ? -33.116 -21.446 63.223 1.00 42.88 205 PHE G CA 1
ATOM 11964 C C . PHE G 1 136 ? -33.785 -22.722 62.734 1.00 48.59 205 PHE G C 1
ATOM 11965 O O . PHE G 1 136 ? -34.892 -22.685 62.188 1.00 50.92 205 PHE G O 1
ATOM 11973 N N . SER G 1 137 ? -33.107 -23.847 62.936 1.00 55.26 206 SER G N 1
ATOM 11974 C CA . SER G 1 137 ? -33.636 -25.139 62.527 1.00 65.12 206 SER G CA 1
ATOM 11975 C C . SER G 1 137 ? -34.602 -25.641 63.597 1.00 68.71 206 SER G C 1
ATOM 11976 O O . SER G 1 137 ? -34.962 -24.920 64.532 1.00 60.57 206 SER G O 1
ATOM 11979 N N . VAL G 1 138 ? -35.027 -26.900 63.473 1.00 71.72 207 VAL G N 1
ATOM 11980 C CA . VAL G 1 138 ? -36.019 -27.441 64.393 1.00 73.75 207 VAL G CA 1
ATOM 11981 C C . VAL G 1 138 ? -35.464 -27.584 65.804 1.00 76.92 207 VAL G C 1
ATOM 11982 O O . VAL G 1 138 ? -36.232 -27.573 66.774 1.00 83.40 207 VAL G O 1
ATOM 11986 N N . ALA G 1 139 ? -34.146 -27.704 65.949 1.00 70.92 208 ALA G N 1
ATOM 11987 C CA . ALA G 1 139 ? -33.508 -27.824 67.251 1.00 67.55 208 ALA G CA 1
ATOM 11988 C C . ALA G 1 139 ? -33.163 -26.474 67.863 1.00 76.67 208 ALA G C 1
ATOM 11989 O O . ALA G 1 139 ? -32.361 -26.420 68.804 1.00 77.99 208 ALA G O 1
ATOM 11991 N N . TYR G 1 140 ? -33.746 -25.391 67.347 1.00 76.95 209 TYR G N 1
ATOM 11992 C CA . TYR G 1 140 ? -33.431 -24.032 67.788 1.00 72.52 209 TYR G CA 1
ATOM 11993 C C . TYR G 1 140 ? -31.943 -23.735 67.623 1.00 68.00 209 TYR G C 1
ATOM 11994 O O . TYR G 1 140 ? -31.333 -23.036 68.435 1.00 70.19 209 TYR G O 1
ATOM 12003 N N . THR G 1 141 ? -31.355 -24.277 66.557 1.00 63.90 210 THR G N 1
ATOM 12004 C CA . THR G 1 141 ? -29.963 -24.071 66.205 1.00 61.23 210 THR G CA 1
ATOM 12005 C C . THR G 1 141 ? -29.864 -23.339 64.872 1.00 54.61 210 THR G C 1
ATOM 12006 O O . THR G 1 141 ? -30.639 -23.626 63.953 1.00 55.93 210 THR G O 1
ATOM 12010 N N . PRO G 1 142 ? -28.939 -22.390 64.738 1.00 50.47 211 PRO G N 1
ATOM 12011 C CA . PRO G 1 142 ? -28.863 -21.609 63.497 1.00 46.92 211 PRO G CA 1
ATOM 12012 C C . PRO G 1 142 ? -28.514 -22.483 62.301 1.00 43.72 211 PRO G C 1
ATOM 12013 O O . PRO G 1 142 ? -27.698 -23.402 62.392 1.00 44.20 211 PRO G O 1
ATOM 12017 N N . ASN G 1 143 ? -29.152 -22.183 61.166 1.00 46.44 212 ASN G N 1
ATOM 12018 C CA . ASN G 1 143 ? -28.886 -22.927 59.939 1.00 47.04 212 ASN G CA 1
ATOM 12019 C C . ASN G 1 143 ? -27.498 -22.635 59.386 1.00 43.96 212 ASN G C 1
ATOM 12020 O O . ASN G 1 143 ? -26.886 -23.508 58.759 1.00 50.02 212 ASN G O 1
ATOM 12025 N N . SER G 1 144 ? -26.986 -21.428 59.606 1.00 42.76 213 SER G N 1
ATOM 12026 C CA . SER G 1 144 ? -25.726 -21.015 59.004 1.00 40.14 213 SER G CA 1
ATOM 12027 C C . SER G 1 144 ? -24.543 -21.647 59.727 1.00 39.22 213 SER G C 1
ATOM 12028 O O . SER G 1 144 ? -24.405 -21.521 60.948 1.00 37.20 213 SER G O 1
ATOM 12031 N N . ARG G 1 145 ? -23.688 -22.333 58.964 1.00 40.05 214 ARG G N 1
ATOM 12032 C CA . ARG G 1 145 ? -22.464 -22.898 59.518 1.00 36.11 214 ARG G CA 1
ATOM 12033 C C . ARG G 1 145 ? -21.424 -21.831 59.830 1.00 37.90 214 ARG G C 1
ATOM 12034 O O . ARG G 1 145 ? -20.462 -22.113 60.552 1.00 42.31 214 ARG G O 1
ATOM 12042 N N . THR G 1 146 ? -21.593 -20.617 59.304 1.00 34.17 215 THR G N 1
ATOM 12043 C CA . THR G 1 146 ? -20.636 -19.538 59.501 1.00 36.40 215 THR G CA 1
ATOM 12044 C C . THR G 1 146 ? -21.044 -18.549 60.586 1.00 38.18 215 THR G C 1
ATOM 12045 O O . THR G 1 146 ? -20.219 -17.715 60.977 1.00 40.52 215 THR G O 1
ATOM 12049 N N . PHE G 1 147 ? -22.287 -18.601 61.064 1.00 29.30 216 PHE G N 1
ATOM 12050 C CA . PHE G 1 147 ? -22.709 -17.712 62.139 1.00 35.03 216 PHE G CA 1
ATOM 12051 C C . PHE G 1 147 ? -21.856 -17.929 63.382 1.00 34.68 216 PHE G C 1
ATOM 12052 O O . PHE G 1 147 ? -21.602 -19.064 63.792 1.00 32.25 216 PHE G O 1
ATOM 12060 N N . SER G 1 148 ? -21.430 -16.829 63.996 1.00 29.48 217 SER G N 1
ATOM 12061 C CA . SER G 1 148 ? -20.548 -16.874 65.151 1.00 34.30 217 SER G CA 1
ATOM 12062 C C . SER G 1 148 ? -21.232 -16.254 66.360 1.00 33.90 217 SER G C 1
ATOM 12063 O O . SER G 1 148 ? -21.900 -15.221 66.250 1.00 32.93 217 SER G O 1
ATOM 12066 N N . THR G 1 149 ? -21.065 -16.908 67.511 1.00 36.91 218 THR G N 1
ATOM 12067 C CA . THR G 1 149 ? -21.520 -16.346 68.778 1.00 36.67 218 THR G CA 1
ATOM 12068 C C . THR G 1 149 ? -20.924 -14.964 69.015 1.00 33.47 218 THR G C 1
ATOM 12069 O O . THR G 1 149 ? -21.593 -14.068 69.545 1.00 37.82 218 THR G O 1
ATOM 12073 N N . THR G 1 150 ? -19.670 -14.767 68.601 1.00 34.71 219 THR G N 1
ATOM 12074 C CA . THR G 1 150 ? -18.937 -13.533 68.854 1.00 31.36 219 THR G CA 1
ATOM 12075 C C . THR G 1 150 ? -19.532 -12.316 68.156 1.00 30.52 219 THR G C 1
ATOM 12076 O O . THR G 1 150 ? -19.102 -11.194 68.442 1.00 33.60 219 THR G O 1
ATOM 12080 N N . SER G 1 151 ? -20.498 -12.501 67.255 1.00 33.09 220 SER G N 1
ATOM 12081 C CA . SER G 1 151 ? -21.103 -11.373 66.558 1.00 30.90 220 SER G CA 1
ATOM 12082 C C . SER G 1 151 ? -22.226 -10.716 67.347 1.00 30.74 220 SER G C 1
ATOM 12083 O O . SER G 1 151 ? -22.641 -9.607 66.993 1.00 28.22 220 SER G O 1
ATOM 12086 N N . ARG G 1 152 ? -22.719 -11.361 68.398 1.00 31.20 221 ARG G N 1
ATOM 12087 C CA . ARG G 1 152 ? -23.801 -10.819 69.198 1.00 34.32 221 ARG G CA 1
ATOM 12088 C C . ARG G 1 152 ? -23.291 -10.428 70.584 1.00 32.80 221 ARG G C 1
ATOM 12089 O O . ARG G 1 152 ? -22.363 -11.052 71.107 1.00 37.28 221 ARG G O 1
ATOM 12097 N N . PRO G 1 153 ? -23.871 -9.404 71.203 1.00 30.84 222 PRO G N 1
ATOM 12098 C CA . PRO G 1 153 ? -23.271 -8.834 72.412 1.00 27.96 222 PRO G CA 1
ATOM 12099 C C . PRO G 1 153 ? -23.491 -9.699 73.645 1.00 29.63 222 PRO G C 1
ATOM 12100 O O . PRO G 1 153 ? -24.345 -10.586 73.684 1.00 36.43 222 PRO G O 1
ATOM 12104 N N . ILE G 1 154 ? -22.684 -9.415 74.665 1.00 31.32 223 ILE G N 1
ATOM 12105 C CA . ILE G 1 154 ? -22.837 -9.995 75.993 1.00 34.62 223 ILE G CA 1
ATOM 12106 C C . ILE G 1 154 ? -23.634 -9.012 76.838 1.00 30.03 223 ILE G C 1
ATOM 12107 O O . ILE G 1 154 ? -23.304 -7.822 76.892 1.00 30.87 223 ILE G O 1
ATOM 12112 N N . TYR G 1 155 ? -24.671 -9.502 77.509 1.00 36.33 224 TYR G N 1
ATOM 12113 C CA . TYR G 1 155 ? -25.621 -8.627 78.182 1.00 34.95 224 TYR G CA 1
ATOM 12114 C C . TYR G 1 155 ? -25.149 -8.294 79.591 1.00 36.19 224 TYR G C 1
ATOM 12115 O O . TYR G 1 155 ? -24.768 -9.185 80.358 1.00 38.24 224 TYR G O 1
ATOM 12124 N N . ALA G 1 156 ? -25.177 -7.005 79.919 1.00 29.76 225 ALA G N 1
ATOM 12125 C CA . ALA G 1 156 ? -24.693 -6.486 81.189 1.00 31.84 225 ALA G CA 1
ATOM 12126 C C . ALA G 1 156 ? -25.634 -5.373 81.636 1.00 34.04 225 ALA G C 1
ATOM 12127 O O . ALA G 1 156 ? -26.682 -5.134 81.029 1.00 33.03 225 ALA G O 1
ATOM 12129 N N . ALA G 1 157 ? -25.251 -4.679 82.706 1.00 27.26 226 ALA G N 1
ATOM 12130 C CA . ALA G 1 157 ? -26.040 -3.585 83.246 1.00 29.28 226 ALA G CA 1
ATOM 12131 C C . ALA G 1 157 ? -25.116 -2.457 83.678 1.00 29.72 226 ALA G C 1
ATOM 12132 O O . ALA G 1 157 ? -24.010 -2.701 84.171 1.00 30.36 226 ALA G O 1
ATOM 12134 N N . LEU G 1 158 ? -25.583 -1.224 83.488 1.00 34.40 227 LEU G N 1
ATOM 12135 C CA . LEU G 1 158 ? -24.860 -0.028 83.916 1.00 34.90 227 LEU G CA 1
ATOM 12136 C C . LEU G 1 158 ? -25.359 0.333 85.309 1.00 35.73 227 LEU G C 1
ATOM 12137 O O . LEU G 1 158 ? -26.384 1.002 85.463 1.00 39.66 227 LEU G O 1
ATOM 12142 N N . ASP G 1 159 ? -24.630 -0.116 86.331 1.00 35.60 228 ASP G N 1
ATOM 12143 C CA . ASP G 1 159 ? -25.077 -0.014 87.720 1.00 37.81 228 ASP G CA 1
ATOM 12144 C C . ASP G 1 159 ? -24.632 1.334 88.283 1.00 41.65 228 ASP G C 1
ATOM 12145 O O . ASP G 1 159 ? -23.678 1.442 89.057 1.00 41.12 228 ASP G O 1
ATOM 12150 N N . PHE G 1 160 ? -25.348 2.387 87.878 1.00 38.42 229 PHE G N 1
ATOM 12151 C CA . PHE G 1 160 ? -24.943 3.741 88.238 1.00 39.09 229 PHE G CA 1
ATOM 12152 C C . PHE G 1 160 ? -25.343 4.130 89.655 1.00 42.13 229 PHE G C 1
ATOM 12153 O O . PHE G 1 160 ? -24.822 5.122 90.177 1.00 40.96 229 PHE G O 1
ATOM 12161 N N . LEU G 1 161 ? -26.244 3.384 90.291 1.00 40.38 230 LEU G N 1
ATOM 12162 C CA . LEU G 1 161 ? -26.583 3.611 91.689 1.00 42.03 230 LEU G CA 1
ATOM 12163 C C . LEU G 1 161 ? -25.831 2.678 92.628 1.00 42.14 230 LEU G C 1
ATOM 12164 O O . LEU G 1 161 ? -26.081 2.701 93.837 1.00 44.36 230 LEU G O 1
ATOM 12169 N N . ASN G 1 162 ? -24.908 1.876 92.098 1.00 42.75 231 ASN G N 1
ATOM 12170 C CA . ASN G 1 162 ? -24.141 0.899 92.869 1.00 40.56 231 ASN G CA 1
ATOM 12171 C C . ASN G 1 162 ? -25.067 0.025 93.720 1.00 40.61 231 ASN G C 1
ATOM 12172 O O . ASN G 1 162 ? -25.070 0.068 94.950 1.00 45.61 231 ASN G O 1
ATOM 12177 N N . GLY G 1 163 ? -25.866 -0.767 93.008 1.00 39.20 232 GLY G N 1
ATOM 12178 C CA . GLY G 1 163 ? -26.818 -1.667 93.627 1.00 42.07 232 GLY G CA 1
ATOM 12179 C C . GLY G 1 163 ? -26.189 -2.608 94.632 1.00 41.14 232 GLY G C 1
ATOM 12180 O O . GLY G 1 163 ? -25.012 -2.961 94.509 1.00 42.21 232 GLY G O 1
ATOM 12181 N N . GLU G 1 164 ? -26.965 -3.007 95.642 1.00 48.33 233 GLU G N 1
ATOM 12182 C CA . GLU G 1 164 ? -26.446 -3.909 96.666 1.00 45.52 233 GLU G CA 1
ATOM 12183 C C . GLU G 1 164 ? -25.980 -5.226 96.059 1.00 44.16 233 GLU G C 1
ATOM 12184 O O . GLU G 1 164 ? -24.948 -5.775 96.463 1.00 46.19 233 GLU G O 1
ATOM 12190 N N . ASN G 1 165 ? -26.724 -5.746 95.083 1.00 40.15 234 ASN G N 1
ATOM 12191 C CA . ASN G 1 165 ? -26.405 -7.015 94.439 1.00 37.63 234 ASN G CA 1
ATOM 12192 C C . ASN G 1 165 ? -26.132 -6.835 92.949 1.00 37.94 234 ASN G C 1
ATOM 12193 O O . ASN G 1 165 ? -26.406 -7.730 92.148 1.00 40.30 234 ASN G O 1
ATOM 12198 N N . GLY G 1 166 ? -25.591 -5.685 92.564 1.00 32.00 235 GLY G N 1
ATOM 12199 C CA . GLY G 1 166 ? -25.307 -5.421 91.169 1.00 33.76 235 GLY G CA 1
ATOM 12200 C C . GLY G 1 166 ? -26.416 -4.659 90.473 1.00 40.39 235 GLY G C 1
ATOM 12201 O O . GLY G 1 166 ? -27.326 -4.094 91.086 1.00 40.96 235 GLY G O 1
ATOM 12202 N N . GLY G 1 167 ? -26.326 -4.652 89.145 1.00 29.33 236 GLY G N 1
ATOM 12203 C CA . GLY G 1 167 ? -27.258 -3.902 88.327 1.00 31.24 236 GLY G CA 1
ATOM 12204 C C . GLY G 1 167 ? -28.472 -4.681 87.864 1.00 35.89 236 GLY G C 1
ATOM 12205 O O . GLY G 1 167 ? -29.461 -4.085 87.428 1.00 36.69 236 GLY G O 1
ATOM 12206 N N . ALA G 1 168 ? -28.419 -6.014 87.951 1.00 30.63 237 ALA G N 1
ATOM 12207 C CA . ALA G 1 168 ? -29.511 -6.862 87.481 1.00 34.34 237 ALA G CA 1
ATOM 12208 C C . ALA G 1 168 ? -29.586 -8.102 88.377 1.00 35.43 237 ALA G C 1
ATOM 12209 O O . ALA G 1 168 ? -29.329 -9.230 87.964 1.00 36.73 237 ALA G O 1
ATOM 12211 N N . SER G 1 169 ? -29.973 -7.887 89.636 1.00 39.94 238 SER G N 1
ATOM 12212 C CA . SER G 1 169 ? -30.001 -8.962 90.623 1.00 38.76 238 SER G CA 1
ATOM 12213 C C . SER G 1 169 ? -31.010 -10.055 90.294 1.00 39.36 238 SER G C 1
ATOM 12214 O O . SER G 1 169 ? -30.989 -11.104 90.947 1.00 45.88 238 SER G O 1
ATOM 12217 N N . ALA G 1 170 ? -31.895 -9.837 89.316 1.00 40.67 239 ALA G N 1
ATOM 12218 C CA . ALA G 1 170 ? -32.822 -10.889 88.908 1.00 40.04 239 ALA G CA 1
ATOM 12219 C C . ALA G 1 170 ? -32.088 -12.119 88.390 1.00 42.38 239 ALA G C 1
ATOM 12220 O O . ALA G 1 170 ? -32.581 -13.243 88.535 1.00 50.82 239 ALA G O 1
ATOM 12222 N N . TYR G 1 171 ? -30.919 -11.929 87.784 1.00 40.73 240 TYR G N 1
ATOM 12223 C CA . TYR G 1 171 ? -30.137 -13.028 87.237 1.00 40.40 240 TYR G CA 1
ATOM 12224 C C . TYR G 1 171 ? -29.215 -13.674 88.263 1.00 38.54 240 TYR G C 1
ATOM 12225 O O . TYR G 1 171 ? -28.439 -14.564 87.899 1.00 40.51 240 TYR G O 1
ATOM 12234 N N . GLY G 1 172 ? -29.274 -13.258 89.516 1.00 37.27 241 GLY G N 1
ATOM 12235 C CA . GLY G 1 172 ? -28.478 -13.856 90.571 1.00 41.02 241 GLY G CA 1
ATOM 12236 C C . GLY G 1 172 ? -27.915 -12.805 91.509 1.00 41.95 241 GLY G C 1
ATOM 12237 O O . GLY G 1 172 ? -27.848 -11.615 91.197 1.00 36.27 241 GLY G O 1
ATOM 12238 N N . LYS G 1 173 ? -27.499 -13.261 92.690 1.00 40.18 242 LYS G N 1
ATOM 12239 C CA . LYS G 1 173 ? -26.922 -12.372 93.690 1.00 35.85 242 LYS G CA 1
ATOM 12240 C C . LYS G 1 173 ? -25.435 -12.128 93.478 1.00 37.89 242 LYS G C 1
ATOM 12241 O O . LYS G 1 173 ? -24.887 -11.198 94.082 1.00 35.93 242 LYS G O 1
ATOM 12247 N N . SER G 1 174 ? -24.771 -12.926 92.649 1.00 34.67 243 SER G N 1
ATOM 12248 C CA . SER G 1 174 ? -23.379 -12.659 92.328 1.00 35.25 243 SER G CA 1
ATOM 12249 C C . SER G 1 174 ? -23.306 -11.813 91.064 1.00 34.92 243 SER G C 1
ATOM 12250 O O . SER G 1 174 ? -24.288 -11.674 90.333 1.00 35.20 243 SER G O 1
ATOM 12253 N N . PHE G 1 175 ? -22.136 -11.223 90.821 1.00 29.62 244 PHE G N 1
ATOM 12254 C CA . PHE G 1 175 ? -21.971 -10.436 89.606 1.00 35.56 244 PHE G CA 1
ATOM 12255 C C . PHE G 1 175 ? -20.504 -10.102 89.392 1.00 33.52 244 PHE G C 1
ATOM 12256 O O . PHE G 1 175 ? -19.775 -9.831 90.350 1.00 33.03 244 PHE G O 1
ATOM 12264 N N . PHE G 1 176 ? -20.086 -10.131 88.129 1.00 30.59 245 PHE G N 1
ATOM 12265 C CA . PHE G 1 176 ? -18.822 -9.541 87.722 1.00 27.64 245 PHE G CA 1
ATOM 12266 C C . PHE G 1 176 ? -18.958 -8.027 87.663 1.00 26.45 245 PHE G C 1
ATOM 12267 O O . PHE G 1 176 ? -19.988 -7.498 87.233 1.00 31.30 245 PHE G O 1
ATOM 12275 N N . GLU G 1 177 ? -17.911 -7.332 88.091 1.00 26.28 246 GLU G N 1
ATOM 12276 C CA . GLU G 1 177 ? -17.724 -5.925 87.767 1.00 30.53 246 GLU G CA 1
ATOM 12277 C C . GLU G 1 177 ? -16.584 -5.848 86.763 1.00 32.66 246 GLU G C 1
ATOM 12278 O O . GLU G 1 177 ? -15.441 -6.178 87.093 1.00 31.00 246 GLU G O 1
ATOM 12284 N N . LEU G 1 178 ? -16.895 -5.421 85.545 1.00 28.00 247 LEU G N 1
ATOM 12285 C CA . LEU G 1 178 ? -15.909 -5.414 84.478 1.00 29.04 247 LEU G CA 1
ATOM 12286 C C . LEU G 1 178 ? -15.014 -4.184 84.578 1.00 31.34 247 LEU G C 1
ATOM 12287 O O . LEU G 1 178 ? -15.358 -3.180 85.207 1.00 36.67 247 LEU G O 1
ATOM 12292 N N . ASN G 1 179 ? -13.842 -4.283 83.955 1.00 32.64 248 ASN G N 1
ATOM 12293 C CA . ASN G 1 179 ? -12.983 -3.118 83.812 1.00 32.85 248 ASN G CA 1
ATOM 12294 C C . ASN G 1 179 ? -13.719 -2.029 83.041 1.00 32.76 248 ASN G C 1
ATOM 12295 O O . ASN G 1 179 ? -14.525 -2.304 82.149 1.00 35.63 248 ASN G O 1
ATOM 12300 N N . ASP G 1 180 ? -13.438 -0.775 83.401 1.00 35.42 249 ASP G N 1
ATOM 12301 C CA . ASP G 1 180 ? -14.249 0.333 82.907 1.00 36.64 249 ASP G CA 1
ATOM 12302 C C . ASP G 1 180 ? -14.088 0.545 81.405 1.00 37.43 249 ASP G C 1
ATOM 12303 O O . ASP G 1 180 ? -15.028 1.005 80.745 1.00 38.64 249 ASP G O 1
ATOM 12308 N N . ASN G 1 181 ? -12.921 0.208 80.847 1.00 32.86 250 ASN G N 1
ATOM 12309 C CA . ASN G 1 181 ? -12.704 0.390 79.414 1.00 35.77 250 ASN G CA 1
ATOM 12310 C C . ASN G 1 181 ? -13.729 -0.377 78.587 1.00 38.20 250 ASN G C 1
ATOM 12311 O O . ASN G 1 181 ? -14.070 0.044 77.474 1.00 37.01 250 ASN G O 1
ATOM 12316 N N . VAL G 1 182 ? -14.243 -1.490 79.121 1.00 33.19 251 VAL G N 1
ATOM 12317 C CA . VAL G 1 182 ? -15.239 -2.285 78.408 1.00 34.20 251 VAL G CA 1
ATOM 12318 C C . VAL G 1 182 ? -16.462 -1.446 78.067 1.00 35.24 251 VAL G C 1
ATOM 12319 O O . VAL G 1 182 ? -17.113 -1.672 77.038 1.00 33.79 251 VAL G O 1
ATOM 12323 N N . LYS G 1 183 ? -16.781 -0.452 78.901 1.00 33.29 252 LYS G N 1
ATOM 12324 C CA . LYS G 1 183 ? -17.934 0.402 78.635 1.00 28.39 252 LYS G CA 1
ATOM 12325 C C . LYS G 1 183 ? -17.823 1.135 77.304 1.00 34.32 252 LYS G C 1
ATOM 12326 O O . LYS G 1 183 ? -18.851 1.525 76.739 1.00 31.34 252 LYS G O 1
ATOM 12332 N N . THR G 1 184 ? -16.608 1.335 76.790 1.00 34.86 253 THR G N 1
ATOM 12333 C CA . THR G 1 184 ? -16.457 2.007 75.505 1.00 36.03 253 THR G CA 1
ATOM 12334 C C . THR G 1 184 ? -16.893 1.139 74.331 1.00 34.35 253 THR G C 1
ATOM 12335 O O . THR G 1 184 ? -17.053 1.665 73.224 1.00 36.63 253 THR G O 1
ATOM 12339 N N . ASN G 1 185 ? -17.087 -0.165 74.539 1.00 29.23 254 ASN G N 1
ATOM 12340 C CA . ASN G 1 185 ? -17.543 -1.070 73.491 1.00 30.56 254 ASN G CA 1
ATOM 12341 C C . ASN G 1 185 ? -19.002 -1.480 73.665 1.00 29.31 254 ASN G C 1
ATOM 12342 O O . ASN G 1 185 ? -19.411 -2.527 73.155 1.00 34.44 254 ASN G O 1
ATOM 12347 N N . CYS G 1 186 ? -19.795 -0.679 74.368 1.00 32.71 255 CYS G N 1
ATOM 12348 C CA . CYS G 1 186 ? -21.155 -1.051 74.724 1.00 29.66 255 CYS G CA 1
ATOM 12349 C C . CYS G 1 186 ? -22.170 -0.132 74.060 1.00 27.21 255 CYS G C 1
ATOM 12350 O O . CYS G 1 186 ? -21.893 1.039 73.787 1.00 28.63 255 CYS G O 1
ATOM 12353 N N . THR G 1 187 ? -23.349 -0.683 73.798 1.00 26.26 256 THR G N 1
ATOM 12354 C CA . THR G 1 187 ? -24.544 0.118 73.584 1.00 29.67 256 THR G CA 1
ATOM 12355 C C . THR G 1 187 ? -25.380 0.095 74.858 1.00 32.13 256 THR G C 1
ATOM 12356 O O . THR G 1 187 ? -25.258 -0.806 75.688 1.00 31.63 256 THR G O 1
ATOM 12360 N N . PHE G 1 188 ? -26.219 1.109 75.021 1.00 31.70 257 PHE G N 1
ATOM 12361 C CA . PHE G 1 188 ? -26.980 1.270 76.249 1.00 31.65 257 PHE G CA 1
ATOM 12362 C C . PHE G 1 188 ? -28.439 1.536 75.924 1.00 36.28 257 PHE G C 1
ATOM 12363 O O . PHE G 1 188 ? -28.755 2.246 74.962 1.00 37.73 257 PHE G O 1
ATOM 12371 N N . SER G 1 189 ? -29.322 0.964 76.745 1.00 35.47 258 SER G N 1
ATOM 12372 C CA . SER G 1 189 ? -30.759 1.089 76.595 1.00 38.42 258 SER G CA 1
ATOM 12373 C C . SER G 1 189 ? -31.393 1.346 77.955 1.00 40.79 258 SER G C 1
ATOM 12374 O O . SER G 1 189 ? -30.999 0.725 78.955 1.00 37.68 258 SER G O 1
ATOM 12377 N N . PRO G 1 190 ? -32.375 2.249 78.022 1.00 40.18 259 PRO G N 1
ATOM 12378 C CA . PRO G 1 190 ? -33.076 2.489 79.293 1.00 39.04 259 PRO G CA 1
ATOM 12379 C C . PRO G 1 190 ? -34.056 1.390 79.663 1.00 38.32 259 PRO G C 1
ATOM 12380 O O . PRO G 1 190 ? -34.510 1.353 80.813 1.00 42.53 259 PRO G O 1
ATOM 12384 N N . PHE G 1 191 ? -34.400 0.509 78.729 1.00 42.74 260 PHE G N 1
ATOM 12385 C CA . PHE G 1 191 ? -35.250 -0.639 78.996 1.00 41.31 260 PHE G CA 1
ATOM 12386 C C . PHE G 1 191 ? -34.606 -1.881 78.404 1.00 38.24 260 PHE G C 1
ATOM 12387 O O . PHE G 1 191 ? -33.871 -1.806 77.415 1.00 38.24 260 PHE G O 1
ATOM 12395 N N . ASP G 1 192 ? -34.876 -3.027 79.024 1.00 38.38 261 ASP G N 1
ATOM 12396 C CA . ASP G 1 192 ? -34.399 -4.289 78.477 1.00 41.52 261 ASP G CA 1
ATOM 12397 C C . ASP G 1 192 ? -35.026 -4.521 77.109 1.00 41.59 261 ASP G C 1
ATOM 12398 O O . ASP G 1 192 ? -36.252 -4.492 76.960 1.00 41.65 261 ASP G O 1
ATOM 12403 N N . ILE G 1 193 ? -34.178 -4.752 76.103 1.00 39.58 262 ILE G N 1
ATOM 12404 C CA . ILE G 1 193 ? -34.644 -4.775 74.720 1.00 40.31 262 ILE G CA 1
ATOM 12405 C C . ILE G 1 193 ? -35.561 -5.949 74.419 1.00 40.34 262 ILE G C 1
ATOM 12406 O O . ILE G 1 193 ? -36.238 -5.942 73.385 1.00 41.95 262 ILE G O 1
ATOM 12411 N N . TYR G 1 194 ? -35.609 -6.950 75.295 1.00 42.32 263 TYR G N 1
ATOM 12412 C CA . TYR G 1 194 ? -36.511 -8.080 75.131 1.00 40.33 263 TYR G CA 1
ATOM 12413 C C . TYR G 1 194 ? -37.900 -7.809 75.694 1.00 42.63 263 TYR G C 1
ATOM 12414 O O . TYR G 1 194 ? -38.804 -8.628 75.499 1.00 45.23 263 TYR G O 1
ATOM 12423 N N . GLY G 1 195 ? -38.098 -6.671 76.363 1.00 39.53 264 GLY G N 1
ATOM 12424 C CA . GLY G 1 195 ? -39.337 -6.382 77.047 1.00 43.64 264 GLY G CA 1
ATOM 12425 C C . GLY G 1 195 ? -40.277 -5.492 76.245 1.00 47.98 264 GLY G C 1
ATOM 12426 O O . GLY G 1 195 ? -40.002 -5.079 75.120 1.00 43.14 264 GLY G O 1
ATOM 12427 N N . HIS G 1 196 ? -41.419 -5.195 76.871 1.00 46.55 265 HIS G N 1
ATOM 12428 C CA . HIS G 1 196 ? -42.473 -4.429 76.215 1.00 40.91 265 HIS G CA 1
ATOM 12429 C C . HIS G 1 196 ? -42.153 -2.940 76.164 1.00 43.61 265 HIS G C 1
ATOM 12430 O O . HIS G 1 196 ? -42.488 -2.266 75.183 1.00 50.31 265 HIS G O 1
ATOM 12437 N N . ARG G 1 197 ? -41.508 -2.407 77.205 1.00 40.90 266 ARG G N 1
ATOM 12438 C CA . ARG G 1 197 ? -41.320 -0.962 77.290 1.00 33.54 266 ARG G CA 1
ATOM 12439 C C . ARG G 1 197 ? -40.281 -0.460 76.296 1.00 36.93 266 ARG G C 1
ATOM 12440 O O . ARG G 1 197 ? -40.357 0.693 75.855 1.00 41.09 266 ARG G O 1
ATOM 12448 N N . PHE G 1 198 ? -39.306 -1.296 75.933 1.00 37.44 267 PHE G N 1
ATOM 12449 C CA . PHE G 1 198 ? -38.352 -0.899 74.903 1.00 36.49 267 PHE G CA 1
ATOM 12450 C C . PHE G 1 198 ? -39.037 -0.754 73.549 1.00 39.41 267 PHE G C 1
ATOM 12451 O O . PHE G 1 198 ? -38.711 0.155 72.776 1.00 36.54 267 PHE G O 1
ATOM 12459 N N . GLY G 1 199 ? -39.989 -1.635 73.249 1.00 34.30 268 GLY G N 1
ATOM 12460 C CA . GLY G 1 199 ? -40.764 -1.533 72.027 1.00 39.09 268 GLY G CA 1
ATOM 12461 C C . GLY G 1 199 ? -39.969 -1.674 70.750 1.00 45.49 268 GLY G C 1
ATOM 12462 O O . GLY G 1 199 ? -40.408 -1.184 69.705 1.00 44.31 268 GLY G O 1
ATOM 12463 N N . LEU G 1 200 ? -38.812 -2.339 70.801 1.00 41.84 269 LEU G N 1
ATOM 12464 C CA . LEU G 1 200 ? -37.955 -2.528 69.629 1.00 42.01 269 LEU G CA 1
ATOM 12465 C C . LEU G 1 200 ? -37.614 -1.191 68.972 1.00 41.80 269 LEU G C 1
ATOM 12466 O O . LEU G 1 200 ? -37.554 -1.070 67.747 1.00 47.83 269 LEU G O 1
ATOM 12471 N N . ASP G 1 201 ? -37.390 -0.176 69.803 1.00 34.25 270 ASP G N 1
ATOM 12472 C CA . ASP G 1 201 ? -37.138 1.188 69.342 1.00 42.14 270 ASP G CA 1
ATOM 12473 C C . ASP G 1 201 ? -35.629 1.408 69.315 1.00 43.92 270 ASP G C 1
ATOM 12474 O O . ASP G 1 201 ? -35.000 1.600 70.358 1.00 42.61 270 ASP G O 1
ATOM 12479 N N . THR G 1 202 ? -35.049 1.376 68.112 1.00 42.03 271 THR G N 1
ATOM 12480 C CA . THR G 1 202 ? -33.611 1.585 67.972 1.00 39.37 271 THR G CA 1
ATOM 12481 C C . THR G 1 202 ? -33.201 2.980 68.430 1.00 44.15 271 THR G C 1
ATOM 12482 O O . THR G 1 202 ? -32.069 3.177 68.888 1.00 46.01 271 THR G O 1
ATOM 12486 N N . SER G 1 203 ? -34.109 3.955 68.337 1.00 43.71 272 SER G N 1
ATOM 12487 C CA . SER G 1 203 ? -33.794 5.321 68.738 1.00 47.14 272 SER G CA 1
ATOM 12488 C C . SER G 1 203 ? -33.580 5.466 70.240 1.00 45.18 272 SER G C 1
ATOM 12489 O O . SER G 1 203 ? -33.158 6.538 70.685 1.00 53.30 272 SER G O 1
ATOM 12492 N N . LYS G 1 204 ? -33.857 4.426 71.024 1.00 44.11 273 LYS G N 1
ATOM 12493 C CA . LYS G 1 204 ? -33.603 4.442 72.458 1.00 47.86 273 LYS G CA 1
ATOM 12494 C C . LYS G 1 204 ? -32.222 3.913 72.820 1.00 47.89 273 LYS G C 1
ATOM 12495 O O . LYS G 1 204 ? -31.884 3.866 74.007 1.00 50.11 273 LYS G O 1
ATOM 12501 N N . LEU G 1 205 ? -31.418 3.523 71.836 1.00 40.31 274 LEU G N 1
ATOM 12502 C CA . LEU G 1 205 ? -30.072 3.033 72.085 1.00 39.23 274 LEU G CA 1
ATOM 12503 C C . LEU G 1 205 ? -29.067 4.172 71.978 1.00 41.33 274 LEU G C 1
ATOM 12504 O O . LEU G 1 205 ? -29.241 5.108 71.193 1.00 42.58 274 LEU G O 1
ATOM 12509 N N . SER G 1 206 ? -28.007 4.085 72.778 1.00 43.17 275 SER G N 1
ATOM 12510 C CA . SER G 1 206 ? -26.933 5.065 72.723 1.00 38.40 275 SER G CA 1
ATOM 12511 C C . SER G 1 206 ? -25.600 4.349 72.877 1.00 37.57 275 SER G C 1
ATOM 12512 O O . SER G 1 206 ? -25.541 3.144 73.129 1.00 33.54 275 SER G O 1
ATOM 12515 N N . THR G 1 207 ? -24.520 5.097 72.697 1.00 34.12 276 THR G N 1
ATOM 12516 C CA . THR G 1 207 ? -23.173 4.589 72.904 1.00 34.20 276 THR G CA 1
ATOM 12517 C C . THR G 1 207 ? -22.555 5.264 74.124 1.00 39.48 276 THR G C 1
ATOM 12518 O O . THR G 1 207 ? -23.167 6.122 74.767 1.00 39.27 276 THR G O 1
ATOM 12522 N N . PHE G 1 208 ? -21.323 4.858 74.443 1.00 37.23 277 PHE G N 1
ATOM 12523 C CA . PHE G 1 208 ? -20.633 5.419 75.599 1.00 39.02 277 PHE G CA 1
ATOM 12524 C C . PHE G 1 208 ? -20.448 6.926 75.472 1.00 41.32 277 PHE G C 1
ATOM 12525 O O . PHE G 1 208 ? -20.342 7.627 76.485 1.00 42.79 277 PHE G O 1
ATOM 12533 N N . TRP G 1 209 ? -20.409 7.440 74.245 1.00 41.73 278 TRP G N 1
ATOM 12534 C CA . TRP G 1 209 ? -20.172 8.852 73.987 1.00 44.85 278 TRP G CA 1
ATOM 12535 C C . TRP G 1 209 ? -21.456 9.641 73.763 1.00 42.55 278 TRP G C 1
ATOM 12536 O O . TRP G 1 209 ? -21.392 10.789 73.314 1.00 48.70 278 TRP G O 1
ATOM 12547 N N . HIS G 1 210 ? -22.617 9.057 74.060 1.00 40.18 279 HIS G N 1
ATOM 12548 C CA . HIS G 1 210 ? -23.895 9.733 73.851 1.00 42.42 279 HIS G CA 1
ATOM 12549 C C . HIS G 1 210 ? -24.878 9.388 74.963 1.00 41.42 279 HIS G C 1
ATOM 12550 O O . HIS G 1 210 ? -26.072 9.175 74.722 1.00 44.27 279 HIS G O 1
ATOM 12557 N N . MET G 1 211 ? -24.386 9.361 76.207 1.00 42.02 280 MET G N 1
ATOM 12558 C CA . MET G 1 211 ? -25.243 9.114 77.361 1.00 41.98 280 MET G CA 1
ATOM 12559 C C . MET G 1 211 ? -26.412 10.086 77.440 1.00 45.41 280 MET G C 1
ATOM 12560 O O . MET G 1 211 ? -27.421 9.768 78.081 1.00 46.02 280 MET G O 1
ATOM 12565 N N . GLU G 1 212 ? -26.295 11.261 76.810 1.00 47.12 281 GLU G N 1
ATOM 12566 C CA . GLU G 1 212 ? -27.414 12.197 76.754 1.00 49.97 281 GLU G CA 1
ATOM 12567 C C . GLU G 1 212 ? -28.686 11.510 76.276 1.00 45.53 281 GLU G C 1
ATOM 12568 O O . GLU G 1 212 ? -29.768 11.739 76.831 1.00 47.37 281 GLU G O 1
ATOM 12574 N N . ASN G 1 213 ? -28.572 10.647 75.261 1.00 43.05 282 ASN G N 1
ATOM 12575 C CA . ASN G 1 213 ? -29.748 9.937 74.768 1.00 44.91 282 ASN G CA 1
ATOM 12576 C C . ASN G 1 213 ? -30.415 9.149 75.889 1.00 46.99 282 ASN G C 1
ATOM 12577 O O . ASN G 1 213 ? -31.639 9.207 76.061 1.00 43.44 282 ASN G O 1
ATOM 12582 N N . LEU G 1 214 ? -29.614 8.437 76.687 1.00 50.47 283 LEU G N 1
ATOM 12583 C CA . LEU G 1 214 ? -30.146 7.744 77.857 1.00 45.99 283 LEU G CA 1
ATOM 12584 C C . LEU G 1 214 ? -30.899 8.709 78.762 1.00 46.24 283 LEU G C 1
ATOM 12585 O O . LEU G 1 214 ? -32.027 8.432 79.187 1.00 44.69 283 LEU G O 1
ATOM 12590 N N . ILE G 1 215 ? -30.295 9.868 79.041 1.00 47.18 284 ILE G N 1
ATOM 12591 C CA . ILE G 1 215 ? -30.940 10.861 79.892 1.00 44.90 284 ILE G CA 1
ATOM 12592 C C . ILE G 1 215 ? -32.242 11.336 79.264 1.00 51.66 284 ILE G C 1
ATOM 12593 O O . ILE G 1 215 ? -33.211 11.636 79.973 1.00 50.81 284 ILE G O 1
ATOM 12598 N N . ALA G 1 216 ? -32.299 11.390 77.933 1.00 48.45 285 ALA G N 1
ATOM 12599 C CA . ALA G 1 216 ? -33.523 11.789 77.253 1.00 49.46 285 ALA G CA 1
ATOM 12600 C C . ALA G 1 216 ? -34.540 10.661 77.156 1.00 45.68 285 ALA G C 1
ATOM 12601 O O . ALA G 1 216 ? -35.708 10.929 76.855 1.00 48.19 285 ALA G O 1
ATOM 12603 N N . SER G 1 217 ? -34.134 9.413 77.404 1.00 46.87 286 SER G N 1
ATOM 12604 C CA . SER G 1 217 ? -34.987 8.267 77.135 1.00 46.93 286 SER G CA 1
ATOM 12605 C C . SER G 1 217 ? -35.330 7.428 78.359 1.00 45.93 286 SER G C 1
ATOM 12606 O O . SER G 1 217 ? -36.243 6.599 78.273 1.00 44.61 286 SER G O 1
ATOM 12609 N N . CYS G 1 218 ? -34.640 7.606 79.484 1.00 42.14 287 CYS G N 1
ATOM 12610 C CA . CYS G 1 218 ? -34.883 6.754 80.639 1.00 42.71 287 CYS G CA 1
ATOM 12611 C C . CYS G 1 218 ? -36.254 7.040 81.250 1.00 47.22 287 CYS G C 1
ATOM 12612 O O . CYS G 1 218 ? -36.859 8.093 81.031 1.00 47.61 287 CYS G O 1
ATOM 12615 N N . GLN G 1 219 ? -36.739 6.077 82.029 1.00 47.03 288 GLN G N 1
ATOM 12616 C CA . GLN G 1 219 ? -38.079 6.168 82.590 1.00 43.17 288 GLN G CA 1
ATOM 12617 C C . GLN G 1 219 ? -38.139 7.192 83.718 1.00 48.79 288 GLN G C 1
ATOM 12618 O O . GLN G 1 219 ? -37.154 7.449 84.414 1.00 52.54 288 GLN G O 1
ATOM 12624 N N . ASN G 1 220 ? -39.322 7.778 83.888 1.00 52.36 289 ASN G N 1
ATOM 12625 C CA . ASN G 1 220 ? -39.627 8.729 84.953 1.00 45.06 289 ASN G CA 1
ATOM 12626 C C . ASN G 1 220 ? -40.944 8.346 85.619 1.00 47.91 289 ASN G C 1
ATOM 12627 O O . ASN G 1 220 ? -41.874 9.147 85.739 1.00 52.75 289 ASN G O 1
ATOM 12632 N N . ASP G 1 221 ? -41.033 7.088 86.048 1.00 46.42 290 ASP G N 1
ATOM 12633 C CA . ASP G 1 221 ? -42.289 6.535 86.535 1.00 44.18 290 ASP G CA 1
ATOM 12634 C C . ASP G 1 221 ? -42.740 7.238 87.811 1.00 52.53 290 ASP G C 1
ATOM 12635 O O . ASP G 1 221 ? -41.927 7.674 88.630 1.00 55.92 290 ASP G O 1
ATOM 12640 N N . PHE G 1 222 ? -44.058 7.343 87.975 1.00 51.92 291 PHE G N 1
ATOM 12641 C CA . PHE G 1 222 ? -44.647 8.020 89.122 1.00 54.06 291 PHE G CA 1
ATOM 12642 C C . PHE G 1 222 ? -44.819 7.109 90.332 1.00 53.61 291 PHE G C 1
ATOM 12643 O O . PHE G 1 222 ? -45.319 7.566 91.366 1.00 54.66 291 PHE G O 1
ATOM 12651 N N . PHE G 1 223 ? -44.422 5.842 90.234 1.00 50.08 292 PHE G N 1
ATOM 12652 C CA . PHE G 1 223 ? -44.424 4.951 91.385 1.00 53.14 292 PHE G CA 1
ATOM 12653 C C . PHE G 1 223 ? -43.303 3.937 91.217 1.00 53.82 292 PHE G C 1
ATOM 12654 O O . PHE G 1 223 ? -42.862 3.649 90.101 1.00 54.34 292 PHE G O 1
ATOM 12662 N N . GLY G 1 224 ? -42.844 3.398 92.344 1.00 50.43 293 GLY G N 1
ATOM 12663 C CA . GLY G 1 224 ? -41.728 2.477 92.299 1.00 46.19 293 GLY G CA 1
ATOM 12664 C C . GLY G 1 224 ? -40.417 3.196 92.013 1.00 42.60 293 GLY G C 1
ATOM 12665 O O . GLY G 1 224 ? -40.259 4.397 92.251 1.00 41.30 293 GLY G O 1
ATOM 12666 N N . TYR G 1 225 ? -39.462 2.428 91.494 1.00 39.71 294 TYR G N 1
ATOM 12667 C CA . TYR G 1 225 ? -38.158 2.980 91.149 1.00 37.50 294 TYR G CA 1
ATOM 12668 C C . TYR G 1 225 ? -38.285 3.978 90.003 1.00 37.38 294 TYR G C 1
ATOM 12669 O O . TYR G 1 225 ? -38.946 3.705 88.996 1.00 40.03 294 TYR G O 1
ATOM 12678 N N . ASN G 1 226 ? -37.648 5.137 90.161 1.00 43.86 295 ASN G N 1
ATOM 12679 C CA . ASN G 1 226 ? -37.647 6.196 89.156 1.00 34.52 295 ASN G CA 1
ATOM 12680 C C . ASN G 1 226 ? -36.201 6.439 88.742 1.00 44.98 295 ASN G C 1
ATOM 12681 O O . ASN G 1 226 ? -35.393 6.916 89.546 1.00 45.22 295 ASN G O 1
ATOM 12686 N N . CYS G 1 227 ? -35.877 6.111 87.490 1.00 46.85 296 CYS G N 1
ATOM 12687 C CA . CYS G 1 227 ? -34.499 6.239 87.025 1.00 41.19 296 CYS G CA 1
ATOM 12688 C C . CYS G 1 227 ? -34.100 7.700 86.854 1.00 45.63 296 CYS G C 1
ATOM 12689 O O . CYS G 1 227 ? -33.005 8.104 87.266 1.00 44.37 296 CYS G O 1
ATOM 12692 N N . PHE G 1 228 ? -34.979 8.506 86.252 1.00 49.87 297 PHE G N 1
ATOM 12693 C CA . PHE G 1 228 ? -34.651 9.902 85.975 1.00 51.09 297 PHE G CA 1
ATOM 12694 C C . PHE G 1 228 ? -34.397 10.679 87.262 1.00 48.25 297 PHE G C 1
ATOM 12695 O O . PHE G 1 228 ? -33.367 11.348 87.402 1.00 47.61 297 PHE G O 1
ATOM 12703 N N . LYS G 1 229 ? -35.333 10.608 88.213 1.00 45.86 298 LYS G N 1
ATOM 12704 C CA . LYS G 1 229 ? -35.168 11.339 89.466 1.00 53.34 298 LYS G CA 1
ATOM 12705 C C . LYS G 1 229 ? -33.960 10.841 90.251 1.00 57.89 298 LYS G C 1
ATOM 12706 O O . LYS G 1 229 ? -33.282 11.628 90.924 1.00 55.23 298 LYS G O 1
ATOM 12712 N N . SER G 1 230 ? -33.678 9.537 90.185 1.00 54.08 299 SER G N 1
ATOM 12713 C CA . SER G 1 230 ? -32.489 9.011 90.848 1.00 46.52 299 SER G CA 1
ATOM 12714 C C . SER G 1 230 ? -31.220 9.595 90.240 1.00 46.98 299 SER G C 1
ATOM 12715 O O . SER G 1 230 ? -30.291 9.976 90.965 1.00 49.02 299 SER G O 1
ATOM 12718 N N . LEU G 1 231 ? -31.170 9.693 88.909 1.00 46.42 300 LEU G N 1
ATOM 12719 C CA . LEU G 1 231 ? -29.984 10.245 88.261 1.00 45.91 300 LEU G CA 1
ATOM 12720 C C . LEU G 1 231 ? -29.850 11.738 88.534 1.00 49.79 300 LEU G C 1
ATOM 12721 O O . LEU G 1 231 ? -28.733 12.252 88.669 1.00 53.52 300 LEU G O 1
ATOM 12726 N N . VAL G 1 232 ? -30.974 12.453 88.616 1.00 53.82 301 VAL G N 1
ATOM 12727 C CA . VAL G 1 232 ? -30.924 13.882 88.913 1.00 56.63 301 VAL G CA 1
ATOM 12728 C C . VAL G 1 232 ? -30.439 14.115 90.339 1.00 54.23 301 VAL G C 1
ATOM 12729 O O . VAL G 1 232 ? -29.587 14.976 90.589 1.00 56.68 301 VAL G O 1
ATOM 12733 N N . LYS G 1 233 ? -30.970 13.349 91.296 1.00 51.58 302 LYS G N 1
ATOM 12734 C CA . LYS G 1 233 ? -30.547 13.516 92.683 1.00 60.03 302 LYS G CA 1
ATOM 12735 C C . LYS G 1 233 ? -29.090 13.115 92.872 1.00 59.28 302 LYS G C 1
ATOM 12736 O O . LYS G 1 233 ? -28.364 13.751 93.646 1.00 63.65 302 LYS G O 1
ATOM 12742 N N . MET G 1 234 ? -28.639 12.065 92.181 1.00 55.08 303 MET G N 1
ATOM 12743 C CA . MET G 1 234 ? -27.225 11.712 92.257 1.00 57.43 303 MET G CA 1
ATOM 12744 C C . MET G 1 234 ? -26.354 12.770 91.590 1.00 59.90 303 MET G C 1
ATOM 12745 O O . MET G 1 234 ? -25.214 12.991 92.015 1.00 54.84 303 MET G O 1
ATOM 12750 N N . ALA G 1 235 ? -26.874 13.438 90.556 1.00 62.01 304 ALA G N 1
ATOM 12751 C CA . ALA G 1 235 ? -26.117 14.503 89.905 1.00 60.61 304 ALA G CA 1
ATOM 12752 C C . ALA G 1 235 ? -25.933 15.699 90.826 1.00 66.04 304 ALA G C 1
ATOM 12753 O O . ALA G 1 235 ? -24.902 16.377 90.763 1.00 62.56 304 ALA G O 1
ATOM 12755 N N . LYS G 1 236 ? -26.915 15.970 91.684 1.00 67.31 305 LYS G N 1
ATOM 12756 C CA . LYS G 1 236 ? -26.827 17.031 92.677 1.00 69.33 305 LYS G CA 1
ATOM 12757 C C . LYS G 1 236 ? -26.009 16.616 93.895 1.00 71.89 305 LYS G C 1
ATOM 12758 O O . LYS G 1 236 ? -26.087 17.273 94.940 1.00 77.88 305 LYS G O 1
ATOM 12764 N N . ASP G 1 237 ? -25.239 15.533 93.763 1.00 73.78 306 ASP G N 1
ATOM 12765 C CA . ASP G 1 237 ? -24.355 15.023 94.811 1.00 71.62 306 ASP G CA 1
ATOM 12766 C C . ASP G 1 237 ? -25.119 14.688 96.090 1.00 71.47 306 ASP G C 1
ATOM 12767 O O . ASP G 1 237 ? -24.577 14.777 97.194 1.00 73.02 306 ASP G O 1
ATOM 12772 N N . GLU G 1 238 ? -26.384 14.301 95.953 1.00 69.12 307 GLU G N 1
ATOM 12773 C CA . GLU G 1 238 ? -27.182 13.860 97.088 1.00 62.33 307 GLU G CA 1
ATOM 12774 C C . GLU G 1 238 ? -26.969 12.368 97.308 1.00 64.24 307 GLU G C 1
ATOM 12775 O O . GLU G 1 238 ? -27.045 11.575 96.364 1.00 58.30 307 GLU G O 1
ATOM 12781 N N . LYS G 1 239 ? -26.700 11.993 98.553 1.00 65.35 308 LYS G N 1
ATOM 12782 C CA . LYS G 1 239 ? -26.455 10.606 98.916 1.00 54.86 308 LYS G CA 1
ATOM 12783 C C . LYS G 1 239 ? -27.757 9.977 99.401 1.00 53.62 308 LYS G C 1
ATOM 12784 O O . LYS G 1 239 ? -28.473 10.570 100.215 1.00 58.71 308 LYS G O 1
ATOM 12790 N N . PHE G 1 240 ? -28.061 8.783 98.899 1.00 51.27 309 PHE G N 1
ATOM 12791 C CA . PHE G 1 240 ? -29.358 8.163 99.146 1.00 47.51 309 PHE G CA 1
ATOM 12792 C C . PHE G 1 240 ? -29.285 6.692 98.771 1.00 47.90 309 PHE G C 1
ATOM 12793 O O . PHE G 1 240 ? -28.388 6.262 98.040 1.00 52.34 309 PHE G O 1
ATOM 12801 N N . LEU G 1 241 ? -30.244 5.925 99.284 1.00 43.13 310 LEU G N 1
ATOM 12802 C CA . LEU G 1 241 ? -30.367 4.516 98.942 1.00 41.09 310 LEU G CA 1
ATOM 12803 C C . LEU G 1 241 ? -31.247 4.345 97.714 1.00 49.86 310 LEU G C 1
ATOM 12804 O O . LEU G 1 241 ? -32.294 4.987 97.588 1.00 54.05 310 LEU G O 1
ATOM 12809 N N . ALA G 1 242 ? -30.810 3.475 96.810 1.00 47.84 311 ALA G N 1
ATOM 12810 C CA . ALA G 1 242 ? -31.582 3.183 95.615 1.00 42.17 311 ALA G CA 1
ATOM 12811 C C . ALA G 1 242 ? -32.890 2.501 95.993 1.00 42.77 311 ALA G C 1
ATOM 12812 O O . ALA G 1 242 ? -32.991 1.833 97.025 1.00 52.87 311 ALA G O 1
ATOM 12814 N N . HIS G 1 243 ? -33.905 2.696 95.155 1.00 41.30 312 HIS G N 1
ATOM 12815 C CA . HIS G 1 243 ? -35.188 2.045 95.375 1.00 39.32 312 HIS G CA 1
ATOM 12816 C C . HIS G 1 243 ? -35.000 0.534 95.447 1.00 41.59 312 HIS G C 1
ATOM 12817 O O . HIS G 1 243 ? -34.123 -0.037 94.795 1.00 48.02 312 HIS G O 1
ATOM 12824 N N . SER G 1 244 ? -35.836 -0.119 96.257 1.00 47.56 313 SER G N 1
ATOM 12825 C CA . SER G 1 244 ? -35.671 -1.551 96.481 1.00 42.07 313 SER G CA 1
ATOM 12826 C C . SER G 1 244 ? -35.920 -2.368 95.222 1.00 46.83 313 SER G C 1
ATOM 12827 O O . SER G 1 244 ? -35.528 -3.537 95.173 1.00 49.37 313 SER G O 1
ATOM 12830 N N . ASN G 1 245 ? -36.549 -1.783 94.206 1.00 46.56 314 ASN G N 1
ATOM 12831 C CA . ASN G 1 245 ? -36.786 -2.458 92.939 1.00 50.21 314 ASN G CA 1
ATOM 12832 C C . ASN G 1 245 ? -35.726 -2.136 91.894 1.00 46.23 314 ASN G C 1
ATOM 12833 O O . ASN G 1 245 ? -35.811 -2.639 90.770 1.00 51.35 314 ASN G O 1
ATOM 12838 N N . TYR G 1 246 ? -34.739 -1.309 92.236 1.00 41.95 315 TYR G N 1
ATOM 12839 C CA . TYR G 1 246 ? -33.663 -0.979 91.310 1.00 43.91 315 TYR G CA 1
ATOM 12840 C C . TYR G 1 246 ? -32.870 -2.226 90.944 1.00 50.52 315 TYR G C 1
ATOM 12841 O O . TYR G 1 246 ? -32.217 -2.832 91.799 1.00 50.39 315 TYR G O 1
ATOM 12850 N N . GLY G 1 247 ? -32.929 -2.607 89.669 1.00 48.65 316 GLY G N 1
ATOM 12851 C CA . GLY G 1 247 ? -32.193 -3.751 89.178 1.00 39.86 316 GLY G CA 1
ATOM 12852 C C . GLY G 1 247 ? -32.772 -5.101 89.540 1.00 52.47 316 GLY G C 1
ATOM 12853 O O . GLY G 1 247 ? -32.162 -6.124 89.204 1.00 54.38 316 GLY G O 1
ATOM 12854 N N . LYS G 1 248 ? -33.917 -5.145 90.221 1.00 58.61 317 LYS G N 1
ATOM 12855 C CA . LYS G 1 248 ? -34.471 -6.413 90.680 1.00 57.22 317 LYS G CA 1
ATOM 12856 C C . LYS G 1 248 ? -35.381 -7.073 89.655 1.00 61.74 317 LYS G C 1
ATOM 12857 O O . LYS G 1 248 ? -35.423 -8.305 89.580 1.00 70.60 317 LYS G O 1
ATOM 12863 N N . GLY G 1 249 ? -36.126 -6.292 88.880 1.00 57.07 318 GLY G N 1
ATOM 12864 C CA . GLY G 1 249 ? -37.007 -6.816 87.861 1.00 63.31 318 GLY G CA 1
ATOM 12865 C C . GLY G 1 249 ? -36.402 -6.734 86.476 1.00 72.83 318 GLY G C 1
ATOM 12866 O O . GLY G 1 249 ? -35.182 -6.626 86.300 1.00 76.25 318 GLY G O 1
ATOM 12867 N N . TYR G 1 250 ? -37.273 -6.792 85.472 1.00 69.28 319 TYR G N 1
ATOM 12868 C CA . TYR G 1 250 ? -36.895 -6.584 84.089 1.00 59.76 319 TYR G CA 1
ATOM 12869 C C . TYR G 1 250 ? -37.403 -5.210 83.644 1.00 59.83 319 TYR G C 1
ATOM 12870 O O . TYR G 1 250 ? -37.619 -4.317 84.477 1.00 61.88 319 TYR G O 1
ATOM 12879 N N . GLU G 1 251 ? -37.597 -5.044 82.335 1.00 54.15 320 GLU G N 1
ATOM 12880 C CA . GLU G 1 251 ? -38.176 -3.832 81.746 1.00 47.91 320 GLU G CA 1
ATOM 12881 C C . GLU G 1 251 ? -37.311 -2.637 82.132 1.00 46.85 320 GLU G C 1
ATOM 12882 O O . GLU G 1 251 ? -36.110 -2.641 81.812 1.00 55.13 320 GLU G O 1
ATOM 12888 N N . GLY G 1 252 ? -37.847 -1.617 82.795 1.00 42.80 321 GLY G N 1
ATOM 12889 C CA . GLY G 1 252 ? -37.150 -0.381 83.080 1.00 42.69 321 GLY G CA 1
ATOM 12890 C C . GLY G 1 252 ? -36.450 -0.286 84.419 1.00 43.47 321 GLY G C 1
ATOM 12891 O O . GLY G 1 252 ? -36.050 0.815 84.810 1.00 38.41 321 GLY G O 1
ATOM 12892 N N . ASN G 1 253 ? -36.291 -1.395 85.144 1.00 46.00 322 ASN G N 1
ATOM 12893 C CA . ASN G 1 253 ? -35.673 -1.328 86.465 1.00 45.48 322 ASN G CA 1
ATOM 12894 C C . ASN G 1 253 ? -34.166 -1.111 86.403 1.00 43.87 322 ASN G C 1
ATOM 12895 O O . ASN G 1 253 ? -33.576 -0.682 87.401 1.00 47.39 322 ASN G O 1
ATOM 12900 N N . TYR G 1 254 ? -33.530 -1.392 85.269 1.00 45.92 323 TYR G N 1
ATOM 12901 C CA . TYR G 1 254 ? -32.095 -1.195 85.130 1.00 43.19 323 TYR G CA 1
ATOM 12902 C C . TYR G 1 254 ? -31.780 -0.658 83.742 1.00 39.66 323 TYR G C 1
ATOM 12903 O O . TYR G 1 254 ? -32.568 -0.797 82.803 1.00 44.61 323 TYR G O 1
ATOM 12912 N N . ILE G 1 255 ? -30.608 -0.041 83.624 1.00 34.46 324 ILE G N 1
ATOM 12913 C CA . ILE G 1 255 ? -30.087 0.401 82.337 1.00 39.17 324 ILE G CA 1
ATOM 12914 C C . ILE G 1 255 ? -29.327 -0.774 81.735 1.00 34.85 324 ILE G C 1
ATOM 12915 O O . ILE G 1 255 ? -28.266 -1.159 82.232 1.00 32.81 324 ILE G O 1
ATOM 12920 N N . GLU G 1 256 ? -29.868 -1.345 80.664 1.00 34.32 325 GLU G N 1
ATOM 12921 C CA . GLU G 1 256 ? -29.248 -2.505 80.044 1.00 32.00 325 GLU G CA 1
ATOM 12922 C C . GLU G 1 256 ? -28.073 -2.079 79.179 1.00 29.39 325 GLU G C 1
ATOM 12923 O O . GLU G 1 256 ? -28.146 -1.088 78.445 1.00 30.56 325 GLU G O 1
ATOM 12929 N N . ALA G 1 257 ? -26.983 -2.834 79.270 1.00 28.96 326 ALA G N 1
ATOM 12930 C CA . ALA G 1 257 ? -25.797 -2.598 78.465 1.00 33.27 326 ALA G CA 1
ATOM 12931 C C . ALA G 1 257 ? -25.532 -3.814 77.591 1.00 34.86 326 ALA G C 1
ATOM 12932 O O . ALA G 1 257 ? -25.789 -4.952 77.996 1.00 35.48 326 ALA G O 1
ATOM 12934 N N . HIS G 1 258 ? -25.030 -3.565 76.388 1.00 31.73 327 HIS G N 1
ATOM 12935 C CA . HIS G 1 258 ? -24.714 -4.606 75.419 1.00 27.90 327 HIS G CA 1
ATOM 12936 C C . HIS G 1 258 ? -23.238 -4.476 75.072 1.00 30.49 327 HIS G C 1
ATOM 12937 O O . HIS G 1 258 ? -22.832 -3.516 74.405 1.00 29.59 327 HIS G O 1
ATOM 12944 N N . ILE G 1 259 ? -22.445 -5.430 75.553 1.00 27.44 328 ILE G N 1
ATOM 12945 C CA . ILE G 1 259 ? -21.002 -5.448 75.343 1.00 30.27 328 ILE G CA 1
ATOM 12946 C C . ILE G 1 259 ? -20.732 -6.061 73.974 1.00 35.83 328 ILE G C 1
ATOM 12947 O O . ILE G 1 259 ? -20.983 -7.248 73.754 1.00 36.56 328 ILE G O 1
ATOM 12952 N N . HIS G 1 260 ? -20.220 -5.252 73.051 1.00 29.03 329 HIS G N 1
ATOM 12953 C CA . HIS G 1 260 ? -19.883 -5.721 71.710 1.00 30.78 329 HIS G CA 1
ATOM 12954 C C . HIS G 1 260 ? -18.412 -6.114 71.712 1.00 32.22 329 HIS G C 1
ATOM 12955 O O . HIS G 1 260 ? -17.525 -5.264 71.612 1.00 31.73 329 HIS G O 1
ATOM 12962 N N . GLY G 1 261 ? -18.156 -7.414 71.832 1.00 27.29 330 GLY G N 1
ATOM 12963 C CA . GLY G 1 261 ? -16.813 -7.925 72.013 1.00 26.30 330 GLY G CA 1
ATOM 12964 C C . GLY G 1 261 ? -16.791 -9.045 73.031 1.00 29.55 330 GLY G C 1
ATOM 12965 O O . GLY G 1 261 ? -17.827 -9.372 73.617 1.00 36.56 330 GLY G O 1
ATOM 12966 N N . ASP G 1 262 ? -15.628 -9.645 73.250 1.00 33.41 331 ASP G N 1
ATOM 12967 C CA . ASP G 1 262 ? -15.509 -10.751 74.188 1.00 35.23 331 ASP G CA 1
ATOM 12968 C C . ASP G 1 262 ? -15.257 -10.240 75.601 1.00 38.26 331 ASP G C 1
ATOM 12969 O O . ASP G 1 262 ? -14.720 -9.148 75.805 1.00 41.18 331 ASP G O 1
ATOM 12974 N N . VAL G 1 263 ? -15.658 -11.047 76.579 1.00 37.72 332 VAL G N 1
ATOM 12975 C CA . VAL G 1 263 ? -15.367 -10.802 77.986 1.00 36.23 332 VAL G CA 1
ATOM 12976 C C . VAL G 1 263 ? -14.506 -11.961 78.464 1.00 38.13 332 VAL G C 1
ATOM 12977 O O . VAL G 1 263 ? -14.993 -13.091 78.602 1.00 38.28 332 VAL G O 1
ATOM 12981 N N . CYS G 1 264 ? -13.229 -11.691 78.712 1.00 34.25 333 CYS G N 1
ATOM 12982 C CA . CYS G 1 264 ? -12.282 -12.720 79.114 1.00 35.21 333 CYS G CA 1
ATOM 12983 C C . CYS G 1 264 ? -12.037 -12.657 80.615 1.00 35.22 333 CYS G C 1
ATOM 12984 O O . CYS G 1 264 ? -11.873 -11.575 81.186 1.00 32.49 333 CYS G O 1
ATOM 12987 N N . LEU G 1 265 ? -12.011 -13.826 81.244 1.00 38.55 334 LEU G N 1
ATOM 12988 C CA . LEU G 1 265 ? -11.749 -13.933 82.673 1.00 37.85 334 LEU G CA 1
ATOM 12989 C C . LEU G 1 265 ? -10.321 -14.427 82.880 1.00 38.42 334 LEU G C 1
ATOM 12990 O O . LEU G 1 265 ? -9.944 -15.469 82.344 1.00 43.76 334 LEU G O 1
ATOM 12995 N N . PHE G 1 266 ? -9.524 -13.690 83.651 1.00 34.36 335 PHE G N 1
ATOM 12996 C CA . PHE G 1 266 ? -9.980 -12.507 84.372 1.00 31.21 335 PHE G CA 1
ATOM 12997 C C . PHE G 1 266 ? -9.428 -11.232 83.742 1.00 35.19 335 PHE G C 1
ATOM 12998 O O . PHE G 1 266 ? -9.280 -10.214 84.417 1.00 42.29 335 PHE G O 1
ATOM 13006 N N . ARG G 1 267 ? -9.112 -11.306 82.446 1.00 37.30 336 ARG G N 1
ATOM 13007 C CA . ARG G 1 267 ? -8.485 -10.178 81.761 1.00 33.28 336 ARG G CA 1
ATOM 13008 C C . ARG G 1 267 ? -9.359 -8.930 81.815 1.00 34.57 336 ARG G C 1
ATOM 13009 O O . ARG G 1 267 ? -8.865 -7.829 82.083 1.00 32.70 336 ARG G O 1
ATOM 13017 N N . ASP G 1 268 ? -10.660 -9.081 81.563 1.00 36.05 337 ASP G N 1
ATOM 13018 C CA . ASP G 1 268 ? -11.590 -7.960 81.512 1.00 32.24 337 ASP G CA 1
ATOM 13019 C C . ASP G 1 268 ? -12.368 -7.783 82.810 1.00 33.37 337 ASP G C 1
ATOM 13020 O O . ASP G 1 268 ? -13.383 -7.078 82.823 1.00 33.47 337 ASP G O 1
ATOM 13025 N N . ILE G 1 269 ? -11.918 -8.401 83.897 1.00 33.82 338 ILE G N 1
ATOM 13026 C CA . ILE G 1 269 ? -12.671 -8.441 85.145 1.00 30.18 338 ILE G CA 1
ATOM 13027 C C . ILE G 1 269 ? -11.938 -7.618 86.193 1.00 28.88 338 ILE G C 1
ATOM 13028 O O . ILE G 1 269 ? -10.775 -7.893 86.514 1.00 35.27 338 ILE G O 1
ATOM 13033 N N . LYS G 1 270 ? -12.624 -6.607 86.726 1.00 29.15 339 LYS G N 1
ATOM 13034 C CA . LYS G 1 270 ? -12.111 -5.850 87.862 1.00 33.87 339 LYS G CA 1
ATOM 13035 C C . LYS G 1 270 ? -12.349 -6.605 89.167 1.00 33.76 339 LYS G C 1
ATOM 13036 O O . LYS G 1 270 ? -11.408 -6.883 89.918 1.00 34.39 339 LYS G O 1
ATOM 13042 N N . HIS G 1 271 ? -13.607 -6.941 89.452 1.00 32.81 340 HIS G N 1
ATOM 13043 C CA . HIS G 1 271 ? -13.961 -7.701 90.642 1.00 33.61 340 HIS G CA 1
ATOM 13044 C C . HIS G 1 271 ? -14.984 -8.771 90.287 1.00 33.93 340 HIS G C 1
ATOM 13045 O O . HIS G 1 271 ? -15.724 -8.656 89.307 1.00 31.28 340 HIS G O 1
ATOM 13052 N N . VAL G 1 272 ? -15.011 -9.821 91.105 1.00 28.54 341 VAL G N 1
ATOM 13053 C CA . VAL G 1 272 ? -16.058 -10.837 91.077 1.00 31.10 341 VAL G CA 1
ATOM 13054 C C . VAL G 1 272 ? -16.680 -10.873 92.464 1.00 35.74 341 VAL G C 1
ATOM 13055 O O . VAL G 1 272 ? -16.059 -11.363 93.416 1.00 34.85 341 VAL G O 1
ATOM 13059 N N . TYR G 1 273 ? -17.901 -10.357 92.586 1.00 32.41 342 TYR G N 1
ATOM 13060 C CA . TYR G 1 273 ? -18.622 -10.365 93.856 1.00 32.27 342 TYR G CA 1
ATOM 13061 C C . TYR G 1 273 ? -19.364 -11.691 93.977 1.00 32.24 342 TYR G C 1
ATOM 13062 O O . TYR G 1 273 ? -20.409 -11.892 93.354 1.00 32.45 342 TYR G O 1
ATOM 13071 N N . LEU G 1 274 ? -18.821 -12.602 94.780 1.00 35.18 343 LEU G N 1
ATOM 13072 C CA . LEU G 1 274 ? -19.442 -13.898 95.019 1.00 36.13 343 LEU G CA 1
ATOM 13073 C C . LEU G 1 274 ? -20.343 -13.825 96.243 1.00 37.16 343 LEU G C 1
ATOM 13074 O O . LEU G 1 274 ? -19.919 -13.368 97.309 1.00 41.90 343 LEU G O 1
ATOM 13079 N N . SER G 1 275 ? -21.584 -14.275 96.086 1.00 34.66 344 SER G N 1
ATOM 13080 C CA . SER G 1 275 ? -22.515 -14.333 97.203 1.00 39.18 344 SER G CA 1
ATOM 13081 C C . SER G 1 275 ? -22.195 -15.535 98.082 1.00 42.82 344 SER G C 1
ATOM 13082 O O . SER G 1 275 ? -22.056 -16.658 97.586 1.00 44.24 344 SER G O 1
ATOM 13085 N N . LEU G 1 276 ? -22.075 -15.298 99.389 1.00 44.39 345 LEU G N 1
ATOM 13086 C CA . LEU G 1 276 ? -21.868 -16.399 100.323 1.00 43.40 345 LEU G CA 1
ATOM 13087 C C . LEU G 1 276 ? -23.158 -17.177 100.558 1.00 45.81 345 LEU G C 1
ATOM 13088 O O . LEU G 1 276 ? -23.127 -18.404 100.712 1.00 48.46 345 LEU G O 1
ATOM 13093 N N . GLN G 1 277 ? -24.295 -16.480 100.591 1.00 43.38 346 GLN G N 1
ATOM 13094 C CA . GLN G 1 277 ? -25.572 -17.143 100.835 1.00 46.97 346 GLN G CA 1
ATOM 13095 C C . GLN G 1 277 ? -26.027 -17.936 99.615 1.00 46.59 346 GLN G C 1
ATOM 13096 O O . GLN G 1 277 ? -26.361 -19.122 99.721 1.00 49.84 346 GLN G O 1
ATOM 13102 N N . GLU G 1 278 ? -26.045 -17.296 98.444 1.00 44.70 347 GLU G N 1
ATOM 13103 C CA . GLU G 1 278 ? -26.526 -17.929 97.215 1.00 38.80 347 GLU G CA 1
ATOM 13104 C C . GLU G 1 278 ? -25.334 -18.548 96.490 1.00 41.81 347 GLU G C 1
ATOM 13105 O O . GLU G 1 278 ? -24.732 -17.961 95.589 1.00 42.08 347 GLU G O 1
ATOM 13111 N N . ASN G 1 279 ? -24.995 -19.768 96.898 1.00 42.94 348 ASN G N 1
ATOM 13112 C CA . ASN G 1 279 ? -23.840 -20.461 96.347 1.00 46.67 348 ASN G CA 1
ATOM 13113 C C . ASN G 1 279 ? -23.974 -21.950 96.633 1.00 46.17 348 ASN G C 1
ATOM 13114 O O . ASN G 1 279 ? -24.514 -22.350 97.668 1.00 48.40 348 ASN G O 1
ATOM 13119 N N . SER G 1 280 ? -23.478 -22.763 95.704 1.00 43.68 349 SER G N 1
ATOM 13120 C CA . SER G 1 280 ? -23.451 -24.209 95.877 1.00 43.17 349 SER G CA 1
ATOM 13121 C C . SER G 1 280 ? -22.207 -24.690 96.611 1.00 43.88 349 SER G C 1
ATOM 13122 O O . SER G 1 280 ? -22.051 -25.898 96.814 1.00 47.82 349 SER G O 1
ATOM 13125 N N . TYR G 1 281 ? -21.326 -23.779 97.010 1.00 45.21 350 TYR G N 1
ATOM 13126 C CA . TYR G 1 281 ? -20.118 -24.104 97.750 1.00 48.58 350 TYR G CA 1
ATOM 13127 C C . TYR G 1 281 ? -20.231 -23.595 99.181 1.00 49.89 350 TYR G C 1
ATOM 13128 O O . TYR G 1 281 ? -21.013 -22.689 99.484 1.00 43.13 350 TYR G O 1
ATOM 13137 N N . SER G 1 282 ? -19.433 -24.189 100.064 1.00 51.86 351 SER G N 1
ATOM 13138 C CA . SER G 1 282 ? -19.473 -23.821 101.469 1.00 56.61 351 SER G CA 1
ATOM 13139 C C . SER G 1 282 ? -18.633 -22.569 101.715 1.00 55.99 351 SER G C 1
ATOM 13140 O O . SER G 1 282 ? -17.904 -22.091 100.843 1.00 52.15 351 SER G O 1
ATOM 13143 N N . LYS G 1 283 ? -18.745 -22.036 102.934 1.00 56.72 352 LYS G N 1
ATOM 13144 C CA . LYS G 1 283 ? -18.003 -20.830 103.289 1.00 49.71 352 LYS G CA 1
ATOM 13145 C C . LYS G 1 283 ? -16.499 -21.076 103.234 1.00 51.39 352 LYS G C 1
ATOM 13146 O O . LYS G 1 283 ? -15.747 -20.282 102.654 1.00 49.73 352 LYS G O 1
ATOM 13152 N N . SER G 1 284 ? -16.046 -22.181 103.833 1.00 56.93 353 SER G N 1
ATOM 13153 C CA . SER G 1 284 ? -14.628 -22.526 103.805 1.00 57.38 353 SER G CA 1
ATOM 13154 C C . SER G 1 284 ? -14.127 -22.664 102.373 1.00 52.55 353 SER G C 1
ATOM 13155 O O . SER G 1 284 ? -13.069 -22.129 102.015 1.00 48.06 353 SER G O 1
ATOM 13158 N N . GLN G 1 285 ? -14.886 -23.373 101.534 1.00 52.77 354 GLN G N 1
ATOM 13159 C CA . GLN G 1 285 ? -14.472 -23.575 100.150 1.00 49.80 354 GLN G CA 1
ATOM 13160 C C . GLN G 1 285 ? -14.418 -22.254 99.395 1.00 45.86 354 GLN G C 1
ATOM 13161 O O . GLN G 1 285 ? -13.494 -22.019 98.608 1.00 44.74 354 GLN G O 1
ATOM 13167 N N . LEU G 1 286 ? -15.391 -21.371 99.633 1.00 40.25 355 LEU G N 1
ATOM 13168 C CA . LEU G 1 286 ? -15.397 -20.080 98.953 1.00 43.63 355 LEU G CA 1
ATOM 13169 C C . LEU G 1 286 ? -14.201 -19.231 99.366 1.00 44.85 355 LEU G C 1
ATOM 13170 O O . LEU G 1 286 ? -13.565 -18.590 98.521 1.00 44.27 355 LEU G O 1
ATOM 13175 N N . TYR G 1 287 ? -13.882 -19.208 100.664 1.00 50.65 356 TYR G N 1
ATOM 13176 C CA . TYR G 1 287 ? -12.702 -18.474 101.112 1.00 48.53 356 TYR G CA 1
ATOM 13177 C C . TYR G 1 287 ? -11.426 -19.058 100.514 1.00 45.39 356 TYR G C 1
ATOM 13178 O O . TYR G 1 287 ? -10.509 -18.313 100.144 1.00 46.36 356 TYR G O 1
ATOM 13187 N N . ASP G 1 288 ? -11.346 -20.388 100.410 1.00 46.81 357 ASP G N 1
ATOM 13188 C CA . ASP G 1 288 ? -10.168 -21.003 99.804 1.00 49.37 357 ASP G CA 1
ATOM 13189 C C . ASP G 1 288 ? -10.046 -20.625 98.331 1.00 52.29 357 ASP G C 1
ATOM 13190 O O . ASP G 1 288 ? -8.942 -20.352 97.842 1.00 53.20 357 ASP G O 1
ATOM 13195 N N . TYR G 1 289 ? -11.172 -20.594 97.611 1.00 47.50 358 TYR G N 1
ATOM 13196 C CA . TYR G 1 289 ? -11.139 -20.187 96.209 1.00 42.87 358 TYR G CA 1
ATOM 13197 C C . TYR G 1 289 ? -10.715 -18.730 96.073 1.00 38.29 358 TYR G C 1
ATOM 13198 O O . TYR G 1 289 ? -9.914 -18.389 95.194 1.00 40.04 358 TYR G O 1
ATOM 13207 N N . ALA G 1 290 ? -11.248 -17.855 96.930 1.00 38.67 359 ALA G N 1
ATOM 13208 C CA . ALA G 1 290 ? -10.872 -16.446 96.878 1.00 42.03 359 ALA G CA 1
ATOM 13209 C C . ALA G 1 290 ? -9.383 -16.262 97.149 1.00 41.07 359 ALA G C 1
ATOM 13210 O O . ALA G 1 290 ? -8.711 -15.488 96.456 1.00 39.34 359 ALA G O 1
ATOM 13212 N N . LYS G 1 291 ? -8.852 -16.963 98.154 1.00 43.14 360 LYS G N 1
ATOM 13213 C CA . LYS G 1 291 ? -7.427 -16.859 98.457 1.00 46.28 360 LYS G CA 1
ATOM 13214 C C . LYS G 1 291 ? -6.578 -17.368 97.300 1.00 46.96 360 LYS G C 1
ATOM 13215 O O . LYS G 1 291 ? -5.587 -16.737 96.914 1.00 45.51 360 LYS G O 1
ATOM 13221 N N . GLN G 1 292 ? -6.958 -18.513 96.729 1.00 42.83 361 GLN G N 1
ATOM 13222 C CA . GLN G 1 292 ? -6.170 -19.111 95.656 1.00 42.46 361 GLN G CA 1
ATOM 13223 C C . GLN G 1 292 ? -6.171 -18.227 94.412 1.00 43.20 361 GLN G C 1
ATOM 13224 O O . GLN G 1 292 ? -5.106 -17.872 93.887 1.00 44.73 361 GLN G O 1
ATOM 13230 N N . ILE G 1 293 ? -7.360 -17.854 93.932 1.00 39.34 362 ILE G N 1
ATOM 13231 C CA . ILE G 1 293 ? -7.461 -17.031 92.727 1.00 39.62 362 ILE G CA 1
ATOM 13232 C C . ILE G 1 293 ? -6.801 -15.675 92.946 1.00 41.27 362 ILE G C 1
ATOM 13233 O O . ILE G 1 293 ? -6.028 -15.198 92.106 1.00 43.12 362 ILE G O 1
ATOM 13238 N N . ASN G 1 294 ? -7.099 -15.031 94.078 1.00 42.25 363 ASN G N 1
ATOM 13239 C CA . ASN G 1 294 ? -6.576 -13.690 94.323 1.00 42.95 363 ASN G CA 1
ATOM 13240 C C . ASN G 1 294 ? -5.059 -13.694 94.466 1.00 46.79 363 ASN G C 1
ATOM 13241 O O . ASN G 1 294 ? -4.383 -12.783 93.973 1.00 43.94 363 ASN G O 1
ATOM 13246 N N . GLN G 1 295 ? -4.503 -14.705 95.137 1.00 46.75 364 GLN G N 1
ATOM 13247 C CA . GLN G 1 295 ? -3.051 -14.794 95.239 1.00 45.66 364 GLN G CA 1
ATOM 13248 C C . GLN G 1 295 ? -2.415 -15.106 93.892 1.00 48.36 364 GLN G C 1
ATOM 13249 O O . GLN G 1 295 ? -1.313 -14.627 93.603 1.00 50.49 364 GLN G O 1
ATOM 13255 N N . ALA G 1 296 ? -3.086 -15.906 93.060 1.00 46.00 365 ALA G N 1
ATOM 13256 C CA . ALA G 1 296 ? -2.544 -16.207 91.739 1.00 39.11 365 ALA G CA 1
ATOM 13257 C C . ALA G 1 296 ? -2.560 -14.976 90.840 1.00 43.20 365 ALA G C 1
ATOM 13258 O O . ALA G 1 296 ? -1.653 -14.786 90.021 1.00 43.40 365 ALA G O 1
ATOM 13260 N N . LEU G 1 297 ? -3.581 -14.130 90.975 1.00 51.91 366 LEU G N 1
ATOM 13261 C CA . LEU G 1 297 ? -3.696 -12.920 90.172 1.00 46.34 366 LEU G CA 1
ATOM 13262 C C . LEU G 1 297 ? -2.972 -11.729 90.783 1.00 44.76 366 LEU G C 1
ATOM 13263 O O . LEU G 1 297 ? -2.801 -10.714 90.099 1.00 42.99 366 LEU G O 1
ATOM 13268 N N . ASN G 1 298 ? -2.547 -11.833 92.045 1.00 49.47 367 ASN G N 1
ATOM 13269 C CA . ASN G 1 298 ? -1.939 -10.724 92.783 1.00 45.14 367 ASN G CA 1
ATOM 13270 C C . ASN G 1 298 ? -2.855 -9.503 92.814 1.00 42.20 367 ASN G C 1
ATOM 13271 O O . ASN G 1 298 ? -2.391 -8.360 92.813 1.00 46.52 367 ASN G O 1
ATOM 13276 N N . ARG G 1 299 ? -4.165 -9.742 92.841 1.00 44.48 368 ARG G N 1
ATOM 13277 C CA . ARG G 1 299 ? -5.164 -8.688 92.946 1.00 45.14 368 ARG G CA 1
ATOM 13278 C C . ARG G 1 299 ? -6.258 -9.146 93.897 1.00 43.38 368 ARG G C 1
ATOM 13279 O O . ARG G 1 299 ? -6.400 -10.336 94.183 1.00 40.90 368 ARG G O 1
ATOM 13287 N N . ASP G 1 300 ? -7.037 -8.184 94.384 1.00 46.26 369 ASP G N 1
ATOM 13288 C CA . ASP G 1 300 ? -8.240 -8.491 95.158 1.00 48.49 369 ASP G CA 1
ATOM 13289 C C . ASP G 1 300 ? -9.454 -8.567 94.230 1.00 45.19 369 ASP G C 1
ATOM 13290 O O . ASP G 1 300 ? -10.410 -7.798 94.327 1.00 45.68 369 ASP G O 1
ATOM 13295 N N . CYS G 1 301 ? -9.393 -9.530 93.310 1.00 42.12 370 CYS G N 1
ATOM 13296 C CA . CYS G 1 301 ? -10.442 -9.683 92.307 1.00 38.06 370 CYS G CA 1
ATOM 13297 C C . CYS G 1 301 ? -11.679 -10.353 92.896 1.00 36.49 370 CYS G C 1
ATOM 13298 O O . CYS G 1 301 ? -12.784 -9.804 92.837 1.00 36.66 370 CYS G O 1
ATOM 13301 N N . ILE G 1 302 ? -11.509 -11.539 93.470 1.00 39.10 371 ILE G N 1
ATOM 13302 C CA . ILE G 1 302 ? -12.623 -12.263 94.074 1.00 36.03 371 ILE G CA 1
ATOM 13303 C C . ILE G 1 302 ? -12.951 -11.620 95.414 1.00 36.80 371 ILE G C 1
ATOM 13304 O O . ILE G 1 302 ? -12.095 -11.535 96.300 1.00 39.43 371 ILE G O 1
ATOM 13309 N N . ILE G 1 303 ? -14.191 -11.164 95.563 1.00 38.93 372 ILE G N 1
ATOM 13310 C CA . ILE G 1 303 ? -14.665 -10.543 96.794 1.00 36.33 372 ILE G CA 1
ATOM 13311 C C . ILE G 1 303 ? -15.893 -11.308 97.261 1.00 39.05 372 ILE G C 1
ATOM 13312 O O . ILE G 1 303 ? -16.910 -11.351 96.556 1.00 39.56 372 ILE G O 1
ATOM 13317 N N . LEU G 1 304 ? -15.802 -11.909 98.444 1.00 38.29 373 LEU G N 1
ATOM 13318 C CA . LEU G 1 304 ? -16.937 -12.598 99.038 1.00 40.39 373 LEU G CA 1
ATOM 13319 C C . LEU G 1 304 ? -17.774 -11.602 99.828 1.00 38.48 373 LEU G C 1
ATOM 13320 O O . LEU G 1 304 ? -17.237 -10.717 100.500 1.00 42.83 373 LEU G O 1
ATOM 13325 N N . TYR G 1 305 ? -19.091 -11.751 99.746 1.00 38.17 374 TYR G N 1
ATOM 13326 C CA . TYR G 1 305 ? -19.995 -10.844 100.441 1.00 38.45 374 TYR G CA 1
ATOM 13327 C C . TYR G 1 305 ? -21.373 -11.471 100.613 1.00 40.69 374 TYR G C 1
ATOM 13328 O O . TYR G 1 305 ? -21.663 -12.525 100.046 1.00 40.40 374 TYR G O 1
ATOM 13338 N N . ARG H 2 3 ? 2.340 -20.759 77.020 1.00 68.08 -1 ARG H N 1
ATOM 13339 C CA . ARG H 2 3 ? 3.234 -19.736 76.493 1.00 63.74 -1 ARG H CA 1
ATOM 13340 C C . ARG H 2 3 ? 3.264 -18.554 77.455 1.00 64.11 -1 ARG H C 1
ATOM 13341 O O . ARG H 2 3 ? 2.290 -18.311 78.168 1.00 64.31 -1 ARG H O 1
ATOM 13349 N N . PRO H 2 4 ? 4.372 -17.818 77.485 1.00 60.82 0 PRO H N 1
ATOM 13350 C CA . PRO H 2 4 ? 4.387 -16.559 78.236 1.00 58.77 0 PRO H CA 1
ATOM 13351 C C . PRO H 2 4 ? 3.707 -15.470 77.422 1.00 61.52 0 PRO H C 1
ATOM 13352 O O . PRO H 2 4 ? 3.854 -15.399 76.199 1.00 56.87 0 PRO H O 1
ATOM 13356 N N . GLU H 2 5 ? 2.953 -14.618 78.107 1.00 61.33 17 GLU H N 1
ATOM 13357 C CA . GLU H 2 5 ? 2.184 -13.576 77.446 1.00 58.08 17 GLU H CA 1
ATOM 13358 C C . GLU H 2 5 ? 2.798 -12.206 77.704 1.00 51.01 17 GLU H C 1
ATOM 13359 O O . GLU H 2 5 ? 3.392 -11.955 78.757 1.00 55.02 17 GLU H O 1
ATOM 13365 N N . MET H 2 6 ? 2.655 -11.327 76.716 1.00 49.29 18 MET H N 1
ATOM 13366 C CA . MET H 2 6 ? 3.091 -9.942 76.809 1.00 48.54 18 MET H CA 1
ATOM 13367 C C . MET H 2 6 ? 1.911 -9.038 76.498 1.00 44.44 18 MET H C 1
ATOM 13368 O O . MET H 2 6 ? 1.274 -9.182 75.450 1.00 46.12 18 MET H O 1
ATOM 13373 N N . ARG H 2 7 ? 1.623 -8.109 77.402 1.00 43.82 19 ARG H N 1
ATOM 13374 C CA . ARG H 2 7 ? 0.493 -7.208 77.237 1.00 45.42 19 ARG H CA 1
ATOM 13375 C C . ARG H 2 7 ? 0.950 -5.940 76.526 1.00 39.30 19 ARG H C 1
ATOM 13376 O O . ARG H 2 7 ? 1.928 -5.301 76.934 1.00 41.51 19 ARG H O 1
ATOM 13384 N N . ILE H 2 8 ? 0.243 -5.591 75.454 1.00 37.07 20 ILE H N 1
ATOM 13385 C CA . ILE H 2 8 ? 0.629 -4.507 74.561 1.00 37.97 20 ILE H CA 1
ATOM 13386 C C . ILE H 2 8 ? -0.546 -3.553 74.417 1.00 36.67 20 ILE H C 1
ATOM 13387 O O . ILE H 2 8 ? -1.659 -3.976 74.083 1.00 33.79 20 ILE H O 1
ATOM 13392 N N . LEU H 2 9 ? -0.302 -2.272 74.671 1.00 36.18 21 LEU H N 1
ATOM 13393 C CA . LEU H 2 9 ? -1.243 -1.212 74.339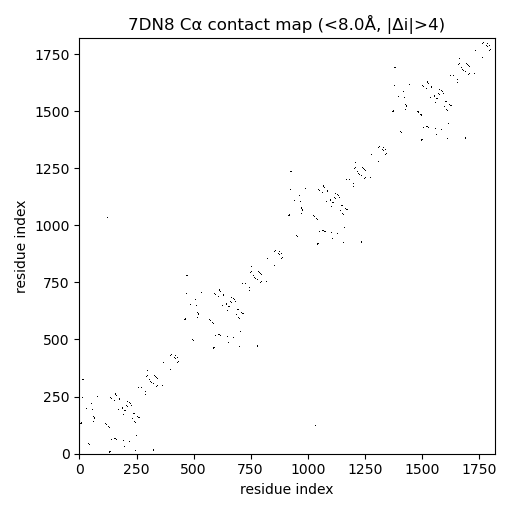 1.00 32.66 21 LEU H CA 1
ATOM 13394 C C . LEU H 2 9 ? -0.767 -0.541 73.057 1.00 31.78 21 LEU H C 1
ATOM 13395 O O . LEU H 2 9 ? 0.327 0.035 73.022 1.00 32.04 21 LEU H O 1
ATOM 13400 N N . MET H 2 10 ? -1.577 -0.628 72.007 1.00 32.04 22 MET H N 1
ATOM 13401 C CA . MET H 2 10 ? -1.276 0.012 70.733 1.00 30.21 22 MET H CA 1
ATOM 13402 C C . MET H 2 10 ? -2.072 1.308 70.656 1.00 31.34 22 MET H C 1
ATOM 13403 O O . MET H 2 10 ? -3.305 1.287 70.587 1.00 33.69 22 MET H O 1
ATOM 13408 N N . VAL H 2 11 ? -1.363 2.433 70.675 1.00 29.33 23 VAL H N 1
ATOM 13409 C CA . VAL H 2 11 ? -1.987 3.748 70.669 1.00 31.04 23 VAL H CA 1
ATOM 13410 C C . VAL H 2 11 ? -1.438 4.564 69.507 1.00 31.89 23 VAL H C 1
ATOM 13411 O O . VAL H 2 11 ? -0.574 4.102 68.748 1.00 33.18 23 VAL H O 1
ATOM 13415 N N . GLY H 2 12 ? -1.928 5.792 69.376 1.00 37.28 24 GLY H N 1
ATOM 13416 C CA . GLY H 2 12 ? -1.557 6.658 68.278 1.00 31.55 24 GLY H CA 1
ATOM 13417 C C . GLY H 2 12 ? -2.761 7.379 67.715 1.00 28.39 24 GLY H C 1
ATOM 13418 O O . GLY H 2 12 ? -3.904 7.027 68.026 1.00 27.64 24 GLY H O 1
ATOM 13419 N N . LEU H 2 13 ? -2.516 8.391 66.887 1.00 29.09 25 LEU H N 1
ATOM 13420 C CA . LEU H 2 13 ? -3.595 9.162 66.288 1.00 27.99 25 LEU H CA 1
ATOM 13421 C C . LEU H 2 13 ? -4.478 8.273 65.417 1.00 31.67 25 LEU H C 1
ATOM 13422 O O . LEU H 2 13 ? -4.059 7.223 64.920 1.00 35.44 25 LEU H O 1
ATOM 13427 N N . ASP H 2 14 ? -5.726 8.702 65.246 1.00 27.89 26 ASP H N 1
ATOM 13428 C CA . ASP H 2 14 ? -6.635 8.004 64.350 1.00 25.60 26 ASP H CA 1
ATOM 13429 C C . ASP H 2 14 ? -6.109 8.049 62.919 1.00 29.54 26 ASP H C 1
ATOM 13430 O O . ASP H 2 14 ? -5.379 8.966 62.531 1.00 32.17 26 ASP H O 1
ATOM 13435 N N . ALA H 2 15 ? -6.470 7.026 62.142 1.00 24.32 27 ALA H N 1
ATOM 13436 C CA . ALA H 2 15 ? -6.063 6.825 60.753 1.00 28.18 27 ALA H CA 1
ATOM 13437 C C . ALA H 2 15 ? -4.578 6.516 60.608 1.00 32.38 27 ALA H C 1
ATOM 13438 O O . ALA H 2 15 ? -4.070 6.473 59.480 1.00 30.30 27 ALA H O 1
ATOM 13440 N N . ALA H 2 16 ? -3.860 6.306 61.714 1.00 29.80 28 ALA H N 1
ATOM 13441 C CA . ALA H 2 16 ? -2.455 5.927 61.617 1.00 26.00 28 ALA H CA 1
ATOM 13442 C C . ALA H 2 16 ? -2.289 4.498 61.114 1.00 27.50 28 ALA H C 1
ATOM 13443 O O . ALA H 2 16 ? -1.243 4.162 60.548 1.00 28.10 28 ALA H O 1
ATOM 13445 N N . GLY H 2 17 ? -3.290 3.653 61.310 1.00 28.50 29 GLY H N 1
ATOM 13446 C CA . GLY H 2 17 ? -3.241 2.277 60.876 1.00 24.87 29 GLY H CA 1
ATOM 13447 C C . GLY H 2 17 ? -3.232 1.225 61.975 1.00 28.91 29 GLY H C 1
ATOM 13448 O O . GLY H 2 17 ? -2.758 0.110 61.725 1.00 30.04 29 GLY H O 1
ATOM 13449 N N . LYS H 2 18 ? -3.736 1.540 63.170 1.00 29.75 30 LYS H N 1
ATOM 13450 C CA . LYS H 2 18 ? -3.648 0.600 64.284 1.00 24.56 30 LYS H CA 1
ATOM 13451 C C . LYS H 2 18 ? -4.464 -0.660 64.014 1.00 32.50 30 LYS H C 1
ATOM 13452 O O . LYS H 2 18 ? -3.951 -1.781 64.122 1.00 32.03 30 LYS H O 1
ATOM 13458 N N . THR H 2 19 ? -5.745 -0.493 63.673 1.00 32.26 31 THR H N 1
ATOM 13459 C CA . THR H 2 19 ? -6.621 -1.642 63.457 1.00 27.03 31 THR H CA 1
ATOM 13460 C C . THR H 2 19 ? -6.118 -2.518 62.314 1.00 31.11 31 THR H C 1
ATOM 13461 O O . THR H 2 19 ? -6.123 -3.753 62.416 1.00 35.30 31 THR H O 1
ATOM 13465 N N . THR H 2 20 ? -5.667 -1.891 61.223 1.00 34.78 32 THR H N 1
ATOM 13466 C CA . THR H 2 20 ? -5.114 -2.642 60.100 1.00 35.26 32 THR H CA 1
ATOM 13467 C C . THR H 2 20 ? -3.918 -3.482 60.532 1.00 34.85 32 THR H C 1
ATOM 13468 O O . THR H 2 20 ? -3.760 -4.625 60.085 1.00 38.73 32 THR H O 1
ATOM 13472 N N . ILE H 2 21 ? -3.065 -2.934 61.399 1.00 31.12 33 ILE H N 1
ATOM 13473 C CA . ILE H 2 21 ? -1.916 -3.689 61.892 1.00 34.89 33 ILE H CA 1
ATOM 13474 C C . ILE H 2 21 ? -2.380 -4.855 62.755 1.00 33.10 33 ILE H C 1
ATOM 13475 O O . ILE H 2 21 ? -1.910 -5.990 62.601 1.00 37.64 33 ILE H O 1
ATOM 13480 N N . LEU H 2 22 ? -3.311 -4.590 63.677 1.00 31.41 34 LEU H N 1
ATOM 13481 C CA . LEU H 2 22 ? -3.793 -5.633 64.578 1.00 31.13 34 LEU H CA 1
ATOM 13482 C C . LEU H 2 22 ? -4.368 -6.813 63.806 1.00 35.27 34 LEU H C 1
ATOM 13483 O O . LEU H 2 22 ? -4.015 -7.969 64.065 1.00 35.45 34 LEU H O 1
ATOM 13488 N N . TYR H 2 23 ? -5.255 -6.545 62.850 1.00 33.54 35 TYR H N 1
ATOM 13489 C CA . TYR H 2 23 ? -5.912 -7.637 62.145 1.00 37.16 35 TYR H CA 1
ATOM 13490 C C . TYR H 2 23 ? -5.103 -8.167 60.969 1.00 37.83 35 TYR H C 1
ATOM 13491 O O . TYR H 2 23 ? -5.443 -9.228 60.433 1.00 38.92 35 TYR H O 1
ATOM 13500 N N . LYS H 2 24 ? -4.046 -7.464 60.559 1.00 38.96 36 LYS H N 1
ATOM 13501 C CA . LYS H 2 24 ? -3.066 -8.072 59.666 1.00 36.62 36 LYS H CA 1
ATOM 13502 C C . LYS H 2 24 ? -2.205 -9.080 60.417 1.00 39.28 36 LYS H C 1
ATOM 13503 O O . LYS H 2 24 ? -1.873 -10.144 59.882 1.00 36.10 36 LYS H O 1
ATOM 13509 N N . LEU H 2 25 ? -1.834 -8.760 61.660 1.00 37.08 37 LEU H N 1
ATOM 13510 C CA . LEU H 2 25 ? -1.109 -9.721 62.485 1.00 39.16 37 LEU H CA 1
ATOM 13511 C C . LEU H 2 25 ? -2.000 -10.891 62.888 1.00 38.56 37 LEU H C 1
ATOM 13512 O O . LEU H 2 25 ? -1.536 -12.034 62.968 1.00 37.30 37 LEU H O 1
ATOM 13517 N N . LYS H 2 26 ? -3.283 -10.627 63.146 1.00 40.39 38 LYS H N 1
ATOM 13518 C CA . LYS H 2 26 ? -4.170 -11.669 63.652 1.00 39.05 38 LYS H CA 1
ATOM 13519 C C . LYS H 2 26 ? -4.717 -12.548 62.532 1.00 41.34 38 LYS H C 1
ATOM 13520 O O . LYS H 2 26 ? -4.777 -13.774 62.677 1.00 40.97 38 LYS H O 1
ATOM 13526 N N . LEU H 2 27 ? -5.114 -11.946 61.411 1.00 40.60 39 LEU H N 1
ATOM 13527 C CA . LEU H 2 27 ? -5.742 -12.682 60.321 1.00 40.11 39 LEU H CA 1
ATOM 13528 C C . LEU H 2 27 ? -4.859 -12.851 59.097 1.00 42.66 39 LEU H C 1
ATOM 13529 O O . LEU H 2 27 ? -5.044 -13.814 58.350 1.00 46.62 39 LEU H O 1
ATOM 13534 N N . GLY H 2 28 ? -3.904 -11.952 58.876 1.00 45.01 40 GLY H N 1
ATOM 13535 C CA . GLY H 2 28 ? -3.191 -11.926 57.618 1.00 40.74 40 GLY H CA 1
ATOM 13536 C C . GLY H 2 28 ? -3.933 -11.242 56.495 1.00 42.01 40 GLY H C 1
ATOM 13537 O O . GLY H 2 28 ? -3.512 -11.352 55.338 1.00 42.49 40 GLY H O 1
ATOM 13538 N N . GLU H 2 29 ? -5.021 -10.541 56.797 1.00 41.04 41 GLU H N 1
ATOM 13539 C CA . GLU H 2 29 ? -5.837 -9.859 55.805 1.00 45.34 41 GLU H CA 1
ATOM 13540 C C . GLU H 2 29 ? -5.846 -8.361 56.079 1.00 42.10 41 GLU H C 1
ATOM 13541 O O . GLU H 2 29 ? -5.379 -7.887 57.118 1.00 42.15 41 GLU H O 1
ATOM 13547 N N . ILE H 2 30 ? -6.391 -7.619 55.122 1.00 39.71 42 ILE H N 1
ATOM 13548 C CA . ILE H 2 30 ? -6.609 -6.184 55.249 1.00 37.16 42 ILE H CA 1
ATOM 13549 C C . ILE H 2 30 ? -8.109 -5.991 55.437 1.00 46.84 42 ILE H C 1
ATOM 13550 O O . ILE H 2 30 ? -8.881 -6.039 54.474 1.00 43.24 42 ILE H O 1
ATOM 13555 N N . VAL H 2 31 ? -8.528 -5.772 56.684 1.00 38.65 43 VAL H N 1
ATOM 13556 C CA . VAL H 2 31 ? -9.952 -5.706 56.985 1.00 37.65 43 VAL H CA 1
ATOM 13557 C C . VAL H 2 31 ? -10.534 -4.387 56.487 1.00 45.15 43 VAL H C 1
ATOM 13558 O O . VAL H 2 31 ? -9.833 -3.383 56.309 1.00 44.64 43 VAL H O 1
ATOM 13562 N N . THR H 2 32 ? -11.842 -4.401 56.246 1.00 47.74 44 THR H N 1
ATOM 13563 C CA . THR H 2 32 ? -12.547 -3.184 55.872 1.00 53.14 44 THR H CA 1
ATOM 13564 C C . THR H 2 32 ? -12.456 -2.162 56.999 1.00 51.15 44 THR H C 1
ATOM 13565 O O . THR H 2 32 ? -12.406 -2.510 58.181 1.00 57.14 44 THR H O 1
ATOM 13569 N N . THR H 2 33 ? -12.421 -0.885 56.620 1.00 50.32 45 THR H N 1
ATOM 13570 C CA . THR H 2 33 ? -12.316 0.188 57.601 1.00 58.36 45 THR H CA 1
ATOM 13571 C C . THR H 2 33 ? -13.527 0.198 58.525 1.00 61.18 45 THR H C 1
ATOM 13572 O O . THR H 2 33 ? -14.631 0.568 58.112 1.00 65.61 45 THR H O 1
ATOM 13576 N N . ILE H 2 34 ? -13.328 -0.209 59.771 1.00 54.05 46 ILE H N 1
ATOM 13577 C CA . ILE H 2 34 ? -14.366 -0.203 60.796 1.00 54.81 46 ILE H CA 1
ATOM 13578 C C . ILE H 2 34 ? -13.992 0.861 61.828 1.00 52.57 46 ILE H C 1
ATOM 13579 O O . ILE H 2 34 ? -12.926 0.757 62.447 1.00 46.53 46 ILE H O 1
ATOM 13584 N N . PRO H 2 35 ? -14.804 1.898 62.010 1.00 45.64 47 PRO H N 1
ATOM 13585 C CA . PRO H 2 35 ? -14.517 2.890 63.055 1.00 44.34 47 PRO H CA 1
ATOM 13586 C C . PRO H 2 35 ? -14.324 2.230 64.413 1.00 45.87 47 PRO H C 1
ATOM 13587 O O . PRO H 2 35 ? -15.142 1.420 64.856 1.00 46.42 47 PRO H O 1
ATOM 13591 N N . THR H 2 36 ? -13.223 2.580 65.076 1.00 45.71 48 THR H N 1
ATOM 13592 C CA . THR H 2 36 ? -12.920 2.053 66.405 1.00 42.16 48 THR H CA 1
ATOM 13593 C C . THR H 2 36 ? -13.595 2.962 67.424 1.00 41.38 48 THR H C 1
ATOM 13594 O O . THR H 2 36 ? -12.997 3.904 67.945 1.00 43.67 48 THR H O 1
ATOM 13598 N N . ILE H 2 37 ? -14.869 2.675 67.704 1.00 42.04 49 ILE H N 1
ATOM 13599 C CA . ILE H 2 37 ? -15.627 3.493 68.646 1.00 40.98 49 ILE H CA 1
ATOM 13600 C C . ILE H 2 37 ? -15.056 3.354 70.050 1.00 36.42 49 ILE H C 1
ATOM 13601 O O . ILE H 2 37 ? -14.918 4.341 70.782 1.00 42.23 49 ILE H O 1
ATOM 13606 N N . GLY H 2 38 ? -14.708 2.134 70.445 1.00 35.73 50 GLY H N 1
ATOM 13607 C CA . GLY H 2 38 ? -14.065 1.908 71.722 1.00 34.91 50 GLY H CA 1
ATOM 13608 C C . GLY H 2 38 ? -12.660 1.374 71.551 1.00 35.24 50 GLY H C 1
ATOM 13609 O O . GLY H 2 38 ? -11.688 2.133 71.601 1.00 32.85 50 GLY H O 1
ATOM 13610 N N . PHE H 2 39 ? -12.542 0.068 71.337 1.00 31.94 51 PHE H N 1
ATOM 13611 C CA . PHE H 2 39 ? -11.241 -0.566 71.178 1.00 32.30 51 PHE H CA 1
ATOM 13612 C C . PHE H 2 39 ? -11.449 -1.952 70.588 1.00 32.22 51 PHE H C 1
ATOM 13613 O O . PHE H 2 39 ? -12.560 -2.488 70.577 1.00 35.22 51 PHE H O 1
ATOM 13621 N N . ASN H 2 40 ? -10.356 -2.523 70.096 1.00 31.62 52 ASN H N 1
ATOM 13622 C CA . ASN H 2 40 ? -10.278 -3.932 69.755 1.00 27.14 52 ASN H CA 1
ATOM 13623 C C . ASN H 2 40 ? -9.218 -4.573 70.640 1.00 35.62 52 ASN H C 1
ATOM 13624 O O . ASN H 2 40 ? -8.422 -3.883 71.279 1.00 34.12 52 ASN H O 1
ATOM 13629 N N . VAL H 2 41 ? -9.229 -5.899 70.705 1.00 34.26 53 VAL H N 1
ATOM 13630 C CA . VAL H 2 41 ? -8.211 -6.626 71.458 1.00 29.53 53 VAL H CA 1
ATOM 13631 C C . VAL H 2 41 ? -8.089 -8.023 70.872 1.00 36.46 53 VAL H C 1
ATOM 13632 O O . VAL H 2 41 ? -9.087 -8.735 70.724 1.00 39.71 53 VAL H O 1
ATOM 13636 N N . GLU H 2 42 ? -6.865 -8.413 70.523 1.00 38.26 54 GLU H N 1
ATOM 13637 C CA . GLU H 2 42 ? -6.641 -9.714 69.910 1.00 34.10 54 GLU H CA 1
ATOM 13638 C C . GLU H 2 42 ? -5.353 -10.318 70.445 1.00 37.06 54 GLU H C 1
ATOM 13639 O O . GLU H 2 42 ? -4.426 -9.603 70.835 1.00 36.55 54 GLU H O 1
ATOM 13645 N N . THR H 2 43 ? -5.311 -11.646 70.462 1.00 40.20 55 THR H N 1
ATOM 13646 C CA . THR H 2 43 ? -4.128 -12.395 70.862 1.00 38.89 55 THR H CA 1
ATOM 13647 C C . THR H 2 43 ? -3.420 -12.919 69.619 1.00 42.59 55 THR H C 1
ATOM 13648 O O . THR H 2 43 ? -4.042 -13.573 68.774 1.00 45.52 55 THR H O 1
ATOM 13652 N N . VAL H 2 44 ? -2.125 -12.635 69.515 1.00 41.12 56 VAL H N 1
ATOM 13653 C CA . VAL H 2 44 ? -1.304 -13.052 68.386 1.00 47.78 56 VAL H CA 1
ATOM 13654 C C . VAL H 2 44 ? -0.184 -13.935 68.916 1.00 51.33 56 VAL H C 1
ATOM 13655 O O . VAL H 2 44 ? 0.614 -13.498 69.755 1.00 47.56 56 VAL H O 1
ATOM 13659 N N . GLU H 2 45 ? -0.122 -15.171 68.428 1.00 53.82 57 GLU H N 1
ATOM 13660 C CA . GLU H 2 45 ? 0.926 -16.107 68.813 1.00 56.22 57 GLU H CA 1
ATOM 13661 C C . GLU H 2 45 ? 2.098 -15.973 67.848 1.00 51.07 57 GLU H C 1
ATOM 13662 O O . GLU H 2 45 ? 1.947 -16.198 66.642 1.00 44.95 57 GLU H O 1
ATOM 13668 N N . TYR H 2 46 ? 3.262 -15.603 68.379 1.00 50.37 58 TYR H N 1
ATOM 13669 C CA . TYR H 2 46 ? 4.447 -15.388 67.561 1.00 54.09 58 TYR H CA 1
ATOM 13670 C C . TYR H 2 46 ? 5.678 -15.760 68.374 1.00 53.15 58 TYR H C 1
ATOM 13671 O O . TYR H 2 46 ? 5.859 -15.261 69.489 1.00 53.69 58 TYR H O 1
ATOM 13680 N N . LYS H 2 47 ? 6.504 -16.645 67.814 1.00 54.06 59 LYS H N 1
ATOM 13681 C CA . LYS H 2 47 ? 7.753 -17.084 68.438 1.00 59.00 59 LYS H CA 1
ATOM 13682 C C . LYS H 2 47 ? 7.520 -17.562 69.869 1.00 64.50 59 LYS H C 1
ATOM 13683 O O . LYS H 2 47 ? 8.199 -17.147 70.812 1.00 65.84 59 LYS H O 1
ATOM 13689 N N . ASN H 2 48 ? 6.535 -18.447 70.023 1.00 58.90 60 ASN H N 1
ATOM 13690 C CA . ASN H 2 48 ? 6.172 -19.046 71.306 1.00 68.72 60 ASN H CA 1
ATOM 13691 C C . ASN H 2 48 ? 5.765 -18.005 72.346 1.00 66.00 60 ASN H C 1
ATOM 13692 O O . ASN H 2 48 ? 5.830 -18.272 73.550 1.00 65.54 60 ASN H O 1
ATOM 13697 N N . ILE H 2 49 ? 5.346 -16.818 71.911 1.00 61.43 61 ILE H N 1
ATOM 13698 C CA . ILE H 2 49 ? 4.868 -15.770 72.805 1.00 54.36 61 ILE H CA 1
ATOM 13699 C C . ILE H 2 49 ? 3.427 -15.445 72.437 1.00 54.84 61 ILE H C 1
ATOM 13700 O O . ILE H 2 49 ? 3.077 -15.391 71.253 1.00 53.74 61 ILE H O 1
ATOM 13705 N N . SER H 2 50 ? 2.594 -15.230 73.452 1.00 57.91 62 SER H N 1
ATOM 13706 C CA . SER H 2 50 ? 1.175 -14.929 73.272 1.00 51.38 62 SER H CA 1
ATOM 13707 C C . SER H 2 50 ? 0.965 -13.440 73.544 1.00 48.67 62 SER H C 1
ATOM 13708 O O . SER H 2 50 ? 0.722 -13.027 74.678 1.00 51.83 62 SER H O 1
ATOM 13711 N N . PHE H 2 51 ? 1.050 -12.638 72.486 1.00 44.92 63 PHE H N 1
ATOM 13712 C CA . PHE H 2 51 ? 0.842 -11.201 72.611 1.00 47.76 63 PHE H CA 1
ATOM 13713 C C . PHE H 2 51 ? -0.637 -10.883 72.789 1.00 41.19 63 PHE H C 1
ATOM 13714 O O . PHE H 2 51 ? -1.479 -11.328 72.005 1.00 42.02 63 PHE H O 1
ATOM 13722 N N . THR H 2 52 ? -0.954 -10.115 73.827 1.00 39.38 64 THR H N 1
ATOM 13723 C CA . THR H 2 52 ? -2.294 -9.575 74.026 1.00 40.26 64 THR H CA 1
ATOM 13724 C C . THR H 2 52 ? -2.260 -8.106 73.621 1.00 35.54 64 THR H C 1
ATOM 13725 O O . THR H 2 52 ? -1.706 -7.270 74.342 1.00 37.88 64 THR H O 1
ATOM 13729 N N . VAL H 2 53 ? -2.853 -7.793 72.473 1.00 31.79 65 VAL H N 1
ATOM 13730 C CA . VAL H 2 53 ? -2.726 -6.479 71.853 1.00 33.67 65 VAL H CA 1
ATOM 13731 C C . VAL H 2 53 ? -4.059 -5.752 71.964 1.00 30.25 65 VAL H C 1
ATOM 13732 O O . VAL H 2 53 ? -5.091 -6.245 71.486 1.00 34.70 65 VAL H O 1
ATOM 13736 N N . TRP H 2 54 ? -4.031 -4.588 72.613 1.00 33.44 66 TRP H N 1
ATOM 13737 C CA . TRP H 2 54 ? -5.171 -3.684 72.696 1.00 29.71 66 TRP H CA 1
ATOM 13738 C C . TRP H 2 54 ? -5.019 -2.590 71.646 1.00 36.03 66 TRP H C 1
ATOM 13739 O O . TRP H 2 54 ? -4.058 -1.814 71.684 1.00 33.59 66 TRP H O 1
ATOM 13750 N N . ASP H 2 55 ? -5.968 -2.533 70.716 1.00 38.23 67 ASP H N 1
ATOM 13751 C CA . ASP H 2 55 ? -6.056 -1.458 69.730 1.00 26.98 67 ASP H CA 1
ATOM 13752 C C . ASP H 2 55 ? -7.017 -0.412 70.283 1.00 32.31 67 ASP H C 1
ATOM 13753 O O . ASP H 2 55 ? -8.237 -0.538 70.152 1.00 34.15 67 ASP H O 1
ATOM 13758 N N . VAL H 2 56 ? -6.464 0.625 70.905 1.00 33.70 68 VAL H N 1
ATOM 13759 C CA . VAL H 2 56 ? -7.256 1.649 71.577 1.00 36.86 68 VAL H CA 1
ATOM 13760 C C . VAL H 2 56 ? -7.638 2.715 70.558 1.00 39.84 68 VAL H C 1
ATOM 13761 O O . VAL H 2 56 ? -6.769 3.292 69.895 1.00 39.06 68 VAL H O 1
ATOM 13765 N N . GLY H 2 57 ? -8.943 2.971 70.433 1.00 36.44 69 GLY H N 1
ATOM 13766 C CA . GLY H 2 57 ? -9.415 3.926 69.441 1.00 44.60 69 GLY H CA 1
ATOM 13767 C C . GLY H 2 57 ? -8.903 5.332 69.686 1.00 52.52 69 GLY H C 1
ATOM 13768 O O . GLY H 2 57 ? -8.443 6.010 68.764 1.00 55.94 69 GLY H O 1
ATOM 13769 N N . GLY H 2 58 ? -8.977 5.790 70.932 1.00 51.39 70 GLY H N 1
ATOM 13770 C CA . GLY H 2 58 ? -8.506 7.117 71.270 1.00 55.21 70 GLY H CA 1
ATOM 13771 C C . GLY H 2 58 ? -8.453 7.366 72.762 1.00 65.20 70 GLY H C 1
ATOM 13772 O O . GLY H 2 58 ? -9.485 7.563 73.410 1.00 65.56 70 GLY H O 1
ATOM 13773 N N . LEU H 2 59 ? -7.239 7.366 73.313 1.00 72.31 71 LEU H N 1
ATOM 13774 C CA . LEU H 2 59 ? -7.000 7.614 74.728 1.00 77.92 71 LEU H CA 1
ATOM 13775 C C . LEU H 2 59 ? -7.007 9.094 75.081 1.00 79.68 71 LEU H C 1
ATOM 13776 O O . LEU H 2 59 ? -6.507 9.457 76.151 1.00 85.47 71 LEU H O 1
ATOM 13781 N N . ASP H 2 60 ? -7.550 9.951 74.214 1.00 84.47 72 ASP H N 1
ATOM 13782 C CA . ASP H 2 60 ? -7.453 11.391 74.426 1.00 94.85 72 ASP H CA 1
ATOM 13783 C C . ASP H 2 60 ? -8.242 11.834 75.652 1.00 90.82 72 ASP H C 1
ATOM 13784 O O . ASP H 2 60 ? -7.701 12.486 76.553 1.00 92.89 72 ASP H O 1
ATOM 13789 N N . LYS H 2 61 ? -9.530 11.495 75.698 1.00 82.35 73 LYS H N 1
ATOM 13790 C CA . LYS H 2 61 ? -10.428 11.989 76.733 1.00 85.22 73 LYS H CA 1
ATOM 13791 C C . LYS H 2 61 ? -10.862 10.925 77.737 1.00 83.26 73 LYS H C 1
ATOM 13792 O O . LYS H 2 61 ? -11.763 11.186 78.539 1.00 73.53 73 LYS H O 1
ATOM 13798 N N . ILE H 2 62 ? -10.255 9.738 77.718 1.00 79.20 74 ILE H N 1
ATOM 13799 C CA . ILE H 2 62 ? -10.675 8.654 78.605 1.00 76.99 74 ILE H CA 1
ATOM 13800 C C . ILE H 2 62 ? -9.458 7.977 79.222 1.00 69.19 74 ILE H C 1
ATOM 13801 O O . ILE H 2 62 ? -9.415 6.748 79.354 1.00 70.75 74 ILE H O 1
ATOM 13806 N N . ARG H 2 63 ? -8.462 8.774 79.601 1.00 73.12 75 ARG H N 1
ATOM 13807 C CA . ARG H 2 63 ? -7.283 8.219 80.260 1.00 71.54 75 ARG H CA 1
ATOM 13808 C C . ARG H 2 63 ? -7.585 7.486 81.565 1.00 65.00 75 ARG H C 1
ATOM 13809 O O . ARG H 2 63 ? -6.959 6.437 81.799 1.00 61.37 75 ARG H O 1
ATOM 13817 N N . PRO H 2 64 ? -8.479 7.956 82.447 1.00 63.29 76 PRO H N 1
ATOM 13818 C CA . PRO H 2 64 ? -8.761 7.176 83.667 1.00 66.54 76 PRO H CA 1
ATOM 13819 C C . PRO H 2 64 ? -9.269 5.769 83.402 1.00 65.63 76 PRO H C 1
ATOM 13820 O O . PRO H 2 64 ? -9.030 4.874 84.222 1.00 67.06 76 PRO H O 1
ATOM 13824 N N . LEU H 2 65 ? -9.969 5.543 82.288 1.00 57.62 77 LEU H N 1
ATOM 13825 C CA . LEU H 2 65 ? -10.558 4.232 82.036 1.00 53.83 77 LEU H CA 1
ATOM 13826 C C . LEU H 2 65 ? -9.518 3.166 81.712 1.00 56.89 77 LEU H C 1
ATOM 13827 O O . LEU H 2 65 ? -9.811 1.973 81.851 1.00 52.89 77 LEU H O 1
ATOM 13832 N N . TRP H 2 66 ? -8.318 3.559 81.287 1.00 54.72 78 TRP H N 1
ATOM 13833 C CA . TRP H 2 66 ? -7.289 2.613 80.876 1.00 53.67 78 TRP H CA 1
ATOM 13834 C C . TRP H 2 66 ? -6.123 2.515 81.850 1.00 60.17 78 TRP H C 1
ATOM 13835 O O . TRP H 2 66 ? -5.191 1.744 81.597 1.00 62.47 78 TRP H O 1
ATOM 13846 N N . ARG H 2 67 ? -6.139 3.274 82.948 1.00 57.93 79 ARG H N 1
ATOM 13847 C CA . ARG H 2 67 ? -5.020 3.234 83.885 1.00 60.62 79 ARG H CA 1
ATOM 13848 C C . ARG H 2 67 ? -4.908 1.881 84.577 1.00 63.10 79 ARG H C 1
ATOM 13849 O O . ARG H 2 67 ? -3.807 1.487 84.982 1.00 62.08 79 ARG H O 1
ATOM 13857 N N . HIS H 2 68 ? -6.027 1.160 84.712 1.00 62.61 80 HIS H N 1
ATOM 13858 C CA . HIS H 2 68 ? -6.012 -0.156 85.347 1.00 59.83 80 HIS H CA 1
ATOM 13859 C C . HIS H 2 68 ? -4.983 -1.079 84.706 1.00 61.41 80 HIS H C 1
ATOM 13860 O O . HIS H 2 68 ? -4.305 -1.845 85.400 1.00 59.64 80 HIS H O 1
ATOM 13867 N N . TYR H 2 69 ? -4.852 -1.019 83.380 1.00 59.52 81 TYR H N 1
ATOM 13868 C CA . TYR H 2 69 ? -3.908 -1.876 82.676 1.00 55.40 81 TYR H CA 1
ATOM 13869 C C . TYR H 2 69 ? -2.484 -1.336 82.700 1.00 54.30 81 TYR H C 1
ATOM 13870 O O . TYR H 2 69 ? -1.543 -2.108 82.474 1.00 52.58 81 TYR H O 1
ATOM 13879 N N . PHE H 2 70 ? -2.305 -0.043 82.994 1.00 55.61 82 PHE H N 1
ATOM 13880 C CA . PHE H 2 70 ? -1.000 0.592 82.822 1.00 53.30 82 PHE H CA 1
ATOM 13881 C C . PHE H 2 70 ? 0.085 -0.105 83.634 1.00 55.22 82 PHE H C 1
ATOM 13882 O O . PHE H 2 70 ? 1.225 -0.238 83.172 1.00 55.25 82 PHE H O 1
ATOM 13890 N N . GLN H 2 71 ? -0.244 -0.549 84.850 1.00 61.27 83 GLN H N 1
ATOM 13891 C CA . GLN H 2 71 ? 0.759 -1.192 85.693 1.00 64.29 83 GLN H CA 1
ATOM 13892 C C . GLN H 2 71 ? 1.280 -2.484 85.078 1.00 64.23 83 GLN H C 1
ATOM 13893 O O . GLN H 2 71 ? 2.452 -2.830 85.268 1.00 62.70 83 GLN H O 1
ATOM 13899 N N . ASN H 2 72 ? 0.441 -3.207 84.338 1.00 63.08 84 ASN H N 1
ATOM 13900 C CA . ASN H 2 72 ? 0.844 -4.480 83.755 1.00 56.95 84 ASN H CA 1
ATOM 13901 C C . ASN H 2 72 ? 1.044 -4.394 82.249 1.00 50.47 84 ASN H C 1
ATOM 13902 O O . ASN H 2 72 ? 1.197 -5.429 81.592 1.00 52.03 84 ASN H O 1
ATOM 13907 N N . THR H 2 73 ? 1.053 -3.188 81.686 1.00 49.48 85 THR H N 1
ATOM 13908 C CA . THR H 2 73 ? 1.346 -3.006 80.270 1.00 42.43 85 THR H CA 1
ATOM 13909 C C . THR H 2 73 ? 2.848 -3.153 80.064 1.00 42.72 85 THR H C 1
ATOM 13910 O O . THR H 2 73 ? 3.629 -2.293 80.484 1.00 40.54 85 THR H O 1
ATOM 13914 N N . GLN H 2 74 ? 3.253 -4.246 79.420 1.00 40.02 86 GLN H N 1
ATOM 13915 C CA . GLN H 2 74 ? 4.671 -4.481 79.185 1.00 44.34 86 GLN H CA 1
ATOM 13916 C C . GLN H 2 74 ? 5.167 -3.751 77.946 1.00 42.40 86 GLN H C 1
ATOM 13917 O O . GLN H 2 74 ? 6.336 -3.352 77.897 1.00 35.50 86 GLN H O 1
ATOM 13923 N N . GLY H 2 75 ? 4.309 -3.564 76.946 1.00 40.92 87 GLY H N 1
ATOM 13924 C CA . GLY H 2 75 ? 4.739 -2.874 75.746 1.00 34.70 87 GLY H CA 1
ATOM 13925 C C . GLY H 2 75 ? 3.748 -1.870 75.195 1.00 37.58 87 GLY H C 1
ATOM 13926 O O . GLY H 2 75 ? 2.553 -2.155 75.083 1.00 38.77 87 GLY H O 1
ATOM 13927 N N . LEU H 2 76 ? 4.243 -0.685 74.848 1.00 35.61 88 LEU H N 1
ATOM 13928 C CA . LEU H 2 76 ? 3.472 0.326 74.139 1.00 34.51 88 LEU H CA 1
ATOM 13929 C C . LEU H 2 76 ? 3.913 0.355 72.683 1.00 30.59 88 LEU H C 1
ATOM 13930 O O . LEU H 2 76 ? 5.107 0.481 72.397 1.00 33.10 88 LEU H O 1
ATOM 13935 N N . ILE H 2 77 ? 2.957 0.234 71.768 1.00 29.42 89 ILE H N 1
ATOM 13936 C CA . ILE H 2 77 ? 3.214 0.397 70.342 1.00 28.15 89 ILE H CA 1
ATOM 13937 C C . ILE H 2 77 ? 2.544 1.691 69.908 1.00 31.27 89 ILE H C 1
ATOM 13938 O O . ILE H 2 77 ? 1.312 1.788 69.913 1.00 32.70 89 ILE H O 1
ATOM 13943 N N . PHE H 2 78 ? 3.339 2.682 69.517 1.00 29.15 90 PHE H N 1
ATOM 13944 C CA . PHE H 2 78 ? 2.814 3.957 69.045 1.00 26.67 90 PHE H CA 1
ATOM 13945 C C . PHE H 2 78 ? 2.879 3.981 67.523 1.00 30.59 90 PHE H C 1
ATOM 13946 O O . PHE H 2 78 ? 3.972 3.967 66.946 1.00 25.71 90 PHE H O 1
ATOM 13954 N N . VAL H 2 79 ? 1.716 4.027 66.878 1.00 27.81 91 VAL H N 1
ATOM 13955 C CA . VAL H 2 79 ? 1.630 3.982 65.421 1.00 30.26 91 VAL H CA 1
ATOM 13956 C C . VAL H 2 79 ? 1.455 5.399 64.895 1.00 27.50 91 VAL H C 1
ATOM 13957 O O . VAL H 2 79 ? 0.600 6.149 65.380 1.00 31.29 91 VAL H O 1
ATOM 13961 N N . VAL H 2 80 ? 2.266 5.770 63.905 1.00 25.67 92 VAL H N 1
ATOM 13962 C CA . VAL H 2 80 ? 2.225 7.106 63.322 1.00 30.82 92 VAL H CA 1
ATOM 13963 C C . VAL H 2 80 ? 2.054 6.990 61.813 1.00 28.77 92 VAL H C 1
ATOM 13964 O O . VAL H 2 80 ? 2.613 6.086 61.179 1.00 28.22 92 VAL H O 1
ATOM 13968 N N . ASP H 2 81 ? 1.264 7.898 61.243 1.00 31.31 93 ASP H N 1
ATOM 13969 C CA . ASP H 2 81 ? 1.107 8.018 59.795 1.00 26.29 93 ASP H CA 1
ATOM 13970 C C . ASP H 2 81 ? 2.298 8.805 59.263 1.00 26.89 93 ASP H C 1
ATOM 13971 O O . ASP H 2 81 ? 2.352 10.031 59.385 1.00 32.54 93 ASP H O 1
ATOM 13976 N N . SER H 2 82 ? 3.261 8.099 58.665 1.00 24.73 94 SER H N 1
ATOM 13977 C CA . SER H 2 82 ? 4.469 8.755 58.176 1.00 26.61 94 SER H CA 1
ATOM 13978 C C . SER H 2 82 ? 4.193 9.685 57.001 1.00 36.49 94 SER H C 1
ATOM 13979 O O . SER H 2 82 ? 5.043 10.519 56.676 1.00 37.50 94 SER H O 1
ATOM 13982 N N . ASN H 2 83 ? 3.034 9.564 56.358 1.00 31.31 95 ASN H N 1
ATOM 13983 C CA . ASN H 2 83 ? 2.672 10.443 55.256 1.00 31.47 95 ASN H CA 1
ATOM 13984 C C . ASN H 2 83 ? 1.949 11.705 55.714 1.00 34.44 95 ASN H C 1
ATOM 13985 O O . ASN H 2 83 ? 1.811 12.644 54.923 1.00 34.55 95 ASN H O 1
ATOM 13990 N N . ASP H 2 84 ? 1.512 11.762 56.973 1.00 29.86 96 ASP H N 1
ATOM 13991 C CA . ASP H 2 84 ? 0.714 12.880 57.476 1.00 29.16 96 ASP H CA 1
ATOM 13992 C C . ASP H 2 84 ? 1.647 13.859 58.185 1.00 35.12 96 ASP H C 1
ATOM 13993 O O . ASP H 2 84 ? 1.791 13.858 59.408 1.00 38.55 96 ASP H O 1
ATOM 13998 N N . ARG H 2 85 ? 2.293 14.710 57.385 1.00 33.53 97 ARG H N 1
ATOM 13999 C CA . ARG H 2 85 ? 3.205 15.706 57.939 1.00 34.25 97 ARG H CA 1
ATOM 14000 C C . ARG H 2 85 ? 2.459 16.792 58.704 1.00 33.54 97 ARG H C 1
ATOM 14001 O O . ARG H 2 85 ? 3.031 17.420 59.602 1.00 33.18 97 ARG H O 1
ATOM 14009 N N . GLU H 2 86 ? 1.188 17.028 58.367 1.00 29.85 98 GLU H N 1
ATOM 14010 C CA . GLU H 2 86 ? 0.409 18.053 59.053 1.00 32.17 98 GLU H CA 1
ATOM 14011 C C . GLU H 2 86 ? 0.061 17.669 60.486 1.00 30.41 98 GLU H C 1
ATOM 14012 O O . GLU H 2 86 ? -0.279 18.550 61.281 1.00 29.55 98 GLU H O 1
ATOM 14018 N N . ARG H 2 87 ? 0.135 16.383 60.834 1.00 33.89 99 ARG H N 1
ATOM 14019 C CA . ARG H 2 87 ? -0.282 15.912 62.151 1.00 27.90 99 ARG H CA 1
ATOM 14020 C C . ARG H 2 87 ? 0.822 15.182 62.908 1.00 24.85 99 ARG H C 1
ATOM 14021 O O . ARG H 2 87 ? 0.541 14.570 63.946 1.00 31.48 99 ARG H O 1
ATOM 14029 N N . VAL H 2 88 ? 2.065 15.223 62.424 1.00 27.31 100 VAL H N 1
ATOM 14030 C CA . VAL H 2 88 ? 3.125 14.462 63.079 1.00 29.09 100 VAL H CA 1
ATOM 14031 C C . VAL H 2 88 ? 3.499 15.088 64.419 1.00 32.86 100 VAL H C 1
ATOM 14032 O O . VAL H 2 88 ? 3.867 14.377 65.362 1.00 35.57 100 VAL H O 1
ATOM 14036 N N . ASN H 2 89 ? 3.394 16.414 64.539 1.00 30.74 101 ASN H N 1
ATOM 14037 C CA . ASN H 2 89 ? 3.679 17.057 65.817 1.00 39.51 101 ASN H CA 1
ATOM 14038 C C . ASN H 2 89 ? 2.554 16.827 66.818 1.00 38.20 101 ASN H C 1
ATOM 14039 O O . ASN H 2 89 ? 2.810 16.725 68.025 1.00 38.25 101 ASN H O 1
ATOM 14044 N N . GLU H 2 90 ? 1.310 16.744 66.339 1.00 35.57 102 GLU H N 1
ATOM 14045 C CA . GLU H 2 90 ? 0.220 16.276 67.188 1.00 32.71 102 GLU H CA 1
ATOM 14046 C C . GLU H 2 90 ? 0.524 14.887 67.739 1.00 35.28 102 GLU H C 1
ATOM 14047 O O . GLU H 2 90 ? 0.307 14.616 68.928 1.00 34.30 102 GLU H O 1
ATOM 14053 N N . ALA H 2 91 ? 1.038 13.996 66.885 1.00 36.50 103 ALA H N 1
ATOM 14054 C CA . ALA H 2 91 ? 1.467 12.681 67.348 1.00 34.23 103 ALA H CA 1
ATOM 14055 C C . ALA H 2 91 ? 2.605 12.787 68.355 1.00 34.57 103 ALA H C 1
ATOM 14056 O O . ALA H 2 91 ? 2.684 11.977 69.287 1.00 32.92 103 ALA H O 1
ATOM 14058 N N . ARG H 2 92 ? 3.497 13.766 68.185 1.00 36.36 104 ARG H N 1
ATOM 14059 C CA . ARG H 2 92 ? 4.551 13.981 69.172 1.00 34.48 104 ARG H CA 1
ATOM 14060 C C . ARG H 2 92 ? 3.959 14.343 70.528 1.00 37.98 104 ARG H C 1
ATOM 14061 O O . ARG H 2 92 ? 4.365 13.798 71.562 1.00 34.46 104 ARG H O 1
ATOM 14069 N N . GLU H 2 93 ? 2.991 15.264 70.543 1.00 33.34 105 GLU H N 1
ATOM 14070 C CA . GLU H 2 93 ? 2.361 15.650 71.802 1.00 36.97 105 GLU H CA 1
ATOM 14071 C C . GLU H 2 93 ? 1.629 14.475 72.440 1.00 37.97 105 GLU H C 1
ATOM 14072 O O . GLU H 2 93 ? 1.694 14.282 73.661 1.00 40.62 105 GLU H O 1
ATOM 14078 N N . GLU H 2 94 ? 0.935 13.671 71.628 1.00 38.25 106 GLU H N 1
ATOM 14079 C CA . GLU H 2 94 ? 0.234 12.510 72.168 1.00 37.47 106 GLU H CA 1
ATOM 14080 C C . GLU H 2 94 ? 1.211 11.503 72.764 1.00 40.23 106 GLU H C 1
ATOM 14081 O O . GLU H 2 94 ? 0.973 10.961 73.853 1.00 38.13 106 GLU H O 1
ATOM 14087 N N . LEU H 2 95 ? 2.324 11.250 72.071 1.00 42.63 107 LEU H N 1
ATOM 14088 C CA . LEU H 2 95 ? 3.332 10.337 72.599 1.00 35.06 107 LEU H CA 1
ATOM 14089 C C . LEU H 2 95 ? 3.935 10.875 73.889 1.00 37.45 107 LEU H C 1
ATOM 14090 O O . LEU H 2 95 ? 4.222 10.108 74.815 1.00 40.72 107 LEU H O 1
ATOM 14095 N N . MET H 2 96 ? 4.144 12.192 73.966 1.00 34.67 108 MET H N 1
ATOM 14096 C CA . MET H 2 96 ? 4.629 12.789 75.206 1.00 34.74 108 MET H CA 1
ATOM 14097 C C . MET H 2 96 ? 3.635 12.581 76.341 1.00 40.90 108 MET H C 1
ATOM 14098 O O . MET H 2 96 ? 4.028 12.287 77.477 1.00 39.41 108 MET H O 1
ATOM 14103 N N . ARG H 2 97 ? 2.339 12.727 76.051 1.00 42.18 109 ARG H N 1
ATOM 14104 C CA . ARG H 2 97 ? 1.323 12.489 77.072 1.00 42.15 109 ARG H CA 1
ATOM 14105 C C . ARG H 2 97 ? 1.338 11.038 77.538 1.00 43.81 109 ARG H C 1
ATOM 14106 O O . ARG H 2 97 ? 1.185 10.762 78.734 1.00 47.40 109 ARG H O 1
ATOM 14114 N N . MET H 2 98 ? 1.517 10.095 76.608 1.00 41.94 110 MET H N 1
ATOM 14115 C CA . MET H 2 98 ? 1.608 8.691 77.001 1.00 41.10 110 MET H CA 1
ATOM 14116 C C . MET H 2 98 ? 2.845 8.434 77.855 1.00 43.21 110 MET H C 1
ATOM 14117 O O . MET H 2 98 ? 2.776 7.722 78.864 1.00 44.34 110 MET H O 1
ATOM 14122 N N . LEU H 2 99 ? 3.986 9.006 77.469 1.00 42.44 111 LEU H N 1
ATOM 14123 C CA . LEU H 2 99 ? 5.235 8.779 78.185 1.00 41.08 111 LEU H CA 1
ATOM 14124 C C . LEU H 2 99 ? 5.324 9.559 79.489 1.00 45.20 111 LEU H C 1
ATOM 14125 O O . LEU H 2 99 ? 6.251 9.320 80.271 1.00 46.65 111 LEU H O 1
ATOM 14130 N N . ALA H 2 100 ? 4.399 10.481 79.741 1.00 44.13 112 ALA H N 1
ATOM 14131 C CA . ALA H 2 100 ? 4.343 11.186 81.014 1.00 43.61 112 ALA H CA 1
ATOM 14132 C C . ALA H 2 100 ? 3.538 10.435 82.067 1.00 50.31 112 ALA H C 1
ATOM 14133 O O . ALA H 2 100 ? 3.473 10.885 83.216 1.00 50.18 112 ALA H O 1
ATOM 14135 N N . GLU H 2 101 ? 2.934 9.304 81.709 1.00 47.33 113 GLU H N 1
ATOM 14136 C CA . GLU H 2 101 ? 2.167 8.505 82.657 1.00 50.72 113 GLU H CA 1
ATOM 14137 C C . GLU H 2 101 ? 3.122 7.729 83.557 1.00 47.74 113 GLU H C 1
ATOM 14138 O O . GLU H 2 101 ? 3.925 6.925 83.073 1.00 50.40 113 GLU H O 1
ATOM 14144 N N . ASP H 2 102 ? 3.033 7.973 84.867 1.00 48.72 114 ASP H N 1
ATOM 14145 C CA . ASP H 2 102 ? 3.946 7.333 85.808 1.00 53.70 114 ASP H CA 1
ATOM 14146 C C . ASP H 2 102 ? 3.755 5.822 85.850 1.00 52.51 114 ASP H C 1
ATOM 14147 O O . ASP H 2 102 ? 4.713 5.085 86.113 1.00 51.62 114 ASP H O 1
ATOM 14152 N N . GLU H 2 103 ? 2.539 5.342 85.593 1.00 52.47 115 GLU H N 1
ATOM 14153 C CA . GLU H 2 103 ? 2.263 3.912 85.636 1.00 50.11 115 GLU H CA 1
ATOM 14154 C C . GLU H 2 103 ? 2.759 3.169 84.401 1.00 49.16 115 GLU H C 1
ATOM 14155 O O . GLU H 2 103 ? 2.675 1.936 84.368 1.00 48.21 115 GLU H O 1
ATOM 14161 N N . LEU H 2 104 ? 3.270 3.879 83.394 1.00 48.43 116 LEU H N 1
ATOM 14162 C CA . LEU H 2 104 ? 3.862 3.268 82.209 1.00 49.25 116 LEU H CA 1
ATOM 14163 C C . LEU H 2 104 ? 5.372 3.475 82.148 1.00 49.14 116 LEU H C 1
ATOM 14164 O O . LEU H 2 104 ? 5.974 3.305 81.083 1.00 50.46 116 LEU H O 1
ATOM 14169 N N . ARG H 2 105 ? 5.994 3.847 83.270 1.00 46.50 117 ARG H N 1
ATOM 14170 C CA . ARG H 2 105 ? 7.407 4.208 83.262 1.00 48.31 117 ARG H CA 1
ATOM 14171 C C . ARG H 2 105 ? 8.314 3.035 82.908 1.00 48.89 117 ARG H C 1
ATOM 14172 O O . ARG H 2 105 ? 9.428 3.257 82.420 1.00 50.30 117 ARG H O 1
ATOM 14180 N N . ASP H 2 106 ? 7.871 1.800 83.136 1.00 48.81 118 ASP H N 1
ATOM 14181 C CA . ASP H 2 106 ? 8.693 0.624 82.884 1.00 48.86 118 ASP H CA 1
ATOM 14182 C C . ASP H 2 106 ? 8.350 -0.080 81.578 1.00 46.36 118 ASP H C 1
ATOM 14183 O O . ASP H 2 106 ? 9.016 -1.058 81.225 1.00 43.36 118 ASP H O 1
ATOM 14188 N N . ALA H 2 107 ? 7.333 0.383 80.858 1.00 45.72 119 ALA H N 1
ATOM 14189 C CA . ALA H 2 107 ? 6.961 -0.233 79.594 1.00 41.50 119 ALA H CA 1
ATOM 14190 C C . ALA H 2 107 ? 7.944 0.160 78.499 1.00 40.77 119 ALA H C 1
ATOM 14191 O O . ALA H 2 107 ? 8.455 1.284 78.476 1.00 39.65 119 ALA H O 1
ATOM 14193 N N . VAL H 2 108 ? 8.209 -0.775 77.592 1.00 36.03 120 VAL H N 1
ATOM 14194 C CA . VAL H 2 108 ? 9.070 -0.505 76.447 1.00 37.87 120 VAL H CA 1
ATOM 14195 C C . VAL H 2 108 ? 8.247 0.158 75.352 1.00 37.64 120 VAL H C 1
ATOM 14196 O O . VAL H 2 108 ? 7.033 -0.046 75.247 1.00 43.50 120 VAL H O 1
ATOM 14200 N N . LEU H 2 109 ? 8.906 0.971 74.533 1.00 37.40 121 LEU H N 1
ATOM 14201 C CA . LEU H 2 109 ? 8.241 1.725 73.479 1.00 32.57 121 LEU H CA 1
ATOM 14202 C C . LEU H 2 109 ? 8.696 1.228 72.114 1.00 34.64 121 LEU H C 1
ATOM 14203 O O . LEU H 2 109 ? 9.898 1.183 71.831 1.00 32.25 121 LEU H O 1
ATOM 14208 N N . LEU H 2 110 ? 7.734 0.853 71.277 1.00 32.45 122 LEU H N 1
ATOM 14209 C CA . LEU H 2 110 ? 7.978 0.484 69.889 1.00 25.47 122 LEU H CA 1
ATOM 14210 C C . LEU H 2 110 ? 7.161 1.413 69.005 1.00 31.22 122 LEU H C 1
ATOM 14211 O O . LEU H 2 110 ? 5.927 1.423 69.084 1.00 36.53 122 LEU H O 1
ATOM 14216 N N . VAL H 2 111 ? 7.844 2.191 68.172 1.00 29.46 123 VAL H N 1
ATOM 14217 C CA . VAL H 2 111 ? 7.199 3.143 67.277 1.00 26.51 123 VAL H CA 1
ATOM 14218 C C . VAL H 2 111 ? 7.090 2.519 65.894 1.00 31.67 123 VAL H C 1
ATOM 14219 O O . VAL H 2 111 ? 8.093 2.067 65.326 1.00 33.16 123 VAL H O 1
ATOM 14223 N N . PHE H 2 112 ? 5.875 2.490 65.355 1.00 28.89 124 PHE H N 1
ATOM 14224 C CA . PHE H 2 112 ? 5.623 2.040 63.991 1.00 26.48 124 PHE H CA 1
ATOM 14225 C C . PHE H 2 112 ? 5.472 3.266 63.096 1.00 29.56 124 PHE H C 1
ATOM 14226 O O . PHE H 2 112 ? 4.466 3.981 63.174 1.00 25.97 124 PHE H O 1
ATOM 14234 N N . ALA H 2 113 ? 6.475 3.509 62.254 1.00 25.41 125 ALA H N 1
ATOM 14235 C CA . ALA H 2 113 ? 6.394 4.536 61.217 1.00 27.36 125 ALA H CA 1
ATOM 14236 C C . ALA H 2 113 ? 5.649 3.924 60.040 1.00 29.75 125 ALA H C 1
ATOM 14237 O O . ALA H 2 113 ? 6.246 3.396 59.100 1.00 32.18 125 ALA H O 1
ATOM 14239 N N . ASN H 2 114 ? 4.322 3.996 60.096 1.00 30.93 126 ASN H N 1
ATOM 14240 C CA . ASN H 2 114 ? 3.474 3.242 59.189 1.00 28.71 126 ASN H CA 1
ATOM 14241 C C . ASN H 2 114 ? 3.296 3.983 57.862 1.00 30.91 126 ASN H C 1
ATOM 14242 O O . ASN H 2 114 ? 3.653 5.154 57.716 1.00 31.79 126 ASN H O 1
ATOM 14247 N N . LYS H 2 115 ? 2.749 3.261 56.879 1.00 27.09 127 LYS H N 1
ATOM 14248 C CA . LYS H 2 115 ? 2.412 3.807 55.563 1.00 29.99 127 LYS H CA 1
ATOM 14249 C C . LYS H 2 115 ? 3.660 4.228 54.789 1.00 28.42 127 LYS H C 1
ATOM 14250 O O . LYS H 2 115 ? 3.668 5.253 54.106 1.00 29.51 127 LYS H O 1
ATOM 14256 N N . GLN H 2 116 ? 4.724 3.428 54.892 1.00 29.31 128 GLN H N 1
ATOM 14257 C CA . GLN H 2 116 ? 5.935 3.678 54.120 1.00 26.69 128 GLN H CA 1
ATOM 14258 C C . GLN H 2 116 ? 5.741 3.432 52.630 1.00 36.89 128 GLN H C 1
ATOM 14259 O O . GLN H 2 116 ? 6.609 3.812 51.838 1.00 35.77 128 GLN H O 1
ATOM 14265 N N . ASP H 2 117 ? 4.630 2.808 52.234 1.00 35.44 129 ASP H N 1
ATOM 14266 C CA . ASP H 2 117 ? 4.330 2.582 50.827 1.00 33.90 129 ASP H CA 1
ATOM 14267 C C . ASP H 2 117 ? 3.922 3.854 50.097 1.00 35.09 129 ASP H C 1
ATOM 14268 O O . ASP H 2 117 ? 3.895 3.855 48.861 1.00 41.09 129 ASP H O 1
ATOM 14273 N N . LEU H 2 118 ? 3.607 4.924 50.819 1.00 34.19 130 LEU H N 1
ATOM 14274 C CA . LEU H 2 118 ? 3.174 6.156 50.176 1.00 35.25 130 LEU H CA 1
ATOM 14275 C C . LEU H 2 118 ? 4.386 6.961 49.706 1.00 42.44 130 LEU H C 1
ATOM 14276 O O . LEU H 2 118 ? 5.424 6.968 50.374 1.00 33.55 130 LEU H O 1
ATOM 14281 N N . PRO H 2 119 ? 4.280 7.639 48.559 1.00 45.07 131 PRO H N 1
ATOM 14282 C CA . PRO H 2 119 ? 5.478 8.243 47.950 1.00 36.01 131 PRO H CA 1
ATOM 14283 C C . PRO H 2 119 ? 6.104 9.350 48.778 1.00 38.80 131 PRO H C 1
ATOM 14284 O O . PRO H 2 119 ? 7.333 9.496 48.768 1.00 40.94 131 PRO H O 1
ATOM 14288 N N . ASN H 2 120 ? 5.301 10.138 49.493 1.00 33.79 132 ASN H N 1
ATOM 14289 C CA . ASN H 2 120 ? 5.796 11.297 50.221 1.00 38.32 132 ASN H CA 1
ATOM 14290 C C . ASN H 2 120 ? 5.990 11.012 51.707 1.00 39.16 132 ASN H C 1
ATOM 14291 O O . ASN H 2 120 ? 6.114 11.949 52.503 1.00 41.71 132 ASN H O 1
ATOM 14296 N N . ALA H 2 121 ? 6.022 9.740 52.096 1.00 31.49 133 ALA H N 1
ATOM 14297 C CA . ALA H 2 121 ? 6.172 9.385 53.499 1.00 38.51 133 ALA H CA 1
ATOM 14298 C C . ALA H 2 121 ? 7.613 9.584 53.946 1.00 41.55 133 ALA H C 1
ATOM 14299 O O . ALA H 2 121 ? 8.556 9.203 53.245 1.00 39.24 133 ALA H O 1
ATOM 14301 N N . MET H 2 122 ? 7.781 10.189 55.118 1.00 33.88 134 MET H N 1
ATOM 14302 C CA . MET H 2 122 ? 9.104 10.336 55.702 1.00 38.92 134 MET H CA 1
ATOM 14303 C C . MET H 2 122 ? 9.579 9.010 56.283 1.00 32.17 134 MET H C 1
ATOM 14304 O O . MET H 2 122 ? 8.791 8.215 56.802 1.00 29.88 134 MET H O 1
ATOM 14309 N N . ASN H 2 123 ? 10.886 8.780 56.193 1.00 32.24 135 ASN H N 1
ATOM 14310 C CA . ASN H 2 123 ? 11.470 7.519 56.617 1.00 36.27 135 ASN H CA 1
ATOM 14311 C C . ASN H 2 123 ? 11.527 7.437 58.142 1.00 34.71 135 ASN H C 1
ATOM 14312 O O . ASN H 2 123 ? 11.087 8.339 58.861 1.00 33.67 135 ASN H O 1
ATOM 14317 N N . ALA H 2 124 ? 12.075 6.326 58.640 1.00 34.11 136 ALA H N 1
ATOM 14318 C CA . ALA H 2 124 ? 12.130 6.100 60.081 1.00 33.25 136 ALA H CA 1
ATOM 14319 C C . ALA H 2 124 ? 12.986 7.143 60.790 1.00 38.96 136 ALA H C 1
ATOM 14320 O O . ALA H 2 124 ? 12.695 7.504 61.935 1.00 37.57 136 ALA H O 1
ATOM 14322 N N . ALA H 2 125 ? 14.047 7.627 60.139 1.00 40.20 137 ALA H N 1
ATOM 14323 C CA . ALA H 2 125 ? 14.922 8.607 60.776 1.00 40.04 137 ALA H CA 1
ATOM 14324 C C . ALA H 2 125 ? 14.211 9.941 60.977 1.00 37.03 137 ALA H C 1
ATOM 14325 O O . ALA H 2 125 ? 14.274 10.533 62.063 1.00 34.92 137 ALA H O 1
ATOM 14327 N N . GLU H 2 126 ? 13.523 10.429 59.940 1.00 33.70 138 GLU H N 1
ATOM 14328 C CA . GLU H 2 126 ? 12.814 11.699 60.059 1.00 40.09 138 GLU H CA 1
ATOM 14329 C C . GLU H 2 126 ? 11.704 11.619 61.100 1.00 42.31 138 GLU H C 1
ATOM 14330 O O . GLU H 2 126 ? 11.505 12.560 61.877 1.00 44.87 138 GLU H O 1
ATOM 14336 N N . ILE H 2 127 ? 10.962 10.509 61.122 1.00 35.18 139 ILE H N 1
ATOM 14337 C CA . ILE H 2 127 ? 9.960 10.307 62.166 1.00 32.34 139 ILE H CA 1
ATOM 14338 C C . ILE H 2 127 ? 10.621 10.299 63.539 1.00 37.91 139 ILE H C 1
ATOM 14339 O O . ILE H 2 127 ? 10.099 10.880 64.499 1.00 39.41 139 ILE H O 1
ATOM 14344 N N . THR H 2 128 ? 11.778 9.640 63.653 1.00 31.77 140 THR H N 1
ATOM 14345 C CA . THR H 2 128 ? 12.516 9.635 64.912 1.00 32.92 140 THR H CA 1
ATOM 14346 C C . THR H 2 128 ? 12.854 11.054 65.354 1.00 39.37 140 THR H C 1
ATOM 14347 O O . THR H 2 128 ? 12.813 11.368 66.550 1.00 36.51 140 THR H O 1
ATOM 14351 N N . ASP H 2 129 ? 13.173 11.931 64.400 1.00 38.15 141 ASP H N 1
ATOM 14352 C CA . ASP H 2 129 ? 13.494 13.310 64.755 1.00 37.86 141 ASP H CA 1
ATOM 14353 C C . ASP H 2 129 ? 12.244 14.090 65.149 1.00 38.09 141 ASP H C 1
ATOM 14354 O O . ASP H 2 129 ? 12.260 14.840 66.133 1.00 43.02 141 ASP H O 1
ATOM 14359 N N . LYS H 2 130 ? 11.151 13.928 64.399 1.00 36.96 142 LYS H N 1
ATOM 14360 C CA . LYS H 2 130 ? 9.951 14.718 64.655 1.00 38.90 142 LYS H CA 1
ATOM 14361 C C . LYS H 2 130 ? 9.197 14.261 65.898 1.00 39.36 142 LYS H C 1
ATOM 14362 O O . LYS H 2 130 ? 8.443 15.053 66.471 1.00 39.14 142 LYS H O 1
ATOM 14368 N N . LEU H 2 131 ? 9.378 13.013 66.328 1.00 35.15 143 LEU H N 1
ATOM 14369 C CA . LEU H 2 131 ? 8.802 12.558 67.586 1.00 32.48 143 LEU H CA 1
ATOM 14370 C C . LEU H 2 131 ? 9.688 12.861 68.787 1.00 38.68 143 LEU H C 1
ATOM 14371 O O . LEU H 2 131 ? 9.215 12.770 69.925 1.00 34.32 143 LEU H O 1
ATOM 14376 N N . GLY H 2 132 ? 10.952 13.216 68.565 1.00 39.54 144 GLY H N 1
ATOM 14377 C CA . GLY H 2 132 ? 11.845 13.522 69.664 1.00 36.87 144 GLY H CA 1
ATOM 14378 C C . GLY H 2 132 ? 12.348 12.315 70.420 1.00 38.42 144 GLY H C 1
ATOM 14379 O O . GLY H 2 132 ? 12.665 12.427 71.609 1.00 42.64 144 GLY H O 1
ATOM 14380 N N . LEU H 2 133 ? 12.428 11.154 69.763 1.00 33.53 145 LEU H N 1
ATOM 14381 C CA . LEU H 2 133 ? 12.788 9.923 70.461 1.00 33.40 145 LEU H CA 1
ATOM 14382 C C . LEU H 2 133 ? 14.201 9.977 71.028 1.00 40.25 145 LEU H C 1
ATOM 14383 O O . LEU H 2 133 ? 14.459 9.411 72.097 1.00 41.98 145 LEU H O 1
ATOM 14388 N N . HIS H 2 134 ? 15.128 10.642 70.335 1.00 38.42 146 HIS H N 1
ATOM 14389 C CA . HIS H 2 134 ? 16.507 10.690 70.809 1.00 41.28 146 HIS H CA 1
ATOM 14390 C C . HIS H 2 134 ? 16.662 11.550 72.056 1.00 41.71 146 HIS H C 1
ATOM 14391 O O . HIS H 2 134 ? 17.682 11.439 72.746 1.00 43.01 146 HIS H O 1
ATOM 14398 N N . SER H 2 135 ? 15.683 12.398 72.361 1.00 41.71 147 SER H N 1
ATOM 14399 C CA . SER H 2 135 ? 15.699 13.198 73.576 1.00 45.26 147 SER H CA 1
ATOM 14400 C C . SER H 2 135 ? 15.115 12.462 74.775 1.00 48.89 147 SER H C 1
ATOM 14401 O O . SER H 2 135 ? 15.015 13.051 75.856 1.00 52.30 147 SER H O 1
ATOM 14404 N N . LEU H 2 136 ? 14.734 11.197 74.613 1.00 45.66 148 LEU H N 1
ATOM 14405 C CA . LEU H 2 136 ? 14.183 10.424 75.715 1.00 43.03 148 LEU H CA 1
ATOM 14406 C C . LEU H 2 136 ? 15.297 9.876 76.597 1.00 45.15 148 LEU H C 1
ATOM 14407 O O . LEU H 2 136 ? 16.412 9.610 76.138 1.00 51.42 148 LEU H O 1
ATOM 14412 N N . ARG H 2 137 ? 14.981 9.707 77.877 1.00 51.00 149 ARG H N 1
ATOM 14413 C CA . ARG H 2 137 ? 15.912 9.162 78.853 1.00 51.04 149 ARG H CA 1
ATOM 14414 C C . ARG H 2 137 ? 15.209 8.098 79.681 1.00 53.20 149 ARG H C 1
ATOM 14415 O O . ARG H 2 137 ? 14.005 8.187 79.942 1.00 54.33 149 ARG H O 1
ATOM 14423 N N . HIS H 2 138 ? 15.979 7.088 80.092 1.00 52.17 150 HIS H N 1
ATOM 14424 C CA . HIS H 2 138 ? 15.483 5.993 80.926 1.00 54.33 150 HIS H CA 1
ATOM 14425 C C . HIS H 2 138 ? 14.297 5.280 80.283 1.00 50.05 150 HIS H C 1
ATOM 14426 O O . HIS H 2 138 ? 13.394 4.804 80.976 1.00 55.02 150 HIS H O 1
ATOM 14433 N N . ARG H 2 139 ? 14.287 5.202 78.954 1.00 45.86 151 ARG H N 1
ATOM 14434 C CA . ARG H 2 139 ? 13.212 4.556 78.210 1.00 44.07 151 ARG H CA 1
ATOM 14435 C C . ARG H 2 139 ? 13.822 3.661 77.144 1.00 38.12 151 ARG H C 1
ATOM 14436 O O . ARG H 2 139 ? 14.565 4.140 76.281 1.00 36.91 151 ARG H O 1
ATOM 14444 N N . ASN H 2 140 ? 13.508 2.369 77.203 1.00 35.30 152 ASN H N 1
ATOM 14445 C CA . ASN H 2 140 ? 13.948 1.418 76.188 1.00 38.59 152 ASN H CA 1
ATOM 14446 C C . ASN H 2 140 ? 13.009 1.523 74.992 1.00 39.61 152 ASN H C 1
ATOM 14447 O O . ASN H 2 140 ? 11.854 1.091 75.063 1.00 42.11 152 ASN H O 1
ATOM 14452 N N . TRP H 2 141 ? 13.496 2.093 73.890 1.00 37.17 153 TRP H N 1
ATOM 14453 C CA . TRP H 2 141 ? 12.652 2.358 72.736 1.00 35.71 153 TRP H CA 1
ATOM 14454 C C . TRP H 2 141 ? 13.320 1.880 71.454 1.00 37.60 153 TRP H C 1
ATOM 14455 O O . TRP H 2 141 ? 14.528 1.632 71.402 1.00 38.15 153 TRP H O 1
ATOM 14466 N N . TYR H 2 142 ? 12.497 1.753 70.416 1.00 41.91 154 TYR H N 1
ATOM 14467 C CA . TYR H 2 142 ? 12.917 1.288 69.102 1.00 38.89 154 TYR H CA 1
ATOM 14468 C C . TYR H 2 142 ? 11.861 1.724 68.098 1.00 33.96 154 TYR H C 1
ATOM 14469 O O . TYR H 2 142 ? 10.669 1.752 68.413 1.00 40.73 154 TYR H O 1
ATOM 14478 N N . ILE H 2 143 ? 12.304 2.062 66.891 1.00 32.00 155 ILE H N 1
ATOM 14479 C CA . ILE H 2 143 ? 11.409 2.496 65.826 1.00 31.37 155 ILE H CA 1
ATOM 14480 C C . ILE H 2 143 ? 11.577 1.561 64.637 1.00 35.98 155 ILE H C 1
ATOM 14481 O O . ILE H 2 143 ? 12.692 1.125 64.327 1.00 36.79 155 ILE H O 1
ATOM 14486 N N . GLN H 2 144 ? 10.462 1.240 63.983 1.00 32.78 156 GLN H N 1
ATOM 14487 C CA . GLN H 2 144 ? 10.453 0.302 62.867 1.00 33.01 156 GLN H CA 1
ATOM 14488 C C . GLN H 2 144 ? 9.556 0.850 61.769 1.00 32.69 156 GLN H C 1
ATOM 14489 O O . GLN H 2 144 ? 8.374 1.116 62.007 1.00 32.94 156 GLN H O 1
ATOM 14495 N N . ALA H 2 145 ? 10.118 1.022 60.576 1.00 30.24 157 ALA H N 1
ATOM 14496 C CA . ALA H 2 145 ? 9.320 1.413 59.422 1.00 29.60 157 ALA H CA 1
ATOM 14497 C C . ALA H 2 145 ? 8.449 0.244 58.981 1.00 26.69 157 ALA H C 1
ATOM 14498 O O . ALA H 2 145 ? 8.935 -0.880 58.823 1.00 30.72 157 ALA H O 1
ATOM 14500 N N . THR H 2 146 ? 7.158 0.502 58.789 1.00 29.35 158 THR H N 1
ATOM 14501 C CA . THR H 2 146 ? 6.207 -0.549 58.466 1.00 30.89 158 THR H CA 1
ATOM 14502 C C . THR H 2 146 ? 5.292 -0.116 57.331 1.00 29.90 158 THR H C 1
ATOM 14503 O O . THR H 2 146 ? 5.146 1.072 57.031 1.00 32.18 158 THR H O 1
ATOM 14507 N N . CYS H 2 147 ? 4.679 -1.116 56.702 1.00 31.78 159 CYS H N 1
ATOM 14508 C CA . CYS H 2 147 ? 3.558 -0.930 55.788 1.00 30.39 159 CYS H CA 1
ATOM 14509 C C . CYS H 2 147 ? 2.488 -1.932 56.199 1.00 34.94 159 CYS H C 1
ATOM 14510 O O . CYS H 2 147 ? 2.631 -3.133 55.947 1.00 37.18 159 CYS H O 1
ATOM 14513 N N . ALA H 2 148 ? 1.427 -1.439 56.844 1.00 34.45 160 ALA H N 1
ATOM 14514 C CA . ALA H 2 148 ? 0.404 -2.329 57.384 1.00 32.86 160 ALA H CA 1
ATOM 14515 C C . ALA H 2 148 ? -0.272 -3.143 56.290 1.00 31.90 160 ALA H C 1
ATOM 14516 O O . ALA H 2 148 ? -0.651 -4.297 56.519 1.00 33.67 160 ALA H O 1
ATOM 14518 N N . THR H 2 149 ? -0.439 -2.558 55.103 1.00 36.32 161 THR H N 1
ATOM 14519 C CA . THR H 2 149 ? -1.103 -3.257 54.008 1.00 35.76 161 THR H CA 1
ATOM 14520 C C . THR H 2 149 ? -0.344 -4.518 53.614 1.00 34.94 161 THR H C 1
ATOM 14521 O O . THR H 2 149 ? -0.919 -5.611 53.556 1.00 40.31 161 THR H O 1
ATOM 14525 N N . SER H 2 150 ? 0.957 -4.387 53.347 1.00 40.22 162 SER H N 1
ATOM 14526 C CA . SER H 2 150 ? 1.740 -5.527 52.884 1.00 36.03 162 SER H CA 1
ATOM 14527 C C . SER H 2 150 ? 2.233 -6.399 54.032 1.00 42.28 162 SER H C 1
ATOM 14528 O O . SER H 2 150 ? 2.389 -7.613 53.856 1.00 38.36 162 SER H O 1
ATOM 14531 N N . GLY H 2 151 ? 2.480 -5.812 55.201 1.00 40.70 163 GLY H N 1
ATOM 14532 C CA . GLY H 2 151 ? 2.985 -6.544 56.345 1.00 32.52 163 GLY H CA 1
ATOM 14533 C C . GLY H 2 151 ? 4.442 -6.289 56.655 1.00 35.52 163 GLY H C 1
ATOM 14534 O O . GLY H 2 151 ? 4.937 -6.791 57.673 1.00 36.12 163 GLY H O 1
ATOM 14535 N N . ASP H 2 152 ? 5.149 -5.549 55.803 1.00 34.20 164 ASP H N 1
ATOM 14536 C CA . ASP H 2 152 ? 6.556 -5.260 56.040 1.00 35.13 164 ASP H CA 1
ATOM 14537 C C . ASP H 2 152 ? 6.742 -4.540 57.371 1.00 34.70 164 ASP H C 1
ATOM 14538 O O . ASP H 2 152 ? 5.990 -3.623 57.711 1.00 36.03 164 ASP H O 1
ATOM 14543 N N . GLY H 2 153 ? 7.746 -4.971 58.134 1.00 36.10 165 GLY H N 1
ATOM 14544 C CA . GLY H 2 153 ? 8.116 -4.317 59.369 1.00 37.77 165 GLY H CA 1
ATOM 14545 C C . GLY H 2 153 ? 7.366 -4.779 60.602 1.00 35.02 165 GLY H C 1
ATOM 14546 O O . GLY H 2 153 ? 7.878 -4.611 61.715 1.00 36.88 165 GLY H O 1
ATOM 14547 N N . LEU H 2 154 ? 6.172 -5.351 60.442 1.00 35.34 166 LEU H N 1
ATOM 14548 C CA . LEU H 2 154 ? 5.357 -5.724 61.595 1.00 36.77 166 LEU H CA 1
ATOM 14549 C C . LEU H 2 154 ? 6.049 -6.793 62.436 1.00 39.28 166 LEU H C 1
ATOM 14550 O O . LEU H 2 154 ? 6.273 -6.615 63.641 1.00 40.47 166 LEU H O 1
ATOM 14555 N N . TYR H 2 155 ? 6.404 -7.915 61.807 1.00 37.43 167 TYR H N 1
ATOM 14556 C CA . TYR H 2 155 ? 7.032 -9.010 62.533 1.00 40.80 167 TYR H CA 1
ATOM 14557 C C . TYR H 2 155 ? 8.433 -8.657 63.015 1.00 41.51 167 TYR H C 1
ATOM 14558 O O . TYR H 2 155 ? 8.940 -9.309 63.933 1.00 40.03 167 TYR H O 1
ATOM 14567 N N . GLU H 2 156 ? 9.070 -7.647 62.418 1.00 36.90 168 GLU H N 1
ATOM 14568 C CA . GLU H 2 156 ? 10.328 -7.148 62.964 1.00 40.40 168 GLU H CA 1
ATOM 14569 C C . GLU H 2 156 ? 10.101 -6.445 64.299 1.00 43.29 168 GLU H C 1
ATOM 14570 O O . GLU H 2 156 ? 10.839 -6.677 65.267 1.00 43.92 168 GLU H O 1
ATOM 14576 N N . GLY H 2 157 ? 9.076 -5.591 64.370 1.00 35.14 169 GLY H N 1
ATOM 14577 C CA . GLY H 2 157 ? 8.712 -4.994 65.643 1.00 39.86 169 GLY H CA 1
ATOM 14578 C C . GLY H 2 157 ? 8.324 -6.034 66.675 1.00 38.41 169 GLY H C 1
ATOM 14579 O O . GLY H 2 157 ? 8.680 -5.920 67.852 1.00 39.28 169 GLY H O 1
ATOM 14580 N N . LEU H 2 158 ? 7.595 -7.070 66.247 1.00 35.99 170 LEU H N 1
ATOM 14581 C CA . LEU H 2 158 ? 7.296 -8.170 67.159 1.00 41.80 170 LEU H CA 1
ATOM 14582 C C . LEU H 2 158 ? 8.564 -8.892 67.598 1.00 43.74 170 LEU H C 1
ATOM 14583 O O . LEU H 2 158 ? 8.622 -9.415 68.716 1.00 39.47 170 LEU H O 1
ATOM 14588 N N . ASP H 2 159 ? 9.584 -8.939 66.736 1.00 45.01 171 ASP H N 1
ATOM 14589 C CA . ASP H 2 159 ? 10.862 -9.520 67.135 1.00 41.18 171 ASP H CA 1
ATOM 14590 C C . ASP H 2 159 ? 11.515 -8.694 68.235 1.00 45.50 171 ASP H C 1
ATOM 14591 O O . ASP H 2 159 ? 11.964 -9.237 69.254 1.00 43.90 171 ASP H O 1
ATOM 14596 N N . TRP H 2 160 ? 11.574 -7.372 68.048 1.00 40.11 172 TRP H N 1
ATOM 14597 C CA . TRP H 2 160 ? 12.161 -6.513 69.072 1.00 38.43 172 TRP H CA 1
ATOM 14598 C C . TRP H 2 160 ? 11.413 -6.645 70.394 1.00 43.79 172 TRP H C 1
ATOM 14599 O O . TRP H 2 160 ? 12.027 -6.810 71.457 1.00 46.98 172 TRP H O 1
ATOM 14610 N N . LEU H 2 161 ? 10.078 -6.579 70.346 1.00 41.20 173 LEU H N 1
ATOM 14611 C CA . LEU H 2 161 ? 9.289 -6.763 71.561 1.00 40.82 173 LEU H CA 1
ATOM 14612 C C . LEU H 2 161 ? 9.573 -8.114 72.203 1.00 44.82 173 LEU H C 1
ATOM 14613 O O . LEU H 2 161 ? 9.674 -8.217 73.431 1.00 42.73 173 LEU H O 1
ATOM 14618 N N . SER H 2 162 ? 9.712 -9.161 71.385 1.00 48.54 174 SER H N 1
ATOM 14619 C CA . SER H 2 162 ? 10.060 -10.477 71.913 1.00 45.38 174 SER H CA 1
ATOM 14620 C C . SER H 2 162 ? 11.386 -10.440 72.659 1.00 49.17 174 SER H C 1
ATOM 14621 O O . SER H 2 162 ? 11.525 -11.055 73.723 1.00 54.04 174 SER H O 1
ATOM 14624 N N . ASN H 2 163 ? 12.374 -9.722 72.120 1.00 50.85 175 ASN H N 1
ATOM 14625 C CA . ASN H 2 163 ? 13.658 -9.630 72.806 1.00 49.10 175 ASN H CA 1
ATOM 14626 C C . ASN H 2 163 ? 13.563 -8.795 74.077 1.00 54.14 175 ASN H C 1
ATOM 14627 O O . ASN H 2 163 ? 14.356 -8.993 75.004 1.00 58.06 175 ASN H O 1
ATOM 14632 N N . GLN H 2 164 ? 12.607 -7.866 74.148 1.00 53.66 176 GLN H N 1
ATOM 14633 C CA . GLN H 2 164 ? 12.463 -7.054 75.351 1.00 49.50 176 GLN H CA 1
ATOM 14634 C C . GLN H 2 164 ? 11.714 -7.765 76.472 1.00 53.24 176 GLN H C 1
ATOM 14635 O O . GLN H 2 164 ? 11.627 -7.217 77.577 1.00 50.51 176 GLN H O 1
ATOM 14641 N N . LEU H 2 165 ? 11.176 -8.956 76.226 1.00 56.09 177 LEU H N 1
ATOM 14642 C CA . LEU H 2 165 ? 10.435 -9.686 77.251 1.00 58.71 177 LEU H CA 1
ATOM 14643 C C . LEU H 2 165 ? 11.342 -10.114 78.401 1.00 60.66 177 LEU H C 1
ATOM 14644 O O . LEU H 2 165 ? 10.996 -9.951 79.572 1.00 67.51 177 LEU H O 1
#

Foldseek 3Di:
DDPVVVLLVLLLVLLLVLQVLLAVVCVVCVPVLLVLLLVVQVVPDPPSVLLLVLLLVLLLPFWKKDAAFQQVDPVVVVQVVQFDFAPLCVLPVQLVLVLCCLQSVSVVCCPPPSNLQCDQCDADPVRHGPRPSHDRLNFFDKIFRCSQVDPQHQACQNHSKMFTWDSVLQQQKKKAQFDSSDPQVVSDNQRIHGSVRCSSVSSHHAQDPDFFGPNVVSSCVSVVHDDHGTPQQNHDGTRSTIMMTRSGICGPPPGTQAIEDEQVRHPDHPVVLVVVQVVVCVVVVHNHYDYD/DAEAEEEEDEAPPLCQVLQVCCQVPVARDDDDQCPAWDWDWHQDPNYTYIYIGGNDCPVPVVVCLVCLLRHQAYEYGGAQQCPVCLLVRLVVVVVVCPDPSNLNHAYEYEHEDPVDPRGDDQVVSCVSSVVVVDDSHHYDYFYAYSRNGPGSVVSVVVSVVSD/DDPVVVLLVLLLVLLLVLQVQLAVVCVVCVVVLLVLLLVVQVVPDPPVVLLLVLLLVLLLPFWKKDAAFQQVDPVVVVQVVQFDFAPLCALVVQLVLVLCCLQSVSVVCCPPPSNLQCDQCDADPRRHGPRPSHDRLNFFDKIFRPSQVDPQHQACQNHSKMFTWDSVLLQQKKKAQFDSSDDQVVSDNQRIHGSVRCSSVSSRHAQDPDFFGPNVVSSCVSVVHDDHGTPQQNHDHTRSTIMMTRSGICGPPPGTQAIEDEQVRHPDHPVVLVVVQVVVCVVVVHNHYDYD/DAEAEEEEDEAPPLCLVLLVCCQVPVARDDDDQCPAWDWDWHQDPNYTYIYIGGNDCPPPVVVCLVCLLRHQEYEYGGAQQCPVCLLVRLVVVVVVCPDPSNLNHAYEYEHEDPVDPRGDDQVVSCVSSVVVVDDSHHYDYFYYYSRNGPGSVVSVVVSVVSD/DDPVVVLLVLLLVLLLVLQVLLAVVCVVCVVVLLVLLLVVQVVPDPDSVLLLVLLLVLLLPFWKKDAAFQQVDPVVVCQVVQFHFACLCALVVQLVLVLCCLQSVSVVCCPPPSNLQCDQCDADPRRHGPRPSHDRLNFFDKIFRCSQVDCQHQACQNHSKMFTWDSVLQQQKKKAQADSSDPQSVSDNQRIHGSVRCSSVSSHHAQDPDFFGPNVVSSCVSVVHDDHGTPQQNHDHTRSTMMMTRSGICGPPPGTQAIEDEQVRHPDHPVVLVVVQVVVCVVVVHNHYDYD/DAEAEEEEDEAPPLCLVLLVCCQVPVARDDDDQCPAWDWDWHQDPNYTYIYIGGRDCPPPVVVCLVCLLRHQAYEYGGAQQCPVCLLVRLVVVVVVCPDPSNVNHAYEYEQEDPVDPRGDDQVVSCVSNVVVVDDSHHYDYFYYYSRNGPGSVVSVVVSVVSD/DDPVVVLLVLLLVLLLVLQVQLAVVCVVCVVVLLVLLLVVQVVVHPDRVLLLVLLLVLLLPFWKKFAAFQQVDPVVVVQVVQFHFAPLCALVVQLVLVLCCLQSVSVVCCPPPSNLQCDQCDADPRRHGPRPSHDSLNFFHKIFRPSLVDPQHQACQNHSKMFTWDSVLQQQKKKAQADSSDVQSVSDNQRIHGSVRCSSVSSRHAQDPDFFGPNVVSSCVSVVHDDHGTPQQNHDHTRSTIMMTRSGICGVPPGTQAIEDEQVRHPDHPVVLVVVQVVVCVVVVHNHYDYD/DAEAEEEEDEAPPLCLVLQVCCQVPVARDDDDQCPAWDWDWHQDPNYTYIYIGGNDCPPPVVVCLVCLLRHQAYEYGGAQQCPVCLLVRLVVVVVVCPDPSNLNHAYEYEHEDPVDPRGDDQVVSCVSSVVVVDDSHHYDYFYYYSRNGPGSVVSVVVSVVSD

Secondary structure (DSSP, 8-state):
--HHHHHHHHHHHHHHHHHHHHHHHHHHTHHHHHHHHHHHHHHH---HHHHHHHHHHHHHHSEEEEEE-TTTS-HHHHHHTSEE--TT--THHHHHHHHHHHHHTGGGGTTSTTGGGT---SB-TTS-BS-SS--GGGSPEEEEEETT--TT-S-GGG-SEEEEE-GGGGGGEEEESS-TTSTTTTT-GGG-EETT-HHHHHHHS---SSS--HHHHHHHHHTT---PPPTTTTTSSGGGS-EEEE-S-EETTTTEEEEEE-SSS-SS-HHHHHHHHHHHHHHHTS--EEE-/--EEEEEEE-STTSSHHHHHHHHHHSS-------SSEEEEEEEETTEEEEEEEES--SS-HHHHHHHHTT--EEEEEEETT-GGGHHHHHHHHHHHHT-GGGTT-EEEEEEE-TTSTT---HHHHHHHHTGGG--S--EEEEE--TTT-TTHHHHHHHHHHH-/--HHHHHHHHHHHHHHHHHHHHHHHHHHTHHHHHHHHHHHHHHH---HHHHHHHHHHHHHHSEEEEEE-TTTS-HHHHHHTSEE--TT--THHHHHHHHHHHHHTGGGGTTSTTGGGT----B-TTS-BS-SS--GGGSPEEEEEETT--TT-S-GGG-SEEEEE-GGGGGGEEEESS-TTSTTTTT-GGG-EETT-HHHHHHHS---SSS--HHHHHHHHHTT---PPPTTTTTSSGGGS-EEEE-S-EETTTTEEEEEE-SSS-SS-HHHHHHHHHHHHHHHTS--EEE-/--EEEEEEE-STTSSHHHHHHHHHHSS-------SSEEEEEEEETTEEEEEEEES-TTS-HHHHHHHHTT--EEEEEEETT-GGGHHHHHHHHHHHHT-GGGTT-EEEEEEE-TTSTT---HHHHHHHHTGGG--S--EEEEE--TTT-TTHHHHHHHHHHH-/--HHHHHHHHHHHHHHHHHHHHHHHHHHTHHHHHHHHHHHHHHH---HHHHHHHHHHHHHHSEEEEEE-BTTS-HHHHHHTSEE--TT--THHHHHHHHHHHHHTGGGGTTSTTGGGT---SB-TTS-BS-SS--GGGSPEEEEEETT--TT-S-GGG-SEEEEE-GGGGGGEEEESS-TTSTTTTT-GGG-EETT-HHHHHHHS---SSS--HHHHHHHHHTT---PPPTTTTTSSGGGS-EEEE-S-EETTTTEEEEEE-SSSBSS-HHHHHHHHHHHHHHHTS--EEE-/--EEEEEEE-STTSSHHHHHHHHHHSS-------SSEEE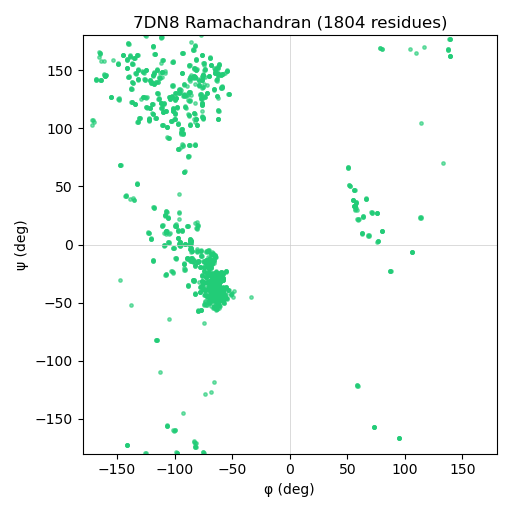EEEEETTEEEEEEEES--SS-HHHHHHHHTT--EEEEEEETT-GGGHHHHHHHHHHHHT-GGGTTSEEEEEEE-TTSTT---HHHHHHHHTGGG--S--EEEEE--TTT-TTHHHHHHHHHHT-/--HHHHHHHHHHHHHHHHHHHHHHHHHHTHHHHHHHHHHHHHHH---SHHHHHHHHHHHHHSEEEEEE-BTTS-HHHHHHTSEE--TT--THHHHHHHHHHHHHTGGGGTTSTTGGGT----B-TTS-BS-SS--GGGSPEEEEEETT--TT-S-GGG-SEEEEE-GGGGGGEEEESS-TTSTTTTT-GGG-EETT-HHHHHHHS---SSS--HHHHHHHHHTT---PPPTTTTTSSGGGS-EEEE-S-EETTTTEEEEEE-SSSBSS-HHHHHHHHHHHHHHHTS--EEE-/--EEEEEEE-STTSSHHHHHHHHHHSS-------SSEEEEEEEETTEEEEEEEES--SS-HHHHHHHHTT--EEEEEEETT-GGGHHHHHHHHHHHHT-GGGTT-EEEEEEE-TTSTT---HHHHHHHHTGGG--S--EEEEE--TTT-TTHHHHHHHHHHH-

InterPro domains:
  IPR022074 Protein of unknown function DUF3626 [PF12294] (152-361)